Protein AF-0000000086642385 (afdb_homodimer)

Structure (mmCIF, N/CA/C/O backbone):
data_AF-0000000086642385-model_v1
#
loop_
_entity.id
_entity.type
_entity.pdbx_description
1 polymer 'RING-type domain-containing protein'
#
loop_
_atom_site.group_PDB
_atom_site.id
_atom_site.type_symbol
_atom_site.label_atom_id
_atom_site.label_alt_id
_atom_site.label_comp_id
_atom_site.label_asym_id
_atom_site.label_entity_id
_atom_site.label_seq_id
_atom_site.pdbx_PDB_ins_code
_atom_site.Cartn_x
_atom_site.Cartn_y
_atom_site.Cartn_z
_atom_site.occupancy
_atom_site.B_iso_or_equiv
_atom_site.auth_seq_id
_atom_site.auth_comp_id
_atom_site.auth_asym_id
_atom_site.auth_atom_id
_atom_site.pdbx_PDB_model_num
ATOM 1 N N . MET A 1 1 ? -45 -13.992 -19.594 1 72.69 1 MET A N 1
ATOM 2 C CA . MET A 1 1 ? -46.438 -14.023 -19.812 1 72.69 1 MET A CA 1
ATOM 3 C C . MET A 1 1 ? -47.156 -12.969 -18.969 1 72.69 1 MET A C 1
ATOM 5 O O . MET A 1 1 ? -47.938 -12.164 -19.484 1 72.69 1 MET A O 1
ATOM 9 N N . THR A 1 2 ? -46.75 -12.977 -17.688 1 74.38 2 THR A N 1
ATOM 10 C CA . THR A 1 2 ? -47.5 -12.102 -16.797 1 74.38 2 THR A CA 1
ATOM 11 C C . THR A 1 2 ? -47.188 -10.633 -17.094 1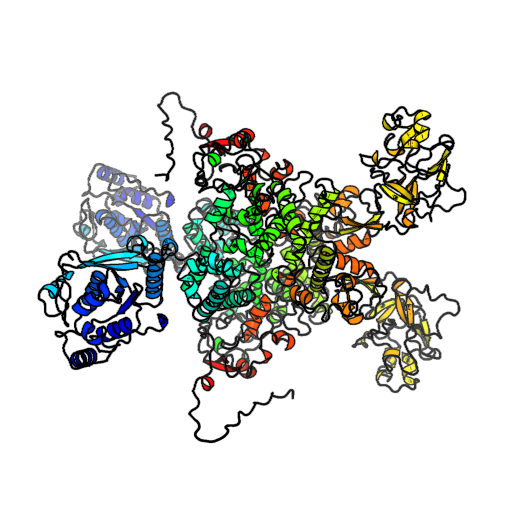 74.38 2 THR A C 1
ATOM 13 O O . THR A 1 2 ? -48.062 -9.766 -16.953 1 74.38 2 THR A O 1
ATOM 16 N N . ARG A 1 3 ? -46.031 -10.375 -17.438 1 70.5 3 ARG A N 1
ATOM 17 C CA . ARG A 1 3 ? -45.656 -9 -17.75 1 70.5 3 ARG A CA 1
ATOM 18 C C . ARG A 1 3 ? -46.438 -8.469 -18.953 1 70.5 3 ARG A C 1
ATOM 20 O O . ARG A 1 3 ? -46.656 -7.262 -19.062 1 70.5 3 ARG A O 1
ATOM 27 N N . ASN A 1 4 ? -46.844 -9.383 -19.672 1 64.81 4 ASN A N 1
ATOM 28 C CA . ASN A 1 4 ? -47.562 -8.992 -20.891 1 64.81 4 ASN A CA 1
ATOM 29 C C . ASN A 1 4 ? -49.062 -8.969 -20.672 1 64.81 4 ASN A C 1
ATOM 31 O O . ASN A 1 4 ? -49.844 -8.68 -21.609 1 64.81 4 ASN A O 1
ATOM 35 N N . ILE A 1 5 ? -49.406 -9.336 -19.516 1 66.12 5 ILE A N 1
ATOM 36 C CA . ILE A 1 5 ? -50.812 -9.273 -19.203 1 66.12 5 ILE A CA 1
ATOM 37 C C . ILE A 1 5 ? -51.219 -7.848 -18.828 1 66.12 5 ILE A C 1
ATOM 39 O O . ILE A 1 5 ? -50.656 -7.273 -17.891 1 66.12 5 ILE A O 1
ATOM 43 N N . ILE A 1 6 ? -51.75 -7.062 -19.719 1 56.5 6 ILE A N 1
ATOM 44 C CA . ILE A 1 6 ? -52.219 -5.703 -19.469 1 56.5 6 ILE A CA 1
ATOM 45 C C . ILE A 1 6 ? -53.688 -5.73 -19.047 1 56.5 6 ILE A C 1
ATOM 47 O O . ILE A 1 6 ? -54.5 -6.363 -19.703 1 56.5 6 ILE A O 1
ATOM 51 N N . ALA A 1 7 ? -53.906 -5.418 -17.719 1 53.38 7 ALA A N 1
ATOM 52 C CA . ALA A 1 7 ? -55.312 -5.223 -17.391 1 53.38 7 ALA A CA 1
ATOM 53 C C . ALA A 1 7 ? -55.938 -4.176 -18.312 1 53.38 7 ALA A C 1
ATOM 55 O O . ALA A 1 7 ? -55.469 -3.053 -18.422 1 53.38 7 ALA A O 1
ATOM 56 N N . GLY A 1 8 ? -56.219 -4.402 -19.422 1 47.94 8 GLY A N 1
ATOM 57 C CA . GLY A 1 8 ? -56.875 -3.414 -20.25 1 47.94 8 GLY A CA 1
ATOM 58 C C . GLY A 1 8 ? -58.125 -2.855 -19.609 1 47.94 8 GLY A C 1
ATOM 59 O O . GLY A 1 8 ? -59 -3.609 -19.141 1 47.94 8 GLY A O 1
ATOM 60 N N . HIS A 1 9 ? -57.969 -1.862 -18.688 1 48.84 9 HIS A N 1
ATOM 61 C CA . HIS A 1 9 ? -59.188 -1.207 -18.203 1 48.84 9 HIS A CA 1
ATOM 62 C C . HIS A 1 9 ? -60.25 -1.178 -19.281 1 48.84 9 HIS A C 1
ATOM 64 O O . HIS A 1 9 ? -60.094 -0.531 -20.312 1 48.84 9 HIS A O 1
ATOM 70 N N . GLY A 1 10 ? -60.5 -2.123 -20.125 1 47.62 10 GLY A N 1
ATOM 71 C CA . GLY A 1 10 ? -61.656 -1.821 -20.953 1 47.62 10 GLY A CA 1
ATOM 72 C C . GLY A 1 10 ? -62.938 -1.637 -20.172 1 47.62 10 GLY A C 1
ATOM 73 O O . GLY A 1 10 ? -63.031 -2.082 -19.016 1 47.62 10 GLY A O 1
ATOM 74 N N . GLY A 1 11 ? -63.688 -0.485 -20.078 1 51.91 11 GLY A N 1
ATOM 75 C CA . GLY A 1 11 ? -65 -0.191 -19.531 1 51.91 11 GLY A CA 1
ATOM 76 C C . GLY A 1 11 ? -65.938 -1.388 -19.562 1 51.91 11 GLY A C 1
ATOM 77 O O . GLY A 1 11 ? -67.125 -1.28 -19.172 1 51.91 11 GLY A O 1
ATOM 78 N N . ASP A 1 12 ? -65.562 -2.525 -20.109 1 59.72 12 ASP A N 1
ATOM 79 C CA . ASP A 1 12 ? -66.625 -3.498 -20.375 1 59.72 12 ASP A CA 1
ATOM 80 C C . ASP A 1 12 ? -66.688 -4.562 -19.281 1 59.72 12 ASP A C 1
ATOM 82 O O . ASP A 1 12 ? -65.688 -5.305 -19.094 1 59.72 12 ASP A O 1
ATOM 86 N N . TRP A 1 13 ? -67.188 -4.398 -18.141 1 73.38 13 TRP A N 1
ATOM 87 C CA . TRP A 1 13 ? -67.75 -5.262 -17.125 1 73.38 13 TRP A CA 1
ATOM 88 C C . TRP A 1 13 ? -69.188 -5.668 -17.531 1 73.38 13 TRP A C 1
ATOM 90 O O . TRP A 1 13 ? -70 -4.809 -17.797 1 73.38 13 TRP A O 1
ATOM 100 N N . PRO A 1 14 ? -69.312 -7.102 -17.562 1 83.56 14 PRO A N 1
ATOM 101 C CA . PRO A 1 14 ? -68.688 -8.406 -17.344 1 83.56 14 PRO A CA 1
ATOM 102 C C . PRO A 1 14 ? -67.875 -8.883 -18.547 1 83.56 14 PRO A C 1
ATOM 104 O O . PRO A 1 14 ? -67.812 -8.188 -19.562 1 83.56 14 PRO A O 1
ATOM 107 N N . GLU A 1 15 ? -67.25 -10.094 -18.422 1 84.88 15 GLU A N 1
ATOM 108 C CA . GLU A 1 15 ? -66.375 -10.617 -19.453 1 84.88 15 GLU A CA 1
ATOM 109 C C . GLU A 1 15 ? -66.875 -11.961 -19.984 1 84.88 15 GLU A C 1
ATOM 111 O O . GLU A 1 15 ? -67.688 -12.641 -19.312 1 84.88 15 GLU A O 1
ATOM 116 N N . ALA A 1 16 ? -66.438 -12.25 -21.156 1 88.81 16 ALA A N 1
ATOM 117 C CA . ALA A 1 16 ? -66.875 -13.477 -21.828 1 88.81 16 ALA A CA 1
ATOM 118 C C . ALA A 1 16 ? -66.062 -14.672 -21.344 1 88.81 16 ALA A C 1
ATOM 120 O O . ALA A 1 16 ? -65.438 -15.375 -22.141 1 88.81 16 ALA A O 1
ATOM 121 N N . THR A 1 17 ? -66.062 -14.969 -20.109 1 91.44 17 THR A N 1
ATOM 122 C CA . THR A 1 17 ? -65.312 -16.047 -19.5 1 91.44 17 THR A CA 1
ATOM 123 C C . THR A 1 17 ? -65.812 -17.406 -19.938 1 91.44 17 THR A C 1
ATOM 125 O O . THR A 1 17 ? -65.062 -18.359 -20.094 1 91.44 17 THR A O 1
ATOM 128 N N . LYS A 1 18 ? -67.188 -17.5 -20.172 1 94.62 18 LYS A N 1
ATOM 129 C CA . LYS A 1 18 ? -67.75 -18.766 -20.594 1 94.62 18 LYS A CA 1
ATOM 130 C C . LYS A 1 18 ? -67.188 -19.203 -21.938 1 94.62 18 LYS A C 1
ATOM 132 O O . LYS A 1 18 ? -66.875 -20.375 -22.141 1 94.62 18 LYS A O 1
ATOM 137 N N . THR A 1 19 ? -67.062 -18.234 -22.781 1 93.5 19 THR A N 1
ATOM 138 C CA . THR A 1 19 ? -66.5 -18.531 -24.078 1 93.5 19 THR A CA 1
ATOM 139 C C . THR A 1 19 ? -65.062 -19 -23.953 1 93.5 19 THR A C 1
ATOM 141 O O . THR A 1 19 ? -64.625 -19.922 -24.641 1 93.5 19 THR A O 1
ATOM 144 N N . GLY A 1 20 ? -64.375 -18.422 -23.094 1 93.44 20 GLY A N 1
ATOM 145 C CA . GLY A 1 20 ? -63 -18.844 -22.812 1 93.44 20 GLY A CA 1
ATOM 146 C C . GLY A 1 20 ? -62.906 -20.266 -22.281 1 93.44 20 GLY A C 1
ATOM 147 O O . GLY A 1 20 ? -62.031 -21.031 -22.703 1 93.44 20 GLY A O 1
ATOM 148 N N . LEU A 1 21 ? -63.719 -20.609 -21.375 1 95.19 21 LEU A N 1
ATOM 149 C CA . LEU A 1 21 ? -63.75 -21.953 -20.797 1 95.19 21 LEU A CA 1
ATOM 150 C C . LEU A 1 21 ? -64.125 -22.984 -21.844 1 95.19 21 LEU A C 1
ATOM 152 O O . LEU A 1 21 ? -63.562 -24.094 -21.875 1 95.19 21 LEU A O 1
ATOM 156 N N . ALA A 1 22 ? -65.062 -22.578 -22.703 1 95.12 22 ALA A N 1
ATOM 157 C CA . ALA A 1 22 ? -65.438 -23.469 -23.781 1 95.12 22 ALA A CA 1
ATOM 158 C C . ALA A 1 22 ? -64.312 -23.766 -24.719 1 95.12 22 ALA A C 1
ATOM 160 O O . ALA A 1 22 ? -64.062 -24.906 -25.109 1 95.12 22 ALA A O 1
ATOM 161 N N . LYS A 1 23 ? -63.531 -22.75 -25.031 1 94.56 23 LYS A N 1
ATOM 162 C CA . LYS A 1 23 ? -62.375 -22.906 -25.875 1 94.56 23 LYS A CA 1
ATOM 163 C C . LYS A 1 23 ? -61.312 -23.781 -25.188 1 94.56 23 LYS A C 1
ATOM 165 O O . LYS A 1 23 ? -60.719 -24.641 -25.812 1 94.56 23 LYS A O 1
ATOM 170 N N . ALA A 1 24 ? -61.156 -23.578 -23.906 1 94.38 24 ALA A N 1
ATOM 171 C CA . ALA A 1 24 ? -60.219 -24.406 -23.141 1 94.38 24 ALA A CA 1
ATOM 172 C C . ALA A 1 24 ? -60.625 -25.875 -23.156 1 94.38 24 ALA A C 1
ATOM 174 O O . ALA A 1 24 ? -59.781 -26.75 -23.375 1 94.38 24 ALA A O 1
ATOM 175 N N . TYR A 1 25 ? -61.844 -26.109 -22.953 1 94.88 25 TYR A N 1
ATOM 176 C CA . TYR A 1 25 ? -62.375 -27.469 -22.922 1 94.88 25 TYR A CA 1
ATOM 177 C C . TYR A 1 25 ? -62.156 -28.172 -24.266 1 94.88 25 TYR A C 1
ATOM 179 O O . TYR A 1 25 ? -61.844 -29.359 -24.312 1 94.88 25 TYR A O 1
ATOM 187 N N . GLN A 1 26 ? -62.344 -27.359 -25.297 1 93.25 26 GLN A N 1
ATOM 188 C CA . GLN A 1 26 ? -62.094 -27.875 -26.641 1 93.25 26 GLN A CA 1
ATOM 189 C C . GLN A 1 26 ? -60.656 -28.375 -26.797 1 93.25 26 GLN A C 1
ATOM 191 O O . GLN A 1 26 ? -60.406 -29.406 -27.422 1 93.25 26 GLN A O 1
ATOM 196 N N . GLU A 1 27 ? -59.719 -27.734 -26.156 1 92.75 27 GLU A N 1
ATOM 197 C CA . GLU A 1 27 ? -58.312 -28.031 -26.312 1 92.75 27 GLU A CA 1
ATOM 198 C C . GLU A 1 27 ? -57.844 -29.062 -25.297 1 92.75 27 GLU A C 1
ATOM 200 O O . GLU A 1 27 ? -56.781 -29.672 -25.469 1 92.75 27 GLU A O 1
ATOM 205 N N . MET A 1 28 ? -58.594 -29.312 -24.266 1 93.38 28 MET A N 1
ATOM 206 C CA . MET A 1 28 ? -58.219 -30.203 -23.172 1 93.38 28 MET A CA 1
ATOM 207 C C . MET A 1 28 ? -58.25 -31.656 -23.641 1 93.38 28 MET A C 1
ATOM 209 O O . MET A 1 28 ? -58.938 -32 -24.609 1 93.38 28 MET A O 1
ATOM 213 N N . ARG A 1 29 ? -57.5 -32.5 -22.875 1 90.12 29 ARG A N 1
ATOM 214 C CA . ARG A 1 29 ? -57.469 -33.938 -23.156 1 90.12 29 ARG A CA 1
ATOM 215 C C . ARG A 1 29 ? -58.406 -34.719 -22.25 1 90.12 29 ARG A C 1
ATOM 217 O O . ARG A 1 29 ? -58.656 -34.312 -21.109 1 90.12 29 ARG A O 1
ATOM 224 N N . GLU A 1 30 ? -58.875 -35.812 -22.703 1 88.94 30 GLU A N 1
ATOM 225 C CA . GLU A 1 30 ? -59.844 -36.625 -21.984 1 88.94 30 GLU A CA 1
ATOM 226 C C . GLU A 1 30 ? -59.188 -37.594 -21 1 88.94 30 GLU A C 1
ATOM 228 O O . GLU A 1 30 ? -59.75 -37.906 -19.953 1 88.94 30 GLU A O 1
ATOM 233 N N . ASP A 1 31 ? -58 -37.969 -21.359 1 86.75 31 ASP A N 1
ATOM 234 C CA . ASP A 1 31 ? -57.344 -39.062 -20.625 1 86.75 31 ASP A CA 1
ATOM 235 C C . ASP A 1 31 ? -56.656 -38.531 -19.359 1 86.75 31 ASP A C 1
ATOM 237 O O . ASP A 1 31 ? -56.156 -39.312 -18.547 1 86.75 31 ASP A O 1
ATOM 241 N N . GLU A 1 32 ? -56.656 -37.156 -19.172 1 87.25 32 GLU A N 1
ATOM 242 C CA . GLU A 1 32 ? -55.969 -36.562 -18.016 1 87.25 32 GLU A CA 1
ATOM 243 C C . GLU A 1 32 ? -56.812 -35.469 -17.391 1 87.25 32 GLU A C 1
ATOM 245 O O . GLU A 1 32 ? -57.656 -34.844 -18.078 1 87.25 32 GLU A O 1
ATOM 250 N N . THR A 1 33 ? -56.531 -35.25 -16.094 1 88.62 33 THR A N 1
ATOM 251 C CA . THR A 1 33 ? -57.156 -34.094 -15.445 1 88.62 33 THR A CA 1
ATOM 252 C C . THR A 1 33 ? -56.312 -32.844 -15.68 1 88.62 33 THR A C 1
ATOM 254 O O . THR A 1 33 ? -55.094 -32.844 -15.398 1 88.62 33 THR A O 1
ATOM 257 N N . THR A 1 34 ? -56.906 -31.906 -16.234 1 92.44 34 THR A N 1
ATOM 258 C CA . THR A 1 34 ? -56.188 -30.656 -16.562 1 92.44 34 THR A CA 1
ATOM 259 C C . THR A 1 34 ? -56.188 -29.719 -15.359 1 92.44 34 THR A C 1
ATOM 261 O O . THR A 1 34 ? -57.219 -29.516 -14.711 1 92.44 34 THR A O 1
ATOM 264 N N . VAL A 1 35 ? -54.938 -29.234 -14.992 1 91.5 35 VAL A N 1
ATOM 265 C CA . VAL A 1 35 ? -54.844 -28.141 -14.023 1 91.5 35 VAL A CA 1
ATOM 266 C C . VAL A 1 35 ? -54.969 -26.797 -14.742 1 91.5 35 VAL A C 1
ATOM 268 O O . VAL A 1 35 ? -54.156 -26.484 -15.625 1 91.5 35 VAL A O 1
ATOM 271 N N . MET A 1 36 ? -55.938 -26 -14.359 1 92.88 36 MET A N 1
ATOM 272 C CA . MET A 1 36 ? -56.25 -24.766 -15.086 1 92.88 36 MET A CA 1
ATOM 273 C C . MET A 1 36 ? -56.062 -23.547 -14.18 1 92.88 36 MET A C 1
ATOM 275 O O . MET A 1 36 ? -56.938 -23.281 -13.328 1 92.88 36 MET A O 1
ATOM 279 N N . PRO A 1 37 ? -54.969 -22.844 -14.312 1 92 37 PRO A N 1
ATOM 280 C CA . PRO A 1 37 ? -54.938 -21.516 -13.695 1 92 37 PRO A CA 1
ATOM 281 C C . PRO A 1 37 ? -55.75 -20.484 -14.453 1 92 37 PRO A C 1
ATOM 283 O O . PRO A 1 37 ? -55.562 -20.266 -15.648 1 92 37 PRO A O 1
ATOM 286 N N . LEU A 1 38 ? -56.75 -19.891 -13.82 1 92.06 38 LEU A N 1
ATOM 287 C CA . LEU A 1 38 ? -57.656 -18.891 -14.414 1 92.06 38 LEU A CA 1
ATOM 288 C C . LEU A 1 38 ? -57.406 -17.516 -13.812 1 92.06 38 LEU A C 1
ATOM 290 O O . LEU A 1 38 ? -57.531 -17.328 -12.602 1 92.06 38 LEU A O 1
ATOM 294 N N . TYR A 1 39 ? -57.062 -16.578 -14.656 1 89.06 39 TYR A N 1
ATOM 295 C CA . TYR A 1 39 ? -56.812 -15.203 -14.242 1 89.06 39 TYR A CA 1
ATOM 296 C C . TYR A 1 39 ? -57.969 -14.305 -14.672 1 89.06 39 TYR A C 1
ATOM 298 O O . TYR A 1 39 ? -58.344 -14.273 -15.844 1 89.06 39 TYR A O 1
ATOM 306 N N . ALA A 1 40 ? -58.562 -13.641 -13.688 1 84.62 40 ALA A N 1
ATOM 307 C CA . ALA A 1 40 ? -59.688 -12.797 -14.023 1 84.62 40 ALA A CA 1
ATOM 308 C C . ALA A 1 40 ? -59.719 -11.539 -13.156 1 84.62 40 ALA A C 1
ATOM 310 O O . ALA A 1 40 ? -59.25 -11.555 -12.016 1 84.62 40 ALA A O 1
ATOM 311 N N . ASP A 1 41 ? -60.281 -10.461 -13.734 1 80.44 41 ASP A N 1
ATOM 312 C CA . ASP A 1 41 ? -60.438 -9.219 -12.977 1 80.44 41 ASP A CA 1
ATOM 313 C C . ASP A 1 41 ? -61.906 -8.734 -13.008 1 80.44 41 ASP A C 1
ATOM 315 O O . ASP A 1 41 ? -62.219 -7.707 -12.414 1 80.44 41 ASP A O 1
ATOM 319 N N . ALA A 1 42 ? -62.75 -9.477 -13.805 1 84.44 42 ALA A N 1
ATOM 320 C CA . ALA A 1 42 ? -64.188 -9.164 -13.922 1 84.44 42 ALA A CA 1
ATOM 321 C C . ALA A 1 42 ? -65 -10.438 -13.945 1 84.44 42 ALA A C 1
ATOM 323 O O . ALA A 1 42 ? -64.5 -11.508 -14.305 1 84.44 42 ALA A O 1
ATOM 324 N N . PRO A 1 43 ? -66.312 -10.328 -13.578 1 87.12 43 PRO A N 1
ATOM 325 C CA . PRO A 1 43 ? -67.125 -11.516 -13.555 1 87.12 43 PRO A CA 1
ATOM 326 C C . PRO A 1 43 ? -67.562 -11.969 -14.953 1 87.12 43 PRO A C 1
ATOM 328 O O . PRO A 1 43 ? -67.5 -11.188 -15.906 1 87.12 43 PRO A O 1
ATOM 331 N N . PRO A 1 44 ? -68.062 -13.156 -15.031 1 89.88 44 PRO A N 1
ATOM 332 C CA . PRO A 1 44 ? -68.625 -13.602 -16.297 1 89.88 44 PRO A CA 1
ATOM 333 C C . PRO A 1 44 ? -70 -12.969 -16.578 1 89.88 44 PRO A C 1
ATOM 335 O O . PRO A 1 44 ? -70.625 -12.383 -15.688 1 89.88 44 PRO A O 1
ATOM 338 N N . HIS A 1 45 ? -70.5 -13.125 -17.781 1 89.25 45 HIS A N 1
ATOM 339 C CA . HIS A 1 45 ? -71.812 -12.625 -18.172 1 89.25 45 HIS A CA 1
ATOM 340 C C . HIS A 1 45 ? -72.938 -13.453 -17.531 1 89.25 45 HIS A C 1
ATOM 342 O O . HIS A 1 45 ? -72.938 -14.688 -17.594 1 89.25 45 HIS A O 1
ATOM 348 N N . PHE A 1 46 ? -73.875 -12.781 -16.906 1 89.69 46 PHE A N 1
ATOM 349 C CA . PHE A 1 46 ? -75.062 -13.406 -16.375 1 89.69 46 PHE A CA 1
ATOM 350 C C . PHE A 1 46 ? -76.312 -12.703 -16.906 1 89.69 46 PHE A C 1
ATOM 352 O O . PHE A 1 46 ? -76.25 -11.578 -17.406 1 89.69 46 PHE A O 1
ATOM 359 N N . ALA A 1 47 ? -77.438 -13.367 -16.719 1 86.12 47 ALA A N 1
ATOM 360 C CA . ALA A 1 47 ? -78.688 -12.758 -17.141 1 86.12 47 ALA A CA 1
ATOM 361 C C . ALA A 1 47 ? -78.938 -11.461 -16.391 1 86.12 47 ALA A C 1
ATOM 363 O O . ALA A 1 47 ? -79.5 -10.508 -16.938 1 86.12 47 ALA A O 1
ATOM 364 N N . GLU A 1 48 ? -78.438 -11.375 -15.188 1 83 48 GLU A N 1
ATOM 365 C CA . GLU A 1 48 ? -78.688 -10.227 -14.32 1 83 48 GLU A CA 1
ATOM 366 C C . GLU A 1 48 ? -77.875 -9.008 -14.805 1 83 48 GLU A C 1
ATOM 368 O O . GLU A 1 48 ? -78.312 -7.867 -14.57 1 83 48 GLU A O 1
ATOM 373 N N . THR A 1 49 ? -76.688 -9.203 -15.344 1 80.19 49 THR A N 1
ATOM 374 C CA . THR A 1 49 ? -75.938 -8.086 -15.891 1 80.19 49 THR A CA 1
ATOM 375 C C . THR A 1 49 ? -76.438 -7.703 -17.266 1 80.19 49 THR A C 1
ATOM 377 O O . THR A 1 49 ? -76.312 -6.559 -17.703 1 80.19 49 THR A O 1
ATOM 380 N N . GLY A 1 50 ? -77.125 -8.695 -17.922 1 77.31 50 GLY A N 1
ATOM 381 C CA . GLY A 1 50 ? -77.75 -8.469 -19.203 1 77.31 50 GLY A CA 1
ATOM 382 C C . GLY A 1 50 ? -76.875 -7.801 -20.219 1 77.31 50 GLY A C 1
ATOM 383 O O . GLY A 1 50 ? -75.625 -7.961 -20.172 1 77.31 50 GLY A O 1
ATOM 384 N N . GLY A 1 51 ? -77.438 -7.207 -21.469 1 77 51 GLY A N 1
ATOM 385 C CA . GLY A 1 51 ? -76.75 -6.426 -22.469 1 77 51 GLY A CA 1
ATOM 386 C C . GLY A 1 51 ? -76.5 -7.195 -23.75 1 77 51 GLY A C 1
ATOM 387 O O . GLY A 1 51 ? -76.75 -8.391 -23.828 1 77 51 GLY A O 1
ATOM 388 N N . SER A 1 52 ? -76.062 -6.5 -24.719 1 82.88 52 SER A N 1
ATOM 389 C CA . SER A 1 52 ? -75.812 -7.047 -26.047 1 82.88 52 SER A CA 1
ATOM 390 C C . SER A 1 52 ? -74.75 -8.109 -26.016 1 82.88 52 SER A C 1
ATOM 392 O O . SER A 1 52 ? -74.812 -9.133 -26.703 1 82.88 52 SER A O 1
ATOM 394 N N . ASN A 1 53 ? -73.875 -7.918 -25.109 1 85.19 53 ASN A N 1
ATOM 395 C CA . ASN A 1 53 ? -72.75 -8.852 -25.047 1 85.19 53 ASN A CA 1
ATOM 396 C C . ASN A 1 53 ? -73.125 -10.188 -24.438 1 85.19 53 ASN A C 1
ATOM 398 O O . ASN A 1 53 ? -72.688 -11.242 -24.859 1 85.19 53 ASN A O 1
ATOM 402 N N . TYR A 1 54 ? -73.938 -10.172 -23.438 1 88.31 54 TYR A N 1
ATOM 403 C CA . TYR A 1 54 ? -74.5 -11.391 -22.844 1 88.31 54 TYR A CA 1
ATOM 404 C C . TYR A 1 54 ? -75.25 -12.219 -23.891 1 88.31 54 TYR A C 1
ATOM 406 O O . TYR A 1 54 ? -75 -13.422 -24 1 88.31 54 TYR A O 1
ATOM 414 N N . ASN A 1 55 ? -76 -11.477 -24.641 1 87.69 55 ASN A N 1
ATOM 415 C CA . ASN A 1 55 ? -76.812 -12.164 -25.656 1 87.69 55 ASN A CA 1
ATOM 416 C C . ASN A 1 55 ? -75.875 -12.719 -26.766 1 87.69 55 ASN A C 1
ATOM 418 O O . ASN A 1 55 ? -76.125 -13.82 -27.25 1 87.69 55 ASN A O 1
ATOM 422 N N . LEU A 1 56 ? -74.938 -11.977 -27.141 1 89.81 56 LEU A N 1
ATOM 423 C CA . LEU A 1 56 ? -74 -12.414 -28.172 1 89.81 56 LEU A CA 1
ATOM 424 C C . LEU A 1 56 ? -73.188 -13.648 -27.719 1 89.81 56 LEU A C 1
ATOM 426 O O . LEU A 1 56 ? -73 -14.586 -28.5 1 89.81 56 LEU A O 1
ATOM 430 N N . GLU A 1 57 ? -72.75 -13.664 -26.5 1 92.75 57 GLU A N 1
ATOM 431 C CA . GLU A 1 57 ? -72.062 -14.82 -25.953 1 92.75 57 GLU A CA 1
ATOM 432 C C . GLU A 1 57 ? -72.938 -16.062 -25.922 1 92.75 57 GLU A C 1
ATOM 434 O O . GLU A 1 57 ? -72.562 -17.141 -26.328 1 92.75 57 GLU A O 1
ATOM 439 N N . LYS A 1 58 ? -74.125 -15.891 -25.469 1 90.44 58 LYS A N 1
ATOM 440 C CA . LYS A 1 58 ? -75.062 -17 -25.359 1 90.44 58 LYS A CA 1
ATOM 441 C C . LYS A 1 58 ? -75.375 -17.594 -26.734 1 90.44 58 LYS A C 1
ATOM 443 O O . LYS A 1 58 ? -75.375 -18.812 -26.906 1 90.44 58 LYS A O 1
ATOM 448 N N . LYS A 1 59 ? -75.5 -16.656 -27.625 1 90.94 59 LYS A N 1
ATOM 449 C CA . LYS A 1 59 ? -75.812 -17.094 -29 1 90.94 59 LYS A CA 1
ATOM 450 C C . LYS A 1 59 ? -74.625 -17.859 -29.562 1 90.94 59 LYS A C 1
ATOM 452 O O . LYS A 1 59 ? -74.75 -18.906 -30.203 1 90.94 59 LYS A O 1
ATOM 457 N N . SER A 1 60 ? -73.438 -17.328 -29.391 1 92.5 60 SER A N 1
ATOM 458 C CA . SER A 1 60 ? -72.25 -17.953 -29.891 1 92.5 60 SER A CA 1
ATOM 459 C C . SER A 1 60 ? -72.062 -19.344 -29.281 1 92.5 60 SER A C 1
ATOM 461 O O . SER A 1 60 ? -71.688 -20.281 -29.984 1 92.5 60 SER A O 1
ATOM 463 N N . LEU A 1 61 ? -72.312 -19.516 -28 1 94.5 61 LEU A N 1
ATOM 464 C CA . LEU A 1 61 ? -72.125 -20.766 -27.281 1 94.5 61 LEU A CA 1
ATOM 465 C C . LEU A 1 61 ? -73.188 -21.797 -27.672 1 94.5 61 LEU A C 1
ATOM 467 O O . LEU A 1 61 ? -72.938 -23 -27.688 1 94.5 61 LEU A O 1
ATOM 471 N N . ASN A 1 62 ? -74.375 -21.312 -28.078 1 92.31 62 ASN A N 1
ATOM 472 C CA . ASN A 1 62 ? -75.5 -22.219 -28.375 1 92.31 62 ASN A CA 1
ATOM 473 C C . ASN A 1 62 ? -75.562 -22.547 -29.859 1 92.31 62 ASN A C 1
ATOM 475 O O . ASN A 1 62 ? -76.438 -23.328 -30.297 1 92.31 62 ASN A O 1
ATOM 479 N N . LYS A 1 63 ? -74.688 -21.891 -30.594 1 88.06 63 LYS A N 1
ATOM 480 C CA . LYS A 1 63 ? -74.625 -22.203 -32 1 88.06 63 LYS A CA 1
ATOM 481 C C . LYS A 1 63 ? -74.062 -23.609 -32.25 1 88.06 63 LYS A C 1
ATOM 483 O O . LYS A 1 63 ? -73.062 -24.016 -31.609 1 88.06 63 LYS A O 1
ATOM 488 N N . THR A 1 64 ? -74.75 -24.359 -33.094 1 81.12 64 THR A N 1
ATOM 489 C CA . THR A 1 64 ? -74.375 -25.75 -33.375 1 81.12 64 THR A CA 1
ATOM 490 C C . THR A 1 64 ? -73 -25.844 -34.031 1 81.12 64 THR A C 1
ATOM 492 O O . THR A 1 64 ? -72.688 -25.078 -34.938 1 81.12 64 THR A O 1
ATOM 495 N N . GLY A 1 65 ? -72.062 -26.781 -33.562 1 83.44 65 GLY A N 1
ATOM 496 C CA . GLY A 1 65 ? -70.75 -27.062 -34.156 1 83.44 65 GLY A CA 1
ATOM 497 C C . GLY A 1 65 ? -69.625 -26.203 -33.625 1 83.44 65 GLY A C 1
ATOM 498 O O . GLY A 1 65 ? -68.5 -26.266 -34.094 1 83.44 65 GLY A O 1
ATOM 499 N N . THR A 1 66 ? -69.938 -25.344 -32.625 1 86 66 THR A N 1
ATOM 500 C CA . THR A 1 66 ? -68.875 -24.469 -32.125 1 86 66 THR A CA 1
ATOM 501 C C . THR A 1 66 ? -68.125 -25.141 -30.953 1 86 66 THR A C 1
ATOM 503 O O . THR A 1 66 ? -68.688 -26.031 -30.297 1 86 66 THR A O 1
ATOM 506 N N . TYR A 1 67 ? -66.875 -24.766 -30.734 1 92.06 67 TYR A N 1
ATOM 507 C CA . TYR A 1 67 ? -66 -25.203 -29.656 1 92.06 67 TYR A CA 1
ATOM 508 C C . TYR A 1 67 ? -66 -26.719 -29.547 1 92.06 67 TYR A C 1
ATOM 510 O O . TYR A 1 67 ? -66.125 -27.266 -28.453 1 92.06 67 TYR A O 1
ATOM 518 N N . GLY A 1 68 ? -65.938 -27.5 -30.781 1 86.81 68 GLY A N 1
ATOM 519 C CA . GLY A 1 68 ? -65.938 -28.953 -30.828 1 86.81 68 GLY A CA 1
ATOM 520 C C . GLY A 1 68 ? -67.25 -29.594 -30.516 1 86.81 68 GLY A C 1
ATOM 521 O O . GLY A 1 68 ? -67.312 -30.672 -29.906 1 86.81 68 GLY A O 1
ATOM 522 N N . ARG A 1 69 ? -68.438 -28.75 -30.688 1 86.88 69 ARG A N 1
ATOM 523 C CA . ARG A 1 69 ? -69.812 -29.156 -30.484 1 86.88 69 ARG A CA 1
ATOM 524 C C . ARG A 1 69 ? -70.125 -29.234 -28.984 1 86.88 69 ARG A C 1
ATOM 526 O O . ARG A 1 69 ? -71.062 -29.922 -28.594 1 86.88 69 ARG A O 1
ATOM 533 N N . THR A 1 70 ? -69.375 -28.578 -28.156 1 92 70 THR A N 1
ATOM 534 C CA . THR A 1 70 ? -69.625 -28.625 -26.719 1 92 70 THR A CA 1
ATOM 535 C C . THR A 1 70 ? -69.938 -27.234 -26.172 1 92 70 THR A C 1
ATOM 537 O O . THR A 1 70 ? -70.062 -27.047 -24.969 1 92 70 THR A O 1
ATOM 540 N N . GLY A 1 71 ? -70.062 -26.219 -27.016 1 93.31 71 GLY A N 1
ATOM 541 C CA . GLY A 1 71 ? -70.375 -24.844 -26.625 1 93.31 71 GLY A CA 1
ATOM 542 C C . GLY A 1 71 ? -71.562 -24.719 -25.719 1 93.31 71 GLY A C 1
ATOM 543 O O . GLY A 1 71 ? -71.562 -24 -24.719 1 93.31 71 GLY A O 1
ATOM 544 N N . ARG A 1 72 ? -72.625 -25.453 -25.969 1 91.75 72 ARG A N 1
ATOM 545 C CA . ARG A 1 72 ? -73.875 -25.391 -25.234 1 91.75 72 ARG A CA 1
ATOM 546 C C . ARG A 1 72 ? -73.688 -25.75 -23.766 1 91.75 72 ARG A C 1
ATOM 548 O O . ARG A 1 72 ? -74.375 -25.25 -22.906 1 91.75 72 ARG A O 1
ATOM 555 N N . LEU A 1 73 ? -72.688 -26.594 -23.516 1 93.56 73 LEU A N 1
ATOM 556 C CA . LEU A 1 73 ? -72.438 -27.031 -22.156 1 93.56 73 LEU A CA 1
ATOM 557 C C . LEU A 1 73 ? -71.938 -25.891 -21.297 1 93.56 73 LEU A C 1
ATOM 559 O O . LEU A 1 73 ? -71.938 -25.969 -20.078 1 93.56 73 LEU A O 1
ATOM 563 N N . PHE A 1 74 ? -71.5 -24.75 -21.938 1 95.19 74 PHE A N 1
ATOM 564 C CA . PHE A 1 74 ? -70.875 -23.641 -21.219 1 95.19 74 PHE A CA 1
ATOM 565 C C . PHE A 1 74 ? -71.75 -22.391 -21.312 1 95.19 74 PHE A C 1
ATOM 567 O O . PHE A 1 74 ? -71.312 -21.297 -20.953 1 95.19 74 PHE A O 1
ATOM 574 N N . SER A 1 75 ? -72.938 -22.531 -21.797 1 93.19 75 SER A N 1
ATOM 575 C CA . SER A 1 75 ? -73.875 -21.406 -21.891 1 93.19 75 SER A CA 1
ATOM 576 C C . SER A 1 75 ? -74.375 -21 -20.516 1 93.19 75 SER A C 1
ATOM 578 O O . SER A 1 75 ? -74.875 -19.891 -20.344 1 93.19 75 SER A O 1
ATOM 580 N N . ASP A 1 76 ? -74.312 -21.953 -19.578 1 93.19 76 ASP A N 1
ATOM 581 C CA . ASP A 1 76 ? -74.688 -21.766 -18.172 1 93.19 76 ASP A CA 1
ATOM 582 C C . ASP A 1 76 ? -73.5 -22.031 -17.266 1 93.19 76 ASP A C 1
ATOM 584 O O . ASP A 1 76 ? -72.812 -23.031 -17.422 1 93.19 76 ASP A O 1
ATOM 588 N N . TRP A 1 77 ? -73.25 -21.125 -16.344 1 94.81 77 TRP A N 1
ATOM 589 C CA . TRP A 1 77 ? -72.062 -21.188 -15.508 1 94.81 77 TRP A CA 1
ATOM 590 C C . TRP A 1 77 ? -72.062 -22.453 -14.664 1 94.81 77 TRP A C 1
ATOM 592 O O . TRP A 1 77 ? -71 -23.078 -14.477 1 94.81 77 TRP A O 1
ATOM 602 N N . THR A 1 78 ? -73.188 -22.875 -14.102 1 95.19 78 THR A N 1
ATOM 603 C CA . THR A 1 78 ? -73.25 -24.047 -13.25 1 95.19 78 THR A CA 1
ATOM 604 C C . THR A 1 78 ? -73.062 -25.328 -14.062 1 95.19 78 THR A C 1
ATOM 606 O O . THR A 1 78 ? -72.375 -26.25 -13.609 1 95.19 78 THR A O 1
ATOM 609 N N . THR A 1 79 ? -73.562 -25.312 -15.227 1 94.5 79 THR A N 1
ATOM 610 C CA . THR A 1 79 ? -73.312 -26.453 -16.109 1 94.5 79 THR A CA 1
ATOM 611 C C . THR A 1 79 ? -71.875 -26.531 -16.547 1 94.5 79 THR A C 1
ATOM 613 O O . THR A 1 79 ? -71.312 -27.609 -16.656 1 94.5 79 THR A O 1
ATOM 616 N N . ALA A 1 80 ? -71.312 -25.375 -16.797 1 95.56 80 ALA A N 1
ATOM 617 C CA . ALA A 1 80 ? -69.938 -25.328 -17.156 1 95.56 80 ALA A CA 1
ATOM 618 C C . ALA A 1 80 ? -69.062 -25.922 -16.047 1 95.56 80 ALA A C 1
ATOM 620 O O . ALA A 1 80 ? -68.188 -26.75 -16.312 1 95.56 80 ALA A O 1
ATOM 621 N N . ALA A 1 81 ? -69.25 -25.531 -14.836 1 96.31 81 ALA A N 1
ATOM 622 C CA . ALA A 1 81 ? -68.5 -26.031 -13.688 1 96.31 81 ALA A CA 1
ATOM 623 C C . ALA A 1 81 ? -68.688 -27.531 -13.539 1 96.31 81 ALA A C 1
ATOM 625 O O . ALA A 1 81 ? -67.688 -28.25 -13.32 1 96.31 81 ALA A O 1
ATOM 626 N N . GLN A 1 82 ? -69.875 -28 -13.719 1 95.06 82 GLN A N 1
ATOM 627 C CA . GLN A 1 82 ? -70.125 -29.438 -13.594 1 95.06 82 GLN A CA 1
ATOM 628 C C . GLN A 1 82 ? -69.5 -30.219 -14.734 1 95.06 82 GLN A C 1
ATOM 630 O O . GLN A 1 82 ? -69 -31.328 -14.523 1 95.06 82 GLN A O 1
ATOM 635 N N . THR A 1 83 ? -69.5 -29.641 -15.852 1 95.25 83 THR A N 1
ATOM 636 C CA . THR A 1 83 ? -68.875 -30.266 -17 1 95.25 83 THR A CA 1
ATOM 637 C C . THR A 1 83 ? -67.375 -30.453 -16.734 1 95.25 83 THR A C 1
ATOM 639 O O . THR A 1 83 ? -66.812 -31.516 -17 1 95.25 83 THR A O 1
ATOM 642 N N . LEU A 1 84 ? -66.75 -29.5 -16.156 1 95.88 84 LEU A N 1
ATOM 643 C CA . LEU A 1 84 ? -65.312 -29.562 -15.859 1 95.88 84 LEU A CA 1
ATOM 644 C C . LEU A 1 84 ? -65.062 -30.531 -14.711 1 95.88 84 LEU A C 1
ATOM 646 O O . LEU A 1 84 ? -64 -31.125 -14.641 1 95.88 84 LEU A O 1
ATOM 650 N N . ARG A 1 85 ? -66 -30.703 -13.891 1 94.75 85 ARG A N 1
ATOM 651 C CA . ARG A 1 85 ? -65.875 -31.578 -12.734 1 94.75 85 ARG A CA 1
ATOM 652 C C . ARG A 1 85 ? -66.062 -33.031 -13.125 1 94.75 85 ARG A C 1
ATOM 654 O O . ARG A 1 85 ? -65.25 -33.906 -12.758 1 94.75 85 ARG A O 1
ATOM 661 N N . THR A 1 86 ? -67.125 -33.312 -13.953 1 91.94 86 THR A N 1
ATOM 662 C CA . THR A 1 86 ? -67.562 -34.688 -14.125 1 91.94 86 THR A CA 1
ATOM 663 C C . THR A 1 86 ? -67.562 -35.062 -15.602 1 91.94 86 THR A C 1
ATOM 665 O O . THR A 1 86 ? -67.812 -36.219 -15.953 1 91.94 86 THR A O 1
ATOM 668 N N . GLY A 1 87 ? -67.438 -34.156 -16.5 1 90.62 87 GLY A N 1
ATOM 669 C CA . GLY A 1 87 ? -67.438 -34.438 -17.922 1 90.62 87 GLY A CA 1
ATOM 670 C C . GLY A 1 87 ? -66.312 -35.25 -18.406 1 90.62 87 GLY A C 1
ATOM 671 O O . GLY A 1 87 ? -65.438 -35.656 -17.609 1 90.62 87 GLY A O 1
ATOM 672 N N . PRO A 1 88 ? -66.188 -35.531 -19.578 1 92.19 88 PRO A N 1
ATOM 673 C CA . PRO A 1 88 ? -65.125 -36.344 -20.141 1 92.19 88 PRO A CA 1
ATOM 674 C C . PRO A 1 88 ? -63.75 -35.688 -20 1 92.19 88 PRO A C 1
ATOM 676 O O . PRO A 1 88 ? -62.75 -36.375 -19.797 1 92.19 88 PRO A O 1
ATOM 679 N N . LYS A 1 89 ? -63.781 -34.5 -20.125 1 94.5 89 LYS A N 1
ATOM 680 C CA . LYS A 1 89 ? -62.531 -33.75 -19.953 1 94.5 89 LYS A CA 1
ATOM 681 C C . LYS A 1 89 ? -62.562 -32.969 -18.625 1 94.5 89 LYS A C 1
ATOM 683 O O . LYS A 1 89 ? -63.062 -31.859 -18.547 1 94.5 89 LYS A O 1
ATOM 688 N N . LYS A 1 90 ? -61.969 -33.5 -17.656 1 93.94 90 LYS A N 1
ATOM 689 C CA . LYS A 1 90 ? -62 -32.969 -16.312 1 93.94 90 LYS A CA 1
ATOM 690 C C . LYS A 1 90 ? -60.906 -31.906 -16.094 1 93.94 90 LYS A C 1
ATOM 692 O O . LYS A 1 90 ? -59.844 -31.984 -16.688 1 93.94 90 LYS A O 1
ATOM 697 N N . ALA A 1 91 ? -61.25 -30.969 -15.258 1 94.94 91 ALA A N 1
ATOM 698 C CA . ALA A 1 91 ? -60.281 -29.938 -14.914 1 94.94 91 ALA A CA 1
ATOM 699 C C . ALA A 1 91 ? -60.406 -29.547 -13.445 1 94.94 91 ALA A C 1
ATOM 701 O O . ALA A 1 91 ? -61.469 -29.625 -12.852 1 94.94 91 ALA A O 1
ATOM 702 N N . VAL A 1 92 ? -59.312 -29.25 -12.836 1 93.88 92 VAL A N 1
ATOM 703 C CA . VAL A 1 92 ? -59.25 -28.562 -11.547 1 93.88 92 VAL A CA 1
ATOM 704 C C . VAL A 1 92 ? -58.875 -27.094 -11.758 1 93.88 92 VAL A C 1
ATOM 706 O O . VAL A 1 92 ? -57.781 -26.797 -12.25 1 93.88 92 VAL A O 1
ATOM 709 N N . VAL A 1 93 ? -59.781 -26.172 -11.398 1 95.06 93 VAL A N 1
ATOM 710 C CA . VAL A 1 93 ? -59.562 -24.766 -11.734 1 95.06 93 VAL A CA 1
ATOM 711 C C . VAL A 1 93 ? -59.062 -24 -10.516 1 95.06 93 VAL A C 1
ATOM 713 O O . VAL A 1 93 ? -59.656 -24.062 -9.438 1 95.06 93 VAL A O 1
ATOM 716 N N . PHE A 1 94 ? -57.938 -23.359 -10.672 1 94.38 94 PHE A N 1
ATOM 717 C CA . PHE A 1 94 ? -57.406 -22.438 -9.688 1 94.38 94 PHE A CA 1
ATOM 718 C C . PHE A 1 94 ? -57.531 -21 -10.18 1 94.38 94 PHE A C 1
ATOM 720 O O . PHE A 1 94 ? -56.844 -20.594 -11.117 1 94.38 94 PHE A O 1
ATOM 727 N N . SER A 1 95 ? -58.406 -20.281 -9.516 1 93.44 95 SER A N 1
ATOM 728 C CA . SER A 1 95 ? -58.656 -18.906 -9.953 1 93.44 95 SER A CA 1
ATOM 729 C C . SER A 1 95 ? -57.781 -17.922 -9.18 1 93.44 95 SER A C 1
ATOM 731 O O . SER A 1 95 ? -57.625 -18.047 -7.965 1 93.44 95 SER A O 1
ATOM 733 N N . ILE A 1 96 ? -57.188 -17.047 -9.875 1 90.19 96 ILE A N 1
ATOM 734 C CA . ILE A 1 96 ? -56.406 -15.953 -9.305 1 90.19 96 ILE A CA 1
ATOM 735 C C . ILE A 1 96 ? -57.031 -14.625 -9.688 1 90.19 96 ILE A C 1
ATOM 737 O O . ILE A 1 96 ? -57.125 -14.281 -10.875 1 90.19 96 ILE A O 1
ATOM 741 N N . VAL A 1 97 ? -57.531 -13.867 -8.664 1 86.19 97 VAL A N 1
ATOM 742 C CA . VAL A 1 97 ? -58.281 -12.656 -8.938 1 86.19 97 VAL A CA 1
ATOM 743 C C . VAL A 1 97 ? -57.75 -11.508 -8.086 1 86.19 97 VAL A C 1
ATOM 745 O O . VAL A 1 97 ? -57.062 -11.734 -7.09 1 86.19 97 VAL A O 1
ATOM 748 N N . GLU A 1 98 ? -57.938 -10.305 -8.602 1 78.75 98 GLU A N 1
ATOM 749 C CA . GLU A 1 98 ? -57.625 -9.133 -7.785 1 78.75 98 GLU A CA 1
ATOM 750 C C . GLU A 1 98 ? -58.719 -8.891 -6.738 1 78.75 98 GLU A C 1
ATOM 752 O O . GLU A 1 98 ? -59.875 -9.164 -6.973 1 78.75 98 GLU A O 1
ATOM 757 N N . GLN A 1 99 ? -58.281 -8.477 -5.57 1 69.5 99 GLN A N 1
ATOM 758 C CA . GLN A 1 99 ? -59.281 -8.195 -4.527 1 69.5 99 GLN A CA 1
ATOM 759 C C . GLN A 1 99 ? -60.25 -7.098 -4.969 1 69.5 99 GLN A C 1
ATOM 761 O O . GLN A 1 99 ? -59.812 -6.02 -5.391 1 69.5 99 GLN A O 1
ATOM 766 N N . GLY A 1 100 ? -61.469 -7.41 -5.348 1 70.19 100 GLY A N 1
ATOM 767 C CA . GLY A 1 100 ? -62.531 -6.5 -5.773 1 70.19 100 GLY A CA 1
ATOM 768 C C . GLY A 1 100 ? -63.812 -6.699 -5.012 1 70.19 100 GLY A C 1
ATOM 769 O O . GLY A 1 100 ? -63.812 -6.98 -3.812 1 70.19 100 GLY A O 1
ATOM 770 N N . THR A 1 101 ? -64.875 -6.488 -5.695 1 76.06 101 THR A N 1
ATOM 771 C CA . THR A 1 101 ? -66.25 -6.66 -5.105 1 76.06 101 THR A CA 1
ATOM 772 C C . THR A 1 101 ? -66.688 -8.117 -5.203 1 76.06 101 THR A C 1
ATOM 774 O O . THR A 1 101 ? -66.188 -8.875 -6.035 1 76.06 101 THR A O 1
ATOM 777 N N . THR A 1 102 ? -67.5 -8.547 -4.391 1 81.19 102 THR A N 1
ATOM 778 C CA . THR A 1 102 ? -68.062 -9.906 -4.371 1 81.19 102 THR A CA 1
ATOM 779 C C . THR A 1 102 ? -68.688 -10.266 -5.723 1 81.19 102 THR A C 1
ATOM 781 O O . THR A 1 102 ? -68.562 -11.422 -6.148 1 81.19 102 THR A O 1
ATOM 784 N N . SER A 1 103 ? -69.188 -9.273 -6.348 1 81.25 103 SER A N 1
ATOM 785 C CA . SER A 1 103 ? -69.812 -9.539 -7.645 1 81.25 103 SER A CA 1
ATOM 786 C C . SER A 1 103 ? -68.75 -9.867 -8.695 1 81.25 103 SER A C 1
ATOM 788 O O . SER A 1 103 ? -69.062 -10.492 -9.719 1 81.25 103 SER A O 1
ATOM 790 N N . SER A 1 104 ? -67.562 -9.539 -8.398 1 82.25 104 SER A N 1
ATOM 791 C CA . SER A 1 104 ? -66.562 -9.695 -9.414 1 82.25 104 SER A CA 1
ATOM 792 C C . SER A 1 104 ? -65.938 -11.078 -9.344 1 82.25 104 SER A C 1
ATOM 794 O O . SER A 1 104 ? -65.438 -11.594 -10.352 1 82.25 104 SER A O 1
ATOM 796 N N . TRP A 1 105 ? -66 -11.727 -8.164 1 88.5 105 TRP A N 1
ATOM 797 C CA . TRP A 1 105 ? -65.125 -12.898 -8.094 1 88.5 105 TRP A CA 1
ATOM 798 C C . TRP A 1 105 ? -65.875 -14.102 -7.535 1 88.5 105 TRP A C 1
ATOM 800 O O . TRP A 1 105 ? -65.375 -15.234 -7.594 1 88.5 105 TRP A O 1
ATOM 810 N N . THR A 1 106 ? -67.062 -14.062 -7.047 1 90.75 106 THR A N 1
ATOM 811 C CA . THR A 1 106 ? -67.812 -15.172 -6.418 1 90.75 106 THR A CA 1
ATOM 812 C C . THR A 1 106 ? -68.062 -16.266 -7.434 1 90.75 106 THR A C 1
ATOM 814 O O . THR A 1 106 ? -68.125 -17.453 -7.082 1 90.75 106 THR A O 1
ATOM 817 N N . SER A 1 107 ? -68.375 -15.859 -8.656 1 93.06 107 SER A N 1
ATOM 818 C CA . SER A 1 107 ? -68.562 -16.859 -9.695 1 93.06 107 SER A CA 1
ATOM 819 C C . SER A 1 107 ? -67.375 -17.781 -9.844 1 93.06 107 SER A C 1
ATOM 821 O O . SER A 1 107 ? -67.5 -18.984 -10.023 1 93.06 107 SER A O 1
ATOM 823 N N . TYR A 1 108 ? -66.25 -17.234 -9.68 1 94.44 108 TYR A N 1
ATOM 824 C CA . TYR A 1 108 ? -65 -18 -9.82 1 94.44 108 TYR A CA 1
ATOM 825 C C . TYR A 1 108 ? -64.75 -18.859 -8.586 1 94.44 108 TYR A C 1
ATOM 827 O O . TYR A 1 108 ? -64.188 -19.953 -8.68 1 94.44 108 TYR A O 1
ATOM 835 N N . LEU A 1 109 ? -65.125 -18.344 -7.492 1 94.5 109 LEU A N 1
ATOM 836 C CA . LEU A 1 109 ? -65.062 -19.172 -6.289 1 94.5 109 LEU A CA 1
ATOM 837 C C . LEU A 1 109 ? -65.938 -20.422 -6.449 1 94.5 109 LEU A C 1
ATOM 839 O O . LEU A 1 109 ? -65.5 -21.531 -6.094 1 94.5 109 LEU A O 1
ATOM 843 N N . TYR A 1 110 ? -67.062 -20.219 -7.004 1 95.06 110 TYR A N 1
ATOM 844 C CA . TYR A 1 110 ? -67.938 -21.344 -7.273 1 95.06 110 TYR A CA 1
ATOM 845 C C . TYR A 1 110 ? -67.312 -22.359 -8.211 1 95.06 110 TYR A C 1
ATOM 847 O O . TYR A 1 110 ? -67.25 -23.547 -7.91 1 95.06 110 TYR A O 1
ATOM 855 N N . LEU A 1 111 ? -66.812 -21.859 -9.266 1 95.69 111 LEU A N 1
ATOM 856 C CA . LEU A 1 111 ? -66.125 -22.703 -10.266 1 95.69 111 LEU A CA 1
ATOM 857 C C . LEU A 1 111 ? -65 -23.484 -9.648 1 95.69 111 LEU A C 1
ATOM 859 O O . LEU A 1 111 ? -64.875 -24.688 -9.836 1 95.69 111 LEU A O 1
ATOM 863 N N . SER A 1 112 ? -64.188 -22.844 -8.93 1 95.56 112 SER A N 1
ATOM 864 C CA . SER A 1 112 ? -62.969 -23.453 -8.328 1 95.56 112 SER A CA 1
ATOM 865 C C . SER A 1 112 ? -63.375 -24.5 -7.289 1 95.56 112 SER A C 1
ATOM 867 O O . SER A 1 112 ? -62.781 -25.578 -7.238 1 95.56 112 SER A O 1
ATOM 869 N N . THR A 1 113 ? -64.312 -24.188 -6.516 1 94.81 113 THR A N 1
ATOM 870 C CA . THR A 1 113 ? -64.75 -25.109 -5.465 1 94.81 113 THR A CA 1
ATOM 871 C C . THR A 1 113 ? -65.375 -26.359 -6.066 1 94.81 113 THR A C 1
ATOM 873 O O . THR A 1 113 ? -65 -27.484 -5.668 1 94.81 113 THR A O 1
ATOM 876 N N . VAL A 1 114 ? -66.188 -26.172 -7.035 1 95.56 114 VAL A N 1
ATOM 877 C CA . VAL A 1 114 ? -66.938 -27.281 -7.656 1 95.56 114 VAL A CA 1
ATOM 878 C C . VAL A 1 114 ? -65.938 -28.203 -8.352 1 95.56 114 VAL A C 1
ATOM 880 O O . VAL A 1 114 ? -66.062 -29.438 -8.297 1 95.56 114 VAL A O 1
ATOM 883 N N . THR A 1 115 ? -64.875 -27.719 -8.906 1 95.19 115 THR A N 1
ATOM 884 C CA . THR A 1 115 ? -63.938 -28.516 -9.672 1 95.19 115 THR A CA 1
ATOM 885 C C . THR A 1 115 ? -62.812 -29.016 -8.766 1 95.19 115 THR A C 1
ATOM 887 O O . THR A 1 115 ? -61.875 -29.688 -9.227 1 95.19 115 THR A O 1
ATOM 890 N N . GLY A 1 116 ? -62.844 -28.688 -7.516 1 91 116 GLY A N 1
ATOM 891 C CA . GLY A 1 116 ? -61.844 -29.188 -6.559 1 91 116 GLY A CA 1
ATOM 892 C C . GLY A 1 116 ? -60.625 -28.328 -6.477 1 91 116 GLY A C 1
ATOM 893 O O . GLY A 1 116 ? -59.594 -28.766 -5.957 1 91 116 GLY A O 1
ATOM 894 N N . GLY A 1 117 ? -60.656 -27.172 -6.988 1 93.62 117 GLY A N 1
ATOM 895 C CA . GLY A 1 117 ? -59.531 -26.234 -6.898 1 93.62 117 GLY A CA 1
ATOM 896 C C . GLY A 1 117 ? -59.719 -25.219 -5.777 1 93.62 117 GLY A C 1
ATOM 897 O O . GLY A 1 117 ? -60.25 -25.547 -4.719 1 93.62 117 GLY A O 1
ATOM 898 N N . ALA A 1 118 ? -59.094 -23.984 -6.035 1 93 118 ALA A N 1
ATOM 899 C CA . ALA A 1 118 ? -59.156 -22.906 -5.047 1 93 118 ALA A CA 1
ATOM 900 C C . ALA A 1 118 ? -59.094 -21.547 -5.719 1 93 118 ALA A C 1
ATOM 902 O O . ALA A 1 118 ? -58.594 -21.422 -6.84 1 93 118 ALA A O 1
ATOM 903 N N . LEU A 1 119 ? -59.656 -20.594 -5.043 1 93.56 119 LEU A N 1
ATOM 904 C CA . LEU A 1 119 ? -59.562 -19.203 -5.496 1 93.56 119 LEU A CA 1
ATOM 905 C C . LEU A 1 119 ? -58.625 -18.406 -4.609 1 93.56 119 LEU A C 1
ATOM 907 O O . LEU A 1 119 ? -58.75 -18.406 -3.387 1 93.56 119 LEU A O 1
ATOM 911 N N . PHE A 1 120 ? -57.656 -17.781 -5.281 1 92.12 120 PHE A N 1
ATOM 912 C CA . PHE A 1 120 ? -56.656 -16.969 -4.602 1 92.12 120 PHE A CA 1
ATOM 913 C C . PHE A 1 120 ? -56.844 -15.492 -4.98 1 92.12 120 PHE A C 1
ATOM 915 O O . PHE A 1 120 ? -57.125 -15.172 -6.129 1 92.12 120 PHE A O 1
ATOM 922 N N . THR A 1 121 ? -56.688 -14.648 -3.973 1 88 121 THR A N 1
ATOM 923 C CA . THR A 1 121 ? -56.688 -13.211 -4.203 1 88 121 THR A CA 1
ATOM 924 C C . THR A 1 121 ? -55.281 -12.625 -3.996 1 88 121 THR A C 1
ATOM 926 O O . THR A 1 121 ? -54.562 -13.047 -3.094 1 88 121 THR A O 1
ATOM 929 N N . ALA A 1 122 ? -54.812 -11.82 -4.926 1 82 122 ALA A N 1
ATOM 930 C CA . ALA A 1 122 ? -53.5 -11.188 -4.824 1 82 122 ALA A CA 1
ATOM 931 C C . ALA A 1 122 ? -53.5 -9.82 -5.496 1 82 122 ALA A C 1
ATOM 933 O O . ALA A 1 122 ? -54.375 -9.523 -6.309 1 82 122 ALA A O 1
ATOM 934 N N . LYS A 1 123 ? -52.531 -8.93 -5.012 1 79.06 123 LYS A N 1
ATOM 935 C CA . LYS A 1 123 ? -52.281 -7.715 -5.781 1 79.06 123 LYS A CA 1
ATOM 936 C C . LYS A 1 123 ? -51.75 -8.055 -7.172 1 79.06 123 LYS A C 1
ATOM 938 O O . LYS A 1 123 ? -50.75 -8.781 -7.309 1 79.06 123 LYS A O 1
ATOM 943 N N . VAL A 1 124 ? -52.438 -7.652 -8.109 1 75.25 124 VAL A N 1
ATOM 944 C CA . VAL A 1 124 ? -52.125 -8.07 -9.469 1 75.25 124 VAL A CA 1
ATOM 945 C C . VAL A 1 124 ? -50.906 -7.312 -9.984 1 75.25 124 VAL A C 1
ATOM 947 O O . VAL A 1 124 ? -51.031 -6.195 -10.492 1 75.25 124 VAL A O 1
ATOM 950 N N . THR A 1 125 ? -49.719 -7.758 -9.75 1 76.12 125 THR A N 1
ATOM 951 C CA . THR A 1 125 ? -48.469 -7.398 -10.391 1 76.12 125 THR A CA 1
ATOM 952 C C . THR A 1 125 ? -47.844 -8.609 -11.086 1 76.12 125 THR A C 1
ATOM 954 O O . THR A 1 125 ? -48.156 -9.75 -10.758 1 76.12 125 THR A O 1
ATOM 957 N N . ALA A 1 126 ? -47.062 -8.281 -11.984 1 76.31 126 ALA A N 1
ATOM 958 C CA . ALA A 1 126 ? -46.438 -9.375 -12.711 1 76.31 126 ALA A CA 1
ATOM 959 C C . ALA A 1 126 ? -45.688 -10.305 -11.766 1 76.31 126 ALA A C 1
ATOM 961 O O . ALA A 1 126 ? -45.719 -11.531 -11.914 1 76.31 126 ALA A O 1
ATOM 962 N N . ASP A 1 127 ? -45.094 -9.766 -10.734 1 73.12 127 ASP A N 1
ATOM 963 C CA . ASP A 1 127 ? -44.25 -10.539 -9.812 1 73.12 127 ASP A CA 1
ATOM 964 C C . ASP A 1 127 ? -45.125 -11.398 -8.898 1 73.12 127 ASP A C 1
ATOM 966 O O . ASP A 1 127 ? -44.906 -12.602 -8.75 1 73.12 127 ASP A O 1
ATOM 970 N N . THR A 1 128 ? -46.156 -10.781 -8.367 1 79.31 128 THR A N 1
ATOM 971 C CA . THR A 1 128 ? -47 -11.484 -7.406 1 79.31 128 THR A CA 1
ATOM 972 C C . THR A 1 128 ? -47.75 -12.617 -8.086 1 79.31 128 THR A C 1
ATOM 974 O O . THR A 1 128 ? -47.844 -13.727 -7.543 1 79.31 128 THR A O 1
ATOM 977 N N . VAL A 1 129 ? -48.219 -12.406 -9.258 1 83.19 129 VAL A N 1
ATOM 978 C CA . VAL A 1 129 ? -48.969 -13.414 -9.992 1 83.19 129 VAL A CA 1
ATOM 979 C C . VAL A 1 129 ? -48.031 -14.555 -10.406 1 83.19 129 VAL A C 1
ATOM 981 O O . VAL A 1 129 ? -48.406 -15.727 -10.32 1 83.19 129 VAL A O 1
ATOM 984 N N . SER A 1 130 ? -46.875 -14.156 -10.75 1 80.88 130 SER A N 1
ATOM 985 C CA . SER A 1 130 ? -45.906 -15.18 -11.133 1 80.88 130 SER A CA 1
ATOM 986 C C . SER A 1 130 ? -45.531 -16.062 -9.945 1 80.88 130 SER A C 1
ATOM 988 O O . SER A 1 130 ? -45.5 -17.281 -10.055 1 80.88 130 SER A O 1
ATOM 990 N N . GLN A 1 131 ? -45.25 -15.5 -8.852 1 79.31 131 GLN A N 1
ATOM 991 C CA . GLN A 1 131 ? -44.844 -16.219 -7.645 1 79.31 131 GLN A CA 1
ATOM 992 C C . GLN A 1 131 ? -46 -17.141 -7.168 1 79.31 131 GLN A C 1
ATOM 994 O O . GLN A 1 131 ? -45.75 -18.297 -6.82 1 79.31 131 GLN A O 1
ATOM 999 N N . LEU A 1 132 ? -47.094 -16.578 -7.234 1 86.06 132 LEU A N 1
ATOM 1000 C CA . LEU A 1 132 ? -48.281 -17.344 -6.805 1 86.06 132 LEU A CA 1
ATOM 1001 C C . LEU A 1 132 ? -48.531 -18.531 -7.738 1 86.06 132 LEU A C 1
ATOM 1003 O O . LEU A 1 132 ? -48.75 -19.641 -7.281 1 86.06 132 LEU A O 1
ATOM 1007 N N . THR A 1 133 ? -48.438 -18.312 -8.992 1 86.75 133 THR A N 1
ATOM 1008 C CA . THR A 1 133 ? -48.656 -19.375 -9.969 1 86.75 133 THR A CA 1
ATOM 1009 C C . THR A 1 133 ? -47.625 -20.469 -9.844 1 86.75 133 THR A C 1
ATOM 1011 O O . THR A 1 133 ? -47.938 -21.656 -9.844 1 86.75 133 THR A O 1
ATOM 1014 N N . LEU A 1 134 ? -46.406 -20.062 -9.727 1 81.25 134 LEU A N 1
ATOM 1015 C CA . LEU A 1 134 ? -45.344 -21.031 -9.578 1 81.25 134 LEU A CA 1
ATOM 1016 C C . LEU A 1 134 ? -45.469 -21.797 -8.258 1 81.25 134 LEU A C 1
ATOM 1018 O O . LEU A 1 134 ? -45.281 -23.016 -8.219 1 81.25 134 LEU A O 1
ATOM 1022 N N . GLY A 1 135 ? -45.719 -21.047 -7.195 1 81.75 135 GLY A N 1
ATOM 1023 C CA . GLY A 1 135 ? -45.969 -21.703 -5.91 1 81.75 135 GLY A CA 1
ATOM 1024 C C . GLY A 1 135 ? -47.062 -22.734 -5.949 1 81.75 135 GLY A C 1
ATOM 1025 O O . GLY A 1 135 ? -46.938 -23.812 -5.387 1 81.75 135 GLY A O 1
ATOM 1026 N N . LEU A 1 136 ? -48.062 -22.375 -6.68 1 87.62 136 LEU A N 1
ATOM 1027 C CA . LEU A 1 136 ? -49.219 -23.25 -6.852 1 87.62 136 LEU A CA 1
ATOM 1028 C C . LEU A 1 136 ? -48.812 -24.516 -7.617 1 87.62 136 LEU A C 1
ATOM 1030 O O . LEU A 1 136 ? -49.094 -25.625 -7.168 1 87.62 136 LEU A O 1
ATOM 1034 N N . LEU A 1 137 ? -48.156 -24.359 -8.68 1 85.25 137 LEU A N 1
ATOM 1035 C CA . LEU A 1 137 ? -47.844 -25.484 -9.547 1 85.25 137 LEU A CA 1
ATOM 1036 C C . LEU A 1 137 ? -46.781 -26.375 -8.891 1 85.25 137 LEU A C 1
ATOM 1038 O O . LEU A 1 137 ? -46.906 -27.609 -8.93 1 85.25 137 LEU A O 1
ATOM 1042 N N . LEU A 1 138 ? -45.875 -25.797 -8.266 1 80.38 138 LEU A N 1
ATOM 1043 C CA . LEU A 1 138 ? -44.844 -26.578 -7.613 1 80.38 138 LEU A CA 1
ATOM 1044 C C . LEU A 1 138 ? -45.406 -27.359 -6.43 1 80.38 138 LEU A C 1
ATOM 1046 O O . LEU A 1 138 ? -45.062 -28.531 -6.234 1 80.38 138 LEU A O 1
ATOM 1050 N N . THR A 1 139 ? -46.188 -26.672 -5.703 1 82.5 139 THR A N 1
ATOM 1051 C CA . THR A 1 139 ? -46.812 -27.375 -4.586 1 82.5 139 THR A CA 1
ATOM 1052 C C . THR A 1 139 ? -47.719 -28.5 -5.094 1 82.5 139 THR A C 1
ATOM 1054 O O . THR A 1 139 ? -47.688 -29.609 -4.559 1 82.5 139 THR A O 1
ATOM 1057 N N . TRP A 1 140 ? -48.406 -28.219 -6.195 1 85.75 140 TRP A N 1
ATOM 1058 C CA . TRP A 1 140 ? -49.281 -29.219 -6.816 1 85.75 140 TRP A CA 1
ATOM 1059 C C . TRP A 1 140 ? -48.469 -30.422 -7.273 1 85.75 140 TRP A C 1
ATOM 1061 O O . TRP A 1 140 ? -48.906 -31.562 -7.117 1 85.75 140 TRP A O 1
ATOM 1071 N N . MET A 1 141 ? -47.25 -30.156 -7.629 1 81 141 MET A N 1
ATOM 1072 C CA . MET A 1 141 ? -46.406 -31.203 -8.195 1 81 141 MET A CA 1
ATOM 1073 C C . MET A 1 141 ? -45.531 -31.828 -7.117 1 81 141 MET A C 1
ATOM 1075 O O . MET A 1 141 ? -44.625 -32.594 -7.426 1 81 141 MET A O 1
ATOM 1079 N N . GLY A 1 142 ? -45.594 -31.438 -5.941 1 76.75 142 GLY A N 1
ATOM 1080 C CA . GLY A 1 142 ? -44.906 -32.062 -4.828 1 76.75 142 GLY A CA 1
ATOM 1081 C C . GLY A 1 142 ? -43.562 -31.406 -4.535 1 76.75 142 GLY A C 1
ATOM 1082 O O . GLY A 1 142 ? -42.75 -31.969 -3.818 1 76.75 142 GLY A O 1
ATOM 1083 N N . ALA A 1 143 ? -43.344 -30.344 -5.098 1 74.62 143 ALA A N 1
ATOM 1084 C CA . ALA A 1 143 ? -42.094 -29.609 -4.871 1 74.62 143 ALA A CA 1
ATOM 1085 C C . ALA A 1 143 ? -42.344 -28.359 -4.047 1 74.62 143 ALA A C 1
ATOM 1087 O O . ALA A 1 143 ? -41.75 -27.312 -4.305 1 74.62 143 ALA A O 1
ATOM 1088 N N . GLY A 1 144 ? -43.188 -28.438 -3.143 1 71.31 144 GLY A N 1
ATOM 1089 C CA . GLY A 1 144 ? -43.594 -27.297 -2.346 1 71.31 144 GLY A CA 1
ATOM 1090 C C . GLY A 1 144 ? -42.5 -26.703 -1.515 1 71.31 144 GLY A C 1
ATOM 1091 O O . GLY A 1 144 ? -42.562 -25.547 -1.111 1 71.31 144 GLY A O 1
ATOM 1092 N N . ASN A 1 145 ? -41.469 -27.453 -1.345 1 66.88 145 ASN A N 1
ATOM 1093 C CA . ASN A 1 145 ? -40.344 -26.953 -0.56 1 66.88 145 ASN A CA 1
ATOM 1094 C C . ASN A 1 145 ? -39.625 -25.812 -1.266 1 66.88 145 ASN A C 1
ATOM 1096 O O . ASN A 1 145 ? -38.875 -25.047 -0.634 1 66.88 145 ASN A O 1
ATOM 1100 N N . ALA A 1 146 ? -39.969 -25.672 -2.451 1 64.75 146 ALA A N 1
ATOM 1101 C CA . ALA A 1 146 ? -39.312 -24.656 -3.254 1 64.75 146 ALA A CA 1
ATOM 1102 C C . ALA A 1 146 ? -39.812 -23.25 -2.879 1 64.75 146 ALA A C 1
ATOM 1104 O O . ALA A 1 146 ? -39.125 -22.25 -3.135 1 64.75 146 ALA A O 1
ATOM 1105 N N . VAL A 1 147 ? -41 -23.188 -2.252 1 69.38 147 VAL A N 1
ATOM 1106 C CA . VAL A 1 147 ? -41.562 -21.875 -1.929 1 69.38 147 VAL A CA 1
ATOM 1107 C C . VAL A 1 147 ? -41.281 -21.531 -0.47 1 69.38 147 VAL A C 1
ATOM 1109 O O . VAL A 1 147 ? -41.688 -20.484 0.023 1 69.38 147 VAL A O 1
ATOM 1112 N N . LYS A 1 148 ? -40.5 -22.328 0.026 1 66.81 148 LYS A N 1
ATOM 1113 C CA . LYS A 1 148 ? -40.188 -22.047 1.422 1 66.81 148 LYS A CA 1
ATOM 1114 C C . LYS A 1 148 ? -39.375 -20.766 1.554 1 66.81 148 LYS A C 1
ATOM 1116 O O . LYS A 1 148 ? -38.438 -20.531 0.787 1 66.81 148 LYS A O 1
ATOM 1121 N N . GLY A 1 149 ? -39.812 -19.797 2.387 1 65.62 149 GLY A N 1
ATOM 1122 C CA . GLY A 1 149 ? -39.156 -18.531 2.623 1 65.62 149 GLY A CA 1
ATOM 1123 C C . GLY A 1 149 ? -39.781 -17.375 1.9 1 65.62 149 GLY A C 1
ATOM 1124 O O . GLY A 1 149 ? -39.469 -16.219 2.146 1 65.62 149 GLY A O 1
ATOM 1125 N N . ASP A 1 150 ? -40.719 -17.641 0.991 1 69.56 150 ASP A N 1
ATOM 1126 C CA . ASP A 1 150 ? -41.438 -16.578 0.278 1 69.56 150 ASP A CA 1
ATOM 1127 C C . ASP A 1 150 ? -42.469 -15.898 1.18 1 69.56 150 ASP A C 1
ATOM 1129 O O . ASP A 1 150 ? -43.438 -16.516 1.569 1 69.56 150 ASP A O 1
ATOM 1133 N N . MET A 1 151 ? -42.25 -14.648 1.424 1 72.69 151 MET A N 1
ATOM 1134 C CA . MET A 1 151 ? -43.094 -13.938 2.379 1 72.69 151 MET A CA 1
ATOM 1135 C C . MET A 1 151 ? -44.156 -13.125 1.659 1 72.69 151 MET A C 1
ATOM 1137 O O . MET A 1 151 ? -44.844 -12.305 2.277 1 72.69 151 MET A O 1
ATOM 1141 N N . THR A 1 152 ? -44.375 -13.398 0.393 1 77.81 152 THR A N 1
ATOM 1142 C CA . THR A 1 152 ? -45.438 -12.711 -0.345 1 77.81 152 THR A CA 1
ATOM 1143 C C . THR A 1 152 ? -46.812 -13.055 0.219 1 77.81 152 THR A C 1
ATOM 1145 O O . THR A 1 152 ? -47.125 -14.234 0.378 1 77.81 152 THR A O 1
ATOM 1148 N N . ARG A 1 153 ? -47.625 -12.047 0.469 1 83.69 153 ARG A N 1
ATOM 1149 C CA . ARG A 1 153 ? -48.938 -12.242 1.081 1 83.69 153 ARG A CA 1
ATOM 1150 C C . ARG A 1 153 ? -50.031 -12.352 0.019 1 83.69 153 ARG A C 1
ATOM 1152 O O . ARG A 1 153 ? -50.125 -11.516 -0.882 1 83.69 153 ARG A O 1
ATOM 1159 N N . VAL A 1 154 ? -50.781 -13.445 0.081 1 87 154 VAL A N 1
ATOM 1160 C CA . VAL A 1 154 ? -51.938 -13.672 -0.8 1 87 154 VAL A CA 1
ATOM 1161 C C . VAL A 1 154 ? -53.125 -14.125 0.02 1 87 154 VAL A C 1
ATOM 1163 O O . VAL A 1 154 ? -53.031 -14.336 1.23 1 87 154 VAL A O 1
ATOM 1166 N N . GLY A 1 155 ? -54.375 -14.086 -0.598 1 87.06 155 GLY A N 1
ATOM 1167 C CA . GLY A 1 155 ? -55.562 -14.508 0.077 1 87.06 155 GLY A CA 1
ATOM 1168 C C . GLY A 1 155 ? -56.219 -15.742 -0.545 1 87.06 155 GLY A C 1
ATOM 1169 O O . GLY A 1 155 ? -56.062 -15.984 -1.742 1 87.06 155 GLY A O 1
ATOM 1170 N N . LYS A 1 156 ? -56.781 -16.562 0.232 1 92.25 156 LYS A N 1
ATOM 1171 C CA . LYS A 1 156 ? -57.594 -17.688 -0.215 1 92.25 156 LYS A CA 1
ATOM 1172 C C . LYS A 1 156 ? -59.062 -17.516 0.223 1 92.25 156 LYS A C 1
ATOM 1174 O O . LYS A 1 156 ? -59.344 -17.203 1.387 1 92.25 156 LYS A O 1
ATOM 1179 N N . MET A 1 157 ? -59.969 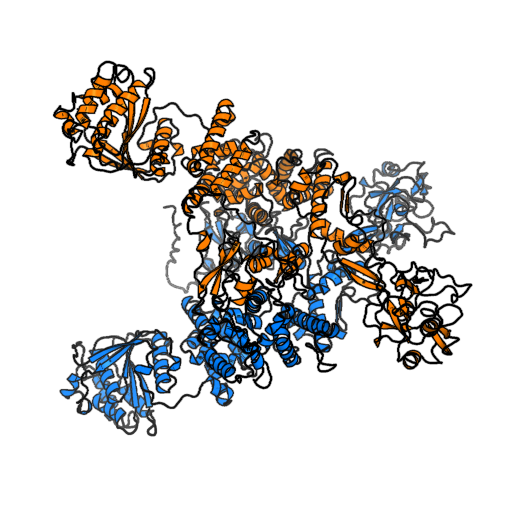-17.719 -0.762 1 91.06 157 MET A N 1
ATOM 1180 C CA . MET A 1 157 ? -61.406 -17.625 -0.478 1 91.06 157 MET A CA 1
ATOM 1181 C C . MET A 1 157 ? -62.031 -19 -0.4 1 91.06 157 MET A C 1
ATOM 1183 O O . MET A 1 157 ? -61.719 -19.875 -1.212 1 91.06 157 MET A O 1
ATOM 1187 N N . GLU A 1 158 ? -62.844 -19.156 0.623 1 91.38 158 GLU A N 1
ATOM 1188 C CA . GLU A 1 158 ? -63.531 -20.422 0.783 1 91.38 158 GLU A CA 1
ATOM 1189 C C . GLU A 1 158 ? -64.938 -20.219 1.297 1 91.38 158 GLU A C 1
ATOM 1191 O O . GLU A 1 158 ? -65.25 -19.203 1.935 1 91.38 158 GLU A O 1
ATOM 1196 N N . TYR A 1 159 ? -65.812 -21.156 0.941 1 91.5 159 TYR A N 1
ATOM 1197 C CA . TYR A 1 159 ? -67.188 -21.109 1.463 1 91.5 159 TYR A CA 1
ATOM 1198 C C . TYR A 1 159 ? -67.25 -21.641 2.891 1 91.5 159 TYR A C 1
ATOM 1200 O O . TYR A 1 159 ? -66.562 -22.609 3.223 1 91.5 159 TYR A O 1
ATOM 1208 N N . VAL A 1 160 ? -68.062 -21 3.676 1 90.44 160 VAL A N 1
ATOM 1209 C CA . VAL A 1 160 ? -68.312 -21.5 5.027 1 90.44 160 VAL A CA 1
ATOM 1210 C C . VAL A 1 160 ? -69.125 -22.766 4.965 1 90.44 160 VAL A C 1
ATOM 1212 O O . VAL A 1 160 ? -68.875 -23.734 5.672 1 90.44 160 VAL A O 1
ATOM 1215 N N . ASP A 1 161 ? -70.125 -22.781 4.102 1 86.31 161 ASP A N 1
ATOM 1216 C CA . ASP A 1 161 ? -71.062 -23.906 3.861 1 86.31 161 ASP A CA 1
ATOM 1217 C C . ASP A 1 161 ? -71.188 -24.203 2.369 1 86.31 161 ASP A C 1
ATOM 1219 O O . ASP A 1 161 ? -71.75 -23.391 1.615 1 86.31 161 ASP A O 1
ATOM 1223 N N . SER A 1 162 ? -70.625 -25.438 2.012 1 89.25 162 SER A N 1
ATOM 1224 C CA . SER A 1 162 ? -70.625 -25.828 0.604 1 89.25 162 SER A CA 1
ATOM 1225 C C . SER A 1 162 ? -71.438 -27.109 0.411 1 89.25 162 SER A C 1
ATOM 1227 O O . SER A 1 162 ? -71.312 -27.766 -0.621 1 89.25 162 SER A O 1
ATOM 1229 N N . ASP A 1 163 ? -72.25 -27.609 1.295 1 88.69 163 ASP A N 1
ATOM 1230 C CA . ASP A 1 163 ? -72.938 -28.922 1.303 1 88.69 163 ASP A CA 1
ATOM 1231 C C . ASP A 1 163 ? -73.812 -29.078 0.104 1 88.69 163 ASP A C 1
ATOM 1233 O O . ASP A 1 163 ? -73.938 -30.156 -0.5 1 88.69 163 ASP A O 1
ATOM 1237 N N . ASN A 1 164 ? -74.625 -28 -0.268 1 89.12 164 ASN A N 1
ATOM 1238 C CA . ASN A 1 164 ? -75.562 -28.109 -1.35 1 89.12 164 ASN A CA 1
ATOM 1239 C C . ASN A 1 164 ? -75.062 -27.5 -2.643 1 89.12 164 ASN A C 1
ATOM 1241 O O . ASN A 1 164 ? -75.812 -27.156 -3.533 1 89.12 164 ASN A O 1
ATOM 1245 N N . ILE A 1 165 ? -73.75 -27.469 -2.754 1 92.88 165 ILE A N 1
ATOM 1246 C CA . ILE A 1 165 ? -73.188 -26.703 -3.865 1 92.88 165 ILE A CA 1
ATOM 1247 C C . ILE A 1 165 ? -73.375 -27.484 -5.168 1 92.88 165 ILE A C 1
ATOM 1249 O O . ILE A 1 165 ? -73.562 -26.891 -6.23 1 92.88 165 ILE A O 1
ATOM 1253 N N . ASN A 1 166 ? -73.438 -28.828 -5.109 1 91.38 166 ASN A N 1
ATOM 1254 C CA . ASN A 1 166 ? -73.562 -29.656 -6.301 1 91.38 166 ASN A CA 1
ATOM 1255 C C . ASN A 1 166 ? -75.062 -29.844 -6.703 1 91.38 166 ASN A C 1
ATOM 1257 O O . ASN A 1 166 ? -75.312 -30.453 -7.727 1 91.38 166 ASN A O 1
ATOM 1261 N N . GLU A 1 167 ? -75.875 -29.266 -5.984 1 91.75 167 GLU A N 1
ATOM 1262 C CA . GLU A 1 167 ? -77.312 -29.391 -6.273 1 91.75 167 GLU A CA 1
ATOM 1263 C C . GLU A 1 167 ? -77.812 -28.219 -7.117 1 91.75 167 GLU A C 1
ATOM 1265 O O . GLU A 1 167 ? -79 -28.219 -7.559 1 91.75 167 GLU A O 1
ATOM 1270 N N . VAL A 1 168 ? -76.938 -27.297 -7.324 1 93.25 168 VAL A N 1
ATOM 1271 C CA . VAL A 1 168 ? -77.312 -26.156 -8.148 1 93.25 168 VAL A CA 1
ATOM 1272 C C . VAL A 1 168 ? -77.5 -26.609 -9.594 1 93.25 168 VAL A C 1
ATOM 1274 O O . VAL A 1 168 ? -76.625 -27.234 -10.18 1 93.25 168 VAL A O 1
ATOM 1277 N N . LYS A 1 169 ? -78.625 -26.281 -10.195 1 89.88 169 LYS A N 1
ATOM 1278 C CA . LYS A 1 169 ? -78.938 -26.812 -11.508 1 89.88 169 LYS A CA 1
ATOM 1279 C C . LYS A 1 169 ? -78.625 -25.812 -12.617 1 89.88 169 LYS A C 1
ATOM 1281 O O . LYS A 1 169 ? -78.25 -26.203 -13.719 1 89.88 169 LYS A O 1
ATOM 1286 N N . SER A 1 170 ? -78.938 -24.562 -12.328 1 91.19 170 SER A N 1
ATOM 1287 C CA . SER A 1 170 ? -78.688 -23.531 -13.336 1 91.19 170 SER A CA 1
ATOM 1288 C C . SER A 1 170 ? -78.375 -22.188 -12.688 1 91.19 170 SER A C 1
ATOM 1290 O O . SER A 1 170 ? -78.5 -22.047 -11.469 1 91.19 170 SER A O 1
ATOM 1292 N N . GLU A 1 171 ? -78.062 -21.219 -13.477 1 91.88 171 GLU A N 1
ATOM 1293 C CA . GLU A 1 171 ? -77.75 -19.859 -13.023 1 91.88 171 GLU A CA 1
ATOM 1294 C C . GLU A 1 171 ? -79 -19.188 -12.438 1 91.88 171 GLU A C 1
ATOM 1296 O O . GLU A 1 171 ? -78.875 -18.234 -11.664 1 91.88 171 GLU A O 1
ATOM 1301 N N . THR A 1 172 ? -80.125 -19.734 -12.828 1 87.19 172 THR A N 1
ATOM 1302 C CA . THR A 1 172 ? -81.375 -19.125 -12.375 1 87.19 172 THR A CA 1
ATOM 1303 C C . THR A 1 172 ? -81.938 -19.844 -11.148 1 87.19 172 THR A C 1
ATOM 1305 O O . THR A 1 172 ? -83 -19.469 -10.602 1 87.19 172 THR A O 1
ATOM 1308 N N . ASP A 1 173 ? -81.25 -20.875 -10.734 1 89.94 173 ASP A N 1
ATOM 1309 C CA . ASP A 1 173 ? -81.625 -21.625 -9.539 1 89.94 173 ASP A CA 1
ATOM 1310 C C . ASP A 1 173 ? -81.5 -20.766 -8.281 1 89.94 173 ASP A C 1
ATOM 1312 O O . ASP A 1 173 ? -80.438 -20.109 -8.109 1 89.94 173 ASP A O 1
ATOM 1316 N N . SER A 1 174 ? -82.438 -20.703 -7.445 1 86.44 174 SER A N 1
ATOM 1317 C CA . SER A 1 174 ? -82.375 -19.906 -6.223 1 86.44 174 SER A CA 1
ATOM 1318 C C . SER A 1 174 ? -81.25 -20.359 -5.316 1 86.44 174 SER A C 1
ATOM 1320 O O . SER A 1 174 ? -80.688 -19.547 -4.566 1 86.44 174 SER A O 1
ATOM 1322 N N . LEU A 1 175 ? -80.875 -21.609 -5.441 1 89.31 175 LEU A N 1
ATOM 1323 C CA . LEU A 1 175 ? -79.812 -22.125 -4.637 1 89.31 175 LEU A CA 1
ATOM 1324 C C . LEU A 1 175 ? -78.5 -21.5 -5.07 1 89.31 175 LEU A C 1
ATOM 1326 O O . LEU A 1 175 ? -77.562 -21.406 -4.27 1 89.31 175 LEU A O 1
ATOM 1330 N N . PHE A 1 176 ? -78.312 -21.094 -6.312 1 91.5 176 PHE A N 1
ATOM 1331 C CA . PHE A 1 176 ? -77.125 -20.5 -6.848 1 91.5 176 PHE A CA 1
ATOM 1332 C C . PHE A 1 176 ? -76.812 -19.156 -6.195 1 91.5 176 PHE A C 1
ATOM 1334 O O . PHE A 1 176 ? -75.625 -18.766 -6.055 1 91.5 176 PHE A O 1
ATOM 1341 N N . ASP A 1 177 ? -77.812 -18.453 -5.664 1 86.69 177 ASP A N 1
ATOM 1342 C CA . ASP A 1 177 ? -77.625 -17.141 -5.043 1 86.69 177 ASP A CA 1
ATOM 1343 C C . ASP A 1 177 ? -76.938 -17.25 -3.705 1 86.69 177 ASP A C 1
ATOM 1345 O O . ASP A 1 177 ? -76.312 -16.266 -3.23 1 86.69 177 ASP A O 1
ATOM 1349 N N . LYS A 1 178 ? -76.875 -18.484 -3.182 1 88.25 178 LYS A N 1
ATOM 1350 C CA . LYS A 1 178 ? -76.125 -18.719 -1.951 1 88.25 178 LYS A CA 1
ATOM 1351 C C . LYS A 1 178 ? -74.625 -18.688 -2.207 1 88.25 178 LYS A C 1
ATOM 1353 O O . LYS A 1 178 ? -73.875 -18.344 -1.314 1 88.25 178 LYS A O 1
ATOM 1358 N N . TYR A 1 179 ? -74.312 -18.922 -3.418 1 91.56 179 TYR A N 1
ATOM 1359 C CA . TYR A 1 179 ? -72.875 -19.141 -3.699 1 91.56 179 TYR A CA 1
ATOM 1360 C C . TYR A 1 179 ? -72.312 -18.047 -4.613 1 91.56 179 TYR A C 1
ATOM 1362 O O . TYR A 1 179 ? -71.125 -17.828 -4.66 1 91.56 179 TYR A O 1
ATOM 1370 N N . CYS A 1 180 ? -73.125 -17.438 -5.355 1 90.31 180 CYS A N 1
ATOM 1371 C CA . CYS A 1 180 ? -72.688 -16.484 -6.355 1 90.31 180 CYS A CA 1
ATOM 1372 C C . CYS A 1 180 ? -73.562 -15.227 -6.355 1 90.31 180 CYS A C 1
ATOM 1374 O O . CYS A 1 180 ? -74.75 -15.312 -6.324 1 90.31 180 CYS A O 1
ATOM 1376 N N . THR A 1 181 ? -72.875 -14.086 -6.289 1 86 181 THR A N 1
ATOM 1377 C CA . THR A 1 181 ? -73.5 -12.797 -6.484 1 86 181 THR A CA 1
ATOM 1378 C C . THR A 1 181 ? -73.438 -12.383 -7.953 1 86 181 THR A C 1
ATOM 1380 O O . THR A 1 181 ? -72.375 -12.195 -8.516 1 86 181 THR A O 1
ATOM 1383 N N . LYS A 1 182 ? -74.75 -12.305 -8.406 1 79.31 182 LYS A N 1
ATOM 1384 C CA . LYS A 1 182 ? -74.812 -11.969 -9.82 1 79.31 182 LYS A CA 1
ATOM 1385 C C . LYS A 1 182 ? -75.25 -10.508 -10 1 79.31 182 LYS A C 1
ATOM 1387 O O . LYS A 1 182 ? -75.812 -9.891 -9.102 1 79.31 182 LYS A O 1
ATOM 1392 N N . GLY A 1 183 ? -74.625 -9.812 -10.914 1 74.19 183 GLY A N 1
ATOM 1393 C CA . GLY A 1 183 ? -75.062 -8.445 -11.203 1 74.19 183 GLY A CA 1
ATOM 1394 C C . GLY A 1 183 ? -74 -7.41 -10.812 1 74.19 183 GLY A C 1
ATOM 1395 O O . GLY A 1 183 ? -72.875 -7.758 -10.5 1 74.19 183 GLY A O 1
ATOM 1396 N N . PHE A 1 184 ? -74.5 -6.086 -10.727 1 69.31 184 PHE A N 1
ATOM 1397 C CA . PHE A 1 184 ? -73.625 -4.957 -10.555 1 69.31 184 PHE A CA 1
ATOM 1398 C C . PHE A 1 184 ? -73.5 -4.547 -9.094 1 69.31 184 PHE A C 1
ATOM 1400 O O . PHE A 1 184 ? -72.625 -3.824 -8.703 1 69.31 184 PHE A O 1
ATOM 1407 N N . THR A 1 185 ? -74.438 -5.078 -8.195 1 63.62 185 THR A N 1
ATOM 1408 C CA . THR A 1 185 ? -74.5 -4.605 -6.82 1 63.62 185 THR A CA 1
ATOM 1409 C C . THR A 1 185 ? -73.812 -5.578 -5.891 1 63.62 185 THR A C 1
ATOM 1411 O O . THR A 1 185 ? -74.125 -6.766 -5.852 1 63.62 185 THR A O 1
ATOM 1414 N N . PRO A 1 186 ? -72.75 -5.078 -5.277 1 64.31 186 PRO A N 1
ATOM 1415 C CA . PRO A 1 186 ? -72.062 -5.93 -4.312 1 64.31 186 PRO A CA 1
ATOM 1416 C C . PRO A 1 186 ? -72.938 -6.367 -3.152 1 64.31 186 PRO A C 1
ATOM 1418 O O . PRO A 1 186 ? -73.75 -5.586 -2.672 1 64.31 186 PRO A O 1
ATOM 1421 N N . ALA A 1 187 ? -73.312 -7.652 -2.982 1 63.88 187 ALA A N 1
ATOM 1422 C CA . ALA A 1 187 ? -74.125 -8.117 -1.832 1 63.88 187 ALA A CA 1
ATOM 1423 C C . ALA A 1 187 ? -73.25 -8.906 -0.866 1 63.88 187 ALA A C 1
ATOM 1425 O O . ALA A 1 187 ? -72.312 -9.594 -1.287 1 63.88 187 ALA A O 1
ATOM 1426 N N . LEU A 1 188 ? -73.25 -8.508 0.382 1 61.19 188 LEU A N 1
ATOM 1427 C CA . LEU A 1 188 ? -72.562 -9.242 1.415 1 61.19 188 LEU A CA 1
ATOM 1428 C C . LEU A 1 188 ? -72.938 -10.719 1.398 1 61.19 188 LEU A C 1
ATOM 1430 O O . LEU A 1 188 ? -74.125 -11.055 1.383 1 61.19 188 LEU A O 1
ATOM 1434 N N . ASN A 1 189 ? -72.062 -11.562 0.979 1 70.62 189 ASN A N 1
ATOM 1435 C CA . ASN A 1 189 ? -72.25 -13 1.05 1 70.62 189 ASN A CA 1
ATOM 1436 C C . ASN A 1 189 ? -71.688 -13.602 2.328 1 70.62 189 ASN A C 1
ATOM 1438 O O . ASN A 1 189 ? -70.438 -13.664 2.484 1 70.62 189 ASN A O 1
ATOM 1442 N N . SER A 1 190 ? -72.438 -13.859 3.34 1 77.88 190 SER A N 1
ATOM 1443 C CA . SER A 1 190 ? -72.062 -14.375 4.645 1 77.88 190 SER A CA 1
ATOM 1444 C C . SER A 1 190 ? -71.5 -15.789 4.535 1 77.88 190 SER A C 1
ATOM 1446 O O . SER A 1 190 ? -70.875 -16.312 5.484 1 77.88 190 SER A O 1
ATOM 1448 N N . ASN A 1 191 ? -71.5 -16.359 3.383 1 87.62 191 ASN A N 1
ATOM 1449 C CA . ASN A 1 191 ? -71.062 -17.734 3.213 1 87.62 191 ASN A CA 1
ATOM 1450 C C . ASN A 1 191 ? -69.625 -17.781 2.723 1 87.62 191 ASN A C 1
ATOM 1452 O O . ASN A 1 191 ? -69.125 -18.797 2.182 1 87.62 191 ASN A O 1
ATOM 1456 N N . ILE A 1 192 ? -68.875 -16.703 2.785 1 88.31 192 ILE A N 1
ATOM 1457 C CA . ILE A 1 192 ? -67.5 -16.672 2.242 1 88.31 192 ILE A CA 1
ATOM 1458 C C . ILE A 1 192 ? -66.562 -16.219 3.318 1 88.31 192 ILE A C 1
ATOM 1460 O O . ILE A 1 192 ? -66.812 -15.258 4.043 1 88.31 192 ILE A O 1
ATOM 1464 N N . ASP A 1 193 ? -65.5 -16.938 3.479 1 88.5 193 ASP A N 1
ATOM 1465 C CA . ASP A 1 193 ? -64.438 -16.594 4.387 1 88.5 193 ASP A CA 1
ATOM 1466 C C . ASP A 1 193 ? -63.125 -16.375 3.623 1 88.5 193 ASP A C 1
ATOM 1468 O O . ASP A 1 193 ? -62.844 -17.062 2.637 1 88.5 193 ASP A O 1
ATOM 1472 N N . GLU A 1 194 ? -62.375 -15.406 3.951 1 87.19 194 GLU A N 1
ATOM 1473 C CA . GLU A 1 194 ? -61.062 -15.117 3.363 1 87.19 194 GLU A CA 1
ATOM 1474 C C . GLU A 1 194 ? -59.938 -15.383 4.359 1 87.19 194 GLU A C 1
ATOM 1476 O O . GLU A 1 194 ? -60 -14.922 5.5 1 87.19 194 GLU A O 1
ATOM 1481 N N . THR A 1 195 ? -58.969 -16.109 3.992 1 87.44 195 THR A N 1
ATOM 1482 C CA . THR A 1 195 ? -57.812 -16.406 4.816 1 87.44 195 THR A CA 1
ATOM 1483 C C . THR A 1 195 ? -56.531 -15.891 4.148 1 87.44 195 THR A C 1
ATOM 1485 O O . THR A 1 195 ? -56.125 -16.406 3.102 1 87.44 195 THR A O 1
ATOM 1488 N N . PRO A 1 196 ? -56 -14.867 4.727 1 87.31 196 PRO A N 1
ATOM 1489 C CA . PRO A 1 196 ? -54.719 -14.414 4.219 1 87.31 196 PRO A CA 1
ATOM 1490 C C . PRO A 1 196 ? -53.562 -15.344 4.609 1 87.31 196 PRO A C 1
ATOM 1492 O O . PRO A 1 196 ? -53.562 -15.898 5.711 1 87.31 196 PRO A O 1
ATOM 1495 N N . PHE A 1 197 ? -52.625 -15.656 3.658 1 86.56 197 PHE A N 1
ATOM 1496 C CA . PHE A 1 197 ? -51.438 -16.484 3.98 1 86.56 197 PHE A CA 1
ATOM 1497 C C . PHE A 1 197 ? -50.25 -16.062 3.146 1 86.56 197 PHE A C 1
ATOM 1499 O O . PHE A 1 197 ? -50.375 -15.344 2.158 1 86.56 197 PHE A O 1
ATOM 1506 N N . CYS A 1 198 ? -49.031 -16.438 3.59 1 84.06 198 CYS A N 1
ATOM 1507 C CA . CYS A 1 198 ? -47.781 -16.25 2.842 1 84.06 198 CYS A CA 1
ATOM 1508 C C . CYS A 1 198 ? -47.5 -17.438 1.929 1 84.06 198 CYS A C 1
ATOM 1510 O O . CYS A 1 198 ? -47.812 -18.578 2.277 1 84.06 198 CYS A O 1
ATOM 1512 N N . LEU A 1 199 ? -46.906 -17.203 0.887 1 82.44 199 LEU A N 1
ATOM 1513 C CA . LEU A 1 199 ? -46.656 -18.25 -0.091 1 82.44 199 LEU A CA 1
ATOM 1514 C C . LEU A 1 199 ? -45.781 -19.359 0.519 1 82.44 199 LEU A C 1
ATOM 1516 O O . LEU A 1 199 ? -45.844 -20.516 0.092 1 82.44 199 LEU A O 1
ATOM 1520 N N . ASN A 1 200 ? -45.031 -19.016 1.493 1 79.31 200 ASN A N 1
ATOM 1521 C CA . ASN A 1 200 ? -44.25 -20 2.25 1 79.31 200 ASN A CA 1
ATOM 1522 C C . ASN A 1 200 ? -45.156 -21.125 2.787 1 79.31 200 ASN A C 1
ATOM 1524 O O . ASN A 1 200 ? -44.688 -22.266 2.92 1 79.31 200 ASN A O 1
ATOM 1528 N N . ASP A 1 201 ? -46.375 -20.781 3.008 1 81.75 201 ASP A N 1
ATOM 1529 C CA . ASP A 1 201 ? -47.312 -21.734 3.629 1 81.75 201 ASP A CA 1
ATOM 1530 C C . ASP A 1 201 ? -48.219 -22.359 2.59 1 81.75 201 ASP A C 1
ATOM 1532 O O . ASP A 1 201 ? -49.25 -22.922 2.939 1 81.75 201 ASP A O 1
ATOM 1536 N N . MET A 1 202 ? -47.906 -22.312 1.395 1 85.81 202 MET A N 1
ATOM 1537 C CA . MET A 1 202 ? -48.75 -22.844 0.319 1 85.81 202 MET A CA 1
ATOM 1538 C C . MET A 1 202 ? -49 -24.328 0.483 1 85.81 202 MET A C 1
ATOM 1540 O O . MET A 1 202 ? -50.062 -24.844 0.154 1 85.81 202 MET A O 1
ATOM 1544 N N . THR A 1 203 ? -47.969 -24.984 1.032 1 83.5 203 THR A N 1
ATOM 1545 C CA . THR A 1 203 ? -48.062 -26.422 1.218 1 83.5 203 THR A CA 1
ATOM 1546 C C . THR A 1 203 ? -49.156 -26.766 2.236 1 83.5 203 THR A C 1
ATOM 1548 O O . THR A 1 203 ? -49.688 -27.875 2.244 1 83.5 203 THR A O 1
ATOM 1551 N N . LEU A 1 204 ? -49.469 -25.844 3.031 1 81.56 204 LEU A N 1
ATOM 1552 C CA . LEU A 1 204 ? -50.531 -26.047 4.027 1 81.56 204 LEU A CA 1
ATOM 1553 C C . LEU A 1 204 ? -51.906 -25.797 3.42 1 81.56 204 LEU A C 1
ATOM 1555 O O . LEU A 1 204 ? -52.906 -26.312 3.928 1 81.56 204 LEU A O 1
ATOM 1559 N N . VAL A 1 205 ? -52 -25.109 2.348 1 84.56 205 VAL A N 1
ATOM 1560 C CA . VAL A 1 205 ? -53.25 -24.656 1.767 1 84.56 205 VAL A CA 1
ATOM 1561 C C . VAL A 1 205 ? -53.656 -25.562 0.607 1 84.56 205 VAL A C 1
ATOM 1563 O O . VAL A 1 205 ? -54.812 -25.828 0.386 1 84.56 205 VAL A O 1
ATOM 1566 N N . LEU A 1 206 ? -52.594 -26.016 -0.103 1 84.81 206 LEU A N 1
ATOM 1567 C CA . LEU A 1 206 ? -52.844 -26.812 -1.293 1 84.81 206 LEU A CA 1
ATOM 1568 C C . LEU A 1 206 ? -52.281 -28.219 -1.128 1 84.81 206 LEU A C 1
ATOM 1570 O O . LEU A 1 206 ? -51.125 -28.391 -0.715 1 84.81 206 LEU A O 1
ATOM 1574 N N . LYS A 1 207 ? -53.094 -29.172 -1.416 1 79.75 207 LYS A N 1
ATOM 1575 C CA . LYS A 1 207 ? -52.656 -30.562 -1.349 1 79.75 207 LYS A CA 1
ATOM 1576 C C . LYS A 1 207 ? -51.938 -30.984 -2.629 1 79.75 207 LYS A C 1
ATOM 1578 O O . LYS A 1 207 ? -52.312 -30.531 -3.721 1 79.75 207 LYS A O 1
ATOM 1583 N N . VAL A 1 208 ? -50.938 -31.844 -2.479 1 78.69 208 VAL A N 1
ATOM 1584 C CA . VAL A 1 208 ? -50.156 -32.375 -3.588 1 78.69 208 VAL A CA 1
ATOM 1585 C C . VAL A 1 208 ? -51 -33.406 -4.371 1 78.69 208 VAL A C 1
ATOM 1587 O O . VAL A 1 208 ? -51.531 -34.375 -3.807 1 78.69 208 VAL A O 1
ATOM 1590 N N . ARG A 1 209 ? -51.281 -33.188 -5.66 1 77.88 209 ARG A N 1
ATOM 1591 C CA . ARG A 1 209 ? -52.094 -34.094 -6.449 1 77.88 209 ARG A CA 1
ATOM 1592 C C . ARG A 1 209 ? -51.438 -34.375 -7.793 1 77.88 209 ARG A C 1
ATOM 1594 O O . ARG A 1 209 ? -51.875 -35.281 -8.516 1 77.88 209 ARG A O 1
ATOM 1601 N N . GLY A 1 210 ? -50.344 -33.625 -8.141 1 74.94 210 GLY A N 1
ATOM 1602 C CA . GLY A 1 210 ? -49.75 -33.781 -9.453 1 74.94 210 GLY A CA 1
ATOM 1603 C C . GLY A 1 210 ? -48.562 -34.719 -9.461 1 74.94 210 GLY A C 1
ATOM 1604 O O . GLY A 1 210 ? -48.188 -35.281 -8.43 1 74.94 210 GLY A O 1
ATOM 1605 N N . PRO A 1 211 ? -48.094 -35.094 -10.664 1 74.88 211 PRO A N 1
ATOM 1606 C CA . PRO A 1 211 ? -46.875 -35.906 -10.766 1 74.88 211 PRO A CA 1
ATOM 1607 C C . PRO A 1 211 ? -45.656 -35.25 -10.109 1 74.88 211 PRO A C 1
ATOM 1609 O O . PRO A 1 211 ? -45.531 -34.031 -10.094 1 74.88 211 PRO A O 1
ATOM 1612 N N . SER A 1 212 ? -44.938 -36.125 -9.547 1 72.44 212 SER A N 1
ATOM 1613 C CA . SER A 1 212 ? -43.781 -35.656 -8.828 1 72.44 212 SER A CA 1
ATOM 1614 C C . SER A 1 212 ? -42.719 -35.094 -9.789 1 72.44 212 SER A C 1
ATOM 1616 O O . SER A 1 212 ? -42.406 -35.719 -10.812 1 72.44 212 SER A O 1
ATOM 1618 N N . VAL A 1 213 ? -42.5 -33.844 -9.586 1 68.62 213 VAL A N 1
ATOM 1619 C CA . VAL A 1 213 ? -41.469 -33.25 -10.43 1 68.62 213 VAL A CA 1
ATOM 1620 C C . VAL A 1 213 ? -40.094 -33.625 -9.891 1 68.62 213 VAL A C 1
ATOM 1622 O O . VAL A 1 213 ? -39.844 -33.562 -8.68 1 68.62 213 VAL A O 1
ATOM 1625 N N . ARG A 1 214 ? -39.406 -34.375 -10.742 1 62.59 214 ARG A N 1
ATOM 1626 C CA . ARG A 1 214 ? -38 -34.719 -10.422 1 62.59 214 ARG A CA 1
ATOM 1627 C C . ARG A 1 214 ? -37.188 -33.469 -10.195 1 62.59 214 ARG A C 1
ATOM 1629 O O . ARG A 1 214 ? -37.5 -32.406 -10.734 1 62.59 214 ARG A O 1
ATOM 1636 N N . ASN A 1 215 ? -36.281 -33.5 -9.367 1 68.19 215 ASN A N 1
ATOM 1637 C CA . ASN A 1 215 ? -35.312 -32.438 -9.148 1 68.19 215 ASN A CA 1
ATOM 1638 C C . ASN A 1 215 ? -34.688 -31.969 -10.461 1 68.19 215 ASN A C 1
ATOM 1640 O O . ASN A 1 215 ? -34.125 -32.781 -11.219 1 68.19 215 ASN A O 1
ATOM 1644 N N . PHE A 1 216 ? -35 -30.719 -10.75 1 74.5 216 PHE A N 1
ATOM 1645 C CA . PHE A 1 216 ? -34.562 -30.172 -12.023 1 74.5 216 PHE A CA 1
ATOM 1646 C C . PHE A 1 216 ? -33.062 -30.359 -12.195 1 74.5 216 PHE A C 1
ATOM 1648 O O . PHE A 1 216 ? -32.594 -30.672 -13.297 1 74.5 216 PHE A O 1
ATOM 1655 N N . ALA A 1 217 ? -32.344 -30.141 -11.094 1 72.62 217 ALA A N 1
ATOM 1656 C CA . ALA A 1 217 ? -30.891 -30.266 -11.148 1 72.62 217 ALA A CA 1
ATOM 1657 C C . ALA A 1 217 ? -30.469 -31.688 -11.484 1 72.62 217 ALA A C 1
ATOM 1659 O O . ALA A 1 217 ? -29.594 -31.906 -12.32 1 72.62 217 ALA A O 1
ATOM 1660 N N . LYS A 1 218 ? -31.109 -32.625 -10.836 1 74.12 218 LYS A N 1
ATOM 1661 C CA . LYS A 1 218 ? -30.828 -34.031 -11.094 1 74.12 218 LYS A CA 1
ATOM 1662 C C . LYS A 1 218 ? -31.219 -34.438 -12.516 1 74.12 218 LYS A C 1
ATOM 1664 O O . LYS A 1 218 ? -30.484 -35.156 -13.195 1 74.12 218 LYS A O 1
ATOM 1669 N N . ARG A 1 219 ? -32.312 -34 -12.938 1 80.12 219 ARG A N 1
ATOM 1670 C CA . ARG A 1 219 ? -32.781 -34.281 -14.289 1 80.12 219 ARG A CA 1
ATOM 1671 C C . ARG A 1 219 ? -31.844 -33.688 -15.336 1 80.12 219 ARG A C 1
ATOM 1673 O O . ARG A 1 219 ? -31.594 -34.312 -16.375 1 80.12 219 ARG A O 1
ATOM 1680 N N . TYR A 1 220 ? -31.344 -32.562 -14.992 1 83.38 220 TYR A N 1
ATOM 1681 C CA . TYR A 1 220 ? -30.375 -31.906 -15.867 1 83.38 220 TYR A CA 1
ATOM 1682 C C . TYR A 1 220 ? -29.141 -32.781 -16.062 1 83.38 220 TYR A C 1
ATOM 1684 O O . TYR A 1 220 ? -28.625 -32.906 -17.172 1 83.38 220 TYR A O 1
ATOM 1692 N N . ILE A 1 221 ? -28.734 -33.406 -15.047 1 77.75 221 ILE A N 1
ATOM 1693 C CA . ILE A 1 221 ? -27.531 -34.219 -15.078 1 77.75 221 ILE A CA 1
ATOM 1694 C C . ILE A 1 221 ? -27.828 -35.562 -15.789 1 77.75 221 ILE A C 1
ATOM 1696 O O . ILE A 1 221 ? -27.031 -36.031 -16.594 1 77.75 221 ILE A O 1
ATOM 1700 N N . ASP A 1 222 ? -29.016 -36.094 -15.648 1 79.38 222 ASP A N 1
ATOM 1701 C CA . ASP A 1 222 ? -29.344 -37.438 -16.062 1 79.38 222 ASP A CA 1
ATOM 1702 C C . ASP A 1 222 ? -29.922 -37.469 -17.469 1 79.38 222 ASP A C 1
ATOM 1704 O O . ASP A 1 222 ? -29.828 -38.5 -18.172 1 79.38 222 ASP A O 1
ATOM 1708 N N . ASP A 1 223 ? -30.516 -36.469 -17.906 1 83.62 223 ASP A N 1
ATOM 1709 C CA . ASP A 1 223 ? -31.281 -36.438 -19.156 1 83.62 223 ASP A CA 1
ATOM 1710 C C . ASP A 1 223 ? -30.734 -35.375 -20.109 1 83.62 223 ASP A C 1
ATOM 1712 O O . ASP A 1 223 ? -31.016 -34.188 -19.938 1 83.62 223 ASP A O 1
ATOM 1716 N N . ASP A 1 224 ? -30.172 -35.844 -21.094 1 82.44 224 ASP A N 1
ATOM 1717 C CA . ASP A 1 224 ? -29.531 -34.938 -22.031 1 82.44 224 ASP A CA 1
ATOM 1718 C C . ASP A 1 224 ? -30.562 -34.062 -22.75 1 82.44 224 ASP A C 1
ATOM 1720 O O . ASP A 1 224 ? -30.281 -32.906 -23.078 1 82.44 224 ASP A O 1
ATOM 1724 N N . ASN A 1 225 ? -31.625 -34.719 -23.016 1 82.12 225 ASN A N 1
ATOM 1725 C CA . ASN A 1 225 ? -32.656 -33.938 -23.672 1 82.12 225 ASN A CA 1
ATOM 1726 C C . ASN A 1 225 ? -33.188 -32.812 -22.766 1 82.12 225 ASN A C 1
ATOM 1728 O O . ASN A 1 225 ? -33.438 -31.688 -23.219 1 82.12 225 ASN A O 1
ATOM 1732 N N . TYR A 1 226 ? -33.312 -33.125 -21.531 1 85.88 226 TYR A N 1
ATOM 1733 C CA . TYR A 1 226 ? -33.719 -32.094 -20.578 1 85.88 226 TYR A CA 1
ATOM 1734 C C . TYR A 1 226 ? -32.656 -31.031 -20.391 1 85.88 226 TYR A C 1
ATOM 1736 O O . TYR A 1 226 ? -32.969 -29.844 -20.234 1 85.88 226 TYR A O 1
ATOM 1744 N N . LYS A 1 227 ? -31.531 -31.453 -20.438 1 86.31 227 LYS A N 1
ATOM 1745 C CA . LYS A 1 227 ? -30.406 -30.516 -20.344 1 86.31 227 LYS A CA 1
ATOM 1746 C C . LYS A 1 227 ? -30.5 -29.438 -21.422 1 86.31 227 LYS A C 1
ATOM 1748 O O . LYS A 1 227 ? -30.375 -28.25 -21.109 1 86.31 227 LYS A O 1
ATOM 1753 N N . LYS A 1 228 ? -30.719 -29.906 -22.594 1 85.06 228 LYS A N 1
ATOM 1754 C CA . LYS A 1 228 ? -30.844 -28.953 -23.688 1 85.06 228 LYS A CA 1
ATOM 1755 C C . LYS A 1 228 ? -32.031 -28.016 -23.484 1 85.06 228 LYS A C 1
ATOM 1757 O O . LYS A 1 228 ? -31.938 -26.812 -23.719 1 85.06 228 LYS A O 1
ATOM 1762 N N . LEU A 1 229 ? -33.125 -28.641 -23.062 1 86.19 229 LEU A N 1
ATOM 1763 C CA . LEU A 1 229 ? -34.312 -27.859 -22.812 1 86.19 229 LEU A CA 1
ATOM 1764 C C . LEU A 1 229 ? -34.094 -26.828 -21.719 1 86.19 229 LEU A C 1
ATOM 1766 O O . LEU A 1 229 ? -34.469 -25.656 -21.844 1 86.19 229 LEU A O 1
ATOM 1770 N N . ALA A 1 230 ? -33.469 -27.25 -20.656 1 85.56 230 ALA A N 1
ATOM 1771 C CA . ALA A 1 230 ? -33.188 -26.375 -19.516 1 85.56 230 ALA A CA 1
ATOM 1772 C C . ALA A 1 230 ? -32.312 -25.203 -19.906 1 85.56 230 ALA A C 1
ATOM 1774 O O . ALA A 1 230 ? -32.594 -24.062 -19.531 1 85.56 230 ALA A O 1
ATOM 1775 N N . VAL A 1 231 ? -31.328 -25.469 -20.625 1 85.25 231 VAL A N 1
ATOM 1776 C CA . VAL A 1 231 ? -30.391 -24.438 -21.047 1 85.25 231 VAL A CA 1
ATOM 1777 C C . VAL A 1 231 ? -31.125 -23.406 -21.922 1 85.25 231 VAL A C 1
ATOM 1779 O O . VAL A 1 231 ? -30.938 -22.203 -21.75 1 85.25 231 VAL A O 1
ATOM 1782 N N . ASP A 1 232 ? -31.906 -23.906 -22.828 1 84.81 232 ASP A N 1
ATOM 1783 C CA . ASP A 1 232 ? -32.656 -23.016 -23.719 1 84.81 232 ASP A CA 1
ATOM 1784 C C . ASP A 1 232 ? -33.656 -22.156 -22.938 1 84.81 232 ASP A C 1
ATOM 1786 O O . ASP A 1 232 ? -33.781 -20.953 -23.203 1 84.81 232 ASP A O 1
ATOM 1790 N N . GLN A 1 233 ? -34.281 -22.797 -22.031 1 83.56 233 GLN A N 1
ATOM 1791 C CA . GLN A 1 233 ? -35.281 -22.062 -21.25 1 83.56 233 GLN A CA 1
ATOM 1792 C C . GLN A 1 233 ? -34.594 -21.031 -20.344 1 83.56 233 GLN A C 1
ATOM 1794 O O . GLN A 1 233 ? -35.094 -19.906 -20.188 1 83.56 233 GLN A O 1
ATOM 1799 N N . LEU A 1 234 ? -33.5 -21.406 -19.75 1 82.31 234 LEU A N 1
ATOM 1800 C CA . LEU A 1 234 ? -32.781 -20.469 -18.906 1 82.31 234 LEU A CA 1
ATOM 1801 C C . LEU A 1 234 ? -32.281 -19.266 -19.719 1 82.31 234 LEU A C 1
ATOM 1803 O O . LEU A 1 234 ? -32.344 -18.125 -19.25 1 82.31 234 LEU A O 1
ATOM 1807 N N . ARG A 1 235 ? -31.797 -19.578 -20.828 1 82.31 235 ARG A N 1
ATOM 1808 C CA . ARG A 1 235 ? -31.375 -18.5 -21.719 1 82.31 235 ARG A CA 1
ATOM 1809 C C . ARG A 1 235 ? -32.5 -17.516 -21.969 1 82.31 235 ARG A C 1
ATOM 1811 O O . ARG A 1 235 ? -32.312 -16.297 -21.922 1 82.31 235 ARG A O 1
ATOM 1818 N N . ARG A 1 236 ? -33.688 -18.062 -22.234 1 81.38 236 ARG A N 1
ATOM 1819 C CA . ARG A 1 236 ? -34.844 -17.234 -22.516 1 81.38 236 ARG A CA 1
ATOM 1820 C C . ARG A 1 236 ? -35.25 -16.422 -21.297 1 81.38 236 ARG A C 1
ATOM 1822 O O . ARG A 1 236 ? -35.562 -15.242 -21.406 1 81.38 236 ARG A O 1
ATOM 1829 N N . ILE A 1 237 ? -35.156 -17.047 -20.188 1 80.25 237 ILE A N 1
ATOM 1830 C CA . ILE A 1 237 ? -35.531 -16.375 -18.953 1 80.25 237 ILE A CA 1
ATOM 1831 C C . ILE A 1 237 ? -34.562 -15.219 -18.688 1 80.25 237 ILE A C 1
ATOM 1833 O O . ILE A 1 237 ? -35 -14.109 -18.359 1 80.25 237 ILE A O 1
ATOM 1837 N N . ILE A 1 238 ? -33.344 -15.555 -18.828 1 79.62 238 ILE A N 1
ATOM 1838 C CA . ILE A 1 238 ? -32.312 -14.562 -18.547 1 79.62 238 ILE A CA 1
ATOM 1839 C C . ILE A 1 238 ? -32.406 -13.414 -19.531 1 79.62 238 ILE A C 1
ATOM 1841 O O . ILE A 1 238 ? -32.312 -12.242 -19.156 1 79.62 238 ILE A O 1
ATOM 1845 N N . ALA A 1 239 ? -32.625 -13.742 -20.766 1 77.19 239 ALA A N 1
ATOM 1846 C CA . ALA A 1 239 ? -32.719 -12.734 -21.812 1 77.19 239 ALA A CA 1
ATOM 1847 C C . ALA A 1 239 ? -33.969 -11.859 -21.625 1 77.19 239 ALA A C 1
ATOM 1849 O O . ALA A 1 239 ? -33.938 -10.656 -21.922 1 77.19 239 ALA A O 1
ATOM 1850 N N . SER A 1 240 ? -35.062 -12.477 -21.25 1 77.44 240 SER A N 1
ATOM 1851 C CA . SER A 1 240 ? -36.312 -11.719 -21.078 1 77.44 240 SER A CA 1
ATOM 1852 C C . SER A 1 240 ? -36.219 -10.828 -19.844 1 77.44 240 SER A C 1
ATOM 1854 O O . SER A 1 240 ? -36.406 -9.609 -19.938 1 77.44 240 SER A O 1
ATOM 1856 N N . LYS A 1 241 ? -36.062 -11.359 -18.656 1 77.5 241 LYS A N 1
ATOM 1857 C CA . LYS A 1 241 ? -35.875 -10.664 -17.375 1 77.5 241 LYS A CA 1
ATOM 1858 C C . LYS A 1 241 ? -35.156 -11.555 -16.375 1 77.5 241 LYS A C 1
ATOM 1860 O O . LYS A 1 241 ? -35.75 -12.469 -15.805 1 77.5 241 LYS A O 1
ATOM 1865 N N . VAL A 1 242 ? -34.031 -11.227 -16.125 1 78.12 242 VAL A N 1
ATOM 1866 C CA . VAL A 1 242 ? -33.125 -12.062 -15.336 1 78.12 242 VAL A CA 1
ATOM 1867 C C . VAL A 1 242 ? -33.656 -12.227 -13.922 1 78.12 242 VAL A C 1
ATOM 1869 O O . VAL A 1 242 ? -33.438 -13.25 -13.273 1 78.12 242 VAL A O 1
ATOM 1872 N N . THR A 1 243 ? -34.438 -11.273 -13.5 1 74.44 243 THR A N 1
ATOM 1873 C CA . THR A 1 243 ? -34.938 -11.328 -12.133 1 74.44 243 THR A CA 1
ATOM 1874 C C . THR A 1 243 ? -35.938 -12.477 -11.969 1 74.44 243 THR A C 1
ATOM 1876 O O . THR A 1 243 ? -36.219 -12.914 -10.852 1 74.44 243 THR A O 1
ATOM 1879 N N . ASN A 1 244 ? -36.375 -13.016 -13.141 1 73 244 ASN A N 1
ATOM 1880 C CA . ASN A 1 244 ? -37.344 -14.102 -13.102 1 73 244 ASN A CA 1
ATOM 1881 C C . ASN A 1 244 ? -36.719 -15.406 -12.648 1 73 244 ASN A C 1
ATOM 1883 O O . ASN A 1 244 ? -37.406 -16.312 -12.156 1 73 244 ASN A O 1
ATOM 1887 N N . ILE A 1 245 ? -35.438 -15.398 -12.781 1 71.94 245 ILE A N 1
ATOM 1888 C CA . ILE A 1 245 ? -34.75 -16.609 -12.359 1 71.94 245 ILE A CA 1
ATOM 1889 C C . ILE A 1 245 ? -34.781 -16.719 -10.836 1 71.94 245 ILE A C 1
ATOM 1891 O O . ILE A 1 245 ? -34.719 -17.812 -10.281 1 71.94 245 ILE A O 1
ATOM 1895 N N . SER A 1 246 ? -34.906 -15.578 -10.258 1 67.62 246 SER A N 1
ATOM 1896 C CA . SER A 1 246 ? -34.844 -15.516 -8.797 1 67.62 246 SER A CA 1
ATOM 1897 C C . SER A 1 246 ? -36.219 -15.727 -8.18 1 67.62 246 SER A C 1
ATOM 1899 O O . SER A 1 246 ? -36.375 -15.742 -6.957 1 67.62 246 SER A O 1
ATOM 1901 N N . VAL A 1 247 ? -37.219 -15.789 -8.969 1 60.72 247 VAL A N 1
ATOM 1902 C CA . VAL A 1 247 ? -38.594 -15.875 -8.461 1 60.72 247 VAL A CA 1
ATOM 1903 C C . VAL A 1 247 ? -38.812 -17.203 -7.738 1 60.72 247 VAL A C 1
ATOM 1905 O O . VAL A 1 247 ? -39.594 -17.281 -6.789 1 60.72 247 VAL A O 1
ATOM 1908 N N . ASN A 1 248 ? -38 -18.234 -8.148 1 56.09 248 ASN A N 1
ATOM 1909 C CA . ASN A 1 248 ? -38.188 -19.531 -7.504 1 56.09 248 ASN A CA 1
ATOM 1910 C C . ASN A 1 248 ? -36.844 -20.188 -7.188 1 56.09 248 ASN A C 1
ATOM 1912 O O . ASN A 1 248 ? -35.969 -20.266 -8.055 1 56.09 248 ASN A O 1
ATOM 1916 N N . PRO A 1 249 ? -36.719 -20.578 -5.977 1 57.66 249 PRO A N 1
ATOM 1917 C CA . PRO A 1 249 ? -35.438 -21.172 -5.539 1 57.66 249 PRO A CA 1
ATOM 1918 C C . PRO A 1 249 ? -35.062 -22.391 -6.352 1 57.66 249 PRO A C 1
ATOM 1920 O O . PRO A 1 249 ? -33.875 -22.719 -6.453 1 57.66 249 PRO A O 1
ATOM 1923 N N . ILE A 1 250 ? -36 -23.031 -7.035 1 61.47 250 ILE A N 1
ATOM 1924 C CA . ILE A 1 250 ? -35.719 -24.234 -7.809 1 61.47 250 ILE A CA 1
ATOM 1925 C C . ILE A 1 250 ? -34.781 -23.891 -8.977 1 61.47 250 ILE A C 1
ATOM 1927 O O . ILE A 1 250 ? -33.938 -24.703 -9.375 1 61.47 250 ILE A O 1
ATOM 1931 N N . PHE A 1 251 ? -35.031 -22.75 -9.375 1 68.56 251 PHE A N 1
ATOM 1932 C CA . PHE A 1 251 ? -34.188 -22.312 -10.477 1 68.56 251 PHE A CA 1
ATOM 1933 C C . PHE A 1 251 ? -32.75 -22.078 -10.008 1 68.56 251 PHE A C 1
ATOM 1935 O O . PHE A 1 251 ? -31.812 -22.172 -10.789 1 68.56 251 PHE A O 1
ATOM 1942 N N . GLY A 1 252 ? -32.75 -21.812 -8.727 1 67.56 252 GLY A N 1
ATOM 1943 C CA . GLY A 1 252 ? -31.406 -21.625 -8.18 1 67.56 252 GLY A CA 1
ATOM 1944 C C . GLY A 1 252 ? -30.547 -22.875 -8.273 1 67.56 252 GLY A C 1
ATOM 1945 O O . GLY A 1 252 ? -29.406 -22.812 -8.742 1 67.56 252 GLY A O 1
ATOM 1946 N N . ALA A 1 253 ? -31.156 -23.969 -7.875 1 66 253 ALA A N 1
ATOM 1947 C CA . ALA A 1 253 ? -30.453 -25.234 -7.945 1 66 253 ALA A CA 1
ATOM 1948 C C . ALA A 1 253 ? -30.109 -25.594 -9.383 1 66 253 ALA A C 1
ATOM 1950 O O . ALA A 1 253 ? -29 -26.078 -9.664 1 66 253 ALA A O 1
ATOM 1951 N N . LEU A 1 254 ? -31.094 -25.391 -10.211 1 73.62 254 LEU A N 1
ATOM 1952 C CA . LEU A 1 254 ? -30.859 -25.656 -11.625 1 73.62 254 LEU A CA 1
ATOM 1953 C C . LEU A 1 254 ? -29.75 -24.766 -12.18 1 73.62 254 LEU A C 1
ATOM 1955 O O . LEU A 1 254 ? -28.859 -25.25 -12.891 1 73.62 254 LEU A O 1
ATOM 1959 N N . TRP A 1 255 ? -29.828 -23.562 -11.797 1 74.38 255 TRP A N 1
ATOM 1960 C CA . TRP A 1 255 ? -28.828 -22.609 -12.273 1 74.38 255 TRP A CA 1
ATOM 1961 C C . TRP A 1 255 ? -27.438 -23 -11.797 1 74.38 255 TRP A C 1
ATOM 1963 O O . TRP A 1 255 ? -26.484 -22.984 -12.578 1 74.38 255 TRP A O 1
ATOM 1973 N N . ARG A 1 256 ? -27.422 -23.453 -10.648 1 69.56 256 ARG A N 1
ATOM 1974 C CA . ARG A 1 256 ? -26.141 -23.891 -10.094 1 69.56 256 ARG A CA 1
ATOM 1975 C C . ARG A 1 256 ? -25.609 -25.109 -10.852 1 69.56 256 ARG A C 1
ATOM 1977 O O . ARG A 1 256 ? -24.406 -25.188 -11.141 1 69.56 256 ARG A O 1
ATOM 1984 N N . THR A 1 257 ? -26.484 -25.922 -11.094 1 72.81 257 THR A N 1
ATOM 1985 C CA . THR A 1 257 ? -26.109 -27.125 -11.836 1 72.81 257 THR A CA 1
ATOM 1986 C C . THR A 1 257 ? -25.594 -26.766 -13.227 1 72.81 257 THR A C 1
ATOM 1988 O O . THR A 1 257 ? -24.609 -27.328 -13.695 1 72.81 257 THR A O 1
ATOM 1991 N N . VAL A 1 258 ? -26.219 -25.828 -13.734 1 76.25 258 VAL A N 1
ATOM 1992 C CA . VAL A 1 258 ? -25.812 -25.391 -15.062 1 76.25 258 VAL A CA 1
ATOM 1993 C C . VAL A 1 258 ? -24.453 -24.703 -14.984 1 76.25 258 VAL A C 1
ATOM 1995 O O . VAL A 1 258 ? -23.578 -24.953 -15.812 1 76.25 258 VAL A O 1
ATOM 1998 N N . CYS A 1 259 ? -24.312 -23.844 -13.969 1 69.25 259 CYS A N 1
ATOM 1999 C CA . CYS A 1 259 ? -23.062 -23.125 -13.805 1 69.25 259 CYS A CA 1
ATOM 2000 C C . CYS A 1 259 ? -21.891 -24.078 -13.555 1 69.25 259 CYS A C 1
ATOM 2002 O O . CYS A 1 259 ? -20.766 -23.797 -13.945 1 69.25 259 CYS A O 1
ATOM 2004 N N . ASN A 1 260 ? -22.312 -25.25 -13 1 62.78 260 ASN A N 1
ATOM 2005 C CA . ASN A 1 260 ? -21.297 -26.219 -12.641 1 62.78 260 ASN A CA 1
ATOM 2006 C C . ASN A 1 260 ? -21.031 -27.219 -13.773 1 62.78 260 ASN A C 1
ATOM 2008 O O . ASN A 1 260 ? -20.109 -28.031 -13.703 1 62.78 260 ASN A O 1
ATOM 2012 N N . ASP A 1 261 ? -21.938 -27.219 -14.789 1 69.56 261 ASP A N 1
ATOM 2013 C CA . ASP A 1 261 ? -21.812 -28.125 -15.93 1 69.56 261 ASP A CA 1
ATOM 2014 C C . ASP A 1 261 ? -20.828 -27.578 -16.953 1 69.56 261 ASP A C 1
ATOM 2016 O O . ASP A 1 261 ? -21.234 -27.016 -17.984 1 69.56 261 ASP A O 1
ATOM 2020 N N . ARG A 1 262 ? -19.578 -27.672 -16.641 1 55.69 262 ARG A N 1
ATOM 2021 C CA . ARG A 1 262 ? -18.5 -27.078 -17.453 1 55.69 262 ARG A CA 1
ATOM 2022 C C . ARG A 1 262 ? -18.406 -27.766 -18.812 1 55.69 262 ARG A C 1
ATOM 2024 O O . ARG A 1 262 ? -17.766 -27.266 -19.719 1 55.69 262 ARG A O 1
ATOM 2031 N N . THR A 1 263 ? -19.047 -28.922 -18.953 1 61.06 263 THR A N 1
ATOM 2032 C CA . THR A 1 263 ? -19.016 -29.656 -20.203 1 61.06 263 THR A CA 1
ATOM 2033 C C . THR A 1 263 ? -20.047 -29.109 -21.188 1 61.06 263 THR A C 1
ATOM 2035 O O . THR A 1 263 ? -20.047 -29.469 -22.359 1 61.06 263 THR A O 1
ATOM 2038 N N . ASN A 1 264 ? -20.922 -28.359 -20.703 1 72.69 264 ASN A N 1
ATOM 2039 C CA . ASN A 1 264 ? -21.953 -27.766 -21.547 1 72.69 264 ASN A CA 1
ATOM 2040 C C . ASN A 1 264 ? -21.453 -26.516 -22.25 1 72.69 264 ASN A C 1
ATOM 2042 O O . ASN A 1 264 ? -21.078 -25.531 -21.594 1 72.69 264 ASN A O 1
ATOM 2046 N N . GLU A 1 265 ? -21.391 -26.562 -23.453 1 69.94 265 GLU A N 1
ATOM 2047 C CA . GLU A 1 265 ? -20.859 -25.469 -24.25 1 69.94 265 GLU A CA 1
ATOM 2048 C C . GLU A 1 265 ? -21.656 -24.188 -24.047 1 69.94 265 GLU A C 1
ATOM 2050 O O . GLU A 1 265 ? -21.109 -23.078 -24.172 1 69.94 265 GLU A O 1
ATOM 2055 N N . ALA A 1 266 ? -22.906 -24.312 -23.719 1 76.5 266 ALA A N 1
ATOM 2056 C CA . ALA A 1 266 ? -23.781 -23.156 -23.578 1 76.5 266 ALA A CA 1
ATOM 2057 C C . ALA A 1 266 ? -23.578 -22.469 -22.219 1 76.5 266 ALA A C 1
ATOM 2059 O O . ALA A 1 266 ? -24.062 -21.359 -22 1 76.5 266 ALA A O 1
ATOM 2060 N N . ARG A 1 267 ? -22.922 -23.125 -21.359 1 76.38 267 ARG A N 1
ATOM 2061 C CA . ARG A 1 267 ? -22.781 -22.672 -19.969 1 76.38 267 ARG A CA 1
ATOM 2062 C C . ARG A 1 267 ? -22.172 -21.281 -19.906 1 76.38 267 ARG A C 1
ATOM 2064 O O . ARG A 1 267 ? -22.734 -20.375 -19.266 1 76.38 267 ARG A O 1
ATOM 2071 N N . ASP A 1 268 ? -21.078 -21.125 -20.578 1 65.5 268 ASP A N 1
ATOM 2072 C CA . ASP A 1 268 ? -20.359 -19.859 -20.484 1 65.5 268 ASP A CA 1
ATOM 2073 C C . ASP A 1 268 ? -21.188 -18.703 -21.031 1 65.5 268 ASP A C 1
ATOM 2075 O O . ASP A 1 268 ? -21.203 -17.609 -20.453 1 65.5 268 ASP A O 1
ATOM 2079 N N . GLY A 1 269 ? -21.812 -18.984 -22.125 1 71.06 269 GLY A N 1
ATOM 2080 C CA . GLY A 1 269 ? -22.703 -17.969 -22.672 1 71.06 269 GLY A CA 1
ATOM 2081 C C . GLY A 1 269 ? -23.812 -17.578 -21.719 1 71.06 269 GLY A C 1
ATOM 2082 O O . GLY A 1 269 ? -24.141 -16.391 -21.594 1 71.06 269 GLY A O 1
ATOM 2083 N N . LEU A 1 270 ? -24.297 -18.484 -20.984 1 78.5 270 LEU A N 1
ATOM 2084 C CA . LEU A 1 270 ? -25.406 -18.25 -20.047 1 78.5 270 LEU A CA 1
ATOM 2085 C C . LEU A 1 270 ? -24.938 -17.469 -18.828 1 78.5 270 LEU A C 1
ATOM 2087 O O . LEU A 1 270 ? -25.625 -16.547 -18.391 1 78.5 270 LEU A O 1
ATOM 2091 N N . ILE A 1 271 ? -23.844 -17.891 -18.406 1 71.5 271 ILE A N 1
ATOM 2092 C CA . ILE A 1 271 ? -23.297 -17.219 -17.234 1 71.5 271 ILE A CA 1
ATOM 2093 C C . ILE A 1 271 ? -22.969 -15.766 -17.562 1 71.5 271 ILE A C 1
ATOM 2095 O O . ILE A 1 271 ? -23.281 -14.859 -16.781 1 71.5 271 ILE A O 1
ATOM 2099 N N . THR A 1 272 ? -22.359 -15.602 -18.672 1 66.25 272 THR A N 1
ATOM 2100 C CA . THR A 1 272 ? -22.047 -14.25 -19.125 1 66.25 272 THR A CA 1
ATOM 2101 C C . THR A 1 272 ? -23.312 -13.422 -19.281 1 66.25 272 THR A C 1
ATOM 2103 O O . THR A 1 272 ? -23.375 -12.273 -18.844 1 66.25 272 THR A O 1
ATOM 2106 N N . MET A 1 273 ? -24.281 -13.992 -19.922 1 74.75 273 MET A N 1
ATOM 2107 C CA . MET A 1 273 ? -25.547 -13.312 -20.125 1 74.75 273 MET A CA 1
ATOM 2108 C C . MET A 1 273 ? -26.203 -12.961 -18.797 1 74.75 273 MET A C 1
ATOM 2110 O O . MET A 1 273 ? -26.766 -11.875 -18.641 1 74.75 273 MET A O 1
ATOM 2114 N N . PHE A 1 274 ? -26.094 -13.922 -17.953 1 77.56 274 PHE A N 1
ATOM 2115 C CA . PHE A 1 274 ? -26.672 -13.695 -16.625 1 77.56 274 PHE A CA 1
ATOM 2116 C C . PHE A 1 274 ? -26.016 -12.508 -15.938 1 77.56 274 PHE A C 1
ATOM 2118 O O . PHE A 1 274 ? -26.688 -11.617 -15.43 1 77.56 274 PHE A O 1
ATOM 2125 N N . GLY A 1 275 ? -24.766 -12.547 -15.914 1 69.44 275 GLY A N 1
ATOM 2126 C CA . GLY A 1 275 ? -24.031 -11.445 -15.312 1 69.44 275 GLY A CA 1
ATOM 2127 C C . GLY A 1 275 ? -24.375 -10.094 -15.922 1 69.44 275 GLY A C 1
ATOM 2128 O O . GLY A 1 275 ? -24.578 -9.117 -15.203 1 69.44 275 GLY A O 1
ATOM 2129 N N . PHE A 1 276 ? -24.422 -10.148 -17.156 1 65.5 276 PHE A N 1
ATOM 2130 C CA . PHE A 1 276 ? -24.75 -8.938 -17.906 1 65.5 276 PHE A CA 1
ATOM 2131 C C . PHE A 1 276 ? -26.125 -8.43 -17.531 1 65.5 276 PHE A C 1
ATOM 2133 O O . PHE A 1 276 ? -26.312 -7.23 -17.297 1 65.5 276 PHE A O 1
ATOM 2140 N N . GLU A 1 277 ? -27.078 -9.297 -17.5 1 73.75 277 GLU A N 1
ATOM 2141 C CA . GLU A 1 277 ? -28.469 -8.898 -17.25 1 73.75 277 GLU A CA 1
ATOM 2142 C C . GLU A 1 277 ? -28.656 -8.461 -15.797 1 73.75 277 GLU A C 1
ATOM 2144 O O . GLU A 1 277 ? -29.469 -7.57 -15.516 1 73.75 277 GLU A O 1
ATOM 2149 N N . VAL A 1 278 ? -27.859 -9.133 -14.969 1 71.75 278 VAL A N 1
ATOM 2150 C CA . VAL A 1 278 ? -27.953 -8.734 -13.57 1 71.75 278 VAL A CA 1
ATOM 2151 C C . VAL A 1 278 ? -27.406 -7.32 -13.391 1 71.75 278 VAL A C 1
ATOM 2153 O O . VAL A 1 278 ? -27.984 -6.516 -12.656 1 71.75 278 VAL A O 1
ATOM 2156 N N . ASP A 1 279 ? -26.406 -7.039 -14.016 1 64.19 279 ASP A N 1
ATOM 2157 C CA . ASP A 1 279 ? -25.781 -5.723 -13.938 1 64.19 279 ASP A CA 1
ATOM 2158 C C . ASP A 1 279 ? -26.703 -4.648 -14.531 1 64.19 279 ASP A C 1
ATOM 2160 O O . ASP A 1 279 ? -26.609 -3.477 -14.156 1 64.19 279 ASP A O 1
ATOM 2164 N N . ARG A 1 280 ? -27.547 -5.035 -15.352 1 61.28 280 ARG A N 1
ATOM 2165 C CA . ARG A 1 280 ? -28.438 -4.109 -16.047 1 61.28 280 ARG A CA 1
ATOM 2166 C C . ARG A 1 280 ? -29.688 -3.828 -15.211 1 61.28 280 ARG A C 1
ATOM 2168 O O . ARG A 1 280 ? -30.5 -2.967 -15.562 1 61.28 280 ARG A O 1
ATOM 2175 N N . ILE A 1 281 ? -29.734 -4.598 -14.172 1 70.94 281 ILE A N 1
ATOM 2176 C CA . ILE A 1 281 ? -30.891 -4.34 -13.32 1 70.94 281 ILE A CA 1
ATOM 2177 C C . ILE A 1 281 ? -30.781 -2.949 -12.703 1 70.94 281 ILE A C 1
ATOM 2179 O O . ILE A 1 281 ? -29.828 -2.66 -11.984 1 70.94 281 ILE A O 1
ATOM 2183 N N . SER A 1 282 ? -31.562 -2.053 -13.07 1 65.62 282 SER A N 1
ATOM 2184 C CA . SER A 1 282 ? -31.516 -0.66 -12.633 1 65.62 282 SER A CA 1
ATOM 2185 C C . SER A 1 282 ? -32.094 -0.505 -11.227 1 65.62 282 SER A C 1
ATOM 2187 O O . SER A 1 282 ? -31.594 0.299 -10.438 1 65.62 282 SER A O 1
ATOM 2189 N N . ASP A 1 283 ? -33.219 -1.331 -10.898 1 64.69 283 ASP A N 1
ATOM 2190 C CA . ASP A 1 283 ? -33.844 -1.231 -9.594 1 64.69 283 ASP A CA 1
ATOM 2191 C C . ASP A 1 283 ? -32.969 -1.825 -8.5 1 64.69 283 ASP A C 1
ATOM 2193 O O . ASP A 1 283 ? -32.594 -3 -8.562 1 64.69 283 ASP A O 1
ATOM 2197 N N . VAL A 1 284 ? -32.594 -1.095 -7.57 1 65.75 284 VAL A N 1
ATOM 2198 C CA . VAL A 1 284 ? -31.641 -1.441 -6.508 1 65.75 284 VAL A CA 1
ATOM 2199 C C . VAL A 1 284 ? -32.188 -2.602 -5.684 1 65.75 284 VAL A C 1
ATOM 2201 O O . VAL A 1 284 ? -31.453 -3.506 -5.293 1 65.75 284 VAL A O 1
ATOM 2204 N N . LYS A 1 285 ? -33.438 -2.553 -5.492 1 63.94 285 LYS A N 1
ATOM 2205 C CA . LYS A 1 285 ? -34.062 -3.605 -4.691 1 63.94 285 LYS A CA 1
ATOM 2206 C C . LYS A 1 285 ? -34.062 -4.934 -5.438 1 63.94 285 LYS A C 1
ATOM 2208 O O . LYS A 1 285 ? -33.781 -5.984 -4.852 1 63.94 285 LYS A O 1
ATOM 2213 N N . GLU A 1 286 ? -34.406 -4.77 -6.656 1 67.12 286 GLU A N 1
ATOM 2214 C CA . GLU A 1 286 ? -34.406 -5.977 -7.48 1 67.12 286 GLU A CA 1
ATOM 2215 C C . GLU A 1 286 ? -33 -6.547 -7.625 1 67.12 286 GLU A C 1
ATOM 2217 O O . GLU A 1 286 ? -32.812 -7.766 -7.605 1 67.12 286 GLU A O 1
ATOM 2222 N N . ARG A 1 287 ? -32.156 -5.746 -7.688 1 68.19 287 ARG A N 1
ATOM 2223 C CA . ARG A 1 287 ? -30.781 -6.18 -7.789 1 68.19 287 ARG A CA 1
ATOM 2224 C C . ARG A 1 287 ? -30.312 -6.848 -6.5 1 68.19 287 ARG A C 1
ATOM 2226 O O . ARG A 1 287 ? -29.625 -7.871 -6.535 1 68.19 287 ARG A O 1
ATOM 2233 N N . ALA A 1 288 ? -30.703 -6.277 -5.453 1 64.81 288 ALA A N 1
ATOM 2234 C CA . ALA A 1 288 ? -30.375 -6.855 -4.156 1 64.81 288 ALA A CA 1
ATOM 2235 C C . ALA A 1 288 ? -31.016 -8.227 -3.98 1 64.81 288 ALA A C 1
ATOM 2237 O O . ALA A 1 288 ? -30.406 -9.148 -3.449 1 64.81 288 ALA A O 1
ATOM 2238 N N . ARG A 1 289 ? -32.219 -8.336 -4.453 1 63.12 289 ARG A N 1
ATOM 2239 C CA . ARG A 1 289 ? -32.938 -9.609 -4.387 1 63.12 289 ARG A CA 1
ATOM 2240 C C . ARG A 1 289 ? -32.25 -10.672 -5.238 1 63.12 289 ARG A C 1
ATOM 2242 O O . ARG A 1 289 ? -32.125 -11.828 -4.832 1 63.12 289 ARG A O 1
ATOM 2249 N N . MET A 1 290 ? -31.797 -10.172 -6.352 1 67.94 290 MET A N 1
ATOM 2250 C CA . MET A 1 290 ? -31.109 -11.102 -7.242 1 67.94 290 MET A CA 1
ATOM 2251 C C . MET A 1 290 ? -29.781 -11.547 -6.648 1 67.94 290 MET A C 1
ATOM 2253 O O . MET A 1 290 ? -29.406 -12.719 -6.754 1 67.94 290 MET A O 1
ATOM 2257 N N .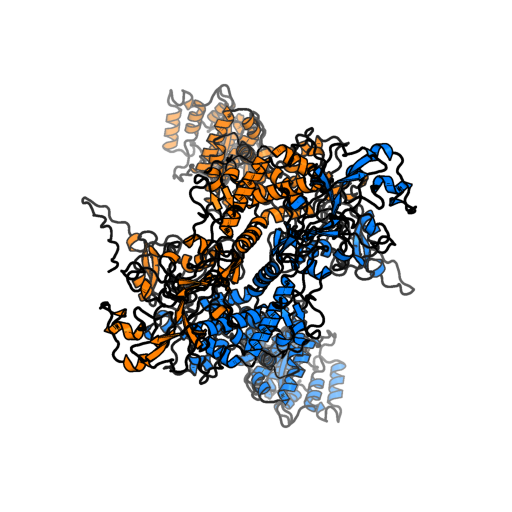 LYS A 1 291 ? -29.281 -10.703 -5.973 1 61.12 291 LYS A N 1
ATOM 2258 C CA . LYS A 1 291 ? -28.016 -11.047 -5.332 1 61.12 291 LYS A CA 1
ATOM 2259 C C . LYS A 1 291 ? -28.234 -12.016 -4.176 1 61.12 291 LYS A C 1
ATOM 2261 O O . LYS A 1 291 ? -27.469 -12.969 -4.012 1 61.12 291 LYS A O 1
ATOM 2266 N N . THR A 1 292 ? -29.266 -11.844 -3.506 1 61.34 292 THR A N 1
ATOM 2267 C CA . THR A 1 292 ? -29.625 -12.719 -2.398 1 61.34 292 THR A CA 1
ATOM 2268 C C . THR A 1 292 ? -29.984 -14.109 -2.91 1 61.34 292 THR A C 1
ATOM 2270 O O . THR A 1 292 ? -29.594 -15.117 -2.318 1 61.34 292 THR A O 1
ATOM 2273 N N . TRP A 1 293 ? -30.766 -14.047 -3.967 1 61.19 293 TRP A N 1
ATOM 2274 C CA . TRP A 1 293 ? -31.156 -15.32 -4.566 1 61.19 293 TRP A CA 1
ATOM 2275 C C . TRP A 1 293 ? -29.938 -16.109 -5.035 1 61.19 293 TRP A C 1
ATOM 2277 O O . TRP A 1 293 ? -29.859 -17.312 -4.832 1 61.19 293 TRP A O 1
ATOM 2287 N N . LEU A 1 294 ? -29.125 -15.453 -5.566 1 59.84 294 LEU A N 1
ATOM 2288 C CA . LEU A 1 294 ? -27.906 -16.094 -6.039 1 59.84 294 LEU A CA 1
ATOM 2289 C C . LEU A 1 294 ? -27.109 -16.672 -4.871 1 59.84 294 LEU A C 1
ATOM 2291 O O . LEU A 1 294 ? -26.562 -17.766 -4.973 1 59.84 294 LEU A O 1
ATOM 2295 N N . GLU A 1 295 ? -27.266 -16.047 -3.836 1 60.03 295 GLU A N 1
ATOM 2296 C CA . GLU A 1 295 ? -26.578 -16.5 -2.631 1 60.03 295 GLU A CA 1
ATOM 2297 C C . GLU A 1 295 ? -27.25 -17.734 -2.045 1 60.03 295 GLU A C 1
ATOM 2299 O O . GLU A 1 295 ? -26.578 -18.672 -1.598 1 60.03 295 GLU A O 1
ATOM 2304 N N . GLU A 1 296 ? -28.609 -17.719 -2.045 1 56.47 296 GLU A N 1
ATOM 2305 C CA . GLU A 1 296 ? -29.391 -18.812 -1.475 1 56.47 296 GLU A CA 1
ATOM 2306 C C . GLU A 1 296 ? -29.312 -20.062 -2.355 1 56.47 296 GLU A C 1
ATOM 2308 O O . GLU A 1 296 ? -29.422 -21.188 -1.862 1 56.47 296 GLU A O 1
ATOM 2313 N N . SER A 1 297 ? -29.25 -19.844 -3.596 1 56.34 297 SER A N 1
ATOM 2314 C CA . SER A 1 297 ? -29.156 -20.984 -4.512 1 56.34 297 SER A CA 1
ATOM 2315 C C . SER A 1 297 ? -27.875 -21.781 -4.277 1 56.34 297 SER A C 1
ATOM 2317 O O . SER A 1 297 ? -27.812 -22.969 -4.602 1 56.34 297 SER A O 1
ATOM 2319 N N . TYR A 1 298 ? -26.969 -21.25 -3.58 1 56.72 298 TYR A N 1
ATOM 2320 C CA . TYR A 1 298 ? -25.688 -21.922 -3.334 1 56.72 298 TYR A CA 1
ATOM 2321 C C . TYR A 1 298 ? -25.672 -22.578 -1.962 1 56.72 298 TYR A C 1
ATOM 2323 O O . TYR A 1 298 ? -24.609 -22.969 -1.463 1 56.72 298 TYR A O 1
ATOM 2331 N N . ASN A 1 299 ? -26.891 -22.828 -1.474 1 64.5 299 ASN A N 1
ATOM 2332 C CA . ASN A 1 299 ? -26.891 -23.422 -0.141 1 64.5 299 ASN A CA 1
ATOM 2333 C C . ASN A 1 299 ? -26.891 -24.953 -0.207 1 64.5 299 ASN A C 1
ATOM 2335 O O . ASN A 1 299 ? -27.922 -25.562 -0.542 1 64.5 299 ASN A O 1
ATOM 2339 N N . TYR A 1 300 ? -25.844 -25.703 -0.016 1 72.25 300 TYR A N 1
ATOM 2340 C CA . TYR A 1 300 ? -25.656 -27.141 -0.087 1 72.25 300 TYR A CA 1
ATOM 2341 C C . TYR A 1 300 ? -25.656 -27.766 1.306 1 72.25 300 TYR A C 1
ATOM 2343 O O . TYR A 1 300 ? -25.078 -28.828 1.521 1 72.25 300 TYR A O 1
ATOM 2351 N N . ALA A 1 301 ? -26.266 -27.156 2.26 1 78.69 301 ALA A N 1
ATOM 2352 C CA . ALA A 1 301 ? -26.172 -27.578 3.656 1 78.69 301 ALA A CA 1
ATOM 2353 C C . ALA A 1 301 ? -26.656 -29.016 3.838 1 78.69 301 ALA A C 1
ATOM 2355 O O . ALA A 1 301 ? -26.016 -29.812 4.516 1 78.69 301 ALA A O 1
ATOM 2356 N N . ALA A 1 302 ? -27.766 -29.328 3.221 1 68.56 302 ALA A N 1
ATOM 2357 C CA . ALA A 1 302 ? -28.328 -30.656 3.381 1 68.56 302 ALA A CA 1
ATOM 2358 C C . ALA A 1 302 ? -27.422 -31.719 2.76 1 68.56 302 ALA A C 1
ATOM 2360 O O . ALA A 1 302 ? -27.188 -32.781 3.355 1 68.56 302 ALA A O 1
ATOM 2361 N N . GLU A 1 303 ? -26.953 -31.469 1.602 1 74.56 303 GLU A N 1
ATOM 2362 C CA . GLU A 1 303 ? -26.047 -32.375 0.917 1 74.56 303 GLU A CA 1
ATOM 2363 C C . GLU A 1 303 ? -24.766 -32.594 1.71 1 74.56 303 GLU A C 1
ATOM 2365 O O . GLU A 1 303 ? -24.25 -33.688 1.789 1 74.56 303 GLU A O 1
ATOM 2370 N N . ILE A 1 304 ? -24.281 -31.578 2.266 1 86.88 304 ILE A N 1
ATOM 2371 C CA . ILE A 1 304 ? -23.031 -31.641 3.029 1 86.88 304 ILE A CA 1
ATOM 2372 C C . ILE A 1 304 ? -23.234 -32.469 4.293 1 86.88 304 ILE A C 1
ATOM 2374 O O . ILE A 1 304 ? -22.359 -33.25 4.684 1 86.88 304 ILE A O 1
ATOM 2378 N N . GLN A 1 305 ? -24.438 -32.281 4.832 1 82 305 GLN A N 1
ATOM 2379 C CA . GLN A 1 305 ? -24.719 -33.062 6.047 1 82 305 GLN A CA 1
ATOM 2380 C C . GLN A 1 305 ? -24.734 -34.531 5.762 1 82 305 GLN A C 1
ATOM 2382 O O . GLN A 1 305 ? -24.281 -35.344 6.586 1 82 305 GLN A O 1
ATOM 2387 N N . VAL A 1 306 ? -25.172 -34.844 4.605 1 80.19 306 VAL A N 1
ATOM 2388 C CA . VAL A 1 306 ? -25.188 -36.25 4.207 1 80.19 306 VAL A CA 1
ATOM 2389 C C . VAL A 1 306 ? -23.766 -36.75 4.027 1 80.19 306 VAL A C 1
ATOM 2391 O O . VAL A 1 306 ? -23.438 -37.875 4.445 1 80.19 306 VAL A O 1
ATOM 2394 N N . LEU A 1 307 ? -22.938 -36 3.463 1 86.19 307 LEU A N 1
ATOM 2395 C CA . LEU A 1 307 ? -21.531 -36.375 3.229 1 86.19 307 LEU A CA 1
ATOM 2396 C C . LEU A 1 307 ? -20.797 -36.562 4.547 1 86.19 307 LEU A C 1
ATOM 2398 O O . LEU A 1 307 ? -20.016 -37.5 4.688 1 86.19 307 LEU A O 1
ATOM 2402 N N . ILE A 1 308 ? -21.047 -35.75 5.508 1 90.44 308 ILE A N 1
ATOM 2403 C CA . ILE A 1 308 ? -20.359 -35.812 6.797 1 90.44 308 ILE A CA 1
ATOM 2404 C C . ILE A 1 308 ? -20.875 -37 7.59 1 90.44 308 ILE A C 1
ATOM 2406 O O . ILE A 1 308 ? -20.078 -37.719 8.219 1 90.44 308 ILE A O 1
ATOM 2410 N N . SER A 1 309 ? -22.188 -37.188 7.504 1 85.69 309 SER A N 1
ATOM 2411 C CA . SER A 1 309 ? -22.797 -38.281 8.266 1 85.69 309 SER A CA 1
ATOM 2412 C C . SER A 1 309 ? -22.375 -39.656 7.707 1 85.69 309 SER A C 1
ATOM 2414 O O . SER A 1 309 ? -22.438 -40.656 8.406 1 85.69 309 SER A O 1
ATOM 2416 N N . ALA A 1 310 ? -21.922 -39.656 6.5 1 88.06 310 ALA A N 1
ATOM 2417 C CA . ALA A 1 310 ? -21.5 -40.906 5.852 1 88.06 310 ALA A CA 1
ATOM 2418 C C . ALA A 1 310 ? -20.156 -41.375 6.395 1 88.06 310 ALA A C 1
ATOM 2420 O O . ALA A 1 310 ? -19.797 -42.562 6.238 1 88.06 310 ALA A O 1
ATOM 2421 N N . VAL A 1 311 ? -19.406 -40.594 7.059 1 92.69 311 VAL A N 1
ATOM 2422 C CA . VAL A 1 311 ? -18.109 -40.969 7.629 1 92.69 311 VAL A CA 1
ATOM 2423 C C . VAL A 1 311 ? -18.312 -41.781 8.891 1 92.69 311 VAL A C 1
ATOM 2425 O O . VAL A 1 311 ? -19.016 -41.375 9.812 1 92.69 311 VAL A O 1
ATOM 2428 N N . PRO A 1 312 ? -17.672 -42.938 8.906 1 91.5 312 PRO A N 1
ATOM 2429 C CA . PRO A 1 312 ? -17.844 -43.781 10.086 1 91.5 312 PRO A CA 1
ATOM 2430 C C . PRO A 1 312 ? -17.297 -43.125 11.359 1 91.5 312 PRO A C 1
ATOM 2432 O O . PRO A 1 312 ? -16.438 -42.25 11.297 1 91.5 312 PRO A O 1
ATOM 2435 N N . LYS A 1 313 ? -17.719 -43.562 12.531 1 88.94 313 LYS A N 1
ATOM 2436 C CA . LYS A 1 313 ? -17.391 -43 13.82 1 88.94 313 LYS A CA 1
ATOM 2437 C C . LYS A 1 313 ? -15.898 -43.094 14.117 1 88.94 313 LYS A C 1
ATOM 2439 O O . LYS A 1 313 ? -15.312 -42.219 14.766 1 88.94 313 LYS A O 1
ATOM 2444 N N . ASN A 1 314 ? -15.297 -44.125 13.57 1 89.56 314 ASN A N 1
ATOM 2445 C CA . ASN A 1 314 ? -13.891 -44.375 13.875 1 89.56 314 ASN A CA 1
ATOM 2446 C C . ASN A 1 314 ? -12.977 -43.469 13.055 1 89.56 314 ASN A C 1
ATOM 2448 O O . ASN A 1 314 ? -11.789 -43.312 13.375 1 89.56 314 ASN A O 1
ATOM 2452 N N . GLU A 1 315 ? -13.516 -42.812 12.102 1 93.06 315 GLU A N 1
ATOM 2453 C CA . GLU A 1 315 ? -12.703 -41.969 11.234 1 93.06 315 GLU A CA 1
ATOM 2454 C C . GLU A 1 315 ? -13.078 -40.5 11.398 1 93.06 315 GLU A C 1
ATOM 2456 O O . GLU A 1 315 ? -12.625 -39.656 10.625 1 93.06 315 GLU A O 1
ATOM 2461 N N . ARG A 1 316 ? -13.805 -40.219 12.312 1 92.31 316 ARG A N 1
ATOM 2462 C CA . ARG A 1 316 ? -14.32 -38.844 12.438 1 92.31 316 ARG A CA 1
ATOM 2463 C C . ARG A 1 316 ? -13.242 -37.906 12.945 1 92.31 316 ARG A C 1
ATOM 2465 O O . ARG A 1 316 ? -13.344 -36.688 12.766 1 92.31 316 ARG A O 1
ATOM 2472 N N . PHE A 1 317 ? -12.242 -38.469 13.562 1 93.38 317 PHE A N 1
ATOM 2473 C CA . PHE A 1 317 ? -11.125 -37.656 14.008 1 93.38 317 PHE A CA 1
ATOM 2474 C C . PHE A 1 317 ? -9.867 -37.969 13.211 1 93.38 317 PHE A C 1
ATOM 2476 O O . PHE A 1 317 ? -9.625 -39.125 12.859 1 93.38 317 PHE A O 1
ATOM 2483 N N . PRO A 1 318 ? -9.062 -36.969 12.852 1 95.44 318 PRO A N 1
ATOM 2484 C CA . PRO A 1 318 ? -9.102 -35.562 13.266 1 95.44 318 PRO A CA 1
ATOM 2485 C C . PRO A 1 318 ? -10.273 -34.812 12.656 1 95.44 318 PRO A C 1
ATOM 2487 O O . PRO A 1 318 ? -10.781 -35.188 11.594 1 95.44 318 PRO A O 1
ATOM 2490 N N . VAL A 1 319 ? -10.75 -33.688 13.352 1 95.56 319 VAL A N 1
ATOM 2491 C CA . VAL A 1 319 ? -11.93 -32.938 12.938 1 95.56 319 VAL A CA 1
ATOM 2492 C C . VAL A 1 319 ? -11.625 -31.453 12.969 1 95.56 319 VAL A C 1
ATOM 2494 O O . VAL A 1 319 ? -10.773 -31 13.727 1 95.56 319 VAL A O 1
ATOM 2497 N N . VAL A 1 320 ? -12.234 -30.734 12.039 1 95.94 320 VAL A N 1
ATOM 2498 C CA . VAL A 1 320 ? -12.078 -29.281 11.953 1 95.94 320 VAL A CA 1
ATOM 2499 C C . VAL A 1 320 ? -13.438 -28.609 12.164 1 95.94 320 VAL A C 1
ATOM 2501 O O . VAL A 1 320 ? -14.461 -29.094 11.68 1 95.94 320 VAL A O 1
ATOM 2504 N N . PHE A 1 321 ? -13.539 -27.547 12.906 1 93.94 321 PHE A N 1
ATOM 2505 C CA . PHE A 1 321 ? -14.766 -26.781 13.109 1 93.94 321 PHE A CA 1
ATOM 2506 C C . PHE A 1 321 ? -14.453 -25.344 13.5 1 93.94 321 PHE A C 1
ATOM 2508 O O . PHE A 1 321 ? -13.297 -25 13.781 1 93.94 321 PHE A O 1
ATOM 2515 N N . LEU A 1 322 ? -15.391 -24.5 13.406 1 92.56 322 LEU A N 1
ATOM 2516 C CA . LEU A 1 322 ? -15.297 -23.141 13.906 1 92.56 322 LEU A CA 1
ATOM 2517 C C . LEU A 1 322 ? -15.953 -23.016 15.273 1 92.56 322 LEU A C 1
ATOM 2519 O O . LEU A 1 322 ? -17.141 -23.281 15.422 1 92.56 322 LEU A O 1
ATOM 2523 N N . ASP A 1 323 ? -15.195 -22.719 16.266 1 87.12 323 ASP A N 1
ATOM 2524 C CA . ASP A 1 323 ? -15.727 -22.531 17.609 1 87.12 323 ASP A CA 1
ATOM 2525 C C . ASP A 1 323 ? -16.406 -21.172 17.734 1 87.12 323 ASP A C 1
ATOM 2527 O O . ASP A 1 323 ? -15.75 -20.125 17.703 1 87.12 323 ASP A O 1
ATOM 2531 N N . PRO A 1 324 ? -17.656 -21.141 17.844 1 81.75 324 PRO A N 1
ATOM 2532 C CA . PRO A 1 324 ? -18.375 -19.875 17.891 1 81.75 324 PRO A CA 1
ATOM 2533 C C . PRO A 1 324 ? -18.125 -19.094 19.172 1 81.75 324 PRO A C 1
ATOM 2535 O O . PRO A 1 324 ? -18.453 -17.906 19.25 1 81.75 324 PRO A O 1
ATOM 2538 N N . THR A 1 325 ? -17.609 -19.75 20.109 1 80.69 325 THR A N 1
ATOM 2539 C CA . THR A 1 325 ? -17.422 -19.078 21.391 1 80.69 325 THR A CA 1
ATOM 2540 C C . THR A 1 325 ? -16.141 -18.266 21.406 1 80.69 325 THR A C 1
ATOM 2542 O O . THR A 1 325 ? -15.906 -17.469 22.328 1 80.69 325 THR A O 1
ATOM 2545 N N . GLU A 1 326 ? -15.367 -18.547 20.484 1 81.81 326 GLU A N 1
ATOM 2546 C CA . GLU A 1 326 ? -14.117 -17.797 20.391 1 81.81 326 GLU A CA 1
ATOM 2547 C C . GLU A 1 326 ? -14.32 -16.453 19.688 1 81.81 326 GLU A C 1
ATOM 2549 O O . GLU A 1 326 ? -14.914 -16.406 18.609 1 81.81 326 GLU A O 1
ATOM 2554 N N . ASP A 1 327 ? -13.945 -15.391 20.359 1 78.62 327 ASP A N 1
ATOM 2555 C CA . ASP A 1 327 ? -14.094 -14.055 19.781 1 78.62 327 ASP A CA 1
ATOM 2556 C C . ASP A 1 327 ? -12.742 -13.484 19.375 1 78.62 327 ASP A C 1
ATOM 2558 O O . ASP A 1 327 ? -11.867 -13.273 20.219 1 78.62 327 ASP A O 1
ATOM 2562 N N . PHE A 1 328 ? -12.594 -13.25 18.172 1 81.06 328 PHE A N 1
ATOM 2563 C CA . PHE A 1 328 ? -11.344 -12.703 17.656 1 81.06 328 PHE A CA 1
ATOM 2564 C C . PHE A 1 328 ? -11.492 -11.227 17.328 1 81.06 328 PHE A C 1
ATOM 2566 O O . PHE A 1 328 ? -10.664 -10.648 16.625 1 81.06 328 PHE A O 1
ATOM 2573 N N . ALA A 1 329 ? -12.648 -10.633 17.766 1 69.44 329 ALA A N 1
ATOM 2574 C CA . ALA A 1 329 ? -12.898 -9.227 17.453 1 69.44 329 ALA A CA 1
ATOM 2575 C C . ALA A 1 329 ? -11.922 -8.32 18.203 1 69.44 329 ALA A C 1
ATOM 2577 O O . ALA A 1 329 ? -11.68 -8.5 19.391 1 69.44 329 ALA A O 1
ATOM 2578 N N . VAL A 1 330 ? -11.008 -7.746 17.484 1 58.06 330 VAL A N 1
ATOM 2579 C CA . VAL A 1 330 ? -10.117 -6.773 18.109 1 58.06 330 VAL A CA 1
ATOM 2580 C C . VAL A 1 330 ? -10.766 -5.395 18.094 1 58.06 330 VAL A C 1
ATOM 2582 O O . VAL A 1 330 ? -11.328 -4.977 17.078 1 58.06 330 VAL A O 1
ATOM 2585 N N . THR A 1 331 ? -11.219 -4.812 19.297 1 48.34 331 THR A N 1
ATOM 2586 C CA . THR A 1 331 ? -11.75 -3.459 19.438 1 48.34 331 THR A CA 1
ATOM 2587 C C . THR A 1 331 ? -10.883 -2.465 18.656 1 48.34 331 THR A C 1
ATOM 2589 O O . THR A 1 331 ? -11.008 -1.252 18.844 1 48.34 331 THR A O 1
ATOM 2592 N N . SER A 1 332 ? -9.984 -2.74 18.062 1 46.25 332 SER A N 1
ATOM 2593 C CA . SER A 1 332 ? -9.141 -1.603 17.719 1 46.25 332 SER A CA 1
ATOM 2594 C C . SER A 1 332 ? -9.867 -0.65 16.766 1 46.25 332 SER A C 1
ATOM 2596 O O . SER A 1 332 ? -10.758 -1.063 16.031 1 46.25 332 SER A O 1
ATOM 2598 N N . SER A 1 333 ? -9.633 0.683 16.938 1 44.06 333 SER A N 1
ATOM 2599 C CA . SER A 1 333 ? -10.102 1.947 16.375 1 44.06 333 SER A CA 1
ATOM 2600 C C . SER A 1 333 ? -10.297 1.844 14.867 1 44.06 333 SER A C 1
ATOM 2602 O O . SER A 1 333 ? -11.383 2.145 14.359 1 44.06 333 SER A O 1
ATOM 2604 N N . GLY A 1 334 ? -9.328 2.564 14.109 1 39.81 334 GLY A N 1
ATOM 2605 C CA . GLY A 1 334 ? -9.398 3.443 12.953 1 39.81 334 GLY A CA 1
ATOM 2606 C C . GLY A 1 334 ? -9.633 2.703 11.648 1 39.81 334 GLY A C 1
ATOM 2607 O O . GLY A 1 334 ? -9.898 3.322 10.617 1 39.81 334 GLY A O 1
ATOM 2608 N N . ASN A 1 335 ? -8.75 1.656 11.344 1 42.12 335 ASN A N 1
ATOM 2609 C CA . ASN A 1 335 ? -8.781 1.409 9.906 1 42.12 335 ASN A CA 1
ATOM 2610 C C . ASN A 1 335 ? -9.922 0.479 9.523 1 42.12 335 ASN A C 1
ATOM 2612 O O . ASN A 1 335 ? -10 -0.655 10 1 42.12 335 ASN A O 1
ATOM 2616 N N . ASP A 1 336 ? -10.984 0.937 9.234 1 45.22 336 ASP A N 1
ATOM 2617 C CA . ASP A 1 336 ? -12.18 0.383 8.602 1 45.22 336 ASP A CA 1
ATOM 2618 C C . ASP A 1 336 ? -11.812 -0.658 7.551 1 45.22 336 ASP A C 1
ATOM 2620 O O . ASP A 1 336 ? -12.039 -0.444 6.355 1 45.22 336 ASP A O 1
ATOM 2624 N N . ASP A 1 337 ? -10.859 -1.456 7.742 1 53.31 337 ASP A N 1
ATOM 2625 C CA . ASP A 1 337 ? -10.672 -2.447 6.688 1 53.31 337 ASP A CA 1
ATOM 2626 C C . ASP A 1 337 ? -11.812 -3.461 6.68 1 53.31 337 ASP A C 1
ATOM 2628 O O . ASP A 1 337 ? -12.172 -4.008 7.727 1 53.31 337 ASP A O 1
ATOM 2632 N N . GLU A 1 338 ? -12.68 -3.5 5.754 1 53.94 338 GLU A N 1
ATOM 2633 C CA . GLU A 1 338 ? -13.82 -4.359 5.457 1 53.94 338 GLU A CA 1
ATOM 2634 C C . GLU A 1 338 ? -13.562 -5.797 5.906 1 53.94 338 GLU A C 1
ATOM 2636 O O . GLU A 1 338 ? -14.5 -6.516 6.262 1 53.94 338 GLU A O 1
ATOM 2641 N N . ASP A 1 339 ? -12.305 -6.211 6.059 1 60.31 339 ASP A N 1
ATOM 2642 C CA . ASP A 1 339 ? -12.102 -7.633 6.324 1 60.31 339 ASP A CA 1
ATOM 2643 C C . ASP A 1 339 ? -11.773 -7.879 7.793 1 60.31 339 ASP A C 1
ATOM 2645 O O . ASP A 1 339 ? -11.492 -9.008 8.195 1 60.31 339 ASP A O 1
ATOM 2649 N N . ASN A 1 340 ? -11.875 -6.891 8.586 1 64.56 340 ASN A N 1
ATOM 2650 C CA . ASN A 1 340 ? -11.641 -7.105 10.008 1 64.56 340 ASN A CA 1
ATOM 2651 C C . ASN A 1 340 ? -12.945 -7.379 10.758 1 64.56 340 ASN A C 1
ATOM 2653 O O . ASN A 1 340 ? -13 -7.258 11.977 1 64.56 340 ASN A O 1
ATOM 2657 N N . ARG A 1 341 ? -13.93 -7.863 10.156 1 75.62 341 ARG A N 1
ATOM 2658 C CA . ARG A 1 341 ? -15.195 -8.266 10.758 1 75.62 341 ARG A CA 1
ATOM 2659 C C . ARG A 1 341 ? -15.156 -9.727 11.203 1 75.62 341 ARG A C 1
ATOM 2661 O O . ARG A 1 341 ? -14.305 -10.492 10.75 1 75.62 341 ARG A O 1
ATOM 2668 N N . PRO A 1 342 ? -16.031 -10.047 12.102 1 77.5 342 PRO A N 1
ATOM 2669 C CA . PRO A 1 342 ? -16.109 -11.453 12.508 1 77.5 342 PRO A CA 1
ATOM 2670 C C . PRO A 1 342 ? -16.438 -12.391 11.344 1 77.5 342 PRO A C 1
ATOM 2672 O O . PRO A 1 342 ? -17.109 -11.992 10.398 1 77.5 342 PRO A O 1
ATOM 2675 N N . LEU A 1 343 ? -15.961 -13.633 11.375 1 84.5 343 LEU A N 1
ATOM 2676 C CA . LEU A 1 343 ? -16.125 -14.617 10.305 1 84.5 343 LEU A CA 1
ATOM 2677 C C . LEU A 1 343 ? -17.594 -14.867 10.023 1 84.5 343 LEU A C 1
ATOM 2679 O O . LEU A 1 343 ? -17.969 -15.203 8.891 1 84.5 343 LEU A O 1
ATOM 2683 N N . SER A 1 344 ? -18.391 -14.68 11.078 1 75.88 344 SER A N 1
ATOM 2684 C CA . SER A 1 344 ? -19.812 -14.945 10.945 1 75.88 344 SER A CA 1
ATOM 2685 C C . SER A 1 344 ? -20.484 -13.945 10.008 1 75.88 344 SER A C 1
ATOM 2687 O O . SER A 1 344 ? -21.578 -14.203 9.5 1 75.88 344 SER A O 1
ATOM 2689 N N . GLU A 1 345 ? -19.734 -12.938 9.75 1 79.19 345 GLU A N 1
ATOM 2690 C CA . GLU A 1 345 ? -20.328 -11.891 8.914 1 79.19 345 GLU A CA 1
ATOM 2691 C C . GLU A 1 345 ? -19.938 -12.078 7.449 1 79.19 345 GLU A C 1
ATOM 2693 O O . GLU A 1 345 ? -20.453 -11.383 6.57 1 79.19 345 GLU A O 1
ATOM 2698 N N . PHE A 1 346 ? -19.141 -13.078 7.145 1 85.56 346 PHE A N 1
ATOM 2699 C CA . PHE A 1 346 ? -18.781 -13.344 5.758 1 85.56 346 PHE A CA 1
ATOM 2700 C C . PHE A 1 346 ? -19.969 -13.938 5 1 85.56 346 PHE A C 1
ATOM 2702 O O . PHE A 1 346 ? -20.812 -14.625 5.586 1 85.56 346 PHE A O 1
ATOM 2709 N N . THR A 1 347 ? -20.031 -13.625 3.764 1 79.81 347 THR A N 1
ATOM 2710 C CA . THR A 1 347 ? -21.062 -14.195 2.906 1 79.81 347 THR A CA 1
ATOM 2711 C C . THR A 1 347 ? -20.484 -15.312 2.041 1 79.81 347 THR A C 1
ATOM 2713 O O . THR A 1 347 ? -19.266 -15.414 1.867 1 79.81 347 THR A O 1
ATOM 2716 N N . CYS A 1 348 ? -21.344 -16.172 1.603 1 81.06 348 CYS A N 1
ATOM 2717 C CA . CYS A 1 348 ? -20.938 -17.25 0.711 1 81.06 348 CYS A CA 1
ATOM 2718 C C . CYS A 1 348 ? -20.266 -16.703 -0.541 1 81.06 348 CYS A C 1
ATOM 2720 O O . CYS A 1 348 ? -19.25 -17.25 -1.002 1 81.06 348 CYS A O 1
ATOM 2722 N N . ALA A 1 349 ? -20.75 -15.602 -0.993 1 74.62 349 ALA A N 1
ATOM 2723 C CA . ALA A 1 349 ? -20.219 -14.977 -2.201 1 74.62 349 ALA A CA 1
ATOM 2724 C C . ALA A 1 349 ? -18.766 -14.531 -1.988 1 74.62 349 ALA A C 1
ATOM 2726 O O . ALA A 1 349 ? -17.922 -14.688 -2.875 1 74.62 349 ALA A O 1
ATOM 2727 N N . GLU A 1 350 ? -18.5 -14.016 -0.865 1 83.81 350 GLU A N 1
ATOM 2728 C CA . GLU A 1 350 ? -17.156 -13.531 -0.548 1 83.81 350 GLU A CA 1
ATOM 2729 C C . GLU A 1 350 ? -16.156 -14.688 -0.466 1 83.81 350 GLU A C 1
ATOM 2731 O O . GLU A 1 350 ? -15.008 -14.547 -0.876 1 83.81 350 GLU A O 1
ATOM 2736 N N . LEU A 1 351 ? -16.656 -15.75 0.008 1 88.12 351 LEU A N 1
ATOM 2737 C CA . LEU A 1 351 ? -15.781 -16.906 0.165 1 88.12 351 LEU A CA 1
ATOM 2738 C C . LEU A 1 351 ? -15.516 -17.578 -1.18 1 88.12 351 LEU A C 1
ATOM 2740 O O . LEU A 1 351 ? -14.438 -18.125 -1.405 1 88.12 351 LEU A O 1
ATOM 2744 N N . LEU A 1 352 ? -16.438 -17.453 -2.061 1 83.88 352 LEU A N 1
ATOM 2745 C CA . LEU A 1 352 ? -16.328 -18.109 -3.361 1 83.88 352 LEU A CA 1
ATOM 2746 C C . LEU A 1 352 ? -15.461 -17.297 -4.312 1 83.88 352 LEU A C 1
ATOM 2748 O O . LEU A 1 352 ? -15.07 -17.781 -5.371 1 83.88 352 LEU A O 1
ATOM 2752 N N . GLU A 1 353 ? -15.055 -16.141 -3.93 1 84.19 353 GLU A N 1
ATOM 2753 C CA . GLU A 1 353 ? -14.297 -15.227 -4.785 1 84.19 353 GLU A CA 1
ATOM 2754 C C . GLU A 1 353 ? -12.938 -15.82 -5.141 1 84.19 353 GLU A C 1
ATOM 2756 O O . GLU A 1 353 ? -12.328 -15.438 -6.145 1 84.19 353 GLU A O 1
ATOM 2761 N N . ILE A 1 354 ? -12.43 -16.797 -4.406 1 88.94 354 ILE A N 1
ATOM 2762 C CA . ILE A 1 354 ? -11.125 -17.406 -4.645 1 88.94 354 ILE A CA 1
ATOM 2763 C C . ILE A 1 354 ? -11.148 -18.172 -5.969 1 88.94 354 ILE A C 1
ATOM 2765 O O . ILE A 1 354 ? -10.102 -18.406 -6.578 1 88.94 354 ILE A O 1
ATOM 2769 N N . GLY A 1 355 ? -12.32 -18.5 -6.379 1 83.62 355 GLY A N 1
ATOM 2770 C CA . GLY A 1 355 ? -12.469 -19.156 -7.668 1 83.62 355 GLY A CA 1
ATOM 2771 C C . GLY A 1 355 ? -12.25 -18.219 -8.844 1 83.62 355 GLY A C 1
ATOM 2772 O O . GLY A 1 355 ? -11.859 -18.656 -9.922 1 83.62 355 GLY A O 1
ATOM 2773 N N . ARG A 1 356 ? -12.383 -16.969 -8.57 1 76.06 356 ARG A N 1
ATOM 2774 C CA . ARG A 1 356 ? -12.297 -15.984 -9.648 1 76.06 356 ARG A CA 1
ATOM 2775 C C . ARG A 1 356 ? -10.938 -15.289 -9.648 1 76.06 356 ARG A C 1
ATOM 2777 O O . ARG A 1 356 ? -10.422 -14.914 -10.703 1 76.06 356 ARG A O 1
ATOM 2784 N N . SER A 1 357 ? -10.5 -15.062 -8.414 1 83.81 357 SER A N 1
ATOM 2785 C CA . SER A 1 357 ? -9.273 -14.281 -8.344 1 83.81 357 SER A CA 1
ATOM 2786 C C . SER A 1 357 ? -8.438 -14.672 -7.133 1 83.81 357 SER A C 1
ATOM 2788 O O . SER A 1 357 ? -8.977 -15.062 -6.098 1 83.81 357 SER A O 1
ATOM 2790 N N . CYS A 1 358 ? -7.191 -14.633 -7.395 1 88.19 358 CYS A N 1
ATOM 2791 C CA . CYS A 1 358 ? -6.254 -14.867 -6.301 1 88.19 358 CYS A CA 1
ATOM 2792 C C . CYS A 1 358 ? -5.594 -13.562 -5.863 1 88.19 358 CYS A C 1
ATOM 2794 O O . CYS A 1 358 ? -4.387 -13.531 -5.605 1 88.19 358 CYS A O 1
ATOM 2796 N N . ASP A 1 359 ? -6.41 -12.57 -5.801 1 86 359 ASP A N 1
ATOM 2797 C CA . ASP A 1 359 ? -5.969 -11.266 -5.301 1 86 359 ASP A CA 1
ATOM 2798 C C . ASP A 1 359 ? -5.641 -11.336 -3.812 1 86 359 ASP A C 1
ATOM 2800 O O . ASP A 1 359 ? -6.23 -12.125 -3.074 1 86 359 ASP A O 1
ATOM 2804 N N . TYR A 1 360 ? -4.746 -10.531 -3.346 1 85 360 TYR A N 1
ATOM 2805 C CA . TYR A 1 360 ? -4.266 -10.578 -1.968 1 85 360 TYR A CA 1
ATOM 2806 C C . TYR A 1 360 ? -5.41 -10.352 -0.985 1 85 360 TYR A C 1
ATOM 2808 O O . TYR A 1 360 ? -5.418 -10.93 0.106 1 85 360 TYR A O 1
ATOM 2816 N N . ARG A 1 361 ? -6.473 -9.531 -1.26 1 85.44 361 ARG A N 1
ATOM 2817 C CA . ARG A 1 361 ? -7.602 -9.258 -0.374 1 85.44 361 ARG A CA 1
ATOM 2818 C C . ARG A 1 361 ? -8.422 -10.523 -0.139 1 85.44 361 ARG A C 1
ATOM 2820 O O . ARG A 1 361 ? -8.891 -10.766 0.976 1 85.44 361 ARG A O 1
ATOM 2827 N N . ILE A 1 362 ? -8.531 -11.211 -1.193 1 86.62 362 ILE A N 1
ATOM 2828 C CA . ILE A 1 362 ? -9.297 -12.445 -1.116 1 86.62 362 ILE A CA 1
ATOM 2829 C C . ILE A 1 362 ? -8.516 -13.492 -0.319 1 86.62 362 ILE A C 1
ATOM 2831 O O . ILE A 1 362 ? -9.078 -14.164 0.545 1 86.62 362 ILE A O 1
ATOM 2835 N N . LEU A 1 363 ? -7.234 -13.648 -0.643 1 91.06 363 LEU A N 1
ATOM 2836 C CA . LEU A 1 363 ? -6.398 -14.602 0.076 1 91.06 363 LEU A CA 1
ATOM 2837 C C . LEU A 1 363 ? -6.336 -14.258 1.562 1 91.06 363 LEU A C 1
ATOM 2839 O O . LEU A 1 363 ? -6.305 -15.156 2.406 1 91.06 363 LEU A O 1
ATOM 2843 N N . ARG A 1 364 ? -6.336 -12.969 1.875 1 90.31 364 ARG A N 1
ATOM 2844 C CA . ARG A 1 364 ? -6.352 -12.516 3.262 1 90.31 364 ARG A CA 1
ATOM 2845 C C . ARG A 1 364 ? -7.613 -12.977 3.977 1 90.31 364 ARG A C 1
ATOM 2847 O O . ARG A 1 364 ? -7.551 -13.453 5.109 1 90.31 364 ARG A O 1
ATOM 2854 N N . ARG A 1 365 ? -8.688 -12.758 3.355 1 90.88 365 ARG A N 1
ATOM 2855 C CA . ARG A 1 365 ? -9.969 -13.164 3.924 1 90.88 365 ARG A CA 1
ATOM 2856 C C . ARG A 1 365 ? -9.992 -14.656 4.227 1 90.88 365 ARG A C 1
ATOM 2858 O O . ARG A 1 365 ? -10.336 -15.062 5.336 1 90.88 365 ARG A O 1
ATOM 2865 N N . LEU A 1 366 ? -9.602 -15.422 3.266 1 93.69 366 LEU A N 1
ATOM 2866 C CA . LEU A 1 366 ? -9.617 -16.859 3.439 1 93.69 366 LEU A CA 1
ATOM 2867 C C . LEU A 1 366 ? -8.516 -17.312 4.395 1 93.69 366 LEU A C 1
ATOM 2869 O O . LEU A 1 366 ? -8.656 -18.312 5.09 1 93.69 366 LEU A O 1
ATOM 2873 N N . GLY A 1 367 ? -7.402 -16.609 4.367 1 91.94 367 GLY A N 1
ATOM 2874 C CA . GLY A 1 367 ? -6.367 -16.875 5.355 1 91.94 367 GLY A CA 1
ATOM 2875 C C . GLY A 1 367 ? -6.844 -16.688 6.781 1 91.94 367 GLY A C 1
ATOM 2876 O O . GLY A 1 367 ? -6.504 -17.469 7.668 1 91.94 367 GLY A O 1
ATOM 2877 N N . LYS A 1 368 ? -7.633 -15.672 7.008 1 90.44 368 LYS A N 1
ATOM 2878 C CA . LYS A 1 368 ? -8.227 -15.445 8.32 1 90.44 368 LYS A CA 1
ATOM 2879 C C . LYS A 1 368 ? -9.117 -16.609 8.734 1 90.44 368 LYS A C 1
ATOM 2881 O O . LYS A 1 368 ? -9.117 -17.016 9.898 1 90.44 368 LYS A O 1
ATOM 2886 N N . VAL A 1 369 ? -9.781 -17.094 7.777 1 93.19 369 VAL A N 1
ATOM 2887 C CA . VAL A 1 369 ? -10.656 -18.234 8.039 1 93.19 369 VAL A CA 1
ATOM 2888 C C . VAL A 1 369 ? -9.828 -19.438 8.461 1 93.19 369 VAL A C 1
ATOM 2890 O O . VAL A 1 369 ? -10.102 -20.062 9.5 1 93.19 369 VAL A O 1
ATOM 2893 N N . LEU A 1 370 ? -8.844 -19.766 7.711 1 94.5 370 LEU A N 1
ATOM 2894 C CA . LEU A 1 370 ? -8.039 -20.969 7.945 1 94.5 370 LEU A CA 1
ATOM 2895 C C . LEU A 1 370 ? -7.316 -20.875 9.281 1 94.5 370 LEU A C 1
ATOM 2897 O O . LEU A 1 370 ? -7.109 -21.891 9.953 1 94.5 370 LEU A O 1
ATOM 2901 N N . THR A 1 371 ? -6.945 -19.719 9.672 1 93.31 371 THR A N 1
ATOM 2902 C CA . THR A 1 371 ? -6.18 -19.547 10.898 1 93.31 371 THR A CA 1
ATOM 2903 C C . THR A 1 371 ? -7.098 -19.562 12.117 1 93.31 371 THR A C 1
ATOM 2905 O O . THR A 1 371 ? -6.648 -19.812 13.234 1 93.31 371 THR A O 1
ATOM 2908 N N . ARG A 1 372 ? -8.375 -19.359 11.992 1 92.12 372 ARG A N 1
ATOM 2909 C CA . ARG A 1 372 ? -9.289 -19.234 13.125 1 92.12 372 ARG A CA 1
ATOM 2910 C C . ARG A 1 372 ? -10.102 -20.516 13.312 1 92.12 372 ARG A C 1
ATOM 2912 O O . ARG A 1 372 ? -10.875 -20.625 14.273 1 92.12 372 ARG A O 1
ATOM 2919 N N . LEU A 1 373 ? -9.906 -21.422 12.406 1 94.06 373 LEU A N 1
ATOM 2920 C CA . LEU A 1 373 ? -10.531 -22.734 12.578 1 94.06 373 LEU A CA 1
ATOM 2921 C C . LEU A 1 373 ? -9.844 -23.516 13.688 1 94.06 373 LEU A C 1
ATOM 2923 O O . LEU A 1 373 ? -8.664 -23.312 13.961 1 94.06 373 LEU A O 1
ATOM 2927 N N . SER A 1 374 ? -10.602 -24.391 14.305 1 92.94 374 SER A N 1
ATOM 2928 C CA . SER A 1 374 ? -10.07 -25.266 15.344 1 92.94 374 SER A CA 1
ATOM 2929 C C . SER A 1 374 ? -9.844 -26.672 14.805 1 92.94 374 SER A C 1
ATOM 2931 O O . SER A 1 374 ? -10.641 -27.172 14.008 1 92.94 374 SER A O 1
ATOM 2933 N N . TYR A 1 375 ? -8.75 -27.25 15.188 1 93.44 375 TYR A N 1
ATOM 2934 C CA . TYR A 1 375 ? -8.359 -28.578 14.727 1 93.44 375 TYR A CA 1
ATOM 2935 C C . TYR A 1 375 ? -8.133 -29.531 15.898 1 93.44 375 TYR A C 1
ATOM 2937 O O . TYR A 1 375 ? -7.273 -29.281 16.75 1 93.44 375 TYR A O 1
ATOM 2945 N N . ILE A 1 376 ? -8.93 -30.578 15.961 1 93.56 376 ILE A N 1
ATOM 2946 C CA . ILE A 1 376 ? -8.812 -31.531 17.047 1 93.56 376 ILE A CA 1
ATOM 2947 C C . ILE A 1 376 ? -8.391 -32.906 16.5 1 93.56 376 ILE A C 1
ATOM 2949 O O . ILE A 1 376 ? -9.031 -33.438 15.602 1 93.56 376 ILE A O 1
ATOM 2953 N N . GLU A 1 377 ? -7.406 -33.469 17.047 1 92.19 377 GLU A N 1
ATOM 2954 C CA . GLU A 1 377 ? -6.836 -34.719 16.531 1 92.19 377 GLU A CA 1
ATOM 2955 C C . GLU A 1 377 ? -7.57 -35.938 17.094 1 92.19 377 GLU A C 1
ATOM 2957 O O . GLU A 1 377 ? -7.781 -36.906 16.375 1 92.19 377 GLU A O 1
ATOM 2962 N N . LYS A 1 378 ? -7.914 -35.875 18.484 1 92.12 378 LYS A N 1
ATOM 2963 C CA . LYS A 1 378 ? -8.523 -37.031 19.156 1 92.12 378 LYS A CA 1
ATOM 2964 C C . LYS A 1 378 ? -9.836 -36.656 19.828 1 92.12 378 LYS A C 1
ATOM 2966 O O . LYS A 1 378 ? -10.031 -35.5 20.203 1 92.12 378 LYS A O 1
ATOM 2971 N N . GLU A 1 379 ? -10.641 -37.656 19.875 1 91 379 GLU A N 1
ATOM 2972 C CA . GLU A 1 379 ? -11.953 -37.438 20.484 1 91 379 GLU A CA 1
ATOM 2973 C C . GLU A 1 379 ? -11.828 -36.969 21.922 1 91 379 GLU A C 1
ATOM 2975 O O . GLU A 1 379 ? -12.625 -36.125 22.375 1 91 379 GLU A O 1
ATOM 2980 N N . GLU A 1 380 ? -10.773 -37.312 22.562 1 87.12 380 GLU A N 1
ATOM 2981 C CA . GLU A 1 380 ? -10.578 -37 23.969 1 87.12 380 GLU A CA 1
ATOM 2982 C C . GLU A 1 380 ? -10.266 -35.5 24.141 1 87.12 380 GLU A C 1
ATOM 2984 O O . GLU A 1 380 ? -10.539 -34.938 25.203 1 87.12 380 GLU A O 1
ATOM 2989 N N . ASP A 1 381 ? -9.812 -34.969 23.141 1 87.31 381 ASP A N 1
ATOM 2990 C CA . ASP A 1 381 ? -9.383 -33.562 23.234 1 87.31 381 ASP A CA 1
ATOM 2991 C C . ASP A 1 381 ? -10.516 -32.625 22.844 1 87.31 381 ASP A C 1
ATOM 2993 O O . ASP A 1 381 ? -10.344 -31.406 22.891 1 87.31 381 ASP A O 1
ATOM 2997 N N . MET A 1 382 ? -11.672 -33.125 22.531 1 89.12 382 MET A N 1
ATOM 2998 C CA . MET A 1 382 ? -12.805 -32.281 22.156 1 89.12 382 MET A CA 1
ATOM 2999 C C . MET A 1 382 ? -13.336 -31.5 23.344 1 89.12 382 MET A C 1
ATOM 3001 O O . MET A 1 382 ? -13.633 -32.094 24.391 1 89.12 382 MET A O 1
ATOM 3005 N N . PRO A 1 383 ? -13.375 -30.203 23.172 1 86.75 383 PRO A N 1
ATOM 3006 C CA . PRO A 1 383 ? -13.922 -29.422 24.281 1 86.75 383 PRO A CA 1
ATOM 3007 C C . PRO A 1 383 ? -15.359 -29.812 24.625 1 86.75 383 PRO A C 1
ATOM 3009 O O . PRO A 1 383 ? -16.156 -30.094 23.734 1 86.75 383 PRO A O 1
ATOM 3012 N N . ALA A 1 384 ? -15.727 -29.703 25.859 1 82.5 384 ALA A N 1
ATOM 3013 C CA . ALA A 1 384 ? -17 -30.188 26.375 1 82.5 384 ALA A CA 1
ATOM 3014 C C . ALA A 1 384 ? -18.172 -29.406 25.781 1 82.5 384 ALA A C 1
ATOM 3016 O O . ALA A 1 384 ? -19.219 -29.984 25.469 1 82.5 384 ALA A O 1
ATOM 3017 N N . HIS A 1 385 ? -17.953 -28.172 25.562 1 83.44 385 HIS A N 1
ATOM 3018 C CA . HIS A 1 385 ? -19.062 -27.359 25.078 1 83.44 385 HIS A CA 1
ATOM 3019 C C . HIS A 1 385 ? -19.359 -27.672 23.609 1 83.44 385 HIS A C 1
ATOM 3021 O O . HIS A 1 385 ? -20.5 -27.484 23.156 1 83.44 385 HIS A O 1
ATOM 3027 N N . ILE A 1 386 ? -18.391 -28.109 22.938 1 87.75 386 ILE A N 1
ATOM 3028 C CA . ILE A 1 386 ? -18.594 -28.469 21.531 1 87.75 386 ILE A CA 1
ATOM 3029 C C . ILE A 1 386 ? -19.25 -29.844 21.438 1 87.75 386 ILE A C 1
ATOM 3031 O O . ILE A 1 386 ? -20.094 -30.094 20.578 1 87.75 386 ILE A O 1
ATOM 3035 N N . LYS A 1 387 ? -18.812 -30.688 22.344 1 83.19 387 LYS A N 1
ATOM 3036 C CA . LYS A 1 387 ? -19.406 -32.031 22.391 1 83.19 387 LYS A CA 1
ATOM 3037 C C . LYS A 1 387 ? -20.906 -31.938 22.672 1 83.19 387 LYS A C 1
ATOM 3039 O O . LYS A 1 387 ? -21.688 -32.719 22.141 1 83.19 387 LYS A O 1
ATOM 3044 N N . ALA A 1 388 ? -21.203 -30.969 23.5 1 77.75 388 ALA A N 1
ATOM 3045 C CA . ALA A 1 388 ? -22.594 -30.812 23.938 1 77.75 388 ALA A CA 1
ATOM 3046 C C . ALA A 1 388 ? -23.391 -30 22.906 1 77.75 388 ALA A C 1
ATOM 3048 O O . ALA A 1 388 ? -24.625 -29.984 22.953 1 77.75 388 ALA A O 1
ATOM 3049 N N . ALA A 1 389 ? -22.766 -29.438 22.047 1 79.19 389 ALA A N 1
ATOM 3050 C CA . ALA A 1 389 ? -23.438 -28.547 21.094 1 79.19 389 ALA A CA 1
ATOM 3051 C C . ALA A 1 389 ? -24.188 -29.344 20.031 1 79.19 389 ALA A C 1
ATOM 3053 O O . ALA A 1 389 ? -23.812 -30.484 19.719 1 79.19 389 ALA A O 1
ATOM 3054 N N . ASP A 1 390 ? -25.25 -28.656 19.594 1 73.56 390 ASP A N 1
ATOM 3055 C CA . ASP A 1 390 ? -26.031 -29.234 18.5 1 73.56 390 ASP A CA 1
ATOM 3056 C C . ASP A 1 390 ? -25.219 -29.281 17.219 1 73.56 390 ASP A C 1
ATOM 3058 O O . ASP A 1 390 ? -24.531 -28.312 16.875 1 73.56 390 ASP A O 1
ATOM 3062 N N . ILE A 1 391 ? -25.281 -30.328 16.656 1 70.06 391 ILE A N 1
ATOM 3063 C CA . ILE A 1 391 ? -24.516 -30.578 15.43 1 70.06 391 ILE A CA 1
ATOM 3064 C C . ILE A 1 391 ? -24.891 -29.547 14.375 1 70.06 391 ILE A C 1
ATOM 3066 O O . ILE A 1 391 ? -24.062 -29.172 13.531 1 70.06 391 ILE A O 1
ATOM 3070 N N . GLU A 1 392 ? -26.109 -29.047 14.492 1 68.56 392 GLU A N 1
ATOM 3071 C CA . GLU A 1 392 ? -26.562 -28.094 13.492 1 68.56 392 GLU A CA 1
ATOM 3072 C C . GLU A 1 392 ? -25.922 -26.719 13.727 1 68.56 392 GLU A C 1
ATOM 3074 O O . GLU A 1 392 ? -25.766 -25.938 12.781 1 68.56 392 GLU A O 1
ATOM 3079 N N . LYS A 1 393 ? -25.547 -26.5 14.914 1 75.5 393 LYS A N 1
ATOM 3080 C CA . LYS A 1 393 ? -25.016 -25.188 15.234 1 75.5 393 LYS A CA 1
ATOM 3081 C C . LYS A 1 393 ? -23.516 -25.125 14.992 1 75.5 393 LYS A C 1
ATOM 3083 O O . LYS A 1 393 ? -22.984 -24.094 14.562 1 75.5 393 LYS A O 1
ATOM 3088 N N . VAL A 1 394 ? -22.844 -26.25 15.336 1 87.25 394 VAL A N 1
ATOM 3089 C CA . VAL A 1 394 ? -21.406 -26.328 15.102 1 87.25 394 VAL A CA 1
ATOM 3090 C C . VAL A 1 394 ? -21.094 -27.5 14.18 1 87.25 394 VAL A C 1
ATOM 3092 O O . VAL A 1 394 ? -21 -28.641 14.633 1 87.25 394 VAL A O 1
ATOM 3095 N N . THR A 1 395 ? -20.844 -27.094 12.984 1 89.44 395 THR A N 1
ATOM 3096 C CA . THR A 1 395 ? -20.531 -28.125 12 1 89.44 395 THR A CA 1
ATOM 3097 C C . THR A 1 395 ? -19.125 -28.672 12.188 1 89.44 395 THR A C 1
ATOM 3099 O O . THR A 1 395 ? -18.156 -27.906 12.211 1 89.44 395 THR A O 1
ATOM 3102 N N . GLN A 1 396 ? -19.016 -29.953 12.383 1 92.06 396 GLN A N 1
ATOM 3103 C CA . GLN A 1 396 ? -17.734 -30.625 12.516 1 92.06 396 GLN A CA 1
ATOM 3104 C C . GLN A 1 396 ? -17.391 -31.422 11.25 1 92.06 396 GLN A C 1
ATOM 3106 O O . GLN A 1 396 ? -18.125 -32.344 10.875 1 92.06 396 GLN A O 1
ATOM 3111 N N . ILE A 1 397 ? -16.297 -31.109 10.641 1 95.31 397 ILE A N 1
ATOM 3112 C CA . ILE A 1 397 ? -15.914 -31.766 9.383 1 95.31 397 ILE A CA 1
ATOM 3113 C C . ILE A 1 397 ? -14.703 -32.656 9.617 1 95.31 397 ILE A C 1
ATOM 3115 O O . ILE A 1 397 ? -13.602 -32.156 9.875 1 95.31 397 ILE A O 1
ATOM 3119 N N . PRO A 1 398 ? -14.844 -33.906 9.492 1 95.56 398 PRO A N 1
ATOM 3120 C CA . PRO A 1 398 ? -13.703 -34.844 9.641 1 95.56 398 PRO A CA 1
ATOM 3121 C C . PRO A 1 398 ? -12.695 -34.688 8.5 1 95.56 398 PRO A C 1
ATOM 3123 O O . PRO A 1 398 ? -13.086 -34.531 7.344 1 95.56 398 PRO A O 1
ATOM 3126 N N . LEU A 1 399 ? -11.406 -34.781 8.773 1 96.31 399 LEU A N 1
ATOM 3127 C CA . LEU A 1 399 ? -10.367 -34.719 7.742 1 96.31 399 LEU A CA 1
ATOM 3128 C C . LEU A 1 399 ? -10.453 -35.906 6.812 1 96.31 399 LEU A C 1
ATOM 3130 O O . LEU A 1 399 ? -9.984 -35.875 5.676 1 96.31 399 LEU A O 1
ATOM 3134 N N . ALA A 1 400 ? -11.086 -36.969 7.273 1 94.38 400 ALA A N 1
ATOM 3135 C CA . ALA A 1 400 ? -11.211 -38.219 6.512 1 94.38 400 ALA A CA 1
ATOM 3136 C C . ALA A 1 400 ? -12.016 -38 5.234 1 94.38 400 ALA A C 1
ATOM 3138 O O . ALA A 1 400 ? -11.914 -38.781 4.285 1 94.38 400 ALA A O 1
ATOM 3139 N N . VAL A 1 401 ? -12.812 -36.906 5.227 1 94.06 401 VAL A N 1
ATOM 3140 C CA . VAL A 1 401 ? -13.602 -36.594 4.047 1 94.06 401 VAL A CA 1
ATOM 3141 C C . VAL A 1 401 ? -12.68 -36.344 2.854 1 94.06 401 VAL A C 1
ATOM 3143 O O . VAL A 1 401 ? -13.109 -36.438 1.701 1 94.06 401 VAL A O 1
ATOM 3146 N N . ALA A 1 402 ? -11.391 -36.156 3.09 1 94.31 402 ALA A N 1
ATOM 3147 C CA . ALA A 1 402 ? -10.398 -35.906 2.047 1 94.31 402 ALA A CA 1
ATOM 3148 C C . ALA A 1 402 ? -9.938 -37.219 1.408 1 94.31 402 ALA A C 1
ATOM 3150 O O . ALA A 1 402 ? -9.344 -37.219 0.328 1 94.31 402 ALA A O 1
ATOM 3151 N N . ASN A 1 403 ? -10.25 -38.312 2.021 1 91.88 403 ASN A N 1
ATOM 3152 C CA . ASN A 1 403 ? -9.828 -39.594 1.524 1 91.88 403 ASN A CA 1
ATOM 3153 C C . ASN A 1 403 ? -10.633 -40.031 0.295 1 91.88 403 ASN A C 1
ATOM 3155 O O . ASN A 1 403 ? -11.82 -39.719 0.188 1 91.88 403 ASN A O 1
ATOM 3159 N N . PRO A 1 404 ? -9.977 -40.688 -0.582 1 88.19 404 PRO A N 1
ATOM 3160 C CA . PRO A 1 404 ? -10.664 -41.156 -1.789 1 88.19 404 PRO A CA 1
ATOM 3161 C C . PRO A 1 404 ? -11.883 -42.031 -1.479 1 88.19 404 PRO A C 1
ATOM 3163 O O . PRO A 1 404 ? -12.859 -42.031 -2.24 1 88.19 404 PRO A O 1
ATOM 3166 N N . LYS A 1 405 ? -11.898 -42.75 -0.348 1 86.81 405 LYS A N 1
ATOM 3167 C CA . LYS A 1 405 ? -13.023 -43.562 0.059 1 86.81 405 LYS A CA 1
ATOM 3168 C C . LYS A 1 405 ? -14.281 -42.75 0.272 1 86.81 405 LYS A C 1
ATOM 3170 O O . LYS A 1 405 ? -15.398 -43.25 0.132 1 86.81 405 LYS A O 1
ATOM 3175 N N . HIS A 1 406 ? -14.109 -41.469 0.653 1 88.62 406 HIS A N 1
ATOM 3176 C CA . HIS A 1 406 ? -15.227 -40.562 0.889 1 88.62 406 HIS A CA 1
ATOM 3177 C C . HIS A 1 406 ? -15.305 -39.5 -0.182 1 88.62 406 HIS A C 1
ATOM 3179 O O . HIS A 1 406 ? -15.609 -38.344 0.118 1 88.62 406 HIS A O 1
ATOM 3185 N N . ASP A 1 407 ? -14.812 -39.656 -1.376 1 81.75 407 ASP A N 1
ATOM 3186 C CA . ASP A 1 407 ? -14.961 -38.875 -2.596 1 81.75 407 ASP A CA 1
ATOM 3187 C C . ASP A 1 407 ? -14.086 -37.625 -2.549 1 81.75 407 ASP A C 1
ATOM 3189 O O . ASP A 1 407 ? -14.32 -36.688 -3.303 1 81.75 407 ASP A O 1
ATOM 3193 N N . CYS A 1 408 ? -13.141 -37.469 -1.592 1 90.69 408 CYS A N 1
ATOM 3194 C CA . CYS A 1 408 ? -12.156 -36.375 -1.521 1 90.69 408 CYS A CA 1
ATOM 3195 C C . CYS A 1 408 ? -12.836 -35.031 -1.56 1 90.69 408 CYS A C 1
ATOM 3197 O O . CYS A 1 408 ? -12.453 -34.156 -2.344 1 90.69 408 CYS A O 1
ATOM 3199 N N . LYS A 1 409 ? -13.844 -34.844 -0.716 1 91.62 409 LYS A N 1
ATOM 3200 C CA . LYS A 1 409 ? -14.656 -33.625 -0.793 1 91.62 409 LYS A CA 1
ATOM 3201 C C . LYS A 1 409 ? -14.359 -32.688 0.373 1 91.62 409 LYS A C 1
ATOM 3203 O O . LYS A 1 409 ? -15.117 -31.75 0.632 1 91.62 409 LYS A O 1
ATOM 3208 N N . PHE A 1 410 ? -13.297 -32.938 1.033 1 96.25 410 PHE A N 1
ATOM 3209 C CA . PHE A 1 410 ? -12.984 -32.188 2.232 1 96.25 410 PHE A CA 1
ATOM 3210 C C . PHE A 1 410 ? -12.891 -30.688 1.91 1 96.25 410 PHE A C 1
ATOM 3212 O O . PHE A 1 410 ? -13.555 -29.875 2.549 1 96.25 410 PHE A O 1
ATOM 3219 N N . TRP A 1 411 ? -12.078 -30.297 0.917 1 96.62 411 TRP A N 1
ATOM 3220 C CA . TRP A 1 411 ? -11.828 -28.906 0.587 1 96.62 411 TRP A CA 1
ATOM 3221 C C . TRP A 1 411 ? -13.055 -28.266 -0.067 1 96.62 411 TRP A C 1
ATOM 3223 O O . TRP A 1 411 ? -13.25 -27.047 0.007 1 96.62 411 TRP A O 1
ATOM 3233 N N . ASN A 1 412 ? -13.945 -29.062 -0.627 1 93.31 412 ASN A N 1
ATOM 3234 C CA . ASN A 1 412 ? -15.195 -28.562 -1.197 1 93.31 412 ASN A CA 1
ATOM 3235 C C . ASN A 1 412 ? -16.125 -28.016 -0.119 1 93.31 412 ASN A C 1
ATOM 3237 O O . ASN A 1 412 ? -16.828 -27.031 -0.342 1 93.31 412 ASN A O 1
ATOM 3241 N N . ILE A 1 413 ? -16.031 -28.672 1.052 1 94 413 ILE A N 1
ATOM 3242 C CA . ILE A 1 413 ? -17.078 -28.359 2.021 1 94 413 ILE A CA 1
ATOM 3243 C C . ILE A 1 413 ? -16.469 -27.672 3.236 1 94 413 ILE A C 1
ATOM 3245 O O . ILE A 1 413 ? -17.172 -27.312 4.184 1 94 413 ILE A O 1
ATOM 3249 N N . LEU A 1 414 ? -15.188 -27.453 3.244 1 95.5 414 LEU A N 1
ATOM 3250 C CA . LEU A 1 414 ? -14.508 -26.906 4.418 1 95.5 414 LEU A CA 1
ATOM 3251 C C . LEU A 1 414 ? -15.164 -25.625 4.887 1 95.5 414 LEU A C 1
ATOM 3253 O O . LEU A 1 414 ? -15.375 -25.422 6.086 1 95.5 414 LEU A O 1
ATOM 3257 N N . LEU A 1 415 ? -15.5 -24.75 3.961 1 94.12 415 LEU A N 1
ATOM 3258 C CA . LEU A 1 415 ? -15.977 -23.422 4.324 1 94.12 415 LEU A CA 1
ATOM 3259 C C . LEU A 1 415 ? -17.438 -23.453 4.762 1 94.12 415 LEU A C 1
ATOM 3261 O O . LEU A 1 415 ? -17.969 -22.469 5.242 1 94.12 415 LEU A O 1
ATOM 3265 N N . HIS A 1 416 ? -18.047 -24.672 4.684 1 91.31 416 HIS A N 1
ATOM 3266 C CA . HIS A 1 416 ? -19.344 -24.891 5.312 1 91.31 416 HIS A CA 1
ATOM 3267 C C . HIS A 1 416 ? -19.266 -24.688 6.82 1 91.31 416 HIS A C 1
ATOM 3269 O O . HIS A 1 416 ? -20.281 -24.344 7.453 1 91.31 416 HIS A O 1
ATOM 3275 N N . ALA A 1 417 ? -18.109 -24.891 7.344 1 92 417 ALA A N 1
ATOM 3276 C CA . ALA A 1 417 ? -17.906 -24.672 8.773 1 92 417 ALA A CA 1
ATOM 3277 C C . ALA A 1 417 ? -18.062 -23.203 9.141 1 92 417 ALA A C 1
ATOM 3279 O O . ALA A 1 417 ? -18.344 -22.875 10.297 1 92 417 ALA A O 1
ATOM 3280 N N . VAL A 1 418 ? -17.891 -22.344 8.25 1 90.88 418 VAL A N 1
ATOM 3281 C CA . VAL A 1 418 ? -17.938 -20.906 8.5 1 90.88 418 VAL A CA 1
ATOM 3282 C C . VAL A 1 418 ? -19.297 -20.344 8.078 1 90.88 418 VAL A C 1
ATOM 3284 O O . VAL A 1 418 ? -19.984 -19.703 8.875 1 90.88 418 VAL A O 1
ATOM 3287 N N . VAL A 1 419 ? -19.609 -20.609 6.82 1 88.31 419 VAL A N 1
ATOM 3288 C CA . VAL A 1 419 ? -20.922 -20.234 6.281 1 88.31 419 VAL A CA 1
ATOM 3289 C C . VAL A 1 419 ? -21.656 -21.484 5.812 1 88.31 419 VAL A C 1
ATOM 3291 O O . VAL A 1 419 ? -21.344 -22.047 4.758 1 88.31 419 VAL A O 1
ATOM 3294 N N . PRO A 1 420 ? -22.641 -21.859 6.605 1 85.19 420 PRO A N 1
ATOM 3295 C CA . PRO A 1 420 ? -23.344 -23.094 6.27 1 85.19 420 PRO A CA 1
ATOM 3296 C C . PRO A 1 420 ? -23.906 -23.094 4.852 1 85.19 420 PRO A C 1
ATOM 3298 O O . PRO A 1 420 ? -24.5 -22.094 4.422 1 85.19 420 PRO A O 1
ATOM 3301 N N . GLY A 1 421 ? -23.578 -24.109 4.125 1 82.44 421 GLY A N 1
ATOM 3302 C CA . GLY A 1 421 ? -24.078 -24.281 2.77 1 82.44 421 GLY A CA 1
ATOM 3303 C C . GLY A 1 421 ? -23.047 -23.969 1.705 1 82.44 421 GLY A C 1
ATOM 3304 O O . GLY A 1 421 ? -23.281 -24.188 0.516 1 82.44 421 GLY A O 1
ATOM 3305 N N . THR A 1 422 ? -21.922 -23.516 2.088 1 87.31 422 THR A N 1
ATOM 3306 C CA . THR A 1 422 ? -20.875 -23.141 1.143 1 87.31 422 THR A CA 1
ATOM 3307 C C . THR A 1 422 ? -20.156 -24.375 0.616 1 87.31 422 THR A C 1
ATOM 3309 O O . THR A 1 422 ? -19.656 -25.188 1.396 1 87.31 422 THR A O 1
ATOM 3312 N N . MET A 1 423 ? -20.141 -24.578 -0.632 1 86.44 423 MET A N 1
ATOM 3313 C CA . MET A 1 423 ? -19.438 -25.688 -1.266 1 86.44 423 MET A CA 1
ATOM 3314 C C . MET A 1 423 ? -18.656 -25.219 -2.48 1 86.44 423 MET A C 1
ATOM 3316 O O . MET A 1 423 ? -19.188 -24.5 -3.334 1 86.44 423 MET A O 1
ATOM 3320 N N . PHE A 1 424 ? -17.359 -25.609 -2.545 1 88.06 424 PHE A N 1
ATOM 3321 C CA . PHE A 1 424 ? -16.469 -25.234 -3.648 1 88.06 424 PHE A CA 1
ATOM 3322 C C . PHE A 1 424 ? -16.547 -26.266 -4.766 1 88.06 424 PHE A C 1
ATOM 3324 O O . PHE A 1 424 ? -16.828 -27.438 -4.516 1 88.06 424 PHE A O 1
ATOM 3331 N N . THR A 1 425 ? -16.312 -25.75 -5.961 1 81.12 425 THR A N 1
ATOM 3332 C CA . THR A 1 425 ? -16 -26.656 -7.055 1 81.12 425 THR A CA 1
ATOM 3333 C C . THR A 1 425 ? -14.562 -27.156 -6.961 1 81.12 425 THR A C 1
ATOM 3335 O O . THR A 1 425 ? -13.844 -26.797 -6.027 1 81.12 425 THR A O 1
ATOM 3338 N N . ALA A 1 426 ? -14.109 -27.984 -7.863 1 83.44 426 ALA A N 1
ATOM 3339 C CA . ALA A 1 426 ? -12.828 -28.688 -7.77 1 83.44 426 ALA A CA 1
ATOM 3340 C C . ALA A 1 426 ? -11.664 -27.688 -7.789 1 83.44 426 ALA A C 1
ATOM 3342 O O . ALA A 1 426 ? -10.758 -27.781 -6.953 1 83.44 426 ALA A O 1
ATOM 3343 N N . ARG A 1 427 ? -11.648 -26.734 -8.727 1 89.19 427 ARG A N 1
ATOM 3344 C CA . ARG A 1 427 ? -10.5 -25.859 -8.875 1 89.19 427 ARG A CA 1
ATOM 3345 C C . ARG A 1 427 ? -10.352 -24.922 -7.672 1 89.19 427 ARG A C 1
ATOM 3347 O O . ARG A 1 427 ? -9.281 -24.844 -7.074 1 89.19 427 ARG A O 1
ATOM 3354 N N . PRO A 1 428 ? -11.484 -24.188 -7.297 1 91.19 428 PRO A N 1
ATOM 3355 C CA . PRO A 1 428 ? -11.352 -23.359 -6.098 1 91.19 428 PRO A CA 1
ATOM 3356 C C . PRO A 1 428 ? -10.914 -24.156 -4.871 1 91.19 428 PRO A C 1
ATOM 3358 O O . PRO A 1 428 ? -10.203 -23.625 -4.012 1 91.19 428 PRO A O 1
ATOM 3361 N N . SER A 1 429 ? -11.336 -25.406 -4.746 1 94.5 429 SER A N 1
ATOM 3362 C CA . SER A 1 429 ? -10.898 -26.266 -3.652 1 94.5 429 SER A CA 1
ATOM 3363 C C . SER A 1 429 ? -9.391 -26.469 -3.674 1 94.5 429 SER A C 1
ATOM 3365 O O . SER A 1 429 ? -8.727 -26.359 -2.637 1 94.5 429 SER A O 1
ATOM 3367 N N . ALA A 1 430 ? -8.914 -26.703 -4.883 1 95.56 430 ALA A N 1
ATOM 3368 C CA . ALA A 1 430 ? -7.477 -26.906 -5.035 1 95.56 430 ALA A CA 1
ATOM 3369 C C . ALA A 1 430 ? -6.707 -25.625 -4.723 1 95.56 430 ALA A C 1
ATOM 3371 O O . ALA A 1 430 ? -5.629 -25.672 -4.125 1 95.56 430 ALA A O 1
ATOM 3372 N N . VAL A 1 431 ? -7.234 -24.484 -5.164 1 96.12 431 VAL A N 1
ATOM 3373 C CA . VAL A 1 431 ? -6.598 -23.203 -4.898 1 96.12 431 VAL A CA 1
ATOM 3374 C C . VAL A 1 431 ? -6.574 -22.938 -3.396 1 96.12 431 VAL A C 1
ATOM 3376 O O . VAL A 1 431 ? -5.582 -22.438 -2.861 1 96.12 431 VAL A O 1
ATOM 3379 N N . LEU A 1 432 ? -7.652 -23.266 -2.701 1 96.88 432 LEU A N 1
ATOM 3380 C CA . LEU A 1 432 ? -7.699 -23.094 -1.254 1 96.88 432 LEU A CA 1
ATOM 3381 C C . LEU A 1 432 ? -6.66 -23.984 -0.57 1 96.88 432 LEU A C 1
ATOM 3383 O O . LEU A 1 432 ? -6.023 -23.562 0.399 1 96.88 432 LEU A O 1
ATOM 3387 N N . ALA A 1 433 ? -6.555 -25.203 -1.065 1 97.81 433 ALA A N 1
ATOM 3388 C CA . ALA A 1 433 ? -5.531 -26.094 -0.537 1 97.81 433 ALA A CA 1
ATOM 3389 C C . ALA A 1 433 ? -4.133 -25.516 -0.734 1 97.81 433 ALA A C 1
ATOM 3391 O O . ALA A 1 433 ? -3.283 -25.625 0.151 1 97.81 433 ALA A O 1
ATOM 3392 N N . ALA A 1 434 ? -3.91 -24.969 -1.933 1 97.56 434 ALA A N 1
ATOM 3393 C CA . ALA A 1 434 ? -2.627 -24.328 -2.203 1 97.56 434 ALA A CA 1
ATOM 3394 C C . ALA A 1 434 ? -2.371 -23.188 -1.231 1 97.56 434 ALA A C 1
ATOM 3396 O O . ALA A 1 434 ? -1.238 -22.969 -0.791 1 97.56 434 ALA A O 1
ATOM 3397 N N . LEU A 1 435 ? -3.41 -22.391 -0.938 1 95.94 435 LEU A N 1
ATOM 3398 C CA . LEU A 1 435 ? -3.289 -21.297 0.017 1 95.94 435 LEU A CA 1
ATOM 3399 C C . LEU A 1 435 ? -2.883 -21.812 1.393 1 95.94 435 LEU A C 1
ATOM 3401 O O . LEU A 1 435 ? -2.047 -21.219 2.066 1 95.94 435 LEU A O 1
ATOM 3405 N N . ALA A 1 436 ? -3.473 -22.906 1.83 1 96.75 436 ALA A N 1
ATOM 3406 C CA . ALA A 1 436 ? -3.141 -23.5 3.125 1 96.75 436 ALA A CA 1
ATOM 3407 C C . ALA A 1 436 ? -1.664 -23.875 3.191 1 96.75 436 ALA A C 1
ATOM 3409 O O . ALA A 1 436 ? -1.014 -23.688 4.223 1 96.75 436 ALA A O 1
ATOM 3410 N N . LEU A 1 437 ? -1.153 -24.438 2.088 1 95.5 437 LEU A N 1
ATOM 3411 C CA . LEU A 1 437 ? 0.26 -24.797 2.045 1 95.5 437 LEU A CA 1
ATOM 3412 C C . LEU A 1 437 ? 1.14 -23.562 2.086 1 95.5 437 LEU A C 1
ATOM 3414 O O . LEU A 1 437 ? 2.143 -23.531 2.803 1 95.5 437 LEU A O 1
ATOM 3418 N N . ARG A 1 438 ? 0.735 -22.594 1.285 1 93.38 438 ARG A N 1
ATOM 3419 C CA . ARG A 1 438 ? 1.497 -21.344 1.244 1 93.38 438 ARG A CA 1
ATOM 3420 C C . ARG A 1 438 ? 1.568 -20.703 2.625 1 93.38 438 ARG A C 1
ATOM 3422 O O . ARG A 1 438 ? 2.596 -20.125 2.996 1 93.38 438 ARG A O 1
ATOM 3429 N N . MET A 1 439 ? 0.476 -20.844 3.395 1 92.69 439 MET A N 1
ATOM 3430 C CA . MET A 1 439 ? 0.396 -20.234 4.719 1 92.69 439 MET A CA 1
ATOM 3431 C C . MET A 1 439 ? 1.027 -21.125 5.773 1 92.69 439 MET A C 1
ATOM 3433 O O . MET A 1 439 ? 1.236 -20.703 6.91 1 92.69 439 MET A O 1
ATOM 3437 N N . GLY A 1 440 ? 1.323 -22.328 5.398 1 91.69 440 GLY A N 1
ATOM 3438 C CA . GLY A 1 440 ? 1.953 -23.234 6.344 1 91.69 440 GLY A CA 1
ATOM 3439 C C . GLY A 1 440 ? 1.014 -23.703 7.441 1 91.69 440 GLY A C 1
ATOM 3440 O O . GLY A 1 440 ? 1.402 -23.781 8.609 1 91.69 440 GLY A O 1
ATOM 3441 N N . ILE A 1 441 ? -0.252 -23.938 7.109 1 94.69 441 ILE A N 1
ATOM 3442 C CA . ILE A 1 441 ? -1.206 -24.484 8.07 1 94.69 441 ILE A CA 1
ATOM 3443 C C . ILE A 1 441 ? -0.923 -25.969 8.297 1 94.69 441 ILE A C 1
ATOM 3445 O O . ILE A 1 441 ? -1.446 -26.828 7.578 1 94.69 441 ILE A O 1
ATOM 3449 N N . VAL A 1 442 ? -0.285 -26.297 9.328 1 93.69 442 VAL A N 1
ATOM 3450 C CA . VAL A 1 442 ? 0.31 -27.625 9.539 1 93.69 442 VAL A CA 1
ATOM 3451 C C . VAL A 1 442 ? -0.792 -28.672 9.695 1 93.69 442 VAL A C 1
ATOM 3453 O O . VAL A 1 442 ? -0.707 -29.75 9.117 1 93.69 442 VAL A O 1
ATOM 3456 N N . PRO A 1 443 ? -1.9 -28.391 10.406 1 94.5 443 PRO A N 1
ATOM 3457 C CA . PRO A 1 443 ? -2.928 -29.422 10.555 1 94.5 443 PRO A CA 1
ATOM 3458 C C . PRO A 1 443 ? -3.576 -29.812 9.234 1 94.5 443 PRO A C 1
ATOM 3460 O O . PRO A 1 443 ? -4.145 -30.906 9.117 1 94.5 443 PRO A O 1
ATOM 3463 N N . LEU A 1 444 ? -3.498 -28.906 8.273 1 96.25 444 LEU A N 1
ATOM 3464 C CA . LEU A 1 444 ? -4.16 -29.172 7 1 96.25 444 LEU A CA 1
ATOM 3465 C C . LEU A 1 444 ? -3.146 -29.562 5.934 1 96.25 444 LEU A C 1
ATOM 3467 O O . LEU A 1 444 ? -3.506 -29.75 4.766 1 96.25 444 LEU A O 1
ATOM 3471 N N . GLN A 1 445 ? -1.888 -29.688 6.25 1 94.94 445 GLN A N 1
ATOM 3472 C CA . GLN A 1 445 ? -0.804 -29.922 5.305 1 94.94 445 GLN A CA 1
ATOM 3473 C C . GLN A 1 445 ? -1.005 -31.219 4.547 1 94.94 445 GLN A C 1
ATOM 3475 O O . GLN A 1 445 ? -0.905 -31.266 3.316 1 94.94 445 GLN A O 1
ATOM 3480 N N . GLY A 1 446 ? -1.329 -32.312 5.285 1 93.88 446 GLY A N 1
ATOM 3481 C CA . GLY A 1 446 ? -1.511 -33.594 4.664 1 93.88 446 GLY A CA 1
ATOM 3482 C C . GLY A 1 446 ? -2.656 -33.656 3.672 1 93.88 446 GLY A C 1
ATOM 3483 O O . GLY A 1 446 ? -2.506 -34.156 2.561 1 93.88 446 GLY A O 1
ATOM 3484 N N . VAL A 1 447 ? -3.797 -33.125 4.078 1 96.31 447 VAL A N 1
ATOM 3485 C CA . VAL A 1 447 ? -4.973 -33.156 3.215 1 96.31 447 VAL A CA 1
ATOM 3486 C C . VAL A 1 447 ? -4.773 -32.188 2.045 1 96.31 447 VAL A C 1
ATOM 3488 O O . VAL A 1 447 ? -5.371 -32.375 0.981 1 96.31 447 VAL A O 1
ATOM 3491 N N . ALA A 1 448 ? -4.074 -31.094 2.25 1 97.19 448 ALA A N 1
ATOM 3492 C CA . ALA A 1 448 ? -3.777 -30.172 1.164 1 97.19 448 ALA A CA 1
ATOM 3493 C C . ALA A 1 448 ? -2.895 -30.828 0.107 1 97.19 448 ALA A C 1
ATOM 3495 O O . ALA A 1 448 ? -3.135 -30.672 -1.093 1 97.19 448 ALA A O 1
ATOM 3496 N N . ASP A 1 449 ? -1.876 -31.562 0.556 1 95.75 449 ASP A N 1
ATOM 3497 C CA . ASP A 1 449 ? -1.028 -32.312 -0.37 1 95.75 449 ASP A CA 1
ATOM 3498 C C . ASP A 1 449 ? -1.859 -33.25 -1.238 1 95.75 449 ASP A C 1
ATOM 3500 O O . ASP A 1 449 ? -1.684 -33.312 -2.459 1 95.75 449 ASP A O 1
ATOM 3504 N N . GLN A 1 450 ? -2.74 -33.969 -0.586 1 93.81 450 GLN A N 1
ATOM 3505 C CA . GLN A 1 450 ? -3.566 -34.938 -1.284 1 93.81 450 GLN A CA 1
ATOM 3506 C C . GLN A 1 450 ? -4.43 -34.281 -2.352 1 93.81 450 GLN A C 1
ATOM 3508 O O . GLN A 1 450 ? -4.543 -34.781 -3.471 1 93.81 450 GLN A O 1
ATOM 3513 N N . GLU A 1 451 ? -5 -33.188 -2.008 1 95.75 451 GLU A N 1
ATOM 3514 C CA . GLU A 1 451 ? -5.863 -32.438 -2.936 1 95.75 451 GLU A CA 1
ATOM 3515 C C . GLU A 1 451 ? -5.082 -31.969 -4.152 1 95.75 451 GLU A C 1
ATOM 3517 O O . GLU A 1 451 ? -5.543 -32.125 -5.289 1 95.75 451 GLU A O 1
ATOM 3522 N N . LEU A 1 452 ? -3.934 -31.406 -3.932 1 96 452 LEU A N 1
ATOM 3523 C CA . LEU A 1 452 ? -3.148 -30.812 -5.004 1 96 452 LEU A CA 1
ATOM 3524 C C . LEU A 1 452 ? -2.514 -31.891 -5.879 1 96 452 LEU A C 1
ATOM 3526 O O . LEU A 1 452 ? -2.355 -31.703 -7.086 1 96 452 LEU A O 1
ATOM 3530 N N . LEU A 1 453 ? -2.148 -33.031 -5.305 1 93.69 453 LEU A N 1
ATOM 3531 C CA . LEU A 1 453 ? -1.618 -34.156 -6.082 1 93.69 453 LEU A CA 1
ATOM 3532 C C . LEU A 1 453 ? -2.693 -34.75 -6.988 1 93.69 453 LEU A C 1
ATOM 3534 O O . LEU A 1 453 ? -2.404 -35.156 -8.117 1 93.69 453 LEU A O 1
ATOM 3538 N N . ALA A 1 454 ? -3.924 -34.719 -6.477 1 90.94 454 ALA A N 1
ATOM 3539 C CA . ALA A 1 454 ? -5.039 -35.25 -7.266 1 90.94 454 ALA A CA 1
ATOM 3540 C C . ALA A 1 454 ? -5.391 -34.312 -8.406 1 90.94 454 ALA A C 1
ATOM 3542 O O . ALA A 1 454 ? -5.82 -34.75 -9.477 1 90.94 454 ALA A O 1
ATOM 3543 N N . PHE A 1 455 ? -5.125 -33 -8.25 1 92.88 455 PHE A N 1
ATOM 3544 C CA . PHE A 1 455 ? -5.516 -32 -9.242 1 92.88 455 PHE A CA 1
ATOM 3545 C C . PHE A 1 455 ? -4.352 -31.688 -10.172 1 92.88 455 PHE A C 1
ATOM 3547 O O . PHE A 1 455 ? -4.484 -30.859 -11.07 1 92.88 455 PHE A O 1
ATOM 3554 N N . ARG A 1 456 ? -3.264 -32.25 -10.047 1 92.31 456 ARG A N 1
ATOM 3555 C CA . ARG A 1 456 ? -1.971 -31.953 -10.656 1 92.31 456 ARG A CA 1
ATOM 3556 C C . ARG A 1 456 ? -2.08 -31.875 -12.172 1 92.31 456 ARG A C 1
ATOM 3558 O O . ARG A 1 456 ? -1.441 -31.047 -12.805 1 92.31 456 ARG A O 1
ATOM 3565 N N . ASP A 1 457 ? -2.979 -32.625 -12.797 1 89.62 457 ASP A N 1
ATOM 3566 C CA . ASP A 1 457 ? -3.025 -32.75 -14.25 1 89.62 457 ASP A CA 1
ATOM 3567 C C . ASP A 1 457 ? -4.059 -31.781 -14.844 1 89.62 457 ASP A C 1
ATOM 3569 O O . ASP A 1 457 ? -4.227 -31.734 -16.062 1 89.62 457 ASP A O 1
ATOM 3573 N N . LYS A 1 458 ? -4.641 -30.984 -14.094 1 87.94 458 LYS A N 1
ATOM 3574 C CA . LYS A 1 458 ? -5.789 -30.219 -14.578 1 87.94 458 LYS A CA 1
ATOM 3575 C C . LYS A 1 458 ? -5.465 -28.734 -14.656 1 87.94 458 LYS A C 1
ATOM 3577 O O . LYS A 1 458 ? -6.293 -27.938 -15.094 1 87.94 458 LYS A O 1
ATOM 3582 N N . TRP A 1 459 ? -4.297 -28.328 -14.281 1 91 459 TRP A N 1
ATOM 3583 C CA . TRP A 1 459 ? -3.986 -26.906 -14.203 1 91 459 TRP A CA 1
ATOM 3584 C C . TRP A 1 459 ? -3.746 -26.312 -15.594 1 91 459 TRP A C 1
ATOM 3586 O O . TRP A 1 459 ? -4.074 -25.156 -15.852 1 91 459 TRP A O 1
ATOM 3596 N N . ASN A 1 460 ? -3.115 -27.109 -16.5 1 85.69 460 ASN A N 1
ATOM 3597 C CA . ASN A 1 460 ? -2.607 -26.594 -17.766 1 85.69 460 ASN A CA 1
ATOM 3598 C C . ASN A 1 460 ? -3.686 -26.594 -18.844 1 85.69 460 ASN A C 1
ATOM 3600 O O . ASN A 1 460 ? -3.498 -27.156 -19.922 1 85.69 460 ASN A O 1
ATOM 3604 N N . THR A 1 461 ? -4.875 -26.125 -18.531 1 82.19 461 THR A N 1
ATOM 3605 C CA . THR A 1 461 ? -5.945 -25.984 -19.5 1 82.19 461 THR A CA 1
ATOM 3606 C C . THR A 1 461 ? -6.297 -24.516 -19.719 1 82.19 461 THR A C 1
ATOM 3608 O O . THR A 1 461 ? -6.488 -23.766 -18.75 1 82.19 461 THR A O 1
ATOM 3611 N N . ILE A 1 462 ? -6.371 -24.125 -20.969 1 84.12 462 ILE A N 1
ATOM 3612 C CA . ILE A 1 462 ? -6.613 -22.734 -21.312 1 84.12 462 ILE A CA 1
ATOM 3613 C C . ILE A 1 462 ? -8.102 -22.406 -21.141 1 84.12 462 ILE A C 1
ATOM 3615 O O . ILE A 1 462 ? -8.484 -21.25 -21.094 1 84.12 462 ILE A O 1
ATOM 3619 N N . ASP A 1 463 ? -8.812 -23.422 -20.906 1 75.69 463 ASP A N 1
ATOM 3620 C CA . ASP A 1 463 ? -10.266 -23.266 -20.812 1 75.69 463 ASP A CA 1
ATOM 3621 C C . ASP A 1 463 ? -10.664 -22.516 -19.547 1 75.69 463 ASP A C 1
ATOM 3623 O O . ASP A 1 463 ? -11.773 -22 -19.453 1 75.69 463 ASP A O 1
ATOM 3627 N N . ILE A 1 464 ? -9.766 -22.453 -18.641 1 80.06 464 ILE A N 1
ATOM 3628 C CA . ILE A 1 464 ? -10.047 -21.75 -17.391 1 80.06 464 ILE A CA 1
ATOM 3629 C C . ILE A 1 464 ? -9.172 -20.516 -17.297 1 80.06 464 ILE A C 1
ATOM 3631 O O . ILE A 1 464 ? -8.07 -20.547 -16.734 1 80.06 464 ILE A O 1
ATOM 3635 N N . PRO A 1 465 ? -9.633 -19.406 -17.719 1 82.75 465 PRO A N 1
ATOM 3636 C CA . PRO A 1 465 ? -8.836 -18.188 -17.781 1 82.75 465 PRO A CA 1
ATOM 3637 C C . PRO A 1 465 ? -8.359 -17.734 -16.391 1 82.75 465 PRO A C 1
ATOM 3639 O O . PRO A 1 465 ? -7.309 -17.094 -16.281 1 82.75 465 PRO A O 1
ATOM 3642 N N . GLU A 1 466 ? -9.094 -18.109 -15.273 1 84.25 466 GLU A N 1
ATOM 3643 C CA . GLU A 1 466 ? -8.805 -17.641 -13.914 1 84.25 466 GLU A CA 1
ATOM 3644 C C . GLU A 1 466 ? -7.48 -18.203 -13.414 1 84.25 466 GLU A C 1
ATOM 3646 O O . GLU A 1 466 ? -6.879 -17.656 -12.492 1 84.25 466 GLU A O 1
ATOM 3651 N N . THR A 1 467 ? -7.039 -19.219 -14.031 1 89.62 467 THR A N 1
ATOM 3652 C CA . THR A 1 467 ? -5.789 -19.859 -13.609 1 89.62 467 THR A CA 1
ATOM 3653 C C . THR A 1 467 ? -4.59 -19.062 -14.125 1 89.62 467 THR A C 1
ATOM 3655 O O . THR A 1 467 ? -3.549 -19.016 -13.461 1 89.62 467 THR A O 1
ATOM 3658 N N . TRP A 1 468 ? -4.832 -18.484 -15.312 1 91.25 468 TRP A N 1
ATOM 3659 C CA . TRP A 1 468 ? -3.701 -17.891 -16.016 1 91.25 468 TRP A CA 1
ATOM 3660 C C . TRP A 1 468 ? -3.529 -16.422 -15.625 1 91.25 468 TRP A C 1
ATOM 3662 O O . TRP A 1 468 ? -3.666 -15.531 -16.469 1 91.25 468 TRP A O 1
ATOM 3672 N N . ASN A 1 469 ? -3.232 -16.172 -14.445 1 90.81 469 ASN A N 1
ATOM 3673 C CA . ASN A 1 469 ? -2.879 -14.875 -13.898 1 90.81 469 ASN A CA 1
ATOM 3674 C C . ASN A 1 469 ? -1.696 -14.977 -12.938 1 90.81 469 ASN A C 1
ATOM 3676 O O . ASN A 1 469 ? -1.394 -16.062 -12.43 1 90.81 469 ASN A O 1
ATOM 3680 N N . THR A 1 470 ? -1.045 -13.898 -12.68 1 92.12 470 THR A N 1
ATOM 3681 C CA . THR A 1 470 ? 0.193 -13.906 -11.906 1 92.12 470 THR A CA 1
ATOM 3682 C C . THR A 1 470 ? -0.068 -14.359 -10.477 1 92.12 470 THR A C 1
ATOM 3684 O O . THR A 1 470 ? 0.745 -15.078 -9.891 1 92.12 470 THR A O 1
ATOM 3687 N N . GLY A 1 471 ? -1.216 -13.984 -9.93 1 91.56 471 GLY A N 1
ATOM 3688 C CA . GLY A 1 471 ? -1.536 -14.352 -8.562 1 91.56 471 GLY A CA 1
ATOM 3689 C C . GLY A 1 471 ? -1.731 -15.844 -8.375 1 91.56 471 GLY A C 1
ATOM 3690 O O . GLY A 1 471 ? -1.144 -16.438 -7.469 1 91.56 471 GLY A O 1
ATOM 3691 N N . CYS A 1 472 ? -2.533 -16.391 -9.172 1 94.19 472 CYS A N 1
ATOM 3692 C CA . CYS A 1 472 ? -2.84 -17.812 -9.062 1 94.19 472 CYS A CA 1
ATOM 3693 C C . CYS A 1 472 ? -1.606 -18.656 -9.359 1 94.19 472 CYS A C 1
ATOM 3695 O O . CYS A 1 472 ? -1.291 -19.578 -8.609 1 94.19 472 CYS A O 1
ATOM 3697 N N . LEU A 1 473 ? -0.875 -18.344 -10.461 1 96.25 473 LEU A N 1
ATOM 3698 C CA . LEU A 1 473 ? 0.312 -19.109 -10.828 1 96.25 473 LEU A CA 1
ATOM 3699 C C . LEU A 1 473 ? 1.375 -19.016 -9.742 1 96.25 473 LEU A C 1
ATOM 3701 O O . LEU A 1 473 ? 2.047 -20.016 -9.43 1 96.25 473 LEU A O 1
ATOM 3705 N N . SER A 1 474 ? 1.549 -17.828 -9.18 1 94.88 474 SER A N 1
ATOM 3706 C CA . SER A 1 474 ? 2.514 -17.656 -8.102 1 94.88 474 SER A CA 1
ATOM 3707 C C . SER A 1 474 ? 2.145 -18.5 -6.887 1 94.88 474 SER A C 1
ATOM 3709 O O . SER A 1 474 ? 3.018 -19.094 -6.242 1 94.88 474 SER A O 1
ATOM 3711 N N . LEU A 1 475 ? 0.864 -18.5 -6.551 1 94.62 475 LEU A N 1
ATOM 3712 C CA . LEU A 1 475 ? 0.387 -19.297 -5.426 1 94.62 475 LEU A CA 1
ATOM 3713 C C . LEU A 1 475 ? 0.693 -20.766 -5.637 1 94.62 475 LEU A C 1
ATOM 3715 O O . LEU A 1 475 ? 1.135 -21.453 -4.715 1 94.62 475 LEU A O 1
ATOM 3719 N N . LEU A 1 476 ? 0.448 -21.266 -6.84 1 96.31 476 LEU A N 1
ATOM 3720 C CA . LEU A 1 476 ? 0.7 -22.672 -7.164 1 96.31 476 LEU A CA 1
ATOM 3721 C C . LEU A 1 476 ? 2.193 -22.984 -7.113 1 96.31 476 LEU A C 1
ATOM 3723 O O . LEU A 1 476 ? 2.596 -24.031 -6.605 1 96.31 476 LEU A O 1
ATOM 3727 N N . LEU A 1 477 ? 2.992 -22.062 -7.641 1 96.12 477 LEU A N 1
ATOM 3728 C CA . LEU A 1 477 ? 4.441 -22.234 -7.605 1 96.12 477 LEU A CA 1
ATOM 3729 C C . LEU A 1 477 ? 4.949 -22.266 -6.168 1 96.12 477 LEU A C 1
ATOM 3731 O O . LEU A 1 477 ? 5.84 -23.062 -5.832 1 96.12 477 LEU A O 1
ATOM 3735 N N . ASP A 1 478 ? 4.418 -21.453 -5.344 1 93.56 478 ASP A N 1
ATOM 3736 C CA . ASP A 1 478 ? 4.816 -21.422 -3.941 1 93.56 478 ASP A CA 1
ATOM 3737 C C . ASP A 1 478 ? 4.441 -22.719 -3.236 1 93.56 478 ASP A C 1
ATOM 3739 O O . ASP A 1 478 ? 5.211 -23.234 -2.42 1 93.56 478 ASP A O 1
ATOM 3743 N N . ALA A 1 479 ? 3.207 -23.172 -3.506 1 95.5 479 ALA A N 1
ATOM 3744 C CA . ALA A 1 479 ? 2.768 -24.438 -2.92 1 95.5 479 ALA A CA 1
ATOM 3745 C C . ALA A 1 479 ? 3.68 -25.578 -3.348 1 95.5 479 ALA A C 1
ATOM 3747 O O . ALA A 1 479 ? 4.02 -26.453 -2.539 1 95.5 479 ALA A O 1
ATOM 3748 N N . ASP A 1 480 ? 4.02 -25.578 -4.637 1 95.81 480 ASP A N 1
ATOM 3749 C CA . ASP A 1 480 ? 4.922 -26.609 -5.16 1 95.81 480 ASP A CA 1
ATOM 3750 C C . ASP A 1 480 ? 6.297 -26.516 -4.496 1 95.81 480 ASP A C 1
ATOM 3752 O O . ASP A 1 480 ? 6.891 -27.531 -4.145 1 95.81 480 ASP A O 1
ATOM 3756 N N . ARG A 1 481 ? 6.793 -25.344 -4.375 1 93.38 481 ARG A N 1
ATOM 3757 C CA . ARG A 1 481 ? 8.086 -25.125 -3.734 1 93.38 481 ARG A CA 1
ATOM 3758 C C . ARG A 1 481 ? 8.062 -25.594 -2.285 1 93.38 481 ARG A C 1
ATOM 3760 O O . ARG A 1 481 ? 9.031 -26.172 -1.795 1 93.38 481 ARG A O 1
ATOM 3767 N N . ASP A 1 482 ? 7.008 -25.312 -1.604 1 92.5 482 ASP A N 1
ATOM 3768 C CA . ASP A 1 482 ? 6.855 -25.766 -0.225 1 92.5 482 ASP A CA 1
ATOM 3769 C C . ASP A 1 482 ? 6.922 -27.281 -0.133 1 92.5 482 ASP A C 1
ATOM 3771 O O . ASP A 1 482 ? 7.605 -27.828 0.736 1 92.5 482 ASP A O 1
ATOM 3775 N N . TYR A 1 483 ? 6.148 -27.969 -1.028 1 94.12 483 TYR A N 1
ATOM 3776 C CA . TYR A 1 483 ? 6.137 -29.438 -1.061 1 94.12 483 TYR A CA 1
ATOM 3777 C C . TYR A 1 483 ? 7.539 -29.984 -1.308 1 94.12 483 TYR A C 1
ATOM 3779 O O . TYR A 1 483 ? 7.988 -30.891 -0.604 1 94.12 483 TYR A O 1
ATOM 3787 N N . GLU A 1 484 ? 8.242 -29.375 -2.23 1 92.25 484 GLU A N 1
ATOM 3788 C CA . GLU A 1 484 ? 9.578 -29.844 -2.586 1 92.25 484 GLU A CA 1
ATOM 3789 C C . GLU A 1 484 ? 10.562 -29.609 -1.451 1 92.25 484 GLU A C 1
ATOM 3791 O O . GLU A 1 484 ? 11.453 -30.422 -1.207 1 92.25 484 GLU A O 1
ATOM 3796 N N . LYS A 1 485 ? 10.461 -28.5 -0.868 1 88.5 485 LYS A N 1
ATOM 3797 C CA . LYS A 1 485 ? 11.344 -28.203 0.26 1 88.5 485 LYS A CA 1
ATOM 3798 C C . LYS A 1 485 ? 11.117 -29.188 1.405 1 88.5 485 LYS A C 1
ATOM 3800 O O . LYS A 1 485 ? 12.078 -29.656 2.027 1 88.5 485 LYS A O 1
ATOM 3805 N N . ARG A 1 486 ? 9.922 -29.531 1.743 1 90.19 486 ARG A N 1
ATOM 3806 C CA . ARG A 1 486 ? 9.609 -30.484 2.811 1 90.19 486 ARG A CA 1
ATOM 3807 C C . ARG A 1 486 ? 10.117 -31.875 2.475 1 90.19 486 ARG A C 1
ATOM 3809 O O . ARG A 1 486 ? 10.555 -32.625 3.363 1 90.19 486 ARG A O 1
ATOM 3816 N N . VAL A 1 487 ? 10.031 -32.188 1.199 1 89.5 487 VAL A N 1
ATOM 3817 C CA . VAL A 1 487 ? 10.562 -33.469 0.756 1 89.5 487 VAL A CA 1
ATOM 3818 C C . VAL A 1 487 ? 12.078 -33.469 0.921 1 89.5 487 VAL A C 1
ATOM 3820 O O . VAL A 1 487 ? 12.648 -34.469 1.421 1 89.5 487 VAL A O 1
ATOM 3823 N N . ALA A 1 488 ? 12.68 -32.406 0.51 1 82.19 488 ALA A N 1
ATOM 3824 C CA . ALA A 1 488 ? 14.133 -32.312 0.625 1 82.19 488 ALA A CA 1
ATOM 3825 C C . ALA A 1 488 ? 14.57 -32.344 2.086 1 82.19 488 ALA A C 1
ATOM 3827 O O . ALA A 1 488 ? 15.625 -32.906 2.408 1 82.19 488 ALA A O 1
ATOM 3828 N N . ASP A 1 489 ? 13.734 -31.797 2.99 1 82.31 489 ASP A N 1
ATOM 3829 C CA . ASP A 1 489 ? 14.055 -31.734 4.414 1 82.31 489 ASP A CA 1
ATOM 3830 C C . ASP A 1 489 ? 13.641 -33.031 5.121 1 82.31 489 ASP A C 1
ATOM 3832 O O . ASP A 1 489 ? 13.875 -33.188 6.32 1 82.31 489 ASP A O 1
ATOM 3836 N N . GLY A 1 490 ? 13 -33.906 4.469 1 80.94 490 GLY A N 1
ATOM 3837 C CA . GLY A 1 490 ? 12.602 -35.188 5.02 1 80.94 490 GLY A CA 1
ATOM 3838 C C . GLY A 1 490 ? 11.336 -35.094 5.852 1 80.94 490 GLY A C 1
ATOM 3839 O O . GLY A 1 490 ? 11.023 -36.031 6.605 1 80.94 490 GLY A O 1
ATOM 3840 N N . ILE A 1 491 ? 10.648 -34.031 5.766 1 84.31 491 ILE A N 1
ATOM 3841 C CA . ILE A 1 491 ? 9.422 -33.844 6.531 1 84.31 491 ILE A CA 1
ATOM 3842 C C . ILE A 1 491 ? 8.273 -34.594 5.859 1 84.31 491 ILE A C 1
ATOM 3844 O O . ILE A 1 491 ? 7.445 -35.219 6.539 1 84.31 491 ILE A O 1
ATOM 3848 N N . THR A 1 492 ? 8.203 -34.469 4.477 1 88.75 492 THR A N 1
ATOM 3849 C CA . THR A 1 492 ? 7.188 -35.156 3.684 1 88.75 492 THR A CA 1
ATOM 3850 C C . THR A 1 492 ? 7.816 -36.25 2.822 1 88.75 492 THR A C 1
ATOM 3852 O O . THR A 1 492 ? 8.875 -36.031 2.227 1 88.75 492 THR A O 1
ATOM 3855 N N . GLU A 1 493 ? 7.281 -37.375 2.883 1 87.69 493 GLU A N 1
ATOM 3856 C CA . GLU A 1 493 ? 7.781 -38.5 2.078 1 87.69 493 GLU A CA 1
ATOM 3857 C C . GLU A 1 493 ? 7.113 -38.531 0.708 1 87.69 493 GLU A C 1
ATOM 3859 O O . GLU A 1 493 ? 5.887 -38.5 0.609 1 87.69 493 GLU A O 1
ATOM 3864 N N . ARG A 1 494 ? 7.93 -38.562 -0.268 1 87.81 494 ARG A N 1
ATOM 3865 C CA . ARG A 1 494 ? 7.426 -38.625 -1.635 1 87.81 494 ARG A CA 1
ATOM 3866 C C . ARG A 1 494 ? 6.93 -40.031 -1.96 1 87.81 494 ARG A C 1
ATOM 3868 O O . ARG A 1 494 ? 7.637 -41.031 -1.724 1 87.81 494 ARG A O 1
ATOM 3875 N N . VAL A 1 495 ? 5.684 -40.25 -2.334 1 78.56 495 VAL A N 1
ATOM 3876 C CA . VAL A 1 495 ? 5.086 -41.562 -2.621 1 78.56 495 VAL A CA 1
ATOM 3877 C C . VAL A 1 495 ? 5.816 -42.219 -3.789 1 78.56 495 VAL A C 1
ATOM 3879 O O . VAL A 1 495 ? 6.184 -43.375 -3.719 1 78.56 495 VAL A O 1
ATOM 3882 N N . ASN A 1 496 ? 5.957 -41.406 -4.887 1 81.31 496 ASN A N 1
ATOM 3883 C CA . ASN A 1 496 ? 6.688 -41.844 -6.074 1 81.31 496 ASN A CA 1
ATOM 3884 C C . ASN A 1 496 ? 7.668 -40.781 -6.551 1 81.31 496 ASN A C 1
ATOM 3886 O O . ASN A 1 496 ? 7.484 -39.594 -6.266 1 81.31 496 ASN A O 1
ATOM 3890 N N . ALA A 1 497 ? 8.719 -41.188 -7.09 1 78.19 497 ALA A N 1
ATOM 3891 C CA . ALA A 1 497 ? 9.797 -40.312 -7.531 1 78.19 497 ALA A CA 1
ATOM 3892 C C . ALA A 1 497 ? 9.25 -39.188 -8.422 1 78.19 497 ALA A C 1
ATOM 3894 O O . ALA A 1 497 ? 9.812 -38.094 -8.453 1 78.19 497 ALA A O 1
ATOM 3895 N N . ASN A 1 498 ? 8.148 -39.469 -9.031 1 80.81 498 ASN A N 1
ATOM 3896 C CA . ASN A 1 498 ? 7.648 -38.469 -9.984 1 80.81 498 ASN A CA 1
ATOM 3897 C C . ASN A 1 498 ? 6.461 -37.688 -9.422 1 80.81 498 ASN A C 1
ATOM 3899 O O . ASN A 1 498 ? 5.84 -36.906 -10.133 1 80.81 498 ASN A O 1
ATOM 3903 N N . THR A 1 499 ? 6.25 -37.906 -8.102 1 87.56 499 THR A N 1
ATOM 3904 C CA . THR A 1 499 ? 5.078 -37.25 -7.527 1 87.56 499 THR A CA 1
ATOM 3905 C C . THR A 1 499 ? 5.426 -35.844 -7.035 1 87.56 499 THR A C 1
ATOM 3907 O O . THR A 1 499 ? 6.344 -35.688 -6.23 1 87.56 499 THR A O 1
ATOM 3910 N N . SER A 1 500 ? 4.918 -34.875 -7.68 1 91.62 500 SER A N 1
ATOM 3911 C CA . SER A 1 500 ? 5.023 -33.469 -7.273 1 91.62 500 SER A CA 1
ATOM 3912 C C . SER A 1 500 ? 3.695 -32.75 -7.445 1 91.62 500 SER A C 1
ATOM 3914 O O . SER A 1 500 ? 2.781 -33.25 -8.094 1 91.62 500 SER A O 1
ATOM 3916 N N . ILE A 1 501 ? 3.549 -31.656 -6.781 1 94.12 501 ILE A N 1
ATOM 3917 C CA . ILE A 1 501 ? 2.303 -30.906 -6.836 1 94.12 501 ILE A CA 1
ATOM 3918 C C . ILE A 1 501 ? 2.059 -30.406 -8.266 1 94.12 501 ILE A C 1
ATOM 3920 O O . ILE A 1 501 ? 0.93 -30.469 -8.758 1 94.12 501 ILE A O 1
ATOM 3924 N N . LEU A 1 502 ? 3.168 -29.891 -8.898 1 95.5 502 LEU A N 1
ATOM 3925 C CA . LEU A 1 502 ? 3.121 -29.516 -10.305 1 95.5 502 LEU A CA 1
ATOM 3926 C C . LEU A 1 502 ? 4.004 -30.422 -11.148 1 95.5 502 LEU A C 1
ATOM 3928 O O . LEU A 1 502 ? 5.102 -30.797 -10.727 1 95.5 502 LEU A O 1
ATOM 3932 N N . LYS A 1 503 ? 3.473 -30.766 -12.297 1 93.12 503 LYS A N 1
ATOM 3933 C CA . LYS A 1 503 ? 4.336 -31.453 -13.25 1 93.12 503 LYS A CA 1
ATOM 3934 C C . LYS A 1 503 ? 5.535 -30.578 -13.633 1 93.12 503 LYS A C 1
ATOM 3936 O O . LYS A 1 503 ? 5.453 -29.344 -13.586 1 93.12 503 LYS A O 1
ATOM 3941 N N . GLU A 1 504 ? 6.598 -31.203 -13.945 1 91.31 504 GLU A N 1
ATOM 3942 C CA . GLU A 1 504 ? 7.816 -30.469 -14.289 1 91.31 504 GLU A CA 1
ATOM 3943 C C . GLU A 1 504 ? 7.57 -29.5 -15.438 1 91.31 504 GLU A C 1
ATOM 3945 O O . GLU A 1 504 ? 8.023 -28.344 -15.391 1 91.31 504 GLU A O 1
ATOM 3950 N N . GLU A 1 505 ? 6.852 -29.969 -16.438 1 91.62 505 GLU A N 1
ATOM 3951 C CA . GLU A 1 505 ? 6.566 -29.125 -17.594 1 91.62 505 GLU A CA 1
ATOM 3952 C C . GLU A 1 505 ? 5.703 -27.922 -17.188 1 91.62 505 GLU A C 1
ATOM 3954 O O . GLU A 1 505 ? 5.934 -26.812 -17.656 1 91.62 505 GLU A O 1
ATOM 3959 N N . ASP A 1 506 ? 4.676 -28.234 -16.375 1 94.19 506 ASP A N 1
ATOM 3960 C CA . ASP A 1 506 ? 3.797 -27.156 -15.93 1 94.19 506 ASP A CA 1
ATOM 3961 C C . ASP A 1 506 ? 4.559 -26.141 -15.086 1 94.19 506 ASP A C 1
ATOM 3963 O O . ASP A 1 506 ? 4.359 -24.922 -15.227 1 94.19 506 ASP A O 1
ATOM 3967 N N . ARG A 1 507 ? 5.387 -26.641 -14.188 1 95.12 507 ARG A N 1
ATOM 3968 C CA . ARG A 1 507 ? 6.207 -25.766 -13.352 1 95.12 507 ARG A CA 1
ATOM 3969 C C . ARG A 1 507 ? 7.031 -24.812 -14.203 1 95.12 507 ARG A C 1
ATOM 3971 O O . ARG A 1 507 ? 7.07 -23.609 -13.93 1 95.12 507 ARG A O 1
ATOM 3978 N N . ARG A 1 508 ? 7.68 -25.297 -15.242 1 94.94 508 ARG A N 1
ATOM 3979 C CA . ARG A 1 508 ? 8.539 -24.5 -16.109 1 94.94 508 ARG A CA 1
ATOM 3980 C C . ARG A 1 508 ? 7.723 -23.469 -16.891 1 94.94 508 ARG A C 1
ATOM 3982 O O . ARG A 1 508 ? 8.125 -22.312 -17 1 94.94 508 ARG A O 1
ATOM 3989 N N . VAL A 1 509 ? 6.625 -23.906 -17.406 1 96.06 509 VAL A N 1
ATOM 3990 C CA . VAL A 1 509 ? 5.773 -23 -18.156 1 96.06 509 VAL A CA 1
ATOM 3991 C C . VAL A 1 509 ? 5.254 -21.891 -17.25 1 96.06 509 VAL A C 1
ATOM 3993 O O . VAL A 1 509 ? 5.281 -20.719 -17.625 1 96.06 509 VAL A O 1
ATOM 3996 N N . PHE A 1 510 ? 4.695 -22.297 -16.016 1 96.69 510 PHE A N 1
ATOM 3997 C CA . PHE A 1 510 ? 4.168 -21.312 -15.07 1 96.69 510 PHE A CA 1
ATOM 3998 C C . PHE A 1 510 ? 5.254 -20.328 -14.656 1 96.69 510 PHE A C 1
ATOM 4000 O O . PHE A 1 510 ? 5.016 -19.125 -14.617 1 96.69 510 PHE A O 1
ATOM 4007 N N . GLN A 1 511 ? 6.418 -20.812 -14.414 1 96.38 511 GLN A N 1
ATOM 4008 C CA . GLN A 1 511 ? 7.535 -19.953 -14.023 1 96.38 511 GLN A CA 1
ATOM 4009 C C . GLN A 1 511 ? 7.914 -18.984 -15.148 1 96.38 511 GLN A C 1
ATOM 4011 O O . GLN A 1 511 ? 8.172 -17.812 -14.898 1 96.38 511 GLN A O 1
ATOM 4016 N N . THR A 1 512 ? 8.008 -19.484 -16.359 1 96.75 512 THR A N 1
ATOM 4017 C CA . THR A 1 512 ? 8.352 -18.656 -17.516 1 96.75 512 THR A CA 1
ATOM 4018 C C . THR A 1 512 ? 7.348 -17.516 -17.688 1 96.75 512 THR A C 1
ATOM 4020 O O . THR A 1 512 ? 7.738 -16.375 -17.922 1 96.75 512 THR A O 1
ATOM 4023 N N . LEU A 1 513 ? 6.098 -17.891 -17.562 1 96.56 513 LEU A N 1
ATOM 4024 C CA . LEU A 1 513 ? 5.047 -16.891 -17.734 1 96.56 513 LEU A CA 1
ATOM 4025 C C . LEU A 1 513 ? 5.105 -15.852 -16.625 1 96.56 513 LEU A C 1
ATOM 4027 O O . LEU A 1 513 ? 4.961 -14.648 -16.875 1 96.56 513 LEU A O 1
ATOM 4031 N N . VAL A 1 514 ? 5.258 -16.297 -15.359 1 96.5 514 VAL A N 1
ATOM 4032 C CA . VAL A 1 514 ? 5.336 -15.367 -14.234 1 96.5 514 VAL A CA 1
ATOM 4033 C C . VAL A 1 514 ? 6.574 -14.484 -14.375 1 96.5 514 VAL A C 1
ATOM 4035 O O . VAL A 1 514 ? 6.5 -13.273 -14.172 1 96.5 514 VAL A O 1
ATOM 4038 N N . ASP A 1 515 ? 7.703 -15.062 -14.773 1 96.94 515 ASP A N 1
ATOM 4039 C CA . ASP A 1 515 ? 8.93 -14.305 -14.969 1 96.94 515 ASP A CA 1
ATOM 4040 C C . ASP A 1 515 ? 8.758 -13.25 -16.062 1 96.94 515 ASP A C 1
ATOM 4042 O O . ASP A 1 515 ? 9.242 -12.125 -15.938 1 96.94 515 ASP A O 1
ATOM 4046 N N . TYR A 1 516 ? 8.156 -13.695 -17.094 1 96.75 516 TYR A N 1
ATOM 4047 C CA . TYR A 1 516 ? 7.91 -12.773 -18.203 1 96.75 516 TYR A CA 1
ATOM 4048 C C . TYR A 1 516 ? 7.082 -11.578 -17.734 1 96.75 516 TYR A C 1
ATOM 4050 O O . TYR A 1 516 ? 7.418 -10.43 -18.031 1 96.75 516 TYR A O 1
ATOM 4058 N N . LYS A 1 517 ? 6.012 -11.859 -17.094 1 95.88 517 LYS A N 1
ATOM 4059 C CA . LYS A 1 517 ? 5.141 -10.773 -16.641 1 95.88 517 LYS A CA 1
ATOM 4060 C C . LYS A 1 517 ? 5.844 -9.883 -15.633 1 95.88 517 LYS A C 1
ATOM 4062 O O . LYS A 1 517 ? 5.676 -8.664 -15.641 1 95.88 517 LYS A O 1
ATOM 4067 N N . MET A 1 518 ? 6.586 -10.477 -14.703 1 95.62 518 MET A N 1
ATOM 4068 C CA . MET A 1 518 ? 7.328 -9.711 -13.703 1 95.62 518 MET A CA 1
ATOM 4069 C C . MET A 1 518 ? 8.391 -8.836 -14.359 1 95.62 518 MET A C 1
ATOM 4071 O O . MET A 1 518 ? 8.664 -7.73 -13.898 1 95.62 518 MET A O 1
ATOM 4075 N N . LEU A 1 519 ? 9.016 -9.336 -15.391 1 96.31 519 LEU A N 1
ATOM 4076 C CA . LEU A 1 519 ? 9.969 -8.539 -16.156 1 96.31 519 LEU A CA 1
ATOM 4077 C C . LEU A 1 519 ? 9.289 -7.328 -16.781 1 96.31 519 LEU A C 1
ATOM 4079 O O . LEU A 1 519 ? 9.82 -6.215 -16.734 1 96.31 519 LEU A O 1
ATOM 4083 N N . GLU A 1 520 ? 8.148 -7.574 -17.375 1 94.94 520 GLU A N 1
ATOM 4084 C CA . GLU A 1 520 ? 7.379 -6.484 -17.953 1 94.94 520 GLU A CA 1
ATOM 4085 C C . GLU A 1 520 ? 7.082 -5.398 -16.922 1 94.94 520 GLU A C 1
ATOM 4087 O O . GLU A 1 520 ? 7.172 -4.207 -17.234 1 94.94 520 GLU A O 1
ATOM 4092 N N . MET A 1 521 ? 6.797 -5.844 -15.742 1 92.75 521 MET A N 1
ATOM 4093 C CA . MET A 1 521 ? 6.445 -4.91 -14.672 1 92.75 521 MET A CA 1
ATOM 4094 C C . MET A 1 521 ? 7.684 -4.191 -14.156 1 92.75 521 MET A C 1
ATOM 4096 O O . MET A 1 521 ? 7.574 -3.162 -13.484 1 92.75 521 MET A O 1
ATOM 4100 N N . ASN A 1 522 ? 8.898 -4.676 -14.438 1 93.62 522 ASN A N 1
ATOM 4101 C CA . ASN A 1 522 ? 10.133 -4.109 -13.906 1 93.62 522 ASN A CA 1
ATOM 4102 C C . ASN A 1 522 ? 10.969 -3.449 -15 1 93.62 522 ASN A C 1
ATOM 4104 O O . ASN A 1 522 ? 12.164 -3.221 -14.828 1 93.62 522 ASN A O 1
ATOM 4108 N N . LEU A 1 523 ? 10.383 -3.143 -16.109 1 93.88 523 LEU A N 1
ATOM 4109 C CA . LEU A 1 523 ? 11.117 -2.508 -17.203 1 93.88 523 LEU A CA 1
ATOM 4110 C C . LEU A 1 523 ? 11.57 -1.104 -16.812 1 93.88 523 LEU A C 1
ATOM 4112 O O . LEU A 1 523 ? 12.562 -0.599 -17.344 1 93.88 523 LEU A O 1
ATOM 4116 N N . LYS A 1 524 ? 10.883 -0.517 -15.852 1 91.44 524 LYS A N 1
ATOM 4117 C CA . LYS A 1 524 ? 11.211 0.849 -15.445 1 91.44 524 LYS A CA 1
ATOM 4118 C C . LYS A 1 524 ? 11.844 0.878 -14.062 1 91.44 524 LYS A C 1
ATOM 4120 O O . LYS A 1 524 ? 11.977 1.944 -13.453 1 91.44 524 LYS A O 1
ATOM 4125 N N . THR A 1 525 ? 12.18 -0.287 -13.57 1 90.38 525 THR A N 1
ATOM 4126 C CA . THR A 1 525 ? 12.891 -0.376 -12.305 1 90.38 525 THR A CA 1
ATOM 4127 C C . THR A 1 525 ? 14.25 0.307 -12.398 1 90.38 525 THR A C 1
ATOM 4129 O O . THR A 1 525 ? 14.93 0.21 -13.422 1 90.38 525 THR A O 1
ATOM 4132 N N . THR A 1 526 ? 14.641 1.015 -11.328 1 87.25 526 THR A N 1
ATOM 4133 C CA . THR A 1 526 ? 15.906 1.744 -11.305 1 87.25 526 THR A CA 1
ATOM 4134 C C . THR A 1 526 ? 17.078 0.778 -11.25 1 87.25 526 THR A C 1
ATOM 4136 O O . THR A 1 526 ? 17.141 -0.103 -10.391 1 87.25 526 THR A O 1
ATOM 4139 N N . LEU A 1 527 ? 17.891 0.879 -12.203 1 88.69 527 LEU A N 1
ATOM 4140 C CA . LEU A 1 527 ? 19.141 0.135 -12.273 1 88.69 527 LEU A CA 1
ATOM 4141 C C . LEU A 1 527 ? 20.344 1.083 -12.297 1 88.69 527 LEU A C 1
ATOM 4143 O O . LEU A 1 527 ? 20.188 2.279 -12.547 1 88.69 527 LEU A O 1
ATOM 4147 N N . HIS A 1 528 ? 21.516 0.641 -11.906 1 83.44 528 HIS A N 1
ATOM 4148 C CA . HIS A 1 528 ? 22.719 1.452 -11.852 1 83.44 528 HIS A CA 1
ATOM 4149 C C . HIS A 1 528 ? 23.797 0.916 -12.797 1 83.44 528 HIS A C 1
ATOM 4151 O O . HIS A 1 528 ? 24.328 -0.171 -12.578 1 83.44 528 HIS A O 1
ATOM 4157 N N . ALA A 1 529 ? 24.078 1.706 -13.82 1 90.12 529 ALA A N 1
ATOM 4158 C CA . ALA A 1 529 ? 25.078 1.32 -14.812 1 90.12 529 ALA A CA 1
ATOM 4159 C C . ALA A 1 529 ? 26.359 2.113 -14.641 1 90.12 529 ALA A C 1
ATOM 4161 O O . ALA A 1 529 ? 26.328 3.326 -14.422 1 90.12 529 ALA A O 1
ATOM 4162 N N . ASN A 1 530 ? 27.438 1.42 -14.641 1 88.5 530 ASN A N 1
ATOM 4163 C CA . ASN A 1 530 ? 28.75 2.062 -14.641 1 88.5 530 ASN A CA 1
ATOM 4164 C C . ASN A 1 530 ? 29.234 2.35 -16.062 1 88.5 530 ASN A C 1
ATOM 4166 O O . ASN A 1 530 ? 29.406 1.427 -16.859 1 88.5 530 ASN A O 1
ATOM 4170 N N . ILE A 1 531 ? 29.344 3.594 -16.359 1 92.75 531 ILE A N 1
ATOM 4171 C CA . ILE A 1 531 ? 29.812 4.016 -17.672 1 92.75 531 ILE A CA 1
ATOM 4172 C C . ILE A 1 531 ? 30.906 5.062 -17.531 1 92.75 531 ILE A C 1
ATOM 4174 O O . ILE A 1 531 ? 31.141 5.574 -16.438 1 92.75 531 ILE A O 1
ATOM 4178 N N . GLY A 1 532 ? 31.625 5.273 -18.656 1 93.19 532 GLY A N 1
ATOM 4179 C CA . GLY A 1 532 ? 32.625 6.332 -18.641 1 93.19 532 GLY A CA 1
ATOM 4180 C C . GLY A 1 532 ? 32.031 7.711 -18.422 1 93.19 532 GLY A C 1
ATOM 4181 O O . GLY A 1 532 ? 30.906 7.988 -18.891 1 93.19 532 GLY A O 1
ATOM 4182 N N . TRP A 1 533 ? 32.781 8.594 -17.828 1 92.25 533 TRP A N 1
ATOM 4183 C CA . TRP A 1 533 ? 32.312 9.945 -17.516 1 92.25 533 TRP A CA 1
ATOM 4184 C C . TRP A 1 533 ? 32.125 10.758 -18.797 1 92.25 533 TRP A C 1
ATOM 4186 O O . TRP A 1 533 ? 32.562 10.328 -19.875 1 92.25 533 TRP A O 1
ATOM 4196 N N . ARG A 1 534 ? 31.359 11.773 -18.719 1 92.69 534 ARG A N 1
ATOM 4197 C CA . ARG A 1 534 ? 31.125 12.711 -19.812 1 92.69 534 ARG A CA 1
ATOM 4198 C C . ARG A 1 534 ? 31.594 14.109 -19.438 1 92.69 534 ARG A C 1
ATOM 4200 O O . ARG A 1 534 ? 30.891 14.844 -18.75 1 92.69 534 ARG A O 1
ATOM 4207 N N . PRO A 1 535 ? 32.781 14.43 -19.984 1 94.25 535 PRO A N 1
ATOM 4208 C CA . PRO A 1 535 ? 33.219 15.797 -19.703 1 94.25 535 PRO A CA 1
ATOM 4209 C C . PRO A 1 535 ? 32.344 16.844 -20.391 1 94.25 535 PRO A C 1
ATOM 4211 O O . PRO A 1 535 ? 31.922 16.656 -21.531 1 94.25 535 PRO A O 1
ATOM 4214 N N . ASP A 1 536 ? 31.969 17.828 -19.703 1 91.75 536 ASP A N 1
ATOM 4215 C CA . ASP A 1 536 ? 31.25 19.016 -20.172 1 91.75 536 ASP A CA 1
ATOM 4216 C C . ASP A 1 536 ? 31.922 20.297 -19.688 1 91.75 536 ASP A C 1
ATOM 4218 O O . ASP A 1 536 ? 31.5 20.875 -18.688 1 91.75 536 ASP A O 1
ATOM 4222 N N . LYS A 1 537 ? 32.938 20.672 -20.516 1 93.5 537 LYS A N 1
ATOM 4223 C CA . LYS A 1 537 ? 33.781 21.812 -20.172 1 93.5 537 LYS A CA 1
ATOM 4224 C C . LYS A 1 537 ? 34.469 21.594 -18.828 1 93.5 537 LYS A C 1
ATOM 4226 O O . LYS A 1 537 ? 34.469 22.484 -17.969 1 93.5 537 LYS A O 1
ATOM 4231 N N . THR A 1 538 ? 34.938 20.359 -18.656 1 92.5 538 THR A N 1
ATOM 4232 C CA . THR A 1 538 ? 35.594 19.953 -17.422 1 92.5 538 THR A CA 1
ATOM 4233 C C . THR A 1 538 ? 37.094 20.188 -17.5 1 92.5 538 THR A C 1
ATOM 4235 O O . THR A 1 538 ? 37.719 19.891 -18.531 1 92.5 538 THR A O 1
ATOM 4238 N N . LYS A 1 539 ? 37.656 20.766 -16.5 1 92.44 539 LYS A N 1
ATOM 4239 C CA . LYS A 1 539 ? 39.094 21.047 -16.516 1 92.44 539 LYS A CA 1
ATOM 4240 C C . LYS A 1 539 ? 39.906 19.828 -16.109 1 92.44 539 LYS A C 1
ATOM 4242 O O . LYS A 1 539 ? 39.75 19.312 -14.992 1 92.44 539 LYS A O 1
ATOM 4247 N N . VAL A 1 540 ? 40.594 19.312 -17.016 1 94.69 540 VAL A N 1
ATOM 4248 C CA . VAL A 1 540 ? 41.5 18.188 -16.828 1 94.69 540 VAL A CA 1
ATOM 4249 C C . VAL A 1 540 ? 42.844 18.469 -17.516 1 94.69 540 VAL A C 1
ATOM 4251 O O . VAL A 1 540 ? 42.969 19.484 -18.234 1 94.69 540 VAL A O 1
ATOM 4254 N N . ALA A 1 541 ? 43.844 17.656 -17.234 1 95.25 541 ALA A N 1
ATOM 4255 C CA . ALA A 1 541 ? 45.156 17.828 -17.891 1 95.25 541 ALA A CA 1
ATOM 4256 C C . ALA A 1 541 ? 45 17.766 -19.406 1 95.25 541 ALA A C 1
ATOM 4258 O O . ALA A 1 541 ? 44.25 16.938 -19.938 1 95.25 541 ALA A O 1
ATOM 4259 N N . LEU A 1 542 ? 45.75 18.609 -20.172 1 95 542 LEU A N 1
ATOM 4260 C CA . LEU A 1 542 ? 45.656 18.766 -21.609 1 95 542 LEU A CA 1
ATOM 4261 C C . LEU A 1 542 ? 46.188 17.516 -22.328 1 95 542 LEU A C 1
ATOM 4263 O O . LEU A 1 542 ? 45.75 17.203 -23.438 1 95 542 LEU A O 1
ATOM 4267 N N . GLY A 1 543 ? 47.031 16.766 -21.625 1 93.12 543 GLY A N 1
ATOM 4268 C CA . GLY A 1 543 ? 47.75 15.703 -22.328 1 93.12 543 GLY A CA 1
ATOM 4269 C C . GLY A 1 543 ? 48.844 16.219 -23.234 1 93.12 543 GLY A C 1
ATOM 4270 O O . GLY A 1 543 ? 49.312 17.359 -23.078 1 93.12 543 GLY A O 1
ATOM 4271 N N . PRO A 1 544 ? 49.25 15.438 -24.281 1 93.94 544 PRO A N 1
ATOM 4272 C CA . PRO A 1 544 ? 50.344 15.859 -25.172 1 93.94 544 PRO A CA 1
ATOM 4273 C C . PRO A 1 544 ? 50 17.125 -25.953 1 93.94 544 PRO A C 1
ATOM 4275 O O . PRO A 1 544 ? 48.875 17.281 -26.422 1 93.94 544 PRO A O 1
ATOM 4278 N N . VAL A 1 545 ? 50.969 18.078 -26.016 1 96.25 545 VAL A N 1
ATOM 4279 C CA . VAL A 1 545 ? 50.781 19.344 -26.734 1 96.25 545 VAL A CA 1
ATOM 4280 C C . VAL A 1 545 ? 51.812 19.453 -27.859 1 96.25 545 VAL A C 1
ATOM 4282 O O . VAL A 1 545 ? 52.875 18.828 -27.797 1 96.25 545 VAL A O 1
ATOM 4285 N N . VAL A 1 546 ? 51.438 20.094 -28.922 1 95.88 546 VAL A N 1
ATOM 4286 C CA . VAL A 1 546 ? 52.312 20.391 -30.062 1 95.88 546 VAL A CA 1
ATOM 4287 C C . VAL A 1 546 ? 52.25 21.891 -30.375 1 95.88 546 VAL A C 1
ATOM 4289 O O . VAL A 1 546 ? 51.188 22.5 -30.328 1 95.88 546 VAL A O 1
ATOM 4292 N N . VAL A 1 547 ? 53.438 22.406 -30.609 1 96.38 547 VAL A N 1
ATOM 4293 C CA . VAL A 1 547 ? 53.469 23.828 -30.938 1 96.38 547 VAL A CA 1
ATOM 4294 C C . VAL A 1 547 ? 52.969 24.047 -32.375 1 96.38 547 VAL A C 1
ATOM 4296 O O . VAL A 1 547 ? 53.531 23.484 -33.312 1 96.38 547 VAL A O 1
ATOM 4299 N N . CYS A 1 548 ? 51.906 24.688 -32.438 1 95.25 548 CYS A N 1
ATOM 4300 C CA . CYS A 1 548 ? 51.344 24.984 -33.75 1 95.25 548 CYS A CA 1
ATOM 4301 C C . CYS A 1 548 ? 52.281 25.844 -34.562 1 95.25 548 CYS A C 1
ATOM 4303 O O . CYS A 1 548 ? 52.844 26.844 -34.062 1 95.25 548 CYS A O 1
ATOM 4305 N N . LYS A 1 549 ? 52.438 25.609 -35.812 1 93.81 549 LYS A N 1
ATOM 4306 C CA . LYS A 1 549 ? 53.375 26.328 -36.719 1 93.81 549 LYS A CA 1
ATOM 4307 C C . LYS A 1 549 ? 52.844 27.703 -37.062 1 93.81 549 LYS A C 1
ATOM 4309 O O . LYS A 1 549 ? 53.594 28.609 -37.375 1 93.81 549 LYS A O 1
ATOM 4314 N N . ALA A 1 550 ? 51.562 27.891 -36.906 1 92.38 550 ALA A N 1
ATOM 4315 C CA . ALA A 1 550 ? 50.938 29.141 -37.312 1 92.38 550 ALA A CA 1
ATOM 4316 C C . ALA A 1 550 ? 50.844 30.094 -36.125 1 92.38 550 ALA A C 1
ATOM 4318 O O . ALA A 1 550 ? 51.406 31.188 -36.156 1 92.38 550 ALA A O 1
ATOM 4319 N N . CYS A 1 551 ? 50.188 29.703 -35.031 1 91.75 551 CYS A N 1
ATOM 4320 C CA . CYS A 1 551 ? 49.969 30.594 -33.906 1 91.75 551 CYS A CA 1
ATOM 4321 C C . CYS A 1 551 ? 51.094 30.484 -32.875 1 91.75 551 CYS A C 1
ATOM 4323 O O . CYS A 1 551 ? 51.219 31.344 -31.984 1 91.75 551 CYS A O 1
ATOM 4325 N N . LYS A 1 552 ? 51.969 29.484 -32.938 1 94.12 552 LYS A N 1
ATOM 4326 C CA . LYS A 1 552 ? 53.188 29.281 -32.156 1 94.12 552 LYS A CA 1
ATOM 4327 C C . LYS A 1 552 ? 52.844 28.969 -30.688 1 94.12 552 LYS A C 1
ATOM 4329 O O . LYS A 1 552 ? 53.688 29.078 -29.812 1 94.12 552 LYS A O 1
ATOM 4334 N N . PHE A 1 553 ? 51.625 28.672 -30.391 1 96.31 553 PHE A N 1
ATOM 4335 C CA . PHE A 1 553 ? 51.219 28.234 -29.062 1 96.31 553 PHE A CA 1
ATOM 4336 C C . PHE A 1 553 ? 51.25 26.719 -28.969 1 96.31 553 PHE A C 1
ATOM 4338 O O . PHE A 1 553 ? 50.969 26.031 -29.953 1 96.31 553 PHE A O 1
ATOM 4345 N N . PRO A 1 554 ? 51.625 26.219 -27.797 1 96.88 554 PRO A N 1
ATOM 4346 C CA . PRO A 1 554 ? 51.406 24.797 -27.578 1 96.88 554 PRO A CA 1
ATOM 4347 C C . PRO A 1 554 ? 49.938 24.406 -27.484 1 96.88 554 PRO A C 1
ATOM 4349 O O . PRO A 1 554 ? 49.219 24.875 -26.594 1 96.88 554 PRO A O 1
ATOM 4352 N N . ARG A 1 555 ? 49.438 23.641 -28.422 1 96.38 555 ARG A N 1
ATOM 4353 C CA . ARG A 1 555 ? 48.062 23.203 -28.453 1 96.38 555 ARG A CA 1
ATOM 4354 C C . ARG A 1 555 ? 47.938 21.703 -28.219 1 96.38 555 ARG A C 1
ATOM 4356 O O . ARG A 1 555 ? 48.812 20.938 -28.594 1 96.38 555 ARG A O 1
ATOM 4363 N N . SER A 1 556 ? 46.844 21.312 -27.516 1 96.62 556 SER A N 1
ATOM 4364 C CA . SER A 1 556 ? 46.594 19.891 -27.312 1 96.62 556 SER A CA 1
ATOM 4365 C C . SER A 1 556 ? 46.562 19.156 -28.656 1 96.62 556 SER A C 1
ATOM 4367 O O . SER A 1 556 ? 46.031 19.672 -29.641 1 96.62 556 SER A O 1
ATOM 4369 N N . VAL A 1 557 ? 47 17.938 -28.688 1 96 557 VAL A N 1
ATOM 4370 C CA . VAL A 1 557 ? 47.062 17.141 -29.891 1 96 557 VAL A CA 1
ATOM 4371 C C . VAL A 1 557 ? 45.625 16.875 -30.391 1 96 557 VAL A C 1
ATOM 4373 O O . VAL A 1 557 ? 45.406 16.594 -31.562 1 96 557 VAL A O 1
ATOM 4376 N N . THR A 1 558 ? 44.531 16.953 -29.5 1 96.19 558 THR A N 1
ATOM 4377 C CA . THR A 1 558 ? 43.156 16.609 -29.828 1 96.19 558 THR A CA 1
ATOM 4378 C C . THR A 1 558 ? 42.594 17.609 -30.828 1 96.19 558 THR A C 1
ATOM 4380 O O . THR A 1 558 ? 41.562 17.328 -31.469 1 96.19 558 THR A O 1
ATOM 4383 N N . ILE A 1 559 ? 43.219 18.781 -31.016 1 94.38 559 ILE A N 1
ATOM 4384 C CA . ILE A 1 559 ? 42.688 19.766 -31.938 1 94.38 559 ILE A CA 1
ATOM 4385 C C . ILE A 1 559 ? 43.656 20.031 -33.062 1 94.38 559 ILE A C 1
ATOM 4387 O O . ILE A 1 559 ? 43.5 20.984 -33.844 1 94.38 559 ILE A O 1
ATOM 4391 N N . MET A 1 560 ? 44.688 19.203 -33.125 1 93.81 560 MET A N 1
ATOM 4392 C CA . MET A 1 560 ? 45.719 19.422 -34.156 1 93.81 560 MET A CA 1
ATOM 4393 C C . MET A 1 560 ? 45.281 18.828 -35.5 1 93.81 560 MET A C 1
ATOM 4395 O O . MET A 1 560 ? 44.719 17.75 -35.531 1 93.81 560 MET A O 1
ATOM 4399 N N . GLY A 1 561 ? 45.438 19.562 -36.531 1 88.62 561 GLY A N 1
ATOM 4400 C CA . GLY A 1 561 ? 45.219 19.078 -37.875 1 88.62 561 GLY A CA 1
ATOM 4401 C C . GLY A 1 561 ? 46.469 18.5 -38.531 1 88.62 561 GLY A C 1
ATOM 4402 O O . GLY A 1 561 ? 47.312 17.938 -37.844 1 88.62 561 GLY A O 1
ATOM 4403 N N . THR A 1 562 ? 46.406 18.625 -39.844 1 85.94 562 THR A N 1
ATOM 4404 C CA . THR A 1 562 ? 47.562 18.094 -40.594 1 85.94 562 THR A CA 1
ATOM 4405 C C . THR A 1 562 ? 48.688 19.109 -40.656 1 85.94 562 THR A C 1
ATOM 4407 O O . THR A 1 562 ? 48.469 20.312 -40.531 1 85.94 562 THR A O 1
ATOM 4410 N N . SER A 1 563 ? 49.906 18.766 -40.75 1 87.5 563 SER A N 1
ATOM 4411 C CA . SER A 1 563 ? 51.125 19.547 -41.031 1 87.5 563 SER A CA 1
ATOM 4412 C C . SER A 1 563 ? 51.469 20.453 -39.844 1 87.5 563 SER A C 1
ATOM 4414 O O . SER A 1 563 ? 51.906 21.578 -40.031 1 87.5 563 SER A O 1
ATOM 4416 N N . GLY A 1 564 ? 51.062 20.047 -38.656 1 91 564 GLY A N 1
ATOM 4417 C CA . GLY A 1 564 ? 51.5 20.734 -37.469 1 91 564 GLY A CA 1
ATOM 4418 C C . GLY A 1 564 ? 50.719 22 -37.188 1 91 564 GLY A C 1
ATOM 4419 O O . GLY A 1 564 ? 51.188 22.875 -36.469 1 91 564 GLY A O 1
ATOM 4420 N N . VAL A 1 565 ? 49.625 22.219 -37.844 1 92.62 565 VAL A N 1
ATOM 4421 C CA . VAL A 1 565 ? 48.781 23.391 -37.625 1 92.62 565 VAL A CA 1
ATOM 4422 C C . VAL A 1 565 ? 47.531 23 -36.844 1 92.62 565 VAL A C 1
ATOM 4424 O O . VAL A 1 565 ? 46.906 21.984 -37.125 1 92.62 565 VAL A O 1
ATOM 4427 N N . CYS A 1 566 ? 47.25 23.766 -35.781 1 92.44 566 CYS A N 1
ATOM 4428 C CA . CYS A 1 566 ? 46.094 23.422 -34.938 1 92.44 566 CYS A CA 1
ATOM 4429 C C . CYS A 1 566 ? 44.781 23.75 -35.625 1 92.44 566 CYS A C 1
ATOM 4431 O O . CYS A 1 566 ? 44.781 24.453 -36.656 1 92.44 566 CYS A O 1
ATOM 4433 N N . GLY A 1 567 ? 43.625 23.219 -35.125 1 90.12 567 GLY A N 1
ATOM 4434 C CA . GLY A 1 567 ? 42.312 23.359 -35.719 1 90.12 567 GLY A CA 1
ATOM 4435 C C . GLY A 1 567 ? 41.844 24.797 -35.781 1 90.12 567 GLY A C 1
ATOM 4436 O O . GLY A 1 567 ? 41.094 25.172 -36.688 1 90.12 567 GLY A O 1
ATOM 4437 N N . MET A 1 568 ? 42.281 25.609 -34.875 1 88.62 568 MET A N 1
ATOM 4438 C CA . MET A 1 568 ? 41.875 27.016 -34.844 1 88.62 568 MET A CA 1
ATOM 4439 C C . MET A 1 568 ? 42.562 27.797 -35.938 1 88.62 568 MET A C 1
ATOM 4441 O O . MET A 1 568 ? 41.969 28.734 -36.5 1 88.62 568 MET A O 1
ATOM 4445 N N . CYS A 1 569 ? 43.781 27.375 -36.281 1 88.44 569 CYS A N 1
ATOM 4446 C CA . CYS A 1 569 ? 44.531 28.078 -37.281 1 88.44 569 CYS A CA 1
ATOM 4447 C C . CYS A 1 569 ? 44.312 27.484 -38.688 1 88.44 569 CYS A C 1
ATOM 4449 O O . CYS A 1 569 ? 44.562 28.141 -39.688 1 88.44 569 CYS A O 1
ATOM 4451 N N . SER A 1 570 ? 43.875 26.281 -38.688 1 79.31 570 SER A N 1
ATOM 4452 C CA . SER A 1 570 ? 43.656 25.609 -39.969 1 79.31 570 SER A CA 1
ATOM 4453 C C . SER A 1 570 ? 42.469 26.172 -40.688 1 79.31 570 SER A C 1
ATOM 4455 O O . SER A 1 570 ? 42.281 25.938 -41.906 1 79.31 570 SER A O 1
ATOM 4457 N N . SER A 1 571 ? 41.375 26.688 -40 1 64.38 571 SER A N 1
ATOM 4458 C CA . SER A 1 571 ? 40.125 27.203 -40.594 1 64.38 571 SER A CA 1
ATOM 4459 C C . SER A 1 571 ? 40.438 28.125 -41.781 1 64.38 571 SER A C 1
ATOM 4461 O O . SER A 1 571 ? 39.719 28.125 -42.781 1 64.38 571 SER A O 1
ATOM 4463 N N . GLY A 1 572 ? 41.438 28.969 -41.812 1 54.38 572 GLY A N 1
ATOM 4464 C CA . GLY A 1 572 ? 41.781 29.875 -42.875 1 54.38 572 GLY A CA 1
ATOM 4465 C C . GLY A 1 572 ? 42.5 29.203 -44.031 1 54.38 572 GLY A C 1
ATOM 4466 O O . GLY A 1 572 ? 42.594 29.766 -45.125 1 54.38 572 GLY A O 1
ATOM 4467 N N . ARG A 1 573 ? 43.156 28.141 -43.844 1 53.06 573 ARG A N 1
ATOM 4468 C CA . ARG A 1 573 ? 43.969 27.469 -44.844 1 53.06 573 ARG A CA 1
ATOM 4469 C C . ARG A 1 573 ? 43.188 26.297 -45.469 1 53.06 573 ARG A C 1
ATOM 4471 O O . ARG A 1 573 ? 43.625 25.734 -46.469 1 53.06 573 ARG A O 1
ATOM 4478 N N . LEU A 1 574 ? 42.281 25.719 -44.5 1 54.34 574 LEU A N 1
ATOM 4479 C CA . LEU A 1 574 ? 41.562 24.531 -44.938 1 54.34 574 LEU A CA 1
ATOM 4480 C C . LEU A 1 574 ? 40.531 24.891 -46 1 54.34 574 LEU A C 1
ATOM 4482 O O . LEU A 1 574 ? 40 26 -46 1 54.34 574 LEU A O 1
ATOM 4486 N N . VAL A 1 575 ? 40.5 24.094 -46.969 1 55.91 575 VAL A N 1
ATOM 4487 C CA . VAL A 1 575 ? 39.656 24.047 -48.156 1 55.91 575 VAL A CA 1
ATOM 4488 C C . VAL A 1 575 ? 38.188 23.953 -47.719 1 55.91 575 VAL A C 1
ATOM 4490 O O . VAL A 1 575 ? 37.281 24 -48.562 1 55.91 575 VAL A O 1
ATOM 4493 N N . CYS A 1 576 ? 37.938 23.797 -46.406 1 65.06 576 CYS A N 1
ATOM 4494 C CA . CYS A 1 576 ? 36.531 23.609 -46.062 1 65.06 576 CYS A CA 1
ATOM 4495 C C . CYS A 1 576 ? 35.844 24.953 -45.875 1 65.06 576 CYS A C 1
ATOM 4497 O O . CYS A 1 576 ? 36.312 25.797 -45.094 1 65.06 576 CYS A O 1
ATOM 4499 N N . LEU A 1 577 ? 35.031 25.391 -46.688 1 65.81 577 LEU A N 1
ATOM 4500 C CA . LEU A 1 577 ? 34.344 26.656 -46.719 1 65.81 577 LEU A CA 1
ATOM 4501 C C . LEU A 1 577 ? 33 26.562 -45.969 1 65.81 577 LEU A C 1
ATOM 4503 O O . LEU A 1 577 ? 32.125 27.391 -46.156 1 65.81 577 LEU A O 1
ATOM 4507 N N . CYS A 1 578 ? 32.969 25.578 -45.062 1 73.31 578 CYS A N 1
ATOM 4508 C CA . CYS A 1 578 ? 31.688 25.438 -44.406 1 73.31 578 CYS A CA 1
ATOM 4509 C C . CYS A 1 578 ? 31.531 26.469 -43.281 1 73.31 578 CYS A C 1
ATOM 4511 O O . CYS A 1 578 ? 32.5 27.109 -42.875 1 73.31 578 CYS A O 1
ATOM 4513 N N . LYS A 1 579 ? 30.312 26.75 -42.812 1 72.94 579 LYS A N 1
ATOM 4514 C CA . LYS A 1 579 ? 29.969 27.781 -41.844 1 72.94 579 LYS A CA 1
ATOM 4515 C C . LYS A 1 579 ? 30.656 27.516 -40.5 1 72.94 579 LYS A C 1
ATOM 4517 O O . LYS A 1 579 ? 31.062 28.453 -39.812 1 72.94 579 LYS A O 1
ATOM 4522 N N . ALA A 1 580 ? 30.953 26.266 -40.219 1 71.62 580 ALA A N 1
ATOM 4523 C CA . ALA A 1 580 ? 31.547 25.906 -38.938 1 71.62 580 ALA A CA 1
ATOM 4524 C C . ALA A 1 580 ? 33.062 26.219 -38.906 1 71.62 580 ALA A C 1
ATOM 4526 O O . ALA A 1 580 ? 33.625 26.484 -37.875 1 71.62 580 ALA A O 1
ATOM 4527 N N . CYS A 1 581 ? 33.656 26.266 -40.094 1 77.69 581 CYS A N 1
ATOM 4528 C CA . CYS A 1 581 ? 35.094 26.5 -40.188 1 77.69 581 CYS A CA 1
ATOM 4529 C C . CYS A 1 581 ? 35.406 27.938 -40.531 1 77.69 581 CYS A C 1
ATOM 4531 O O . CYS A 1 581 ? 36.562 28.328 -40.625 1 77.69 581 CYS A O 1
ATOM 4533 N N . ALA A 1 582 ? 34.344 28.719 -40.688 1 79.25 582 ALA A N 1
ATOM 4534 C CA . ALA A 1 582 ? 34.531 30.141 -41 1 79.25 582 ALA A CA 1
ATOM 4535 C C . ALA A 1 582 ? 35.156 30.875 -39.844 1 79.25 582 ALA A C 1
ATOM 4537 O O . ALA A 1 582 ? 34.812 30.625 -38.688 1 79.25 582 ALA A O 1
ATOM 4538 N N . ARG A 1 583 ? 36.094 31.781 -40.188 1 81.44 583 ARG A N 1
ATOM 4539 C CA . ARG A 1 583 ? 36.781 32.531 -39.156 1 81.44 583 ARG A CA 1
ATOM 4540 C C . ARG A 1 583 ? 35.875 33.625 -38.594 1 81.44 583 ARG A C 1
ATOM 4542 O O . ARG A 1 583 ? 35.312 34.438 -39.344 1 81.44 583 ARG A O 1
ATOM 4549 N N . PRO A 1 584 ? 35.688 33.531 -37.312 1 82.44 584 PRO A N 1
ATOM 4550 C CA . PRO A 1 584 ? 34.875 34.594 -36.688 1 82.44 584 PRO A CA 1
ATOM 4551 C C . PRO A 1 584 ? 35.562 35.938 -36.656 1 82.44 584 PRO A C 1
ATOM 4553 O O . PRO A 1 584 ? 36.781 36 -36.875 1 82.44 584 PRO A O 1
ATOM 4556 N N . GLU A 1 585 ? 34.938 37.031 -36.469 1 82.31 585 GLU A N 1
ATOM 4557 C CA . GLU A 1 585 ? 35.469 38.375 -36.469 1 82.31 585 GLU A CA 1
ATOM 4558 C C . GLU A 1 585 ? 36.438 38.562 -35.312 1 82.31 585 GLU A C 1
ATOM 4560 O O . GLU A 1 585 ? 37.469 39.25 -35.469 1 82.31 585 GLU A O 1
ATOM 4565 N N . ASP A 1 586 ? 36.188 37.938 -34.25 1 87.56 586 ASP A N 1
ATOM 4566 C CA . ASP A 1 586 ? 37.062 38.062 -33.062 1 87.56 586 ASP A CA 1
ATOM 4567 C C . ASP A 1 586 ? 38.062 36.906 -33 1 87.56 586 ASP A C 1
ATOM 4569 O O . ASP A 1 586 ? 38.406 36.438 -31.922 1 87.56 586 ASP A O 1
ATOM 4573 N N . TYR A 1 587 ? 38.562 36.469 -34.125 1 88 587 TYR A N 1
ATOM 4574 C CA . TYR A 1 587 ? 39.438 35.312 -34.281 1 88 587 TYR A CA 1
ATOM 4575 C C . TYR A 1 587 ? 40.75 35.531 -33.531 1 88 587 TYR A C 1
ATOM 4577 O O . TYR A 1 587 ? 41.219 34.625 -32.812 1 88 587 TYR A O 1
ATOM 4585 N N . GLN A 1 588 ? 41.344 36.719 -33.625 1 87.94 588 GLN A N 1
ATOM 4586 C CA . GLN A 1 588 ? 42.656 36.969 -33 1 87.94 588 GLN A CA 1
ATOM 4587 C C . GLN A 1 588 ? 42.562 36.906 -31.484 1 87.94 588 GLN A C 1
ATOM 4589 O O . GLN A 1 588 ? 43.5 36.438 -30.828 1 87.94 588 GLN A O 1
ATOM 4594 N N . GLU A 1 589 ? 41.438 37.344 -31.031 1 90.69 589 GLU A N 1
ATOM 4595 C CA . GLU A 1 589 ? 41.219 37.281 -29.578 1 90.69 589 GLU A CA 1
ATOM 4596 C C . GLU A 1 589 ? 41 35.844 -29.125 1 90.69 589 GLU A C 1
ATOM 4598 O O . GLU A 1 589 ? 41.531 35.438 -28.078 1 90.69 589 GLU A O 1
ATOM 4603 N N . ARG A 1 590 ? 40.312 35.031 -29.859 1 91.25 590 ARG A N 1
ATOM 4604 C CA . ARG A 1 590 ? 40 33.656 -29.516 1 91.25 590 ARG A CA 1
ATOM 4605 C C . ARG A 1 590 ? 41.25 32.781 -29.531 1 91.25 590 ARG A C 1
ATOM 4607 O O . ARG A 1 590 ? 41.375 31.844 -28.766 1 91.25 590 ARG A O 1
ATOM 4614 N N . LEU A 1 591 ? 42.188 33.156 -30.391 1 91.5 591 LEU A N 1
ATOM 4615 C CA . LEU A 1 591 ? 43.438 32.406 -30.562 1 91.5 591 LEU A CA 1
ATOM 4616 C C . LEU A 1 591 ? 44.281 32.438 -29.312 1 91.5 591 LEU A C 1
ATOM 4618 O O . LEU A 1 591 ? 45.031 31.516 -29.031 1 91.5 591 LEU A O 1
ATOM 4622 N N . LYS A 1 592 ? 44.062 33.469 -28.484 1 92.5 592 LYS A N 1
ATOM 4623 C CA . LYS A 1 592 ? 44.938 33.688 -27.328 1 92.5 592 LYS A CA 1
ATOM 4624 C C . LYS A 1 592 ? 44.219 33.344 -26.031 1 92.5 592 LYS A C 1
ATOM 4626 O O . LYS A 1 592 ? 44.781 33.469 -24.953 1 92.5 592 LYS A O 1
ATOM 4631 N N . GLN A 1 593 ? 43 32.875 -26.141 1 92.56 593 GLN A N 1
ATOM 4632 C CA . GLN A 1 593 ? 42.219 32.562 -24.938 1 92.56 593 GLN A CA 1
ATOM 4633 C C . GLN A 1 593 ? 42.594 31.203 -24.375 1 92.56 593 GLN A C 1
ATOM 4635 O O . GLN A 1 593 ? 42.781 30.25 -25.125 1 92.56 593 GLN A O 1
ATOM 4640 N N . ASN A 1 594 ? 42.812 31.062 -23.031 1 93.69 594 ASN A N 1
ATOM 4641 C CA . ASN A 1 594 ? 43 29.844 -22.266 1 93.69 594 ASN A CA 1
ATOM 4642 C C . ASN A 1 594 ? 44.25 29.062 -22.734 1 93.69 594 ASN A C 1
ATOM 4644 O O . ASN A 1 594 ? 44.219 27.828 -22.828 1 93.69 594 ASN A O 1
ATOM 4648 N N . VAL A 1 595 ? 45.188 29.766 -23.312 1 94.44 595 VAL A N 1
ATOM 4649 C CA . VAL A 1 595 ? 46.438 29.141 -23.766 1 94.44 595 VAL A CA 1
ATOM 4650 C C . VAL A 1 595 ? 47.625 30 -23.344 1 94.44 595 VAL A C 1
ATOM 4652 O O . VAL A 1 595 ? 47.469 31.219 -23.172 1 94.44 595 VAL A O 1
ATOM 4655 N N . SER A 1 596 ? 48.719 29.406 -23 1 94.25 596 SER A N 1
ATOM 4656 C CA . SER A 1 596 ? 49.969 30.062 -22.672 1 94.25 596 SER A CA 1
ATOM 4657 C C . SER A 1 596 ? 51.156 29.344 -23.312 1 94.25 596 SER A C 1
ATOM 4659 O O . SER A 1 596 ? 51.094 28.156 -23.594 1 94.25 596 SER A O 1
ATOM 4661 N N . VAL A 1 597 ? 52.281 30.062 -23.562 1 93.12 597 VAL A N 1
ATOM 4662 C CA . VAL A 1 597 ? 53.469 29.5 -24.188 1 93.12 597 VAL A CA 1
ATOM 4663 C C . VAL A 1 597 ? 54.094 28.469 -23.266 1 93.12 597 VAL A C 1
ATOM 4665 O O . VAL A 1 597 ? 54.844 27.594 -23.703 1 93.12 597 VAL A O 1
ATOM 4668 N N . TYR A 1 598 ? 53.656 28.422 -21.953 1 92.75 598 TYR A N 1
ATOM 4669 C CA . TYR A 1 598 ? 54.25 27.531 -20.953 1 92.75 598 TYR A CA 1
ATOM 4670 C C . TYR A 1 598 ? 53.375 26.297 -20.766 1 92.75 598 TYR A C 1
ATOM 4672 O O . TYR A 1 598 ? 53.688 25.438 -19.938 1 92.75 598 TYR A O 1
ATOM 4680 N N . HIS A 1 599 ? 52.25 26.25 -21.516 1 94.69 599 HIS A N 1
ATOM 4681 C CA . HIS A 1 599 ? 51.375 25.094 -21.344 1 94.69 599 HIS A CA 1
ATOM 4682 C C . HIS A 1 599 ? 52.094 23.797 -21.719 1 94.69 599 HIS A C 1
ATOM 4684 O O . HIS A 1 599 ? 52.906 23.781 -22.656 1 94.69 599 HIS A O 1
ATOM 4690 N N . ASN A 1 600 ? 51.969 22.828 -20.891 1 93.5 600 ASN A N 1
ATOM 4691 C CA . ASN A 1 600 ? 52.5 21.484 -21.125 1 93.5 600 ASN A CA 1
ATOM 4692 C C . ASN A 1 600 ? 51.438 20.406 -20.891 1 93.5 600 ASN A C 1
ATOM 4694 O O . ASN A 1 600 ? 50.25 20.703 -20.812 1 93.5 600 ASN A O 1
ATOM 4698 N N . GLU A 1 601 ? 51.844 19.188 -20.844 1 92.81 601 GLU A N 1
ATOM 4699 C CA . GLU A 1 601 ? 50.969 18.031 -20.75 1 92.81 601 GLU A CA 1
ATOM 4700 C C . GLU A 1 601 ? 50.156 18.062 -19.453 1 92.81 601 GLU A C 1
ATOM 4702 O O . GLU A 1 601 ? 49.062 17.531 -19.391 1 92.81 601 GLU A O 1
ATOM 4707 N N . LYS A 1 602 ? 50.625 18.688 -18.438 1 92.81 602 LYS A N 1
ATOM 4708 C CA . LYS A 1 602 ? 50 18.672 -17.125 1 92.81 602 LYS A CA 1
ATOM 4709 C C . LYS A 1 602 ? 49.094 19.891 -16.906 1 92.81 602 LYS A C 1
ATOM 4711 O O . LYS A 1 602 ? 48.312 19.953 -15.953 1 92.81 602 LYS A O 1
ATOM 4716 N N . SER A 1 603 ? 49.25 20.891 -17.891 1 94.88 603 SER A N 1
ATOM 4717 C CA . SER A 1 603 ? 48.406 22.078 -17.766 1 94.88 603 SER A CA 1
ATOM 4718 C C . SER A 1 603 ? 46.938 21.719 -17.938 1 94.88 603 SER A C 1
ATOM 4720 O O . SER A 1 603 ? 46.594 20.766 -18.625 1 94.88 603 SER A O 1
ATOM 4722 N N . LEU A 1 604 ? 46.125 22.422 -17.203 1 94.5 604 LEU A N 1
ATOM 4723 C CA . LEU A 1 604 ? 44.688 22.125 -17.219 1 94.5 604 LEU A CA 1
ATOM 4724 C C . LEU A 1 604 ? 44 22.797 -18.391 1 94.5 604 LEU A C 1
ATOM 4726 O O . LEU A 1 604 ? 44.344 23.922 -18.75 1 94.5 604 LEU A O 1
ATOM 4730 N N . GLY A 1 605 ? 43.156 22.109 -19.109 1 94.94 605 GLY A N 1
ATOM 4731 C CA . GLY A 1 605 ? 42.312 22.609 -20.172 1 94.94 605 GLY A CA 1
ATOM 4732 C C . GLY A 1 605 ? 40.875 22.094 -20.078 1 94.94 605 GLY A C 1
ATOM 4733 O O . GLY A 1 605 ? 40.562 21.234 -19.25 1 94.94 605 GLY A O 1
ATOM 4734 N N . TYR A 1 606 ? 39.969 22.672 -20.906 1 96.5 606 TYR A N 1
ATOM 4735 C CA . TYR A 1 606 ? 38.562 22.297 -20.906 1 96.5 606 TYR A CA 1
ATOM 4736 C C . TYR A 1 606 ? 38.312 21.141 -21.875 1 96.5 606 TYR A C 1
ATOM 4738 O O . TYR A 1 606 ? 38.625 21.234 -23.047 1 96.5 606 TYR A O 1
ATOM 4746 N N . TRP A 1 607 ? 37.781 20.109 -21.328 1 96.62 607 TRP A N 1
ATOM 4747 C CA . TRP A 1 607 ? 37.469 18.938 -22.141 1 96.62 607 TRP A CA 1
ATOM 4748 C C . TRP A 1 607 ? 35.969 18.828 -22.375 1 96.62 607 TRP A C 1
ATOM 4750 O O . TRP A 1 607 ? 35.156 19.188 -21.5 1 96.62 607 TRP A O 1
ATOM 4760 N N . VAL A 1 608 ? 35.594 18.359 -23.562 1 97.06 608 VAL A N 1
ATOM 4761 C CA . VAL A 1 608 ? 34.188 18.078 -23.922 1 97.06 608 VAL A CA 1
ATOM 4762 C C . VAL A 1 608 ? 34.094 16.734 -24.641 1 97.06 608 VAL A C 1
ATOM 4764 O O . VAL A 1 608 ? 35.125 16.109 -24.922 1 97.06 608 VAL A O 1
ATOM 4767 N N . GLU A 1 609 ? 32.938 16.234 -24.734 1 96.62 609 GLU A N 1
ATOM 4768 C CA . GLU A 1 609 ? 32.656 15 -25.438 1 96.62 609 GLU A CA 1
ATOM 4769 C C . GLU A 1 609 ? 31.703 15.227 -26.609 1 96.62 609 GLU A C 1
ATOM 4771 O O . GLU A 1 609 ? 30.734 15.969 -26.469 1 96.62 609 GLU A O 1
ATOM 4776 N N . CYS A 1 610 ? 32.062 14.68 -27.734 1 96.06 610 CYS A N 1
ATOM 4777 C CA . CYS A 1 610 ? 31.188 14.758 -28.906 1 96.06 610 CYS A CA 1
ATOM 4778 C C . CYS A 1 610 ? 29.812 14.188 -28.609 1 96.06 610 CYS A C 1
ATOM 4780 O O . CYS A 1 610 ? 29.688 13.102 -28.047 1 96.06 610 CYS A O 1
ATOM 4782 N N . SER A 1 611 ? 28.734 14.828 -29 1 93.25 611 SER A N 1
ATOM 4783 C CA . SER A 1 611 ? 27.359 14.484 -28.641 1 93.25 611 SER A CA 1
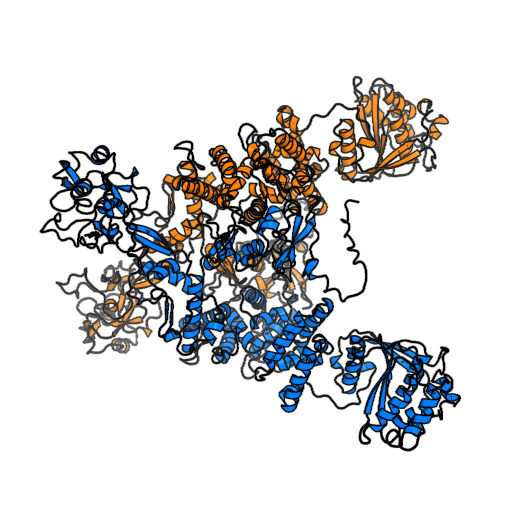ATOM 4784 C C . SER A 1 611 ? 26.828 13.352 -29.516 1 93.25 611 SER A C 1
ATOM 4786 O O . SER A 1 611 ? 25.781 12.773 -29.219 1 93.25 611 SER A O 1
ATOM 4788 N N . ARG A 1 612 ? 27.594 13.031 -30.5 1 91.31 612 ARG A N 1
ATOM 4789 C CA . ARG A 1 612 ? 27.141 11.961 -31.375 1 91.31 612 ARG A CA 1
ATOM 4790 C C . ARG A 1 612 ? 27.375 10.594 -30.734 1 91.31 612 ARG A C 1
ATOM 4792 O O . ARG A 1 612 ? 28.5 10.25 -30.375 1 91.31 612 ARG A O 1
ATOM 4799 N N . ALA A 1 613 ? 26.328 9.781 -30.688 1 87.88 613 ALA A N 1
ATOM 4800 C CA . ALA A 1 613 ? 26.312 8.523 -29.953 1 87.88 613 ALA A CA 1
ATOM 4801 C C . ALA A 1 613 ? 27.344 7.551 -30.516 1 87.88 613 ALA A C 1
ATOM 4803 O O . ALA A 1 613 ? 27.969 6.781 -29.781 1 87.88 613 ALA A O 1
ATOM 4804 N N . LYS A 1 614 ? 27.594 7.559 -31.75 1 87.94 614 LYS A N 1
ATOM 4805 C CA . LYS A 1 614 ? 28.531 6.625 -32.375 1 87.94 614 LYS A CA 1
ATOM 4806 C C . LYS A 1 614 ? 29.969 7.09 -32.219 1 87.94 614 LYS A C 1
ATOM 4808 O O . LYS A 1 614 ? 30.891 6.277 -32.25 1 87.94 614 LYS A O 1
ATOM 4813 N N . CYS A 1 615 ? 30.25 8.375 -32 1 93.69 615 CYS A N 1
ATOM 4814 C CA . CYS A 1 615 ? 31.578 8.945 -31.875 1 93.69 615 CYS A CA 1
ATOM 4815 C C . CYS A 1 615 ? 32 9.07 -30.422 1 93.69 615 CYS A C 1
ATOM 4817 O O . CYS A 1 615 ? 32.75 8.242 -29.922 1 93.69 615 CYS A O 1
ATOM 4819 N N . ARG A 1 616 ? 31.406 9.828 -29.609 1 95.06 616 ARG A N 1
ATOM 4820 C CA . ARG A 1 616 ? 31.625 10.094 -28.188 1 95.06 616 ARG A CA 1
ATOM 4821 C C . ARG A 1 616 ? 33.094 10.383 -27.906 1 95.06 616 ARG A C 1
ATOM 4823 O O . ARG A 1 616 ? 33.594 10.062 -26.844 1 95.06 616 ARG A O 1
ATOM 4830 N N . ALA A 1 617 ? 33.812 10.984 -28.938 1 96.56 617 ALA A N 1
ATOM 4831 C CA . ALA A 1 617 ? 35.219 11.344 -28.781 1 96.56 617 ALA A CA 1
ATOM 4832 C C . ALA A 1 617 ? 35.375 12.555 -27.875 1 96.56 617 ALA A C 1
ATOM 4834 O O . ALA A 1 617 ? 34.594 13.5 -27.938 1 96.56 617 ALA A O 1
ATOM 4835 N N . GLN A 1 618 ? 36.375 12.43 -27.031 1 97.25 618 GLN A N 1
ATOM 4836 C CA . GLN A 1 618 ? 36.656 13.547 -26.141 1 97.25 618 GLN A CA 1
ATOM 4837 C C . GLN A 1 618 ? 37.812 14.398 -26.672 1 97.25 618 GLN A C 1
ATOM 4839 O O . GLN A 1 618 ? 38.75 13.867 -27.25 1 97.25 618 GLN A O 1
ATOM 4844 N N . TYR A 1 619 ? 37.719 15.742 -26.547 1 97.12 619 TYR A N 1
ATOM 4845 C CA . TYR A 1 619 ? 38.719 16.672 -27.047 1 97.12 619 TYR A CA 1
ATOM 4846 C C . TYR A 1 619 ? 38.688 17.969 -26.266 1 97.12 619 TYR A C 1
ATOM 4848 O O . TYR A 1 619 ? 37.75 18.219 -25.5 1 97.12 619 TYR A O 1
ATOM 4856 N N . VAL A 1 620 ? 39.75 18.75 -26.469 1 96.88 620 VAL A N 1
ATOM 4857 C CA . VAL A 1 620 ? 39.938 20 -25.734 1 96.88 620 VAL A CA 1
ATOM 4858 C C . VAL A 1 620 ? 39.281 21.156 -26.5 1 96.88 620 VAL A C 1
ATOM 4860 O O . VAL A 1 620 ? 39.344 21.188 -27.734 1 96.88 620 VAL A O 1
ATOM 4863 N N . VAL A 1 621 ? 38.656 22.016 -25.781 1 95.88 621 VAL A N 1
ATOM 4864 C CA . VAL A 1 621 ? 38.094 23.25 -26.328 1 95.88 621 VAL A CA 1
ATOM 4865 C C . VAL A 1 621 ? 38.75 24.453 -25.625 1 95.88 621 VAL A C 1
ATOM 4867 O O . VAL A 1 621 ? 38.688 24.562 -24.406 1 95.88 621 VAL A O 1
ATOM 4870 N N . TYR A 1 622 ? 39.312 25.312 -26.375 1 94.81 622 TYR A N 1
ATOM 4871 C CA . TYR A 1 622 ? 40.031 26.438 -25.797 1 94.81 622 TYR A CA 1
ATOM 4872 C C . TYR A 1 622 ? 39.094 27.609 -25.547 1 94.81 622 TYR A C 1
ATOM 4874 O O . TYR A 1 622 ? 39.406 28.516 -24.766 1 94.81 622 TYR A O 1
ATOM 4882 N N . ASN A 1 623 ? 37.938 27.672 -26.219 1 93.56 623 ASN A N 1
ATOM 4883 C CA . ASN A 1 623 ? 36.969 28.703 -26.016 1 93.56 623 ASN A CA 1
ATOM 4884 C C . ASN A 1 623 ? 35.625 28.125 -25.578 1 93.56 623 ASN A C 1
ATOM 4886 O O . ASN A 1 623 ? 34.625 28.172 -26.328 1 93.56 623 ASN A O 1
ATOM 4890 N N . PRO A 1 624 ? 35.531 27.609 -24.344 1 94.06 624 PRO A N 1
ATOM 4891 C CA . PRO A 1 624 ? 34.312 26.938 -23.875 1 94.06 624 PRO A CA 1
ATOM 4892 C C . PRO A 1 624 ? 33.094 27.859 -23.859 1 94.06 624 PRO A C 1
ATOM 4894 O O . PRO A 1 624 ? 31.953 27.406 -24.078 1 94.06 624 PRO A O 1
ATOM 4897 N N . ASP A 1 625 ? 33.25 29.141 -23.656 1 89.12 625 ASP A N 1
ATOM 4898 C CA . ASP A 1 625 ? 32.125 30.094 -23.547 1 89.12 625 ASP A CA 1
ATOM 4899 C C . ASP A 1 625 ? 31.438 30.266 -24.891 1 89.12 625 ASP A C 1
ATOM 4901 O O . ASP A 1 625 ? 30.266 30.672 -24.938 1 89.12 625 ASP A O 1
ATOM 4905 N N . TYR A 1 626 ? 32.125 30.016 -25.938 1 88.5 626 TYR A N 1
ATOM 4906 C CA . TYR A 1 626 ? 31.562 30.188 -27.266 1 88.5 626 TYR A CA 1
ATOM 4907 C C . TYR A 1 626 ? 30.891 28.891 -27.719 1 88.5 626 TYR A C 1
ATOM 4909 O O . TYR A 1 626 ? 30.203 28.875 -28.75 1 88.5 626 TYR A O 1
ATOM 4917 N N . LEU A 1 627 ? 31.031 27.781 -27.016 1 90.5 627 LEU A N 1
ATOM 4918 C CA . LEU A 1 627 ? 30.328 26.531 -27.297 1 90.5 627 LEU A CA 1
ATOM 4919 C C . LEU A 1 627 ? 28.938 26.547 -26.656 1 90.5 627 LEU A C 1
ATOM 4921 O O . LEU A 1 627 ? 28.781 26.094 -25.516 1 90.5 627 LEU A O 1
ATOM 4925 N N . ARG A 1 628 ? 27.906 26.906 -27.297 1 85.75 628 ARG A N 1
ATOM 4926 C CA . ARG A 1 628 ? 26.578 27.109 -26.734 1 85.75 628 ARG A CA 1
ATOM 4927 C C . ARG A 1 628 ? 25.641 25.969 -27.125 1 85.75 628 ARG A C 1
ATOM 4929 O O . ARG A 1 628 ? 24.484 25.938 -26.688 1 85.75 628 ARG A O 1
ATOM 4936 N N . VAL A 1 629 ? 26.062 25.094 -28 1 85.06 629 VAL A N 1
ATOM 4937 C CA . VAL A 1 629 ? 25.297 23.922 -28.438 1 85.06 629 VAL A CA 1
ATOM 4938 C C . VAL A 1 629 ? 26.016 22.641 -27.984 1 85.06 629 VAL A C 1
ATOM 4940 O O . VAL A 1 629 ? 27.156 22.703 -27.516 1 85.06 629 VAL A O 1
ATOM 4943 N N . PRO A 1 630 ? 25.375 21.578 -28.078 1 89.38 630 PRO A N 1
ATOM 4944 C CA . PRO A 1 630 ? 26.078 20.344 -27.719 1 89.38 630 PRO A CA 1
ATOM 4945 C C . PRO A 1 630 ? 27.359 20.156 -28.516 1 89.38 630 PRO A C 1
ATOM 4947 O O . PRO A 1 630 ? 27.406 20.438 -29.719 1 89.38 630 PRO A O 1
ATOM 4950 N N . ALA A 1 631 ? 28.344 19.688 -27.844 1 94.06 631 ALA A N 1
ATOM 4951 C CA . ALA A 1 631 ? 29.672 19.578 -28.438 1 94.06 631 ALA A CA 1
ATOM 4952 C C . ALA A 1 631 ? 29.672 18.562 -29.578 1 94.06 631 ALA A C 1
ATOM 4954 O O . ALA A 1 631 ? 29.141 17.453 -29.438 1 94.06 631 ALA A O 1
ATOM 4955 N N . LYS A 1 632 ? 30.156 18.969 -30.688 1 93.88 632 LYS A N 1
ATOM 4956 C CA . LYS A 1 632 ? 30.359 18.125 -31.844 1 93.88 632 LYS A CA 1
ATOM 4957 C C . LYS A 1 632 ? 31.781 18.266 -32.406 1 93.88 632 LYS A C 1
ATOM 4959 O O . LYS A 1 632 ? 32.219 19.391 -32.656 1 93.88 632 LYS A O 1
ATOM 4964 N N . CYS A 1 633 ? 32.469 17.203 -32.5 1 93.62 633 CYS A N 1
ATOM 4965 C CA . CYS A 1 633 ? 33.844 17.266 -32.906 1 93.62 633 CYS A CA 1
ATOM 4966 C C . CYS A 1 633 ? 33.969 17.609 -34.375 1 93.62 633 CYS A C 1
ATOM 4968 O O . CYS A 1 633 ? 32.969 17.578 -35.125 1 93.62 633 CYS A O 1
ATOM 4970 N N . PHE A 1 634 ? 35.219 17.938 -34.844 1 90.44 634 PHE A N 1
ATOM 4971 C CA . PHE A 1 634 ? 35.531 18.359 -36.188 1 90.44 634 PHE A CA 1
ATOM 4972 C C . PHE A 1 634 ? 35.094 17.312 -37.219 1 90.44 634 PHE A C 1
ATOM 4974 O O . PHE A 1 634 ? 34.469 17.625 -38.219 1 90.44 634 PHE A O 1
ATOM 4981 N N . TYR A 1 635 ? 35.281 16.125 -36.906 1 92.06 635 TYR A N 1
ATOM 4982 C CA . TYR A 1 635 ? 35 15.016 -37.812 1 92.06 635 TYR A CA 1
ATOM 4983 C C . TYR A 1 635 ? 33.531 14.766 -37.969 1 92.06 635 TYR A C 1
ATOM 4985 O O . TYR A 1 635 ? 33.031 14.562 -39.094 1 92.06 635 TYR A O 1
ATOM 4993 N N . CYS A 1 636 ? 32.781 14.82 -36.812 1 92.06 636 CYS A N 1
ATOM 4994 C CA . CYS A 1 636 ? 31.344 14.586 -36.844 1 92.06 636 CYS A CA 1
ATOM 4995 C C . CYS A 1 636 ? 30.625 15.773 -37.469 1 92.06 636 CYS A C 1
ATOM 4997 O O . CYS A 1 636 ? 29.547 15.609 -38.062 1 92.06 636 CYS A O 1
ATOM 4999 N N . ARG A 1 637 ? 31.203 16.969 -37.406 1 89.38 637 ARG A N 1
ATOM 5000 C CA . ARG A 1 637 ? 30.609 18.141 -38 1 89.38 637 ARG A CA 1
ATOM 5001 C C . ARG A 1 637 ? 30.688 18.062 -39.531 1 89.38 637 ARG A C 1
ATOM 5003 O O . ARG A 1 637 ? 29.922 18.734 -40.25 1 89.38 637 ARG A O 1
ATOM 5010 N N . HIS A 1 638 ? 31.672 17.391 -39.906 1 88.44 638 HIS A N 1
ATOM 5011 C CA . HIS A 1 638 ? 31.844 17.203 -41.344 1 88.44 638 HIS A CA 1
ATOM 5012 C C . HIS A 1 638 ? 31.281 15.859 -41.781 1 88.44 638 HIS A C 1
ATOM 5014 O O . HIS A 1 638 ? 32 14.875 -41.875 1 88.44 638 HIS A O 1
ATOM 5020 N N . GLU A 1 639 ? 30.016 15.789 -42.062 1 81.81 639 GLU A N 1
ATOM 5021 C CA . GLU A 1 639 ? 29.234 14.664 -42.594 1 81.81 639 GLU A CA 1
ATOM 5022 C C . GLU A 1 639 ? 29.234 13.492 -41.594 1 81.81 639 GLU A C 1
ATOM 5024 O O . GLU A 1 639 ? 29.438 12.344 -42 1 81.81 639 GLU A O 1
ATOM 5029 N N . GLU A 1 640 ? 29.281 13.75 -40.438 1 84.25 640 GLU A N 1
ATOM 5030 C CA . GLU A 1 640 ? 29.172 12.742 -39.375 1 84.25 640 GLU A CA 1
ATOM 5031 C C . GLU A 1 640 ? 30.297 11.711 -39.5 1 84.25 640 GLU A C 1
ATOM 5033 O O . GLU A 1 640 ? 30.062 10.516 -39.344 1 84.25 640 GLU A O 1
ATOM 5038 N N . GLY A 1 641 ? 31.484 12.242 -39.906 1 77.44 641 GLY A N 1
ATOM 5039 C CA . GLY A 1 641 ? 32.656 11.383 -39.969 1 77.44 641 GLY A CA 1
ATOM 5040 C C . GLY A 1 641 ? 32.812 10.695 -41.312 1 77.44 641 GLY A C 1
ATOM 5041 O O . GLY A 1 641 ? 33.719 9.844 -41.469 1 77.44 641 GLY A O 1
ATOM 5042 N N . ASN A 1 642 ? 32 10.938 -42.281 1 82.44 642 ASN A N 1
ATOM 5043 C CA . ASN A 1 642 ? 32.094 10.281 -43.594 1 82.44 642 ASN A CA 1
ATOM 5044 C C . ASN A 1 642 ? 32.75 11.188 -44.625 1 82.44 642 ASN A C 1
ATOM 5046 O O . ASN A 1 642 ? 32.75 10.859 -45.812 1 82.44 642 ASN A O 1
ATOM 5050 N N . ALA A 1 643 ? 33.25 12.32 -44.219 1 80.25 643 ALA A N 1
ATOM 5051 C CA . ALA A 1 643 ? 33.969 13.195 -45.125 1 80.25 643 ALA A CA 1
ATOM 5052 C C . ALA A 1 643 ? 35.344 12.633 -45.469 1 80.25 643 ALA A C 1
ATOM 5054 O O . ALA A 1 643 ? 35.656 11.516 -45.094 1 80.25 643 ALA A O 1
ATOM 5055 N N . LYS A 1 644 ? 36.094 13.297 -46.281 1 79.44 644 LYS A N 1
ATOM 5056 C CA . LYS A 1 644 ? 37.375 12.852 -46.75 1 79.44 644 LYS A CA 1
ATOM 5057 C C . LYS A 1 644 ? 38.344 12.578 -45.594 1 79.44 644 LYS A C 1
ATOM 5059 O O . LYS A 1 644 ? 39.188 11.695 -45.656 1 79.44 644 LYS A O 1
ATOM 5064 N N . GLU A 1 645 ? 38.062 13.273 -44.469 1 80.75 645 GLU A N 1
ATOM 5065 C CA . GLU A 1 645 ? 38.906 13.156 -43.312 1 80.75 645 GLU A CA 1
ATOM 5066 C C . GLU A 1 645 ? 38.594 11.883 -42.531 1 80.75 645 GLU A C 1
ATOM 5068 O O . GLU A 1 645 ? 39.438 11.406 -41.75 1 80.75 645 GLU A O 1
ATOM 5073 N N . GLY A 1 646 ? 37.438 11.227 -42.812 1 85.25 646 GLY A N 1
ATOM 5074 C CA . GLY A 1 646 ? 37.062 9.984 -42.156 1 85.25 646 GLY A CA 1
ATOM 5075 C C . GLY A 1 646 ? 36.562 10.203 -40.719 1 85.25 646 GLY A C 1
ATOM 5076 O O . GLY A 1 646 ? 36.312 11.336 -40.312 1 85.25 646 GLY A O 1
ATOM 5077 N N . PRO A 1 647 ? 36.375 9.086 -39.938 1 91.44 647 PRO A N 1
ATOM 5078 C CA . PRO A 1 647 ? 35.938 9.18 -38.562 1 91.44 647 PRO A CA 1
ATOM 5079 C C . PRO A 1 647 ? 37 9.719 -37.625 1 91.44 647 PRO A C 1
ATOM 5081 O O . PRO A 1 647 ? 38.188 9.719 -37.969 1 91.44 647 PRO A O 1
ATOM 5084 N N . ALA A 1 648 ? 36.625 10.219 -36.531 1 94 648 ALA A N 1
ATOM 5085 C CA . ALA A 1 648 ? 37.562 10.781 -35.562 1 94 648 ALA A CA 1
ATOM 5086 C C . ALA A 1 648 ? 38.625 9.758 -35.156 1 94 648 ALA A C 1
ATOM 5088 O O . ALA A 1 648 ? 38.312 8.617 -34.812 1 94 648 ALA A O 1
ATOM 5089 N N . PRO A 1 649 ? 39.906 10.117 -35.312 1 94.62 649 PRO A N 1
ATOM 5090 C CA . PRO A 1 649 ? 40.938 9.211 -34.844 1 94.62 649 PRO A CA 1
ATOM 5091 C C . PRO A 1 649 ? 41.031 9.133 -33.312 1 94.62 649 PRO A C 1
ATOM 5093 O O . PRO A 1 649 ? 41.594 10.016 -32.688 1 94.62 649 PRO A O 1
ATOM 5096 N N . VAL A 1 650 ? 40.438 8.055 -32.781 1 95.12 650 VAL A N 1
ATOM 5097 C CA . VAL A 1 650 ? 40.312 7.992 -31.344 1 95.12 650 VAL A CA 1
ATOM 5098 C C . VAL A 1 650 ? 41.156 6.848 -30.797 1 95.12 650 VAL A C 1
ATOM 5100 O O . VAL A 1 650 ? 41.5 5.914 -31.531 1 95.12 650 VAL A O 1
ATOM 5103 N N . ILE A 1 651 ? 41.656 6.98 -29.578 1 94.62 651 ILE A N 1
ATOM 5104 C CA . ILE A 1 651 ? 42.25 5.93 -28.766 1 94.62 651 ILE A CA 1
ATOM 5105 C C . ILE A 1 651 ? 41.406 5.672 -27.531 1 94.62 651 ILE A C 1
ATOM 5107 O O . ILE A 1 651 ? 40.875 6.613 -26.922 1 94.62 651 ILE A O 1
ATOM 5111 N N . LYS A 1 652 ? 41.219 4.426 -27.234 1 94.38 652 LYS A N 1
ATOM 5112 C CA . LYS A 1 652 ? 40.375 4.039 -26.109 1 94.38 652 LYS A CA 1
ATOM 5113 C C . LYS A 1 652 ? 41.188 3.902 -24.828 1 94.38 652 LYS A C 1
ATOM 5115 O O . LYS A 1 652 ? 42.281 3.32 -24.828 1 94.38 652 LYS A O 1
ATOM 5120 N N . CYS A 1 653 ? 40.656 4.555 -23.781 1 94.75 653 CYS A N 1
ATOM 5121 C CA . CYS A 1 653 ? 41.281 4.445 -22.469 1 94.75 653 CYS A CA 1
ATOM 5122 C C . CYS A 1 653 ? 41.125 3.047 -21.891 1 94.75 653 CYS A C 1
ATOM 5124 O O . CYS A 1 653 ? 40.031 2.475 -21.953 1 94.75 653 CYS A O 1
ATOM 5126 N N . SER A 1 654 ? 42.094 2.434 -21.359 1 92.19 654 SER A N 1
ATOM 5127 C CA . SER A 1 654 ? 42.062 1.079 -20.812 1 92.19 654 SER A CA 1
ATOM 5128 C C . SER A 1 654 ? 41.344 1.044 -19.469 1 92.19 654 SER A C 1
ATOM 5130 O O . SER A 1 654 ? 40.844 -0.003 -19.047 1 92.19 654 SER A O 1
ATOM 5132 N N . LYS A 1 655 ? 41.25 2.217 -18.859 1 90.19 655 LYS A N 1
ATOM 5133 C CA . LYS A 1 655 ? 40.656 2.273 -17.531 1 90.19 655 LYS A CA 1
ATOM 5134 C C . LYS A 1 655 ? 39.188 2.633 -17.609 1 90.19 655 LYS A C 1
ATOM 5136 O O . LYS A 1 655 ? 38.312 1.818 -17.281 1 90.19 655 LYS A O 1
ATOM 5141 N N . CYS A 1 656 ? 38.844 3.744 -18.172 1 92.69 656 CYS A N 1
ATOM 5142 C CA . CYS A 1 656 ? 37.438 4.199 -18.188 1 92.69 656 CYS A CA 1
ATOM 5143 C C . CYS A 1 656 ? 36.781 3.854 -19.516 1 92.69 656 CYS A C 1
ATOM 5145 O O . CYS A 1 656 ? 35.562 3.941 -19.625 1 92.69 656 CYS A O 1
ATOM 5147 N N . LEU A 1 657 ? 37.562 3.473 -20.5 1 92.75 657 LEU A N 1
ATOM 5148 C CA . LEU A 1 657 ? 37.094 2.998 -21.812 1 92.75 657 LEU A CA 1
ATOM 5149 C C . LEU A 1 657 ? 36.531 4.148 -22.641 1 92.75 657 LEU A C 1
ATOM 5151 O O . LEU A 1 657 ? 35.875 3.92 -23.656 1 92.75 657 LEU A O 1
ATOM 5155 N N . ASN A 1 658 ? 36.719 5.398 -22.219 1 94.88 658 ASN A N 1
ATOM 5156 C CA . ASN A 1 658 ? 36.375 6.543 -23.047 1 94.88 658 ASN A CA 1
ATOM 5157 C C . ASN A 1 658 ? 37.312 6.703 -24.219 1 94.88 658 ASN A C 1
ATOM 5159 O O . ASN A 1 658 ? 38.406 6.152 -24.219 1 94.88 658 ASN A O 1
ATOM 5163 N N . ARG A 1 659 ? 36.844 7.438 -25.234 1 95.44 659 ARG A N 1
ATOM 5164 C CA . ARG A 1 659 ? 37.625 7.652 -26.453 1 95.44 659 ARG A CA 1
ATOM 5165 C C . ARG A 1 659 ? 38.188 9.07 -26.5 1 95.44 659 ARG A C 1
ATOM 5167 O O . ARG A 1 659 ? 37.469 10.039 -26.266 1 95.44 659 ARG A O 1
ATOM 5174 N N . VAL A 1 660 ? 39.438 9.148 -26.734 1 96.44 660 VAL A N 1
ATOM 5175 C CA . VAL A 1 660 ? 40.125 10.445 -26.828 1 96.44 660 VAL A CA 1
ATOM 5176 C C . VAL A 1 660 ? 40.656 10.641 -28.234 1 96.44 660 VAL A C 1
ATOM 5178 O O . VAL A 1 660 ? 41.25 9.727 -28.812 1 96.44 660 VAL A O 1
ATOM 5181 N N . ILE A 1 661 ? 40.438 11.836 -28.797 1 96.5 661 ILE A N 1
ATOM 5182 C CA . ILE A 1 661 ? 40.938 12.125 -30.141 1 96.5 661 ILE A CA 1
ATOM 5183 C C . ILE A 1 661 ? 42.469 12.266 -30.078 1 96.5 661 ILE A C 1
ATOM 5185 O O . ILE A 1 661 ? 43 13.062 -29.312 1 96.5 661 ILE A O 1
ATOM 5189 N N . TRP A 1 662 ? 43.156 11.469 -30.844 1 95.38 662 TRP A N 1
ATOM 5190 C CA . TRP A 1 662 ? 44.625 11.508 -31.016 1 95.38 662 TRP A CA 1
ATOM 5191 C C . TRP A 1 662 ? 45 11.18 -32.438 1 95.38 662 TRP A C 1
ATOM 5193 O O . TRP A 1 662 ? 45.219 10.008 -32.781 1 95.38 662 TRP A O 1
ATOM 5203 N N . PRO A 1 663 ? 45.156 12.289 -33.219 1 93.56 663 PRO A N 1
ATOM 5204 C CA . PRO A 1 663 ? 45.469 12.055 -34.625 1 93.56 663 PRO A CA 1
ATOM 5205 C C . PRO A 1 663 ? 46.719 11.219 -34.812 1 93.56 663 PRO A C 1
ATOM 5207 O O . PRO A 1 663 ? 47.688 11.359 -34.031 1 93.56 663 PRO A O 1
ATOM 5210 N N . LEU A 1 664 ? 46.812 10.398 -35.875 1 90.69 664 LEU A N 1
ATOM 5211 C CA . LEU A 1 664 ? 47.844 9.406 -36.125 1 90.69 664 LEU A CA 1
ATOM 5212 C C . LEU A 1 664 ? 49.219 10.078 -36.219 1 90.69 664 LEU A C 1
ATOM 5214 O O . LEU A 1 664 ? 50.219 9.531 -35.75 1 90.69 664 LEU A O 1
ATOM 5218 N N . GLU A 1 665 ? 49.281 11.312 -36.781 1 90.38 665 GLU A N 1
ATOM 5219 C CA . GLU A 1 665 ? 50.531 12.039 -37.062 1 90.38 665 GLU A CA 1
ATOM 5220 C C . GLU A 1 665 ? 51.25 12.391 -35.75 1 90.38 665 GLU A C 1
ATOM 5222 O O . GLU A 1 665 ? 52.469 12.547 -35.719 1 90.38 665 GLU A O 1
ATOM 5227 N N . TYR A 1 666 ? 50.469 12.445 -34.719 1 93.56 666 TYR A N 1
ATOM 5228 C CA . TYR A 1 666 ? 51.062 12.977 -33.5 1 93.56 666 TYR A CA 1
ATOM 5229 C C . TYR A 1 666 ? 51.188 11.883 -32.438 1 93.56 666 TYR A C 1
ATOM 5231 O O . TYR A 1 666 ? 51.531 12.156 -31.281 1 93.56 666 TYR A O 1
ATOM 5239 N N . ARG A 1 667 ? 50.906 10.602 -32.781 1 92.94 667 ARG A N 1
ATOM 5240 C CA . ARG A 1 667 ? 51.062 9.469 -31.859 1 92.94 667 ARG A CA 1
ATOM 5241 C C . ARG A 1 667 ? 52.5 9.023 -31.734 1 92.94 667 ARG A C 1
ATOM 5243 O O . ARG A 1 667 ? 53.25 9.023 -32.719 1 92.94 667 ARG A O 1
ATOM 5250 N N . PRO A 1 668 ? 52.875 8.711 -30.516 1 87.38 668 PRO A N 1
ATOM 5251 C CA . PRO A 1 668 ? 54.25 8.219 -30.375 1 87.38 668 PRO A CA 1
ATOM 5252 C C . PRO A 1 668 ? 54.469 6.883 -31.078 1 87.38 668 PRO A C 1
ATOM 5254 O O . PRO A 1 668 ? 53.594 6.031 -31.078 1 87.38 668 PRO A O 1
ATOM 5257 N N . ALA A 1 669 ? 55.469 6.562 -31.891 1 79.88 669 ALA A N 1
ATOM 5258 C CA . ALA A 1 669 ? 55.781 5.391 -32.719 1 79.88 669 ALA A CA 1
ATOM 5259 C C . ALA A 1 669 ? 55.812 4.125 -31.859 1 79.88 669 ALA A C 1
ATOM 5261 O O . ALA A 1 669 ? 55.375 3.062 -32.281 1 79.88 669 ALA A O 1
ATOM 5262 N N . ASN A 1 670 ? 56.344 4.004 -30.609 1 75 670 ASN A N 1
ATOM 5263 C CA . ASN A 1 670 ? 56.625 2.76 -29.891 1 75 670 ASN A CA 1
ATOM 5264 C C . ASN A 1 670 ? 55.781 2.639 -28.625 1 75 670 ASN A C 1
ATOM 5266 O O . ASN A 1 670 ? 56.188 1.963 -27.672 1 75 670 ASN A O 1
ATOM 5270 N N . THR A 1 671 ? 54.562 3.17 -28.672 1 77.31 671 THR A N 1
ATOM 5271 C CA . THR A 1 671 ? 53.781 3.092 -27.438 1 77.31 671 THR A CA 1
ATOM 5272 C C . THR A 1 671 ? 52.594 2.139 -27.594 1 77.31 671 THR A C 1
ATOM 5274 O O . THR A 1 671 ? 51.938 2.129 -28.641 1 77.31 671 THR A O 1
ATOM 5277 N N . ASP A 1 672 ? 52.594 1.097 -26.703 1 82.62 672 ASP A N 1
ATOM 5278 C CA . ASP A 1 672 ? 51.438 0.196 -26.656 1 82.62 672 ASP A CA 1
ATOM 5279 C C . ASP A 1 672 ? 50.156 0.954 -26.281 1 82.62 672 ASP A C 1
ATOM 5281 O O . ASP A 1 672 ? 49.938 1.257 -25.125 1 82.62 672 ASP A O 1
ATOM 5285 N N . LEU A 1 673 ? 49.344 1.201 -27.312 1 85.06 673 LEU A N 1
ATOM 5286 C CA . LEU A 1 673 ? 48.156 2.029 -27.156 1 85.06 673 LEU A CA 1
ATOM 5287 C C . LEU A 1 673 ? 47.062 1.253 -26.469 1 85.06 673 LEU A C 1
ATOM 5289 O O . LEU A 1 673 ? 46.062 1.842 -26.031 1 85.06 673 LEU A O 1
ATOM 5293 N N . THR A 1 674 ? 47.219 -0.065 -26.25 1 86.31 674 THR A N 1
ATOM 5294 C CA . THR A 1 674 ? 46.219 -0.869 -25.562 1 86.31 674 THR A CA 1
ATOM 5295 C C . THR A 1 674 ? 46.219 -0.585 -24.062 1 86.31 674 THR A C 1
ATOM 5297 O O . THR A 1 674 ? 45.219 -0.81 -23.375 1 86.31 674 THR A O 1
ATOM 5300 N N . LYS A 1 675 ? 47.281 -0.026 -23.594 1 89.81 675 LYS A N 1
ATOM 5301 C CA . LYS A 1 675 ? 47.438 0.269 -22.172 1 89.81 675 LYS A CA 1
ATOM 5302 C C . LYS A 1 675 ? 47.25 1.76 -21.906 1 89.81 675 LYS A C 1
ATOM 5304 O O . LYS A 1 675 ? 47.562 2.238 -20.812 1 89.81 675 LYS A O 1
ATOM 5309 N N . PHE A 1 676 ? 46.781 2.492 -22.953 1 92.56 676 PHE A N 1
ATOM 5310 C CA . PHE A 1 676 ? 46.594 3.936 -22.844 1 92.56 676 PHE A CA 1
ATOM 5311 C C . PHE A 1 676 ? 45.594 4.277 -21.75 1 92.56 676 PHE A C 1
ATOM 5313 O O . PHE A 1 676 ? 44.531 3.672 -21.656 1 92.56 676 PHE A O 1
ATOM 5320 N N . GLU A 1 677 ? 46 5.145 -20.828 1 93.12 677 GLU A N 1
ATOM 5321 C CA . GLU A 1 677 ? 45.125 5.754 -19.844 1 93.12 677 GLU A CA 1
ATOM 5322 C C . GLU A 1 677 ? 44.906 7.238 -20.125 1 93.12 677 GLU A C 1
ATOM 5324 O O . GLU A 1 677 ? 45.875 7.984 -20.281 1 93.12 677 GLU A O 1
ATOM 5329 N N . CYS A 1 678 ? 43.719 7.574 -20.234 1 93.56 678 CYS A N 1
ATOM 5330 C CA . CYS A 1 678 ? 43.438 8.961 -20.578 1 93.56 678 CYS A CA 1
ATOM 5331 C C . CYS A 1 678 ? 43.875 9.906 -19.469 1 93.56 678 CYS A C 1
ATOM 5333 O O . CYS A 1 678 ? 44.156 9.461 -18.344 1 93.56 678 CYS A O 1
ATOM 5335 N N . TYR A 1 679 ? 43.844 11.133 -19.781 1 92.5 679 TYR A N 1
ATOM 5336 C CA . TYR A 1 679 ? 44.469 12.141 -18.922 1 92.5 679 TYR A CA 1
ATOM 5337 C C . TYR A 1 679 ? 43.594 12.461 -17.719 1 92.5 679 TYR A C 1
ATOM 5339 O O . TYR A 1 679 ? 44.062 12.961 -16.703 1 92.5 679 TYR A O 1
ATOM 5347 N N . ALA A 1 680 ? 42.344 12.164 -17.875 1 93.19 680 ALA A N 1
ATOM 5348 C CA . ALA A 1 680 ? 41.438 12.273 -16.719 1 93.19 680 ALA A CA 1
ATOM 5349 C C . ALA A 1 680 ? 41.719 11.148 -15.734 1 93.19 680 ALA A C 1
ATOM 5351 O O . ALA A 1 680 ? 41.688 11.359 -14.516 1 93.19 680 ALA A O 1
ATOM 5352 N N . CYS A 1 681 ? 41.906 9.969 -16.219 1 92.56 681 CYS A N 1
ATOM 5353 C CA . CYS A 1 681 ? 42.156 8.797 -15.383 1 92.56 681 CYS A CA 1
ATOM 5354 C C . CYS A 1 681 ? 43.469 8.914 -14.625 1 92.56 681 CYS A C 1
ATOM 5356 O O . CYS A 1 681 ? 43.594 8.414 -13.508 1 92.56 681 CYS A O 1
ATOM 5358 N N . THR A 1 682 ? 44.375 9.445 -15.219 1 89.69 682 THR A N 1
ATOM 5359 C CA . THR A 1 682 ? 45.688 9.594 -14.57 1 89.69 682 THR A CA 1
ATOM 5360 C C . THR A 1 682 ? 45.625 10.711 -13.531 1 89.69 682 THR A C 1
ATOM 5362 O O . THR A 1 682 ? 46.531 10.812 -12.688 1 89.69 682 THR A O 1
ATOM 5365 N N . SER A 1 683 ? 44.625 11.461 -13.734 1 85.38 683 SER A N 1
ATOM 5366 C CA . SER A 1 683 ? 44.406 12.508 -12.742 1 85.38 683 SER A CA 1
ATOM 5367 C C . SER A 1 683 ? 43.438 12.055 -11.664 1 85.38 683 SER A C 1
ATOM 5369 O O . SER A 1 683 ? 42.969 10.914 -11.688 1 85.38 683 SER A O 1
ATOM 5371 N N . ASP A 1 684 ? 43.188 12.742 -10.578 1 77.62 684 ASP A N 1
ATOM 5372 C CA . ASP A 1 684 ? 42.312 12.391 -9.461 1 77.62 684 ASP A CA 1
ATOM 5373 C C . ASP A 1 684 ? 40.844 12.641 -9.812 1 77.62 684 ASP A C 1
ATOM 5375 O O . ASP A 1 684 ? 40.031 12.898 -8.922 1 77.62 684 ASP A O 1
ATOM 5379 N N . THR A 1 685 ? 40.594 12.438 -11.234 1 85.12 685 THR A N 1
ATOM 5380 C CA . THR A 1 685 ? 39.219 12.648 -11.648 1 85.12 685 THR A CA 1
ATOM 5381 C C . THR A 1 685 ? 38.438 11.328 -11.703 1 85.12 685 THR A C 1
ATOM 5383 O O . THR A 1 685 ? 39 10.305 -12.117 1 85.12 685 THR A O 1
ATOM 5386 N N . VAL A 1 686 ? 37.219 11.273 -11.164 1 84.94 686 VAL A N 1
ATOM 5387 C CA . VAL A 1 686 ? 36.375 10.094 -11.273 1 84.94 686 VAL A CA 1
ATOM 5388 C C . VAL A 1 686 ? 35.938 9.898 -12.727 1 84.94 686 VAL A C 1
ATOM 5390 O O . VAL A 1 686 ? 35.219 10.75 -13.281 1 84.94 686 VAL A O 1
ATOM 5393 N N . THR A 1 687 ? 36.438 8.898 -13.328 1 92.12 687 THR A N 1
ATOM 5394 C CA . THR A 1 687 ? 36.219 8.727 -14.758 1 92.12 687 THR A CA 1
ATOM 5395 C C . THR A 1 687 ? 35.188 7.617 -15.008 1 92.12 687 THR A C 1
ATOM 5397 O O . THR A 1 687 ? 34.719 7.441 -16.141 1 92.12 687 THR A O 1
ATOM 5400 N N . ILE A 1 688 ? 34.875 6.809 -14.055 1 90.12 688 ILE A N 1
ATOM 5401 C CA . ILE A 1 688 ? 33.781 5.836 -14.117 1 90.12 688 ILE A CA 1
ATOM 5402 C C . ILE A 1 688 ? 32.656 6.281 -13.211 1 90.12 688 ILE A C 1
ATOM 5404 O O . ILE A 1 688 ? 32.812 6.395 -11.992 1 90.12 688 ILE A O 1
ATOM 5408 N N . ILE A 1 689 ? 31.547 6.594 -13.828 1 87.12 689 ILE A N 1
ATOM 5409 C CA . ILE A 1 689 ? 30.422 7.129 -13.062 1 87.12 689 ILE A CA 1
ATOM 5410 C C . ILE A 1 689 ? 29.297 6.109 -13.031 1 87.12 689 ILE A C 1
ATOM 5412 O O . ILE A 1 689 ? 29.156 5.285 -13.945 1 87.12 689 ILE A O 1
ATOM 5416 N N . CYS A 1 690 ? 28.547 6.062 -11.961 1 81.25 690 CYS A N 1
ATOM 5417 C CA . CYS A 1 690 ? 27.344 5.246 -11.836 1 81.25 690 CYS A CA 1
ATOM 5418 C C . CYS A 1 690 ? 26.109 6.023 -12.273 1 81.25 690 CYS A C 1
ATOM 5420 O O . CYS A 1 690 ? 25.719 7 -11.633 1 81.25 690 CYS A O 1
ATOM 5422 N N . GLN A 1 691 ? 25.625 5.656 -13.367 1 85.75 691 GLN A N 1
ATOM 5423 C CA . GLN A 1 691 ? 24.453 6.34 -13.906 1 85.75 691 GLN A CA 1
ATOM 5424 C C . GLN A 1 691 ? 23.172 5.535 -13.648 1 85.75 691 GLN A C 1
ATOM 5426 O O . GLN A 1 691 ? 23.156 4.316 -13.828 1 85.75 691 GLN A O 1
ATOM 5431 N N . GLU A 1 692 ? 22.156 6.254 -13.211 1 83.69 692 GLU A N 1
ATOM 5432 C CA . GLU A 1 692 ? 20.844 5.613 -13.055 1 83.69 692 GLU A CA 1
ATOM 5433 C C . GLU A 1 692 ? 20.188 5.352 -14.406 1 83.69 692 GLU A C 1
ATOM 5435 O O . GLU A 1 692 ? 20.25 6.195 -15.305 1 83.69 692 GLU A O 1
ATOM 5440 N N . THR A 1 693 ? 19.703 4.168 -14.547 1 91 693 THR A N 1
ATOM 5441 C CA . THR A 1 693 ? 19.031 3.77 -15.781 1 91 693 THR A CA 1
ATOM 5442 C C . THR A 1 693 ? 17.906 2.775 -15.492 1 91 693 THR A C 1
ATOM 5444 O O . THR A 1 693 ? 17.531 2.574 -14.336 1 91 693 THR A O 1
ATOM 5447 N N . THR A 1 694 ? 17.234 2.314 -16.547 1 92.62 694 THR A N 1
ATOM 5448 C CA . THR A 1 694 ? 16.203 1.28 -16.469 1 92.62 694 THR A CA 1
ATOM 5449 C C . THR A 1 694 ? 16.469 0.175 -17.484 1 92.62 694 THR A C 1
ATOM 5451 O O . THR A 1 694 ? 17.438 0.246 -18.25 1 92.62 694 THR A O 1
ATOM 5454 N N . ALA A 1 695 ? 15.688 -0.863 -17.453 1 93.56 695 ALA A N 1
ATOM 5455 C CA . ALA A 1 695 ? 15.828 -1.909 -18.469 1 93.56 695 ALA A CA 1
ATOM 5456 C C . ALA A 1 695 ? 15.312 -1.438 -19.828 1 93.56 695 ALA A C 1
ATOM 5458 O O . ALA A 1 695 ? 15.797 -1.877 -20.875 1 93.56 695 ALA A O 1
ATOM 5459 N N . GLN A 1 696 ? 14.461 -0.519 -19.844 1 91.94 696 GLN A N 1
ATOM 5460 C CA . GLN A 1 696 ? 13.844 -0.012 -21.062 1 91.94 696 GLN A CA 1
ATOM 5461 C C . GLN A 1 696 ? 14.812 0.893 -21.828 1 91.94 696 GLN A C 1
ATOM 5463 O O . GLN A 1 696 ? 14.883 0.836 -23.062 1 91.94 696 GLN A O 1
ATOM 5468 N N . ASP A 1 697 ? 15.555 1.697 -21.156 1 90.56 697 ASP A N 1
ATOM 5469 C CA . ASP A 1 697 ? 16.406 2.703 -21.781 1 90.56 697 ASP A CA 1
ATOM 5470 C C . ASP A 1 697 ? 17.5 2.047 -22.625 1 90.56 697 ASP A C 1
ATOM 5472 O O . ASP A 1 697 ? 17.625 2.32 -23.828 1 90.56 697 ASP A O 1
ATOM 5476 N N . PRO A 1 698 ? 18.297 1.207 -22.062 1 91.69 698 PRO A N 1
ATOM 5477 C CA . PRO A 1 698 ? 19.297 0.541 -22.891 1 91.69 698 PRO A CA 1
ATOM 5478 C C . PRO A 1 698 ? 18.672 -0.33 -23.984 1 91.69 698 PRO A C 1
ATOM 5480 O O . PRO A 1 698 ? 19.312 -0.574 -25.016 1 91.69 698 PRO A O 1
ATOM 5483 N N . SER A 1 699 ? 17.484 -0.828 -23.766 1 92.62 699 SER A N 1
ATOM 5484 C CA . SER A 1 699 ? 16.828 -1.687 -24.75 1 92.62 699 SER A CA 1
ATOM 5485 C C . SER A 1 699 ? 16.453 -0.902 -26 1 92.62 699 SER A C 1
ATOM 5487 O O . SER A 1 699 ? 16.344 -1.471 -27.094 1 92.62 699 SER A O 1
ATOM 5489 N N . ARG A 1 700 ? 16.25 0.363 -25.875 1 91.12 700 ARG A N 1
ATOM 5490 C CA . ARG A 1 700 ? 15.945 1.202 -27.031 1 91.12 700 ARG A CA 1
ATOM 5491 C C . ARG A 1 700 ? 17.141 1.278 -27.969 1 91.12 700 ARG A C 1
ATOM 5493 O O . ARG A 1 700 ? 16.969 1.309 -29.188 1 91.12 700 ARG A O 1
ATOM 5500 N N . GLU A 1 701 ? 18.312 1.282 -27.359 1 90.56 701 GLU A N 1
ATOM 5501 C CA . GLU A 1 701 ? 19.547 1.378 -28.125 1 90.56 701 GLU A CA 1
ATOM 5502 C C . GLU A 1 701 ? 20.078 -0.004 -28.5 1 90.56 701 GLU A C 1
ATOM 5504 O O . GLU A 1 701 ? 20.609 -0.192 -29.594 1 90.56 701 GLU A O 1
ATOM 5509 N N . ASN A 1 702 ? 19.906 -1.024 -27.703 1 92.88 702 ASN A N 1
ATOM 5510 C CA . ASN A 1 702 ? 20.562 -2.318 -27.859 1 92.88 702 ASN A CA 1
ATOM 5511 C C . ASN A 1 702 ? 19.562 -3.412 -28.234 1 92.88 702 ASN A C 1
ATOM 5513 O O . ASN A 1 702 ? 19.953 -4.527 -28.578 1 92.88 702 ASN A O 1
ATOM 5517 N N . GLY A 1 703 ? 18.312 -3.068 -28.234 1 90.94 703 GLY A N 1
ATOM 5518 C CA . GLY A 1 703 ? 17.297 -4.109 -28.375 1 90.94 703 GLY A CA 1
ATOM 5519 C C . GLY A 1 703 ? 16.953 -4.785 -27.062 1 90.94 703 GLY A C 1
ATOM 5520 O O . GLY A 1 703 ? 17.5 -4.445 -26.016 1 90.94 703 GLY A O 1
ATOM 5521 N N . ILE A 1 704 ? 16.109 -5.832 -27.078 1 93.12 704 ILE A N 1
ATOM 5522 C CA . ILE A 1 704 ? 15.594 -6.41 -25.844 1 93.12 704 ILE A CA 1
ATOM 5523 C C . ILE A 1 704 ? 16.203 -7.789 -25.609 1 93.12 704 ILE A C 1
ATOM 5525 O O . ILE A 1 704 ? 15.914 -8.453 -24.625 1 93.12 704 ILE A O 1
ATOM 5529 N N . ASP A 1 705 ? 17.125 -8.281 -26.359 1 91.62 705 ASP A N 1
ATOM 5530 C CA . ASP A 1 705 ? 17.672 -9.633 -26.297 1 91.62 705 ASP A CA 1
ATOM 5531 C C . ASP A 1 705 ? 18.438 -9.859 -25 1 91.62 705 ASP A C 1
ATOM 5533 O O . ASP A 1 705 ? 18.547 -10.992 -24.516 1 91.62 705 ASP A O 1
ATOM 5537 N N . TRP A 1 706 ? 18.969 -8.742 -24.484 1 92.44 706 TRP A N 1
ATOM 5538 C CA . TRP A 1 706 ? 19.75 -8.906 -23.266 1 92.44 706 TRP A CA 1
ATOM 5539 C C . TRP A 1 706 ? 18.859 -9.148 -22.062 1 92.44 706 TRP A C 1
ATOM 5541 O O . TRP A 1 706 ? 19.312 -9.656 -21.031 1 92.44 706 TRP A O 1
ATOM 5551 N N . ILE A 1 707 ? 17.562 -8.82 -22.172 1 94.75 707 ILE A N 1
ATOM 5552 C CA . ILE A 1 707 ? 16.672 -9.016 -21.016 1 94.75 707 ILE A CA 1
ATOM 5553 C C . ILE A 1 707 ? 15.664 -10.117 -21.328 1 94.75 707 ILE A C 1
ATOM 5555 O O . ILE A 1 707 ? 15.047 -10.672 -20.422 1 94.75 707 ILE A O 1
ATOM 5559 N N . LEU A 1 708 ? 15.406 -10.445 -22.641 1 95.81 708 LEU A N 1
ATOM 5560 C CA . LEU A 1 708 ? 14.414 -11.453 -22.984 1 95.81 708 LEU A CA 1
ATOM 5561 C C . LEU A 1 708 ? 14.852 -12.258 -24.203 1 95.81 708 LEU A C 1
ATOM 5563 O O . LEU A 1 708 ? 15.016 -11.695 -25.297 1 95.81 708 LEU A O 1
ATOM 5567 N N . ARG A 1 709 ? 15.133 -13.469 -23.984 1 95.19 709 ARG A N 1
ATOM 5568 C CA . ARG A 1 709 ? 15.289 -14.391 -25.109 1 95.19 709 ARG A CA 1
ATOM 5569 C C . ARG A 1 709 ? 13.93 -14.875 -25.609 1 95.19 709 ARG A C 1
ATOM 5571 O O . ARG A 1 709 ? 13.125 -15.406 -24.844 1 95.19 709 ARG A O 1
ATOM 5578 N N . ASN A 1 710 ? 13.508 -14.625 -26.781 1 95.5 710 ASN A N 1
ATOM 5579 C CA . ASN A 1 710 ? 12.234 -14.969 -27.406 1 95.5 710 ASN A CA 1
ATOM 5580 C C . ASN A 1 710 ? 12.438 -15.594 -28.781 1 95.5 710 ASN A C 1
ATOM 5582 O O . ASN A 1 710 ? 12.148 -14.961 -29.812 1 95.5 710 ASN A O 1
ATOM 5586 N N . ASP A 1 711 ? 12.805 -16.859 -28.719 1 94 711 ASP A N 1
ATOM 5587 C CA . ASP A 1 711 ? 13.125 -17.578 -29.953 1 94 711 ASP A CA 1
ATOM 5588 C C . ASP A 1 711 ? 11.891 -17.734 -30.828 1 94 711 ASP A C 1
ATOM 5590 O O . ASP A 1 711 ? 10.797 -18.031 -30.328 1 94 711 ASP A O 1
ATOM 5594 N N . ASP A 1 712 ? 11.984 -17.484 -32.188 1 92.81 712 ASP A N 1
ATOM 5595 C CA . ASP A 1 712 ? 10.945 -17.672 -33.188 1 92.81 712 ASP A CA 1
ATOM 5596 C C . ASP A 1 712 ? 9.711 -16.828 -32.844 1 92.81 712 ASP A C 1
ATOM 5598 O O . ASP A 1 712 ? 8.578 -17.25 -33.125 1 92.81 712 ASP A O 1
ATOM 5602 N N . LYS A 1 713 ? 9.914 -15.766 -32.125 1 93.38 713 LYS A N 1
ATOM 5603 C CA . LYS A 1 713 ? 8.797 -14.898 -31.734 1 93.38 713 LYS A CA 1
ATOM 5604 C C . LYS A 1 713 ? 7.68 -15.703 -31.078 1 93.38 713 LYS A C 1
ATOM 5606 O O . LYS A 1 713 ? 6.52 -15.602 -31.484 1 93.38 713 LYS A O 1
ATOM 5611 N N . ALA A 1 714 ? 8.219 -16.562 -30.172 1 95.56 714 ALA A N 1
ATOM 5612 C CA . ALA A 1 714 ? 7.246 -17.344 -29.406 1 95.56 714 ALA A CA 1
ATOM 5613 C C . ALA A 1 714 ? 6.152 -16.453 -28.828 1 95.56 714 ALA A C 1
ATOM 5615 O O . ALA A 1 714 ? 4.984 -16.844 -28.766 1 95.56 714 ALA A O 1
ATOM 5616 N N . ILE A 1 715 ? 6.535 -15.336 -28.25 1 95.25 715 ILE A N 1
ATOM 5617 C CA . ILE A 1 715 ? 5.598 -14.273 -27.906 1 95.25 715 ILE A CA 1
ATOM 5618 C C . ILE A 1 715 ? 5.621 -13.195 -28.984 1 95.25 715 ILE A C 1
ATOM 5620 O O . ILE A 1 715 ? 6.625 -12.5 -29.156 1 95.25 715 ILE A O 1
ATOM 5624 N N . HIS A 1 716 ? 4.648 -13.008 -29.703 1 91.94 716 HIS A N 1
ATOM 5625 C CA . HIS A 1 716 ? 4.617 -12.156 -30.875 1 91.94 716 HIS A CA 1
ATOM 5626 C C . HIS A 1 716 ? 4.812 -10.688 -30.5 1 91.94 716 HIS A C 1
ATOM 5628 O O . HIS A 1 716 ? 5.668 -10.008 -31.078 1 91.94 716 HIS A O 1
ATOM 5634 N N . ASP A 1 717 ? 3.979 -10.18 -29.641 1 91.5 717 ASP A N 1
ATOM 5635 C CA . ASP A 1 717 ? 4.105 -8.805 -29.156 1 91.5 717 ASP A CA 1
ATOM 5636 C C . ASP A 1 717 ? 4.547 -8.781 -27.688 1 91.5 717 ASP A C 1
ATOM 5638 O O . ASP A 1 717 ? 3.717 -8.891 -26.781 1 91.5 717 ASP A O 1
ATOM 5642 N N . THR A 1 718 ? 5.852 -8.547 -27.609 1 94.25 718 THR A N 1
ATOM 5643 C CA . THR A 1 718 ? 6.398 -8.617 -26.266 1 94.25 718 THR A CA 1
ATOM 5644 C C . THR A 1 718 ? 6.074 -7.348 -25.484 1 94.25 718 THR A C 1
ATOM 5646 O O . THR A 1 718 ? 5.988 -6.262 -26.062 1 94.25 718 THR A O 1
ATOM 5649 N N . PHE A 1 719 ? 5.918 -7.441 -24.297 1 93.94 719 PHE A N 1
ATOM 5650 C CA . PHE A 1 719 ? 5.742 -6.367 -23.328 1 93.94 719 PHE A CA 1
ATOM 5651 C C . PHE A 1 719 ? 4.617 -5.43 -23.75 1 93.94 719 PHE A C 1
ATOM 5653 O O . PHE A 1 719 ? 4.789 -4.211 -23.766 1 93.94 719 PHE A O 1
ATOM 5660 N N . ASN A 1 720 ? 3.502 -5.961 -24.172 1 89.94 720 ASN A N 1
ATOM 5661 C CA . ASN A 1 720 ? 2.385 -5.168 -24.672 1 89.94 720 ASN A CA 1
ATOM 5662 C C . ASN A 1 720 ? 1.385 -4.844 -23.562 1 89.94 720 ASN A C 1
ATOM 5664 O O . ASN A 1 720 ? 0.333 -4.258 -23.828 1 89.94 720 ASN A O 1
ATOM 5668 N N . GLY A 1 721 ? 1.663 -5.242 -22.375 1 87.44 721 GLY A N 1
ATOM 5669 C CA . GLY A 1 721 ? 0.828 -4.895 -21.25 1 87.44 721 GLY A CA 1
ATOM 5670 C C . GLY A 1 721 ? -0.412 -5.762 -21.125 1 87.44 721 GLY A C 1
ATOM 5671 O O . GLY A 1 721 ? -1.211 -5.586 -20.203 1 87.44 721 GLY A O 1
ATOM 5672 N N . ARG A 1 722 ? -0.57 -6.738 -21.922 1 87 722 ARG A N 1
ATOM 5673 C CA . ARG A 1 722 ? -1.754 -7.59 -21.906 1 87 722 ARG A CA 1
ATOM 5674 C C . ARG A 1 722 ? -1.673 -8.609 -20.781 1 87 722 ARG A C 1
ATOM 5676 O O . ARG A 1 722 ? -0.635 -8.742 -20.125 1 87 722 ARG A O 1
ATOM 5683 N N . SER A 1 723 ? -2.859 -9.297 -20.562 1 89 723 SER A N 1
ATOM 5684 C CA . SER A 1 723 ? -2.947 -10.258 -19.469 1 89 723 SER A CA 1
ATOM 5685 C C . SER A 1 723 ? -2.156 -11.523 -19.766 1 89 723 SER A C 1
ATOM 5687 O O . SER A 1 723 ? -1.844 -11.805 -20.922 1 89 723 SER A O 1
ATOM 5689 N N . LEU A 1 724 ? -1.787 -12.227 -18.719 1 92.5 724 LEU A N 1
ATOM 5690 C CA . LEU A 1 724 ? -1.096 -13.5 -18.891 1 92.5 724 LEU A CA 1
ATOM 5691 C C . LEU A 1 724 ? -1.972 -14.5 -19.641 1 92.5 724 LEU A C 1
ATOM 5693 O O . LEU A 1 724 ? -1.464 -15.344 -20.375 1 92.5 724 LEU A O 1
ATOM 5697 N N . PHE A 1 725 ? -3.324 -14.453 -19.453 1 90.69 725 PHE A N 1
ATOM 5698 C CA . PHE A 1 725 ? -4.242 -15.336 -20.172 1 90.69 725 PHE A CA 1
ATOM 5699 C C . PHE A 1 725 ? -4.145 -15.109 -21.672 1 90.69 725 PHE A C 1
ATOM 5701 O O . PHE A 1 725 ? -4.137 -16.078 -22.453 1 90.69 725 PHE A O 1
ATOM 5708 N N . TYR A 1 726 ? -4.074 -13.828 -22.031 1 89.75 726 TYR A N 1
ATOM 5709 C CA . TYR A 1 726 ? -3.91 -13.5 -23.438 1 89.75 726 TYR A CA 1
ATOM 5710 C C . TYR A 1 726 ? -2.629 -14.109 -24 1 89.75 726 TYR A C 1
ATOM 5712 O O . TYR A 1 726 ? -2.641 -14.734 -25.062 1 89.75 726 TYR A O 1
ATOM 5720 N N . THR A 1 727 ? -1.503 -13.961 -23.281 1 93.69 727 THR A N 1
ATOM 5721 C CA . THR A 1 727 ? -0.215 -14.484 -23.734 1 93.69 727 THR A CA 1
ATOM 5722 C C . THR A 1 727 ? -0.248 -16 -23.812 1 93.69 727 THR A C 1
ATOM 5724 O O . THR A 1 727 ? 0.209 -16.594 -24.797 1 93.69 727 THR A O 1
ATOM 5727 N N . ALA A 1 728 ? -0.84 -16.625 -22.766 1 92.44 728 ALA A N 1
ATOM 5728 C CA . ALA A 1 728 ? -0.911 -18.078 -22.719 1 92.44 728 ALA A CA 1
ATOM 5729 C C . ALA A 1 728 ? -1.789 -18.625 -23.844 1 92.44 728 ALA A C 1
ATOM 5731 O O . ALA A 1 728 ? -1.508 -19.688 -24.406 1 92.44 728 ALA A O 1
ATOM 5732 N N . SER A 1 729 ? -2.859 -17.875 -24.234 1 88.75 729 SER A N 1
ATOM 5733 C CA . SER A 1 729 ? -3.809 -18.328 -25.25 1 88.75 729 SER A CA 1
ATOM 5734 C C . SER A 1 729 ? -3.248 -18.141 -26.656 1 88.75 729 SER A C 1
ATOM 5736 O O . SER A 1 729 ? -3.715 -18.781 -27.594 1 88.75 729 SER A O 1
ATOM 5738 N N . HIS A 1 730 ? -2.197 -17.344 -26.812 1 90.25 730 HIS A N 1
ATOM 5739 C CA . HIS A 1 730 ? -1.732 -17 -28.141 1 90.25 730 HIS A CA 1
ATOM 5740 C C . HIS A 1 730 ? -0.313 -17.5 -28.391 1 90.25 730 HIS A C 1
ATOM 5742 O O . HIS A 1 730 ? 0.365 -17.047 -29.312 1 90.25 730 HIS A O 1
ATOM 5748 N N . CYS A 1 731 ? 0.164 -18.328 -27.562 1 92.19 731 CYS A N 1
ATOM 5749 C CA . CYS A 1 731 ? 1.485 -18.922 -27.734 1 92.19 731 CYS A CA 1
ATOM 5750 C C . CYS A 1 731 ? 1.416 -20.438 -27.656 1 92.19 731 CYS A C 1
ATOM 5752 O O . CYS A 1 731 ? 0.391 -21 -27.266 1 92.19 731 CYS A O 1
ATOM 5754 N N . ASP A 1 732 ? 2.451 -21.016 -28.156 1 90.5 732 ASP A N 1
ATOM 5755 C CA . ASP A 1 732 ? 2.621 -22.453 -27.969 1 90.5 732 ASP A CA 1
ATOM 5756 C C . ASP A 1 732 ? 3.057 -22.781 -26.547 1 90.5 732 ASP A C 1
ATOM 5758 O O . ASP A 1 732 ? 4.25 -22.781 -26.234 1 90.5 732 ASP A O 1
ATOM 5762 N N . LEU A 1 733 ? 2.113 -23.109 -25.781 1 90.25 733 LEU A N 1
ATOM 5763 C CA . LEU A 1 733 ? 2.309 -23.219 -24.344 1 90.25 733 LEU A CA 1
ATOM 5764 C C . LEU A 1 733 ? 3.242 -24.391 -24.016 1 90.25 733 LEU A C 1
ATOM 5766 O O . LEU A 1 733 ? 4.055 -24.281 -23.094 1 90.25 733 LEU A O 1
ATOM 5770 N N . VAL A 1 734 ? 3.162 -25.438 -24.641 1 88.06 734 VAL A N 1
ATOM 5771 C CA . VAL A 1 734 ? 3.889 -26.656 -24.344 1 88.06 734 VAL A CA 1
ATOM 5772 C C . VAL A 1 734 ? 5.391 -26.422 -24.484 1 88.06 734 VAL A C 1
ATOM 5774 O O . VAL A 1 734 ? 6.184 -26.922 -23.688 1 88.06 734 VAL A O 1
ATOM 5777 N N . HIS A 1 735 ? 5.766 -25.562 -25.422 1 91.75 735 HIS A N 1
ATOM 5778 C CA . HIS A 1 735 ? 7.188 -25.359 -25.688 1 91.75 735 HIS A CA 1
ATOM 5779 C C . HIS A 1 735 ? 7.617 -23.938 -25.312 1 91.75 735 HIS A C 1
ATOM 5781 O O . HIS A 1 735 ? 8.688 -23.484 -25.719 1 91.75 735 HIS A O 1
ATOM 5787 N N . LEU A 1 736 ? 6.852 -23.25 -24.656 1 94.5 736 LEU A N 1
ATOM 5788 C CA . LEU A 1 736 ? 7.141 -21.844 -24.328 1 94.5 736 LEU A CA 1
ATOM 5789 C C . LEU A 1 736 ? 8.406 -21.734 -23.484 1 94.5 736 LEU A C 1
ATOM 5791 O O . LEU A 1 736 ? 9.227 -20.844 -23.719 1 94.5 736 LEU A O 1
ATOM 5795 N N . HIS A 1 737 ? 8.609 -22.641 -22.516 1 93.75 737 HIS A N 1
ATOM 5796 C CA . HIS A 1 737 ? 9.719 -22.547 -21.578 1 93.75 737 HIS A CA 1
ATOM 5797 C C . HIS A 1 737 ? 11.055 -22.812 -22.281 1 93.75 737 HIS A C 1
ATOM 5799 O O . HIS A 1 737 ? 12.102 -22.391 -21.797 1 93.75 737 HIS A O 1
ATOM 5805 N N . ASP A 1 738 ? 11.016 -23.438 -23.406 1 93.69 738 ASP A N 1
ATOM 5806 C CA . ASP A 1 738 ? 12.234 -23.688 -24.172 1 93.69 738 ASP A CA 1
ATOM 5807 C C . ASP A 1 738 ? 12.594 -22.484 -25.047 1 93.69 738 ASP A C 1
ATOM 5809 O O . ASP A 1 738 ? 13.766 -22.266 -25.359 1 93.69 738 ASP A O 1
ATOM 5813 N N . LYS A 1 739 ? 11.656 -21.75 -25.391 1 95.31 739 LYS A N 1
ATOM 5814 C CA . LYS A 1 739 ? 11.852 -20.688 -26.375 1 95.31 739 LYS A CA 1
ATOM 5815 C C . LYS A 1 739 ? 11.953 -19.328 -25.703 1 95.31 739 LYS A C 1
ATOM 5817 O O . LYS A 1 739 ? 12.484 -18.375 -26.297 1 95.31 739 LYS A O 1
ATOM 5822 N N . VAL A 1 740 ? 11.398 -19.172 -24.547 1 96.38 740 VAL A N 1
ATOM 5823 C CA . VAL A 1 740 ? 11.352 -17.875 -23.891 1 96.38 740 VAL A CA 1
ATOM 5824 C C . VAL A 1 740 ? 12.086 -17.922 -22.547 1 96.38 740 VAL A C 1
ATOM 5826 O O . VAL A 1 740 ? 11.875 -18.859 -21.766 1 96.38 740 VAL A O 1
ATOM 5829 N N . GLU A 1 741 ? 12.992 -17.016 -22.328 1 94.94 741 GLU A N 1
ATOM 5830 C CA . GLU A 1 741 ? 13.711 -16.906 -21.062 1 94.94 741 GLU A CA 1
ATOM 5831 C C . GLU A 1 741 ? 13.922 -15.445 -20.672 1 94.94 741 GLU A C 1
ATOM 5833 O O . GLU A 1 741 ? 14.484 -14.664 -21.438 1 94.94 741 GLU A O 1
ATOM 5838 N N . ALA A 1 742 ? 13.375 -15.164 -19.5 1 94.88 742 ALA A N 1
ATOM 5839 C CA . ALA A 1 742 ? 13.586 -13.812 -18.984 1 94.88 742 ALA A CA 1
ATOM 5840 C C . ALA A 1 742 ? 15.016 -13.641 -18.469 1 94.88 742 ALA A C 1
ATOM 5842 O O . ALA A 1 742 ? 15.516 -14.477 -17.719 1 94.88 742 ALA A O 1
ATOM 5843 N N . ILE A 1 743 ? 15.711 -12.648 -18.891 1 93.19 743 ILE A N 1
ATOM 5844 C CA . ILE A 1 743 ? 17.062 -12.25 -18.484 1 93.19 743 ILE A CA 1
ATOM 5845 C C . ILE A 1 743 ? 18.016 -13.422 -18.703 1 93.19 743 ILE A C 1
ATOM 5847 O O . ILE A 1 743 ? 18.547 -13.977 -17.734 1 93.19 743 ILE A O 1
ATOM 5851 N N . PRO A 1 744 ? 18.203 -13.727 -19.922 1 90.44 744 PRO A N 1
ATOM 5852 C CA . PRO A 1 744 ? 19.062 -14.875 -20.234 1 90.44 744 PRO A CA 1
ATOM 5853 C C . PRO A 1 744 ? 20.5 -14.688 -19.75 1 90.44 744 PRO A C 1
ATOM 5855 O O . PRO A 1 744 ? 21.062 -13.594 -19.859 1 90.44 744 PRO A O 1
ATOM 5858 N N . ILE A 1 745 ? 21.078 -15.641 -19.172 1 75.81 745 ILE A N 1
ATOM 5859 C CA . ILE A 1 745 ? 22.422 -15.617 -18.594 1 75.81 745 ILE A CA 1
ATOM 5860 C C . ILE A 1 745 ? 23.453 -15.641 -19.719 1 75.81 745 ILE A C 1
ATOM 5862 O O . ILE A 1 745 ? 24.484 -14.969 -19.641 1 75.81 745 ILE A O 1
ATOM 5866 N N . MET A 1 746 ? 23.203 -16.344 -20.781 1 69.12 746 MET A N 1
ATOM 5867 C CA . MET A 1 746 ? 24.219 -16.641 -21.797 1 69.12 746 MET A CA 1
ATOM 5868 C C . MET A 1 746 ? 24.266 -15.531 -22.844 1 69.12 746 MET A C 1
ATOM 5870 O O . MET A 1 746 ? 25.062 -15.602 -23.797 1 69.12 746 MET A O 1
ATOM 5874 N N . ASP A 1 747 ? 23.578 -14.43 -22.594 1 68.12 747 ASP A N 1
ATOM 5875 C CA . ASP A 1 747 ? 23.641 -13.375 -23.609 1 68.12 747 ASP A CA 1
ATOM 5876 C C . ASP A 1 747 ? 25 -12.656 -23.547 1 68.12 747 ASP A C 1
ATOM 5878 O O . ASP A 1 747 ? 25.422 -12.195 -22.484 1 68.12 747 ASP A O 1
ATOM 5882 N N . SER A 1 748 ? 25.797 -12.789 -24.641 1 67.06 748 SER A N 1
ATOM 5883 C CA . SER A 1 748 ? 27.156 -12.281 -24.719 1 67.06 748 SER A CA 1
ATOM 5884 C C . SER A 1 748 ? 27.188 -10.875 -25.328 1 67.06 748 SER A C 1
ATOM 5886 O O . SER A 1 748 ? 28.25 -10.297 -25.516 1 67.06 748 SER A O 1
ATOM 5888 N N . SER A 1 749 ? 26.016 -10.297 -25.516 1 80.38 749 SER A N 1
ATOM 5889 C CA . SER A 1 749 ? 26.078 -8.984 -26.156 1 80.38 749 SER A CA 1
ATOM 5890 C C . SER A 1 749 ? 26.422 -7.895 -25.141 1 80.38 749 SER A C 1
ATOM 5892 O O . SER A 1 749 ? 26.109 -8.016 -23.953 1 80.38 749 SER A O 1
ATOM 5894 N N . PHE A 1 750 ? 27.266 -6.906 -25.688 1 87.81 750 PHE A N 1
ATOM 5895 C CA . PHE A 1 750 ? 27.656 -5.785 -24.844 1 87.81 750 PHE A CA 1
ATOM 5896 C C . PHE A 1 750 ? 26.594 -4.695 -24.859 1 87.81 750 PHE A C 1
ATOM 5898 O O . PHE A 1 750 ? 26.031 -4.383 -25.922 1 87.81 750 PHE A O 1
ATOM 5905 N N . LEU A 1 751 ? 26.266 -4.242 -23.719 1 91.56 751 LEU A N 1
ATOM 5906 C CA . LEU A 1 751 ? 25.266 -3.201 -23.562 1 91.56 751 LEU A CA 1
ATOM 5907 C C . LEU A 1 751 ? 25.891 -1.816 -23.594 1 91.56 751 LEU A C 1
ATOM 5909 O O . LEU A 1 751 ? 26.969 -1.604 -23.031 1 91.56 751 LEU A O 1
ATOM 5913 N N . THR A 1 752 ? 25.328 -0.872 -24.328 1 93.5 752 THR A N 1
ATOM 5914 C CA . THR A 1 752 ? 25.766 0.519 -24.359 1 93.5 752 THR A CA 1
ATOM 5915 C C . THR A 1 752 ? 24.641 1.452 -23.922 1 93.5 752 THR A C 1
ATOM 5917 O O . THR A 1 752 ? 23.469 1.123 -24.062 1 93.5 752 THR A O 1
ATOM 5920 N N . ILE A 1 753 ? 24.969 2.51 -23.297 1 92.94 753 ILE A N 1
ATOM 5921 C CA . ILE A 1 753 ? 24.062 3.598 -22.953 1 92.94 753 ILE A CA 1
ATOM 5922 C C . ILE A 1 753 ? 24.578 4.902 -23.562 1 92.94 753 ILE A C 1
ATOM 5924 O O . ILE A 1 753 ? 25.672 5.355 -23.234 1 92.94 753 ILE A O 1
ATOM 5928 N N . ASP A 1 754 ? 23.812 5.453 -24.422 1 90.12 754 ASP A N 1
ATOM 5929 C CA . ASP A 1 754 ? 24.219 6.66 -25.141 1 90.12 754 ASP A CA 1
ATOM 5930 C C . ASP A 1 754 ? 25.562 6.465 -25.844 1 90.12 754 ASP A C 1
ATOM 5932 O O . ASP A 1 754 ? 26.422 7.336 -25.781 1 90.12 754 ASP A O 1
ATOM 5936 N N . GLY A 1 755 ? 25.75 5.316 -26.328 1 90.69 755 GLY A N 1
ATOM 5937 C CA . GLY A 1 755 ? 26.938 4.996 -27.094 1 90.69 755 GLY A CA 1
ATOM 5938 C C . GLY A 1 755 ? 28.109 4.574 -26.234 1 90.69 755 GLY A C 1
ATOM 5939 O O . GLY A 1 755 ? 29.172 4.227 -26.75 1 90.69 755 GLY A O 1
ATOM 5940 N N . LYS A 1 756 ? 27.984 4.574 -24.938 1 93.12 756 LYS A N 1
ATOM 5941 C CA . LYS A 1 756 ? 29.062 4.195 -24.031 1 93.12 756 LYS A CA 1
ATOM 5942 C C . LYS A 1 756 ? 28.859 2.783 -23.484 1 93.12 756 LYS A C 1
ATOM 5944 O O . LYS A 1 756 ? 27.75 2.387 -23.172 1 93.12 756 LYS A O 1
ATOM 5949 N N . LEU A 1 757 ? 29.938 2.068 -23.391 1 92.5 757 LEU A N 1
ATOM 5950 C CA . LEU A 1 757 ? 29.875 0.675 -22.953 1 92.5 757 LEU A CA 1
ATOM 5951 C C . LEU A 1 757 ? 29.547 0.58 -21.469 1 92.5 757 LEU A C 1
ATOM 5953 O O . LEU A 1 757 ? 30.125 1.308 -20.656 1 92.5 757 LEU A O 1
ATOM 5957 N N . VAL A 1 758 ? 28.641 -0.317 -21.141 1 93.06 758 VAL A N 1
ATOM 5958 C CA . VAL A 1 758 ? 28.312 -0.589 -19.75 1 93.06 758 VAL A CA 1
ATOM 5959 C C . VAL A 1 758 ? 29.297 -1.595 -19.156 1 93.06 758 VAL A C 1
ATOM 5961 O O . VAL A 1 758 ? 29.453 -2.695 -19.688 1 93.06 758 VAL A O 1
ATOM 5964 N N . ARG A 1 759 ? 29.859 -1.283 -18.078 1 88.38 759 ARG A N 1
ATOM 5965 C CA . ARG A 1 759 ? 30.938 -2.088 -17.516 1 88.38 759 ARG A CA 1
ATOM 5966 C C . ARG A 1 759 ? 30.391 -3.148 -16.562 1 88.38 759 ARG A C 1
ATOM 5968 O O . ARG A 1 759 ? 31.047 -4.164 -16.312 1 88.38 759 ARG A O 1
ATOM 5975 N N . ASN A 1 760 ? 29.312 -2.881 -15.961 1 85 760 ASN A N 1
ATOM 5976 C CA . ASN A 1 760 ? 28.766 -3.809 -14.977 1 85 760 ASN A CA 1
ATOM 5977 C C . ASN A 1 760 ? 27.484 -4.461 -15.469 1 85 760 ASN A C 1
ATOM 5979 O O . ASN A 1 760 ? 26.484 -4.504 -14.742 1 85 760 ASN A O 1
ATOM 5983 N N . GLN A 1 761 ? 27.531 -4.953 -16.656 1 87.69 761 GLN A N 1
ATOM 5984 C CA . GLN A 1 761 ? 26.359 -5.543 -17.281 1 87.69 761 GLN A CA 1
ATOM 5985 C C . GLN A 1 761 ? 25.812 -6.707 -16.453 1 87.69 761 GLN A C 1
ATOM 5987 O O . GLN A 1 761 ? 24.594 -6.852 -16.297 1 87.69 761 GLN A O 1
ATOM 5992 N N . LEU A 1 762 ? 26.656 -7.594 -16 1 82.94 762 LEU A N 1
ATOM 5993 C CA . LEU A 1 762 ? 26.234 -8.75 -15.219 1 82.94 762 LEU A CA 1
ATOM 5994 C C . LEU A 1 762 ? 25.516 -8.312 -13.938 1 82.94 762 LEU A C 1
ATOM 5996 O O . LEU A 1 762 ? 24.547 -8.93 -13.531 1 82.94 762 LEU A O 1
ATOM 6000 N N . GLU A 1 763 ? 26.062 -7.199 -13.383 1 79.69 763 GLU A N 1
ATOM 6001 C CA . GLU A 1 763 ? 25.438 -6.684 -12.164 1 79.69 763 GLU A CA 1
ATOM 6002 C C . GLU A 1 763 ? 24.047 -6.141 -12.43 1 79.69 763 GLU A C 1
ATOM 6004 O O . GLU A 1 763 ? 23.141 -6.305 -11.609 1 79.69 763 GLU A O 1
ATOM 6009 N N . ILE A 1 764 ? 23.906 -5.516 -13.477 1 87.62 764 ILE A N 1
ATOM 6010 C CA . ILE A 1 764 ? 22.609 -4.961 -13.859 1 87.62 764 ILE A CA 1
ATOM 6011 C C . ILE A 1 764 ? 21.609 -6.09 -14.062 1 87.62 764 ILE A C 1
ATOM 6013 O O . ILE A 1 764 ? 20.469 -6.012 -13.586 1 87.62 764 ILE A O 1
ATOM 6017 N N . LYS A 1 765 ? 22.016 -7.121 -14.672 1 87.94 765 LYS A N 1
ATOM 6018 C CA . LYS A 1 765 ? 21.156 -8.266 -14.93 1 87.94 765 LYS A CA 1
ATOM 6019 C C . LYS A 1 765 ? 20.781 -8.977 -13.625 1 87.94 765 LYS A C 1
ATOM 6021 O O . LYS A 1 765 ? 19.625 -9.359 -13.445 1 87.94 765 LYS A O 1
ATOM 6026 N N . THR A 1 766 ? 21.719 -9.117 -12.773 1 82.56 766 THR A N 1
ATOM 6027 C CA . THR A 1 766 ? 21.469 -9.773 -11.492 1 82.56 766 THR A CA 1
ATOM 6028 C C . THR A 1 766 ? 20.484 -8.969 -10.656 1 82.56 766 THR A C 1
ATOM 6030 O O . THR A 1 766 ? 19.609 -9.539 -10 1 82.56 766 THR A O 1
ATOM 6033 N N . SER A 1 767 ? 20.719 -7.652 -10.68 1 83.5 767 SER A N 1
ATOM 6034 C CA . SER A 1 767 ? 19.797 -6.789 -9.945 1 83.5 767 SER A CA 1
ATOM 6035 C C . SER A 1 767 ? 18.375 -6.922 -10.484 1 83.5 767 SER A C 1
ATOM 6037 O O . SER A 1 767 ? 17.438 -7.047 -9.711 1 83.5 767 SER A O 1
ATOM 6039 N N . LEU A 1 768 ? 18.266 -6.871 -11.766 1 89.81 768 LEU A N 1
ATOM 6040 C CA . LEU A 1 768 ? 16.953 -7.008 -12.391 1 89.81 768 LEU A CA 1
ATOM 6041 C C . LEU A 1 768 ? 16.359 -8.383 -12.102 1 89.81 768 LEU A C 1
ATOM 6043 O O . LEU A 1 768 ? 15.164 -8.5 -11.844 1 89.81 768 LEU A O 1
ATOM 6047 N N . GLN A 1 769 ? 17.172 -9.414 -12.164 1 88.75 769 GLN A N 1
ATOM 6048 C CA . GLN A 1 769 ? 16.734 -10.773 -11.867 1 88.75 769 GLN A CA 1
ATOM 6049 C C . GLN A 1 769 ? 16.234 -10.891 -10.438 1 88.75 769 GLN A C 1
ATOM 6051 O O . GLN A 1 769 ? 15.289 -11.648 -10.164 1 88.75 769 GLN A O 1
ATOM 6056 N N . GLY A 1 770 ? 16.938 -10.188 -9.578 1 83.19 770 GLY A N 1
ATOM 6057 C CA . GLY A 1 770 ? 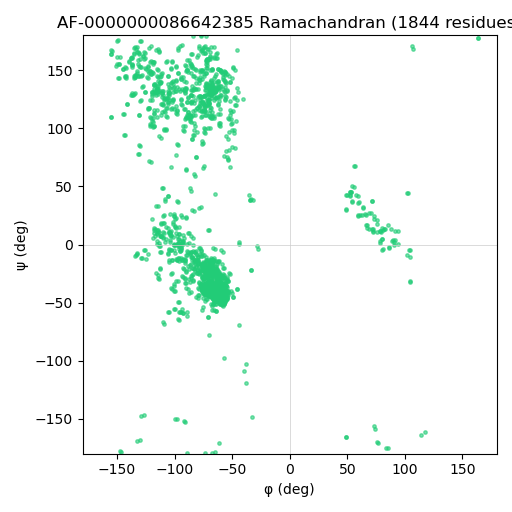16.484 -10.188 -8.203 1 83.19 770 GLY A CA 1
ATOM 6058 C C . GLY A 1 770 ? 15.055 -9.719 -8.047 1 83.19 770 GLY A C 1
ATOM 6059 O O . GLY A 1 770 ? 14.266 -10.336 -7.332 1 83.19 770 GLY A O 1
ATOM 6060 N N . TRP A 1 771 ? 14.68 -8.641 -8.742 1 86.5 771 TRP A N 1
ATOM 6061 C CA . TRP A 1 771 ? 13.32 -8.117 -8.695 1 86.5 771 TRP A CA 1
ATOM 6062 C C . TRP A 1 771 ? 12.328 -9.125 -9.281 1 86.5 771 TRP A C 1
ATOM 6064 O O . TRP A 1 771 ? 11.234 -9.312 -8.742 1 86.5 771 TRP A O 1
ATOM 6074 N N . VAL A 1 772 ? 12.711 -9.797 -10.344 1 92 772 VAL A N 1
ATOM 6075 C CA . VAL A 1 772 ? 11.836 -10.727 -11.055 1 92 772 VAL A CA 1
ATOM 6076 C C . VAL A 1 772 ? 11.625 -11.984 -10.211 1 92 772 VAL A C 1
ATOM 6078 O O . VAL A 1 772 ? 10.492 -12.461 -10.078 1 92 772 VAL A O 1
ATOM 6081 N N . THR A 1 773 ? 12.656 -12.469 -9.617 1 87.06 773 THR A N 1
ATOM 6082 C CA . THR A 1 773 ? 12.586 -13.703 -8.836 1 87.06 773 THR A CA 1
ATOM 6083 C C . THR A 1 773 ? 11.773 -13.492 -7.559 1 87.06 773 THR A C 1
ATOM 6085 O O . THR A 1 773 ? 11.055 -14.391 -7.117 1 87.06 773 THR A O 1
ATOM 6088 N N . LEU A 1 774 ? 11.914 -12.32 -6.977 1 82.19 774 LEU A N 1
ATOM 6089 C CA . LEU A 1 774 ? 11.164 -12.008 -5.766 1 82.19 774 LEU A CA 1
ATOM 6090 C C . LEU A 1 774 ? 9.719 -11.664 -6.09 1 82.19 774 LEU A C 1
ATOM 6092 O O . LEU A 1 774 ? 8.875 -11.609 -5.191 1 82.19 774 LEU A O 1
ATOM 6096 N N . ARG A 1 775 ? 9.422 -11.602 -7.445 1 88.12 775 ARG A N 1
ATOM 6097 C CA . ARG A 1 775 ? 8.094 -11.25 -7.934 1 88.12 775 ARG A CA 1
ATOM 6098 C C . ARG A 1 775 ? 7.602 -9.953 -7.309 1 88.12 775 ARG A C 1
ATOM 6100 O O . ARG A 1 775 ? 6.477 -9.891 -6.805 1 88.12 775 ARG A O 1
ATOM 6107 N N . GLN A 1 776 ? 8.562 -8.984 -7.234 1 84.19 776 GLN A N 1
ATOM 6108 C CA . GLN A 1 776 ? 8.273 -7.641 -6.746 1 84.19 776 GLN A CA 1
ATOM 6109 C C . GLN A 1 776 ? 8.641 -6.59 -7.789 1 84.19 776 GLN A C 1
ATOM 6111 O O . GLN A 1 776 ? 9.422 -6.863 -8.703 1 84.19 776 GLN A O 1
ATOM 6116 N N . ALA A 1 777 ? 8.008 -5.543 -7.75 1 87.25 777 ALA A N 1
ATOM 6117 C CA . ALA A 1 777 ? 8.312 -4.418 -8.633 1 87.25 777 ALA A CA 1
ATOM 6118 C C . ALA A 1 777 ? 8.617 -3.158 -7.832 1 87.25 777 ALA A C 1
ATOM 6120 O O . ALA A 1 777 ? 8.047 -2.939 -6.762 1 87.25 777 ALA A O 1
ATOM 6121 N N . GLU A 1 778 ? 9.578 -2.355 -8.344 1 85.25 778 GLU A N 1
ATOM 6122 C CA . GLU A 1 778 ? 9.93 -1.111 -7.66 1 85.25 778 GLU A CA 1
ATOM 6123 C C . GLU A 1 778 ? 8.758 -0.129 -7.672 1 85.25 778 GLU A C 1
ATOM 6125 O O . GLU A 1 778 ? 8.055 -0.001 -8.672 1 85.25 778 GLU A O 1
ATOM 6130 N N . ALA A 1 779 ? 8.523 0.383 -6.504 1 85.06 779 ALA A N 1
ATOM 6131 C CA . ALA A 1 779 ? 7.441 1.356 -6.402 1 85.06 779 ALA A CA 1
ATOM 6132 C C . ALA A 1 779 ? 7.973 2.781 -6.539 1 85.06 779 ALA A C 1
ATOM 6134 O O . ALA A 1 779 ? 9.133 3.051 -6.23 1 85.06 779 ALA A O 1
ATOM 6135 N N . GLY A 1 780 ? 7.242 3.686 -7.195 1 85.56 780 GLY A N 1
ATOM 6136 C CA . GLY A 1 780 ? 7.445 5.125 -7.215 1 85.56 780 GLY A CA 1
ATOM 6137 C C . GLY A 1 780 ? 6.324 5.895 -6.543 1 85.56 780 GLY A C 1
ATOM 6138 O O . GLY A 1 780 ? 5.297 5.32 -6.18 1 85.56 780 GLY A O 1
ATOM 6139 N N . VAL A 1 781 ? 6.617 7.18 -6.285 1 87 781 VAL A N 1
ATOM 6140 C CA . VAL A 1 781 ? 5.629 7.984 -5.578 1 87 781 VAL A CA 1
ATOM 6141 C C . VAL A 1 781 ? 4.883 8.875 -6.57 1 87 781 VAL A C 1
ATOM 6143 O O . VAL A 1 781 ? 5.504 9.547 -7.402 1 87 781 VAL A O 1
ATOM 6146 N N . CYS A 1 782 ? 3.578 8.758 -6.559 1 91.38 782 CYS A N 1
ATOM 6147 C CA . CYS A 1 782 ? 2.758 9.672 -7.344 1 91.38 782 CYS A CA 1
ATOM 6148 C C . CYS A 1 782 ? 2.836 11.094 -6.793 1 91.38 782 CYS A C 1
ATOM 6150 O O . CYS A 1 782 ? 2.697 11.297 -5.586 1 91.38 782 CYS A O 1
ATOM 6152 N N . SER A 1 783 ? 2.986 12.07 -7.656 1 91.19 783 SER A N 1
ATOM 6153 C CA . SER A 1 783 ? 3.16 13.453 -7.219 1 91.19 783 SER A CA 1
ATOM 6154 C C . SER A 1 783 ? 1.834 14.062 -6.77 1 91.19 783 SER A C 1
ATOM 6156 O O . SER A 1 783 ? 1.814 15.094 -6.098 1 91.19 783 SER A O 1
ATOM 6158 N N . LEU A 1 784 ? 0.721 13.523 -7.117 1 88.19 784 LEU A N 1
ATOM 6159 C CA . LEU A 1 784 ? -0.583 14.086 -6.785 1 88.19 784 LEU A CA 1
ATOM 6160 C C . LEU A 1 784 ? -1.154 13.43 -5.531 1 88.19 784 LEU A C 1
ATOM 6162 O O . LEU A 1 784 ? -1.543 14.117 -4.586 1 88.19 784 LEU A O 1
ATOM 6166 N N . CYS A 1 785 ? -1.161 12.102 -5.469 1 86.88 785 CYS A N 1
ATOM 6167 C CA . CYS A 1 785 ? -1.8 11.43 -4.34 1 86.88 785 CYS A CA 1
ATOM 6168 C C . CYS A 1 785 ? -0.761 10.938 -3.34 1 86.88 785 CYS A C 1
ATOM 6170 O O . CYS A 1 785 ? -1.109 10.508 -2.238 1 86.88 785 CYS A O 1
ATOM 6172 N N . PHE A 1 786 ? 0.564 10.898 -3.678 1 86.19 786 PHE A N 1
ATOM 6173 C CA . PHE A 1 786 ? 1.682 10.547 -2.807 1 86.19 786 PHE A CA 1
ATOM 6174 C C . PHE A 1 786 ? 1.609 9.086 -2.395 1 86.19 786 PHE A C 1
ATOM 6176 O O . PHE A 1 786 ? 2.236 8.68 -1.414 1 86.19 786 PHE A O 1
ATOM 6183 N N . SER A 1 787 ? 0.806 8.32 -3.139 1 82.5 787 SER A N 1
ATOM 6184 C CA . SER A 1 787 ? 0.774 6.879 -2.906 1 82.5 787 SER A CA 1
ATOM 6185 C C . SER A 1 787 ? 1.929 6.18 -3.615 1 82.5 787 SER A C 1
ATOM 6187 O O . SER A 1 787 ? 2.449 6.684 -4.613 1 82.5 787 SER A O 1
ATOM 6189 N N . ASN A 1 788 ? 2.355 5.086 -3.045 1 83.06 788 ASN A N 1
ATOM 6190 C CA . ASN A 1 788 ? 3.344 4.242 -3.707 1 83.06 788 ASN A CA 1
ATOM 6191 C C . ASN A 1 788 ? 2.715 3.404 -4.816 1 83.06 788 ASN A C 1
ATOM 6193 O O . ASN A 1 788 ? 1.796 2.625 -4.566 1 83.06 788 ASN A O 1
ATOM 6197 N N . ILE A 1 789 ? 3.141 3.695 -6.031 1 86.31 789 ILE A N 1
ATOM 6198 C CA . ILE A 1 789 ? 2.656 3.012 -7.227 1 86.31 789 ILE A CA 1
ATOM 6199 C C . ILE A 1 789 ? 3.826 2.363 -7.961 1 86.31 789 ILE A C 1
ATOM 6201 O O . ILE A 1 789 ? 4.961 2.842 -7.875 1 86.31 789 ILE A O 1
ATOM 6205 N N . ARG A 1 790 ? 3.537 1.274 -8.617 1 86.31 790 ARG A N 1
ATOM 6206 C CA . ARG A 1 790 ? 4.578 0.688 -9.453 1 86.31 790 ARG A CA 1
ATOM 6207 C C . ARG A 1 790 ? 5.121 1.71 -10.445 1 86.31 790 ARG A C 1
ATOM 6209 O O . ARG A 1 790 ? 4.352 2.422 -11.094 1 86.31 790 ARG A O 1
ATOM 6216 N N . LYS A 1 791 ? 6.391 1.784 -10.531 1 87.56 791 LYS A N 1
ATOM 6217 C CA . LYS A 1 791 ? 7.035 2.777 -11.383 1 87.56 791 LYS A CA 1
ATOM 6218 C C . LYS A 1 791 ? 6.543 2.672 -12.82 1 87.56 791 LYS A C 1
ATOM 6220 O O . LYS A 1 791 ? 6.426 3.682 -13.523 1 87.56 791 LYS A O 1
ATOM 6225 N N . ALA A 1 792 ? 6.285 1.43 -13.227 1 84.88 792 ALA A N 1
ATOM 6226 C CA . ALA A 1 792 ? 5.816 1.209 -14.594 1 84.88 792 ALA A CA 1
ATOM 6227 C C . ALA A 1 792 ? 4.449 1.848 -14.812 1 84.88 792 ALA A C 1
ATOM 6229 O O . ALA A 1 792 ? 4.078 2.158 -15.945 1 84.88 792 ALA A O 1
ATOM 6230 N N . ASP A 1 793 ? 3.734 2.078 -13.789 1 87.62 793 ASP A N 1
ATOM 6231 C CA . ASP A 1 793 ? 2.381 2.615 -13.891 1 87.62 793 ASP A CA 1
ATOM 6232 C C . ASP A 1 793 ? 2.373 4.129 -13.68 1 87.62 793 ASP A C 1
ATOM 6234 O O . ASP A 1 793 ? 1.31 4.754 -13.672 1 87.62 793 ASP A O 1
ATOM 6238 N N . LEU A 1 794 ? 3.52 4.711 -13.484 1 90.81 794 LEU A N 1
ATOM 6239 C CA . LEU A 1 794 ? 3.643 6.16 -13.352 1 90.81 794 LEU A CA 1
ATOM 6240 C C . LEU A 1 794 ? 3.928 6.805 -14.703 1 90.81 794 LEU A C 1
ATOM 6242 O O . LEU A 1 794 ? 4.711 6.273 -15.492 1 90.81 794 LEU A O 1
ATOM 6246 N N . LYS A 1 795 ? 3.205 7.848 -15.008 1 90.25 795 LYS A N 1
ATOM 6247 C CA . LYS A 1 795 ? 3.375 8.602 -16.25 1 90.25 795 LYS A CA 1
ATOM 6248 C C . LYS A 1 795 ? 3.598 10.078 -15.961 1 90.25 795 LYS A C 1
ATOM 6250 O O . LYS A 1 795 ? 3.27 10.57 -14.883 1 90.25 795 LYS A O 1
ATOM 6255 N N . ARG A 1 796 ? 4.152 10.703 -16.969 1 91.19 796 ARG A N 1
ATOM 6256 C CA . ARG A 1 796 ? 4.312 12.148 -16.844 1 91.19 796 ARG A CA 1
ATOM 6257 C C . ARG A 1 796 ? 2.961 12.859 -16.844 1 91.19 796 ARG A C 1
ATOM 6259 O O . ARG A 1 796 ? 2.057 12.477 -17.594 1 91.19 796 ARG A O 1
ATOM 6266 N N . ALA A 1 797 ? 2.803 13.836 -15.977 1 93.12 797 ALA A N 1
ATOM 6267 C CA . ALA A 1 797 ? 1.521 14.508 -15.789 1 93.12 797 ALA A CA 1
ATOM 6268 C C . ALA A 1 797 ? 1.069 15.195 -17.078 1 93.12 797 ALA A C 1
ATOM 6270 O O . ALA A 1 797 ? -0.116 15.172 -17.406 1 93.12 797 ALA A O 1
ATOM 6271 N N . CYS A 1 798 ? 1.937 15.898 -17.844 1 93.44 798 CYS A N 1
ATOM 6272 C CA . CYS A 1 798 ? 1.477 16.625 -19.016 1 93.44 798 CYS A CA 1
ATOM 6273 C C . CYS A 1 798 ? 2.32 16.266 -20.234 1 93.44 798 CYS A C 1
ATOM 6275 O O . CYS A 1 798 ? 1.949 16.578 -21.375 1 93.44 798 CYS A O 1
ATOM 6277 N N . GLY A 1 799 ? 3.445 15.594 -20.109 1 88.19 799 GLY A N 1
ATOM 6278 C CA . GLY A 1 799 ? 4.25 15.125 -21.219 1 88.19 799 GLY A CA 1
ATOM 6279 C C . GLY A 1 799 ? 5.129 16.203 -21.828 1 88.19 799 GLY A C 1
ATOM 6280 O O . GLY A 1 799 ? 5.891 15.945 -22.766 1 88.19 799 GLY A O 1
ATOM 6281 N N . ARG A 1 800 ? 5.008 17.406 -21.375 1 89.44 800 ARG A N 1
ATOM 6282 C CA . ARG A 1 800 ? 5.82 18.516 -21.875 1 89.44 800 ARG A CA 1
ATOM 6283 C C . ARG A 1 800 ? 7.238 18.453 -21.328 1 89.44 800 ARG A C 1
ATOM 6285 O O . ARG A 1 800 ? 7.449 17.969 -20.203 1 89.44 800 ARG A O 1
ATOM 6292 N N . THR A 1 801 ? 8.141 18.938 -22.141 1 83.19 801 THR A N 1
ATOM 6293 C CA . THR A 1 801 ? 9.531 18.969 -21.688 1 83.19 801 THR A CA 1
ATOM 6294 C C . THR A 1 801 ? 9.703 19.922 -20.516 1 83.19 801 THR A C 1
ATOM 6296 O O . THR A 1 801 ? 9.102 21 -20.484 1 83.19 801 THR A O 1
ATOM 6299 N N . GLY A 1 802 ? 10.312 19.562 -19.547 1 80.06 802 GLY A N 1
ATOM 6300 C CA . GLY A 1 802 ? 10.539 20.391 -18.375 1 80.06 802 GLY A CA 1
ATOM 6301 C C . GLY A 1 802 ? 9.664 20 -17.188 1 80.06 802 GLY A C 1
ATOM 6302 O O . GLY A 1 802 ? 9.969 20.328 -16.047 1 80.06 802 GLY A O 1
ATOM 6303 N N . CYS A 1 803 ? 8.477 19.5 -17.516 1 87.12 803 CYS A N 1
ATOM 6304 C CA . CYS A 1 803 ? 7.621 19.031 -16.438 1 87.12 803 CYS A CA 1
ATOM 6305 C C . CYS A 1 803 ? 7.93 17.578 -16.078 1 87.12 803 CYS A C 1
ATOM 6307 O O . CYS A 1 803 ? 7.656 16.672 -16.875 1 87.12 803 CYS A O 1
ATOM 6309 N N . HIS A 1 804 ? 8.5 17.328 -14.883 1 85.81 804 HIS A N 1
ATOM 6310 C CA . HIS A 1 804 ? 9 16.016 -14.539 1 85.81 804 HIS A CA 1
ATOM 6311 C C . HIS A 1 804 ? 8.141 15.344 -13.477 1 85.81 804 HIS A C 1
ATOM 6313 O O . HIS A 1 804 ? 8.555 14.375 -12.844 1 85.81 804 HIS A O 1
ATOM 6319 N N . GLN A 1 805 ? 6.914 15.891 -13.359 1 91.06 805 GLN A N 1
ATOM 6320 C CA . GLN A 1 805 ? 6.055 15.312 -12.328 1 91.06 805 GLN A CA 1
ATOM 6321 C C . GLN A 1 805 ? 5.414 14.016 -12.812 1 91.06 805 GLN A C 1
ATOM 6323 O O . GLN A 1 805 ? 4.891 13.953 -13.922 1 91.06 805 GLN A O 1
ATOM 6328 N N . LEU A 1 806 ? 5.566 12.961 -12.039 1 92.19 806 LEU A N 1
ATOM 6329 C CA . LEU A 1 806 ? 4.988 11.656 -12.352 1 92.19 806 LEU A CA 1
ATOM 6330 C C . LEU A 1 806 ? 3.697 11.438 -11.57 1 92.19 806 LEU A C 1
ATOM 6332 O O . LEU A 1 806 ? 3.625 11.734 -10.375 1 92.19 806 LEU A O 1
ATOM 6336 N N . VAL A 1 807 ? 2.648 10.992 -12.297 1 94 807 VAL A N 1
ATOM 6337 C CA . VAL A 1 807 ? 1.338 10.797 -11.688 1 94 807 VAL A CA 1
ATOM 6338 C C . VAL A 1 807 ? 0.787 9.43 -12.062 1 94 807 VAL A C 1
ATOM 6340 O O . VAL A 1 807 ? 1.093 8.898 -13.133 1 94 807 VAL A O 1
ATOM 6343 N N . CYS A 1 808 ? 0.046 8.75 -11.141 1 92.06 808 CYS A N 1
ATOM 6344 C CA . CYS A 1 808 ? -0.509 7.422 -11.391 1 92.06 808 CYS A CA 1
ATOM 6345 C C . CYS A 1 808 ? -1.729 7.5 -12.297 1 92.06 808 CYS A C 1
ATOM 6347 O O . CYS A 1 808 ? -2.281 8.578 -12.516 1 92.06 808 CYS A O 1
ATOM 6349 N N . ASN A 1 809 ? -2.174 6.398 -12.812 1 86.75 809 ASN A N 1
ATOM 6350 C CA . ASN A 1 809 ? -3.283 6.332 -13.758 1 86.75 809 ASN A CA 1
ATOM 6351 C C . ASN A 1 809 ? -4.59 6.797 -13.117 1 86.75 809 ASN A C 1
ATOM 6353 O O . ASN A 1 809 ? -5.391 7.477 -13.758 1 86.75 809 ASN A O 1
ATOM 6357 N N . SER A 1 810 ? -4.824 6.41 -11.906 1 84.81 810 SER A N 1
ATOM 6358 C CA . SER A 1 810 ? -6.047 6.812 -11.219 1 84.81 810 SER A CA 1
ATOM 6359 C C . SER A 1 810 ? -6.125 8.328 -11.07 1 84.81 810 SER A C 1
ATOM 6361 O O . SER A 1 810 ? -7.195 8.914 -11.25 1 84.81 810 SER A O 1
ATOM 6363 N N . CYS A 1 811 ? -5.004 8.922 -10.727 1 89.38 811 CYS A N 1
ATOM 6364 C CA . CYS A 1 811 ? -4.961 10.367 -10.586 1 89.38 811 CYS A CA 1
ATOM 6365 C C . CYS A 1 811 ? -5.137 11.062 -11.93 1 89.38 811 CYS A C 1
ATOM 6367 O O . CYS A 1 811 ? -5.793 12.094 -12.023 1 89.38 811 CYS A O 1
ATOM 6369 N N . LEU A 1 812 ? -4.535 10.555 -12.992 1 91 812 LEU A N 1
ATOM 6370 C CA . LEU A 1 812 ? -4.715 11.125 -14.328 1 91 812 LEU A CA 1
ATOM 6371 C C . LEU A 1 812 ? -6.172 11.031 -14.766 1 91 812 LEU A C 1
ATOM 6373 O O . LEU A 1 812 ? -6.707 11.969 -15.359 1 91 812 LEU A O 1
ATOM 6377 N N . GLN A 1 813 ? -6.734 9.875 -14.484 1 87.44 813 GLN A N 1
ATOM 6378 C CA . GLN A 1 813 ? -8.141 9.688 -14.805 1 87.44 813 GLN A CA 1
ATOM 6379 C C . GLN A 1 813 ? -9.023 10.656 -14.023 1 87.44 813 GLN A C 1
ATOM 6381 O O . GLN A 1 813 ? -10 11.188 -14.555 1 87.44 813 GLN A O 1
ATOM 6386 N N . SER A 1 814 ? -8.68 10.859 -12.812 1 86.56 814 SER A N 1
ATOM 6387 C CA . SER A 1 814 ? -9.461 11.75 -11.961 1 86.56 814 SER A CA 1
ATOM 6388 C C . SER A 1 814 ? -9.25 13.211 -12.359 1 86.56 814 SER A C 1
ATOM 6390 O O . SER A 1 814 ? -10.086 14.062 -12.047 1 86.56 814 SER A O 1
ATOM 6392 N N . TRP A 1 815 ? -8.164 13.547 -12.961 1 91.38 815 TRP A N 1
ATOM 6393 C CA . TRP A 1 815 ? -7.867 14.93 -13.328 1 91.38 815 TRP A CA 1
ATOM 6394 C C . TRP A 1 815 ? -8.336 15.227 -14.75 1 91.38 815 TRP A C 1
ATOM 6396 O O . TRP A 1 815 ? -9.25 16.016 -14.953 1 91.38 815 TRP A O 1
ATOM 6406 N N . TYR A 1 816 ? -7.859 14.531 -15.719 1 90.62 816 TYR A N 1
ATOM 6407 C CA . TYR A 1 816 ? -8.219 14.789 -17.109 1 90.62 816 TYR A CA 1
ATOM 6408 C C . TYR A 1 816 ? -9.531 14.102 -17.469 1 90.62 816 TYR A C 1
ATOM 6410 O O . TYR A 1 816 ? -10.289 14.602 -18.312 1 90.62 816 TYR A O 1
ATOM 6418 N N . GLY A 1 817 ? -9.805 13.039 -16.875 1 88 817 GLY A N 1
ATOM 6419 C CA . GLY A 1 817 ? -10.992 12.25 -17.188 1 88 817 GLY A CA 1
ATOM 6420 C C . GLY A 1 817 ? -12.266 12.875 -16.656 1 88 817 GLY A C 1
ATOM 6421 O O . GLY A 1 817 ? -13.367 12.438 -17 1 88 817 GLY A O 1
ATOM 6422 N N . ILE A 1 818 ? -12.109 13.914 -15.844 1 87.06 818 ILE A N 1
ATOM 6423 C CA . ILE A 1 818 ? -13.289 14.617 -15.344 1 87.06 818 ILE A CA 1
ATOM 6424 C C . ILE A 1 818 ? -14.094 15.18 -16.516 1 87.06 818 ILE A C 1
ATOM 6426 O O . ILE A 1 818 ? -15.32 15.289 -16.438 1 87.06 818 ILE A O 1
ATOM 6430 N N . ASN A 1 819 ? -13.383 15.547 -17.516 1 89.44 819 ASN A N 1
ATOM 6431 C CA . ASN A 1 819 ? -14.031 16.047 -18.719 1 89.44 819 ASN A CA 1
ATOM 6432 C C . ASN A 1 819 ? -14.484 14.898 -19.625 1 89.44 819 ASN A C 1
ATOM 6434 O O . ASN A 1 819 ? -13.656 14.211 -20.234 1 89.44 819 ASN A O 1
ATOM 6438 N N . GLU A 1 820 ? -15.734 14.641 -19.625 1 87.81 820 GLU A N 1
ATOM 6439 C CA . GLU A 1 820 ? -16.328 13.57 -20.422 1 87.81 820 GLU A CA 1
ATOM 6440 C C . GLU A 1 820 ? -17.547 14.07 -21.188 1 87.81 820 GLU A C 1
ATOM 6442 O O . GLU A 1 820 ? -18.141 15.078 -20.828 1 87.81 820 GLU A O 1
ATOM 6447 N N . ARG A 1 821 ? -17.844 13.312 -22.219 1 86.19 821 ARG A N 1
ATOM 6448 C CA . ARG A 1 821 ? -19.016 13.664 -23.016 1 86.19 821 ARG A CA 1
ATOM 6449 C C . ARG A 1 821 ? -20.281 13.648 -22.172 1 86.19 821 ARG A C 1
ATOM 6451 O O . ARG A 1 821 ? -20.469 12.75 -21.344 1 86.19 821 ARG A O 1
ATOM 6458 N N . GLY A 1 822 ? -21.109 14.641 -22.344 1 86.19 822 GLY A N 1
ATOM 6459 C CA . GLY A 1 822 ? -22.375 14.734 -21.609 1 86.19 822 GLY A CA 1
ATOM 6460 C C . GLY A 1 822 ? -22.25 15.5 -20.312 1 86.19 822 GLY A C 1
ATOM 6461 O O . GLY A 1 822 ? -23.25 15.672 -19.594 1 86.19 822 GLY A O 1
ATOM 6462 N N . ARG A 1 823 ? -21.094 15.953 -20 1 88.25 823 ARG A N 1
ATOM 6463 C CA . ARG A 1 823 ? -20.875 16.641 -18.734 1 88.25 823 ARG A CA 1
ATOM 6464 C C . ARG A 1 823 ? -20.375 18.062 -18.969 1 88.25 823 ARG A C 1
ATOM 6466 O O . ARG A 1 823 ? -20.062 18.438 -20.094 1 88.25 823 ARG A O 1
ATOM 6473 N N . ILE A 1 824 ? -20.375 18.766 -17.797 1 89.19 824 ILE A N 1
ATOM 6474 C CA . ILE A 1 824 ? -19.859 20.125 -17.828 1 89.19 824 ILE A CA 1
ATOM 6475 C C . ILE A 1 824 ? -18.328 20.094 -17.984 1 89.19 824 ILE A C 1
ATOM 6477 O O . ILE A 1 824 ? -17.656 19.266 -17.375 1 89.19 824 ILE A O 1
ATOM 6481 N N . ILE A 1 825 ? -17.859 20.922 -18.828 1 89.25 825 ILE A N 1
ATOM 6482 C CA . ILE A 1 825 ? -16.422 20.953 -19.078 1 89.25 825 ILE A CA 1
ATOM 6483 C C . ILE A 1 825 ? -15.727 21.719 -17.953 1 89.25 825 ILE A C 1
ATOM 6485 O O . ILE A 1 825 ? -16.047 22.891 -17.688 1 89.25 825 ILE A O 1
ATOM 6489 N N . ASN A 1 826 ? -14.859 21.047 -17.266 1 89.56 826 ASN A N 1
ATOM 6490 C CA . ASN A 1 826 ? -13.992 21.688 -16.281 1 89.56 826 ASN A CA 1
ATOM 6491 C C . ASN A 1 826 ? -12.727 22.25 -16.922 1 89.56 826 ASN A C 1
ATOM 6493 O O . ASN A 1 826 ? -11.773 21.516 -17.188 1 89.56 826 ASN A O 1
ATOM 6497 N N . VAL A 1 827 ? -12.625 23.484 -17.078 1 88.31 827 VAL A N 1
ATOM 6498 C CA . VAL A 1 827 ? -11.562 24.125 -17.828 1 88.31 827 VAL A CA 1
ATOM 6499 C C . VAL A 1 827 ? -10.234 24 -17.078 1 88.31 827 VAL A C 1
ATOM 6501 O O . VAL A 1 827 ? -9.18 23.859 -17.703 1 88.31 827 VAL A O 1
ATOM 6504 N N . ALA A 1 828 ? -10.297 24.031 -15.789 1 88.69 828 ALA A N 1
ATOM 6505 C CA . ALA A 1 828 ? -9.078 23.938 -14.992 1 88.69 828 ALA A CA 1
ATOM 6506 C C . ALA A 1 828 ? -8.398 22.578 -15.188 1 88.69 828 ALA A C 1
ATOM 6508 O O . ALA A 1 828 ? -7.164 22.5 -15.219 1 88.69 828 ALA A O 1
ATOM 6509 N N . ALA A 1 829 ? -9.148 21.547 -15.367 1 91.5 829 ALA A N 1
ATOM 6510 C CA . ALA A 1 829 ? -8.625 20.188 -15.461 1 91.5 829 ALA A CA 1
ATOM 6511 C C . ALA A 1 829 ? -8.164 19.875 -16.891 1 91.5 829 ALA A C 1
ATOM 6513 O O . ALA A 1 829 ? -7.809 18.734 -17.188 1 91.5 829 ALA A O 1
ATOM 6514 N N . LEU A 1 830 ? -8.195 20.891 -17.766 1 91.75 830 LEU A N 1
ATOM 6515 C CA . LEU A 1 830 ? -7.664 20.719 -19.109 1 91.75 830 LEU A CA 1
ATOM 6516 C C . LEU A 1 830 ? -6.168 20.984 -19.141 1 91.75 830 LEU A C 1
ATOM 6518 O O . LEU A 1 830 ? -5.48 20.609 -20.094 1 91.75 830 LEU A O 1
ATOM 6522 N N . SER A 1 831 ? -5.711 21.641 -18.078 1 92.62 831 SER A N 1
ATOM 6523 C CA . SER A 1 831 ? -4.297 21.984 -17.969 1 92.62 831 SER A CA 1
ATOM 6524 C C . SER A 1 831 ? -3.6 21.125 -16.922 1 92.62 831 SER A C 1
ATOM 6526 O O . SER A 1 831 ? -4.254 20.531 -16.062 1 92.62 831 SER A O 1
ATOM 6528 N N . CYS A 1 832 ? -2.262 21 -17.047 1 94.94 832 CYS A N 1
ATOM 6529 C CA . CYS A 1 832 ? -1.465 20.25 -16.094 1 94.94 832 CYS A CA 1
ATOM 6530 C C . CYS A 1 832 ? -1.663 20.781 -14.68 1 94.94 832 CYS A C 1
ATOM 6532 O O . CYS A 1 832 ? -1.651 22 -14.461 1 94.94 832 CYS A O 1
ATOM 6534 N N . PRO A 1 833 ? -1.902 19.953 -13.75 1 93.56 833 PRO A N 1
ATOM 6535 C CA . PRO A 1 833 ? -2.131 20.406 -12.375 1 93.56 833 PRO A CA 1
ATOM 6536 C C . PRO A 1 833 ? -0.884 21.016 -11.742 1 93.56 833 PRO A C 1
ATOM 6538 O O . PRO A 1 833 ? -0.981 21.719 -10.734 1 93.56 833 PRO A O 1
ATOM 6541 N N . PHE A 1 834 ? 0.254 20.781 -12.297 1 94.19 834 PHE A N 1
ATOM 6542 C CA . PHE A 1 834 ? 1.497 21.219 -11.672 1 94.19 834 PHE A CA 1
ATOM 6543 C C . PHE A 1 834 ? 2.072 22.438 -12.391 1 94.19 834 PHE A C 1
ATOM 6545 O O . PHE A 1 834 ? 2.109 23.531 -11.828 1 94.19 834 PHE A O 1
ATOM 6552 N N . CYS A 1 835 ? 2.35 22.328 -13.719 1 93.31 835 CYS A N 1
ATOM 6553 C CA . CYS A 1 835 ? 2.953 23.438 -14.453 1 93.31 835 CYS A CA 1
ATOM 6554 C C . CYS A 1 835 ? 1.885 24.297 -15.117 1 93.31 835 CYS A C 1
ATOM 6556 O O . CYS A 1 835 ? 2.178 25.391 -15.609 1 93.31 835 CYS A O 1
ATOM 6558 N N . ARG A 1 836 ? 0.612 23.891 -15.234 1 92.44 836 ARG A N 1
ATOM 6559 C CA . ARG A 1 836 ? -0.571 24.594 -15.711 1 92.44 836 ARG A CA 1
ATOM 6560 C C . ARG A 1 836 ? -0.514 24.797 -17.219 1 92.44 836 ARG A C 1
ATOM 6562 O O . ARG A 1 836 ? -1.305 25.562 -17.781 1 92.44 836 ARG A O 1
ATOM 6569 N N . ARG A 1 837 ? 0.362 24.125 -17.891 1 91.44 837 ARG A N 1
ATOM 6570 C CA . ARG A 1 837 ? 0.412 24.141 -19.359 1 91.44 837 ARG A CA 1
ATOM 6571 C C . ARG A 1 837 ? -0.54 23.109 -19.953 1 91.44 837 ARG A C 1
ATOM 6573 O O . ARG A 1 837 ? -1.006 22.203 -19.25 1 91.44 837 ARG A O 1
ATOM 6580 N N . LEU A 1 838 ? -0.783 23.281 -21.172 1 91.25 838 LEU A N 1
ATOM 6581 C CA . LEU A 1 838 ? -1.599 22.297 -21.859 1 91.25 838 LEU A CA 1
ATOM 6582 C C . LEU A 1 838 ? -0.807 21.016 -22.109 1 91.25 838 LEU A C 1
ATOM 6584 O O . LEU A 1 838 ? 0.299 21.047 -22.656 1 91.25 838 LEU A O 1
ATOM 6588 N N . PRO A 1 839 ? -1.343 19.938 -21.719 1 92.88 839 PRO A N 1
ATOM 6589 C CA . PRO A 1 839 ? -0.633 18.672 -21.906 1 92.88 839 PRO A CA 1
ATOM 6590 C C . PRO A 1 839 ? -0.456 18.312 -23.391 1 92.88 839 PRO A C 1
ATOM 6592 O O . PRO A 1 839 ? -1.126 18.891 -24.25 1 92.88 839 PRO A O 1
ATOM 6595 N N . THR A 1 840 ? 0.489 17.438 -23.656 1 92.81 840 THR A N 1
ATOM 6596 C CA . THR A 1 840 ? 0.683 16.953 -25.016 1 92.81 840 THR A CA 1
ATOM 6597 C C . THR A 1 840 ? -0.5 16.094 -25.469 1 92.81 840 THR A C 1
ATOM 6599 O O . THR A 1 840 ? -1.172 15.484 -24.641 1 92.81 840 THR A O 1
ATOM 6602 N N . PRO A 1 841 ? -0.837 16.047 -26.719 1 89.12 841 PRO A N 1
ATOM 6603 C CA . PRO A 1 841 ? -1.963 15.25 -27.203 1 89.12 841 PRO A CA 1
ATOM 6604 C C . PRO A 1 841 ? -1.825 13.766 -26.859 1 89.12 841 PRO A C 1
ATOM 6606 O O . PRO A 1 841 ? -2.824 13.102 -26.578 1 89.12 841 PRO A O 1
ATOM 6609 N N . LYS A 1 842 ? -0.647 13.312 -26.828 1 86.56 842 LYS A N 1
ATOM 6610 C CA . LYS A 1 842 ? -0.423 11.906 -26.5 1 86.56 842 LYS A CA 1
ATOM 6611 C C . LYS A 1 842 ? -0.869 11.594 -25.078 1 86.56 842 LYS A C 1
ATOM 6613 O O . LYS A 1 842 ? -1.4 10.516 -24.812 1 86.56 842 LYS A O 1
ATOM 6618 N N . THR A 1 843 ? -0.663 12.508 -24.219 1 88.81 843 THR A N 1
ATOM 6619 C CA . THR A 1 843 ? -0.979 12.305 -22.812 1 88.81 843 THR A CA 1
ATOM 6620 C C . THR A 1 843 ? -2.49 12.305 -22.594 1 88.81 843 THR A C 1
ATOM 6622 O O . THR A 1 843 ? -3 11.539 -21.781 1 88.81 843 THR A O 1
ATOM 6625 N N . ILE A 1 844 ? -3.25 13.117 -23.344 1 90.56 844 ILE A N 1
ATOM 6626 C CA . ILE A 1 844 ? -4.656 13.312 -23.016 1 90.56 844 ILE A CA 1
ATOM 6627 C C . ILE A 1 844 ? -5.531 12.508 -23.984 1 90.56 844 ILE A C 1
ATOM 6629 O O . ILE A 1 844 ? -6.746 12.43 -23.797 1 90.56 844 ILE A O 1
ATOM 6633 N N . SER A 1 845 ? -4.969 11.852 -25 1 87.56 845 SER A N 1
ATOM 6634 C CA . SER A 1 845 ? -5.73 11.094 -25.984 1 87.56 845 SER A CA 1
ATOM 6635 C C . SER A 1 845 ? -6.539 9.984 -25.328 1 87.56 845 SER A C 1
ATOM 6637 O O . SER A 1 845 ? -7.656 9.68 -25.75 1 87.56 845 SER A O 1
ATOM 6639 N N . ALA A 1 846 ? -5.988 9.453 -24.375 1 83.94 846 ALA A N 1
ATOM 6640 C CA . ALA A 1 846 ? -6.633 8.336 -23.688 1 83.94 846 ALA A CA 1
ATOM 6641 C C . ALA A 1 846 ? -7.934 8.766 -23.016 1 83.94 846 ALA A C 1
ATOM 6643 O O . ALA A 1 846 ? -8.805 7.938 -22.734 1 83.94 846 ALA A O 1
ATOM 6644 N N . TYR A 1 847 ? -8.156 10.07 -22.891 1 86.12 847 TYR A N 1
ATOM 6645 C CA . TYR A 1 847 ? -9.328 10.57 -22.172 1 86.12 847 TYR A CA 1
ATOM 6646 C C . TYR A 1 847 ? -10.305 11.242 -23.125 1 86.12 847 TYR A C 1
ATOM 6648 O O . TYR A 1 847 ? -11.242 11.922 -22.703 1 86.12 847 TYR A O 1
ATOM 6656 N N . GLY A 1 848 ? -10.016 11.133 -24.484 1 84.69 848 GLY A N 1
ATOM 6657 C CA . GLY A 1 848 ? -10.922 11.594 -25.516 1 84.69 848 GLY A CA 1
ATOM 6658 C C . GLY A 1 848 ? -10.875 13.102 -25.719 1 84.69 848 GLY A C 1
ATOM 6659 O O . GLY A 1 848 ? -11.625 13.641 -26.531 1 84.69 848 GLY A O 1
ATOM 6660 N N . LEU A 1 849 ? -10.023 13.797 -25.016 1 88.56 849 LEU A N 1
ATOM 6661 C CA . LEU A 1 849 ? -10 15.258 -25.016 1 88.56 849 LEU A CA 1
ATOM 6662 C C . LEU A 1 849 ? -9.523 15.789 -26.375 1 88.56 849 LEU A C 1
ATOM 6664 O O . LEU A 1 849 ? -9.789 16.938 -26.719 1 88.56 849 LEU A O 1
ATOM 6668 N N . THR A 1 850 ? -8.844 14.898 -27.094 1 86.5 850 THR A N 1
ATOM 6669 C CA . THR A 1 850 ? -8.375 15.32 -28.406 1 86.5 850 THR A CA 1
ATOM 6670 C C . THR A 1 850 ? -9.547 15.414 -29.391 1 86.5 850 THR A C 1
ATOM 6672 O O . THR A 1 850 ? -9.438 16.047 -30.438 1 86.5 850 THR A O 1
ATOM 6675 N N . ARG A 1 851 ? -10.688 14.867 -29.062 1 84.75 851 ARG A N 1
ATOM 6676 C CA . ARG A 1 851 ? -11.859 14.836 -29.938 1 84.75 851 ARG A CA 1
ATOM 6677 C C . ARG A 1 851 ? -12.852 15.93 -29.578 1 84.75 851 ARG A C 1
ATOM 6679 O O . ARG A 1 851 ? -13.875 16.109 -30.234 1 84.75 851 ARG A O 1
ATOM 6686 N N . LEU A 1 852 ? -12.594 16.578 -28.531 1 89.69 852 LEU A N 1
ATOM 6687 C CA . LEU A 1 852 ? -13.469 17.656 -28.094 1 89.69 852 LEU A CA 1
ATOM 6688 C C . LEU A 1 852 ? -13.32 18.875 -29 1 89.69 852 LEU A C 1
ATOM 6690 O O . LEU A 1 852 ? -12.258 19.5 -29.031 1 89.69 852 LEU A O 1
ATOM 6694 N N . GLY A 1 853 ? -14.43 19.094 -29.75 1 87.19 853 GLY A N 1
ATOM 6695 C CA . GLY A 1 853 ? -14.414 20.219 -30.672 1 87.19 853 GLY A CA 1
ATOM 6696 C C . GLY A 1 853 ? -14.82 21.531 -30.016 1 87.19 853 GLY A C 1
ATOM 6697 O O . GLY A 1 853 ? -15.508 21.531 -29 1 87.19 853 GLY A O 1
ATOM 6698 N N . ASN A 1 854 ? -14.391 22.719 -30.547 1 87 854 ASN A N 1
ATOM 6699 C CA . ASN A 1 854 ? -14.742 24.078 -30.125 1 87 854 ASN A CA 1
ATOM 6700 C C . ASN A 1 854 ? -14.219 24.391 -28.734 1 87 854 ASN A C 1
ATOM 6702 O O . ASN A 1 854 ? -14.867 25.094 -27.953 1 87 854 ASN A O 1
ATOM 6706 N N . LEU A 1 855 ? -13.156 23.672 -28.375 1 88.38 855 LEU A N 1
ATOM 6707 C CA . LEU A 1 855 ? -12.602 23.828 -27.047 1 88.38 855 LEU A CA 1
ATOM 6708 C C . LEU A 1 855 ? -11.992 25.219 -26.859 1 88.38 855 LEU A C 1
ATOM 6710 O O . LEU A 1 855 ? -12.07 25.812 -25.781 1 88.38 855 LEU A O 1
ATOM 6714 N N . ARG A 1 856 ? -11.414 25.719 -27.859 1 86.38 856 ARG A N 1
ATOM 6715 C CA . ARG A 1 856 ? -10.797 27.047 -27.781 1 86.38 856 ARG A CA 1
ATOM 6716 C C . ARG A 1 856 ? -11.812 28.094 -27.359 1 86.38 856 ARG A C 1
ATOM 6718 O O . ARG A 1 856 ? -11.539 28.906 -26.484 1 86.38 856 ARG A O 1
ATOM 6725 N N . ASN A 1 857 ? -12.93 28.062 -27.938 1 86.12 857 ASN A N 1
ATOM 6726 C CA . ASN A 1 857 ? -13.984 29.016 -27.578 1 86.12 857 ASN A CA 1
ATOM 6727 C C . ASN A 1 857 ? -14.461 28.797 -26.141 1 86.12 857 ASN A C 1
ATOM 6729 O O . ASN A 1 857 ? -14.734 29.766 -25.438 1 86.12 857 ASN A O 1
ATOM 6733 N N . ALA A 1 858 ? -14.609 27.625 -25.828 1 88.25 858 ALA A N 1
ATOM 6734 C CA . ALA A 1 858 ? -15.062 27.297 -24.469 1 88.25 858 ALA A CA 1
ATOM 6735 C C . ALA A 1 858 ? -14.094 27.859 -23.422 1 88.25 858 ALA A C 1
ATOM 6737 O O . ALA A 1 858 ? -14.523 28.344 -22.375 1 88.25 858 ALA A O 1
ATOM 6738 N N . VAL A 1 859 ? -12.828 27.734 -23.703 1 86.56 859 VAL A N 1
ATOM 6739 C CA . VAL A 1 859 ? -11.812 28.203 -22.766 1 86.56 859 VAL A CA 1
ATOM 6740 C C . VAL A 1 859 ? -11.789 29.734 -22.75 1 86.56 859 VAL A C 1
ATOM 6742 O O . VAL A 1 859 ? -11.672 30.359 -21.688 1 86.56 859 VAL A O 1
ATOM 6745 N N . GLU A 1 860 ? -11.93 30.297 -23.891 1 83.81 860 GLU A N 1
ATOM 6746 C CA . GLU A 1 860 ? -11.906 31.75 -24 1 83.81 860 GLU A CA 1
ATOM 6747 C C . GLU A 1 860 ? -13.117 32.375 -23.312 1 83.81 860 GLU A C 1
ATOM 6749 O O . GLU A 1 860 ? -13.008 33.438 -22.688 1 83.81 860 GLU A O 1
ATOM 6754 N N . GLU A 1 861 ? -14.234 31.734 -23.422 1 85.5 861 GLU A N 1
ATOM 6755 C CA . GLU A 1 861 ? -15.469 32.281 -22.859 1 85.5 861 GLU A CA 1
ATOM 6756 C C . GLU A 1 861 ? -15.758 31.703 -21.484 1 85.5 861 GLU A C 1
ATOM 6758 O O . GLU A 1 861 ? -16.859 31.875 -20.953 1 85.5 861 GLU A O 1
ATOM 6763 N N . ALA A 1 862 ? -14.906 31.047 -20.984 1 81.62 862 ALA A N 1
ATOM 6764 C CA . ALA A 1 862 ? -15.133 30.312 -19.734 1 81.62 862 ALA A CA 1
ATOM 6765 C C . ALA A 1 862 ? -15.453 31.266 -18.594 1 81.62 862 ALA A C 1
ATOM 6767 O O . ALA A 1 862 ? -16.062 30.875 -17.594 1 81.62 862 ALA A O 1
ATOM 6768 N N . GLY A 1 863 ? -15.086 32.438 -18.672 1 80.75 863 GLY A N 1
ATOM 6769 C CA . GLY A 1 863 ? -15.375 33.406 -17.641 1 80.75 863 GLY A CA 1
ATOM 6770 C C . GLY A 1 863 ? -16.828 33.844 -17.609 1 80.75 863 GLY A C 1
ATOM 6771 O O . GLY A 1 863 ? -17.344 34.25 -16.562 1 80.75 863 GLY A O 1
ATOM 6772 N N . ALA A 1 864 ? -17.547 33.688 -18.719 1 81.5 864 ALA A N 1
ATOM 6773 C CA . ALA A 1 864 ? -18.906 34.188 -18.844 1 81.5 864 ALA A CA 1
ATOM 6774 C C . ALA A 1 864 ? -19.906 33.031 -18.969 1 81.5 864 ALA A C 1
ATOM 6776 O O . ALA A 1 864 ? -21.062 33.156 -18.547 1 81.5 864 ALA A O 1
ATOM 6777 N N . TRP A 1 865 ? -19.375 31.984 -19.547 1 86.06 865 TRP A N 1
ATOM 6778 C CA . TRP A 1 865 ? -20.281 30.875 -19.828 1 86.06 865 TRP A CA 1
ATOM 6779 C C . TRP A 1 865 ? -19.734 29.562 -19.281 1 86.06 865 TRP A C 1
ATOM 6781 O O . TRP A 1 865 ? -18.516 29.359 -19.25 1 86.06 865 TRP A O 1
ATOM 6791 N N . ILE A 1 866 ? -20.688 28.75 -18.859 1 88.19 866 ILE A N 1
ATOM 6792 C CA . ILE A 1 866 ? -20.359 27.359 -18.562 1 88.19 866 ILE A CA 1
ATOM 6793 C C . ILE A 1 866 ? -20.656 26.5 -19.797 1 88.19 866 ILE A C 1
ATOM 6795 O O . ILE A 1 866 ? -21.766 26.531 -20.344 1 88.19 866 ILE A O 1
ATOM 6799 N N . TYR A 1 867 ? -19.672 25.859 -20.266 1 89.56 867 TYR A N 1
ATOM 6800 C CA . TYR A 1 867 ? -19.812 25 -21.438 1 89.56 867 TYR A CA 1
ATOM 6801 C C . TYR A 1 867 ? -20 23.547 -21.016 1 89.56 867 TYR A C 1
ATOM 6803 O O . TYR A 1 867 ? -19.5 23.125 -19.953 1 89.56 867 TYR A O 1
ATOM 6811 N N . ALA A 1 868 ? -20.734 22.797 -21.75 1 91.81 868 ALA A N 1
ATOM 6812 C CA . ALA A 1 868 ? -20.875 21.359 -21.578 1 91.81 868 ALA A CA 1
ATOM 6813 C C . ALA A 1 868 ? -20.5 20.609 -22.859 1 91.81 868 ALA A C 1
ATOM 6815 O O . ALA A 1 868 ? -20.531 21.188 -23.953 1 91.81 868 ALA A O 1
ATOM 6816 N N . TRP A 1 869 ? -20 19.422 -22.734 1 92.31 869 TRP A N 1
ATOM 6817 C CA . TRP A 1 869 ? -19.609 18.578 -23.844 1 92.31 869 TRP A CA 1
ATOM 6818 C C . TRP A 1 869 ? -20.797 17.766 -24.359 1 92.31 869 TRP A C 1
ATOM 6820 O O . TRP A 1 869 ? -21.25 16.828 -23.688 1 92.31 869 TRP A O 1
ATOM 6830 N N . CYS A 1 870 ? -21.188 18.109 -25.484 1 91.12 870 CYS A N 1
ATOM 6831 C CA . CYS A 1 870 ? -22.391 17.5 -26.047 1 91.12 870 CYS A CA 1
ATOM 6832 C C . CYS A 1 870 ? -22.141 16.047 -26.422 1 91.12 870 CYS A C 1
ATOM 6834 O O . CYS A 1 870 ? -21.141 15.734 -27.078 1 91.12 870 CYS A O 1
ATOM 6836 N N . THR A 1 871 ? -23.047 15.156 -26.125 1 88.19 871 THR A N 1
ATOM 6837 C CA . THR A 1 871 ? -22.875 13.727 -26.359 1 88.19 871 THR A CA 1
ATOM 6838 C C . THR A 1 871 ? -23.047 13.391 -27.844 1 88.19 871 THR A C 1
ATOM 6840 O O . THR A 1 871 ? -22.422 12.461 -28.344 1 88.19 871 THR A O 1
ATOM 6843 N N . ASP A 1 872 ? -23.812 14.133 -28.531 1 85.44 872 ASP A N 1
ATOM 6844 C CA . ASP A 1 872 ? -24.156 13.812 -29.906 1 85.44 872 ASP A CA 1
ATOM 6845 C C . ASP A 1 872 ? -23.141 14.422 -30.875 1 85.44 872 ASP A C 1
ATOM 6847 O O . ASP A 1 872 ? -22.438 13.703 -31.594 1 85.44 872 ASP A O 1
ATOM 6851 N N . CYS A 1 873 ? -23.047 15.734 -30.875 1 85.94 873 CYS A N 1
ATOM 6852 C CA . CYS A 1 873 ? -22.203 16.391 -31.859 1 85.94 873 CYS A CA 1
ATOM 6853 C C . CYS A 1 873 ? -20.734 16.375 -31.422 1 85.94 873 CYS A C 1
ATOM 6855 O O . CYS A 1 873 ? -19.844 16.547 -32.25 1 85.94 873 CYS A O 1
ATOM 6857 N N . GLY A 1 874 ? -20.453 16.172 -30.125 1 89.19 874 GLY A N 1
ATOM 6858 C CA . GLY A 1 874 ? -19.094 16.078 -29.641 1 89.19 874 GLY A CA 1
ATOM 6859 C C . GLY A 1 874 ? -18.422 17.422 -29.484 1 89.19 874 GLY A C 1
ATOM 6860 O O . GLY A 1 874 ? -17.219 17.516 -29.266 1 89.19 874 GLY A O 1
ATOM 6861 N N . PHE A 1 875 ? -19.188 18.531 -29.578 1 92.06 875 PHE A N 1
ATOM 6862 C CA . PHE A 1 875 ? -18.641 19.875 -29.453 1 92.06 875 PHE A CA 1
ATOM 6863 C C . PHE A 1 875 ? -18.969 20.453 -28.078 1 92.06 875 PHE A C 1
ATOM 6865 O O . PHE A 1 875 ? -19.953 20.062 -27.453 1 92.06 875 PHE A O 1
ATOM 6872 N N . ALA A 1 876 ? -18.094 21.312 -27.641 1 93.56 876 ALA A N 1
ATOM 6873 C CA . ALA A 1 876 ? -18.391 22.125 -26.469 1 93.56 876 ALA A CA 1
ATOM 6874 C C . ALA A 1 876 ? -19.469 23.156 -26.781 1 93.56 876 ALA A C 1
ATOM 6876 O O . ALA A 1 876 ? -19.328 23.922 -27.734 1 93.56 876 ALA A O 1
ATOM 6877 N N . ARG A 1 877 ? -20.484 23.156 -26.031 1 92 877 ARG A N 1
ATOM 6878 C CA . ARG A 1 877 ? -21.594 24.078 -26.25 1 92 877 ARG A CA 1
ATOM 6879 C C . ARG A 1 877 ? -21.969 24.812 -24.969 1 92 877 ARG A C 1
ATOM 6881 O O . ARG A 1 877 ? -21.797 24.266 -23.859 1 92 877 ARG A O 1
ATOM 6888 N N . GLN A 1 878 ? -22.516 26 -25.156 1 90.06 878 GLN A N 1
ATOM 6889 C CA . GLN A 1 878 ? -22.922 26.797 -24 1 90.06 878 GLN A CA 1
ATOM 6890 C C . GLN A 1 878 ? -24.078 26.141 -23.25 1 90.06 878 GLN A C 1
ATOM 6892 O O . GLN A 1 878 ? -25.047 25.688 -23.859 1 90.06 878 GLN A O 1
ATOM 6897 N N . TYR A 1 879 ? -23.906 26.078 -22 1 88 879 TYR A N 1
ATOM 6898 C CA . TYR A 1 879 ? -24.922 25.453 -21.156 1 88 879 TYR A CA 1
ATOM 6899 C C . TYR A 1 879 ? -25.656 26.484 -20.312 1 88 879 TYR A C 1
ATOM 6901 O O . TYR A 1 879 ? -26.844 26.703 -20.484 1 88 879 TYR A O 1
ATOM 6909 N N . VAL A 1 880 ? -24.891 27.062 -19.359 1 83.06 880 VAL A N 1
ATOM 6910 C CA . VAL A 1 880 ? -25.484 28.062 -18.484 1 83.06 880 VAL A CA 1
ATOM 6911 C C . VAL A 1 880 ? -24.547 29.266 -18.359 1 83.06 880 VAL A C 1
ATOM 6913 O O . VAL A 1 880 ? -23.328 29.109 -18.438 1 83.06 880 VAL A O 1
ATOM 6916 N N . GLU A 1 881 ? -25.172 30.391 -18.281 1 80.06 881 GLU A N 1
ATOM 6917 C CA . GLU A 1 881 ? -24.375 31.594 -18.031 1 80.06 881 GLU A CA 1
ATOM 6918 C C . GLU A 1 881 ? -23.828 31.594 -16.609 1 80.06 881 GLU A C 1
ATOM 6920 O O . GLU A 1 881 ? -24.516 31.188 -15.664 1 80.06 881 GLU A O 1
ATOM 6925 N N . ARG A 1 882 ? -22.578 31.859 -16.547 1 75.44 882 ARG A N 1
ATOM 6926 C CA . ARG A 1 882 ? -21.922 31.922 -15.234 1 75.44 882 ARG A CA 1
ATOM 6927 C C . ARG A 1 882 ? -22.281 33.219 -14.5 1 75.44 882 ARG A C 1
ATOM 6929 O O . ARG A 1 882 ? -21.578 34.219 -14.648 1 75.44 882 ARG A O 1
ATOM 6936 N N . ALA A 1 883 ? -23.438 33.531 -14.078 1 62.31 883 ALA A N 1
ATOM 6937 C CA . ALA A 1 883 ? -23.875 34.812 -13.5 1 62.31 883 ALA A CA 1
ATOM 6938 C C . ALA A 1 883 ? -23.344 34.969 -12.078 1 62.31 883 ALA A C 1
ATOM 6940 O O . ALA A 1 883 ? -23.188 36.094 -11.594 1 62.31 883 ALA A O 1
ATOM 6941 N N . CYS A 1 884 ? -23.062 33.812 -11.281 1 66.19 884 CYS A N 1
ATOM 6942 C CA . CYS A 1 884 ? -22.688 34 -9.883 1 66.19 884 CYS A CA 1
ATOM 6943 C C . CYS A 1 884 ? -21.609 33 -9.477 1 66.19 884 CYS A C 1
ATOM 6945 O O . CYS A 1 884 ? -21.359 32.031 -10.188 1 66.19 884 CYS A O 1
ATOM 6947 N N . ALA A 1 885 ? -20.703 33.406 -8.625 1 68 885 ALA A N 1
ATOM 6948 C CA . ALA A 1 885 ? -19.656 32.531 -8.07 1 68 885 ALA A CA 1
ATOM 6949 C C . ALA A 1 885 ? -20.172 31.766 -6.852 1 68 885 ALA A C 1
ATOM 6951 O O . ALA A 1 885 ? -19.422 31.547 -5.898 1 68 885 ALA A O 1
ATOM 6952 N N . ALA A 1 886 ? -21.422 31.5 -6.84 1 59.28 886 ALA A N 1
ATOM 6953 C CA . ALA A 1 886 ? -22.016 30.953 -5.617 1 59.28 886 ALA A CA 1
ATOM 6954 C C . ALA A 1 886 ? -21.734 29.453 -5.496 1 59.28 886 ALA A C 1
ATOM 6956 O O . ALA A 1 886 ? -21.75 28.906 -4.391 1 59.28 886 ALA A O 1
ATOM 6957 N N . GLY A 1 887 ? -21.359 28.828 -6.555 1 67.38 887 GLY A N 1
ATOM 6958 C CA . GLY A 1 887 ? -21.125 27.406 -6.438 1 67.38 887 GLY A CA 1
ATOM 6959 C C . GLY A 1 887 ? -21.078 26.703 -7.781 1 67.38 887 GLY A C 1
ATOM 6960 O O . GLY A 1 887 ? -21.203 27.328 -8.828 1 67.38 887 GLY A O 1
ATOM 6961 N N . ALA A 1 888 ? -20.812 25.391 -7.613 1 73.06 888 ALA A N 1
ATOM 6962 C CA . ALA A 1 888 ? -20.766 24.578 -8.828 1 73.06 888 ALA A CA 1
ATOM 6963 C C . ALA A 1 888 ? -22.141 24.438 -9.445 1 73.06 888 ALA A C 1
ATOM 6965 O O . ALA A 1 888 ? -23.141 24.328 -8.734 1 73.06 888 ALA A O 1
ATOM 6966 N N . PRO A 1 889 ? -22.25 24.625 -10.727 1 72.56 889 PRO A N 1
ATOM 6967 C CA . PRO A 1 889 ? -23.531 24.438 -11.398 1 72.56 889 PRO A CA 1
ATOM 6968 C C . PRO A 1 889 ? -24.125 23.047 -11.18 1 72.56 889 PRO A C 1
ATOM 6970 O O . PRO A 1 889 ? -23.406 22.125 -10.82 1 72.56 889 PRO A O 1
ATOM 6973 N N . PRO A 1 890 ? -25.406 22.984 -11.156 1 67.69 890 PRO A N 1
ATOM 6974 C CA . PRO A 1 890 ? -26.047 21.672 -10.961 1 67.69 890 PRO A CA 1
ATOM 6975 C C . PRO A 1 890 ? -25.531 20.609 -11.938 1 67.69 890 PRO A C 1
ATOM 6977 O O . PRO A 1 890 ? -25.203 20.938 -13.086 1 67.69 890 PRO A O 1
ATOM 6980 N N . GLU A 1 891 ? -25.375 19.547 -11.461 1 70.5 891 GLU A N 1
ATOM 6981 C CA . GLU A 1 891 ? -24.828 18.438 -12.242 1 70.5 891 GLU A CA 1
ATOM 6982 C C . GLU A 1 891 ? -25.766 18.062 -13.391 1 70.5 891 GLU A C 1
ATOM 6984 O O . GLU A 1 891 ? -27 18.094 -13.234 1 70.5 891 GLU A O 1
ATOM 6989 N N . LEU A 1 892 ? -25.156 18.062 -14.586 1 73.56 892 LEU A N 1
ATOM 6990 C CA . LEU A 1 892 ? -25.938 17.625 -15.742 1 73.56 892 LEU A CA 1
ATOM 6991 C C . LEU A 1 892 ? -26.266 16.141 -15.648 1 73.56 892 LEU A C 1
ATOM 6993 O O . LEU A 1 892 ? -25.516 15.367 -15.047 1 73.56 892 LEU A O 1
ATOM 6997 N N . THR A 1 893 ? -27.609 15.859 -15.867 1 60.09 893 THR A N 1
ATOM 6998 C CA . THR A 1 893 ? -27.953 14.445 -16.016 1 60.09 893 THR A CA 1
ATOM 6999 C C . THR A 1 893 ? -27.031 13.766 -17.016 1 60.09 893 THR A C 1
ATOM 7001 O O . THR A 1 893 ? -26.484 14.414 -17.906 1 60.09 893 THR A O 1
ATOM 7004 N N . ASP A 1 894 ? -26.828 12.508 -16.891 1 61.25 894 ASP A N 1
ATOM 7005 C CA . ASP A 1 894 ? -26.047 11.648 -17.766 1 61.25 894 ASP A CA 1
ATOM 7006 C C . ASP A 1 894 ? -26.5 11.766 -19.219 1 61.25 894 ASP A C 1
ATOM 7008 O O . ASP A 1 894 ? -27.703 11.781 -19.5 1 61.25 894 ASP A O 1
ATOM 7012 N N . ASP A 1 895 ? -25.781 12.383 -20.266 1 75.75 895 ASP A N 1
ATOM 7013 C CA . ASP A 1 895 ? -25.969 12.406 -21.719 1 75.75 895 ASP A CA 1
ATOM 7014 C C . ASP A 1 895 ? -26.578 13.727 -22.188 1 75.75 895 ASP A C 1
ATOM 7016 O O . ASP A 1 895 ? -27.562 13.742 -22.906 1 75.75 895 ASP A O 1
ATOM 7020 N N . TRP A 1 896 ? -26.094 14.812 -21.672 1 85.94 896 TRP A N 1
ATOM 7021 C CA . TRP A 1 896 ? -26.547 16.141 -22.062 1 85.94 896 TRP A CA 1
ATOM 7022 C C . TRP A 1 896 ? -26.328 16.391 -23.547 1 85.94 896 TRP A C 1
ATOM 7024 O O . TRP A 1 896 ? -25.281 16.047 -24.094 1 85.94 896 TRP A O 1
ATOM 7034 N N . GLN A 1 897 ? -27.484 16.859 -24.219 1 87.88 897 GLN A N 1
ATOM 7035 C CA . GLN A 1 897 ? -27.438 17.234 -25.625 1 87.88 897 GLN A CA 1
ATOM 7036 C C . GLN A 1 897 ? -27.719 18.734 -25.797 1 87.88 897 GLN A C 1
ATOM 7038 O O . GLN A 1 897 ? -28.562 19.297 -25.094 1 87.88 897 GLN A O 1
ATOM 7043 N N . CYS A 1 898 ? -26.922 19.344 -26.578 1 87.75 898 CYS A N 1
ATOM 7044 C CA . CYS A 1 898 ? -27.125 20.781 -26.812 1 87.75 898 CYS A CA 1
ATOM 7045 C C . CYS A 1 898 ? -28.453 21.031 -27.516 1 87.75 898 CYS A C 1
ATOM 7047 O O . CYS A 1 898 ? -29.062 20.109 -28.062 1 87.75 898 CYS A O 1
ATOM 7049 N N . GLU A 1 899 ? -28.875 22.266 -27.484 1 81.12 899 GLU A N 1
ATOM 7050 C CA . GLU A 1 899 ? -30.172 22.656 -28.031 1 81.12 899 GLU A CA 1
ATOM 7051 C C . GLU A 1 899 ? -30.297 22.266 -29.5 1 81.12 899 GLU A C 1
ATOM 7053 O O . GLU A 1 899 ? -31.359 21.812 -29.953 1 81.12 899 GLU A O 1
ATOM 7058 N N . GLU A 1 900 ? -29.234 22.422 -30.25 1 79.88 900 GLU A N 1
ATOM 7059 C CA . GLU A 1 900 ? -29.25 22.109 -31.688 1 79.88 900 GLU A CA 1
ATOM 7060 C C . GLU A 1 900 ? -29.422 20.609 -31.922 1 79.88 900 GLU A C 1
ATOM 7062 O O . GLU A 1 900 ? -30.078 20.203 -32.875 1 79.88 900 GLU A O 1
ATOM 7067 N N . CYS A 1 901 ? -28.859 19.875 -30.984 1 85.19 901 CYS A N 1
ATOM 7068 C CA . CYS A 1 901 ? -28.906 18.422 -31.156 1 85.19 901 CYS A CA 1
ATOM 7069 C C . CYS A 1 901 ? -30.188 17.859 -30.562 1 85.19 901 CYS A C 1
ATOM 7071 O O . CYS A 1 901 ? -30.672 16.828 -31.016 1 85.19 901 CYS A O 1
ATOM 7073 N N . ALA A 1 902 ? -30.75 18.453 -29.547 1 74.81 902 ALA A N 1
ATOM 7074 C CA . ALA A 1 902 ? -31.969 17.969 -28.906 1 74.81 902 ALA A CA 1
ATOM 7075 C C . ALA A 1 902 ? -33.188 18.266 -29.766 1 74.81 902 ALA A C 1
ATOM 7077 O O . ALA A 1 902 ? -34.188 17.547 -29.703 1 74.81 902 ALA A O 1
ATOM 7078 N N . THR A 1 903 ? -33.406 19.5 -30.469 1 62.84 903 THR A N 1
ATOM 7079 C CA . THR A 1 903 ? -34.594 19.859 -31.266 1 62.84 903 THR A CA 1
ATOM 7080 C C . THR A 1 903 ? -34.719 18.969 -32.5 1 62.84 903 THR A C 1
ATOM 7082 O O . THR A 1 903 ? -33.812 18.906 -33.312 1 62.84 903 THR A O 1
ATOM 7085 N N . PRO A 1 904 ? -35.656 18.078 -32.562 1 53.34 904 PRO A N 1
ATOM 7086 C CA . PRO A 1 904 ? -35.969 17.328 -33.781 1 53.34 904 PRO A CA 1
ATOM 7087 C C . PRO A 1 904 ? -36.156 18.219 -35 1 53.34 904 PRO A C 1
ATOM 7089 O O . PRO A 1 904 ? -36.531 19.391 -34.875 1 53.34 904 PRO A O 1
ATOM 7092 N N . ALA A 1 905 ? -35.781 17.922 -36.25 1 45.81 905 ALA A N 1
ATOM 7093 C CA . ALA A 1 905 ? -36.094 18.688 -37.438 1 45.81 905 ALA A CA 1
ATOM 7094 C C . ALA A 1 905 ? -37.594 19.047 -37.469 1 45.81 905 ALA A C 1
ATOM 7096 O O . ALA A 1 905 ? -38.438 18.219 -37.156 1 45.81 905 ALA A O 1
ATOM 7097 N N . PRO A 1 906 ? -38 20.328 -37.625 1 35.06 906 PRO A N 1
ATOM 7098 C CA . PRO A 1 906 ? -39.438 20.547 -37.844 1 35.06 906 PRO A CA 1
ATOM 7099 C C . PRO A 1 906 ? -40 19.625 -38.906 1 35.06 906 PRO A C 1
ATOM 7101 O O . PRO A 1 906 ? -39.375 19.438 -39.969 1 35.06 906 PRO A O 1
ATOM 7104 N N . ALA A 1 907 ? -40.938 18.75 -38.781 1 34.72 907 ALA A N 1
ATOM 7105 C CA . ALA A 1 907 ? -41.906 18.688 -39.875 1 34.72 907 ALA A CA 1
ATOM 7106 C C . ALA A 1 907 ? -42.375 20.078 -40.281 1 34.72 907 ALA A C 1
ATOM 7108 O O . ALA A 1 907 ? -42.312 21.031 -39.5 1 34.72 907 ALA A O 1
ATOM 7109 N N . PRO A 1 908 ? -43.219 20.5 -41.625 1 32.19 908 PRO A N 1
ATOM 7110 C CA . PRO A 1 908 ? -43.719 21.797 -42.094 1 32.19 908 PRO A CA 1
ATOM 7111 C C . PRO A 1 908 ? -44.375 22.609 -40.969 1 32.19 908 PRO A C 1
ATOM 7113 O O . PRO A 1 908 ? -44.375 23.844 -41.031 1 32.19 908 PRO A O 1
ATOM 7116 N N . GLY A 1 909 ? -45.562 22.203 -40.438 1 28.59 909 GLY A N 1
ATOM 7117 C CA . GLY A 1 909 ? -46.531 23.172 -39.938 1 28.59 909 GLY A CA 1
ATOM 7118 C C . GLY A 1 909 ? -46.094 23.859 -38.656 1 28.59 909 GLY A C 1
ATOM 7119 O O . GLY A 1 909 ? -46.406 25.031 -38.469 1 28.59 909 GLY A O 1
ATOM 7120 N N . GLY A 1 910 ? -46.25 23.109 -37.594 1 25.8 910 GLY A N 1
ATOM 7121 C CA . GLY A 1 910 ? -46.719 23.656 -36.312 1 25.8 910 GLY A CA 1
ATOM 7122 C C . GLY A 1 910 ? -45.688 24.562 -35.656 1 25.8 910 GLY A C 1
ATOM 7123 O O . GLY A 1 910 ? -44.531 24.578 -36.031 1 25.8 910 GLY A O 1
ATOM 7124 N N . ASP A 1 911 ? -46.219 25.359 -34.594 1 25.95 911 ASP A N 1
ATOM 7125 C CA . ASP A 1 911 ? -46 26.562 -33.812 1 25.95 911 ASP A CA 1
ATOM 7126 C C . ASP A 1 911 ? -44.688 26.5 -33.031 1 25.95 911 ASP A C 1
ATOM 7128 O O . ASP A 1 911 ? -44.125 25.406 -32.875 1 25.95 911 ASP A O 1
ATOM 7132 N N . GLU A 1 912 ? -44.562 27.547 -32.125 1 27.77 912 GLU A N 1
ATOM 7133 C CA . GLU A 1 912 ? -43.625 28.391 -31.406 1 27.77 912 GLU A CA 1
ATOM 7134 C C . GLU A 1 912 ? -42.969 27.656 -30.25 1 27.77 912 GLU A C 1
ATOM 7136 O O . GLU A 1 912 ? -43.656 27.156 -29.344 1 27.77 912 GLU A O 1
ATOM 7141 N N . THR A 1 913 ? -41.969 27.016 -30.469 1 28.61 913 THR A N 1
ATOM 7142 C CA . THR A 1 913 ? -41.094 26.297 -29.531 1 28.61 913 THR A CA 1
ATOM 7143 C C . THR A 1 913 ? -40.625 27.219 -28.422 1 28.61 913 THR A C 1
ATOM 7145 O O . THR A 1 913 ? -39.812 28.125 -28.656 1 28.61 913 THR A O 1
ATOM 7148 N N . THR A 1 914 ? -41.625 27.578 -27.422 1 26.61 914 THR A N 1
ATOM 7149 C CA . THR A 1 914 ? -41.281 28.406 -26.266 1 26.61 914 THR A CA 1
ATOM 7150 C C . THR A 1 914 ? -40.125 27.797 -25.484 1 26.61 914 THR A C 1
ATOM 7152 O O . THR A 1 914 ? -40.219 26.656 -25.031 1 26.61 914 THR A O 1
ATOM 7155 N N . ILE A 1 915 ? -39.062 28.141 -25.734 1 28.02 915 ILE A N 1
ATOM 7156 C CA . ILE A 1 915 ? -37.812 27.812 -25.031 1 28.02 915 ILE A CA 1
ATOM 7157 C C . ILE A 1 915 ? -37.938 28.234 -23.562 1 28.02 915 ILE A C 1
ATOM 7159 O O . ILE A 1 915 ? -38.062 29.422 -23.25 1 28.02 915 ILE A O 1
ATOM 7163 N N . LYS A 1 916 ? -38.688 27.484 -22.672 1 26.86 916 LYS A N 1
ATOM 7164 C CA . LYS A 1 916 ? -38.781 27.734 -21.234 1 26.86 916 LYS A CA 1
ATOM 7165 C C . LYS A 1 916 ? -37.406 27.859 -20.609 1 26.86 916 LYS A C 1
ATOM 7167 O O . LYS A 1 916 ? -36.594 26.953 -20.734 1 26.86 916 LYS A O 1
ATOM 7172 N N . GLY A 1 917 ? -36.969 29.125 -20.297 1 26.19 917 GLY A N 1
ATOM 7173 C CA . GLY A 1 917 ? -35.812 29.609 -19.531 1 26.19 917 GLY A CA 1
ATOM 7174 C C . GLY A 1 917 ? -35.719 29 -18.156 1 26.19 917 GLY A C 1
ATOM 7175 O O . GLY A 1 917 ? -36.719 28.969 -17.406 1 26.19 917 GLY A O 1
ATOM 7176 N N . LEU A 1 918 ? -35.094 28.016 -18.016 1 27.25 918 LEU A N 1
ATOM 7177 C CA . LEU A 1 918 ? -34.875 27.406 -16.703 1 27.25 918 LEU A CA 1
ATOM 7178 C C . LEU A 1 918 ? -34.312 28.438 -15.727 1 27.25 918 LEU A C 1
ATOM 7180 O O . LEU A 1 918 ? -33.312 29.094 -16 1 27.25 918 LEU A O 1
ATOM 7184 N N . GLU A 1 919 ? -35.156 29.062 -14.898 1 25.11 919 GLU A N 1
ATOM 7185 C CA . GLU A 1 919 ? -34.938 29.953 -13.766 1 25.11 919 GLU A CA 1
ATOM 7186 C C . GLU A 1 919 ? -33.844 29.406 -12.844 1 25.11 919 GLU A C 1
ATOM 7188 O O . GLU A 1 919 ? -33.719 28.188 -12.703 1 25.11 919 GLU A O 1
ATOM 7193 N N . CYS A 1 920 ? -32.875 30.203 -12.633 1 28 920 CYS A N 1
ATOM 7194 C CA . CYS A 1 920 ? -31.797 30.031 -11.656 1 28 920 CYS A CA 1
ATOM 7195 C C . CYS A 1 920 ? -32.375 29.656 -10.297 1 28 920 CYS A C 1
ATOM 7197 O O . CYS A 1 920 ? -33.25 30.328 -9.773 1 28 920 CYS A O 1
ATOM 7199 N N . PRO A 1 921 ? -32.469 28.5 -9.914 1 24.88 921 PRO A N 1
ATOM 7200 C CA . PRO A 1 921 ? -33.125 28.234 -8.641 1 24.88 921 PRO A CA 1
ATOM 7201 C C . PRO A 1 921 ? -32.812 29.266 -7.57 1 24.88 921 PRO A C 1
ATOM 7203 O O . PRO A 1 921 ? -33.688 29.938 -7.051 1 24.88 921 PRO A O 1
ATOM 7206 N N . GLY A 1 922 ? -32.188 29 -6.352 1 22.27 922 GLY A N 1
ATOM 7207 C CA . GLY A 1 922 ? -32.281 29.594 -5.027 1 22.27 922 GLY A CA 1
ATOM 7208 C C . GLY A 1 922 ? -31.688 30.984 -4.949 1 22.27 922 GLY A C 1
ATOM 7209 O O . GLY A 1 922 ? -31.5 31.531 -3.857 1 22.27 922 GLY A O 1
ATOM 7210 N N . CYS A 1 923 ? -31.281 31.891 -5.715 1 19.94 923 CYS A N 1
ATOM 7211 C CA . CYS A 1 923 ? -31.094 33.156 -5.02 1 19.94 923 CYS A CA 1
ATOM 7212 C C . CYS A 1 923 ? -32.438 33.781 -4.629 1 19.94 923 CYS A C 1
ATOM 7214 O O . CYS A 1 923 ? -32.5 34.938 -4.219 1 19.94 923 CYS A O 1
ATOM 7216 N N . GLY A 1 924 ? -33.656 33 -4.711 1 19.09 924 GLY A N 1
ATOM 7217 C CA . GLY A 1 924 ? -34.562 33.812 -3.922 1 19.09 924 GLY A CA 1
ATOM 7218 C C . GLY A 1 924 ? -34.281 33.75 -2.434 1 19.09 924 GLY A C 1
ATOM 7219 O O . GLY A 1 924 ? -33.625 32.812 -1.949 1 19.09 924 GLY A O 1
ATOM 7220 N N . MET B 1 1 ? -16.422 26.797 39.906 1 72.19 1 MET B N 1
ATOM 7221 C CA . MET B 1 1 ? -17.344 27.312 40.906 1 72.19 1 MET B CA 1
ATOM 7222 C C . MET B 1 1 ? -18.734 26.672 40.75 1 72.19 1 MET B C 1
ATOM 7224 O O . MET B 1 1 ? -19.281 26.141 41.688 1 72.19 1 MET B O 1
ATOM 7228 N N . THR B 1 2 ? -19.156 26.703 39.469 1 74 2 THR B N 1
ATOM 7229 C CA . THR B 1 2 ? -20.531 26.234 39.281 1 74 2 THR B CA 1
ATOM 7230 C C . THR B 1 2 ? -20.641 24.734 39.5 1 74 2 THR B C 1
ATOM 7232 O O . THR B 1 2 ? -21.656 24.25 40 1 74 2 THR B O 1
ATOM 7235 N N . ARG B 1 3 ? -19.672 24.062 39.188 1 70.12 3 ARG B N 1
ATOM 7236 C CA . ARG B 1 3 ? -19.688 22.625 39.375 1 70.12 3 ARG B CA 1
ATOM 7237 C C . ARG B 1 3 ? -19.781 22.266 40.875 1 70.12 3 ARG B C 1
ATOM 7239 O O . ARG B 1 3 ? -20.297 21.219 41.219 1 70.12 3 ARG B O 1
ATOM 7246 N N . ASN B 1 4 ? -19.344 23.188 41.562 1 64.25 4 ASN B N 1
ATOM 7247 C CA . ASN B 1 4 ? -19.328 22.938 43 1 64.25 4 ASN B CA 1
ATOM 7248 C C . ASN B 1 4 ? -20.578 23.469 43.688 1 64.25 4 ASN B C 1
ATOM 7250 O O . ASN B 1 4 ? -20.719 23.359 44.906 1 64.25 4 ASN B O 1
ATOM 7254 N N . ILE B 1 5 ? -21.359 24.047 42.875 1 65.25 5 ILE B N 1
ATOM 7255 C CA . ILE B 1 5 ? -22.609 24.531 43.438 1 65.25 5 ILE B CA 1
ATOM 7256 C C . ILE B 1 5 ? -23.625 23.391 43.5 1 65.25 5 ILE B C 1
ATOM 7258 O O . ILE B 1 5 ? -23.938 22.766 42.5 1 65.25 5 ILE B O 1
ATOM 7262 N N . ILE B 1 6 ? -23.797 22.766 44.594 1 54.47 6 ILE B N 1
ATOM 7263 C CA . ILE B 1 6 ? -24.766 21.703 44.812 1 54.47 6 ILE B CA 1
ATOM 7264 C C . ILE B 1 6 ? -26.094 22.297 45.25 1 54.47 6 ILE B C 1
ATOM 7266 O O . ILE B 1 6 ? -26.156 23.125 46.156 1 54.47 6 ILE B O 1
ATOM 7270 N N . ALA B 1 7 ? -27.094 22.203 44.281 1 52.56 7 ALA B N 1
ATOM 7271 C CA . ALA B 1 7 ? -28.422 22.547 44.781 1 52.56 7 ALA B CA 1
ATOM 7272 C C . ALA B 1 7 ? -28.766 21.719 46.031 1 52.56 7 ALA B C 1
ATOM 7274 O O . ALA B 1 7 ? -28.719 20.484 45.969 1 52.56 7 ALA B O 1
ATOM 7275 N N . GLY B 1 8 ? -28.312 21.906 47.031 1 47.19 8 GLY B N 1
ATOM 7276 C CA . GLY B 1 8 ? -28.719 21.141 48.188 1 47.19 8 GLY B CA 1
ATOM 7277 C C . GLY B 1 8 ? -30.219 21.188 48.438 1 47.19 8 GLY B C 1
ATOM 7278 O O . GLY B 1 8 ? -30.797 22.266 48.594 1 47.19 8 GLY B O 1
ATOM 7279 N N . HIS B 1 9 ? -30.953 20.359 47.688 1 47.78 9 HIS B N 1
ATOM 7280 C CA . HIS B 1 9 ? -32.344 20.25 48.062 1 47.78 9 HIS B CA 1
ATOM 7281 C C . HIS B 1 9 ? -32.531 20.375 49.562 1 47.78 9 HIS B C 1
ATOM 7283 O O . HIS B 1 9 ? -32.094 19.5 50.312 1 47.78 9 HIS B O 1
ATOM 7289 N N . GLY B 1 10 ? -31.906 21.156 50.312 1 46.78 10 GLY B N 1
ATOM 7290 C CA . GLY B 1 10 ? -32.375 21.094 51.688 1 46.78 10 GLY B CA 1
ATOM 7291 C C . GLY B 1 10 ? -33.844 21.484 51.844 1 46.78 10 GLY B C 1
ATOM 7292 O O . GLY B 1 10 ? -34.406 22.141 50.969 1 46.78 10 GLY B O 1
ATOM 7293 N N . GLY B 1 11 ? -34.812 20.766 52.375 1 51.5 11 GLY B N 1
ATOM 7294 C CA . GLY B 1 11 ? -36.188 21.031 52.781 1 51.5 11 GLY B CA 1
ATOM 7295 C C . GLY B 1 11 ? -36.406 22.469 53.188 1 51.5 11 GLY B C 1
ATOM 7296 O O . GLY B 1 11 ? -37.5 22.812 53.656 1 51.5 11 GLY B O 1
ATOM 7297 N N . ASP B 1 12 ? -35.438 23.328 53.188 1 59.66 12 ASP B N 1
ATOM 7298 C CA . ASP B 1 12 ? -35.656 24.562 53.938 1 59.66 12 ASP B CA 1
ATOM 7299 C C . ASP B 1 12 ? -35.969 25.719 53 1 59.66 12 ASP B C 1
ATOM 7301 O O . ASP B 1 12 ? -35.094 26.25 52.312 1 59.66 12 ASP B O 1
ATOM 7305 N N . TRP B 1 13 ? -37.031 25.766 52.312 1 72.69 13 TRP B N 1
ATOM 7306 C CA . TRP B 1 13 ? -37.75 26.906 51.781 1 72.69 13 TRP B CA 1
ATOM 7307 C C . TRP B 1 13 ? -38.438 27.688 52.906 1 72.69 13 TRP B C 1
ATOM 7309 O O . TRP B 1 13 ? -39.188 27.125 53.688 1 72.69 13 TRP B O 1
ATOM 7319 N N . PRO B 1 14 ? -38.031 29.062 52.906 1 83.44 14 PRO B N 1
ATOM 7320 C CA . PRO B 1 14 ? -37.25 30.078 52.188 1 83.44 14 PRO B CA 1
ATOM 7321 C C . PRO B 1 14 ? -35.812 30.125 52.656 1 83.44 14 PRO B C 1
ATOM 7323 O O . PRO B 1 14 ? -35.406 29.328 53.531 1 83.44 14 PRO B O 1
ATOM 7326 N N . GLU B 1 15 ? -35.031 31.047 52.062 1 84.69 15 GLU B N 1
ATOM 7327 C CA . GLU B 1 15 ? -33.594 31.109 52.312 1 84.69 15 GLU B CA 1
ATOM 7328 C C . GLU B 1 15 ? -33.188 32.469 52.875 1 84.69 15 GLU B C 1
ATOM 7330 O O . GLU B 1 15 ? -33.906 33.469 52.688 1 84.69 15 GLU B O 1
ATOM 7335 N N . ALA B 1 16 ? -32.094 32.469 53.531 1 88.56 16 ALA B N 1
ATOM 7336 C CA . ALA B 1 16 ? -31.609 33.688 54.188 1 88.56 16 ALA B CA 1
ATOM 7337 C C . ALA B 1 16 ? -30.859 34.562 53.188 1 88.56 16 ALA B C 1
ATOM 7339 O O . ALA B 1 16 ? -29.703 34.906 53.406 1 88.56 16 ALA B O 1
ATOM 7340 N N . THR B 1 17 ? -31.484 35 52.156 1 91.38 17 THR B N 1
ATOM 7341 C CA . THR B 1 17 ? -30.875 35.781 51.125 1 91.38 17 THR B CA 1
ATOM 7342 C C . THR B 1 17 ? -30.547 37.188 51.625 1 91.38 17 THR B C 1
ATOM 7344 O O . THR B 1 17 ? -29.562 37.781 51.188 1 91.38 17 THR B O 1
ATOM 7347 N N . LYS B 1 18 ? -31.359 37.719 52.531 1 94.69 18 LYS B N 1
ATOM 7348 C CA . LYS B 1 18 ? -31.125 39.062 53.062 1 94.69 18 LYS B CA 1
ATOM 7349 C C . LYS B 1 18 ? -29.797 39.125 53.812 1 94.69 18 LYS B C 1
ATOM 7351 O O . LYS B 1 18 ? -29.047 40.094 53.656 1 94.69 18 LYS B O 1
ATOM 7356 N N . THR B 1 19 ? -29.547 38.062 54.531 1 93.5 19 THR B N 1
ATOM 7357 C CA . THR B 1 19 ? -28.281 38 55.219 1 93.5 19 THR B CA 1
ATOM 7358 C C . THR B 1 19 ? -27.109 37.969 54.25 1 93.5 19 THR B C 1
ATOM 7360 O O . THR B 1 19 ? -26.078 38.594 54.469 1 93.5 19 THR B O 1
ATOM 7363 N N . GLY B 1 20 ? -27.297 37.281 53.219 1 93.5 20 GLY B N 1
ATOM 7364 C CA . GLY B 1 20 ? -26.281 37.219 52.188 1 93.5 20 GLY B CA 1
ATOM 7365 C C . GLY B 1 20 ? -26.031 38.562 51.531 1 93.5 20 GLY B C 1
ATOM 7366 O O . GLY B 1 20 ? -24.875 38.938 51.281 1 93.5 20 GLY B O 1
ATOM 7367 N N . LEU B 1 21 ? -27.031 39.281 51.219 1 95.25 21 LEU B N 1
ATOM 7368 C CA . LEU B 1 21 ? -26.922 40.594 50.594 1 95.25 21 LEU B CA 1
ATOM 7369 C C . LEU B 1 21 ? -26.25 41.594 51.562 1 95.25 21 LEU B C 1
ATOM 7371 O O . LEU B 1 21 ? -25.438 42.406 51.125 1 95.25 21 LEU B O 1
ATOM 7375 N N . ALA B 1 22 ? -26.594 41.406 52.844 1 95.12 22 ALA B N 1
ATOM 7376 C CA . ALA B 1 22 ? -25.969 42.281 53.844 1 95.12 22 ALA B CA 1
ATOM 7377 C C . ALA B 1 22 ? -24.453 42.031 53.906 1 95.12 22 ALA B C 1
ATOM 7379 O O . ALA B 1 22 ? -23.672 42.969 53.969 1 95.12 22 ALA B O 1
ATOM 7380 N N . LYS B 1 23 ? -24.078 40.812 53.844 1 94.62 23 LYS B N 1
ATOM 7381 C CA . LYS B 1 23 ? -22.672 40.438 53.844 1 94.62 23 LYS B CA 1
ATOM 7382 C C . LYS B 1 23 ? -21.969 40.969 52.594 1 94.62 23 LYS B C 1
ATOM 7384 O O . LYS B 1 23 ? -20.859 41.5 52.656 1 94.62 23 LYS B O 1
ATOM 7389 N N . ALA B 1 24 ? -22.641 40.844 51.469 1 94.44 24 ALA B N 1
ATOM 7390 C CA . ALA B 1 24 ? -22.094 41.375 50.219 1 94.44 24 ALA B CA 1
ATOM 7391 C C . ALA B 1 24 ? -21.875 42.875 50.312 1 94.44 24 ALA B C 1
ATOM 7393 O O . ALA B 1 24 ? -20.812 43.375 49.906 1 94.44 24 ALA B O 1
ATOM 7394 N N . TYR B 1 25 ? -22.828 43.562 50.812 1 95.06 25 TYR B N 1
ATOM 7395 C CA . TYR B 1 25 ? -22.75 45 50.906 1 95.06 25 TYR B CA 1
ATOM 7396 C C . TYR B 1 25 ? -21.594 45.438 51.812 1 95.06 25 TYR B C 1
ATOM 7398 O O . TYR B 1 25 ? -20.922 46.438 51.531 1 95.06 25 TYR B O 1
ATOM 7406 N N . GLN B 1 26 ? -21.422 44.625 52.844 1 93.38 26 GLN B N 1
ATOM 7407 C CA . GLN B 1 26 ? -20.297 44.875 53.719 1 93.38 26 GLN B CA 1
ATOM 7408 C C . GLN B 1 26 ? -18.969 44.844 52.969 1 93.38 26 GLN B C 1
ATOM 7410 O O . GLN B 1 26 ? -18.078 45.625 53.25 1 93.38 26 GLN B O 1
ATOM 7415 N N . GLU B 1 27 ? -18.859 43.969 52 1 92.81 27 GLU B N 1
ATOM 7416 C CA . GLU B 1 27 ? -17.609 43.719 51.312 1 92.81 27 GLU B CA 1
ATOM 7417 C C . GLU B 1 27 ? -17.484 44.625 50.094 1 92.81 27 GLU B C 1
ATOM 7419 O O . GLU B 1 27 ? -16.375 44.812 49.562 1 92.81 27 GLU B O 1
ATOM 7424 N N . MET B 1 28 ? -18.531 45.25 49.656 1 93.5 28 MET B N 1
ATOM 7425 C CA . MET B 1 28 ? -18.578 46.062 48.438 1 93.5 28 MET B CA 1
ATOM 7426 C C . MET B 1 28 ? -17.812 47.375 48.656 1 93.5 28 MET B C 1
ATOM 7428 O O . MET B 1 28 ? -17.656 47.844 49.781 1 93.5 28 MET B O 1
ATOM 7432 N N . ARG B 1 29 ? -17.406 48 47.531 1 90.19 29 ARG B N 1
ATOM 7433 C CA . ARG B 1 29 ? -16.703 49.281 47.562 1 90.19 29 ARG B CA 1
ATOM 7434 C C . ARG B 1 29 ? -17.656 50.406 47.281 1 90.19 29 ARG B C 1
ATOM 7436 O O . ARG B 1 29 ? -18.625 50.281 46.531 1 90.19 29 ARG B O 1
ATOM 7443 N N . GLU B 1 30 ? -17.344 51.562 47.781 1 89.12 30 GLU B N 1
ATOM 7444 C CA . GLU B 1 30 ? -18.219 52.75 47.656 1 89.12 30 GLU B CA 1
ATOM 7445 C C . GLU B 1 30 ? -17.938 53.5 46.344 1 89.12 30 GLU B C 1
ATOM 7447 O O . GLU B 1 30 ? -18.844 54.125 45.781 1 89.12 30 GLU B O 1
ATOM 7452 N N . ASP B 1 31 ? -16.719 53.438 45.938 1 86.75 31 ASP B N 1
ATOM 7453 C CA . ASP B 1 31 ? -16.281 54.281 44.844 1 86.75 31 ASP B CA 1
ATOM 7454 C C . ASP B 1 31 ? -16.672 53.688 43.469 1 86.75 31 ASP B C 1
ATOM 7456 O O . ASP B 1 31 ? -16.484 54.344 42.438 1 86.75 31 ASP B O 1
ATOM 7460 N N . GLU B 1 32 ? -17.25 52.438 43.5 1 87.19 32 GLU B N 1
ATOM 7461 C CA . GLU B 1 32 ? -17.625 51.781 42.25 1 87.19 32 GLU B CA 1
ATOM 7462 C C . GLU B 1 32 ? -18.984 51.125 42.344 1 87.19 32 GLU B C 1
ATOM 7464 O O . GLU B 1 32 ? -19.422 50.75 43.438 1 87.19 32 GLU B O 1
ATOM 7469 N N . THR B 1 33 ? -19.578 51 41.156 1 88.5 33 THR B N 1
ATOM 7470 C CA . THR B 1 33 ? -20.797 50.219 41.094 1 88.5 33 THR B CA 1
ATOM 7471 C C . THR B 1 33 ? -20.484 48.719 40.969 1 88.5 33 THR B C 1
ATOM 7473 O O . THR B 1 33 ? -19.734 48.344 40.062 1 88.5 33 THR B O 1
ATOM 7476 N N . THR B 1 34 ? -20.953 48 41.875 1 92.31 34 THR B N 1
ATOM 7477 C CA . THR B 1 34 ? -20.672 46.562 41.875 1 92.31 34 THR B CA 1
ATOM 7478 C C . THR B 1 34 ? -21.672 45.812 41 1 92.31 34 THR B C 1
ATOM 7480 O O . THR B 1 34 ? -22.891 46.031 41.094 1 92.31 34 THR B O 1
ATOM 7483 N N . VAL B 1 35 ? -21.141 44.969 40.062 1 91.31 35 VAL B N 1
ATOM 7484 C CA . VAL B 1 35 ? -21.984 44.031 39.344 1 91.31 35 VAL B CA 1
ATOM 7485 C C . VAL B 1 35 ? -22.141 42.75 40.156 1 91.31 35 VAL B C 1
ATOM 7487 O O . VAL B 1 35 ? -21.141 42.062 40.469 1 91.31 35 VAL B O 1
ATOM 7490 N N . MET B 1 36 ? -23.359 42.375 40.469 1 92.88 36 MET B N 1
ATOM 7491 C CA . MET B 1 36 ? -23.594 41.25 41.375 1 92.88 36 MET B CA 1
ATOM 7492 C C . MET B 1 36 ? -24.422 40.156 40.688 1 92.88 36 MET B C 1
ATOM 7494 O O . MET B 1 36 ? -25.625 40.312 40.5 1 92.88 36 MET B O 1
ATOM 7498 N N . PRO B 1 37 ? -23.75 39.094 40.25 1 92.06 37 PRO B N 1
ATOM 7499 C CA . PRO B 1 37 ? -24.531 37.906 39.875 1 92.06 37 PRO B CA 1
ATOM 7500 C C . PRO B 1 37 ? -25.094 37.156 41.062 1 92.06 37 PRO B C 1
ATOM 7502 O O . PRO B 1 37 ? -24.328 36.75 41.969 1 92.06 37 PRO B O 1
ATOM 7505 N N . LEU B 1 38 ? -26.391 37.031 41.188 1 91.94 38 LEU B N 1
ATOM 7506 C CA . LEU B 1 38 ? -27.062 36.344 42.281 1 91.94 38 LEU B CA 1
ATOM 7507 C C . LEU B 1 38 ? -27.703 35.062 41.812 1 91.94 38 LEU B C 1
ATOM 7509 O O . LEU B 1 38 ? -28.562 35.062 40.938 1 91.94 38 LEU B O 1
ATOM 7513 N N . TYR B 1 39 ? -27.281 33.938 42.406 1 89.06 39 TYR B N 1
ATOM 7514 C CA . TYR B 1 39 ? -27.828 32.625 42.094 1 89.06 39 TYR B CA 1
ATOM 7515 C C . TYR B 1 39 ? -28.75 32.156 43.219 1 89.06 39 TYR B C 1
ATOM 7517 O O . TYR B 1 39 ? -28.359 32.125 44.375 1 89.06 39 TYR B O 1
ATOM 7525 N N . ALA B 1 40 ? -29.984 31.844 42.812 1 84.38 40 ALA B N 1
ATOM 7526 C CA . ALA B 1 40 ? -30.938 31.422 43.844 1 84.38 40 ALA B CA 1
ATOM 7527 C C . ALA B 1 40 ? -31.891 30.359 43.312 1 84.38 40 ALA B C 1
ATOM 7529 O O . ALA B 1 40 ? -32.188 30.328 42.125 1 84.38 40 ALA B O 1
ATOM 7530 N N . ASP B 1 41 ? -32.375 29.484 44.219 1 80.56 41 ASP B N 1
ATOM 7531 C CA . ASP B 1 41 ? -33.344 28.469 43.844 1 80.56 41 ASP B CA 1
ATOM 7532 C C . ASP B 1 41 ? -34.562 28.531 44.75 1 80.56 41 ASP B C 1
ATOM 7534 O O . ASP B 1 41 ? -35.531 27.766 44.562 1 80.56 41 ASP B O 1
ATOM 7538 N N . ALA B 1 42 ? -34.5 29.406 45.781 1 84.25 42 ALA B N 1
ATOM 7539 C CA . ALA B 1 42 ? -35.594 29.594 46.719 1 84.25 42 ALA B CA 1
ATOM 7540 C C . ALA B 1 42 ? -35.781 31.078 47.062 1 84.25 42 ALA B C 1
ATOM 7542 O O . ALA B 1 42 ? -34.812 31.859 46.969 1 84.25 42 ALA B O 1
ATOM 7543 N N . PRO B 1 43 ? -36.969 31.469 47.5 1 87 43 PRO B N 1
ATOM 7544 C CA . PRO B 1 43 ? -37.188 32.875 47.844 1 87 43 PRO B CA 1
ATOM 7545 C C . PRO B 1 43 ? -36.562 33.281 49.156 1 87 43 PRO B C 1
ATOM 7547 O O . PRO B 1 43 ? -36.25 32.438 49.969 1 87 43 PRO B O 1
ATOM 7550 N N . PRO B 1 44 ? -36.469 34.562 49.344 1 89.81 44 PRO B N 1
ATOM 7551 C CA . PRO B 1 44 ? -36 35.031 50.656 1 89.81 44 PRO B CA 1
ATOM 7552 C C . PRO B 1 44 ? -37.094 34.875 51.75 1 89.81 44 PRO B C 1
ATOM 7554 O O . PRO B 1 44 ? -38.25 34.656 51.438 1 89.81 44 PRO B O 1
ATOM 7557 N N . HIS B 1 45 ? -36.75 35.062 53 1 89.12 45 HIS B N 1
ATOM 7558 C CA . HIS B 1 45 ? -37.688 35.031 54.125 1 89.12 45 HIS B CA 1
ATOM 7559 C C . HIS B 1 45 ? -38.594 36.25 54.125 1 89.12 45 HIS B C 1
ATOM 7561 O O . HIS B 1 45 ? -38.094 37.375 54.031 1 89.12 45 HIS B O 1
ATOM 7567 N N . PHE B 1 46 ? -39.844 36 54.219 1 89.44 46 PHE B N 1
ATOM 7568 C CA . PHE B 1 46 ? -40.844 37.062 54.406 1 89.44 46 PHE B CA 1
ATOM 7569 C C . PHE B 1 46 ? -41.719 36.812 55.594 1 89.44 46 PHE B C 1
ATOM 7571 O O . PHE B 1 46 ? -41.75 35.656 56.094 1 89.44 46 PHE B O 1
ATOM 7578 N N . ALA B 1 47 ? -42.406 37.812 56 1 85.81 47 ALA B N 1
ATOM 7579 C CA . ALA B 1 47 ? -43.312 37.625 57.125 1 85.81 47 ALA B CA 1
ATOM 7580 C C . ALA B 1 47 ? -44.406 36.594 56.812 1 85.81 47 ALA B C 1
ATOM 7582 O O . ALA B 1 47 ? -44.812 35.844 57.688 1 85.81 47 ALA B O 1
ATOM 7583 N N . GLU B 1 48 ? -44.75 36.5 55.594 1 82.25 48 GLU B N 1
ATOM 7584 C CA . GLU B 1 48 ? -45.812 35.594 55.125 1 82.25 48 GLU B CA 1
ATOM 7585 C C . GLU B 1 48 ? -45.344 34.125 55.219 1 82.25 48 GLU B C 1
ATOM 7587 O O . GLU B 1 48 ? -46.188 33.219 55.406 1 82.25 48 GLU B O 1
ATOM 7592 N N . THR B 1 49 ? -44.094 33.875 54.969 1 79.5 49 THR B N 1
ATOM 7593 C CA . THR B 1 49 ? -43.625 32.5 55.094 1 79.5 49 THR B CA 1
ATOM 7594 C C . THR B 1 49 ? -43.344 32.156 56.562 1 79.5 49 THR B C 1
ATOM 7596 O O . THR B 1 49 ? -43.375 31 56.969 1 79.5 49 THR B O 1
ATOM 7599 N N . GLY B 1 50 ? -43.125 33.219 57.344 1 76.94 50 GLY B N 1
ATOM 7600 C CA . GLY B 1 50 ? -42.938 33.094 58.781 1 76.94 50 GLY B CA 1
ATOM 7601 C C . GLY B 1 50 ? -41.938 32.031 59.188 1 76.94 50 GLY B C 1
ATOM 7602 O O . GLY B 1 50 ? -40.969 31.781 58.438 1 76.94 50 GLY B O 1
ATOM 7603 N N . GLY B 1 51 ? -41.875 31.578 60.594 1 76.62 51 GLY B N 1
ATOM 7604 C CA . GLY B 1 51 ? -41.031 30.484 61.094 1 76.62 51 GLY B CA 1
ATOM 7605 C C . GLY B 1 51 ? -39.844 30.969 61.906 1 76.62 51 GLY B C 1
ATOM 7606 O O . GLY B 1 51 ? -39.594 32.156 62 1 76.62 51 GLY B O 1
ATOM 7607 N N . SER B 1 52 ? -39.25 30.062 62.531 1 82.5 52 SER B N 1
ATOM 7608 C CA . SER B 1 52 ? -38.125 30.344 63.406 1 82.5 52 SER B CA 1
ATOM 7609 C C . SER B 1 52 ? -36.969 30.953 62.656 1 82.5 52 SER B C 1
ATOM 7611 O O . SER B 1 52 ? -36.281 31.859 63.156 1 82.5 52 SER B O 1
ATOM 7613 N N . ASN B 1 53 ? -36.875 30.594 61.438 1 84.81 53 ASN B N 1
ATOM 7614 C CA . ASN B 1 53 ? -35.75 31.078 60.656 1 84.81 53 ASN B CA 1
ATOM 7615 C C . ASN B 1 53 ? -35.938 32.531 60.25 1 84.81 53 ASN B C 1
ATOM 7617 O O . ASN B 1 53 ? -34.969 33.281 60.188 1 84.81 53 ASN B O 1
ATOM 7621 N N . TYR B 1 54 ? -37.156 32.906 59.906 1 88.25 54 TYR B N 1
ATOM 7622 C CA . TYR B 1 54 ? -37.469 34.281 59.594 1 88.25 54 TYR B CA 1
ATOM 7623 C C . TYR B 1 54 ? -37.125 35.219 60.75 1 88.25 54 TYR B C 1
ATOM 7625 O O . TYR B 1 54 ? -36.469 36.25 60.562 1 88.25 54 TYR B O 1
ATOM 7633 N N . ASN B 1 55 ? -37.469 34.688 61.875 1 87.56 55 ASN B N 1
ATOM 7634 C CA . ASN B 1 55 ? -37.219 35.5 63.062 1 87.56 55 ASN B CA 1
ATOM 7635 C C . ASN B 1 55 ? -35.75 35.562 63.406 1 87.56 55 ASN B C 1
ATOM 7637 O O . ASN B 1 55 ? -35.25 36.625 63.812 1 87.56 55 ASN B O 1
ATOM 7641 N N . LEU B 1 56 ? -35.094 34.5 63.219 1 89.81 56 LEU B N 1
ATOM 7642 C CA . LEU B 1 56 ? -33.656 34.469 63.469 1 89.81 56 LEU B CA 1
ATOM 7643 C C . LEU B 1 56 ? -32.906 35.406 62.531 1 89.81 56 LEU B C 1
ATOM 7645 O O . LEU B 1 56 ? -32 36.125 62.938 1 89.81 56 LEU B O 1
ATOM 7649 N N . GLU B 1 57 ? -33.25 35.406 61.312 1 92.69 57 GLU B N 1
ATOM 7650 C CA . GLU B 1 57 ? -32.625 36.281 60.312 1 92.69 57 GLU B CA 1
ATOM 7651 C C . GLU B 1 57 ? -32.875 37.75 60.656 1 92.69 57 GLU B C 1
ATOM 7653 O O . GLU B 1 57 ? -31.969 38.594 60.625 1 92.69 57 GLU B O 1
ATOM 7658 N N . LYS B 1 58 ? -34.094 38.062 60.969 1 90.62 58 LYS B N 1
ATOM 7659 C CA . LYS B 1 58 ? -34.469 39.438 61.312 1 90.62 58 LYS B CA 1
ATOM 7660 C C . LYS B 1 58 ? -33.719 39.938 62.531 1 90.62 58 LYS B C 1
ATOM 7662 O O . LYS B 1 58 ? -33.219 41.062 62.531 1 90.62 58 LYS B O 1
ATOM 7667 N N . LYS B 1 59 ? -33.625 39 63.469 1 90.94 59 LYS B N 1
ATOM 7668 C CA . LYS B 1 59 ? -32.906 39.375 64.688 1 90.94 59 LYS B CA 1
ATOM 7669 C C . LYS B 1 59 ? -31.422 39.594 64.375 1 90.94 59 LYS B C 1
ATOM 7671 O O . LYS B 1 59 ? -30.82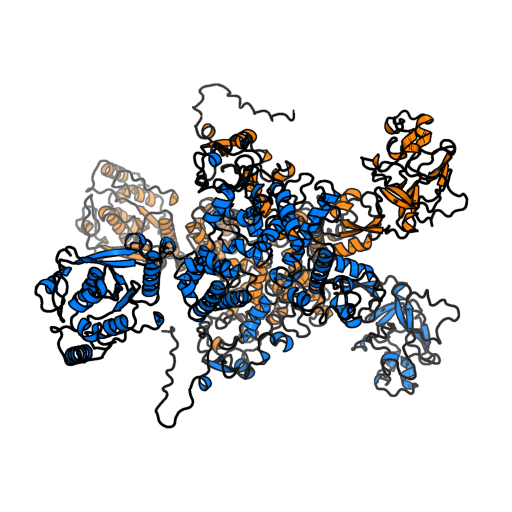8 40.562 64.875 1 90.94 59 LYS B O 1
ATOM 7676 N N . SER B 1 60 ? -30.859 38.75 63.625 1 92.38 60 SER B N 1
ATOM 7677 C CA . SER B 1 60 ? -29.453 38.844 63.25 1 92.38 60 SER B CA 1
ATOM 7678 C C . SER B 1 60 ? -29.172 40.125 62.5 1 92.38 60 SER B C 1
ATOM 7680 O O . SER B 1 60 ? -28.156 40.812 62.75 1 92.38 60 SER B O 1
ATOM 7682 N N . LEU B 1 61 ? -30.062 40.531 61.594 1 94.44 61 LEU B N 1
ATOM 7683 C CA . LEU B 1 61 ? -29.891 41.719 60.75 1 94.44 61 LEU B CA 1
ATOM 7684 C C . LEU B 1 61 ? -30.109 43 61.562 1 94.44 61 LEU B C 1
ATOM 7686 O O . LEU B 1 61 ? -29.469 44 61.281 1 94.44 61 LEU B O 1
ATOM 7690 N N . ASN B 1 62 ? -30.922 42.938 62.625 1 92.31 62 ASN B N 1
ATOM 7691 C CA . ASN B 1 62 ? -31.281 44.125 63.375 1 92.31 62 ASN B CA 1
ATOM 7692 C C . ASN B 1 62 ? -30.359 44.281 64.562 1 92.31 62 ASN B C 1
ATOM 7694 O O . ASN B 1 62 ? -30.469 45.281 65.312 1 92.31 62 ASN B O 1
ATOM 7698 N N . LYS B 1 63 ? -29.516 43.281 64.75 1 87.69 63 LYS B N 1
ATOM 7699 C CA . LYS B 1 63 ? -28.531 43.406 65.812 1 87.69 63 LYS B CA 1
ATOM 7700 C C . LYS B 1 63 ? -27.516 44.5 65.562 1 87.69 63 LYS B C 1
ATOM 7702 O O . LYS B 1 63 ? -27 44.594 64.438 1 87.69 63 LYS B O 1
ATOM 7707 N N . THR B 1 64 ? -27.281 45.312 66.562 1 80.88 64 THR B N 1
ATOM 7708 C CA . THR B 1 64 ? -26.391 46.469 66.375 1 80.88 64 THR B CA 1
ATOM 7709 C C . THR B 1 64 ? -24.953 46.031 66.188 1 80.88 64 THR B C 1
ATOM 7711 O O . THR B 1 64 ? -24.453 45.094 66.812 1 80.88 64 THR B O 1
ATOM 7714 N N . GLY B 1 65 ? -24.172 46.594 65.125 1 83.44 65 GLY B N 1
ATOM 7715 C CA . GLY B 1 65 ? -22.766 46.312 64.875 1 83.44 65 GLY B CA 1
ATOM 7716 C C . GLY B 1 65 ? -22.531 45.188 63.875 1 83.44 65 GLY B C 1
ATOM 7717 O O . GLY B 1 65 ? -21.391 44.812 63.594 1 83.44 65 GLY B O 1
ATOM 7718 N N . THR B 1 66 ? -23.609 44.594 63.344 1 85.62 66 THR B N 1
ATOM 7719 C CA . THR B 1 66 ? -23.422 43.469 62.438 1 85.62 66 THR B CA 1
ATOM 7720 C C . THR B 1 66 ? -23.312 43.969 60.969 1 85.62 66 THR B C 1
ATOM 7722 O O . THR B 1 66 ? -23.781 45.062 60.656 1 85.62 66 THR B O 1
ATOM 7725 N N . TYR B 1 67 ? -22.625 43.188 60.125 1 92.06 67 TYR B N 1
ATOM 7726 C CA . TYR B 1 67 ? -22.422 43.406 58.688 1 92.06 67 TYR B CA 1
ATOM 7727 C C . TYR B 1 67 ? -21.953 44.844 58.438 1 92.06 67 TYR B C 1
ATOM 7729 O O . TYR B 1 67 ? -22.5 45.531 57.562 1 92.06 67 TYR B O 1
ATOM 7737 N N . GLY B 1 68 ? -20.969 45.406 59.312 1 86.81 68 GLY B N 1
ATOM 7738 C CA . GLY B 1 68 ? -20.391 46.719 59.188 1 86.81 68 GLY B CA 1
ATOM 7739 C C . GLY B 1 68 ? -21.359 47.844 59.594 1 86.81 68 GLY B C 1
ATOM 7740 O O . GLY B 1 68 ? -21.359 48.906 59 1 86.81 68 GLY B O 1
ATOM 7741 N N . ARG B 1 69 ? -22.391 47.438 60.5 1 86.81 69 ARG B N 1
ATOM 7742 C CA . ARG B 1 69 ? -23.391 48.344 61.062 1 86.81 69 ARG B CA 1
ATOM 7743 C C . ARG B 1 69 ? -24.469 48.688 60.031 1 86.81 69 ARG B C 1
ATOM 7745 O O . ARG B 1 69 ? -25.141 49.719 60.156 1 86.81 69 ARG B O 1
ATOM 7752 N N . THR B 1 70 ? -24.594 47.906 58.969 1 91.88 70 THR B N 1
ATOM 7753 C CA . THR B 1 70 ? -25.578 48.188 57.938 1 91.88 70 THR B CA 1
ATOM 7754 C C . THR B 1 70 ? -26.625 47.094 57.875 1 91.88 70 THR B C 1
ATOM 7756 O O . THR B 1 70 ? -27.469 47.062 56.969 1 91.88 70 THR B O 1
ATOM 7759 N N . GLY B 1 71 ? -26.594 46.062 58.75 1 93.25 71 GLY B N 1
ATOM 7760 C CA . GLY B 1 71 ? -27.516 44.938 58.75 1 93.25 71 GLY B CA 1
ATOM 7761 C C . GLY B 1 71 ? -28.969 45.344 58.719 1 93.25 71 GLY B C 1
ATOM 7762 O O . GLY B 1 71 ? -29.766 44.781 57.969 1 93.25 71 GLY B O 1
ATOM 7763 N N . ARG B 1 72 ? -29.359 46.375 59.438 1 91.81 72 ARG B N 1
ATOM 7764 C CA . ARG B 1 72 ? -30.734 46.844 59.562 1 91.81 72 ARG B CA 1
ATOM 7765 C C . ARG B 1 72 ? -31.297 47.281 58.219 1 91.81 72 ARG B C 1
ATOM 7767 O O . ARG B 1 72 ? -32.5 47.156 57.969 1 91.81 72 ARG B O 1
ATOM 7774 N N . LEU B 1 73 ? -30.422 47.75 57.344 1 93.56 73 LEU B N 1
ATOM 7775 C CA . LEU B 1 73 ? -30.844 48.219 56.031 1 93.56 73 LEU B CA 1
ATOM 7776 C C . LEU B 1 73 ? -31.344 47.062 55.188 1 93.56 73 LEU B C 1
ATOM 7778 O O . LEU B 1 73 ? -32.031 47.281 54.188 1 93.56 73 LEU B O 1
ATOM 7782 N N . PHE B 1 74 ? -31.078 45.781 55.594 1 95.44 74 PHE B N 1
ATOM 7783 C CA . PHE B 1 74 ? -31.422 44.625 54.812 1 95.44 74 PHE B CA 1
ATOM 7784 C C . PHE B 1 74 ? -32.469 43.75 55.5 1 95.44 74 PHE B C 1
ATOM 7786 O O . PHE B 1 74 ? -32.719 42.625 55.125 1 95.44 74 PHE B O 1
ATOM 7793 N N . SER B 1 75 ? -33 44.25 56.531 1 93.12 75 SER B N 1
ATOM 7794 C CA . SER B 1 75 ? -34.031 43.5 57.281 1 93.12 75 SER B CA 1
ATOM 7795 C C . SER B 1 75 ? -35.344 43.469 56.5 1 93.12 75 SER B C 1
ATOM 7797 O O . SER B 1 75 ? -36.219 42.625 56.781 1 93.12 75 SER B O 1
ATOM 7799 N N . ASP B 1 76 ? -35.5 44.438 55.594 1 93.19 76 ASP B N 1
ATOM 7800 C CA . ASP B 1 76 ? -36.625 44.562 54.688 1 93.19 76 ASP B CA 1
ATOM 7801 C C . ASP B 1 76 ? -36.156 44.5 53.25 1 93.19 76 ASP B C 1
ATOM 7803 O O . ASP B 1 76 ? -35.188 45.156 52.844 1 93.19 76 ASP B O 1
ATOM 7807 N N . TRP B 1 77 ? -36.844 43.656 52.469 1 94.88 77 TRP B N 1
ATOM 7808 C CA . TRP B 1 77 ? -36.406 43.375 51.094 1 94.88 77 TRP B CA 1
ATOM 7809 C C . TRP B 1 77 ? -36.406 44.656 50.25 1 94.88 77 TRP B C 1
ATOM 7811 O O . TRP B 1 77 ? -35.531 44.906 49.438 1 94.88 77 TRP B O 1
ATOM 7821 N N . THR B 1 78 ? -37.438 45.5 50.375 1 95.25 78 THR B N 1
ATOM 7822 C CA . THR B 1 78 ? -37.562 46.719 49.594 1 95.25 78 THR B CA 1
ATOM 7823 C C . THR B 1 78 ? -36.5 47.719 49.969 1 95.25 78 THR B C 1
ATOM 7825 O O . THR B 1 78 ? -35.938 48.406 49.125 1 95.25 78 THR B O 1
ATOM 7828 N N . THR B 1 79 ? -36.219 47.781 51.25 1 94.56 79 THR B N 1
ATOM 7829 C CA . THR B 1 79 ? -35.156 48.688 51.688 1 94.56 79 THR B CA 1
ATOM 7830 C C . THR B 1 79 ? -33.812 48.188 51.219 1 94.56 79 THR B C 1
ATOM 7832 O O . THR B 1 79 ? -32.938 48.969 50.875 1 94.56 79 THR B O 1
ATOM 7835 N N . ALA B 1 80 ? -33.656 46.906 51.25 1 95.56 80 ALA B N 1
ATOM 7836 C CA . ALA B 1 80 ? -32.406 46.312 50.719 1 95.56 80 ALA B CA 1
ATOM 7837 C C . ALA B 1 80 ? -32.188 46.688 49.281 1 95.56 80 ALA B C 1
ATOM 7839 O O . ALA B 1 80 ? -31.094 47.125 48.906 1 95.56 80 ALA B O 1
ATOM 7840 N N . ALA B 1 81 ? -33.188 46.531 48.469 1 96.38 81 ALA B N 1
ATOM 7841 C CA . ALA B 1 81 ? -33.094 46.875 47.062 1 96.38 81 ALA B CA 1
ATOM 7842 C C . ALA B 1 81 ? -32.781 48.344 46.844 1 96.38 81 ALA B C 1
ATOM 7844 O O . ALA B 1 81 ? -31.922 48.688 46.031 1 96.38 81 ALA B O 1
ATOM 7845 N N . GLN B 1 82 ? -33.406 49.156 47.594 1 95 82 GLN B N 1
ATOM 7846 C CA . GLN B 1 82 ? -33.188 50.594 47.469 1 95 82 GLN B CA 1
ATOM 7847 C C . GLN B 1 82 ? -31.766 50.969 47.938 1 95 82 GLN B C 1
ATOM 7849 O O . GLN B 1 82 ? -31.141 51.875 47.375 1 95 82 GLN B O 1
ATOM 7854 N N . THR B 1 83 ? -31.359 50.312 48.938 1 95.25 83 THR B N 1
ATOM 7855 C CA . THR B 1 83 ? -30 50.562 49.438 1 95.25 83 THR B CA 1
ATOM 7856 C C . THR B 1 83 ? -28.984 50.219 48.375 1 95.25 83 THR B C 1
ATOM 7858 O O . THR B 1 83 ? -28.047 51 48.156 1 95.25 83 THR B O 1
ATOM 7861 N N . LEU B 1 84 ? -29.188 49.188 47.688 1 95.88 84 LEU B N 1
ATOM 7862 C CA . LEU B 1 84 ? -28.281 48.781 46.625 1 95.88 84 LEU B CA 1
ATOM 7863 C C . LEU B 1 84 ? -28.375 49.719 45.406 1 95.88 84 LEU B C 1
ATOM 7865 O O . LEU B 1 84 ? -27.406 49.906 44.688 1 95.88 84 LEU B O 1
ATOM 7869 N N . ARG B 1 85 ? -29.5 50.312 45.25 1 94.75 85 ARG B N 1
ATOM 7870 C CA . ARG B 1 85 ? -29.719 51.188 44.094 1 94.75 85 ARG B CA 1
ATOM 7871 C C . ARG B 1 85 ? -29.125 52.562 44.344 1 94.75 85 ARG B C 1
ATOM 7873 O O . ARG B 1 85 ? -28.438 53.125 43.5 1 94.75 85 ARG B O 1
ATOM 7880 N N . THR B 1 86 ? -29.406 53.094 45.625 1 91.88 86 THR B N 1
ATOM 7881 C CA . THR B 1 86 ? -29.109 54.531 45.844 1 91.88 86 THR B CA 1
ATOM 7882 C C . THR B 1 86 ? -28.172 54.719 47 1 91.88 86 THR B C 1
ATOM 7884 O O . THR B 1 86 ? -27.75 55.844 47.312 1 91.88 86 THR B O 1
ATOM 7887 N N . GLY B 1 87 ? -27.859 53.719 47.75 1 90.5 87 GLY B N 1
ATOM 7888 C CA . GLY B 1 87 ? -26.984 53.812 48.906 1 90.5 87 GLY B CA 1
ATOM 7889 C C . GLY B 1 87 ? -25.547 54.125 48.531 1 90.5 87 GLY B C 1
ATOM 7890 O O . GLY B 1 87 ? -25.234 54.312 47.375 1 90.5 87 GLY B O 1
ATOM 7891 N N . PRO B 1 88 ? -24.719 54.219 49.438 1 92.19 88 PRO B N 1
ATOM 7892 C CA . PRO B 1 88 ? -23.312 54.562 49.188 1 92.19 88 PRO B CA 1
ATOM 7893 C C . PRO B 1 88 ? -22.594 53.469 48.375 1 92.19 88 PRO B C 1
ATOM 7895 O O . PRO B 1 88 ? -21.734 53.781 47.531 1 92.19 88 PRO B O 1
ATOM 7898 N N . LYS B 1 89 ? -22.969 52.344 48.625 1 94.56 89 LYS B N 1
ATOM 7899 C CA . LYS B 1 89 ? -22.406 51.25 47.875 1 94.56 89 LYS B CA 1
ATOM 7900 C C . LYS B 1 89 ? -23.422 50.688 46.906 1 94.56 89 LYS B C 1
ATOM 7902 O O . LYS B 1 89 ? -24.234 49.812 47.25 1 94.56 89 LYS B O 1
ATOM 7907 N N . LYS B 1 90 ? -23.328 51.062 45.719 1 93.88 90 LYS B N 1
ATOM 7908 C CA . LYS B 1 90 ? -24.344 50.719 44.719 1 93.88 90 LYS B CA 1
ATOM 7909 C C . LYS B 1 90 ? -24.016 49.406 44.031 1 93.88 90 LYS B C 1
ATOM 7911 O O . LYS B 1 90 ? -22.844 49.031 43.906 1 93.88 90 LYS B O 1
ATOM 7916 N N . ALA B 1 91 ? -25.078 48.75 43.656 1 94.94 91 ALA B N 1
ATOM 7917 C CA . ALA B 1 91 ? -24.891 47.469 42.938 1 94.94 91 ALA B CA 1
ATOM 7918 C C . ALA B 1 91 ? -25.953 47.312 41.844 1 94.94 91 ALA B C 1
ATOM 7920 O O . ALA B 1 91 ? -27.062 47.844 41.969 1 94.94 91 ALA B O 1
ATOM 7921 N N . VAL B 1 92 ? -25.609 46.75 40.781 1 93.81 92 VAL B N 1
ATOM 7922 C CA . VAL B 1 92 ? -26.531 46.219 39.781 1 93.81 92 VAL B CA 1
ATOM 7923 C C . VAL B 1 92 ? -26.641 44.719 39.875 1 93.81 92 VAL B C 1
ATOM 7925 O O . VAL B 1 92 ? -25.641 44 39.688 1 93.81 92 VAL B O 1
ATOM 7928 N N . VAL B 1 93 ? -27.844 44.188 40.188 1 95.19 93 VAL B N 1
ATOM 7929 C CA . VAL B 1 93 ? -28 42.781 40.531 1 95.19 93 VAL B CA 1
ATOM 7930 C C . VAL B 1 93 ? -28.578 42.031 39.344 1 95.19 93 VAL B C 1
ATOM 7932 O O . VAL B 1 93 ? -29.609 42.406 38.781 1 95.19 93 VAL B O 1
ATOM 7935 N N . PHE B 1 94 ? -27.875 41.031 38.906 1 94.44 94 PHE B N 1
ATOM 7936 C CA . PHE B 1 94 ? -28.344 40.062 37.906 1 94.44 94 PHE B CA 1
ATOM 7937 C C . PHE B 1 94 ? -28.656 38.719 38.531 1 94.44 94 PHE B C 1
ATOM 7939 O O . PHE B 1 94 ? -27.75 38 38.969 1 94.44 94 PHE B O 1
ATOM 7946 N N . SER B 1 95 ? -29.938 38.438 38.562 1 93.44 95 SER B N 1
ATOM 7947 C CA . SER B 1 95 ? -30.344 37.219 39.219 1 93.44 95 SER B CA 1
ATOM 7948 C C . SER B 1 95 ? -30.5 36.062 38.219 1 93.44 95 SER B C 1
ATOM 7950 O O . SER B 1 95 ? -31 36.281 37.094 1 93.44 95 SER B O 1
ATOM 7952 N N . ILE B 1 96 ? -29.953 34.969 38.531 1 90.19 96 ILE B N 1
ATOM 7953 C CA . ILE B 1 96 ? -30.078 33.75 37.781 1 90.19 96 ILE B CA 1
ATOM 7954 C C . ILE B 1 96 ? -30.797 32.688 38.594 1 90.19 96 ILE B C 1
ATOM 7956 O O . ILE B 1 96 ? -30.312 32.281 39.656 1 90.19 96 ILE B O 1
ATOM 7960 N N . VAL B 1 97 ? -32 32.25 38.125 1 86.06 97 VAL B N 1
ATOM 7961 C CA . VAL B 1 97 ? -32.844 31.359 38.906 1 86.06 97 VAL B CA 1
ATOM 7962 C C . VAL B 1 97 ? -33.312 30.203 38.031 1 86.06 97 VAL B C 1
ATOM 7964 O O . VAL B 1 97 ? -33.281 30.281 36.812 1 86.06 97 VAL B O 1
ATOM 7967 N N . GLU B 1 98 ? -33.625 29.109 38.719 1 78.44 98 GLU B N 1
ATOM 7968 C CA . GLU B 1 98 ? -34.25 28 38.031 1 78.44 98 GLU B CA 1
ATOM 7969 C C . GLU B 1 98 ? -35.75 28.266 37.781 1 78.44 98 GLU B C 1
ATOM 7971 O O . GLU B 1 98 ? -36.375 28.938 38.594 1 78.44 98 GLU B O 1
ATOM 7976 N N . GLN B 1 99 ? -36.219 27.828 36.688 1 69.44 99 GLN B N 1
ATOM 7977 C CA . GLN B 1 99 ? -37.656 28.031 36.406 1 69.44 99 GLN B CA 1
ATOM 7978 C C . GLN B 1 99 ? -38.5 27.312 37.469 1 69.44 99 GLN B C 1
ATOM 7980 O O . GLN B 1 99 ? -38.312 26.109 37.688 1 69.44 99 GLN B O 1
ATOM 7985 N N . GLY B 1 100 ? -39.094 28 38.406 1 69.31 100 GLY B N 1
ATOM 7986 C CA . GLY B 1 100 ? -39.938 27.469 39.469 1 69.31 100 GLY B CA 1
ATOM 7987 C C . GLY B 1 100 ? -41.281 28.203 39.562 1 69.31 100 GLY B C 1
ATOM 7988 O O . GLY B 1 100 ? -41.844 28.594 38.531 1 69.31 100 GLY B O 1
ATOM 7989 N N . THR B 1 101 ? -41.75 28.281 40.75 1 75.19 101 THR B N 1
ATOM 7990 C CA . THR B 1 101 ? -43 28.969 41 1 75.19 101 THR B CA 1
ATOM 7991 C C . THR B 1 101 ? -42.781 30.469 41.188 1 75.19 101 THR B C 1
ATOM 7993 O O . THR B 1 101 ? -41.656 30.906 41.469 1 75.19 101 THR B O 1
ATOM 7996 N N . THR B 1 102 ? -43.719 31.25 40.938 1 81.06 102 THR B N 1
ATOM 7997 C CA . THR B 1 102 ? -43.656 32.719 41.062 1 81.06 102 THR B CA 1
ATOM 7998 C C . THR B 1 102 ? -43.219 33.125 42.469 1 81.06 102 THR B C 1
ATOM 8000 O O . THR B 1 102 ? -42.531 34.125 42.625 1 81.06 102 THR B O 1
ATOM 8003 N N . SER B 1 103 ? -43.594 32.281 43.375 1 81 103 SER B N 1
ATOM 8004 C CA . SER B 1 103 ? -43.219 32.625 44.75 1 81 103 SER B CA 1
ATOM 8005 C C . SER B 1 103 ? -41.719 32.438 44.969 1 81 103 SER B C 1
ATOM 8007 O O . SER B 1 103 ? -41.156 33.031 45.906 1 81 103 SER B O 1
ATOM 8009 N N . SER B 1 104 ? -41.125 31.766 44.125 1 82.12 104 SER B N 1
ATOM 8010 C CA . SER B 1 104 ? -39.75 31.422 44.344 1 82.12 104 SER B CA 1
ATOM 8011 C C . SER B 1 104 ? -38.812 32.5 43.75 1 82.12 104 SER B C 1
ATOM 8013 O O . SER B 1 104 ? -37.688 32.688 44.25 1 82.12 104 SER B O 1
ATOM 8015 N N . TRP B 1 105 ? -39.312 33.25 42.781 1 88.81 105 TRP B N 1
ATOM 8016 C CA . TRP B 1 105 ? -38.312 34.062 42.094 1 88.81 105 TRP B CA 1
ATOM 8017 C C . TRP B 1 105 ? -38.781 35.5 41.938 1 88.81 105 TRP B C 1
ATOM 8019 O O . TRP B 1 105 ? -38 36.375 41.562 1 88.81 105 TRP B O 1
ATOM 8029 N N . THR B 1 106 ? -39.969 35.938 42.219 1 90.62 106 THR B N 1
ATOM 8030 C CA . THR B 1 106 ? -40.5 37.281 41.969 1 90.62 106 THR B CA 1
ATOM 8031 C C . THR B 1 106 ? -39.75 38.312 42.844 1 90.62 106 THR B C 1
ATOM 8033 O O . THR B 1 106 ? -39.562 39.469 42.438 1 90.62 106 THR B O 1
ATOM 8036 N N . SER B 1 107 ? -39.375 37.875 44.031 1 92.94 107 SER B N 1
ATOM 8037 C CA . SER B 1 107 ? -38.594 38.75 44.875 1 92.94 107 SER B CA 1
ATOM 8038 C C . SER B 1 107 ? -37.281 39.188 44.219 1 92.94 107 SER B C 1
ATOM 8040 O O . SER B 1 107 ? -36.875 40.344 44.312 1 92.94 107 SER B O 1
ATOM 8042 N N . TYR B 1 108 ? -36.75 38.312 43.531 1 94.44 108 TYR B N 1
ATOM 8043 C CA . TYR B 1 108 ? -35.5 38.594 42.844 1 94.44 108 TYR B CA 1
ATOM 8044 C C . TYR B 1 108 ? -35.719 39.438 41.594 1 94.44 108 TYR B C 1
ATOM 8046 O O . TYR B 1 108 ? -34.844 40.219 41.219 1 94.44 108 TYR B O 1
ATOM 8054 N N . LEU B 1 109 ? -36.781 39.219 40.969 1 94.5 109 LEU B N 1
ATOM 8055 C CA . LEU B 1 109 ? -37.125 40.094 39.844 1 94.5 109 LEU B CA 1
ATOM 8056 C C . LEU B 1 109 ? -37.219 41.531 40.312 1 94.5 109 LEU B C 1
ATOM 8058 O O . LEU B 1 109 ? -36.719 42.438 39.656 1 94.5 109 LEU B O 1
ATOM 8062 N N . TYR B 1 110 ? -37.844 41.688 41.469 1 95.12 110 TYR B N 1
ATOM 8063 C CA . TYR B 1 110 ? -37.969 43 42.062 1 95.12 110 TYR B CA 1
ATOM 8064 C C . TYR B 1 110 ? -36.594 43.594 42.312 1 95.12 110 TYR B C 1
ATOM 8066 O O . TYR B 1 110 ? -36.312 44.75 41.906 1 95.12 110 TYR B O 1
ATOM 8074 N N . LEU B 1 111 ? -35.781 42.844 42.938 1 95.69 111 LEU B N 1
ATOM 8075 C CA . LEU B 1 111 ? -34.438 43.312 43.281 1 95.69 111 LEU B CA 1
ATOM 8076 C C . LEU B 1 111 ? -33.656 43.688 42.031 1 95.69 111 LEU B C 1
ATOM 8078 O O . LEU B 1 111 ? -33.062 44.781 41.969 1 95.69 111 LEU B O 1
ATOM 8082 N N . SER B 1 112 ? -33.688 42.875 41.062 1 95.62 112 SER B N 1
ATOM 8083 C CA . SER B 1 112 ? -32.938 43.125 39.844 1 95.62 112 SER B CA 1
ATOM 8084 C C . SER B 1 112 ? -33.438 44.344 39.094 1 95.62 112 SER B C 1
ATOM 8086 O O . SER B 1 112 ? -32.656 45.125 38.594 1 95.62 112 SER B O 1
ATOM 8088 N N . THR B 1 113 ? -34.688 44.469 39.031 1 94.81 113 THR B N 1
ATOM 8089 C CA . THR B 1 113 ? -35.281 45.594 38.312 1 94.81 113 THR B CA 1
ATOM 8090 C C . THR B 1 113 ? -34.969 46.906 39 1 94.81 113 THR B C 1
ATOM 8092 O O . THR B 1 113 ? -34.562 47.875 38.344 1 94.81 113 THR B O 1
ATOM 8095 N N . VAL B 1 114 ? -35.125 46.906 40.312 1 95.62 114 VAL B N 1
ATOM 8096 C CA . VAL B 1 114 ? -34.938 48.125 41.094 1 95.62 114 VAL B CA 1
ATOM 8097 C C . VAL B 1 114 ? -33.469 48.562 40.969 1 95.62 114 VAL B C 1
ATOM 8099 O O . VAL B 1 114 ? -33.188 49.781 40.875 1 95.62 114 VAL B O 1
ATOM 8102 N N . THR B 1 115 ? -32.531 47.688 40.906 1 95.19 115 THR B N 1
ATOM 8103 C CA . THR B 1 115 ? -31.125 48 40.875 1 95.19 115 THR B CA 1
ATOM 8104 C C . THR B 1 115 ? -30.625 48.188 39.438 1 95.19 115 THR B C 1
ATOM 8106 O O . THR B 1 115 ? -29.438 48.438 39.219 1 95.19 115 THR B O 1
ATOM 8109 N N . GLY B 1 116 ? -31.453 48.062 38.5 1 90.81 116 GLY B N 1
ATOM 8110 C CA . GLY B 1 116 ? -31.109 48.281 37.094 1 90.81 116 GLY B CA 1
ATOM 8111 C C . GLY B 1 116 ? -30.516 47.031 36.438 1 90.81 116 GLY B C 1
ATOM 8112 O O . GLY B 1 116 ? -29.891 47.156 35.375 1 90.81 116 GLY B O 1
ATOM 8113 N N . GLY B 1 117 ? -30.672 45.906 37 1 93.69 117 GLY B N 1
ATOM 8114 C CA . GLY B 1 117 ? -30.219 44.688 36.406 1 93.69 117 GLY B CA 1
ATOM 8115 C C . GLY B 1 117 ? -31.328 43.906 35.719 1 93.69 117 GLY B C 1
ATOM 8116 O O . GLY B 1 117 ? -32.219 44.5 35.125 1 93.69 117 GLY B O 1
ATOM 8117 N N . ALA B 1 118 ? -31.141 42.531 35.719 1 93.06 118 ALA B N 1
ATOM 8118 C CA . ALA B 1 118 ? -32.125 41.656 35.062 1 93.06 118 ALA B CA 1
ATOM 8119 C C . ALA B 1 118 ? -32.188 40.281 35.75 1 93.06 118 ALA B C 1
ATOM 8121 O O . ALA B 1 118 ? -31.219 39.875 36.375 1 93.06 118 ALA B O 1
ATOM 8122 N N . LEU B 1 119 ? -33.312 39.656 35.594 1 93.56 119 LEU B N 1
ATOM 8123 C CA . LEU B 1 119 ? -33.469 38.312 36.062 1 93.56 119 LEU B CA 1
ATOM 8124 C C . LEU B 1 119 ? -33.531 37.312 34.906 1 93.56 119 LEU B C 1
ATOM 8126 O O . LEU B 1 119 ? -34.344 37.5 34 1 93.56 119 LEU B O 1
ATOM 8130 N N . PHE B 1 120 ? -32.656 36.344 35 1 92.12 120 PHE B N 1
ATOM 8131 C CA . PHE B 1 120 ? -32.594 35.312 33.969 1 92.12 120 PHE B CA 1
ATOM 8132 C C . PHE B 1 120 ? -33 33.938 34.562 1 92.12 120 PHE B C 1
ATOM 8134 O O . PHE B 1 120 ? -32.688 33.625 35.688 1 92.12 120 PHE B O 1
ATOM 8141 N N . THR B 1 121 ? -33.75 33.219 33.719 1 88 121 THR B N 1
ATOM 8142 C CA . THR B 1 121 ? -34.125 31.844 34.094 1 88 121 THR B CA 1
ATOM 8143 C C . THR B 1 121 ? -33.406 30.844 33.188 1 88 121 THR B C 1
ATOM 8145 O O . THR B 1 121 ? -33.219 31.094 32 1 88 121 THR B O 1
ATOM 8148 N N . ALA B 1 122 ? -32.812 29.828 33.812 1 82.06 122 ALA B N 1
ATOM 8149 C CA . ALA B 1 122 ? -32.125 28.797 33.031 1 82.06 122 ALA B CA 1
ATOM 8150 C C . ALA B 1 122 ? -32.219 27.438 33.75 1 82.06 122 ALA B C 1
ATOM 8152 O O . ALA B 1 122 ? -32.5 27.375 34.938 1 82.06 122 ALA B O 1
ATOM 8153 N N . LYS B 1 123 ? -32.094 26.328 32.875 1 78.88 123 LYS B N 1
ATOM 8154 C CA . LYS B 1 123 ? -31.875 25.016 33.5 1 78.88 123 LYS B CA 1
ATOM 8155 C C . LYS B 1 123 ? -30.578 24.984 34.281 1 78.88 123 LYS B C 1
ATOM 8157 O O . LYS B 1 123 ? -29.516 25.312 33.781 1 78.88 123 LYS B O 1
ATOM 8162 N N . VAL B 1 124 ? -30.719 24.719 35.5 1 74.88 124 VAL B N 1
ATOM 8163 C CA . VAL B 1 124 ? -29.562 24.844 36.375 1 74.88 124 VAL B CA 1
ATOM 8164 C C . VAL B 1 124 ? -28.625 23.656 36.156 1 74.88 124 VAL B C 1
ATOM 8166 O O . VAL B 1 124 ? -28.797 22.594 36.781 1 74.88 124 VAL B O 1
ATOM 8169 N N . THR B 1 125 ? -27.703 23.719 35.25 1 75.69 125 THR B N 1
ATOM 8170 C CA . THR B 1 125 ? -26.516 22.875 35.094 1 75.69 125 THR B CA 1
ATOM 8171 C C . THR B 1 125 ? -25.234 23.703 35.188 1 75.69 125 THR B C 1
ATOM 8173 O O . THR B 1 125 ? -25.266 24.922 34.969 1 75.69 125 THR B O 1
ATOM 8176 N N . ALA B 1 126 ? -24.281 23.062 35.531 1 75.94 126 ALA B N 1
ATOM 8177 C CA . ALA B 1 126 ? -23.016 23.781 35.625 1 75.94 126 ALA B CA 1
ATOM 8178 C C . ALA B 1 126 ? -22.656 24.484 34.344 1 75.94 126 ALA B C 1
ATOM 8180 O O . ALA B 1 126 ? -22.188 25.625 34.344 1 75.94 126 ALA B O 1
ATOM 8181 N N . ASP B 1 127 ? -22.984 23.906 33.219 1 72.81 127 ASP B N 1
ATOM 8182 C CA . ASP B 1 127 ? -22.641 24.453 31.906 1 72.81 127 ASP B CA 1
ATOM 8183 C C . ASP B 1 127 ? -23.5 25.656 31.578 1 72.81 127 ASP B C 1
ATOM 8185 O O . ASP B 1 127 ? -22.984 26.719 31.188 1 72.81 127 ASP B O 1
ATOM 8189 N N . THR B 1 128 ? -24.766 25.469 31.781 1 79.06 128 THR B N 1
ATOM 8190 C CA . THR B 1 128 ? -25.703 26.531 31.406 1 79.06 128 THR B CA 1
ATOM 8191 C C . THR B 1 128 ? -25.484 27.781 32.25 1 79.06 128 THR B C 1
ATOM 8193 O O . THR B 1 128 ? -25.484 28.891 31.75 1 79.06 128 THR B O 1
ATOM 8196 N N . VAL B 1 129 ? -25.234 27.594 33.5 1 82.69 129 VAL B N 1
ATOM 8197 C CA . VAL B 1 129 ? -25.031 28.719 34.406 1 82.69 129 VAL B CA 1
ATOM 8198 C C . VAL B 1 129 ? -23.703 29.422 34.094 1 82.69 129 VAL B C 1
ATOM 8200 O O . VAL B 1 129 ? -23.625 30.641 34.094 1 82.69 129 VAL B O 1
ATOM 8203 N N . SER B 1 130 ? -22.766 28.609 33.75 1 80.75 130 SER B N 1
ATOM 8204 C CA . SER B 1 130 ? -21.484 29.172 33.406 1 80.75 130 SER B CA 1
ATOM 8205 C C . SER B 1 130 ? -21.562 30 32.094 1 80.75 130 SER B C 1
ATOM 8207 O O . SER B 1 130 ? -21.047 31.109 32.031 1 80.75 130 SER B O 1
ATOM 8209 N N . GLN B 1 131 ? -22.172 29.5 31.125 1 79.06 131 GLN B N 1
ATOM 8210 C CA . GLN B 1 131 ? -22.328 30.188 29.844 1 79.06 131 GLN B CA 1
ATOM 8211 C C . GLN B 1 131 ? -23.125 31.469 30 1 79.06 131 GLN B C 1
ATOM 8213 O O . GLN B 1 131 ? -22.75 32.5 29.438 1 79.06 131 GLN B O 1
ATOM 8218 N N . LEU B 1 132 ? -24.125 31.312 30.734 1 86.06 132 LEU B N 1
ATOM 8219 C CA . LEU B 1 132 ? -24.969 32.5 30.953 1 86.06 132 LEU B CA 1
ATOM 8220 C C . LEU B 1 132 ? -24.203 33.562 31.719 1 86.06 132 LEU B C 1
ATOM 8222 O O . LEU B 1 132 ? -24.25 34.75 31.359 1 86.06 132 LEU B O 1
ATOM 8226 N N . THR B 1 133 ? -23.484 33.219 32.719 1 86.69 133 THR B N 1
ATOM 8227 C CA . THR B 1 133 ? -22.734 34.156 33.531 1 86.69 133 THR B CA 1
ATOM 8228 C C . THR B 1 133 ? -21.641 34.844 32.719 1 86.69 133 THR B C 1
ATOM 8230 O O . THR B 1 133 ? -21.484 36.062 32.75 1 86.69 133 THR B O 1
ATOM 8233 N N . LEU B 1 134 ? -20.984 34.062 31.984 1 81.25 134 LEU B N 1
ATOM 8234 C CA . LEU B 1 134 ? -19.922 34.594 31.141 1 81.25 134 LEU B CA 1
ATOM 8235 C C . LEU B 1 134 ? -20.516 35.5 30.047 1 81.25 134 LEU B C 1
ATOM 8237 O O . LEU B 1 134 ? -19.969 36.562 29.766 1 81.25 134 LEU B O 1
ATOM 8241 N N . GLY B 1 135 ? -21.547 35.031 29.406 1 81.69 135 GLY B N 1
ATOM 8242 C CA . GLY B 1 135 ? -22.234 35.844 28.422 1 81.69 135 GLY B CA 1
ATOM 8243 C C . GLY B 1 135 ? -22.672 37.188 28.969 1 81.69 135 GLY B C 1
ATOM 8244 O O . GLY B 1 135 ? -22.516 38.219 28.312 1 81.69 135 GLY B O 1
ATOM 8245 N N . LEU B 1 136 ? -23.125 37.125 30.156 1 87.5 136 LEU B N 1
ATOM 8246 C CA . LEU B 1 136 ? -23.562 38.312 30.844 1 87.5 136 LEU B CA 1
ATOM 8247 C C . LEU B 1 136 ? -22.406 39.25 31.109 1 87.5 136 LEU B C 1
ATOM 8249 O O . LEU B 1 136 ? -22.469 40.438 30.766 1 87.5 136 LEU B O 1
ATOM 8253 N N . LEU B 1 137 ? -21.359 38.781 31.609 1 85.06 137 LEU B N 1
ATOM 8254 C CA . LEU B 1 137 ? -20.234 39.594 32 1 85.06 137 LEU B CA 1
ATOM 8255 C C . LEU B 1 137 ? -19.516 40.156 30.766 1 85.06 137 LEU B C 1
ATOM 8257 O O . LEU B 1 137 ? -19.156 41.344 30.734 1 85.06 137 LEU B O 1
ATOM 8261 N N . LEU B 1 138 ? -19.391 39.375 29.812 1 80.31 138 LEU B N 1
ATOM 8262 C CA . LEU B 1 138 ? -18.703 39.781 28.609 1 80.31 138 LEU B CA 1
ATOM 8263 C C . LEU B 1 138 ? -19.531 40.844 27.875 1 80.31 138 LEU B C 1
ATOM 8265 O O . LEU B 1 138 ? -18.984 41.844 27.375 1 80.31 138 LEU B O 1
ATOM 8269 N N . THR B 1 139 ? -20.766 40.562 27.797 1 82.44 139 THR B N 1
ATOM 8270 C CA . THR B 1 139 ? -21.625 41.562 27.156 1 82.44 139 THR B CA 1
ATOM 8271 C C . THR B 1 139 ? -21.609 42.875 27.953 1 82.44 139 THR B C 1
ATOM 8273 O O . THR B 1 139 ? -21.516 43.969 27.375 1 82.44 139 THR B O 1
ATOM 8276 N N . TRP B 1 140 ? -21.609 42.719 29.281 1 85.56 140 TRP B N 1
ATOM 8277 C CA . TRP B 1 140 ? -21.547 43.875 30.156 1 85.56 140 TRP B CA 1
ATOM 8278 C C . TRP B 1 140 ? -20.266 44.688 29.922 1 85.56 140 TRP B C 1
ATOM 8280 O O . TRP B 1 140 ? -20.281 45.906 29.922 1 85.56 140 TRP B O 1
ATOM 8290 N N . MET B 1 141 ? -19.25 43.969 29.578 1 80.56 141 MET B N 1
ATOM 8291 C CA . MET B 1 141 ? -17.938 44.594 29.422 1 80.56 141 MET B CA 1
ATOM 8292 C C . MET B 1 141 ? -17.672 44.969 27.984 1 80.56 141 MET B C 1
ATOM 8294 O O . MET B 1 141 ? -16.562 45.344 27.625 1 80.56 141 MET B O 1
ATOM 8298 N N . GLY B 1 142 ? -18.547 44.781 27.125 1 76.19 142 GLY B N 1
ATOM 8299 C CA . GLY B 1 142 ? -18.438 45.219 25.734 1 76.19 142 GLY B CA 1
ATOM 8300 C C . GLY B 1 142 ? -17.844 44.188 24.812 1 76.19 142 GLY B C 1
ATOM 8301 O O . GLY B 1 142 ? -17.438 44.5 23.703 1 76.19 142 GLY B O 1
ATOM 8302 N N . ALA B 1 143 ? -17.734 43.062 25.266 1 74.12 143 ALA B N 1
ATOM 8303 C CA . ALA B 1 143 ? -17.203 41.969 24.453 1 74.12 143 ALA B CA 1
ATOM 8304 C C . ALA B 1 143 ? -18.297 41 24.078 1 74.12 143 ALA B C 1
ATOM 8306 O O . ALA B 1 143 ? -18.062 39.781 24.078 1 74.12 143 ALA B O 1
ATOM 8307 N N . GLY B 1 144 ? -19.391 41.469 23.797 1 70.38 144 GLY B N 1
ATOM 8308 C CA . GLY B 1 144 ? -20.562 40.656 23.516 1 70.38 144 GLY B CA 1
ATOM 8309 C C . GLY B 1 144 ? -20.406 39.781 22.266 1 70.38 144 GLY B C 1
ATOM 8310 O O . GLY B 1 144 ? -21.094 38.781 22.109 1 70.38 144 GLY B O 1
ATOM 8311 N N . ASN B 1 145 ? -19.469 40.156 21.469 1 66 145 ASN B N 1
ATOM 8312 C CA . ASN B 1 145 ? -19.25 39.375 20.25 1 66 145 ASN B CA 1
ATOM 8313 C C . ASN B 1 145 ? -18.719 37.969 20.562 1 66 145 ASN B C 1
ATOM 8315 O O . ASN B 1 145 ? -18.781 37.094 19.719 1 66 145 ASN B O 1
ATOM 8319 N N . ALA B 1 146 ? -18.344 37.844 21.734 1 64.12 146 ALA B N 1
ATOM 8320 C CA . ALA B 1 146 ? -17.75 36.562 22.125 1 64.12 146 ALA B CA 1
ATOM 8321 C C . ALA B 1 146 ? -18.828 35.5 22.281 1 64.12 146 ALA B C 1
ATOM 8323 O O . ALA B 1 146 ? -18.516 34.312 22.219 1 64.12 146 ALA B O 1
ATOM 8324 N N . VAL B 1 147 ? -20.078 35.906 22.453 1 68 147 VAL B N 1
ATOM 8325 C CA . VAL B 1 147 ? -21.141 34.938 22.672 1 68 147 VAL B CA 1
ATOM 8326 C C . VAL B 1 147 ? -21.875 34.656 21.359 1 68 147 VAL B C 1
ATOM 8328 O O . VAL B 1 147 ? -22.828 33.875 21.328 1 68 147 VAL B O 1
ATOM 8331 N N . LYS B 1 148 ? -21.328 35.188 20.422 1 65.62 148 LYS B N 1
ATOM 8332 C CA . LYS B 1 148 ? -21.969 34.969 19.141 1 65.62 148 LYS B CA 1
ATOM 8333 C C . LYS B 1 148 ? -21.906 33.5 18.719 1 65.62 148 LYS B C 1
ATOM 8335 O O . LYS B 1 148 ? -20.859 32.875 18.844 1 65.62 148 LYS B O 1
ATOM 8340 N N . GLY B 1 149 ? -23.031 32.844 18.422 1 64.75 149 GLY B N 1
ATOM 8341 C CA . GLY B 1 149 ? -23.109 31.469 17.984 1 64.75 149 GLY B CA 1
ATOM 8342 C C . GLY B 1 149 ? -23.594 30.531 19.078 1 64.75 149 GLY B C 1
ATOM 8343 O O . GLY B 1 149 ? -23.875 29.359 18.828 1 64.75 149 GLY B O 1
ATOM 8344 N N . ASP B 1 150 ? -23.672 31 20.312 1 68.44 150 ASP B N 1
ATOM 8345 C CA . ASP B 1 150 ? -24.156 30.172 21.422 1 68.44 150 ASP B CA 1
ATOM 8346 C C . ASP B 1 150 ? -25.672 30 21.344 1 68.44 150 ASP B C 1
ATOM 8348 O O . ASP B 1 150 ? -26.422 30.969 21.531 1 68.44 150 ASP B O 1
ATOM 8352 N N . MET B 1 151 ? -26.078 28.797 21.172 1 71.19 151 MET B N 1
ATOM 8353 C CA . MET B 1 151 ? -27.5 28.547 20.953 1 71.19 151 MET B CA 1
ATOM 8354 C C . MET B 1 151 ? -28.188 28.078 22.25 1 71.19 151 MET B C 1
ATOM 8356 O O . MET B 1 151 ? -29.328 27.609 22.219 1 71.19 151 MET B O 1
ATOM 8360 N N . THR B 1 152 ? -27.516 28.281 23.344 1 77.5 152 THR B N 1
ATOM 8361 C CA . THR B 1 152 ? -28.125 27.922 24.625 1 77.5 152 THR B CA 1
ATOM 8362 C C . THR B 1 152 ? -29.344 28.781 24.906 1 77.5 152 THR B C 1
ATOM 8364 O O . THR B 1 152 ? -29.281 30.016 24.828 1 77.5 152 THR B O 1
ATOM 8367 N N . ARG B 1 153 ? -30.453 28.141 25.297 1 83.25 153 ARG B N 1
ATOM 8368 C CA . ARG B 1 153 ? -31.719 28.844 25.516 1 83.25 153 ARG B CA 1
ATOM 8369 C C . ARG B 1 153 ? -31.891 29.219 26.984 1 83.25 153 ARG B C 1
ATOM 8371 O O . ARG B 1 153 ? -31.734 28.359 27.859 1 83.25 153 ARG B O 1
ATOM 8378 N N . VAL B 1 154 ? -32.094 30.484 27.219 1 86.88 154 VAL B N 1
ATOM 8379 C CA . VAL B 1 154 ? -32.375 31 28.562 1 86.88 154 VAL B CA 1
ATOM 8380 C C . VAL B 1 154 ? -33.594 31.938 28.531 1 86.88 154 VAL B C 1
ATOM 8382 O O . VAL B 1 154 ? -34.125 32.219 27.469 1 86.88 154 VAL B O 1
ATOM 8385 N N . GLY B 1 155 ? -34.156 32.25 29.734 1 86.94 155 GLY B N 1
ATOM 8386 C CA . GLY B 1 155 ? -35.312 33.156 29.828 1 86.94 155 GLY B CA 1
ATOM 8387 C C . GLY B 1 155 ? -35 34.438 30.547 1 86.94 155 GLY B C 1
ATOM 8388 O O . GLY B 1 155 ? -34.094 34.5 31.406 1 86.94 155 GLY B O 1
ATOM 8389 N N . LYS B 1 156 ? -35.562 35.5 30.141 1 92.19 156 LYS B N 1
ATOM 8390 C CA . LYS B 1 156 ? -35.531 36.781 30.844 1 92.19 156 LYS B CA 1
ATOM 8391 C C . LYS B 1 156 ? -36.938 37.156 31.328 1 92.19 156 LYS B C 1
ATOM 8393 O O . LYS B 1 156 ? -37.906 37.094 30.578 1 92.19 156 LYS B O 1
ATOM 8398 N N . MET B 1 157 ? -36.969 37.562 32.625 1 90.94 157 MET B N 1
ATOM 8399 C CA . MET B 1 157 ? -38.25 38 33.219 1 90.94 157 MET B CA 1
ATOM 8400 C C . MET B 1 157 ? -38.281 39.531 33.344 1 90.94 157 MET B C 1
ATOM 8402 O O . MET B 1 157 ? -37.281 40.156 33.75 1 90.94 157 MET B O 1
ATOM 8406 N N . GLU B 1 158 ? -39.406 40.031 32.969 1 91.31 158 GLU B N 1
ATOM 8407 C CA . GLU B 1 158 ? -39.594 41.5 33.094 1 91.31 158 GLU B CA 1
ATOM 8408 C C . GLU B 1 158 ? -41 41.844 33.5 1 91.31 158 GLU B C 1
ATOM 8410 O O . GLU B 1 158 ? -41.938 41.094 33.25 1 91.31 158 GLU B O 1
ATOM 8415 N N . TYR B 1 159 ? -41.125 42.969 34.156 1 91.75 159 TYR B N 1
ATOM 8416 C CA . TYR B 1 159 ? -42.438 43.469 34.5 1 91.75 159 TYR B CA 1
ATOM 8417 C C . TYR B 1 159 ? -43.125 44.125 33.312 1 91.75 159 TYR B C 1
ATOM 8419 O O . TYR B 1 159 ? -42.469 44.844 32.562 1 91.75 159 TYR B O 1
ATOM 8427 N N . VAL B 1 160 ? -44.375 43.906 33.219 1 90.19 160 VAL B N 1
ATOM 8428 C CA . VAL B 1 160 ? -45.156 44.625 32.188 1 90.19 160 VAL B CA 1
ATOM 8429 C C . VAL B 1 160 ? -45.312 46.094 32.594 1 90.19 160 VAL B C 1
ATOM 8431 O O . VAL B 1 160 ? -45.188 46.969 31.734 1 90.19 160 VAL B O 1
ATOM 8434 N N . ASP B 1 161 ? -45.562 46.344 33.844 1 86.31 161 ASP B N 1
ATOM 8435 C CA . ASP B 1 161 ? -45.719 47.688 34.438 1 86.31 161 ASP B CA 1
ATOM 8436 C C . ASP B 1 161 ? -44.875 47.844 35.688 1 86.31 161 ASP B C 1
ATOM 8438 O O . ASP B 1 161 ? -45.125 47.219 36.688 1 86.31 161 ASP B O 1
ATOM 8442 N N . SER B 1 162 ? -43.812 48.75 35.5 1 89.19 162 SER B N 1
ATOM 8443 C CA . SER B 1 162 ? -42.938 48.969 36.625 1 89.19 162 SER B CA 1
ATOM 8444 C C . SER B 1 162 ? -42.938 50.438 37.062 1 89.19 162 SER B C 1
ATOM 8446 O O . SER B 1 162 ? -42 50.875 37.719 1 89.19 162 SER B O 1
ATOM 8448 N N . ASP B 1 163 ? -43.906 51.25 36.781 1 88.19 163 ASP B N 1
ATOM 8449 C CA . ASP B 1 163 ? -43.906 52.688 36.969 1 88.19 163 ASP B CA 1
ATOM 8450 C C . ASP B 1 163 ? -43.875 53.062 38.438 1 88.19 163 ASP B C 1
ATOM 8452 O O . ASP B 1 163 ? -43.219 54.031 38.844 1 88.19 163 ASP B O 1
ATOM 8456 N N . ASN B 1 164 ? -44.594 52.25 39.281 1 89.81 164 ASN B N 1
ATOM 8457 C CA . ASN B 1 164 ? -44.656 52.594 40.688 1 89.81 164 ASN B CA 1
ATOM 8458 C C . ASN B 1 164 ? -43.75 51.688 41.531 1 89.81 164 ASN B C 1
ATOM 8460 O O . ASN B 1 164 ? -43.969 51.562 42.719 1 89.81 164 ASN B O 1
ATOM 8464 N N . ILE B 1 165 ? -42.75 51.188 40.906 1 92.88 165 ILE B N 1
ATOM 8465 C CA . ILE B 1 165 ? -41.969 50.188 41.594 1 92.88 165 ILE B CA 1
ATOM 8466 C C . ILE B 1 165 ? -41.094 50.844 42.656 1 92.88 165 ILE B C 1
ATOM 8468 O O . ILE B 1 165 ? -40.844 50.219 43.688 1 92.88 165 ILE B O 1
ATOM 8472 N N . ASN B 1 166 ? -40.688 52.094 42.469 1 91.38 166 ASN B N 1
ATOM 8473 C CA . ASN B 1 166 ? -39.812 52.781 43.406 1 91.38 166 ASN B CA 1
ATOM 8474 C C . ASN B 1 166 ? -40.625 53.406 44.562 1 91.38 166 ASN B C 1
ATOM 8476 O O . ASN B 1 166 ? -40.031 54 45.469 1 91.38 166 ASN B O 1
ATOM 8480 N N . GLU B 1 167 ? -41.875 53.25 44.531 1 91.56 167 GLU B N 1
ATOM 8481 C CA . GLU B 1 167 ? -42.719 53.844 45.562 1 91.56 167 GLU B CA 1
ATOM 8482 C C . GLU B 1 167 ? -43.031 52.844 46.656 1 91.56 167 GLU B C 1
ATOM 8484 O O . GLU B 1 167 ? -43.656 53.188 47.688 1 91.56 167 GLU B O 1
ATOM 8489 N N . VAL B 1 168 ? -42.562 51.656 46.438 1 93.12 168 VAL B N 1
ATOM 8490 C CA . VAL B 1 168 ? -42.781 50.656 47.469 1 93.12 168 VAL B CA 1
ATOM 8491 C C . VAL B 1 168 ? -41.938 50.969 48.719 1 93.12 168 VAL B C 1
ATOM 8493 O O . VAL B 1 168 ? -40.75 51.188 48.594 1 93.12 168 VAL B O 1
ATOM 8496 N N . LYS B 1 169 ? -42.562 50.969 49.844 1 89.62 169 LYS B N 1
ATOM 8497 C CA . LYS B 1 169 ? -41.875 51.469 51.031 1 89.62 169 LYS B CA 1
ATOM 8498 C C . LYS B 1 169 ? -41.344 50.312 51.875 1 89.62 169 LYS B C 1
ATOM 8500 O O . LYS B 1 169 ? -40.312 50.406 52.531 1 89.62 169 LYS B O 1
ATOM 8505 N N . SER B 1 170 ? -42.156 49.281 51.969 1 91.12 170 SER B N 1
ATOM 8506 C CA . SER B 1 170 ? -41.781 48.125 52.781 1 91.12 170 SER B CA 1
ATOM 8507 C C . SER B 1 170 ? -42.375 46.844 52.25 1 91.12 170 SER B C 1
ATOM 8509 O O . SER B 1 170 ? -43.219 46.875 51.344 1 91.12 170 SER B O 1
ATOM 8511 N N . GLU B 1 171 ? -42.031 45.75 52.844 1 91.88 171 GLU B N 1
ATOM 8512 C CA . GLU B 1 171 ? -42.531 44.438 52.469 1 91.88 171 GLU B CA 1
ATOM 8513 C C . GLU B 1 171 ? -44 44.312 52.781 1 91.88 171 GLU B C 1
ATOM 8515 O O . GLU B 1 171 ? -44.719 43.469 52.188 1 91.88 171 GLU B O 1
ATOM 8520 N N . THR B 1 172 ? -44.438 45.156 53.688 1 87 172 THR B N 1
ATOM 8521 C CA . THR B 1 172 ? -45.844 45.062 54.094 1 87 172 THR B CA 1
ATOM 8522 C C . THR B 1 172 ? -46.688 46.062 53.312 1 87 172 THR B C 1
ATOM 8524 O O . THR B 1 172 ? -47.906 46.125 53.5 1 87 172 THR B O 1
ATOM 8527 N N . ASP B 1 173 ? -46.094 46.812 52.469 1 89.56 173 ASP B N 1
ATOM 8528 C CA . ASP B 1 173 ? -46.781 47.781 51.625 1 89.56 173 ASP B CA 1
ATOM 8529 C C . ASP B 1 173 ? -47.656 47.062 50.594 1 89.56 173 ASP B C 1
ATOM 8531 O O . ASP B 1 173 ? -47.219 46.094 49.938 1 89.56 173 ASP B O 1
ATOM 8535 N N . SER B 1 174 ? -48.906 47.406 50.469 1 86.12 174 SER B N 1
ATOM 8536 C CA . SER B 1 174 ? -49.844 46.781 49.562 1 86.12 174 SER B CA 1
ATOM 8537 C C . SER B 1 174 ? -49.344 46.906 48.125 1 86.12 174 SER B C 1
ATOM 8539 O O . SER B 1 174 ? -49.625 46.031 47.281 1 86.12 174 SER B O 1
ATOM 8541 N N . LEU B 1 175 ? -48.562 47.938 47.875 1 89.44 175 LEU B N 1
ATOM 8542 C CA . LEU B 1 175 ? -48.031 48.125 46.531 1 89.44 175 LEU B CA 1
ATOM 8543 C C . LEU B 1 175 ? -47 47.031 46.188 1 89.44 175 LEU B C 1
ATOM 8545 O O . LEU B 1 175 ? -46.812 46.719 45.031 1 89.44 175 LEU B O 1
ATOM 8549 N N . PHE B 1 176 ? -46.344 46.469 47.156 1 91.75 176 PHE B N 1
ATOM 8550 C CA . PHE B 1 176 ? -45.312 45.438 46.969 1 91.75 176 PHE B CA 1
ATOM 8551 C C . PHE B 1 176 ? -45.938 44.156 46.438 1 91.75 176 PHE B C 1
ATOM 8553 O O . PHE B 1 176 ? -45.312 43.406 45.719 1 91.75 176 PHE B O 1
ATOM 8560 N N . ASP B 1 177 ? -47.219 43.906 46.656 1 86.56 177 ASP B N 1
ATOM 8561 C CA . ASP B 1 177 ? -47.938 42.719 46.219 1 86.56 177 ASP B CA 1
ATOM 8562 C C . ASP B 1 177 ? -48.125 42.688 44.688 1 86.56 177 ASP B C 1
ATOM 8564 O O . ASP B 1 177 ? -48.281 41.625 44.094 1 86.56 177 ASP B O 1
ATOM 8568 N N . LYS B 1 178 ? -47.969 43.875 44.125 1 88.12 178 LYS B N 1
ATOM 8569 C CA . LYS B 1 178 ? -48 43.969 42.656 1 88.12 178 LYS B CA 1
ATOM 8570 C C . LYS B 1 178 ? -46.75 43.375 42.031 1 88.12 178 LYS B C 1
ATOM 8572 O O . LYS B 1 178 ? -46.812 42.906 40.875 1 88.12 178 LYS B O 1
ATOM 8577 N N . TYR B 1 179 ? -45.75 43.375 42.781 1 91.62 179 TYR B N 1
ATOM 8578 C CA . TYR B 1 179 ? -44.438 43.062 42.188 1 91.62 179 TYR B CA 1
ATOM 8579 C C . TYR B 1 179 ? -43.906 41.75 42.75 1 91.62 179 TYR B C 1
ATOM 8581 O O . TYR B 1 179 ? -43.031 41.125 42.125 1 91.62 179 TYR B O 1
ATOM 8589 N N . CYS B 1 180 ? -44.281 41.375 43.875 1 90.5 180 CYS B N 1
ATOM 8590 C CA . CYS B 1 180 ? -43.719 40.219 44.531 1 90.5 180 CYS B CA 1
ATOM 8591 C C . CYS B 1 180 ? -44.781 39.375 45.188 1 90.5 180 CYS B C 1
ATOM 8593 O O . CYS B 1 180 ? -45.688 39.875 45.844 1 90.5 180 CYS B O 1
ATOM 8595 N N . THR B 1 181 ? -44.688 38.062 44.875 1 85.62 181 THR B N 1
ATOM 8596 C CA . THR B 1 181 ? -45.531 37.094 45.562 1 85.62 181 THR B CA 1
ATOM 8597 C C . THR B 1 181 ? -44.812 36.531 46.781 1 85.62 181 THR B C 1
ATOM 8599 O O . THR B 1 181 ? -43.75 35.906 46.656 1 85.62 181 THR B O 1
ATOM 8602 N N . LYS B 1 182 ? -45.5 36.875 47.875 1 79.25 182 LYS B N 1
ATOM 8603 C CA . LYS B 1 182 ? -44.906 36.469 49.125 1 79.25 182 LYS B CA 1
ATOM 8604 C C . LYS B 1 182 ? -45.594 35.219 49.688 1 79.25 182 LYS B C 1
ATOM 8606 O O . LYS B 1 182 ? -46.75 34.938 49.344 1 79.25 182 LYS B O 1
ATOM 8611 N N . GLY B 1 183 ? -44.906 34.219 50.094 1 73 183 GLY B N 1
ATOM 8612 C CA . GLY B 1 183 ? -45.5 33.062 50.75 1 73 183 GLY B CA 1
ATOM 8613 C C . GLY B 1 183 ? -45.312 31.766 49.969 1 73 183 GLY B C 1
ATOM 8614 O O . GLY B 1 183 ? -44.531 31.719 49.031 1 73 183 GLY B O 1
ATOM 8615 N N . PHE B 1 184 ? -46.188 30.703 50.312 1 67.31 184 PHE B N 1
ATOM 8616 C CA . PHE B 1 184 ? -46 29.359 49.812 1 67.31 184 PHE B CA 1
ATOM 8617 C C . PHE B 1 184 ? -46.906 29.094 48.594 1 67.31 184 PHE B C 1
ATOM 8619 O O . PHE B 1 184 ? -46.688 28.156 47.844 1 67.31 184 PHE B O 1
ATOM 8626 N N . THR B 1 185 ? -47.938 30.016 48.344 1 62 185 THR B N 1
ATOM 8627 C CA . THR B 1 185 ? -48.906 29.75 47.312 1 62 185 THR B CA 1
ATOM 8628 C C . THR B 1 185 ? -48.562 30.5 46.031 1 62 185 THR B C 1
ATOM 8630 O O . THR B 1 185 ? -48.406 31.719 46.062 1 62 185 THR B O 1
ATOM 8633 N N . PRO B 1 186 ? -48.344 29.75 45 1 62.94 186 PRO B N 1
ATOM 8634 C CA . PRO B 1 186 ? -48.062 30.406 43.719 1 62.94 186 PRO B CA 1
ATOM 8635 C C . PRO B 1 186 ? -49.25 31.266 43.219 1 62.94 186 PRO B C 1
ATOM 8637 O O . PRO B 1 186 ? -50.406 30.906 43.406 1 62.94 186 PRO B O 1
ATOM 8640 N N . ALA B 1 187 ? -49.156 32.594 43.156 1 62.34 187 ALA B N 1
ATOM 8641 C CA . ALA B 1 187 ? -50.219 33.438 42.625 1 62.34 187 ALA B CA 1
ATOM 8642 C C . ALA B 1 187 ? -49.875 33.969 41.25 1 62.34 187 ALA B C 1
ATOM 8644 O O . ALA B 1 187 ? -48.688 34.25 40.969 1 62.34 187 ALA B O 1
ATOM 8645 N N . LEU B 1 188 ? -50.75 33.75 40.281 1 60 188 LEU B N 1
ATOM 8646 C CA . LEU B 1 188 ? -50.562 34.281 38.969 1 60 188 LEU B CA 1
ATOM 8647 C C . LEU B 1 188 ? -50.312 35.781 39 1 60 188 LEU B C 1
ATOM 8649 O O . LEU B 1 188 ? -51.062 36.531 39.656 1 60 188 LEU B O 1
ATOM 8653 N N . ASN B 1 189 ? -49.125 36.188 38.75 1 69.44 189 ASN B N 1
ATOM 8654 C CA . ASN B 1 189 ? -48.812 37.625 38.656 1 69.44 189 ASN B CA 1
ATOM 8655 C C . ASN B 1 189 ? -48.906 38.125 37.219 1 69.44 189 ASN B C 1
ATOM 8657 O O . ASN B 1 189 ? -48.062 37.75 36.375 1 69.44 189 ASN B O 1
ATOM 8661 N N . SER B 1 190 ? -49.969 38.75 36.781 1 77.44 190 SER B N 1
ATOM 8662 C CA . SER B 1 190 ? -50.219 39.219 35.438 1 77.44 190 SER B CA 1
ATOM 8663 C C . SER B 1 190 ? -49.281 40.344 35.031 1 77.44 190 SER B C 1
ATOM 8665 O O . SER B 1 190 ? -49.188 40.719 33.875 1 77.44 190 SER B O 1
ATOM 8667 N N . ASN B 1 191 ? -48.438 40.781 35.938 1 87.25 191 ASN B N 1
ATOM 8668 C CA . ASN B 1 191 ? -47.5 41.875 35.656 1 87.25 191 ASN B CA 1
ATOM 8669 C C . ASN B 1 191 ? -46.125 41.344 35.25 1 87.25 191 ASN B C 1
ATOM 8671 O O . ASN B 1 191 ? -45.156 42.094 35.312 1 87.25 191 ASN B O 1
ATOM 8675 N N . ILE B 1 192 ? -46 40.094 34.906 1 88.19 192 ILE B N 1
ATOM 8676 C CA . ILE B 1 192 ? -44.688 39.562 34.594 1 88.19 192 ILE B CA 1
ATOM 8677 C C . ILE B 1 192 ? -44.75 38.906 33.188 1 88.19 192 ILE B C 1
ATOM 8679 O O . ILE B 1 192 ? -45.688 38.188 32.875 1 88.19 192 ILE B O 1
ATOM 8683 N N . ASP B 1 193 ? -43.812 39.25 32.406 1 88.38 193 ASP B N 1
ATOM 8684 C CA . ASP B 1 193 ? -43.625 38.625 31.094 1 88.38 193 ASP B CA 1
ATOM 8685 C C . ASP B 1 193 ? -42.312 37.906 31 1 88.38 193 ASP B C 1
ATOM 8687 O O . ASP B 1 193 ? -41.312 38.344 31.562 1 88.38 193 ASP B O 1
ATOM 8691 N N . GLU B 1 194 ? -42.281 36.781 30.438 1 86.94 194 GLU B N 1
ATOM 8692 C CA . GLU B 1 194 ? -41.062 35.969 30.203 1 86.94 194 GLU B CA 1
ATOM 8693 C C . GLU B 1 194 ? -40.688 35.938 28.719 1 86.94 194 GLU B C 1
ATOM 8695 O O . GLU B 1 194 ? -41.562 35.656 27.875 1 86.94 194 GLU B O 1
ATOM 8700 N N . THR B 1 195 ? -39.5 36.281 28.391 1 87.31 195 THR B N 1
ATOM 8701 C CA . THR B 1 195 ? -39 36.219 27.031 1 87.31 195 THR B CA 1
ATOM 8702 C C . THR B 1 195 ? -37.875 35.219 26.906 1 87.31 195 THR B C 1
ATOM 8704 O O . THR B 1 195 ? -36.781 35.438 27.453 1 87.31 195 THR B O 1
ATOM 8707 N N . PRO B 1 196 ? -38.156 34.156 26.25 1 87.44 196 PRO B N 1
ATOM 8708 C CA . PRO B 1 196 ? -37.062 33.219 25.984 1 87.44 196 PRO B CA 1
ATOM 8709 C C . PRO B 1 196 ? -36.094 33.75 24.906 1 87.44 196 PRO B C 1
ATOM 8711 O O . PRO B 1 196 ? -36.531 34.375 23.938 1 87.44 196 PRO B O 1
ATOM 8714 N N . PHE B 1 197 ? -34.75 33.562 25.109 1 86.25 197 PHE B N 1
ATOM 8715 C CA . PHE B 1 197 ? -33.781 33.969 24.094 1 86.25 197 PHE B CA 1
ATOM 8716 C C . PHE B 1 197 ? -32.531 33.062 24.141 1 86.25 197 PHE B C 1
ATOM 8718 O O . PHE B 1 197 ? -32.344 32.344 25.109 1 86.25 197 PHE B O 1
ATOM 8725 N N . CYS B 1 198 ? -31.75 33.062 23.031 1 83.88 198 CYS B N 1
ATOM 8726 C CA . CYS B 1 198 ? -30.469 32.375 22.969 1 83.88 198 CYS B CA 1
ATOM 8727 C C . CYS B 1 198 ? -29.328 33.281 23.422 1 83.88 198 CYS B C 1
ATOM 8729 O O . CYS B 1 198 ? -29.359 34.469 23.172 1 83.88 198 CYS B O 1
ATOM 8731 N N . LEU B 1 199 ? -28.359 32.75 23.938 1 82.06 199 LEU B N 1
ATOM 8732 C CA . LEU B 1 199 ? -27.25 33.531 24.453 1 82.06 199 LEU B CA 1
ATOM 8733 C C . LEU B 1 199 ? -26.562 34.344 23.344 1 82.06 199 LEU B C 1
ATOM 8735 O O . LEU B 1 199 ? -25.984 35.375 23.594 1 82.06 199 LEU B O 1
ATOM 8739 N N . ASN B 1 200 ? -26.688 33.875 22.188 1 78.56 200 ASN B N 1
ATOM 8740 C CA . ASN B 1 200 ? -26.203 34.594 21.016 1 78.56 200 ASN B CA 1
ATOM 8741 C C . ASN B 1 200 ? -26.766 36 20.953 1 78.56 200 ASN B C 1
ATOM 8743 O O . ASN B 1 200 ? -26.125 36.906 20.438 1 78.56 200 ASN B O 1
ATOM 8747 N N . ASP B 1 201 ? -27.938 36.125 21.5 1 81.56 201 ASP B N 1
ATOM 8748 C CA . ASP B 1 201 ? -28.641 37.406 21.406 1 81.56 201 ASP B CA 1
ATOM 8749 C C . ASP B 1 201 ? -28.516 38.188 22.719 1 81.56 201 ASP B C 1
ATOM 8751 O O . ASP B 1 201 ? -29.297 39.125 22.953 1 81.56 201 ASP B O 1
ATOM 8755 N N . MET B 1 202 ? -27.625 37.906 23.5 1 85.69 202 MET B N 1
ATOM 8756 C CA . MET B 1 202 ? -27.453 38.562 24.797 1 85.69 202 MET B CA 1
ATOM 8757 C C . MET B 1 202 ? -27.203 40.062 24.625 1 85.69 202 MET B C 1
ATOM 8759 O O . MET B 1 202 ? -27.641 40.875 25.453 1 85.69 202 MET B O 1
ATOM 8763 N N . THR B 1 203 ? -26.531 40.375 23.531 1 82.69 203 THR B N 1
ATOM 8764 C CA . THR B 1 203 ? -26.219 41.781 23.266 1 82.69 203 THR B CA 1
ATOM 8765 C C . THR B 1 203 ? -27.5 42.562 23.016 1 82.69 203 THR B C 1
ATOM 8767 O O . THR B 1 203 ? -27.5 43.812 23.188 1 82.69 203 THR B O 1
ATOM 8770 N N . LEU B 1 204 ? -28.5 41.938 22.656 1 81.06 204 LEU B N 1
ATOM 8771 C CA . LEU B 1 204 ? -29.781 42.594 22.422 1 81.06 204 LEU B CA 1
ATOM 8772 C C . LEU B 1 204 ? -30.547 42.781 23.719 1 81.06 204 LEU B C 1
ATOM 8774 O O . LEU B 1 204 ? -31.406 43.656 23.828 1 81.06 204 LEU B O 1
ATOM 8778 N N . VAL B 1 205 ? -30.234 42.031 24.719 1 84.12 205 VAL B N 1
ATOM 8779 C CA . VAL B 1 205 ? -31 42 25.953 1 84.12 205 VAL B CA 1
ATOM 8780 C C . VAL B 1 205 ? -30.312 42.844 27.016 1 84.12 205 VAL B C 1
ATOM 8782 O O . VAL B 1 205 ? -30.984 43.469 27.844 1 84.12 205 VAL B O 1
ATOM 8785 N N . LEU B 1 206 ? -29 42.812 26.938 1 84.5 206 LEU B N 1
ATOM 8786 C CA . LEU B 1 206 ? -28.219 43.531 27.953 1 84.5 206 LEU B CA 1
ATOM 8787 C C . LEU B 1 206 ? -27.406 44.656 27.344 1 84.5 206 LEU B C 1
ATOM 8789 O O . LEU B 1 206 ? -26.734 44.469 26.328 1 84.5 206 LEU B O 1
ATOM 8793 N N . LYS B 1 207 ? -27.5 45.812 27.938 1 79.12 207 LYS B N 1
ATOM 8794 C CA . LYS B 1 207 ? -26.734 46.969 27.469 1 79.12 207 LYS B CA 1
ATOM 8795 C C . LYS B 1 207 ? -25.328 46.938 28.062 1 79.12 207 LYS B C 1
ATOM 8797 O O . LYS B 1 207 ? -25.125 46.531 29.203 1 79.12 207 LYS B O 1
ATOM 8802 N N . VAL B 1 208 ? -24.359 47.406 27.266 1 78.25 208 VAL B N 1
ATOM 8803 C CA . VAL B 1 208 ? -22.969 47.5 27.672 1 78.25 208 VAL B CA 1
ATOM 8804 C C . VAL B 1 208 ? -22.797 48.656 28.672 1 78.25 208 VAL B C 1
ATOM 8806 O O . VAL B 1 208 ? -23.172 49.781 28.391 1 78.25 208 VAL B O 1
ATOM 8809 N N . ARG B 1 209 ? -22.312 48.406 29.891 1 77.5 209 ARG B N 1
ATOM 8810 C CA . ARG B 1 209 ? -22.156 49.438 30.891 1 77.5 209 ARG B CA 1
ATOM 8811 C C . ARG B 1 209 ? -20.797 49.344 31.578 1 77.5 209 ARG B C 1
ATOM 8813 O O . ARG B 1 209 ? -20.391 50.281 32.281 1 77.5 209 ARG B O 1
ATOM 8820 N N . GLY B 1 210 ? -20.062 48.25 31.328 1 74.12 210 GLY B N 1
ATOM 8821 C CA . GLY B 1 210 ? -18.812 48.031 32.031 1 74.12 210 GLY B CA 1
ATOM 8822 C C . GLY B 1 210 ? -17.594 48.469 31.25 1 74.12 210 GLY B C 1
ATOM 8823 O O . GLY B 1 210 ? -17.719 48.969 30.125 1 74.12 210 GLY B O 1
ATOM 8824 N N . PRO B 1 211 ? -16.438 48.531 31.938 1 73.88 211 PRO B N 1
ATOM 8825 C CA . PRO B 1 211 ? -15.188 48.875 31.219 1 73.88 211 PRO B CA 1
ATOM 8826 C C . PRO B 1 211 ? -14.898 47.906 30.078 1 73.88 211 PRO B C 1
ATOM 8828 O O . PRO B 1 211 ? -15.25 46.719 30.156 1 73.88 211 PRO B O 1
ATOM 8831 N N . SER B 1 212 ? -14.375 48.5 29.109 1 72.25 212 SER B N 1
ATOM 8832 C CA . SER B 1 212 ? -14.102 47.719 27.922 1 72.25 212 SER B CA 1
ATOM 8833 C C . SER B 1 212 ? -12.961 46.719 28.172 1 72.25 212 SER B C 1
ATOM 8835 O O . SER B 1 212 ? -11.938 47.094 28.766 1 72.25 212 SER B O 1
ATOM 8837 N N . VAL B 1 213 ? -13.344 45.531 28.031 1 68.75 213 VAL B N 1
ATOM 8838 C CA . VAL B 1 213 ? -12.297 44.531 28.188 1 68.75 213 VAL B CA 1
ATOM 8839 C C . VAL B 1 213 ? -11.453 44.469 26.906 1 68.75 213 VAL B C 1
ATOM 8841 O O . VAL B 1 213 ? -12 44.438 25.797 1 68.75 213 VAL B O 1
ATOM 8844 N N . ARG B 1 214 ? -10.203 44.781 27.141 1 62.66 214 ARG B N 1
ATOM 8845 C CA . ARG B 1 214 ? -9.25 44.656 26.031 1 62.66 214 ARG B CA 1
ATOM 8846 C C . ARG B 1 214 ? -9.195 43.219 25.516 1 62.66 214 ARG B C 1
ATOM 8848 O O . ARG B 1 214 ? -9.492 42.281 26.25 1 62.66 214 ARG B O 1
ATOM 8855 N N . ASN B 1 215 ? -8.961 43.094 24.344 1 68.31 215 ASN B N 1
ATOM 8856 C CA . ASN B 1 215 ? -8.742 41.781 23.734 1 68.31 215 ASN B CA 1
ATOM 8857 C C . ASN B 1 215 ? -7.684 40.969 24.484 1 68.31 215 ASN B C 1
ATOM 8859 O O . ASN B 1 215 ? -6.562 41.438 24.688 1 68.31 215 ASN B O 1
ATOM 8863 N N . PHE B 1 216 ? -8.164 39.906 25.016 1 74.69 216 PHE B N 1
ATOM 8864 C CA . PHE B 1 216 ? -7.297 39.094 25.859 1 74.69 216 PHE B CA 1
ATOM 8865 C C . PHE B 1 216 ? -6.016 38.719 25.125 1 74.69 216 PHE B C 1
ATOM 8867 O O . PHE B 1 216 ? -4.93 38.719 25.719 1 74.69 216 PHE B O 1
ATOM 8874 N N . ALA B 1 217 ? -6.203 38.375 23.875 1 72.88 217 ALA B N 1
ATOM 8875 C CA . ALA B 1 217 ? -5.047 38 23.078 1 72.88 217 ALA B CA 1
ATOM 8876 C C . ALA B 1 217 ? -4.051 39.156 22.938 1 72.88 217 ALA B C 1
ATOM 8878 O O . ALA B 1 217 ? -2.844 38.938 23.094 1 72.88 217 ALA B O 1
ATOM 8879 N N . LYS B 1 218 ? -4.555 40.312 22.656 1 74.12 218 LYS B N 1
ATOM 8880 C CA . LYS B 1 218 ? -3.703 41.469 22.531 1 74.12 218 LYS B CA 1
ATOM 8881 C C . LYS B 1 218 ? -3.043 41.812 23.859 1 74.12 218 LYS B C 1
ATOM 8883 O O . LYS B 1 218 ? -1.859 42.156 23.906 1 74.12 218 LYS B O 1
ATOM 8888 N N . ARG B 1 219 ? -3.779 41.75 24.875 1 80.25 219 ARG B N 1
ATOM 8889 C CA . ARG B 1 219 ? -3.244 42.031 26.203 1 80.25 219 ARG B CA 1
ATOM 8890 C C . ARG B 1 219 ? -2.156 41.031 26.594 1 80.25 219 ARG B C 1
ATOM 8892 O O . ARG B 1 219 ? -1.16 41.406 27.219 1 80.25 219 ARG B O 1
ATOM 8899 N N . TYR B 1 220 ? -2.379 39.844 26.172 1 83.81 220 TYR B N 1
ATOM 8900 C CA . TYR B 1 220 ? -1.387 38.812 26.391 1 83.81 220 TYR B CA 1
ATOM 8901 C C . TYR B 1 220 ? -0.056 39.156 25.75 1 83.81 220 TYR B C 1
ATOM 8903 O O . TYR B 1 220 ? 1.006 38.969 26.344 1 83.81 220 TYR B O 1
ATOM 8911 N N . ILE B 1 221 ? -0.114 39.719 24.625 1 77.38 221 ILE B N 1
ATOM 8912 C CA . ILE B 1 221 ? 1.083 40.062 23.875 1 77.38 221 ILE B CA 1
ATOM 8913 C C . ILE B 1 221 ? 1.732 41.312 24.453 1 77.38 221 ILE B C 1
ATOM 8915 O O . ILE B 1 221 ? 2.957 41.375 24.594 1 77.38 221 ILE B O 1
ATOM 8919 N N . ASP B 1 222 ? 0.946 42.25 24.953 1 78.94 222 ASP B N 1
ATOM 8920 C CA . ASP B 1 222 ? 1.413 43.562 25.312 1 78.94 222 ASP B CA 1
ATOM 8921 C C . ASP B 1 222 ? 1.811 43.625 26.781 1 78.94 222 ASP B C 1
ATOM 8923 O O . ASP B 1 222 ? 2.623 44.469 27.172 1 78.94 222 ASP B O 1
ATOM 8927 N N . ASP B 1 223 ? 1.266 42.875 27.594 1 83.62 223 ASP B N 1
ATOM 8928 C CA . ASP B 1 223 ? 1.405 42.969 29.047 1 83.62 223 ASP B CA 1
ATOM 8929 C C . ASP B 1 223 ? 1.986 41.688 29.641 1 83.62 223 ASP B C 1
ATOM 8931 O O . ASP B 1 223 ? 1.275 40.719 29.797 1 83.62 223 ASP B O 1
ATOM 8935 N N . ASP B 1 224 ? 3.141 41.812 30.047 1 82.5 224 ASP B N 1
ATOM 8936 C CA . ASP B 1 224 ? 3.84 40.625 30.562 1 82.5 224 ASP B CA 1
ATOM 8937 C C . ASP B 1 224 ? 3.191 40.125 31.828 1 82.5 224 ASP B C 1
ATOM 8939 O O . ASP B 1 224 ? 3.178 38.906 32.094 1 82.5 224 ASP B O 1
ATOM 8943 N N . ASN B 1 225 ? 2.783 41.062 32.594 1 82.19 225 ASN B N 1
ATOM 8944 C CA . ASN B 1 225 ? 2.109 40.625 33.812 1 82.19 225 ASN B CA 1
ATOM 8945 C C . ASN B 1 225 ? 0.823 39.875 33.5 1 82.19 225 ASN B C 1
ATOM 8947 O O . ASN B 1 225 ? 0.521 38.844 34.156 1 82.19 225 ASN B O 1
ATOM 8951 N N . TYR B 1 226 ? 0.133 40.312 32.531 1 86 226 TYR B N 1
ATOM 8952 C CA . TYR B 1 226 ? -1.084 39.625 32.125 1 86 226 TYR B CA 1
ATOM 8953 C C . TYR B 1 226 ? -0.758 38.281 31.5 1 86 226 TYR B C 1
ATOM 8955 O O . TYR B 1 226 ? -1.493 37.312 31.688 1 86 226 TYR B O 1
ATOM 8963 N N . LYS B 1 227 ? 0.253 38.281 30.844 1 86.62 227 LYS B N 1
ATOM 8964 C CA . LYS B 1 227 ? 0.707 37.031 30.234 1 86.62 227 LYS B CA 1
ATOM 8965 C C . LYS B 1 227 ? 0.863 35.938 31.281 1 86.62 227 LYS B C 1
ATOM 8967 O O . LYS B 1 227 ? 0.374 34.812 31.109 1 86.62 227 LYS B O 1
ATOM 8972 N N . LYS B 1 228 ? 1.526 36.344 32.312 1 85.25 228 LYS B N 1
ATOM 8973 C CA . LYS B 1 228 ? 1.736 35.375 33.406 1 85.25 228 LYS B CA 1
ATOM 8974 C C . LYS B 1 228 ? 0.41 34.938 34 1 85.25 228 LYS B C 1
ATOM 8976 O O . LYS B 1 228 ? 0.2 33.75 34.281 1 85.25 228 LYS B O 1
ATOM 8981 N N . LEU B 1 229 ? -0.405 35.906 34.219 1 86.44 229 LEU B N 1
ATOM 8982 C CA . LEU B 1 229 ? -1.716 35.625 34.781 1 86.44 229 LEU B CA 1
ATOM 8983 C C . LEU B 1 229 ? -2.527 34.719 33.875 1 86.44 229 LEU B C 1
ATOM 8985 O O . LEU B 1 229 ? -3.143 33.75 34.344 1 86.44 229 LEU B O 1
ATOM 8989 N N . ALA B 1 230 ? -2.521 35 32.625 1 85.81 230 ALA B N 1
ATOM 8990 C CA . ALA B 1 230 ? -3.289 34.25 31.641 1 85.81 230 ALA B CA 1
ATOM 8991 C C . ALA B 1 230 ? -2.824 32.781 31.594 1 85.81 230 ALA B C 1
ATOM 8993 O O . ALA B 1 230 ? -3.645 31.875 31.578 1 85.81 230 ALA B O 1
ATOM 8994 N N . VAL B 1 231 ? -1.606 32.625 31.578 1 85.75 231 VAL B N 1
ATOM 8995 C CA . VAL B 1 231 ? -1.036 31.297 31.516 1 85.75 231 VAL B CA 1
ATOM 8996 C C . VAL B 1 231 ? -1.43 30.5 32.75 1 85.75 231 VAL B C 1
ATOM 8998 O O . VAL B 1 231 ? -1.813 29.328 32.656 1 85.75 231 VAL B O 1
ATOM 9001 N N . ASP B 1 232 ? -1.314 31.109 33.906 1 85.06 232 ASP B N 1
ATOM 9002 C CA . ASP B 1 232 ? -1.667 30.453 35.156 1 85.06 232 ASP B CA 1
ATOM 9003 C C . ASP B 1 232 ? -3.146 30.078 35.188 1 85.06 232 ASP B C 1
ATOM 9005 O O . ASP B 1 232 ? -3.508 28.984 35.594 1 85.06 232 ASP B O 1
ATOM 9009 N N . GLN B 1 233 ? -3.906 31.016 34.75 1 83.88 233 GLN B N 1
ATOM 9010 C CA . GLN B 1 233 ? -5.344 30.766 34.75 1 83.88 233 GLN B CA 1
ATOM 9011 C C . GLN B 1 233 ? -5.719 29.672 33.75 1 83.88 233 GLN B C 1
ATOM 9013 O O . GLN B 1 233 ? -6.562 28.828 34.031 1 83.88 233 GLN B O 1
ATOM 9018 N N . LEU B 1 234 ? -5.141 29.703 32.594 1 82.44 234 LEU B N 1
ATOM 9019 C CA . LEU B 1 234 ? -5.402 28.672 31.594 1 82.44 234 LEU B CA 1
ATOM 9020 C C . LEU B 1 234 ? -5 27.297 32.125 1 82.44 234 LEU B C 1
ATOM 9022 O O . LEU B 1 234 ? -5.711 26.312 31.922 1 82.44 234 LEU B O 1
ATOM 9026 N N . ARG B 1 235 ? -3.9 27.297 32.719 1 82.5 235 ARG B N 1
ATOM 9027 C CA . ARG B 1 235 ? -3.453 26.047 33.344 1 82.5 235 ARG B CA 1
ATOM 9028 C C . ARG B 1 235 ? -4.492 25.5 34.312 1 82.5 235 ARG B C 1
ATOM 9030 O O . ARG B 1 235 ? -4.797 24.312 34.312 1 82.5 235 ARG B O 1
ATOM 9037 N N . ARG B 1 236 ? -4.992 26.375 35.125 1 81.38 236 ARG B N 1
ATOM 9038 C CA . ARG B 1 236 ? -5.992 26 36.125 1 81.38 236 ARG B CA 1
ATOM 9039 C C . ARG B 1 236 ? -7.27 25.5 35.438 1 81.38 236 ARG B C 1
ATOM 9041 O O . ARG B 1 236 ? -7.855 24.5 35.875 1 81.38 236 ARG B O 1
ATOM 9048 N N . ILE B 1 237 ? -7.633 26.172 34.438 1 80.25 237 ILE B N 1
ATOM 9049 C CA . ILE B 1 237 ? -8.859 25.828 33.719 1 80.25 237 ILE B CA 1
ATOM 9050 C C . ILE B 1 237 ? -8.711 24.453 33.094 1 80.25 237 ILE B C 1
ATOM 9052 O O . ILE B 1 237 ? -9.594 23.594 33.219 1 80.25 237 ILE B O 1
ATOM 9056 N N . ILE B 1 238 ? -7.59 24.312 32.438 1 79.81 238 ILE B N 1
ATOM 9057 C CA . ILE B 1 238 ? -7.332 23.062 31.75 1 79.81 238 ILE B CA 1
ATOM 9058 C C . ILE B 1 238 ? -7.234 21.906 32.75 1 79.81 238 ILE B C 1
ATOM 9060 O O . ILE B 1 238 ? -7.785 20.828 32.5 1 79.81 238 ILE B O 1
ATOM 9064 N N . ALA B 1 239 ? -6.594 22.156 33.844 1 76.81 239 ALA B N 1
ATOM 9065 C CA . ALA B 1 239 ? -6.398 21.125 34.844 1 76.81 239 ALA B CA 1
ATOM 9066 C C . ALA B 1 239 ? -7.723 20.781 35.531 1 76.81 239 ALA B C 1
ATOM 9068 O O . ALA B 1 239 ? -7.949 19.625 35.875 1 76.81 239 ALA B O 1
ATOM 9069 N N . SER B 1 240 ? -8.531 21.766 35.781 1 77.25 240 SER B N 1
ATOM 9070 C CA . SER B 1 240 ? -9.805 21.516 36.438 1 77.25 240 SER B CA 1
ATOM 9071 C C . SER B 1 240 ? -10.781 20.797 35.5 1 77.25 240 SER B C 1
ATOM 9073 O O . SER B 1 240 ? -11.281 19.719 35.844 1 77.25 240 SER B O 1
ATOM 9075 N N . LYS B 1 241 ? -11.172 21.391 34.375 1 77.25 241 LYS B N 1
ATOM 9076 C CA . LYS B 1 241 ? -12 20.812 33.344 1 77.25 241 LYS B CA 1
ATOM 9077 C C . LYS B 1 241 ? -11.742 21.5 32 1 77.25 241 LYS B C 1
ATOM 9079 O O . LYS B 1 241 ? -12.203 22.625 31.766 1 77.25 241 LYS B O 1
ATOM 9084 N N . VAL B 1 242 ? -11.156 20.828 31.172 1 77.75 242 VAL B N 1
ATOM 9085 C CA . VAL B 1 242 ? -10.648 21.391 29.922 1 77.75 242 VAL B CA 1
ATOM 9086 C C . VAL B 1 242 ? -11.812 21.891 29.078 1 77.75 242 VAL B C 1
ATOM 9088 O O . VAL B 1 242 ? -11.664 22.844 28.312 1 77.75 242 VAL B O 1
ATOM 9091 N N . THR B 1 243 ? -12.961 21.312 29.281 1 74.12 243 THR B N 1
ATOM 9092 C CA . THR B 1 243 ? -14.102 21.703 28.453 1 74.12 243 THR B CA 1
ATOM 9093 C C . THR B 1 243 ? -14.531 23.125 28.75 1 74.12 243 THR B C 1
ATOM 9095 O O . THR B 1 243 ? -15.234 23.75 27.953 1 74.12 243 THR B O 1
ATOM 9098 N N . ASN B 1 244 ? -14 23.656 29.891 1 72.88 244 ASN B N 1
ATOM 9099 C CA . ASN B 1 244 ? -14.367 25.016 30.281 1 72.88 244 ASN B CA 1
ATOM 9100 C C . ASN B 1 244 ? -13.703 26.047 29.391 1 72.88 244 ASN B C 1
ATOM 9102 O O . ASN B 1 244 ? -14.18 27.188 29.297 1 72.88 244 ASN B O 1
ATOM 9106 N N . ILE B 1 245 ? -12.688 25.594 28.781 1 71.75 245 ILE B N 1
ATOM 9107 C CA . ILE B 1 245 ? -12.008 26.531 27.906 1 71.75 245 ILE B CA 1
ATOM 9108 C C . ILE B 1 245 ? -12.859 26.797 26.672 1 71.75 245 ILE B C 1
ATOM 9110 O O . ILE B 1 245 ? -12.75 27.859 26.047 1 71.75 245 ILE B O 1
ATOM 9114 N N . SER B 1 246 ? -13.688 25.859 26.422 1 67.12 246 SER B N 1
ATOM 9115 C CA . SER B 1 246 ? -14.492 25.938 25.219 1 67.12 246 SER B CA 1
ATOM 9116 C C . SER B 1 246 ? -15.805 26.688 25.469 1 67.12 246 SER B C 1
ATOM 9118 O O . SER B 1 246 ? -16.609 26.859 24.562 1 67.12 246 SER B O 1
ATOM 9120 N N . VAL B 1 247 ? -16.047 27.016 26.656 1 60.34 247 VAL B N 1
ATOM 9121 C CA . VAL B 1 247 ? -17.312 27.625 27.016 1 60.34 247 VAL B CA 1
ATOM 9122 C C . VAL B 1 247 ? -17.438 29 26.375 1 60.34 247 VAL B C 1
ATOM 9124 O O . VAL B 1 247 ? -18.531 29.453 26.047 1 60.34 247 VAL B O 1
ATOM 9127 N N . ASN B 1 248 ? -16.234 29.641 26.141 1 56.25 248 ASN B N 1
ATOM 9128 C CA . ASN B 1 248 ? -16.297 30.984 25.562 1 56.25 248 ASN B CA 1
ATOM 9129 C C . ASN B 1 248 ? -15.258 31.172 24.469 1 56.25 248 ASN B C 1
ATOM 9131 O O . ASN B 1 248 ? -14.078 30.844 24.656 1 56.25 248 ASN B O 1
ATOM 9135 N N . PRO B 1 249 ? -15.711 31.625 23.344 1 57.66 249 PRO B N 1
ATOM 9136 C CA . PRO B 1 249 ? -14.82 31.781 22.203 1 57.66 249 PRO B CA 1
ATOM 9137 C C . PRO B 1 249 ? -13.625 32.688 22.484 1 57.66 249 PRO B C 1
ATOM 9139 O O . PRO B 1 249 ? -12.578 32.562 21.859 1 57.66 249 PRO B O 1
ATOM 9142 N N . ILE B 1 250 ? -13.734 33.531 23.5 1 61.38 250 ILE B N 1
ATOM 9143 C CA . ILE B 1 250 ? -12.656 34.469 23.828 1 61.38 250 ILE B CA 1
ATOM 9144 C C . ILE B 1 250 ? -11.43 33.719 24.297 1 61.38 250 ILE B C 1
ATOM 9146 O O . ILE B 1 250 ? -10.297 34.125 24.047 1 61.38 250 ILE B O 1
ATOM 9150 N N . PHE B 1 251 ? -11.766 32.688 24.891 1 68.38 251 PHE B N 1
ATOM 9151 C CA . PHE B 1 251 ? -10.656 31.859 25.359 1 68.38 251 PHE B CA 1
ATOM 9152 C C . PHE B 1 251 ? -9.953 31.188 24.172 1 68.38 251 PHE B C 1
ATOM 9154 O O . PHE B 1 251 ? -8.766 30.875 24.266 1 68.38 251 PHE B O 1
ATOM 9161 N N . GLY B 1 252 ? -10.758 31.078 23.141 1 67.5 252 GLY B N 1
ATOM 9162 C CA . GLY B 1 252 ? -10.141 30.5 21.969 1 67.5 252 GLY B CA 1
ATOM 9163 C C . GLY B 1 252 ? -9.016 31.344 21.406 1 67.5 252 GLY B C 1
ATOM 9164 O O . GLY B 1 252 ? -7.918 30.844 21.156 1 67.5 252 GLY B O 1
ATOM 9165 N N . ALA B 1 253 ? -9.312 32.625 21.312 1 65.69 253 ALA B N 1
ATOM 9166 C CA . ALA B 1 253 ? -8.297 33.562 20.797 1 65.69 253 ALA B CA 1
ATOM 9167 C C . ALA B 1 253 ? -7.09 33.625 21.734 1 65.69 253 ALA B C 1
ATOM 9169 O O . ALA B 1 253 ? -5.945 33.656 21.281 1 65.69 253 ALA B O 1
ATOM 9170 N N . LEU B 1 254 ? -7.426 33.656 22.984 1 73.44 254 LEU B N 1
ATOM 9171 C CA . LEU B 1 254 ? -6.344 33.656 23.969 1 73.44 254 LEU B CA 1
ATOM 9172 C C . LEU B 1 254 ? -5.52 32.375 23.891 1 73.44 254 LEU B C 1
ATOM 9174 O O . LEU B 1 254 ? -4.285 32.438 23.891 1 73.44 254 LEU B O 1
ATOM 9178 N N . TRP B 1 255 ? -6.219 31.344 23.781 1 74.25 255 TRP B N 1
ATOM 9179 C CA . TRP B 1 255 ? -5.539 30.047 23.703 1 74.25 255 TRP B CA 1
ATOM 9180 C C . TRP B 1 255 ? -4.641 29.984 22.469 1 74.25 255 TRP B C 1
ATOM 9182 O O . TRP B 1 255 ? -3.49 29.547 22.562 1 74.25 255 TRP B O 1
ATOM 9192 N N . ARG B 1 256 ? -5.117 30.531 21.484 1 69.12 256 ARG B N 1
ATOM 9193 C CA . ARG B 1 256 ? -4.34 30.547 20.25 1 69.12 256 ARG B CA 1
ATOM 9194 C C . ARG B 1 256 ? -3.082 31.406 20.406 1 69.12 256 ARG B C 1
ATOM 9196 O O . ARG B 1 256 ? -2.006 31.016 19.953 1 69.12 256 ARG B O 1
ATOM 9203 N N . THR B 1 257 ? -3.316 32.438 21 1 72.5 257 THR B N 1
ATOM 9204 C CA . THR B 1 257 ? -2.195 33.344 21.25 1 72.5 257 THR B CA 1
ATOM 9205 C C . THR B 1 257 ? -1.143 32.688 22.125 1 72.5 257 THR B C 1
ATOM 9207 O O . THR B 1 257 ? 0.057 32.812 21.875 1 72.5 257 THR B O 1
ATOM 9210 N N . VAL B 1 258 ? -1.633 31.953 23 1 76.19 258 VAL B N 1
ATOM 9211 C CA . VAL B 1 258 ? -0.723 31.25 23.891 1 76.19 258 VAL B CA 1
ATOM 9212 C C . VAL B 1 258 ? 0.001 30.141 23.141 1 76.19 258 VAL B C 1
ATOM 9214 O O . VAL B 1 258 ? 1.213 29.969 23.281 1 76.19 258 VAL B O 1
ATOM 9217 N N . CYS B 1 259 ? -0.762 29.422 22.328 1 68.88 259 CYS B N 1
ATOM 9218 C CA . CYS B 1 259 ? -0.177 28.312 21.562 1 68.88 259 CYS B CA 1
ATOM 9219 C C . CYS B 1 259 ? 0.876 28.828 20.594 1 68.88 259 CYS B C 1
ATOM 9221 O O . CYS B 1 259 ? 1.838 28.125 20.281 1 68.88 259 CYS B O 1
ATOM 9223 N N . ASN B 1 260 ? 0.648 30.125 20.234 1 62.28 260 ASN B N 1
ATOM 9224 C CA . ASN B 1 260 ? 1.544 30.719 19.234 1 62.28 260 ASN B CA 1
ATOM 9225 C C . ASN B 1 260 ? 2.732 31.406 19.906 1 62.28 260 ASN B C 1
ATOM 9227 O O . ASN B 1 260 ? 3.666 31.844 19.219 1 62.28 260 ASN B O 1
ATOM 9231 N N . ASP B 1 261 ? 2.625 31.609 21.25 1 68.62 261 ASP B N 1
ATOM 9232 C CA . ASP B 1 261 ? 3.693 32.281 22 1 68.62 261 ASP B CA 1
ATOM 9233 C C . ASP B 1 261 ? 4.816 31.297 22.328 1 68.62 261 ASP B C 1
ATOM 9235 O O . ASP B 1 261 ? 4.914 30.812 23.469 1 68.62 261 ASP B O 1
ATOM 9239 N N . ARG B 1 262 ? 5.613 30.969 21.328 1 55.62 262 ARG B N 1
ATOM 9240 C CA . ARG B 1 262 ? 6.656 29.969 21.453 1 55.62 262 ARG B CA 1
ATOM 9241 C C . ARG B 1 262 ? 7.746 30.406 22.422 1 55.62 262 ARG B C 1
ATOM 9243 O O . ARG B 1 262 ? 8.57 29.594 22.844 1 55.62 262 ARG B O 1
ATOM 9250 N N . THR B 1 263 ? 7.75 31.703 22.766 1 60.5 263 THR B N 1
ATOM 9251 C CA . THR B 1 263 ? 8.766 32.219 23.688 1 60.5 263 THR B CA 1
ATOM 9252 C C . THR B 1 263 ? 8.359 31.969 25.141 1 60.5 263 THR B C 1
ATOM 9254 O O . THR B 1 263 ? 9.164 32.188 26.047 1 60.5 263 THR B O 1
ATOM 9257 N N . ASN B 1 264 ? 7.188 31.625 25.328 1 72.69 264 ASN B N 1
ATOM 9258 C CA . ASN B 1 264 ? 6.695 31.359 26.688 1 72.69 264 ASN B CA 1
ATOM 9259 C C . ASN B 1 264 ? 7.031 29.938 27.125 1 72.69 264 ASN B C 1
ATOM 9261 O O . ASN B 1 264 ? 6.609 28.969 26.5 1 72.69 264 ASN B O 1
ATOM 9265 N N . GLU B 1 265 ? 7.805 29.844 28.062 1 69.75 265 GLU B N 1
ATOM 9266 C CA . GLU B 1 265 ? 8.281 28.562 28.547 1 69.75 265 GLU B CA 1
ATOM 9267 C C . GLU B 1 265 ? 7.129 27.672 28.984 1 69.75 265 GLU B C 1
ATOM 9269 O O . GLU B 1 265 ? 7.223 26.438 28.922 1 69.75 265 GLU B O 1
ATOM 9274 N N . ALA B 1 266 ? 6.047 28.25 29.406 1 76.5 266 ALA B N 1
ATOM 9275 C CA . ALA B 1 266 ? 4.914 27.484 29.938 1 76.5 266 ALA B CA 1
ATOM 9276 C C . ALA B 1 266 ? 4.051 26.938 28.812 1 76.5 266 ALA B C 1
ATOM 9278 O O . ALA B 1 266 ? 3.176 26.094 29.047 1 76.5 266 ALA B O 1
ATOM 9279 N N . ARG B 1 267 ? 4.25 27.406 27.641 1 75.81 267 ARG B N 1
ATOM 9280 C CA . ARG B 1 267 ? 3.402 27.094 26.5 1 75.81 267 ARG B CA 1
ATOM 9281 C C . ARG B 1 267 ? 3.326 25.578 26.266 1 75.81 267 ARG B C 1
ATOM 9283 O O . ARG B 1 267 ? 2.234 25.016 26.188 1 75.81 267 ARG B O 1
ATOM 9290 N N . ASP B 1 268 ? 4.469 24.984 26.203 1 65.31 268 ASP B N 1
ATOM 9291 C CA . ASP B 1 268 ? 4.516 23.562 25.859 1 65.31 268 ASP B CA 1
ATOM 9292 C C . ASP B 1 268 ? 3.805 22.719 26.922 1 65.31 268 ASP B C 1
ATOM 9294 O O . ASP B 1 268 ? 3.084 21.781 26.594 1 65.31 268 ASP B O 1
ATOM 9298 N N . GLY B 1 269 ? 4.059 23.078 28.125 1 70.56 269 GLY B N 1
ATOM 9299 C CA . GLY B 1 269 ? 3.361 22.391 29.203 1 70.56 269 GLY B CA 1
ATOM 9300 C C . GLY B 1 269 ? 1.853 22.516 29.109 1 70.56 269 GLY B C 1
ATOM 9301 O O . GLY B 1 269 ? 1.125 21.547 29.328 1 70.56 269 GLY B O 1
ATOM 9302 N N . LEU B 1 270 ? 1.392 23.625 28.688 1 78.56 270 LEU B N 1
ATOM 9303 C CA . LEU B 1 270 ? -0.039 23.906 28.609 1 78.56 270 LEU B CA 1
ATOM 9304 C C . LEU B 1 270 ? -0.669 23.141 27.438 1 78.56 270 LEU B C 1
ATOM 9306 O O . LEU B 1 270 ? -1.756 22.578 27.578 1 78.56 270 LEU B O 1
ATOM 9310 N N . ILE B 1 271 ? 0.051 23.188 26.406 1 71.19 271 ILE B N 1
ATOM 9311 C CA . ILE B 1 271 ? -0.459 22.516 25.219 1 71.19 271 ILE B CA 1
ATOM 9312 C C . ILE B 1 271 ? -0.535 21.016 25.469 1 71.19 271 ILE B C 1
ATOM 9314 O O . ILE B 1 271 ? -1.528 20.375 25.125 1 71.19 271 ILE B O 1
ATOM 9318 N N . THR B 1 272 ? 0.478 20.516 26.047 1 65.81 272 THR B N 1
ATOM 9319 C CA . THR B 1 272 ? 0.494 19.094 26.391 1 65.81 272 THR B CA 1
ATOM 9320 C C . THR B 1 272 ? -0.645 18.75 27.344 1 65.81 272 THR B C 1
ATOM 9322 O O . THR B 1 272 ? -1.343 17.75 27.156 1 65.81 272 THR B O 1
ATOM 9325 N N . MET B 1 273 ? -0.78 19.547 28.344 1 74.56 273 MET B N 1
ATOM 9326 C CA . MET B 1 273 ? -1.845 19.344 29.312 1 74.56 273 MET B CA 1
ATOM 9327 C C . MET B 1 273 ? -3.215 19.406 28.641 1 74.56 273 MET B C 1
ATOM 9329 O O . MET B 1 273 ? -4.102 18.609 28.969 1 74.56 273 MET B O 1
ATOM 9333 N N . PHE B 1 274 ? -3.305 20.359 27.781 1 77.44 274 PHE B N 1
ATOM 9334 C CA . PHE B 1 274 ? -4.57 20.5 27.062 1 77.44 274 PHE B CA 1
ATOM 9335 C C . PHE B 1 274 ? -4.883 19.25 26.25 1 77.44 274 PHE B C 1
ATOM 9337 O O . PHE B 1 274 ? -5.988 18.719 26.328 1 77.44 274 PHE B O 1
ATOM 9344 N N . GLY B 1 275 ? -3.961 18.844 25.516 1 69.12 275 GLY B N 1
ATOM 9345 C CA . GLY B 1 275 ? -4.148 17.625 24.734 1 69.12 275 GLY B CA 1
ATOM 9346 C C . GLY B 1 275 ? -4.523 16.422 25.578 1 69.12 275 GLY B C 1
ATOM 9347 O O . GLY B 1 275 ? -5.434 15.672 25.219 1 69.12 275 GLY B O 1
ATOM 9348 N N . PHE B 1 276 ? -3.816 16.359 26.594 1 64.88 276 PHE B N 1
ATOM 9349 C CA . PHE B 1 276 ? -4.055 15.25 27.531 1 64.88 276 PHE B CA 1
ATOM 9350 C C . PHE B 1 276 ? -5.473 15.305 28.078 1 64.88 276 PHE B C 1
ATOM 9352 O O . PHE B 1 276 ? -6.168 14.289 28.125 1 64.88 276 PHE B O 1
ATOM 9359 N N . GLU B 1 277 ? -5.895 16.438 28.5 1 73.31 277 GLU B N 1
ATOM 9360 C CA . GLU B 1 277 ? -7.199 16.578 29.141 1 73.31 277 GLU B CA 1
ATOM 9361 C C . GLU B 1 277 ? -8.328 16.422 28.125 1 73.31 277 GLU B C 1
ATOM 9363 O O . GLU B 1 277 ? -9.398 15.906 28.469 1 73.31 277 GLU B O 1
ATOM 9368 N N . VAL B 1 278 ? -7.973 16.859 26.922 1 71.31 278 VAL B N 1
ATOM 9369 C CA . VAL B 1 278 ? -8.984 16.688 25.875 1 71.31 278 VAL B CA 1
ATOM 9370 C C . VAL B 1 278 ? -9.188 15.203 25.594 1 71.31 278 VAL B C 1
ATOM 9372 O O . VAL B 1 278 ? -10.32 14.75 25.406 1 71.31 278 VAL B O 1
ATOM 9375 N N . ASP B 1 279 ? -8.195 14.5 25.547 1 63.88 279 ASP B N 1
ATOM 9376 C CA . ASP B 1 279 ? -8.242 13.062 25.281 1 63.88 279 ASP B CA 1
ATOM 9377 C C . ASP B 1 279 ? -8.953 12.312 26.406 1 63.88 279 ASP B C 1
ATOM 9379 O O . ASP B 1 279 ? -9.508 11.234 26.172 1 63.88 279 ASP B O 1
ATOM 9383 N N . ARG B 1 280 ? -8.977 12.898 27.531 1 61.19 280 ARG B N 1
ATOM 9384 C CA . ARG B 1 280 ? -9.562 12.273 28.703 1 61.19 280 ARG B CA 1
ATOM 9385 C C . ARG B 1 280 ? -11.062 12.547 28.781 1 61.19 280 ARG B C 1
ATOM 9387 O O . ARG B 1 280 ? -11.758 11.992 29.641 1 61.19 280 ARG B O 1
ATOM 9394 N N . ILE B 1 281 ? -11.438 13.398 27.875 1 70.62 281 ILE B N 1
ATOM 9395 C CA . ILE B 1 281 ? -12.875 13.664 27.891 1 70.62 281 ILE B CA 1
ATOM 9396 C C . ILE B 1 281 ? -13.633 12.406 27.469 1 70.62 281 ILE B C 1
ATOM 9398 O O . ILE B 1 281 ? -13.445 11.891 26.375 1 70.62 281 ILE B O 1
ATOM 9402 N N . SER B 1 282 ? -14.297 11.805 28.328 1 64.88 282 SER B N 1
ATOM 9403 C CA . SER B 1 282 ? -15.008 10.547 28.109 1 64.88 282 SER B CA 1
ATOM 9404 C C . SER B 1 282 ? -16.297 10.773 27.312 1 64.88 282 SER B C 1
ATOM 9406 O O . SER B 1 282 ? -16.672 9.945 26.484 1 64.88 282 SER B O 1
ATOM 9408 N N . ASP B 1 283 ? -17.016 11.977 27.625 1 64.12 283 ASP B N 1
ATOM 9409 C CA . ASP B 1 283 ? -18.281 12.266 26.953 1 64.12 283 ASP B CA 1
ATOM 9410 C C . ASP B 1 283 ? -18.047 12.641 25.484 1 64.12 283 ASP B C 1
ATOM 9412 O O . ASP B 1 283 ? -17.328 13.594 25.188 1 64.12 283 ASP B O 1
ATOM 9416 N N . VAL B 1 284 ? -18.578 11.938 24.594 1 65.44 284 VAL B N 1
ATOM 9417 C CA . VAL B 1 284 ? -18.375 12.062 23.156 1 65.44 284 VAL B CA 1
ATOM 9418 C C . VAL B 1 284 ? -18.844 13.438 22.672 1 65.44 284 VAL B C 1
ATOM 9420 O O . VAL B 1 284 ? -18.203 14.062 21.828 1 65.44 284 VAL B O 1
ATOM 9423 N N . LYS B 1 285 ? -19.906 13.844 23.234 1 63.56 285 LYS B N 1
ATOM 9424 C CA . LYS B 1 285 ? -20.453 15.133 22.828 1 63.56 285 LYS B CA 1
ATOM 9425 C C . LYS B 1 285 ? -19.562 16.281 23.281 1 63.56 285 LYS B C 1
ATOM 9427 O O . LYS B 1 285 ? -19.328 17.234 22.531 1 63.56 285 LYS B O 1
ATOM 9432 N N . GLU B 1 286 ? -19.156 16.094 24.484 1 66.19 286 GLU B N 1
ATOM 9433 C CA . GLU B 1 286 ? -18.266 17.125 25.016 1 66.19 286 GLU B CA 1
ATOM 9434 C C . GLU B 1 286 ? -16.953 17.141 24.25 1 66.19 286 GLU B C 1
ATOM 9436 O O . GLU B 1 286 ? -16.391 18.219 23.984 1 66.19 286 GLU B O 1
ATOM 9441 N N . ARG B 1 287 ? -16.578 16.109 23.906 1 67.62 287 ARG B N 1
ATOM 9442 C CA . ARG B 1 287 ? -15.344 16.016 23.141 1 67.62 287 ARG B CA 1
ATOM 9443 C C . ARG B 1 287 ? -15.508 16.625 21.75 1 67.62 287 ARG B C 1
ATOM 9445 O O . ARG B 1 287 ? -14.625 17.328 21.266 1 67.62 287 ARG B O 1
ATOM 9452 N N . ALA B 1 288 ? -16.609 16.375 21.219 1 64.81 288 ALA B N 1
ATOM 9453 C CA . ALA B 1 288 ? -16.906 16.938 19.906 1 64.81 288 ALA B CA 1
ATOM 9454 C C . ALA B 1 288 ? -17 18.469 19.984 1 64.81 288 ALA B C 1
ATOM 9456 O O . ALA B 1 288 ? -16.516 19.172 19.094 1 64.81 288 ALA B O 1
ATOM 9457 N N . ARG B 1 289 ? -17.562 18.938 21.031 1 62.94 289 ARG B N 1
ATOM 9458 C CA . ARG B 1 289 ? -17.672 20.375 21.25 1 62.94 289 ARG B CA 1
ATOM 9459 C C . ARG B 1 289 ? -16.297 21.016 21.422 1 62.94 289 ARG B C 1
ATOM 9461 O O . ARG B 1 289 ? -16.047 22.109 20.891 1 62.94 289 ARG B O 1
ATOM 9468 N N . MET B 1 290 ? -15.516 20.281 22.125 1 67.56 290 MET B N 1
ATOM 9469 C CA . MET B 1 290 ? -14.172 20.797 22.344 1 67.56 290 MET B CA 1
ATOM 9470 C C . MET B 1 290 ? -13.375 20.812 21.047 1 67.56 290 MET B C 1
ATOM 9472 O O . MET B 1 290 ? -12.617 21.75 20.781 1 67.56 290 MET B O 1
ATOM 9476 N N . LYS B 1 291 ? -13.695 19.922 20.297 1 60.66 291 LYS B N 1
ATOM 9477 C CA . LYS B 1 291 ? -13.008 19.875 19.016 1 60.66 291 LYS B CA 1
ATOM 9478 C C . LYS B 1 291 ? -13.484 20.984 18.078 1 60.66 291 LYS B C 1
ATOM 9480 O O . LYS B 1 291 ? -12.68 21.625 17.406 1 60.66 291 LYS B O 1
ATOM 9485 N N . THR B 1 292 ? -14.703 21.281 18.172 1 61.34 292 THR B N 1
ATOM 9486 C CA . THR B 1 292 ? -15.289 22.359 17.391 1 61.34 292 THR B CA 1
ATOM 9487 C C . THR B 1 292 ? -14.773 23.719 17.859 1 61.34 292 THR B C 1
ATOM 9489 O O . THR B 1 292 ? -14.469 24.594 17.031 1 61.34 292 THR B O 1
ATOM 9492 N N . TRP B 1 293 ? -14.758 23.812 19.156 1 61.19 293 TRP B N 1
ATOM 9493 C CA . TRP B 1 293 ? -14.25 25.062 19.719 1 61.19 293 TRP B CA 1
ATOM 9494 C C . TRP B 1 293 ? -12.805 25.297 19.297 1 61.19 293 TRP B C 1
ATOM 9496 O O . TRP B 1 293 ? -12.43 26.422 18.953 1 61.19 293 TRP B O 1
ATOM 9506 N N . LEU B 1 294 ? -12.141 24.344 19.344 1 59.62 294 LEU B N 1
ATOM 9507 C CA . LEU B 1 294 ? -10.742 24.438 18.938 1 59.62 294 LEU B CA 1
ATOM 9508 C C . LEU B 1 294 ? -10.617 24.828 17.469 1 59.62 294 LEU B C 1
ATOM 9510 O O . LEU B 1 294 ? -9.758 25.641 17.109 1 59.62 294 LEU B O 1
ATOM 9514 N N . GLU B 1 295 ? -11.555 24.438 16.797 1 59.91 295 GLU B N 1
ATOM 9515 C CA . GLU B 1 295 ? -11.57 24.766 15.375 1 59.91 295 GLU B CA 1
ATOM 9516 C C . GLU B 1 295 ? -11.961 26.219 15.141 1 59.91 295 GLU B C 1
ATOM 9518 O O . GLU B 1 295 ? -11.391 26.891 14.281 1 59.91 295 GLU B O 1
ATOM 9523 N N . GLU B 1 296 ? -12.961 26.703 15.93 1 56.25 296 GLU B N 1
ATOM 9524 C CA . GLU B 1 296 ? -13.469 28.078 15.781 1 56.25 296 GLU B CA 1
ATOM 9525 C C . GLU B 1 296 ? -12.469 29.094 16.312 1 56.25 296 GLU B C 1
ATOM 9527 O O . GLU B 1 296 ? -12.43 30.234 15.844 1 56.25 296 GLU B O 1
ATOM 9532 N N . SER B 1 297 ? -11.797 28.734 17.297 1 55.94 297 SER B N 1
ATOM 9533 C CA . SER B 1 297 ? -10.797 29.641 17.859 1 55.94 297 SER B CA 1
ATOM 9534 C C . SER B 1 297 ? -9.703 29.953 16.844 1 55.94 297 SER B C 1
ATOM 9536 O O . SER B 1 297 ? -9.039 30.984 16.938 1 55.94 297 SER B O 1
ATOM 9538 N N . TYR B 1 298 ? -9.617 29.219 15.828 1 56.16 298 TYR B N 1
ATOM 9539 C CA . TYR B 1 298 ? -8.57 29.391 14.82 1 56.16 298 TYR B CA 1
ATOM 9540 C C . TYR B 1 298 ? -9.109 30.172 13.617 1 56.16 298 TYR B C 1
ATOM 9542 O O . TYR B 1 298 ? -8.469 30.203 12.562 1 56.16 298 TYR B O 1
ATOM 9550 N N . ASN B 1 299 ? -10.18 30.938 13.875 1 64.25 299 ASN B N 1
ATOM 9551 C CA . ASN B 1 299 ? -10.719 31.641 12.719 1 64.25 299 ASN B CA 1
ATOM 9552 C C . ASN B 1 299 ? -10.117 33.031 12.586 1 64.25 299 ASN B C 1
ATOM 9554 O O . ASN B 1 299 ? -10.445 33.938 13.359 1 64.25 299 ASN B O 1
ATOM 9558 N N . TYR B 1 300 ? -9.172 33.375 11.734 1 71.75 300 TYR B N 1
ATOM 9559 C CA . TYR B 1 300 ? -8.445 34.625 11.508 1 71.75 300 TYR B CA 1
ATOM 9560 C C . TYR B 1 300 ? -9.016 35.375 10.305 1 71.75 300 TYR B C 1
ATOM 9562 O O . TYR B 1 300 ? -8.32 36.156 9.672 1 71.75 300 TYR B O 1
ATOM 9570 N N . ALA B 1 301 ? -10.234 35.156 9.953 1 78.5 301 ALA B N 1
ATOM 9571 C CA . ALA B 1 301 ? -10.805 35.688 8.711 1 78.5 301 ALA B CA 1
ATOM 9572 C C . ALA B 1 301 ? -10.727 37.188 8.672 1 78.5 301 ALA B C 1
ATOM 9574 O O . ALA B 1 301 ? -10.352 37.781 7.648 1 78.5 301 ALA B O 1
ATOM 9575 N N . ALA B 1 302 ? -11.07 37.812 9.766 1 67.56 302 ALA B N 1
ATOM 9576 C CA . ALA B 1 302 ? -11.07 39.281 9.789 1 67.56 302 ALA B CA 1
ATOM 9577 C C . ALA B 1 302 ? -9.656 39.844 9.641 1 67.56 302 ALA B C 1
ATOM 9579 O O . ALA B 1 302 ? -9.438 40.812 8.906 1 67.56 302 ALA B O 1
ATOM 9580 N N . GLU B 1 303 ? -8.75 39.281 10.352 1 74 303 GLU B N 1
ATOM 9581 C CA . GLU B 1 303 ? -7.355 39.719 10.281 1 74 303 GLU B CA 1
ATOM 9582 C C . GLU B 1 303 ? -6.789 39.531 8.875 1 74 303 GLU B C 1
ATOM 9584 O O . GLU B 1 303 ? -6.035 40.375 8.383 1 74 303 GLU B O 1
ATOM 9589 N N . ILE B 1 304 ? -7.133 38.469 8.273 1 86.62 304 ILE B N 1
ATOM 9590 C CA . ILE B 1 304 ? -6.637 38.156 6.941 1 86.62 304 ILE B CA 1
ATOM 9591 C C . ILE B 1 304 ? -7.199 39.156 5.93 1 86.62 304 ILE B C 1
ATOM 9593 O O . ILE B 1 304 ? -6.492 39.594 5.016 1 86.62 304 ILE B O 1
ATOM 9597 N N . GLN B 1 305 ? -8.445 39.531 6.188 1 81.75 305 GLN B N 1
ATOM 9598 C CA . GLN B 1 305 ? -9.055 40.469 5.27 1 81.75 305 GLN B CA 1
ATOM 9599 C C . GLN B 1 305 ? -8.344 41.812 5.324 1 81.75 305 GLN B C 1
ATOM 9601 O O . GLN B 1 305 ? -8.188 42.5 4.301 1 81.75 305 GLN B O 1
ATOM 9606 N N . VAL B 1 306 ? -7.906 42.125 6.488 1 79.25 306 VAL B N 1
ATOM 9607 C CA . VAL B 1 306 ? -7.164 43.375 6.645 1 79.25 306 VAL B CA 1
ATOM 9608 C C . VAL B 1 306 ? -5.828 43.281 5.914 1 79.25 306 VAL B C 1
ATOM 9610 O O . VAL B 1 306 ? -5.406 44.219 5.258 1 79.25 306 VAL B O 1
ATOM 9613 N N . LEU B 1 307 ? -5.172 42.219 5.984 1 85.75 307 LEU B N 1
ATOM 9614 C CA . LEU B 1 307 ? -3.887 41.969 5.336 1 85.75 307 LEU B CA 1
ATOM 9615 C C . LEU B 1 307 ? -4.023 42.062 3.818 1 85.75 307 LEU B C 1
ATOM 9617 O O . LEU B 1 307 ? -3.176 42.656 3.143 1 85.75 307 LEU B O 1
ATOM 9621 N N . ILE B 1 308 ? -5.062 41.5 3.283 1 90.19 308 ILE B N 1
ATOM 9622 C CA . ILE B 1 308 ? -5.273 41.469 1.84 1 90.19 308 ILE B CA 1
ATOM 9623 C C . ILE B 1 308 ? -5.648 42.844 1.335 1 90.19 308 ILE B C 1
ATOM 9625 O O . ILE B 1 308 ? -5.172 43.281 0.284 1 90.19 308 ILE B O 1
ATOM 9629 N N . SER B 1 309 ? -6.484 43.531 2.146 1 85.38 309 SER B N 1
ATOM 9630 C CA . SER B 1 309 ? -6.953 44.844 1.739 1 85.38 309 SER B CA 1
ATOM 9631 C C . SER B 1 309 ? -5.824 45.875 1.788 1 85.38 309 SER B C 1
ATOM 9633 O O . SER B 1 309 ? -5.895 46.906 1.126 1 85.38 309 SER B O 1
ATOM 9635 N N . ALA B 1 310 ? -4.801 45.562 2.502 1 87.44 310 ALA B N 1
ATOM 9636 C CA . ALA B 1 310 ? -3.66 46.469 2.637 1 87.44 310 ALA B CA 1
ATOM 9637 C C . ALA B 1 310 ? -2.809 46.469 1.369 1 87.44 310 ALA B C 1
ATOM 9639 O O . ALA B 1 310 ? -2.021 47.406 1.144 1 87.44 310 ALA B O 1
ATOM 9640 N N . VAL B 1 311 ? -2.939 45.562 0.5 1 92.69 311 VAL B N 1
ATOM 9641 C CA . VAL B 1 311 ? -2.178 45.469 -0.743 1 92.69 311 VAL B CA 1
ATOM 9642 C C . VAL B 1 311 ? -2.74 46.469 -1.756 1 92.69 311 VAL B C 1
ATOM 9644 O O . VAL B 1 311 ? -3.939 46.469 -2.047 1 92.69 311 VAL B O 1
ATOM 9647 N N . PRO B 1 312 ? -1.851 47.281 -2.293 1 91.44 312 PRO B N 1
ATOM 9648 C CA . PRO B 1 312 ? -2.32 48.281 -3.266 1 91.44 312 PRO B CA 1
ATOM 9649 C C . PRO B 1 312 ? -2.902 47.625 -4.523 1 91.44 312 PRO B C 1
ATOM 9651 O O . PRO B 1 312 ? -2.561 46.5 -4.859 1 91.44 312 PRO B O 1
ATOM 9654 N N . LYS B 1 313 ? -3.699 48.344 -5.285 1 88.81 313 LYS B N 1
ATOM 9655 C CA . LYS B 1 313 ? -4.418 47.844 -6.453 1 88.81 313 LYS B CA 1
ATOM 9656 C C . LYS B 1 313 ? -3.453 47.438 -7.559 1 88.81 313 LYS B C 1
ATOM 9658 O O . LYS B 1 313 ? -3.717 46.5 -8.305 1 88.81 313 LYS B O 1
ATOM 9663 N N . ASN B 1 314 ? -2.322 48.094 -7.566 1 89.38 314 ASN B N 1
ATOM 9664 C CA . ASN B 1 314 ? -1.376 47.812 -8.648 1 89.38 314 ASN B CA 1
ATOM 9665 C C . ASN B 1 314 ? -0.581 46.531 -8.391 1 89.38 314 ASN B C 1
ATOM 9667 O O . ASN B 1 314 ? 0.053 46 -9.305 1 89.38 314 ASN B O 1
ATOM 9671 N N . GLU B 1 315 ? -0.677 46.031 -7.23 1 93.06 315 GLU B N 1
ATOM 9672 C CA . GLU B 1 315 ? 0.089 44.844 -6.891 1 93.06 315 GLU B CA 1
ATOM 9673 C C . GLU B 1 315 ? -0.832 43.625 -6.629 1 93.06 315 GLU B C 1
ATOM 9675 O O . GLU B 1 315 ? -0.384 42.594 -6.156 1 93.06 315 GLU B O 1
ATOM 9680 N N . ARG B 1 316 ? -1.991 43.781 -6.93 1 92.25 316 ARG B N 1
ATOM 9681 C CA . ARG B 1 316 ? -2.955 42.719 -6.578 1 92.25 316 ARG B CA 1
ATOM 9682 C C . ARG B 1 316 ? -2.814 41.531 -7.492 1 92.25 316 ARG B C 1
ATOM 9684 O O . ARG B 1 316 ? -3.24 40.406 -7.141 1 92.25 316 ARG B O 1
ATOM 9691 N N . PHE B 1 317 ? -2.207 41.719 -8.617 1 93.5 317 PHE B N 1
ATOM 9692 C CA . PHE B 1 317 ? -1.951 40.625 -9.523 1 93.5 317 PHE B CA 1
ATOM 9693 C C . PHE B 1 317 ? -0.456 40.344 -9.641 1 93.5 317 PHE B C 1
ATOM 9695 O O . PHE B 1 317 ? 0.35 41.281 -9.641 1 93.5 317 PHE B O 1
ATOM 9702 N N . PRO B 1 318 ? -0.036 39.094 -9.68 1 95.5 318 PRO B N 1
ATOM 9703 C CA . PRO B 1 318 ? -0.828 37.875 -9.82 1 95.5 318 PRO B CA 1
ATOM 9704 C C . PRO B 1 318 ? -1.614 37.531 -8.555 1 95.5 318 PRO B C 1
ATOM 9706 O O . PRO B 1 318 ? -1.229 37.938 -7.453 1 95.5 318 PRO B O 1
ATOM 9709 N N . VAL B 1 319 ? -2.777 36.75 -8.711 1 95.62 319 VAL B N 1
ATOM 9710 C CA . VAL B 1 319 ? -3.682 36.469 -7.605 1 95.62 319 VAL B CA 1
ATOM 9711 C C . VAL B 1 319 ? -4.043 34.969 -7.621 1 95.62 319 VAL B C 1
ATOM 9713 O O . VAL B 1 319 ? -4.023 34.344 -8.68 1 95.62 319 VAL B O 1
ATOM 9716 N N . VAL B 1 320 ? -4.219 34.438 -6.438 1 95.94 320 VAL B N 1
ATOM 9717 C CA . VAL B 1 320 ? -4.605 33.031 -6.281 1 95.94 320 VAL B CA 1
ATOM 9718 C C . VAL B 1 320 ? -5.965 32.938 -5.59 1 95.94 320 VAL B C 1
ATOM 9720 O O . VAL B 1 320 ? -6.254 33.719 -4.672 1 95.94 320 VAL B O 1
ATOM 9723 N N . PHE B 1 321 ? -6.867 32.094 -6.004 1 94 321 PHE B N 1
ATOM 9724 C CA . PHE B 1 321 ? -8.164 31.875 -5.371 1 94 321 PHE B CA 1
ATOM 9725 C C . PHE B 1 321 ? -8.695 30.484 -5.695 1 94 321 PHE B C 1
ATOM 9727 O O . PHE B 1 321 ? -8.141 29.781 -6.539 1 94 321 PHE B O 1
ATOM 9734 N N . LEU B 1 322 ? -9.633 30.047 -4.984 1 92.62 322 LEU B N 1
ATOM 9735 C CA . LEU B 1 322 ? -10.359 28.828 -5.273 1 92.62 322 LEU B CA 1
ATOM 9736 C C . LEU B 1 322 ? -11.672 29.125 -5.992 1 92.62 322 LEU B C 1
ATOM 9738 O O . LEU B 1 322 ? -12.523 29.844 -5.461 1 92.62 322 LEU B O 1
ATOM 9742 N N . ASP B 1 323 ? -11.789 28.703 -7.195 1 87.25 323 ASP B N 1
ATOM 9743 C CA . ASP B 1 323 ? -13.031 28.891 -7.949 1 87.25 323 ASP B CA 1
ATOM 9744 C C . ASP B 1 323 ? -14.102 27.906 -7.488 1 87.25 323 ASP B C 1
ATOM 9746 O O . ASP B 1 323 ? -13.992 26.703 -7.715 1 87.25 323 ASP B O 1
ATOM 9750 N N . PRO B 1 324 ? -15.086 28.375 -6.871 1 81.94 324 PRO B N 1
ATOM 9751 C CA . PRO B 1 324 ? -16.094 27.469 -6.332 1 81.94 324 PRO B CA 1
ATOM 9752 C C . PRO B 1 324 ? -16.953 26.828 -7.422 1 81.94 324 PRO B C 1
ATOM 9754 O O . PRO B 1 324 ? -17.672 25.859 -7.152 1 81.94 324 PRO B O 1
ATOM 9757 N N . THR B 1 325 ? -16.859 27.344 -8.562 1 80.75 325 THR B N 1
ATOM 9758 C CA . THR B 1 325 ? -17.719 26.828 -9.633 1 80.75 325 THR B CA 1
ATOM 9759 C C . THR B 1 325 ? -17.078 25.609 -10.273 1 80.75 325 THR B C 1
ATOM 9761 O O . THR B 1 325 ? -17.734 24.906 -11.055 1 80.75 325 THR B O 1
ATOM 9764 N N . GLU B 1 326 ? -15.891 25.438 -9.984 1 81.94 326 GLU B N 1
ATOM 9765 C CA . GLU B 1 326 ? -15.211 24.281 -10.539 1 81.94 326 GLU B CA 1
ATOM 9766 C C . GLU B 1 326 ? -15.453 23.031 -9.68 1 81.94 326 GLU B C 1
ATOM 9768 O O . GLU B 1 326 ? -15.281 23.078 -8.461 1 81.94 326 GLU B O 1
ATOM 9773 N N . ASP B 1 327 ? -15.969 22 -10.297 1 78.75 327 ASP B N 1
ATOM 9774 C CA . ASP B 1 327 ? -16.25 20.766 -9.586 1 78.75 327 ASP B CA 1
ATOM 9775 C C . ASP B 1 327 ? -15.234 19.672 -9.961 1 78.75 327 ASP B C 1
ATOM 9777 O O . ASP B 1 327 ? -15.156 19.281 -11.125 1 78.75 327 ASP B O 1
ATOM 9781 N N . PHE B 1 328 ? -14.531 19.25 -9.031 1 81 328 PHE B N 1
ATOM 9782 C CA . PHE B 1 328 ? -13.531 18.203 -9.266 1 81 328 PHE B CA 1
ATOM 9783 C C . PHE B 1 328 ? -14.016 16.859 -8.734 1 81 328 PHE B C 1
ATOM 9785 O O . PHE B 1 328 ? -13.219 15.938 -8.555 1 81 328 PHE B O 1
ATOM 9792 N N . ALA B 1 329 ? -15.336 16.812 -8.359 1 69.31 329 ALA B N 1
ATOM 9793 C CA . ALA B 1 329 ? -15.875 15.57 -7.789 1 69.31 329 ALA B CA 1
ATOM 9794 C C . ALA B 1 329 ? -15.922 14.461 -8.836 1 69.31 329 ALA B C 1
ATOM 9796 O O . ALA B 1 329 ? -16.344 14.688 -9.969 1 69.31 329 ALA B O 1
ATOM 9797 N N . VAL B 1 330 ? -15.062 13.484 -8.688 1 58.12 330 VAL B N 1
ATOM 9798 C CA . VAL B 1 330 ? -15.133 12.336 -9.586 1 58.12 330 VAL B CA 1
ATOM 9799 C C . VAL B 1 330 ? -16.109 11.305 -9.039 1 58.12 330 VAL B C 1
ATOM 9801 O O . VAL B 1 330 ? -16.094 11 -7.84 1 58.12 330 VAL B O 1
ATOM 9804 N N . THR B 1 331 ? -17.359 11.094 -9.672 1 48.41 331 THR B N 1
ATOM 9805 C CA . THR B 1 331 ? -18.328 10.062 -9.312 1 48.41 331 THR B CA 1
ATOM 9806 C C . THR B 1 331 ? -17.625 8.727 -9.078 1 48.41 331 THR B C 1
ATOM 9808 O O . THR B 1 331 ? -18.281 7.68 -9 1 48.41 331 THR B O 1
ATOM 9811 N N . SER B 1 332 ? -16.516 8.57 -9.133 1 46.56 332 SER B N 1
ATOM 9812 C CA . SER B 1 332 ? -16.125 7.168 -9.203 1 46.56 332 SER B CA 1
ATOM 9813 C C . SER B 1 332 ? -16.469 6.43 -7.914 1 46.56 332 SER B C 1
ATOM 9815 O O . SER B 1 332 ? -16.516 7.039 -6.84 1 46.56 332 SER B O 1
ATOM 9817 N N . SER B 1 333 ? -16.969 5.168 -8.031 1 43.72 333 SER B N 1
ATOM 9818 C CA . SER B 1 333 ? -17.484 4.117 -7.148 1 43.72 333 SER B CA 1
ATOM 9819 C C . SER B 1 333 ? -16.688 4.059 -5.848 1 43.72 333 SER B C 1
ATOM 9821 O O . SER B 1 333 ? -17.266 4.094 -4.762 1 43.72 333 SER B O 1
ATOM 9823 N N . GLY B 1 334 ? -15.734 2.988 -5.777 1 39.59 334 GLY B N 1
ATOM 9824 C CA . GLY B 1 334 ? -15.414 2.039 -4.723 1 39.59 334 GLY B CA 1
ATOM 9825 C C . GLY B 1 334 ? -14.594 2.648 -3.6 1 39.59 334 GLY B C 1
ATOM 9826 O O . GLY B 1 334 ? -14.445 2.047 -2.533 1 39.59 334 GLY B O 1
ATOM 9827 N N . ASN B 1 335 ? -13.375 3.248 -3.955 1 42.38 335 ASN B N 1
ATOM 9828 C CA . ASN B 1 335 ? -12.492 3.297 -2.793 1 42.38 335 ASN B CA 1
ATOM 9829 C C . ASN B 1 335 ? -12.773 4.523 -1.929 1 42.38 335 ASN B C 1
ATOM 9831 O O . ASN B 1 335 ? -12.664 5.656 -2.4 1 42.38 335 ASN B O 1
ATOM 9835 N N . ASP B 1 336 ? -13.562 4.457 -1.039 1 45.16 336 ASP B N 1
ATOM 9836 C CA . ASP B 1 336 ? -13.883 5.324 0.093 1 45.16 336 ASP B CA 1
ATOM 9837 C C . ASP B 1 336 ? -12.633 6.012 0.63 1 45.16 336 ASP B C 1
ATOM 9839 O O . ASP B 1 336 ? -12.211 5.75 1.759 1 45.16 336 ASP B O 1
ATOM 9843 N N . ASP B 1 337 ? -11.742 6.426 -0.155 1 53.47 337 ASP B N 1
ATOM 9844 C CA . ASP B 1 337 ? -10.641 7.133 0.491 1 53.47 337 ASP B CA 1
ATOM 9845 C C . ASP B 1 337 ? -11.102 8.492 1.023 1 53.47 337 ASP B C 1
ATOM 9847 O O . ASP B 1 337 ? -11.75 9.258 0.31 1 53.47 337 ASP B O 1
ATOM 9851 N N . GLU B 1 338 ? -11.195 8.734 2.275 1 53.66 338 GLU B N 1
ATOM 9852 C CA . GLU B 1 338 ? -11.547 9.914 3.059 1 53.66 338 GLU B CA 1
ATOM 9853 C C . GLU B 1 338 ? -11.07 11.195 2.377 1 53.66 338 GLU B C 1
ATOM 9855 O O . GLU B 1 338 ? -11.68 12.25 2.525 1 53.66 338 GLU B O 1
ATOM 9860 N N . ASP B 1 339 ? -10.07 11.125 1.488 1 59.97 339 ASP B N 1
ATOM 9861 C CA . ASP B 1 339 ? -9.531 12.391 0.994 1 59.97 339 ASP B CA 1
ATOM 9862 C C . ASP B 1 339 ? -10.031 12.688 -0.417 1 59.97 339 ASP B C 1
ATOM 9864 O O . ASP B 1 339 ? -9.617 13.672 -1.037 1 59.97 339 ASP B O 1
ATOM 9868 N N . ASN B 1 340 ? -10.93 11.938 -0.9 1 65 340 ASN B N 1
ATOM 9869 C CA . ASN B 1 340 ? -11.484 12.234 -2.217 1 65 340 ASN B CA 1
ATOM 9870 C C . ASN B 1 340 ? -12.75 13.078 -2.111 1 65 340 ASN B C 1
ATOM 9872 O O . ASN B 1 340 ? -13.516 13.188 -3.074 1 65 340 ASN B O 1
ATOM 9876 N N . ARG B 1 341 ? -12.953 13.805 -1.085 1 75 341 ARG B N 1
ATOM 9877 C CA . ARG B 1 341 ? -14.07 14.727 -0.89 1 75 341 ARG B CA 1
ATOM 9878 C C . ARG B 1 341 ? -13.742 16.094 -1.467 1 75 341 ARG B C 1
ATOM 9880 O O . ARG B 1 341 ? -12.578 16.438 -1.68 1 75 341 ARG B O 1
ATOM 9887 N N . PRO B 1 342 ? -14.773 16.828 -1.73 1 77.5 342 PRO B N 1
ATOM 9888 C CA . PRO B 1 342 ? -14.531 18.188 -2.201 1 77.5 342 PRO B CA 1
ATOM 9889 C C . PRO B 1 342 ? -13.75 19.031 -1.193 1 77.5 342 PRO B C 1
ATOM 9891 O O . PRO B 1 342 ? -13.859 18.812 0.015 1 77.5 342 PRO B O 1
ATOM 9894 N N . LEU B 1 343 ? -12.969 20 -1.646 1 84.75 343 LEU B N 1
ATOM 9895 C CA . LEU B 1 343 ? -12.102 20.844 -0.812 1 84.75 343 LEU B CA 1
ATOM 9896 C C . LEU B 1 343 ? -12.922 21.594 0.236 1 84.75 343 LEU B C 1
ATOM 9898 O O . LEU B 1 343 ? -12.414 21.906 1.315 1 84.75 343 LEU B O 1
ATOM 9902 N N . SER B 1 344 ? -14.172 21.844 -0.141 1 75.81 344 SER B N 1
ATOM 9903 C CA . SER B 1 344 ? -15.039 22.625 0.747 1 75.81 344 SER B CA 1
ATOM 9904 C C . SER B 1 344 ? -15.367 21.844 2.016 1 75.81 344 SER B C 1
ATOM 9906 O O . SER B 1 344 ? -15.781 22.422 3.02 1 75.81 344 SER B O 1
ATOM 9908 N N . GLU B 1 345 ? -15.062 20.594 1.918 1 79.38 345 GLU B N 1
ATOM 9909 C CA . GLU B 1 345 ? -15.406 19.75 3.061 1 79.38 345 GLU B CA 1
ATOM 9910 C C . GLU B 1 345 ? -14.219 19.609 4.008 1 79.38 345 GLU B C 1
ATOM 9912 O O . GLU B 1 345 ? -14.352 19.047 5.098 1 79.38 345 GLU B O 1
ATOM 9917 N N . PHE B 1 346 ? -13.078 20.188 3.668 1 85.62 346 PHE B N 1
ATOM 9918 C CA . PHE B 1 346 ? -11.922 20.109 4.559 1 85.62 346 PHE B CA 1
ATOM 9919 C C . PHE B 1 346 ? -12.133 21.016 5.777 1 85.62 346 PHE B C 1
ATOM 9921 O O . PHE B 1 346 ? -12.82 22.031 5.699 1 85.62 346 PHE B O 1
ATOM 9928 N N . THR B 1 347 ? -11.594 20.594 6.855 1 79.75 347 THR B N 1
ATOM 9929 C CA . THR B 1 347 ? -11.641 21.406 8.07 1 79.75 347 THR B CA 1
ATOM 9930 C C . THR B 1 347 ? -10.305 22.109 8.305 1 79.75 347 THR B C 1
ATOM 9932 O O . THR B 1 347 ? -9.281 21.719 7.738 1 79.75 347 THR B O 1
ATOM 9935 N N . CYS B 1 348 ? -10.359 23.141 9.031 1 81.12 348 CYS B N 1
ATOM 9936 C CA . CYS B 1 348 ? -9.141 23.875 9.383 1 81.12 348 CYS B CA 1
ATOM 9937 C C . CYS B 1 348 ? -8.148 22.953 10.086 1 81.12 348 CYS B C 1
ATOM 9939 O O . CYS B 1 348 ? -6.945 23.031 9.82 1 81.12 348 CYS B O 1
ATOM 9941 N N . ALA B 1 349 ? -8.656 22.078 10.859 1 74.62 349 ALA B N 1
ATOM 9942 C CA . ALA B 1 349 ? -7.805 21.156 11.609 1 74.62 349 ALA B CA 1
ATOM 9943 C C . ALA B 1 349 ? -7.043 20.234 10.672 1 74.62 349 ALA B C 1
ATOM 9945 O O . ALA B 1 349 ? -5.863 19.953 10.891 1 74.62 349 ALA B O 1
ATOM 9946 N N . GLU B 1 350 ? -7.676 19.797 9.672 1 83.75 350 GLU B N 1
ATOM 9947 C CA . GLU B 1 350 ? -7.059 18.891 8.711 1 83.75 350 GLU B CA 1
ATOM 9948 C C . GLU B 1 350 ? -5.945 19.578 7.934 1 83.75 350 GLU B C 1
ATOM 9950 O O . GLU B 1 350 ? -4.918 18.969 7.625 1 83.75 350 GLU B O 1
ATOM 9955 N N . LEU B 1 351 ? -6.168 20.797 7.695 1 88.19 351 LEU B N 1
ATOM 9956 C CA . LEU B 1 351 ? -5.188 21.547 6.922 1 88.19 351 LEU B CA 1
ATOM 9957 C C . LEU B 1 351 ? -3.979 21.906 7.781 1 88.19 351 LEU B C 1
ATOM 9959 O O . LEU B 1 351 ? -2.855 21.984 7.277 1 88.19 351 LEU B O 1
ATOM 9963 N N . LEU B 1 352 ? -4.195 22.016 9.039 1 83.75 352 LEU B N 1
ATOM 9964 C CA . LEU B 1 352 ? -3.127 22.422 9.945 1 83.75 352 LEU B CA 1
ATOM 9965 C C . LEU B 1 352 ? -2.256 21.219 10.32 1 83.75 352 LEU B C 1
ATOM 9967 O O . LEU B 1 352 ? -1.177 21.391 10.898 1 83.75 352 LEU B O 1
ATOM 9971 N N . GLU B 1 353 ? -2.619 20.047 9.922 1 84.44 353 GLU B N 1
ATOM 9972 C CA . GLU B 1 353 ? -1.912 18.828 10.289 1 84.44 353 GLU B CA 1
ATOM 9973 C C . GLU B 1 353 ? -0.494 18.828 9.727 1 84.44 353 GLU B C 1
ATOM 9975 O O . GLU B 1 353 ? 0.381 18.125 10.242 1 84.44 353 GLU B O 1
ATOM 9980 N N . ILE B 1 354 ? -0.179 19.609 8.719 1 89.12 354 ILE B N 1
ATOM 9981 C CA . ILE B 1 354 ? 1.139 19.656 8.102 1 89.12 354 ILE B CA 1
ATOM 9982 C C . ILE B 1 354 ? 2.16 20.203 9.094 1 89.12 354 ILE B C 1
ATOM 9984 O O . ILE B 1 354 ? 3.361 19.953 8.961 1 89.12 354 ILE B O 1
ATOM 9988 N N . GLY B 1 355 ? 1.656 20.891 10.055 1 83.62 355 GLY B N 1
ATOM 9989 C CA . GLY B 1 355 ? 2.531 21.406 11.102 1 83.62 355 GLY B CA 1
ATOM 9990 C C . GLY B 1 355 ? 3.018 20.312 12.047 1 83.62 355 GLY B C 1
ATOM 9991 O O . GLY B 1 355 ? 4.086 20.438 12.648 1 83.62 355 GLY B O 1
ATOM 9992 N N . ARG B 1 356 ? 2.303 19.25 12.055 1 76.19 356 ARG B N 1
ATOM 9993 C CA . ARG B 1 356 ? 2.617 18.188 13 1 76.19 356 ARG B CA 1
ATOM 9994 C C . ARG B 1 356 ? 3.342 17.031 12.312 1 76.19 356 ARG B C 1
ATOM 9996 O O . ARG B 1 356 ? 4.191 16.375 12.914 1 76.19 356 ARG B O 1
ATOM 10003 N N . SER B 1 357 ? 2.867 16.812 11.102 1 83.94 357 SER B N 1
ATOM 10004 C CA . SER B 1 357 ? 3.432 15.641 10.438 1 83.94 357 SER B CA 1
ATOM 10005 C C . SER B 1 357 ? 3.498 15.844 8.93 1 83.94 357 SER B C 1
ATOM 10007 O O . SER B 1 357 ? 2.652 16.531 8.352 1 83.94 357 SER B O 1
ATOM 10009 N N . CYS B 1 358 ? 4.531 15.32 8.43 1 88.5 358 CYS B N 1
ATOM 10010 C CA . CYS B 1 358 ? 4.676 15.32 6.977 1 88.5 358 CYS B CA 1
ATOM 10011 C C . CYS B 1 358 ? 4.426 13.93 6.398 1 88.5 358 CYS B C 1
ATOM 10013 O O . CYS B 1 358 ? 5.148 13.484 5.508 1 88.5 358 CYS B O 1
ATOM 10015 N N . ASP B 1 359 ? 3.42 13.328 6.938 1 86.06 359 ASP B N 1
ATOM 10016 C CA . ASP B 1 359 ? 2.977 12.031 6.438 1 86.06 359 ASP B CA 1
ATOM 10017 C C . ASP B 1 359 ? 2.391 12.156 5.031 1 86.06 359 ASP B C 1
ATOM 10019 O O . ASP B 1 359 ? 1.844 13.203 4.672 1 86.06 359 ASP B O 1
ATOM 10023 N N . TYR B 1 360 ? 2.471 11.133 4.23 1 85.06 360 TYR B N 1
ATOM 10024 C CA . TYR B 1 360 ? 2.045 11.172 2.836 1 85.06 360 TYR B CA 1
ATOM 10025 C C . TYR B 1 360 ? 0.564 11.516 2.725 1 85.06 360 TYR B C 1
ATOM 10027 O O . TYR B 1 360 ? 0.144 12.18 1.774 1 85.06 360 TYR B O 1
ATOM 10035 N N . ARG B 1 361 ? -0.378 11.125 3.676 1 85.06 361 ARG B N 1
ATOM 10036 C CA . ARG B 1 361 ? -1.809 11.414 3.641 1 85.06 361 ARG B CA 1
ATOM 10037 C C . ARG B 1 361 ? -2.072 12.906 3.768 1 85.06 361 ARG B C 1
ATOM 10039 O O . ARG B 1 361 ? -2.971 13.445 3.115 1 85.06 361 ARG B O 1
ATOM 10046 N N . ILE B 1 362 ? -1.277 13.445 4.586 1 86.88 362 ILE B N 1
ATOM 10047 C CA . ILE B 1 362 ? -1.418 14.883 4.809 1 86.88 362 ILE B CA 1
ATOM 10048 C C . ILE B 1 362 ? -0.913 15.648 3.59 1 86.88 362 ILE B C 1
ATOM 10050 O O . ILE B 1 362 ? -1.559 16.594 3.131 1 86.88 362 ILE B O 1
ATOM 10054 N N . LEU B 1 363 ? 0.269 15.266 3.096 1 91.12 363 LEU B N 1
ATOM 10055 C CA . LEU B 1 363 ? 0.827 15.922 1.916 1 91.12 363 LEU B CA 1
ATOM 10056 C C . LEU B 1 363 ? -0.107 15.766 0.719 1 91.12 363 LEU B C 1
ATOM 10058 O O . LEU B 1 363 ? -0.235 16.688 -0.093 1 91.12 363 LEU B O 1
ATOM 10062 N N . ARG B 1 364 ? -0.756 14.617 0.618 1 90.44 364 ARG B N 1
ATOM 10063 C CA . ARG B 1 364 ? -1.729 14.383 -0.443 1 90.44 364 ARG B CA 1
ATOM 10064 C C . ARG B 1 364 ? -2.887 15.367 -0.356 1 90.44 364 ARG B C 1
ATOM 10066 O O . ARG B 1 364 ? -3.316 15.922 -1.372 1 90.44 364 ARG B O 1
ATOM 10073 N N . ARG B 1 365 ? -3.406 15.5 0.794 1 90.88 365 ARG B N 1
ATOM 10074 C CA . ARG B 1 365 ? -4.516 16.422 1.021 1 90.88 365 ARG B CA 1
ATOM 10075 C C . ARG B 1 365 ? -4.145 17.844 0.6 1 90.88 365 ARG B C 1
ATOM 10077 O O . ARG B 1 365 ? -4.883 18.484 -0.146 1 90.88 365 ARG B O 1
ATOM 10084 N N . LEU B 1 366 ? -3.02 18.281 1.062 1 93.75 366 LEU B N 1
ATOM 10085 C CA . LEU B 1 366 ? -2.586 19.641 0.75 1 93.75 366 LEU B CA 1
ATOM 10086 C C . LEU B 1 366 ? -2.162 19.75 -0.711 1 93.75 366 LEU B C 1
ATOM 10088 O O . LEU B 1 366 ? -2.291 20.812 -1.319 1 93.75 366 LEU B O 1
ATOM 10092 N N . GLY B 1 367 ? -1.598 18.672 -1.235 1 92 367 GLY B N 1
ATOM 10093 C CA . GLY B 1 367 ? -1.307 18.656 -2.66 1 92 367 GLY B CA 1
ATOM 10094 C C . GLY B 1 367 ? -2.541 18.844 -3.523 1 92 367 GLY B C 1
ATOM 10095 O O . GLY B 1 367 ? -2.5 19.547 -4.535 1 92 367 GLY B O 1
ATOM 10096 N N . LYS B 1 368 ? -3.637 18.25 -3.131 1 90.62 368 LYS B N 1
ATOM 10097 C CA . LYS B 1 368 ? -4.906 18.422 -3.826 1 90.62 368 LYS B CA 1
ATOM 10098 C C . LYS B 1 368 ? -5.355 19.875 -3.797 1 90.62 368 LYS B C 1
ATOM 10100 O O . LYS B 1 368 ? -5.871 20.391 -4.789 1 90.62 368 LYS B O 1
ATOM 10105 N N . VAL B 1 369 ? -5.109 20.453 -2.709 1 93.25 369 VAL B N 1
ATOM 10106 C CA . VAL B 1 369 ? -5.473 21.859 -2.561 1 93.25 369 VAL B CA 1
ATOM 10107 C C . VAL B 1 369 ? -4.652 22.703 -3.527 1 93.25 369 VAL B C 1
ATOM 10109 O O . VAL B 1 369 ? -5.211 23.5 -4.289 1 93.25 369 VAL B O 1
ATOM 10112 N N . LEU B 1 370 ? -3.367 22.547 -3.52 1 94.5 370 LEU B N 1
ATOM 10113 C CA . LEU B 1 370 ? -2.465 23.359 -4.32 1 94.5 370 LEU B CA 1
ATOM 10114 C C . LEU B 1 370 ? -2.736 23.172 -5.809 1 94.5 370 LEU B C 1
ATOM 10116 O O . LEU B 1 370 ? -2.584 24.109 -6.594 1 94.5 370 LEU B O 1
ATOM 10120 N N . THR B 1 371 ? -3.129 22.016 -6.188 1 93.44 371 THR B N 1
ATOM 10121 C CA . THR B 1 371 ? -3.334 21.734 -7.602 1 93.44 371 THR B CA 1
ATOM 10122 C C . THR B 1 371 ? -4.699 22.234 -8.062 1 93.44 371 THR B C 1
ATOM 10124 O O . THR B 1 371 ? -4.922 22.422 -9.258 1 93.44 371 THR B O 1
ATOM 10127 N N . ARG B 1 372 ? -5.637 22.531 -7.211 1 92.25 372 ARG B N 1
ATOM 10128 C CA . ARG B 1 372 ? -6.996 22.891 -7.594 1 92.25 372 ARG B CA 1
ATOM 10129 C C . ARG B 1 372 ? -7.223 24.391 -7.438 1 92.25 372 ARG B C 1
ATOM 10131 O O . ARG B 1 372 ? -8.289 24.906 -7.793 1 92.25 372 ARG B O 1
ATOM 10138 N N . LEU B 1 373 ? -6.215 25.047 -6.926 1 94.12 373 LEU B N 1
ATOM 10139 C CA . LEU B 1 373 ? -6.281 26.5 -6.867 1 94.12 373 LEU B CA 1
ATOM 10140 C C . LEU B 1 373 ? -6.117 27.109 -8.258 1 94.12 373 LEU B C 1
ATOM 10142 O O . LEU B 1 373 ? -5.488 26.516 -9.133 1 94.12 373 LEU B O 1
ATOM 10146 N N . SER B 1 374 ? -6.703 28.266 -8.438 1 93 374 SER B N 1
ATOM 10147 C CA . SER B 1 374 ? -6.574 29.016 -9.695 1 93 374 SER B CA 1
ATOM 10148 C C . SER B 1 374 ? -5.57 30.156 -9.562 1 93 374 SER B C 1
ATOM 10150 O O . SER B 1 374 ? -5.508 30.812 -8.523 1 93 374 SER B O 1
ATOM 10152 N N . TYR B 1 375 ? -4.77 30.328 -10.57 1 93.44 375 TYR B N 1
ATOM 10153 C CA . TYR B 1 375 ? -3.721 31.344 -10.586 1 93.44 375 TYR B CA 1
ATOM 10154 C C . TYR B 1 375 ? -3.879 32.281 -11.781 1 93.44 375 TYR B C 1
ATOM 10156 O O . TYR B 1 375 ? -3.84 31.828 -12.93 1 93.44 375 TYR B O 1
ATOM 10164 N N . ILE B 1 376 ? -4.109 33.531 -11.508 1 93.62 376 ILE B N 1
ATOM 10165 C CA . ILE B 1 376 ? -4.289 34.531 -12.578 1 93.62 376 ILE B CA 1
ATOM 10166 C C . ILE B 1 376 ? -3.156 35.531 -12.539 1 93.62 376 ILE B C 1
ATOM 10168 O O . ILE B 1 376 ? -2.898 36.156 -11.5 1 93.62 376 ILE B O 1
ATOM 10172 N N . GLU B 1 377 ? -2.529 35.781 -13.625 1 92.25 377 GLU B N 1
ATOM 10173 C CA . GLU B 1 377 ? -1.353 36.625 -13.688 1 92.25 377 GLU B CA 1
ATOM 10174 C C . GLU B 1 377 ? -1.748 38.094 -13.859 1 92.25 377 GLU B C 1
ATOM 10176 O O . GLU B 1 377 ? -1.119 38.969 -13.289 1 92.25 377 GLU B O 1
ATOM 10181 N N . LYS B 1 378 ? -2.822 38.344 -14.773 1 92.38 378 LYS B N 1
ATOM 10182 C CA . LYS B 1 378 ? -3.209 39.719 -15.102 1 92.38 378 LYS B CA 1
ATOM 10183 C C . LYS B 1 378 ? -4.695 39.938 -14.844 1 92.38 378 LYS B C 1
ATOM 10185 O O . LYS B 1 378 ? -5.492 39 -14.898 1 92.38 378 LYS B O 1
ATOM 10190 N N . GLU B 1 379 ? -4.957 41.156 -14.555 1 91.06 379 GLU B N 1
ATOM 10191 C CA . GLU B 1 379 ? -6.336 41.531 -14.266 1 91.06 379 GLU B CA 1
ATOM 10192 C C . GLU B 1 379 ? -7.25 41.219 -15.445 1 91.06 379 GLU B C 1
ATOM 10194 O O . GLU B 1 379 ? -8.406 40.844 -15.266 1 91.06 379 GLU B O 1
ATOM 10199 N N . GLU B 1 380 ? -6.703 41.25 -16.641 1 87.12 380 GLU B N 1
ATOM 10200 C CA . GLU B 1 380 ? -7.492 41.031 -17.844 1 87.12 380 GLU B CA 1
ATOM 10201 C C . GLU B 1 380 ? -7.922 39.594 -17.984 1 87.12 380 GLU B C 1
ATOM 10203 O O . GLU B 1 380 ? -8.945 39.281 -18.609 1 87.12 380 GLU B O 1
ATOM 10208 N N . ASP B 1 381 ? -7.223 38.812 -17.344 1 87.38 381 ASP B N 1
ATOM 10209 C CA . ASP B 1 381 ? -7.48 37.375 -17.5 1 87.38 381 ASP B CA 1
ATOM 10210 C C . ASP B 1 381 ? -8.445 36.875 -16.422 1 87.38 381 ASP B C 1
ATOM 10212 O O . ASP B 1 381 ? -8.82 35.688 -16.422 1 87.38 381 ASP B O 1
ATOM 10216 N N . MET B 1 382 ? -8.93 37.719 -15.555 1 89.31 382 MET B N 1
ATOM 10217 C CA . MET B 1 382 ? -9.844 37.312 -14.492 1 89.31 382 MET B CA 1
ATOM 10218 C C . MET B 1 382 ? -11.211 36.969 -15.07 1 89.31 382 MET B C 1
ATOM 10220 O O . MET B 1 382 ? -11.805 37.75 -15.812 1 89.31 382 MET B O 1
ATOM 10224 N N . PRO B 1 383 ? -11.602 35.781 -14.75 1 87.44 383 PRO B N 1
ATOM 10225 C CA . PRO B 1 383 ? -12.93 35.375 -15.242 1 87.44 383 PRO B CA 1
ATOM 10226 C C . PRO B 1 383 ? -14.031 36.312 -14.766 1 87.44 383 PRO B C 1
ATOM 10228 O O . PRO B 1 383 ? -14.008 36.781 -13.617 1 87.44 383 PRO B O 1
ATOM 10231 N N . ALA B 1 384 ? -15.039 36.531 -15.547 1 83.56 384 ALA B N 1
ATOM 10232 C CA . ALA B 1 384 ? -16.094 37.5 -15.305 1 83.56 384 ALA B CA 1
ATOM 10233 C C . ALA B 1 384 ? -16.891 37.156 -14.055 1 83.56 384 ALA B C 1
ATOM 10235 O O . ALA B 1 384 ? -17.266 38.031 -13.289 1 83.56 384 ALA B O 1
ATOM 10236 N N . HIS B 1 385 ? -17.094 35.906 -13.844 1 84.06 385 HIS B N 1
ATOM 10237 C CA . HIS B 1 385 ? -17.922 35.531 -12.711 1 84.06 385 HIS B CA 1
ATOM 10238 C C . HIS B 1 385 ? -17.188 35.75 -11.391 1 84.06 385 HIS B C 1
ATOM 10240 O O . HIS B 1 385 ? -17.812 35.938 -10.352 1 84.06 385 HIS B O 1
ATOM 10246 N N . ILE B 1 386 ? -15.914 35.688 -11.445 1 87.94 386 ILE B N 1
ATOM 10247 C CA . ILE B 1 386 ? -15.133 35.906 -10.242 1 87.94 386 ILE B CA 1
ATOM 10248 C C . ILE B 1 386 ? -15.047 37.406 -9.961 1 87.94 386 ILE B C 1
ATOM 10250 O O . ILE B 1 386 ? -15.07 37.844 -8.805 1 87.94 386 ILE B O 1
ATOM 10254 N N . LYS B 1 387 ? -14.922 38.156 -11.031 1 83.38 387 LYS B N 1
ATOM 10255 C CA . LYS B 1 387 ? -14.891 39.594 -10.883 1 83.38 387 LYS B CA 1
ATOM 10256 C C . LYS B 1 387 ? -16.188 40.125 -10.258 1 83.38 387 LYS B C 1
ATOM 10258 O O . LYS B 1 387 ? -16.172 41.062 -9.469 1 83.38 387 LYS B O 1
ATOM 10263 N N . ALA B 1 388 ? -17.234 39.438 -10.641 1 78 388 ALA B N 1
ATOM 10264 C CA . ALA B 1 388 ? -18.547 39.875 -10.18 1 78 388 ALA B CA 1
ATOM 10265 C C . ALA B 1 388 ? -18.859 39.281 -8.797 1 78 388 ALA B C 1
ATOM 10267 O O . ALA B 1 388 ? -19.797 39.75 -8.125 1 78 388 ALA B O 1
ATOM 10268 N N . ALA B 1 389 ? -18.109 38.406 -8.383 1 79.56 389 ALA B N 1
ATOM 10269 C CA . ALA B 1 389 ? -18.391 37.75 -7.129 1 79.56 389 ALA B CA 1
ATOM 10270 C C . ALA B 1 389 ? -18.047 38.625 -5.934 1 79.56 389 ALA B C 1
ATOM 10272 O O . ALA B 1 389 ? -17.188 39.5 -6.023 1 79.56 389 ALA B O 1
ATOM 10273 N N . ASP B 1 390 ? -18.844 38.344 -4.887 1 73.38 390 ASP B N 1
ATOM 10274 C CA . ASP B 1 390 ? -18.578 39.031 -3.629 1 73.38 390 ASP B CA 1
ATOM 10275 C C . ASP B 1 390 ? -17.234 38.594 -3.045 1 73.38 390 ASP B C 1
ATOM 10277 O O . ASP B 1 390 ? -16.891 37.406 -3.059 1 73.38 390 ASP B O 1
ATOM 10281 N N . ILE B 1 391 ? -16.578 39.5 -2.678 1 69.25 391 ILE B N 1
ATOM 10282 C CA . ILE B 1 391 ? -15.234 39.312 -2.148 1 69.25 391 ILE B CA 1
ATOM 10283 C C . ILE B 1 391 ? -15.289 38.344 -0.952 1 69.25 391 ILE B C 1
ATOM 10285 O O . ILE B 1 391 ? -14.336 37.625 -0.699 1 69.25 391 ILE B O 1
ATOM 10289 N N . GLU B 1 392 ? -16.422 38.375 -0.31 1 67.88 392 GLU B N 1
ATOM 10290 C CA . GLU B 1 392 ? -16.547 37.531 0.877 1 67.88 392 GLU B CA 1
ATOM 10291 C C . GLU B 1 392 ? -16.719 36.062 0.5 1 67.88 392 GLU B C 1
ATOM 10293 O O . GLU B 1 392 ? -16.344 35.188 1.265 1 67.88 392 GLU B O 1
ATOM 10298 N N . LYS B 1 393 ? -17.172 35.875 -0.653 1 75.44 393 LYS B N 1
ATOM 10299 C CA . LYS B 1 393 ? -17.469 34.5 -1.051 1 75.44 393 LYS B CA 1
ATOM 10300 C C . LYS B 1 393 ? -16.25 33.844 -1.705 1 75.44 393 LYS B C 1
ATOM 10302 O O . LYS B 1 393 ? -16.016 32.656 -1.547 1 75.44 393 LYS B O 1
ATOM 10307 N N . VAL B 1 394 ? -15.523 34.688 -2.502 1 87.38 394 VAL B N 1
ATOM 10308 C CA . VAL B 1 394 ? -14.312 34.188 -3.141 1 87.38 394 VAL B CA 1
ATOM 10309 C C . VAL B 1 394 ? -13.117 35.031 -2.717 1 87.38 394 VAL B C 1
ATOM 10311 O O . VAL B 1 394 ? -12.883 36.125 -3.266 1 87.38 394 VAL B O 1
ATOM 10314 N N . THR B 1 395 ? -12.391 34.406 -1.839 1 89.38 395 THR B N 1
ATOM 10315 C CA . THR B 1 395 ? -11.227 35.125 -1.337 1 89.38 395 THR B CA 1
ATOM 10316 C C . THR B 1 395 ? -10.102 35.125 -2.369 1 89.38 395 THR B C 1
ATOM 10318 O O . THR B 1 395 ? -9.695 34.062 -2.848 1 89.38 395 THR B O 1
ATOM 10321 N N . GLN B 1 396 ? -9.664 36.281 -2.734 1 92.06 396 GLN B N 1
ATOM 10322 C CA . GLN B 1 396 ? -8.547 36.438 -3.662 1 92.06 396 GLN B CA 1
ATOM 10323 C C . GLN B 1 396 ? -7.285 36.875 -2.93 1 92.06 396 GLN B C 1
ATOM 10325 O O . GLN B 1 396 ? -7.266 37.938 -2.305 1 92.06 396 GLN B O 1
ATOM 10330 N N . ILE B 1 397 ? -6.234 36.125 -3.033 1 95.31 397 ILE B N 1
ATOM 10331 C CA . ILE B 1 397 ? -5 36.406 -2.312 1 95.31 397 ILE B CA 1
ATOM 10332 C C . ILE B 1 397 ? -3.908 36.812 -3.301 1 95.31 397 ILE B C 1
ATOM 10334 O O . ILE B 1 397 ? -3.438 35.969 -4.082 1 95.31 397 ILE B O 1
ATOM 10338 N N . PRO B 1 398 ? -3.482 38.031 -3.285 1 95.56 398 PRO B N 1
ATOM 10339 C CA . PRO B 1 398 ? -2.395 38.438 -4.168 1 95.56 398 PRO B CA 1
ATOM 10340 C C . PRO B 1 398 ? -1.056 37.812 -3.805 1 95.56 398 PRO B C 1
ATOM 10342 O O . PRO B 1 398 ? -0.741 37.656 -2.623 1 95.56 398 PRO B O 1
ATOM 10345 N N . LEU B 1 399 ? -0.23 37.406 -4.77 1 96.31 399 LEU B N 1
ATOM 10346 C CA . LEU B 1 399 ? 1.089 36.844 -4.52 1 96.31 399 LEU B CA 1
ATOM 10347 C C . LEU B 1 399 ? 2.008 37.875 -3.863 1 96.31 399 LEU B C 1
ATOM 10349 O O . LEU B 1 399 ? 2.98 37.5 -3.201 1 96.31 399 LEU B O 1
ATOM 10353 N N . ALA B 1 400 ? 1.678 39.156 -4.008 1 94.38 400 ALA B N 1
ATOM 10354 C CA . ALA B 1 400 ? 2.484 40.219 -3.469 1 94.38 400 ALA B CA 1
ATOM 10355 C C . ALA B 1 400 ? 2.547 40.156 -1.945 1 94.38 400 ALA B C 1
ATOM 10357 O O . ALA B 1 400 ? 3.457 40.719 -1.33 1 94.38 400 ALA B O 1
ATOM 10358 N N . VAL B 1 401 ? 1.565 39.5 -1.352 1 94 401 VAL B N 1
ATOM 10359 C CA . VAL B 1 401 ? 1.541 39.344 0.099 1 94 401 VAL B CA 1
ATOM 10360 C C . VAL B 1 401 ? 2.811 38.625 0.564 1 94 401 VAL B C 1
ATOM 10362 O O . VAL B 1 401 ? 3.184 38.719 1.736 1 94 401 VAL B O 1
ATOM 10365 N N . ALA B 1 402 ? 3.529 37.969 -0.336 1 94.25 402 ALA B N 1
ATOM 10366 C CA . ALA B 1 402 ? 4.758 37.25 -0.03 1 94.25 402 ALA B CA 1
ATOM 10367 C C . ALA B 1 402 ? 5.949 38.188 0.063 1 94.25 402 ALA B C 1
ATOM 10369 O O . ALA B 1 402 ? 7 37.812 0.601 1 94.25 402 ALA B O 1
ATOM 10370 N N . ASN B 1 403 ? 5.777 39.375 -0.388 1 91.81 403 ASN B N 1
ATOM 10371 C CA . ASN B 1 403 ? 6.863 40.344 -0.385 1 91.81 403 ASN B CA 1
ATOM 10372 C C . ASN B 1 403 ? 7.137 40.875 1.02 1 91.81 403 ASN B C 1
ATOM 10374 O O . ASN B 1 403 ? 6.215 41.031 1.824 1 91.81 403 ASN B O 1
ATOM 10378 N N . PRO B 1 404 ? 8.375 41.156 1.271 1 88.12 404 PRO B N 1
ATOM 10379 C CA . PRO B 1 404 ? 8.734 41.688 2.59 1 88.12 404 PRO B CA 1
ATOM 10380 C C . PRO B 1 404 ? 7.996 42.969 2.932 1 88.12 404 PRO B C 1
ATOM 10382 O O . PRO B 1 404 ? 7.727 43.25 4.105 1 88.12 404 PRO B O 1
ATOM 10385 N N . LYS B 1 405 ? 7.605 43.75 1.937 1 86.5 405 LYS B N 1
ATOM 10386 C CA . LYS B 1 405 ? 6.863 45 2.15 1 86.5 405 LYS B CA 1
ATOM 10387 C C . LYS B 1 405 ? 5.512 44.719 2.801 1 86.5 405 LYS B C 1
ATOM 10389 O O . LYS B 1 405 ? 4.965 45.594 3.494 1 86.5 405 LYS B O 1
ATOM 10394 N N . HIS B 1 406 ? 4.934 43.562 2.547 1 88.62 406 HIS B N 1
ATOM 10395 C CA . HIS B 1 406 ? 3.643 43.188 3.113 1 88.62 406 HIS B CA 1
ATOM 10396 C C . HIS B 1 406 ? 3.801 42.094 4.152 1 88.62 406 HIS B C 1
ATOM 10398 O O . HIS B 1 406 ? 2.967 41.188 4.234 1 88.62 406 HIS B O 1
ATOM 10404 N N . ASP B 1 407 ? 4.926 41.938 4.812 1 81.62 407 ASP B N 1
ATOM 10405 C CA . ASP B 1 407 ? 5.219 41.094 5.984 1 81.62 407 ASP B CA 1
ATOM 10406 C C . ASP B 1 407 ? 5.355 39.625 5.602 1 81.62 407 ASP B C 1
ATOM 10408 O O . ASP B 1 407 ? 5.273 38.75 6.461 1 81.62 407 ASP B O 1
ATOM 10412 N N . CYS B 1 408 ? 5.422 39.219 4.312 1 90.56 408 CYS B N 1
ATOM 10413 C CA . CYS B 1 408 ? 5.691 37.875 3.824 1 90.56 408 CYS B CA 1
ATOM 10414 C C . CYS B 1 408 ? 4.703 36.875 4.41 1 90.56 408 CYS B C 1
ATOM 10416 O O . CYS B 1 408 ? 5.109 35.844 4.934 1 90.56 408 CYS B O 1
ATOM 10418 N N . LYS B 1 409 ? 3.426 37.219 4.328 1 91.44 409 LYS B N 1
ATOM 10419 C CA . LYS B 1 409 ? 2.42 36.406 5.004 1 91.44 409 LYS B CA 1
ATOM 10420 C C . LYS B 1 409 ? 1.62 35.562 4 1 91.44 409 LYS B C 1
ATOM 10422 O O . LYS B 1 409 ? 0.568 35.031 4.34 1 91.44 409 LYS B O 1
ATOM 10427 N N . PHE B 1 410 ? 2.111 35.469 2.818 1 96.06 410 PHE B N 1
ATOM 10428 C CA . PHE B 1 410 ? 1.362 34.812 1.766 1 96.06 410 PHE B CA 1
ATOM 10429 C C . PHE B 1 410 ? 1.056 33.375 2.158 1 96.06 410 PHE B C 1
ATOM 10431 O O . PHE B 1 410 ? -0.101 32.938 2.121 1 96.06 410 PHE B O 1
ATOM 10438 N N . TRP B 1 411 ? 2.072 32.594 2.551 1 96.56 411 TRP B N 1
ATOM 10439 C CA . TRP B 1 411 ? 1.919 31.156 2.846 1 96.56 411 TRP B CA 1
ATOM 10440 C C . TRP B 1 411 ? 1.163 30.953 4.156 1 96.56 411 TRP B C 1
ATOM 10442 O O . TRP B 1 411 ? 0.527 29.922 4.355 1 96.56 411 TRP B O 1
ATOM 10452 N N . ASN B 1 412 ? 1.135 31.953 5.027 1 93.25 412 ASN B N 1
ATOM 10453 C CA . ASN B 1 412 ? 0.363 31.891 6.262 1 93.25 412 ASN B CA 1
ATOM 10454 C C . ASN B 1 412 ? -1.138 31.859 5.984 1 93.25 412 ASN B C 1
ATOM 10456 O O . ASN B 1 412 ? -1.892 31.188 6.688 1 93.25 412 ASN B O 1
ATOM 10460 N N . ILE B 1 413 ? -1.503 32.594 4.91 1 93.94 413 ILE B N 1
ATOM 10461 C CA . ILE B 1 413 ? -2.936 32.812 4.758 1 93.94 413 ILE B CA 1
ATOM 10462 C C . ILE B 1 413 ? -3.441 32.094 3.506 1 93.94 413 ILE B C 1
ATOM 10464 O O . ILE B 1 413 ? -4.629 32.156 3.182 1 93.94 413 ILE B O 1
ATOM 10468 N N . LEU B 1 414 ? -2.592 31.406 2.793 1 95.56 414 LEU B N 1
ATOM 10469 C CA . LEU B 1 414 ? -2.967 30.812 1.516 1 95.56 414 LEU B CA 1
ATOM 10470 C C . LEU B 1 414 ? -4.199 29.922 1.672 1 95.56 414 LEU B C 1
ATOM 10472 O O . LEU B 1 414 ? -5.109 29.969 0.842 1 95.56 414 LEU B O 1
ATOM 10476 N N . LEU B 1 415 ? -4.238 29.125 2.721 1 94.06 415 LEU B N 1
ATOM 10477 C CA . LEU B 1 415 ? -5.293 28.125 2.863 1 94.06 415 LEU B CA 1
ATOM 10478 C C . LEU B 1 415 ? -6.59 28.766 3.338 1 94.06 415 LEU B C 1
ATOM 10480 O O . LEU B 1 415 ? -7.633 28.109 3.379 1 94.06 415 LEU B O 1
ATOM 10484 N N . HIS B 1 416 ? -6.527 30.094 3.598 1 91.19 416 HIS B N 1
ATOM 10485 C CA . HIS B 1 416 ? -7.754 30.859 3.807 1 91.19 416 HIS B CA 1
ATOM 10486 C C . HIS B 1 416 ? -8.641 30.828 2.566 1 91.19 416 HIS B C 1
ATOM 10488 O O . HIS B 1 416 ? -9.859 30.984 2.668 1 91.19 416 HIS B O 1
ATOM 10494 N N . ALA B 1 417 ? -8.031 30.656 1.45 1 92 417 ALA B N 1
ATOM 10495 C CA . ALA B 1 417 ? -8.781 30.562 0.198 1 92 417 ALA B CA 1
ATOM 10496 C C . ALA B 1 417 ? -9.656 29.312 0.169 1 92 417 ALA B C 1
ATOM 10498 O O . ALA B 1 417 ? -10.648 29.266 -0.561 1 92 417 ALA B O 1
ATOM 10499 N N . VAL B 1 418 ? -9.328 28.344 0.907 1 90.81 418 VAL B N 1
ATOM 10500 C CA . VAL B 1 418 ? -10.055 27.062 0.902 1 90.81 418 VAL B CA 1
ATOM 10501 C C . VAL B 1 418 ? -11.008 27.016 2.094 1 90.81 418 VAL B C 1
ATOM 10503 O O . VAL B 1 418 ? -12.203 26.781 1.926 1 90.81 418 VAL B O 1
ATOM 10506 N N . VAL B 1 419 ? -10.422 27.219 3.268 1 88.31 419 VAL B N 1
ATOM 10507 C CA . VAL B 1 419 ? -11.195 27.297 4.5 1 88.31 419 VAL B CA 1
ATOM 10508 C C . VAL B 1 419 ? -11 28.672 5.148 1 88.31 419 VAL B C 1
ATOM 10510 O O . VAL B 1 419 ? -9.961 28.938 5.754 1 88.31 419 VAL B O 1
ATOM 10513 N N . PRO B 1 420 ? -12.039 29.469 5.023 1 84.81 420 PRO B N 1
ATOM 10514 C CA . PRO B 1 420 ? -11.898 30.828 5.543 1 84.81 420 PRO B CA 1
ATOM 10515 C C . PRO B 1 420 ? -11.5 30.859 7.016 1 84.81 420 PRO B C 1
ATOM 10517 O O . PRO B 1 420 ? -12.062 30.109 7.828 1 84.81 420 PRO B O 1
ATOM 10520 N N . GLY B 1 421 ? -10.469 31.594 7.293 1 82.38 421 GLY B N 1
ATOM 10521 C CA . GLY B 1 421 ? -10 31.766 8.656 1 82.38 421 GLY B CA 1
ATOM 10522 C C . GLY B 1 421 ? -8.75 30.953 8.969 1 82.38 421 GLY B C 1
ATOM 10523 O O . GLY B 1 421 ? -8.164 31.094 10.047 1 82.38 421 GLY B O 1
ATOM 10524 N N . THR B 1 422 ? -8.32 30.156 8.062 1 87.25 422 THR B N 1
ATOM 10525 C CA . THR B 1 422 ? -7.152 29.312 8.273 1 87.25 422 THR B CA 1
ATOM 10526 C C . THR B 1 422 ? -5.867 30.125 8.141 1 87.25 422 THR B C 1
ATOM 10528 O O . THR B 1 422 ? -5.645 30.781 7.121 1 87.25 422 THR B O 1
ATOM 10531 N N . MET B 1 423 ? -5.07 30.141 9.125 1 86.38 423 MET B N 1
ATOM 10532 C CA . MET B 1 423 ? -3.783 30.828 9.094 1 86.38 423 MET B CA 1
ATOM 10533 C C . MET B 1 423 ? -2.688 29.953 9.688 1 86.38 423 MET B C 1
ATOM 10535 O O . MET B 1 423 ? -2.857 29.391 10.773 1 86.38 423 MET B O 1
ATOM 10539 N N . PHE B 1 424 ? -1.553 29.812 8.938 1 87.88 424 PHE B N 1
ATOM 10540 C CA . PHE B 1 424 ? -0.42 29 9.375 1 87.88 424 PHE B CA 1
ATOM 10541 C C . PHE B 1 424 ? 0.559 29.844 10.188 1 87.88 424 PHE B C 1
ATOM 10543 O O . PHE B 1 424 ? 0.643 31.047 10.008 1 87.88 424 PHE B O 1
ATOM 10550 N N . THR B 1 425 ? 1.217 29.125 11.102 1 81.25 425 THR B N 1
ATOM 10551 C CA . THR B 1 425 ? 2.41 29.719 11.703 1 81.25 425 THR B CA 1
ATOM 10552 C C . THR B 1 425 ? 3.594 29.641 10.742 1 81.25 425 THR B C 1
ATOM 10554 O O . THR B 1 425 ? 3.457 29.141 9.617 1 81.25 425 THR B O 1
ATOM 10557 N N . ALA B 1 426 ? 4.746 30.125 11.109 1 83.19 426 ALA B N 1
ATOM 10558 C CA . ALA B 1 426 ? 5.887 30.297 10.211 1 83.19 426 ALA B CA 1
ATOM 10559 C C . ALA B 1 426 ? 6.375 28.953 9.688 1 83.19 426 ALA B C 1
ATOM 10561 O O . ALA B 1 426 ? 6.594 28.781 8.484 1 83.19 426 ALA B O 1
ATOM 10562 N N . ARG B 1 427 ? 6.559 27.953 10.562 1 89 427 ARG B N 1
ATOM 10563 C CA . ARG B 1 427 ? 7.16 26.688 10.133 1 89 427 ARG B CA 1
ATOM 10564 C C . ARG B 1 427 ? 6.23 25.938 9.188 1 89 427 ARG B C 1
ATOM 10566 O O . ARG B 1 427 ? 6.641 25.516 8.102 1 89 427 ARG B O 1
ATOM 10573 N N . PRO B 1 428 ? 4.922 25.719 9.617 1 91.31 428 PRO B N 1
ATOM 10574 C CA . PRO B 1 428 ? 4.027 25.047 8.672 1 91.31 428 PRO B CA 1
ATOM 10575 C C . PRO B 1 428 ? 3.939 25.766 7.332 1 91.31 428 PRO B C 1
ATOM 10577 O O . PRO B 1 428 ? 3.77 25.125 6.293 1 91.31 428 PRO B O 1
ATOM 10580 N N . SER B 1 429 ? 4.031 27.109 7.312 1 94.44 429 SER B N 1
ATOM 10581 C CA . SER B 1 429 ? 4.051 27.875 6.066 1 94.44 429 SER B CA 1
ATOM 10582 C C . SER B 1 429 ? 5.242 27.484 5.195 1 94.44 429 SER B C 1
ATOM 10584 O O . SER B 1 429 ? 5.094 27.266 3.99 1 94.44 429 SER B O 1
ATOM 10586 N N . ALA B 1 430 ? 6.363 27.375 5.879 1 95.56 430 ALA B N 1
ATOM 10587 C CA . ALA B 1 430 ? 7.578 27 5.156 1 95.56 430 ALA B CA 1
ATOM 10588 C C . ALA B 1 430 ? 7.48 25.562 4.621 1 95.56 430 ALA B C 1
ATOM 10590 O O . ALA B 1 430 ? 7.945 25.281 3.518 1 95.56 430 ALA B O 1
ATOM 10591 N N . VAL B 1 431 ? 6.918 24.672 5.426 1 96.12 431 VAL B N 1
ATOM 10592 C CA . VAL B 1 431 ? 6.754 23.281 5.004 1 96.12 431 VAL B CA 1
ATOM 10593 C C . VAL B 1 431 ? 5.812 23.219 3.807 1 96.12 431 VAL B C 1
ATOM 10595 O O . VAL B 1 431 ? 6.047 22.453 2.865 1 96.12 431 VAL B O 1
ATOM 10598 N N . LEU B 1 432 ? 4.746 24 3.816 1 96.94 432 LEU B N 1
ATOM 10599 C CA . LEU B 1 432 ? 3.822 24.047 2.689 1 96.94 432 LEU B CA 1
ATOM 10600 C C . LEU B 1 432 ? 4.52 24.562 1.435 1 96.94 432 LEU B C 1
ATOM 10602 O O . LEU B 1 432 ? 4.277 24.047 0.335 1 96.94 432 LEU B O 1
ATOM 10606 N N . ALA B 1 433 ? 5.34 25.578 1.621 1 97.81 433 ALA B N 1
ATOM 10607 C CA . ALA B 1 433 ? 6.121 26.094 0.498 1 97.81 433 ALA B CA 1
ATOM 10608 C C . ALA B 1 433 ? 7.039 25 -0.069 1 97.81 433 ALA B C 1
ATOM 10610 O O . ALA B 1 433 ? 7.195 24.891 -1.286 1 97.81 433 ALA B O 1
ATOM 10611 N N . ALA B 1 434 ? 7.68 24.266 0.852 1 97.62 434 ALA B N 1
ATOM 10612 C CA . ALA B 1 434 ? 8.531 23.156 0.416 1 97.62 434 ALA B CA 1
ATOM 10613 C C . ALA B 1 434 ? 7.734 22.125 -0.379 1 97.62 434 ALA B C 1
ATOM 10615 O O . ALA B 1 434 ? 8.234 21.562 -1.357 1 97.62 434 ALA B O 1
ATOM 10616 N N . LEU B 1 435 ? 6.516 21.828 0.07 1 96 435 LEU B N 1
ATOM 10617 C CA . LEU B 1 435 ? 5.648 20.906 -0.64 1 96 435 LEU B CA 1
ATOM 10618 C C . LEU B 1 435 ? 5.352 21.391 -2.051 1 96 435 LEU B C 1
ATOM 10620 O O . LEU B 1 435 ? 5.348 20.609 -3.002 1 96 435 LEU B O 1
ATOM 10624 N N . ALA B 1 436 ? 5.078 22.688 -2.205 1 96.81 436 ALA B N 1
ATOM 10625 C CA . ALA B 1 436 ? 4.801 23.266 -3.518 1 96.81 436 ALA B CA 1
ATOM 10626 C C . ALA B 1 436 ? 5.984 23.062 -4.465 1 96.81 436 ALA B C 1
ATOM 10628 O O . ALA B 1 436 ? 5.797 22.781 -5.648 1 96.81 436 ALA B O 1
ATOM 10629 N N . LEU B 1 437 ? 7.199 23.25 -3.93 1 95.5 437 LEU B N 1
ATOM 10630 C CA . LEU B 1 437 ? 8.391 23.047 -4.75 1 95.5 437 LEU B CA 1
ATOM 10631 C C . LEU B 1 437 ? 8.539 21.578 -5.129 1 95.5 437 LEU B C 1
ATOM 10633 O O . LEU B 1 437 ? 8.844 21.266 -6.281 1 95.5 437 LEU B O 1
ATOM 10637 N N . ARG B 1 438 ? 8.344 20.75 -4.133 1 93.25 438 ARG B N 1
ATOM 10638 C CA . ARG B 1 438 ? 8.453 19.312 -4.383 1 93.25 438 ARG B CA 1
ATOM 10639 C C . ARG B 1 438 ? 7.477 18.859 -5.465 1 93.25 438 ARG B C 1
ATOM 10641 O O . ARG B 1 438 ? 7.793 18 -6.277 1 93.25 438 ARG B O 1
ATOM 10648 N N . MET B 1 439 ? 6.285 19.5 -5.48 1 92.69 439 MET B N 1
ATOM 10649 C CA . MET B 1 439 ? 5.238 19.141 -6.434 1 92.69 439 MET B CA 1
ATOM 10650 C C . MET B 1 439 ? 5.434 19.859 -7.762 1 92.69 439 MET B C 1
ATOM 10652 O O . MET B 1 439 ? 4.777 19.531 -8.75 1 92.69 439 MET B O 1
ATOM 10656 N N . GLY B 1 440 ? 6.312 20.797 -7.77 1 91.88 440 GLY B N 1
ATOM 10657 C CA . GLY B 1 440 ? 6.57 21.516 -9.008 1 91.88 440 GLY B CA 1
ATOM 10658 C C . GLY B 1 440 ? 5.434 22.438 -9.414 1 91.88 440 GLY B C 1
ATOM 10659 O O . GLY B 1 440 ? 5.078 22.516 -10.594 1 91.88 440 GLY B O 1
ATOM 10660 N N . ILE B 1 441 ? 4.789 23.078 -8.461 1 94.69 441 ILE B N 1
ATOM 10661 C CA . ILE B 1 441 ? 3.748 24.062 -8.758 1 94.69 441 ILE B CA 1
ATOM 10662 C C . ILE B 1 441 ? 4.383 25.344 -9.289 1 94.69 441 ILE B C 1
ATOM 10664 O O . ILE B 1 441 ? 4.73 26.234 -8.516 1 94.69 441 ILE B O 1
ATOM 10668 N N . VAL B 1 442 ? 4.383 25.531 -10.531 1 93.75 442 VAL B N 1
ATOM 10669 C CA . VAL B 1 442 ? 5.188 26.547 -11.211 1 93.75 442 VAL B CA 1
ATOM 10670 C C . VAL B 1 442 ? 4.688 27.938 -10.836 1 93.75 442 VAL B C 1
ATOM 10672 O O . VAL B 1 442 ? 5.488 28.828 -10.555 1 93.75 442 VAL B O 1
ATOM 10675 N N . PRO B 1 443 ? 3.369 28.203 -10.742 1 94.5 443 PRO B N 1
ATOM 10676 C CA . PRO B 1 443 ? 2.918 29.562 -10.406 1 94.5 443 PRO B CA 1
ATOM 10677 C C . PRO B 1 443 ? 3.35 29.984 -9.008 1 94.5 443 PRO B C 1
ATOM 10679 O O . PRO B 1 443 ? 3.41 31.188 -8.719 1 94.5 443 PRO B O 1
ATOM 10682 N N . LEU B 1 444 ? 3.621 29 -8.156 1 96.31 444 LEU B N 1
ATOM 10683 C CA . LEU B 1 444 ? 3.965 29.328 -6.781 1 96.31 444 LEU B CA 1
ATOM 10684 C C . LEU B 1 444 ? 5.465 29.188 -6.543 1 96.31 444 LEU B C 1
ATOM 10686 O O . LEU B 1 444 ? 5.938 29.344 -5.414 1 96.31 444 LEU B O 1
ATOM 10690 N N . GLN B 1 445 ? 6.246 28.859 -7.539 1 95 445 GLN B N 1
ATOM 10691 C CA . GLN B 1 445 ? 7.664 28.547 -7.418 1 95 445 GLN B CA 1
ATOM 10692 C C . GLN B 1 445 ? 8.445 29.719 -6.852 1 95 445 GLN B C 1
ATOM 10694 O O . GLN B 1 445 ? 9.234 29.562 -5.918 1 95 445 GLN B O 1
ATOM 10699 N N . GLY B 1 446 ? 8.188 30.938 -7.391 1 93.94 446 GLY B N 1
ATOM 10700 C CA . GLY B 1 446 ? 8.898 32.125 -6.945 1 93.94 446 GLY B CA 1
ATOM 10701 C C . GLY B 1 446 ? 8.648 32.469 -5.488 1 93.94 446 GLY B C 1
ATOM 10702 O O . GLY B 1 446 ? 9.586 32.75 -4.738 1 93.94 446 GLY B O 1
ATOM 10703 N N . VAL B 1 447 ? 7.387 32.469 -5.098 1 96.31 447 VAL B N 1
ATOM 10704 C CA . VAL B 1 447 ? 7.031 32.844 -3.729 1 96.31 447 VAL B CA 1
ATOM 10705 C C . VAL B 1 447 ? 7.484 31.734 -2.777 1 96.31 447 VAL B C 1
ATOM 10707 O O . VAL B 1 447 ? 7.723 31.984 -1.594 1 96.31 447 VAL B O 1
ATOM 10710 N N . ALA B 1 448 ? 7.469 30.484 -3.213 1 97.25 448 ALA B N 1
ATOM 10711 C CA . ALA B 1 448 ? 7.953 29.375 -2.387 1 97.25 448 ALA B CA 1
ATOM 10712 C C . ALA B 1 448 ? 9.453 29.516 -2.113 1 97.25 448 ALA B C 1
ATOM 10714 O O . ALA B 1 448 ? 9.906 29.312 -0.987 1 97.25 448 ALA B O 1
ATOM 10715 N N . ASP B 1 449 ? 10.211 29.875 -3.154 1 95.81 449 ASP B N 1
ATOM 10716 C CA . ASP B 1 449 ? 11.641 30.125 -2.979 1 95.81 449 ASP B CA 1
ATOM 10717 C C . ASP B 1 449 ? 11.883 31.188 -1.918 1 95.81 449 ASP B C 1
ATOM 10719 O O . ASP B 1 449 ? 12.727 31.016 -1.035 1 95.81 449 ASP B O 1
ATOM 10723 N N . GLN B 1 450 ? 11.133 32.25 -2.023 1 93.94 450 GLN B N 1
ATOM 10724 C CA . GLN B 1 450 ? 11.297 33.375 -1.107 1 93.94 450 GLN B CA 1
ATOM 10725 C C . GLN B 1 450 ? 11.023 32.969 0.334 1 93.94 450 GLN B C 1
ATOM 10727 O O . GLN B 1 450 ? 11.766 33.312 1.245 1 93.94 450 GLN B O 1
ATOM 10732 N N . GLU B 1 451 ? 9.992 32.219 0.519 1 95.81 451 GLU B N 1
ATOM 10733 C CA . GLU B 1 451 ? 9.617 31.75 1.854 1 95.81 451 GLU B CA 1
ATOM 10734 C C . GLU B 1 451 ? 10.703 30.859 2.457 1 95.81 451 GLU B C 1
ATOM 10736 O O . GLU B 1 451 ? 11.078 31.031 3.621 1 95.81 451 GLU B O 1
ATOM 10741 N N . LEU B 1 452 ? 11.195 29.953 1.686 1 96 452 LEU B N 1
ATOM 10742 C CA . LEU B 1 452 ? 12.164 28.969 2.184 1 96 452 LEU B CA 1
ATOM 10743 C C . LEU B 1 452 ? 13.531 29.625 2.395 1 96 452 LEU B C 1
ATOM 10745 O O . LEU B 1 452 ? 14.266 29.234 3.309 1 96 452 LEU B O 1
ATOM 10749 N N . LEU B 1 453 ? 13.906 30.594 1.575 1 93.69 453 LEU B N 1
ATOM 10750 C CA . LEU B 1 453 ? 15.156 31.328 1.764 1 93.69 453 LEU B CA 1
ATOM 10751 C C . LEU B 1 453 ? 15.117 32.156 3.043 1 93.69 453 LEU B C 1
ATOM 10753 O O . LEU B 1 453 ? 16.125 32.281 3.74 1 93.69 453 LEU B O 1
ATOM 10757 N N . ALA B 1 454 ? 13.922 32.688 3.336 1 90.88 454 ALA B N 1
ATOM 10758 C CA . ALA B 1 454 ? 13.75 33.469 4.547 1 90.88 454 ALA B CA 1
ATOM 10759 C C . ALA B 1 454 ? 13.789 32.594 5.793 1 90.88 454 ALA B C 1
ATOM 10761 O O . ALA B 1 454 ? 14.258 33.031 6.852 1 90.88 454 ALA B O 1
ATOM 10762 N N . PHE B 1 455 ? 13.414 31.328 5.68 1 92.62 455 PHE B N 1
ATOM 10763 C CA . PHE B 1 455 ? 13.32 30.438 6.828 1 92.62 455 PHE B CA 1
ATOM 10764 C C . PHE B 1 455 ? 14.578 29.594 6.965 1 92.62 455 PHE B C 1
ATOM 10766 O O . PHE B 1 455 ? 14.68 28.766 7.871 1 92.62 455 PHE B O 1
ATOM 10773 N N . ARG B 1 456 ? 15.508 29.719 6.168 1 92.25 456 ARG B N 1
ATOM 10774 C CA . ARG B 1 456 ? 16.688 28.875 5.961 1 92.25 456 ARG B CA 1
ATOM 10775 C C . ARG B 1 456 ? 17.438 28.656 7.266 1 92.25 456 ARG B C 1
ATOM 10777 O O . ARG B 1 456 ? 17.953 27.562 7.523 1 92.25 456 ARG B O 1
ATOM 10784 N N . ASP B 1 457 ? 17.438 29.594 8.188 1 89.44 457 ASP B N 1
ATOM 10785 C CA . ASP B 1 457 ? 18.266 29.547 9.383 1 89.44 457 ASP B CA 1
ATOM 10786 C C . ASP B 1 457 ? 17.5 28.984 10.57 1 89.44 457 ASP B C 1
ATOM 10788 O O . ASP B 1 457 ? 18.047 28.844 11.664 1 89.44 457 ASP B O 1
ATOM 10792 N N . LYS B 1 458 ? 16.344 28.562 10.391 1 88 458 LYS B N 1
ATOM 10793 C CA . LYS B 1 458 ? 15.5 28.234 11.531 1 88 458 LYS B CA 1
ATOM 10794 C C . LYS B 1 458 ? 15.219 26.734 11.594 1 88 458 LYS B C 1
ATOM 10796 O O . LYS B 1 458 ? 14.578 26.25 12.523 1 88 458 LYS B O 1
ATOM 10801 N N . TRP B 1 459 ? 15.703 25.969 10.68 1 91.06 459 TRP B N 1
ATOM 10802 C CA . TRP B 1 459 ? 15.344 24.547 10.609 1 91.06 459 TRP B CA 1
ATOM 10803 C C . TRP B 1 459 ? 16.094 23.75 11.672 1 91.06 459 TRP B C 1
ATOM 10805 O O . TRP B 1 459 ? 15.57 22.781 12.211 1 91.06 459 TRP B O 1
ATOM 10815 N N . ASN B 1 460 ? 17.375 24.125 11.938 1 85.94 460 ASN B N 1
ATOM 10816 C CA . ASN B 1 460 ? 18.266 23.297 12.734 1 85.94 460 ASN B CA 1
ATOM 10817 C C . ASN B 1 460 ? 18.109 23.578 14.227 1 85.94 460 ASN B C 1
ATOM 10819 O O . ASN B 1 460 ? 19.062 23.953 14.906 1 85.94 460 ASN B O 1
ATOM 10823 N N . THR B 1 461 ? 16.891 23.594 14.719 1 82.38 461 THR B N 1
ATOM 10824 C CA . THR B 1 461 ? 16.625 23.75 16.141 1 82.38 461 THR B CA 1
ATOM 10825 C C . THR B 1 461 ? 15.93 22.516 16.703 1 82.38 461 THR B C 1
ATOM 10827 O O . THR B 1 461 ? 14.953 22.031 16.141 1 82.38 461 THR B O 1
ATOM 10830 N N . ILE B 1 462 ? 16.453 22.031 17.797 1 84.69 462 ILE B N 1
ATOM 10831 C CA . ILE B 1 462 ? 15.953 20.797 18.406 1 84.69 462 ILE B CA 1
ATOM 10832 C C . ILE B 1 462 ? 14.648 21.078 19.141 1 84.69 462 ILE B C 1
ATOM 10834 O O . ILE B 1 462 ? 13.898 20.156 19.469 1 84.69 462 ILE B O 1
ATOM 10838 N N . ASP B 1 463 ? 14.383 22.312 19.25 1 76.19 463 ASP B N 1
ATOM 10839 C CA . ASP B 1 463 ? 13.219 22.703 20.031 1 76.19 463 ASP B CA 1
ATOM 10840 C C . ASP B 1 463 ? 11.922 22.328 19.312 1 76.19 463 ASP B C 1
ATOM 10842 O O . ASP B 1 463 ? 10.859 22.297 19.938 1 76.19 463 ASP B O 1
ATOM 10846 N N . ILE B 1 464 ? 12.016 22.062 18.062 1 80.38 464 ILE B N 1
ATOM 10847 C CA . ILE B 1 464 ? 10.836 21.688 17.297 1 80.38 464 ILE B CA 1
ATOM 10848 C C . ILE B 1 464 ? 10.945 20.219 16.875 1 80.38 464 ILE B C 1
ATOM 10850 O O . ILE B 1 464 ? 11.43 19.922 15.781 1 80.38 464 ILE B O 1
ATOM 10854 N N . PRO B 1 465 ? 10.453 19.328 17.625 1 83.12 465 PRO B N 1
ATOM 10855 C CA . PRO B 1 465 ? 10.602 17.891 17.359 1 83.12 465 PRO B CA 1
ATOM 10856 C C . PRO B 1 465 ? 9.992 17.469 16.031 1 83.12 465 PRO B C 1
ATOM 10858 O O . PRO B 1 465 ? 10.453 16.516 15.406 1 83.12 465 PRO B O 1
ATOM 10861 N N . GLU B 1 466 ? 8.953 18.234 15.484 1 84.38 466 GLU B N 1
ATOM 10862 C CA . GLU B 1 466 ? 8.219 17.875 14.281 1 84.38 466 GLU B CA 1
ATOM 10863 C C . GLU B 1 466 ? 9.109 17.953 13.039 1 84.38 466 GLU B C 1
ATOM 10865 O O . GLU B 1 466 ? 8.812 17.344 12.016 1 84.38 466 GLU B O 1
ATOM 10870 N N . THR B 1 467 ? 10.164 18.656 13.172 1 89.81 467 THR B N 1
ATOM 10871 C CA . THR B 1 467 ? 11.07 18.828 12.039 1 89.81 467 THR B CA 1
ATOM 10872 C C . THR B 1 467 ? 11.945 17.594 11.859 1 89.81 467 THR B C 1
ATOM 10874 O O . THR B 1 467 ? 12.312 17.234 10.742 1 89.81 467 THR B O 1
ATOM 10877 N N . TRP B 1 468 ? 12.227 17 13.039 1 91.25 468 TRP B N 1
ATOM 10878 C CA . TRP B 1 468 ? 13.234 15.938 13.039 1 91.25 468 TRP B CA 1
ATOM 10879 C C . TRP B 1 468 ? 12.586 14.578 12.797 1 91.25 468 TRP B C 1
ATOM 10881 O O . TRP B 1 468 ? 12.625 13.703 13.664 1 91.25 468 TRP B O 1
ATOM 10891 N N . ASN B 1 469 ? 12.039 14.398 11.695 1 90.94 469 ASN B N 1
ATOM 10892 C CA . ASN B 1 469 ? 11.492 13.133 11.211 1 90.94 469 ASN B CA 1
ATOM 10893 C C . ASN B 1 469 ? 11.844 12.906 9.742 1 90.94 469 ASN B C 1
ATOM 10895 O O . ASN B 1 469 ? 12.188 13.844 9.023 1 90.94 469 ASN B O 1
ATOM 10899 N N . THR B 1 470 ? 11.766 11.695 9.289 1 92.19 470 THR B N 1
ATOM 10900 C CA . THR B 1 470 ? 12.227 11.336 7.953 1 92.19 470 THR B CA 1
ATOM 10901 C C . THR B 1 470 ? 11.391 12.039 6.887 1 92.19 470 THR B C 1
ATOM 10903 O O . THR B 1 470 ? 11.914 12.469 5.859 1 92.19 470 THR B O 1
ATOM 10906 N N . GLY B 1 471 ? 10.102 12.195 7.152 1 91.56 471 GLY B N 1
ATOM 10907 C CA . GLY B 1 471 ? 9.219 12.82 6.18 1 91.56 471 GLY B CA 1
ATOM 10908 C C . GLY B 1 471 ? 9.531 14.289 5.957 1 91.56 471 GLY B C 1
ATOM 10909 O O . GLY B 1 471 ? 9.664 14.734 4.816 1 91.56 471 GLY B O 1
ATOM 10910 N N . CYS B 1 472 ? 9.609 14.992 7 1 94.25 472 CYS B N 1
ATOM 10911 C CA . CYS B 1 472 ? 9.859 16.422 6.914 1 94.25 472 CYS B CA 1
ATOM 10912 C C . CYS B 1 472 ? 11.242 16.703 6.344 1 94.25 472 CYS B C 1
ATOM 10914 O O . CYS B 1 472 ? 11.398 17.531 5.441 1 94.25 472 CYS B O 1
ATOM 10916 N N . LEU B 1 473 ? 12.297 16 6.855 1 96.25 473 LEU B N 1
ATOM 10917 C CA . LEU B 1 473 ? 13.656 16.219 6.379 1 96.25 473 LEU B CA 1
ATOM 10918 C C . LEU B 1 473 ? 13.773 15.867 4.898 1 96.25 473 LEU B C 1
ATOM 10920 O O . LEU B 1 473 ? 14.461 16.562 4.145 1 96.25 473 LEU B O 1
ATOM 10924 N N . SER B 1 474 ? 13.133 14.773 4.496 1 94.88 474 SER B N 1
ATOM 10925 C CA . SER B 1 474 ? 13.156 14.391 3.088 1 94.88 474 SER B CA 1
ATOM 10926 C C . SER B 1 474 ? 12.508 15.461 2.211 1 94.88 474 SER B C 1
ATOM 10928 O O . SER B 1 474 ? 13 15.75 1.117 1 94.88 474 SER B O 1
ATOM 10930 N N . LEU B 1 475 ? 11.383 15.977 2.672 1 94.62 475 LEU B N 1
ATOM 10931 C CA . LEU B 1 475 ? 10.695 17.031 1.936 1 94.62 475 LEU B CA 1
ATOM 10932 C C . LEU B 1 475 ? 11.594 18.25 1.749 1 94.62 475 LEU B C 1
ATOM 10934 O O . LEU B 1 475 ? 11.641 18.828 0.661 1 94.62 475 LEU B O 1
ATOM 10938 N N . LEU B 1 476 ? 12.289 18.641 2.801 1 96.31 476 LEU B N 1
ATOM 10939 C CA . LEU B 1 476 ? 13.18 19.797 2.748 1 96.31 476 LEU B CA 1
ATOM 10940 C C . LEU B 1 476 ? 14.359 19.516 1.815 1 96.31 476 LEU B C 1
ATOM 10942 O O . LEU B 1 476 ? 14.758 20.391 1.044 1 96.31 476 LEU B O 1
ATOM 10946 N N . LEU B 1 477 ? 14.891 18.312 1.892 1 96.06 477 LEU B N 1
ATOM 10947 C CA . LEU B 1 477 ? 15.992 17.938 1.016 1 96.06 477 LEU B CA 1
ATOM 10948 C C . LEU B 1 477 ? 15.555 17.938 -0.445 1 96.06 477 LEU B C 1
ATOM 10950 O O . LEU B 1 477 ? 16.312 18.375 -1.32 1 96.06 477 LEU B O 1
ATOM 10954 N N . ASP B 1 478 ? 14.391 17.5 -0.701 1 93.62 478 ASP B N 1
ATOM 10955 C CA . ASP B 1 478 ? 13.867 17.484 -2.064 1 93.62 478 ASP B CA 1
ATOM 10956 C C . ASP B 1 478 ? 13.68 18.922 -2.584 1 93.62 478 ASP B C 1
ATOM 10958 O O . ASP B 1 478 ? 13.969 19.203 -3.75 1 93.62 478 ASP B O 1
ATOM 10962 N N . ALA B 1 479 ? 13.102 19.766 -1.718 1 95.5 479 ALA B N 1
ATOM 10963 C CA . ALA B 1 479 ? 12.922 21.172 -2.1 1 95.5 479 ALA B CA 1
ATOM 10964 C C . ALA B 1 479 ? 14.266 21.828 -2.416 1 95.5 479 ALA B C 1
ATOM 10966 O O . ALA B 1 479 ? 14.375 22.594 -3.373 1 95.5 479 ALA B O 1
ATOM 10967 N N . ASP B 1 480 ? 15.242 21.531 -1.567 1 95.81 480 ASP B N 1
ATOM 10968 C CA . ASP B 1 480 ? 16.594 22.062 -1.785 1 95.81 480 ASP B CA 1
ATOM 10969 C C . ASP B 1 480 ? 17.172 21.547 -3.096 1 95.81 480 ASP B C 1
ATOM 10971 O O . ASP B 1 480 ? 17.797 22.312 -3.846 1 95.81 480 ASP B O 1
ATOM 10975 N N . ARG B 1 481 ? 17.031 20.297 -3.33 1 93.38 481 ARG B N 1
ATOM 10976 C CA . ARG B 1 481 ? 17.531 19.703 -4.562 1 93.38 481 ARG B CA 1
ATOM 10977 C C . ARG B 1 481 ? 16.859 20.312 -5.785 1 93.38 481 ARG B C 1
ATOM 10979 O O . ARG B 1 481 ? 17.516 20.547 -6.809 1 93.38 481 ARG B O 1
ATOM 10986 N N . ASP B 1 482 ? 15.594 20.547 -5.699 1 92.56 482 ASP B N 1
ATOM 10987 C CA . ASP B 1 482 ? 14.867 21.188 -6.789 1 92.56 482 ASP B CA 1
ATOM 10988 C C . ASP B 1 482 ? 15.43 22.578 -7.09 1 92.56 482 ASP B C 1
ATOM 10990 O O . ASP B 1 482 ? 15.633 22.922 -8.258 1 92.56 482 ASP B O 1
ATOM 10994 N N . TYR B 1 483 ? 15.633 23.391 -6.008 1 94.12 483 TYR B N 1
ATOM 10995 C CA . TYR B 1 483 ? 16.188 24.734 -6.156 1 94.12 483 TYR B CA 1
ATOM 10996 C C . TYR B 1 483 ? 17.562 24.672 -6.824 1 94.12 483 TYR B C 1
ATOM 10998 O O . TYR B 1 483 ? 17.828 25.422 -7.766 1 94.12 483 TYR B O 1
ATOM 11006 N N . GLU B 1 484 ? 18.375 23.734 -6.41 1 92.38 484 GLU B N 1
ATOM 11007 C CA . GLU B 1 484 ? 19.719 23.625 -6.945 1 92.38 484 GLU B CA 1
ATOM 11008 C C . GLU B 1 484 ? 19.703 23.172 -8.398 1 92.38 484 GLU B C 1
ATOM 11010 O O . GLU B 1 484 ? 20.516 23.625 -9.203 1 92.38 484 GLU B O 1
ATOM 11015 N N . LYS B 1 485 ? 18.891 22.266 -8.672 1 88.56 485 LYS B N 1
ATOM 11016 C CA . LYS B 1 485 ? 18.781 21.797 -10.047 1 88.56 485 LYS B CA 1
ATOM 11017 C C . LYS B 1 485 ? 18.328 22.922 -10.977 1 88.56 485 LYS B C 1
ATOM 11019 O O . LYS B 1 485 ? 18.844 23.062 -12.086 1 88.56 485 LYS B O 1
ATOM 11024 N N . ARG B 1 486 ? 17.391 23.734 -10.609 1 90.19 486 ARG B N 1
ATOM 11025 C CA . ARG B 1 486 ? 16.906 24.844 -11.414 1 90.19 486 ARG B CA 1
ATOM 11026 C C . ARG B 1 486 ? 17.984 25.891 -11.609 1 90.19 486 ARG B C 1
ATOM 11028 O O . ARG B 1 486 ? 18.078 26.516 -12.672 1 90.19 486 ARG B O 1
ATOM 11035 N N . VAL B 1 487 ? 18.766 26.062 -10.562 1 89.56 487 VAL B N 1
ATOM 11036 C CA . VAL B 1 487 ? 19.875 26.984 -10.672 1 89.56 487 VAL B CA 1
ATOM 11037 C C . VAL B 1 487 ? 20.906 26.453 -11.672 1 89.56 487 VAL B C 1
ATOM 11039 O O . VAL B 1 487 ? 21.391 27.203 -12.523 1 89.56 487 VAL B O 1
ATOM 11042 N N . ALA B 1 488 ? 21.172 25.203 -11.547 1 82.19 488 ALA B N 1
ATOM 11043 C CA . ALA B 1 488 ? 22.125 24.562 -12.461 1 82.19 488 ALA B CA 1
ATOM 11044 C C . ALA B 1 488 ? 21.625 24.609 -13.898 1 82.19 488 ALA B C 1
ATOM 11046 O O . ALA B 1 488 ? 22.422 24.766 -14.836 1 82.19 488 ALA B O 1
ATOM 11047 N N . ASP B 1 489 ? 20.297 24.531 -14.086 1 82.25 489 ASP B N 1
ATOM 11048 C CA . ASP B 1 489 ? 19.703 24.531 -15.414 1 82.25 489 ASP B CA 1
ATOM 11049 C C . ASP B 1 489 ? 19.484 25.953 -15.922 1 82.25 489 ASP B C 1
ATOM 11051 O O . ASP B 1 489 ? 19.047 26.156 -17.047 1 82.25 489 ASP B O 1
ATOM 11055 N N . GLY B 1 490 ? 19.703 26.906 -15.133 1 80.94 490 GLY B N 1
ATOM 11056 C CA . GLY B 1 490 ? 19.578 28.297 -15.516 1 80.94 490 GLY B CA 1
ATOM 11057 C C . GLY B 1 490 ? 18.156 28.812 -15.453 1 80.94 490 GLY B C 1
ATOM 11058 O O . GLY B 1 490 ? 17.844 29.875 -15.992 1 80.94 490 GLY B O 1
ATOM 11059 N N . ILE B 1 491 ? 17.297 28.094 -14.852 1 84.25 491 ILE B N 1
ATOM 11060 C CA . ILE B 1 491 ? 15.891 28.484 -14.75 1 84.25 491 ILE B CA 1
ATOM 11061 C C . ILE B 1 491 ? 15.719 29.516 -13.648 1 84.25 491 ILE B C 1
ATOM 11063 O O . ILE B 1 491 ? 14.969 30.484 -13.805 1 84.25 491 ILE B O 1
ATOM 11067 N N . THR B 1 492 ? 16.422 29.234 -12.469 1 88.81 492 THR B N 1
ATOM 11068 C CA . THR B 1 492 ? 16.391 30.156 -11.328 1 88.81 492 THR B CA 1
ATOM 11069 C C . THR B 1 492 ? 17.75 30.812 -11.125 1 88.81 492 THR B C 1
ATOM 11071 O O . THR B 1 492 ? 18.781 30.156 -11.227 1 88.81 492 THR B O 1
ATOM 11074 N N . GLU B 1 493 ? 17.734 32.062 -11.008 1 87.62 493 GLU B N 1
ATOM 11075 C CA . GLU B 1 493 ? 18.969 32.812 -10.781 1 87.62 493 GLU B CA 1
ATOM 11076 C C . GLU B 1 493 ? 19.281 32.938 -9.289 1 87.62 493 GLU B C 1
ATOM 11078 O O . GLU B 1 493 ? 18.438 33.344 -8.508 1 87.62 493 GLU B O 1
ATOM 11083 N N . ARG B 1 494 ? 20.453 32.531 -8.969 1 87.94 494 ARG B N 1
ATOM 11084 C CA . ARG B 1 494 ? 20.891 32.625 -7.578 1 87.94 494 ARG B CA 1
ATOM 11085 C C . ARG B 1 494 ? 21.25 34.062 -7.211 1 87.94 494 ARG B C 1
ATOM 11087 O O . ARG B 1 494 ? 22 34.719 -7.934 1 87.94 494 ARG B O 1
ATOM 11094 N N . VAL B 1 495 ? 20.625 34.688 -6.215 1 78.75 495 VAL B N 1
ATOM 11095 C CA . VAL B 1 495 ? 20.844 36.062 -5.805 1 78.75 495 VAL B CA 1
ATOM 11096 C C . VAL B 1 495 ? 22.297 36.25 -5.359 1 78.75 495 VAL B C 1
ATOM 11098 O O . VAL B 1 495 ? 22.953 37.219 -5.762 1 78.75 495 VAL B O 1
ATOM 11101 N N . ASN B 1 496 ? 22.734 35.344 -4.453 1 81.69 496 ASN B N 1
ATOM 11102 C CA . ASN B 1 496 ? 24.109 35.312 -3.959 1 81.69 496 ASN B CA 1
ATOM 11103 C C . ASN B 1 496 ? 24.688 33.906 -3.992 1 81.69 496 ASN B C 1
ATOM 11105 O O . ASN B 1 496 ? 23.938 32.906 -3.973 1 81.69 496 ASN B O 1
ATOM 11109 N N . ALA B 1 497 ? 25.906 33.812 -4.18 1 78.31 497 ALA B N 1
ATOM 11110 C CA . ALA B 1 497 ? 26.609 32.531 -4.316 1 78.31 497 ALA B CA 1
ATOM 11111 C C . ALA B 1 497 ? 26.297 31.609 -3.143 1 78.31 497 ALA B C 1
ATOM 11113 O O . ALA B 1 497 ? 26.297 30.391 -3.293 1 78.31 497 ALA B O 1
ATOM 11114 N N . ASN B 1 498 ? 25.938 32.219 -2.064 1 81.19 498 ASN B N 1
ATOM 11115 C CA . ASN B 1 498 ? 25.75 31.391 -0.876 1 81.19 498 ASN B CA 1
ATOM 11116 C C . ASN B 1 498 ? 24.266 31.188 -0.562 1 81.19 498 ASN B C 1
ATOM 11118 O O . ASN B 1 498 ? 23.922 30.609 0.47 1 81.19 498 ASN B O 1
ATOM 11122 N N . THR B 1 499 ? 23.453 31.609 -1.547 1 87.69 499 THR B N 1
ATOM 11123 C CA . THR B 1 499 ? 22.016 31.516 -1.27 1 87.69 499 THR B CA 1
ATOM 11124 C C . THR B 1 499 ? 21.469 30.156 -1.691 1 87.69 499 THR B C 1
ATOM 11126 O O . THR B 1 499 ? 21.625 29.75 -2.844 1 87.69 499 THR B O 1
ATOM 11129 N N . SER B 1 500 ? 21.094 29.375 -0.748 1 91.56 500 SER B N 1
ATOM 11130 C CA . SER B 1 500 ? 20.422 28.094 -0.966 1 91.56 500 SER B CA 1
ATOM 11131 C C . SER B 1 500 ? 19.266 27.906 0.016 1 91.56 500 SER B C 1
ATOM 11133 O O . SER B 1 500 ? 19.156 28.625 1.002 1 91.56 500 SER B O 1
ATOM 11135 N N . ILE B 1 501 ? 18.391 27.031 -0.306 1 94.19 501 ILE B N 1
ATOM 11136 C CA . ILE B 1 501 ? 17.234 26.781 0.54 1 94.19 501 ILE B CA 1
ATOM 11137 C C . ILE B 1 501 ? 17.688 26.25 1.896 1 94.19 501 ILE B C 1
ATOM 11139 O O . ILE B 1 501 ? 17.156 26.656 2.938 1 94.19 501 ILE B O 1
ATOM 11143 N N . LEU B 1 502 ? 18.656 25.297 1.841 1 95.5 502 LEU B N 1
ATOM 11144 C CA . LEU B 1 502 ? 19.281 24.781 3.059 1 95.5 502 LEU B CA 1
ATOM 11145 C C . LEU B 1 502 ? 20.75 25.188 3.131 1 95.5 502 LEU B C 1
ATOM 11147 O O . LEU B 1 502 ? 21.453 25.188 2.115 1 95.5 502 LEU B O 1
ATOM 11151 N N . LYS B 1 503 ? 21.156 25.547 4.336 1 93.19 503 LYS B N 1
ATOM 11152 C CA . LYS B 1 503 ? 22.594 25.734 4.539 1 93.19 503 LYS B CA 1
ATOM 11153 C C . LYS B 1 503 ? 23.344 24.438 4.266 1 93.19 503 LYS B C 1
ATOM 11155 O O . LYS B 1 503 ? 22.812 23.344 4.426 1 93.19 503 LYS B O 1
ATOM 11160 N N . GLU B 1 504 ? 24.531 24.578 3.84 1 91.38 504 GLU B N 1
ATOM 11161 C CA . GLU B 1 504 ? 25.344 23.406 3.51 1 91.38 504 GLU B CA 1
ATOM 11162 C C . GLU B 1 504 ? 25.469 22.453 4.699 1 91.38 504 GLU B C 1
ATOM 11164 O O . GLU B 1 504 ? 25.328 21.234 4.547 1 91.38 504 GLU B O 1
ATOM 11169 N N . GLU B 1 505 ? 25.703 23.047 5.867 1 91.75 505 GLU B N 1
ATOM 11170 C CA . GLU B 1 505 ? 25.828 22.219 7.066 1 91.75 505 GLU B CA 1
ATOM 11171 C C . GLU B 1 505 ? 24.516 21.5 7.383 1 91.75 505 GLU B C 1
ATOM 11173 O O . GLU B 1 505 ? 24.531 20.328 7.762 1 91.75 505 GLU B O 1
ATOM 11178 N N . ASP B 1 506 ? 23.422 22.25 7.273 1 94.19 506 ASP B N 1
ATOM 11179 C CA . ASP B 1 506 ? 22.125 21.641 7.543 1 94.19 506 ASP B CA 1
ATOM 11180 C C . ASP B 1 506 ? 21.812 20.531 6.543 1 94.19 506 ASP B C 1
ATOM 11182 O O . ASP B 1 506 ? 21.297 19.484 6.922 1 94.19 506 ASP B O 1
ATOM 11186 N N . ARG B 1 507 ? 22.094 20.812 5.289 1 95.12 507 ARG B N 1
ATOM 11187 C CA . ARG 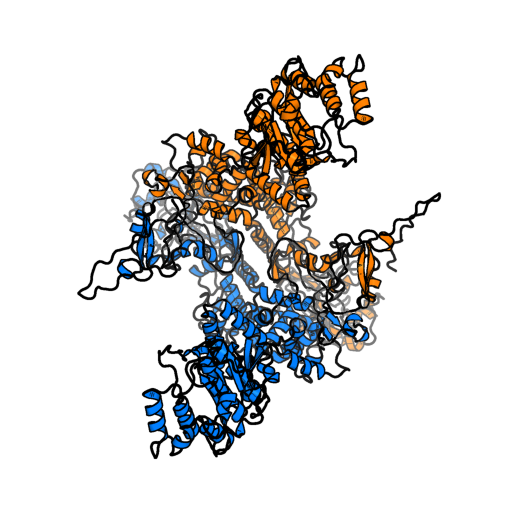B 1 507 ? 21.891 19.812 4.246 1 95.12 507 ARG B CA 1
ATOM 11188 C C . ARG B 1 507 ? 22.625 18.516 4.582 1 95.12 507 ARG B C 1
ATOM 11190 O O . ARG B 1 507 ? 22.047 17.422 4.488 1 95.12 507 ARG B O 1
ATOM 11197 N N . ARG B 1 508 ? 23.859 18.578 4.996 1 95 508 ARG B N 1
ATOM 11198 C CA . ARG B 1 508 ? 24.688 17.422 5.309 1 95 508 ARG B CA 1
ATOM 11199 C C . ARG B 1 508 ? 24.156 16.688 6.531 1 95 508 ARG B C 1
ATOM 11201 O O . ARG B 1 508 ? 24.078 15.453 6.539 1 95 508 ARG B O 1
ATOM 11208 N N . VAL B 1 509 ? 23.812 17.422 7.516 1 96.12 509 VAL B N 1
ATOM 11209 C CA . VAL B 1 509 ? 23.281 16.812 8.734 1 96.12 509 VAL B CA 1
ATOM 11210 C C . VAL B 1 509 ? 21.969 16.109 8.43 1 96.12 509 VAL B C 1
ATOM 11212 O O . VAL B 1 509 ? 21.75 14.969 8.859 1 96.12 509 VAL B O 1
ATOM 11215 N N . PHE B 1 510 ? 21 16.844 7.691 1 96.69 510 PHE B N 1
ATOM 11216 C CA . PHE B 1 510 ? 19.719 16.266 7.348 1 96.69 510 PHE B CA 1
ATOM 11217 C C . PHE B 1 510 ? 19.891 15 6.512 1 96.69 510 PHE B C 1
ATOM 11219 O O . PHE B 1 510 ? 19.25 13.984 6.762 1 96.69 510 PHE B O 1
ATOM 11226 N N . GLN B 1 511 ? 20.781 15.023 5.598 1 96.38 511 GLN B N 1
ATOM 11227 C CA . GLN B 1 511 ? 21.062 13.875 4.746 1 96.38 511 GLN B CA 1
ATOM 11228 C C . GLN B 1 511 ? 21.609 12.703 5.555 1 96.38 511 GLN B C 1
ATOM 11230 O O . GLN B 1 511 ? 21.219 11.555 5.352 1 96.38 511 GLN B O 1
ATOM 11235 N N . THR B 1 512 ? 22.562 12.977 6.426 1 96.81 512 THR B N 1
ATOM 11236 C CA . THR B 1 512 ? 23.172 11.953 7.266 1 96.81 512 THR B CA 1
ATOM 11237 C C . THR B 1 512 ? 22.109 11.258 8.117 1 96.81 512 THR B C 1
ATOM 11239 O O . THR B 1 512 ? 22.094 10.031 8.219 1 96.81 512 THR B O 1
ATOM 11242 N N . LEU B 1 513 ? 21.266 12.078 8.68 1 96.62 513 LEU B N 1
ATOM 11243 C CA . LEU B 1 513 ? 20.219 11.531 9.539 1 96.62 513 LEU B CA 1
ATOM 11244 C C . LEU B 1 513 ? 19.234 10.695 8.734 1 96.62 513 LEU B C 1
ATOM 11246 O O . LEU B 1 513 ? 18.844 9.609 9.164 1 96.62 513 LEU B O 1
ATOM 11250 N N . VAL B 1 514 ? 18.797 11.195 7.582 1 96.5 514 VAL B N 1
ATOM 11251 C CA . VAL B 1 514 ? 17.859 10.461 6.73 1 96.5 514 VAL B CA 1
ATOM 11252 C C . VAL B 1 514 ? 18.516 9.172 6.246 1 96.5 514 VAL B C 1
ATOM 11254 O O . VAL B 1 514 ? 17.891 8.109 6.27 1 96.5 514 VAL B O 1
ATOM 11257 N N . ASP B 1 515 ? 19.781 9.234 5.852 1 96.94 515 ASP B N 1
ATOM 11258 C CA . ASP B 1 515 ? 20.516 8.047 5.398 1 96.94 515 ASP B CA 1
ATOM 11259 C C . ASP B 1 515 ? 20.609 7.008 6.512 1 96.94 515 ASP B C 1
ATOM 11261 O O . ASP B 1 515 ? 20.469 5.809 6.27 1 96.94 515 ASP B O 1
ATOM 11265 N N . TYR B 1 516 ? 20.938 7.512 7.633 1 96.75 516 TYR B N 1
ATOM 11266 C CA . TYR B 1 516 ? 21.031 6.617 8.781 1 96.75 516 TYR B CA 1
ATOM 11267 C C . TYR B 1 516 ? 19.719 5.887 9.023 1 96.75 516 TYR B C 1
ATOM 11269 O O . TYR B 1 516 ? 19.703 4.668 9.203 1 96.75 516 TYR B O 1
ATOM 11277 N N . LYS B 1 517 ? 18.672 6.617 9.078 1 95.88 517 LYS B N 1
ATOM 11278 C CA . LYS B 1 517 ? 17.375 6.004 9.344 1 95.88 517 LYS B CA 1
ATOM 11279 C C . LYS B 1 517 ? 16.969 5.051 8.227 1 95.88 517 LYS B C 1
ATOM 11281 O O . LYS B 1 517 ? 16.406 3.988 8.484 1 95.88 517 LYS B O 1
ATOM 11286 N N . MET B 1 518 ? 17.203 5.434 6.984 1 95.62 518 MET B N 1
ATOM 11287 C CA . MET B 1 518 ? 16.891 4.578 5.844 1 95.62 518 MET B CA 1
ATOM 11288 C C . MET B 1 518 ? 17.719 3.301 5.875 1 95.62 518 MET B C 1
ATOM 11290 O O . MET B 1 518 ? 17.25 2.238 5.469 1 95.62 518 MET B O 1
ATOM 11294 N N . LEU B 1 519 ? 18.953 3.408 6.293 1 96.31 519 LEU B N 1
ATOM 11295 C CA . LEU B 1 519 ? 19.781 2.221 6.457 1 96.31 519 LEU B CA 1
ATOM 11296 C C . LEU B 1 519 ? 19.188 1.285 7.504 1 96.31 519 LEU B C 1
ATOM 11298 O O . LEU B 1 519 ? 19.141 0.071 7.297 1 96.31 519 LEU B O 1
ATOM 11302 N N . GLU B 1 520 ? 18.797 1.86 8.602 1 94.88 520 GLU B N 1
ATOM 11303 C CA . GLU B 1 520 ? 18.156 1.071 9.648 1 94.88 520 GLU B CA 1
ATOM 11304 C C . GLU B 1 520 ? 16.953 0.311 9.117 1 94.88 520 GLU B C 1
ATOM 11306 O O . GLU B 1 520 ? 16.734 -0.856 9.453 1 94.88 520 GLU B O 1
ATOM 11311 N N . MET B 1 521 ? 16.219 0.975 8.266 1 92.75 521 MET B N 1
ATOM 11312 C CA . MET B 1 521 ? 15.008 0.379 7.715 1 92.75 521 MET B CA 1
ATOM 11313 C C . MET B 1 521 ? 15.352 -0.681 6.672 1 92.75 521 MET B C 1
ATOM 11315 O O . MET B 1 521 ? 14.5 -1.505 6.32 1 92.75 521 MET B O 1
ATOM 11319 N N . ASN B 1 522 ? 16.578 -0.72 6.152 1 93.56 522 ASN B N 1
ATOM 11320 C CA . ASN B 1 522 ? 16.969 -1.635 5.082 1 93.56 522 ASN B CA 1
ATOM 11321 C C . ASN B 1 522 ? 17.953 -2.688 5.578 1 93.56 522 ASN B C 1
ATOM 11323 O O . ASN B 1 522 ? 18.656 -3.318 4.777 1 93.56 522 ASN B O 1
ATOM 11327 N N . LEU B 1 523 ? 18.062 -2.896 6.844 1 93.81 523 LEU B N 1
ATOM 11328 C CA . LEU B 1 523 ? 18.984 -3.891 7.391 1 93.81 523 LEU B CA 1
ATOM 11329 C C . LEU B 1 523 ? 18.562 -5.297 6.984 1 93.81 523 LEU B C 1
ATOM 11331 O O . LEU B 1 523 ? 19.391 -6.199 6.902 1 93.81 523 LEU B O 1
ATOM 11335 N N . LYS B 1 524 ? 17.266 -5.453 6.664 1 91.44 524 LYS B N 1
ATOM 11336 C CA . LYS B 1 524 ? 16.766 -6.781 6.316 1 91.44 524 LYS B CA 1
ATOM 11337 C C . LYS B 1 524 ? 16.422 -6.871 4.832 1 91.44 524 LYS B C 1
ATOM 11339 O O . LYS B 1 524 ? 15.773 -7.82 4.398 1 91.44 524 LYS B O 1
ATOM 11344 N N . THR B 1 525 ? 16.828 -5.863 4.109 1 90.5 525 THR B N 1
ATOM 11345 C CA . THR B 1 525 ? 16.656 -5.887 2.66 1 90.5 525 THR B CA 1
ATOM 11346 C C . THR B 1 525 ? 17.453 -7.039 2.043 1 90.5 525 THR B C 1
ATOM 11348 O O . THR B 1 525 ? 18.562 -7.332 2.471 1 90.5 525 THR B O 1
ATOM 11351 N N . THR B 1 526 ? 16.859 -7.691 1.037 1 87.44 526 THR B N 1
ATOM 11352 C CA . THR B 1 526 ? 17.5 -8.828 0.382 1 87.44 526 THR B CA 1
ATOM 11353 C C . THR B 1 526 ? 18.688 -8.375 -0.453 1 87.44 526 THR B C 1
ATOM 11355 O O . THR B 1 526 ? 18.562 -7.48 -1.288 1 87.44 526 THR B O 1
ATOM 11358 N N . LEU B 1 527 ? 19.781 -8.898 -0.139 1 88.69 527 LEU B N 1
ATOM 11359 C CA . LEU B 1 527 ? 21.016 -8.695 -0.885 1 88.69 527 LEU B CA 1
ATOM 11360 C C . LEU B 1 527 ? 21.547 -10.016 -1.438 1 88.69 527 LEU B C 1
ATOM 11362 O O . LEU B 1 527 ? 21.125 -11.086 -0.999 1 88.69 527 LEU B O 1
ATOM 11366 N N . HIS B 1 528 ? 22.344 -10 -2.477 1 83.56 528 HIS B N 1
ATOM 11367 C CA . HIS B 1 528 ? 22.891 -11.188 -3.117 1 83.56 528 HIS B CA 1
ATOM 11368 C C . HIS B 1 528 ? 24.422 -11.211 -3.025 1 83.56 528 HIS B C 1
ATOM 11370 O O . HIS B 1 528 ? 25.094 -10.391 -3.65 1 83.56 528 HIS B O 1
ATOM 11376 N N . ALA B 1 529 ? 24.906 -12.164 -2.25 1 90.19 529 ALA B N 1
ATOM 11377 C CA . ALA B 1 529 ? 26.344 -12.305 -2.059 1 90.19 529 ALA B CA 1
ATOM 11378 C C . ALA B 1 529 ? 26.891 -13.492 -2.846 1 90.19 529 ALA B C 1
ATOM 11380 O O . ALA B 1 529 ? 26.297 -14.57 -2.852 1 90.19 529 ALA B O 1
ATOM 11381 N N . ASN B 1 530 ? 27.938 -13.258 -3.551 1 88.56 530 ASN B N 1
ATOM 11382 C CA . ASN B 1 530 ? 28.656 -14.336 -4.223 1 88.56 530 ASN B CA 1
ATOM 11383 C C . ASN B 1 530 ? 29.719 -14.961 -3.314 1 88.56 530 ASN B C 1
ATOM 11385 O O . ASN B 1 530 ? 30.656 -14.281 -2.889 1 88.56 530 ASN B O 1
ATOM 11389 N N . ILE B 1 531 ? 29.5 -16.172 -2.992 1 92.88 531 ILE B N 1
ATOM 11390 C CA . ILE B 1 531 ? 30.438 -16.906 -2.133 1 92.88 531 ILE B CA 1
ATOM 11391 C C . ILE B 1 531 ? 30.766 -18.25 -2.754 1 92.88 531 ILE B C 1
ATOM 11393 O O . ILE B 1 531 ? 30.125 -18.672 -3.715 1 92.88 531 ILE B O 1
ATOM 11397 N N . GLY B 1 532 ? 31.875 -18.859 -2.221 1 93.25 532 GLY B N 1
ATOM 11398 C CA . GLY B 1 532 ? 32.188 -20.203 -2.674 1 93.25 532 GLY B CA 1
ATOM 11399 C C . GLY B 1 532 ? 31.109 -21.219 -2.332 1 93.25 532 GLY B C 1
ATOM 11400 O O . GLY B 1 532 ? 30.453 -21.109 -1.293 1 93.25 532 GLY B O 1
ATOM 11401 N N . TRP B 1 533 ? 30.984 -22.25 -3.133 1 92.44 533 TRP B N 1
ATOM 11402 C CA . TRP B 1 533 ? 29.969 -23.266 -2.938 1 92.44 533 TRP B CA 1
ATOM 11403 C C . TRP B 1 533 ? 30.266 -24.109 -1.698 1 92.44 533 TRP B C 1
ATOM 11405 O O . TRP B 1 533 ? 31.359 -24 -1.122 1 92.44 533 TRP B O 1
ATOM 11415 N N . ARG B 1 534 ? 29.297 -24.734 -1.206 1 92.88 534 ARG B N 1
ATOM 11416 C CA . ARG B 1 534 ? 29.406 -25.641 -0.073 1 92.88 534 ARG B CA 1
ATOM 11417 C C . ARG B 1 534 ? 29 -27.062 -0.472 1 92.88 534 ARG B C 1
ATOM 11419 O O . ARG B 1 534 ? 27.812 -27.391 -0.531 1 92.88 534 ARG B O 1
ATOM 11426 N N . PRO B 1 535 ? 30.062 -27.859 -0.67 1 94.31 535 PRO B N 1
ATOM 11427 C CA . PRO B 1 535 ? 29.719 -29.25 -0.979 1 94.31 535 PRO B CA 1
ATOM 11428 C C . PRO B 1 535 ? 29.078 -29.984 0.204 1 94.31 535 PRO B C 1
ATOM 11430 O O . PRO B 1 535 ? 29.5 -29.781 1.349 1 94.31 535 PRO B O 1
ATOM 11433 N N . ASP B 1 536 ? 28.062 -30.656 -0.016 1 92 536 ASP B N 1
ATOM 11434 C CA . ASP B 1 536 ? 27.375 -31.531 0.925 1 92 536 ASP B CA 1
ATOM 11435 C C . ASP B 1 536 ? 27.109 -32.906 0.306 1 92 536 ASP B C 1
ATOM 11437 O O . ASP B 1 536 ? 26 -33.156 -0.186 1 92 536 ASP B O 1
ATOM 11441 N N . LYS B 1 537 ? 28.172 -33.75 0.444 1 93.62 537 LYS B N 1
ATOM 11442 C CA . LYS B 1 537 ? 28.172 -35.062 -0.178 1 93.62 537 LYS B CA 1
ATOM 11443 C C . LYS B 1 537 ? 27.969 -34.938 -1.688 1 93.62 537 LYS B C 1
ATOM 11445 O O . LYS B 1 537 ? 27.156 -35.688 -2.266 1 93.62 537 LYS B O 1
ATOM 11450 N N . THR B 1 538 ? 28.656 -33.969 -2.236 1 92.5 538 THR B N 1
ATOM 11451 C CA . THR B 1 538 ? 28.578 -33.688 -3.668 1 92.5 538 THR B CA 1
ATOM 11452 C C . THR B 1 538 ? 29.641 -34.5 -4.426 1 92.5 538 THR B C 1
ATOM 11454 O O . THR B 1 538 ? 30.797 -34.562 -3.992 1 92.5 538 THR B O 1
ATOM 11457 N N . LYS B 1 539 ? 29.266 -35.094 -5.48 1 92.5 539 LYS B N 1
ATOM 11458 C CA . LYS B 1 539 ? 30.219 -35.906 -6.254 1 92.5 539 LYS B CA 1
ATOM 11459 C C . LYS B 1 539 ? 31.016 -35.031 -7.211 1 92.5 539 LYS B C 1
ATOM 11461 O O . LYS B 1 539 ? 30.453 -34.344 -8.078 1 92.5 539 LYS B O 1
ATOM 11466 N N . VAL B 1 540 ? 32.25 -34.906 -6.945 1 94.69 540 VAL B N 1
ATOM 11467 C CA . VAL B 1 540 ? 33.219 -34.219 -7.762 1 94.69 540 VAL B CA 1
ATOM 11468 C C . VAL B 1 540 ? 34.469 -35.062 -7.926 1 94.69 540 VAL B C 1
ATOM 11470 O O . VAL B 1 540 ? 34.625 -36.094 -7.305 1 94.69 540 VAL B O 1
ATOM 11473 N N . ALA B 1 541 ? 35.344 -34.625 -8.836 1 95.31 541 ALA B N 1
ATOM 11474 C CA . ALA B 1 541 ? 36.625 -35.344 -9.039 1 95.31 541 ALA B CA 1
ATOM 11475 C C . ALA B 1 541 ? 37.406 -35.438 -7.738 1 95.31 541 ALA B C 1
ATOM 11477 O O . ALA B 1 541 ? 37.469 -34.469 -6.977 1 95.31 541 ALA B O 1
ATOM 11478 N N . LEU B 1 542 ? 38.062 -36.562 -7.426 1 95.06 542 LEU B N 1
ATOM 11479 C CA . LEU B 1 542 ? 38.781 -36.844 -6.184 1 95.06 542 LEU B CA 1
ATOM 11480 C C . LEU B 1 542 ? 40.031 -36 -6.062 1 95.06 542 LEU B C 1
ATOM 11482 O O . LEU B 1 542 ? 40.438 -35.656 -4.953 1 95.06 542 LEU B O 1
ATOM 11486 N N . GLY B 1 543 ? 40.531 -35.531 -7.223 1 93.25 543 GLY B N 1
ATOM 11487 C CA . GLY B 1 543 ? 41.844 -34.906 -7.172 1 93.25 543 GLY B CA 1
ATOM 11488 C C . GLY B 1 543 ? 42.969 -35.906 -7.008 1 93.25 543 GLY B C 1
ATOM 11489 O O . GLY B 1 543 ? 42.812 -37.094 -7.266 1 93.25 543 GLY B O 1
ATOM 11490 N N . PRO B 1 544 ? 44.156 -35.469 -6.512 1 94.06 544 PRO B N 1
ATOM 11491 C CA . PRO B 1 544 ? 45.312 -36.375 -6.352 1 94.06 544 PRO B CA 1
ATOM 11492 C C . PRO B 1 544 ? 45.031 -37.5 -5.367 1 94.06 544 PRO B C 1
ATOM 11494 O O . PRO B 1 544 ? 44.438 -37.281 -4.32 1 94.06 544 PRO B O 1
ATOM 11497 N N . VAL B 1 545 ? 45.438 -38.75 -5.738 1 96.31 545 VAL B N 1
ATOM 11498 C CA . VAL B 1 545 ? 45.25 -39.938 -4.898 1 96.31 545 VAL B CA 1
ATOM 11499 C C . VAL B 1 545 ? 46.594 -40.562 -4.566 1 96.31 545 VAL B C 1
ATOM 11501 O O . VAL B 1 545 ? 47.562 -40.375 -5.301 1 96.31 545 VAL B O 1
ATOM 11504 N N . VAL B 1 546 ? 46.688 -41.156 -3.424 1 95.94 546 VAL B N 1
ATOM 11505 C CA . VAL B 1 546 ? 47.875 -41.906 -2.961 1 95.94 546 VAL B CA 1
ATOM 11506 C C . VAL B 1 546 ? 47.469 -43.281 -2.484 1 95.94 546 VAL B C 1
ATOM 11508 O O . VAL B 1 546 ? 46.438 -43.438 -1.83 1 95.94 546 VAL B O 1
ATOM 11511 N N . VAL B 1 547 ? 48.25 -44.219 -2.914 1 96.38 547 VAL B N 1
ATOM 11512 C CA . VAL B 1 547 ? 47.938 -45.594 -2.49 1 96.38 547 VAL B CA 1
ATOM 11513 C C . VAL B 1 547 ? 48.312 -45.781 -1.023 1 96.38 547 VAL B C 1
ATOM 11515 O O . VAL B 1 547 ? 49.469 -45.594 -0.65 1 96.38 547 VAL B O 1
ATOM 11518 N N . CYS B 1 548 ? 47.375 -46 -0.268 1 95.25 548 CYS B N 1
ATOM 11519 C CA . CYS B 1 548 ? 47.594 -46.219 1.155 1 95.25 548 CYS B CA 1
ATOM 11520 C C . CYS B 1 548 ? 48.438 -47.469 1.385 1 95.25 548 CYS B C 1
ATOM 11522 O O . CYS B 1 548 ? 48.188 -48.5 0.797 1 95.25 548 CYS B O 1
ATOM 11524 N N . LYS B 1 549 ? 49.344 -47.469 2.283 1 93.88 549 LYS B N 1
ATOM 11525 C CA . LYS B 1 549 ? 50.25 -48.562 2.559 1 93.88 549 LYS B CA 1
ATOM 11526 C C . LYS B 1 549 ? 49.562 -49.688 3.328 1 93.88 549 LYS B C 1
ATOM 11528 O O . LYS B 1 549 ? 49.969 -50.844 3.268 1 93.88 549 LYS B O 1
ATOM 11533 N N . ALA B 1 550 ? 48.5 -49.344 3.953 1 92.5 550 ALA B N 1
ATOM 11534 C CA . ALA B 1 550 ? 47.781 -50.312 4.789 1 92.5 550 ALA B CA 1
ATOM 11535 C C . ALA B 1 550 ? 46.656 -51 4.012 1 92.5 550 ALA B C 1
ATOM 11537 O O . ALA B 1 550 ? 46.688 -52.219 3.83 1 92.5 550 ALA B O 1
ATOM 11538 N N . CYS B 1 551 ? 45.75 -50.281 3.432 1 91.81 551 CYS B N 1
ATOM 11539 C CA . CYS B 1 551 ? 44.594 -50.875 2.764 1 91.81 551 CYS B CA 1
ATOM 11540 C C . CYS B 1 551 ? 44.844 -51.062 1.274 1 91.81 551 CYS B C 1
ATOM 11542 O O . CYS B 1 551 ? 44.125 -51.812 0.596 1 91.81 551 CYS B O 1
ATOM 11544 N N . LYS B 1 552 ? 45.906 -50.5 0.701 1 94.12 552 LYS B N 1
ATOM 11545 C CA . LYS B 1 552 ? 46.406 -50.656 -0.659 1 94.12 552 LYS B CA 1
ATOM 11546 C C . LYS B 1 552 ? 45.438 -50.062 -1.68 1 94.12 552 LYS B C 1
ATOM 11548 O O . LYS B 1 552 ? 45.531 -50.375 -2.869 1 94.12 552 LYS B O 1
ATOM 11553 N N . PHE B 1 553 ? 44.5 -49.281 -1.267 1 96.31 553 PHE B N 1
ATOM 11554 C CA . PHE B 1 553 ? 43.594 -48.562 -2.166 1 96.31 553 PHE B CA 1
ATOM 11555 C C . PHE B 1 553 ? 44.125 -47.156 -2.434 1 96.31 553 PHE B C 1
ATOM 11557 O O . PHE B 1 553 ? 44.75 -46.562 -1.57 1 96.31 553 PHE B O 1
ATOM 11564 N N . PRO B 1 554 ? 43.906 -46.719 -3.662 1 96.88 554 PRO B N 1
ATOM 11565 C CA . PRO B 1 554 ? 44.188 -45.281 -3.895 1 96.88 554 PRO B CA 1
ATOM 11566 C C . PRO B 1 554 ? 43.188 -44.375 -3.172 1 96.88 554 PRO B C 1
ATOM 11568 O O . PRO B 1 554 ? 41.969 -44.438 -3.439 1 96.88 554 PRO B O 1
ATOM 11571 N N . ARG B 1 555 ? 43.656 -43.594 -2.234 1 96.44 555 ARG B N 1
ATOM 11572 C CA . ARG B 1 555 ? 42.812 -42.688 -1.455 1 96.44 555 ARG B CA 1
ATOM 11573 C C . ARG B 1 555 ? 43.125 -41.219 -1.77 1 96.44 555 ARG B C 1
ATOM 11575 O O . ARG B 1 555 ? 44.281 -40.906 -2.059 1 96.44 555 ARG B O 1
ATOM 11582 N N . SER B 1 556 ? 42.094 -40.375 -1.766 1 96.75 556 SER B N 1
ATOM 11583 C CA . SER B 1 556 ? 42.312 -38.938 -1.946 1 96.75 556 SER B CA 1
ATOM 11584 C C . SER B 1 556 ? 43.344 -38.406 -0.947 1 96.75 556 SER B C 1
ATOM 11586 O O . SER B 1 556 ? 43.344 -38.812 0.219 1 96.75 556 SER B O 1
ATOM 11588 N N . VAL B 1 557 ? 44.125 -37.469 -1.333 1 96.06 557 VAL B N 1
ATOM 11589 C CA . VAL B 1 557 ? 45.156 -36.906 -0.47 1 96.06 557 VAL B CA 1
ATOM 11590 C C . VAL B 1 557 ? 44.5 -36.188 0.708 1 96.06 557 VAL B C 1
ATOM 11592 O O . VAL B 1 557 ? 45.125 -36 1.75 1 96.06 557 VAL B O 1
ATOM 11595 N N . THR B 1 558 ? 43.188 -35.75 0.611 1 96.19 558 THR B N 1
ATOM 11596 C CA . THR B 1 558 ? 42.5 -34.969 1.626 1 96.19 558 THR B CA 1
ATOM 11597 C C . THR B 1 558 ? 42.281 -35.781 2.893 1 96.19 558 THR B C 1
ATOM 11599 O O . THR B 1 558 ? 42 -35.25 3.959 1 96.19 558 THR B O 1
ATOM 11602 N N . ILE B 1 559 ? 42.406 -37.125 2.822 1 94.38 559 ILE B N 1
ATOM 11603 C CA . ILE B 1 559 ? 42.156 -37.969 4.008 1 94.38 559 ILE B CA 1
ATOM 11604 C C . ILE B 1 559 ? 43.438 -38.688 4.395 1 94.38 559 ILE B C 1
ATOM 11606 O O . ILE B 1 559 ? 43.406 -39.625 5.219 1 94.38 559 ILE B O 1
ATOM 11610 N N . MET B 1 560 ? 44.5 -38.344 3.76 1 93.88 560 MET B N 1
ATOM 11611 C CA . MET B 1 560 ? 45.781 -39.031 4.02 1 93.88 560 MET B CA 1
ATOM 11612 C C . MET B 1 560 ? 46.438 -38.5 5.277 1 93.88 560 MET B C 1
ATOM 11614 O O . MET B 1 560 ? 46.469 -37.281 5.508 1 93.88 560 MET B O 1
ATOM 11618 N N . GLY B 1 561 ? 46.906 -39.344 6.109 1 88.75 561 GLY B N 1
ATOM 11619 C CA . GLY B 1 561 ? 47.688 -39 7.273 1 88.75 561 GLY B CA 1
ATOM 11620 C C . GLY B 1 561 ? 49.188 -39 7.012 1 88.75 561 GLY B C 1
ATOM 11621 O O . GLY B 1 561 ? 49.625 -38.719 5.898 1 88.75 561 GLY B O 1
ATOM 11622 N N . THR B 1 562 ? 49.875 -39.281 8.125 1 86.06 562 THR B N 1
ATOM 11623 C CA . THR B 1 562 ? 51.312 -39.281 8.008 1 86.06 562 THR B CA 1
ATOM 11624 C C . THR B 1 562 ? 51.812 -40.656 7.516 1 86.06 562 THR B C 1
ATOM 11626 O O . THR B 1 562 ? 51.125 -41.656 7.691 1 86.06 562 THR B O 1
ATOM 11629 N N . SER B 1 563 ? 52.875 -40.812 6.871 1 87.81 563 SER B N 1
ATOM 11630 C CA . SER B 1 563 ? 53.594 -42 6.484 1 87.81 563 SER B CA 1
ATOM 11631 C C . SER B 1 563 ? 52.844 -42.812 5.441 1 87.81 563 SER B C 1
ATOM 11633 O O . SER B 1 563 ? 52.875 -44.031 5.461 1 87.81 563 SER B O 1
ATOM 11635 N N . GLY B 1 564 ? 52.031 -42.156 4.676 1 91.25 564 GLY B N 1
ATOM 11636 C CA . GLY B 1 564 ? 51.406 -42.781 3.531 1 91.25 564 GLY B CA 1
ATOM 11637 C C . GLY B 1 564 ? 50.188 -43.656 3.912 1 91.25 564 GLY B C 1
ATOM 11638 O O . GLY B 1 564 ? 49.812 -44.562 3.172 1 91.25 564 GLY B O 1
ATOM 11639 N N . VAL B 1 565 ? 49.719 -43.5 5.094 1 92.75 565 VAL B N 1
ATOM 11640 C CA . VAL B 1 565 ? 48.531 -44.25 5.559 1 92.75 565 VAL B CA 1
ATOM 11641 C C . VAL B 1 565 ? 47.312 -43.344 5.602 1 92.75 565 VAL B C 1
ATOM 11643 O O . VAL B 1 565 ? 47.406 -42.219 6.062 1 92.75 565 VAL B O 1
ATOM 11646 N N . CYS B 1 566 ? 46.219 -43.812 5 1 92.56 566 CYS B N 1
ATOM 11647 C CA . CYS B 1 566 ? 45.031 -42.969 4.926 1 92.56 566 CYS B CA 1
ATOM 11648 C C . CYS B 1 566 ? 44.344 -42.875 6.285 1 92.56 566 CYS B C 1
ATOM 11650 O O . CYS B 1 566 ? 44.656 -43.625 7.203 1 92.56 566 CYS B O 1
ATOM 11652 N N . GLY B 1 567 ? 43.406 -41.875 6.488 1 90.25 567 GLY B N 1
ATOM 11653 C CA . GLY B 1 567 ? 42.719 -41.594 7.746 1 90.25 567 GLY B CA 1
ATOM 11654 C C . GLY B 1 567 ? 41.875 -42.75 8.25 1 90.25 567 GLY B C 1
ATOM 11655 O O . GLY B 1 567 ? 41.719 -42.906 9.461 1 90.25 567 GLY B O 1
ATOM 11656 N N . MET B 1 568 ? 41.406 -43.562 7.344 1 88.88 568 MET B N 1
ATOM 11657 C CA . MET B 1 568 ? 40.562 -44.688 7.719 1 88.88 568 MET B CA 1
ATOM 11658 C C . MET B 1 568 ? 41.406 -45.812 8.344 1 88.88 568 MET B C 1
ATOM 11660 O O . MET B 1 568 ? 40.938 -46.5 9.258 1 88.88 568 MET B O 1
ATOM 11664 N N . CYS B 1 569 ? 42.625 -45.906 7.867 1 88.62 569 CYS B N 1
ATOM 11665 C CA . CYS B 1 569 ? 43.5 -46.969 8.328 1 88.62 569 CYS B CA 1
ATOM 11666 C C . CYS B 1 569 ? 44.344 -46.5 9.516 1 88.62 569 CYS B C 1
ATOM 11668 O O . CYS B 1 569 ? 44.875 -47.312 10.258 1 88.62 569 CYS B O 1
ATOM 11670 N N . SER B 1 570 ? 44.469 -45.219 9.633 1 79.5 570 SER B N 1
ATOM 11671 C CA . SER B 1 570 ? 45.312 -44.688 10.695 1 79.5 570 SER B CA 1
ATOM 11672 C C . SER B 1 570 ? 44.625 -44.844 12.055 1 79.5 570 SER B C 1
ATOM 11674 O O . SER B 1 570 ? 45.281 -44.719 13.094 1 79.5 570 SER B O 1
ATOM 11676 N N . SER B 1 571 ? 43.25 -44.844 12.195 1 64.81 571 SER B N 1
ATOM 11677 C CA . SER B 1 571 ? 42.5 -44.938 13.453 1 64.81 571 SER B CA 1
ATOM 11678 C C . SER B 1 571 ? 43.062 -46.031 14.359 1 64.81 571 SER B C 1
ATOM 11680 O O . SER B 1 571 ? 43.094 -45.875 15.578 1 64.81 571 SER B O 1
ATOM 11682 N N . GLY B 1 572 ? 43.5 -47.188 13.922 1 54.56 572 GLY B N 1
ATOM 11683 C CA . GLY B 1 572 ? 44.062 -48.25 14.727 1 54.56 572 GLY B CA 1
ATOM 11684 C C . GLY B 1 572 ? 45.5 -48.031 15.125 1 54.56 572 GLY B C 1
ATOM 11685 O O . GLY B 1 572 ? 46.031 -48.688 16.031 1 54.56 572 GLY B O 1
ATOM 11686 N N . ARG B 1 573 ? 46.25 -47.281 14.43 1 53.44 573 ARG B N 1
ATOM 11687 C CA . ARG B 1 573 ? 47.656 -47.062 14.688 1 53.44 573 ARG B CA 1
ATOM 11688 C C . ARG B 1 573 ? 47.875 -45.781 15.477 1 53.44 573 ARG B C 1
ATOM 11690 O O . ARG B 1 573 ? 48.969 -45.531 16.016 1 53.44 573 ARG B O 1
ATOM 11697 N N . LEU B 1 574 ? 46.875 -44.812 15.156 1 54.66 574 LEU B N 1
ATOM 11698 C CA . LEU B 1 574 ? 47 -43.5 15.805 1 54.66 574 LEU B CA 1
ATOM 11699 C C . LEU B 1 574 ? 46.75 -43.594 17.297 1 54.66 574 LEU B C 1
ATOM 11701 O O . LEU B 1 574 ? 45.938 -44.406 17.734 1 54.66 574 LEU B O 1
ATOM 11705 N N . VAL B 1 575 ? 47.594 -42.969 18 1 56.53 575 VAL B N 1
ATOM 11706 C CA . VAL B 1 575 ? 47.656 -42.812 19.453 1 56.53 575 VAL B CA 1
ATOM 11707 C C . VAL B 1 575 ? 46.375 -42.125 19.938 1 56.53 575 VAL B C 1
ATOM 11709 O O . VAL B 1 575 ? 46.188 -41.938 21.141 1 56.53 575 VAL B O 1
ATOM 11712 N N . CYS B 1 576 ? 45.531 -41.719 19 1 65.94 576 CYS B N 1
ATOM 11713 C CA . CYS B 1 576 ? 44.375 -40.969 19.516 1 65.94 576 CYS B CA 1
ATOM 11714 C C . CYS B 1 576 ? 43.25 -41.938 19.906 1 65.94 576 CYS B C 1
ATOM 11716 O O . CYS B 1 576 ? 42.812 -42.781 19.125 1 65.94 576 CYS B O 1
ATOM 11718 N N . LEU B 1 577 ? 42.969 -42.094 21.078 1 66.44 577 LEU B N 1
ATOM 11719 C CA . LEU B 1 577 ? 41.969 -43 21.672 1 66.44 577 LEU B CA 1
ATOM 11720 C C . LEU B 1 577 ? 40.625 -42.312 21.781 1 66.44 577 LEU B C 1
ATOM 11722 O O . LEU B 1 577 ? 39.781 -42.75 22.547 1 66.44 577 LEU B O 1
ATOM 11726 N N . CYS B 1 578 ? 40.438 -41.281 20.953 1 73.56 578 CYS B N 1
ATOM 11727 C CA . CYS B 1 578 ? 39.156 -40.594 21.125 1 73.56 578 CYS B CA 1
ATOM 11728 C C . CYS B 1 578 ? 38.031 -41.375 20.438 1 73.56 578 CYS B C 1
ATOM 11730 O O . CYS B 1 578 ? 38.281 -42.25 19.625 1 73.56 578 CYS B O 1
ATOM 11732 N N . LYS B 1 579 ? 36.75 -41.094 20.781 1 73.06 579 LYS B N 1
ATOM 11733 C CA . LYS B 1 579 ? 35.562 -41.781 20.297 1 73.06 579 LYS B CA 1
ATOM 11734 C C . LYS B 1 579 ? 35.406 -41.656 18.781 1 73.06 579 LYS B C 1
ATOM 11736 O O . LYS B 1 579 ? 34.969 -42.562 18.109 1 73.06 579 LYS B O 1
ATOM 11741 N N . ALA B 1 580 ? 35.969 -40.594 18.234 1 71.56 580 ALA B N 1
ATOM 11742 C CA . ALA B 1 580 ? 35.812 -40.312 16.812 1 71.56 580 ALA B CA 1
ATOM 11743 C C . ALA B 1 580 ? 36.781 -41.156 15.984 1 71.56 580 ALA B C 1
ATOM 11745 O O . ALA B 1 580 ? 36.5 -41.5 14.828 1 71.56 580 ALA B O 1
ATOM 11746 N N . CYS B 1 581 ? 37.875 -41.562 16.609 1 77.75 581 CYS B N 1
ATOM 11747 C CA . CYS B 1 581 ? 38.906 -42.312 15.891 1 77.75 581 CYS B CA 1
ATOM 11748 C C . CYS B 1 581 ? 38.781 -43.812 16.172 1 77.75 581 CYS B C 1
ATOM 11750 O O . CYS B 1 581 ? 39.531 -44.625 15.648 1 77.75 581 CYS B O 1
ATOM 11752 N N . ALA B 1 582 ? 37.781 -44.156 17 1 79.38 582 ALA B N 1
ATOM 11753 C CA . ALA B 1 582 ? 37.594 -45.562 17.328 1 79.38 582 ALA B CA 1
ATOM 11754 C C . ALA B 1 582 ? 37.094 -46.344 16.109 1 79.38 582 ALA B C 1
ATOM 11756 O O . ALA B 1 582 ? 36.281 -45.844 15.328 1 79.38 582 ALA B O 1
ATOM 11757 N N . ARG B 1 583 ? 37.656 -47.562 15.984 1 81.81 583 ARG B N 1
ATOM 11758 C CA . ARG B 1 583 ? 37.281 -48.406 14.852 1 81.81 583 ARG B CA 1
ATOM 11759 C C . ARG B 1 583 ? 35.875 -49 15.047 1 81.81 583 ARG B C 1
ATOM 11761 O O . ARG B 1 583 ? 35.594 -49.625 16.062 1 81.81 583 ARG B O 1
ATOM 11768 N N . PRO B 1 584 ? 35.031 -48.656 14.086 1 82.5 584 PRO B N 1
ATOM 11769 C CA . PRO B 1 584 ? 33.688 -49.25 14.188 1 82.5 584 PRO B CA 1
ATOM 11770 C C . PRO B 1 584 ? 33.656 -50.75 13.922 1 82.5 584 PRO B C 1
ATOM 11772 O O . PRO B 1 584 ? 34.656 -51.281 13.398 1 82.5 584 PRO B O 1
ATOM 11775 N N . GLU B 1 585 ? 32.688 -51.469 14.305 1 82.38 585 GLU B N 1
ATOM 11776 C CA . GLU B 1 585 ? 32.562 -52.938 14.156 1 82.38 585 GLU B CA 1
ATOM 11777 C C . GLU B 1 585 ? 32.562 -53.344 12.688 1 82.38 585 GLU B C 1
ATOM 11779 O O . GLU B 1 585 ? 33.125 -54.375 12.32 1 82.38 585 GLU B O 1
ATOM 11784 N N . ASP B 1 586 ? 32 -52.5 11.867 1 87.62 586 ASP B N 1
ATOM 11785 C CA . ASP B 1 586 ? 31.922 -52.812 10.445 1 87.62 586 ASP B CA 1
ATOM 11786 C C . ASP B 1 586 ? 33.062 -52.125 9.672 1 87.62 586 ASP B C 1
ATOM 11788 O O . ASP B 1 586 ? 32.844 -51.688 8.539 1 87.62 586 ASP B O 1
ATOM 11792 N N . TYR B 1 587 ? 34.219 -52.062 10.258 1 88.12 587 TYR B N 1
ATOM 11793 C CA . TYR B 1 587 ? 35.375 -51.344 9.734 1 88.12 587 TYR B CA 1
ATOM 11794 C C . TYR B 1 587 ? 35.812 -51.938 8.398 1 88.12 587 TYR B C 1
ATOM 11796 O O . TYR B 1 587 ? 36.094 -51.188 7.449 1 88.12 587 TYR B O 1
ATOM 11804 N N . GLN B 1 588 ? 35.875 -53.25 8.25 1 87.88 588 GLN B N 1
ATOM 11805 C CA . GLN B 1 588 ? 36.375 -53.906 7.051 1 87.88 588 GLN B CA 1
ATOM 11806 C C . GLN B 1 588 ? 35.469 -53.656 5.855 1 87.88 588 GLN B C 1
ATOM 11808 O O . GLN B 1 588 ? 35.938 -53.469 4.734 1 87.88 588 GLN B O 1
ATOM 11813 N N . GLU B 1 589 ? 34.188 -53.531 6.191 1 90.56 589 GLU B N 1
ATOM 11814 C CA . GLU B 1 589 ? 33.25 -53.25 5.129 1 90.56 589 GLU B CA 1
ATOM 11815 C C . GLU B 1 589 ? 33.344 -51.781 4.699 1 90.56 589 GLU B C 1
ATOM 11817 O O . GLU B 1 589 ? 33.281 -51.469 3.508 1 90.56 589 GLU B O 1
ATOM 11822 N N . ARG B 1 590 ? 33.562 -50.875 5.598 1 91.25 590 ARG B N 1
ATOM 11823 C CA . ARG B 1 590 ? 33.656 -49.438 5.328 1 91.25 590 ARG B CA 1
ATOM 11824 C C . ARG B 1 590 ? 34.906 -49.125 4.52 1 91.25 590 ARG B C 1
ATOM 11826 O O . ARG B 1 590 ? 34.906 -48.188 3.715 1 91.25 590 ARG B O 1
ATOM 11833 N N . LEU B 1 591 ? 35.938 -49.906 4.715 1 91.5 591 LEU B N 1
ATOM 11834 C CA . LEU B 1 591 ? 37.219 -49.688 4.055 1 91.5 591 LEU B CA 1
ATOM 11835 C C . LEU B 1 591 ? 37.094 -49.875 2.551 1 91.5 591 LEU B C 1
ATOM 11837 O O . LEU B 1 591 ? 37.844 -49.281 1.774 1 91.5 591 LEU B O 1
ATOM 11841 N N . LYS B 1 592 ? 36.094 -50.656 2.137 1 92.56 592 LYS B N 1
ATOM 11842 C CA . LYS B 1 592 ? 36 -51.031 0.732 1 92.56 592 LYS B CA 1
ATOM 11843 C C . LYS B 1 592 ? 34.844 -50.281 0.048 1 92.56 592 LYS B C 1
ATOM 11845 O O . LYS B 1 592 ? 34.594 -50.469 -1.145 1 92.56 592 LYS B O 1
ATOM 11850 N N . GLN B 1 593 ? 34.219 -49.406 0.76 1 92.56 593 GLN B N 1
ATOM 11851 C CA . GLN B 1 593 ? 33.062 -48.719 0.203 1 92.56 593 GLN B CA 1
ATOM 11852 C C . GLN B 1 593 ? 33.5 -47.5 -0.634 1 92.56 593 GLN B C 1
ATOM 11854 O O . GLN B 1 593 ? 34.438 -46.781 -0.258 1 92.56 593 GLN B O 1
ATOM 11859 N N . ASN B 1 594 ? 32.969 -47.312 -1.863 1 93.75 594 ASN B N 1
ATOM 11860 C CA . ASN B 1 594 ? 33.125 -46.156 -2.754 1 93.75 594 ASN B CA 1
ATOM 11861 C C . ASN B 1 594 ? 34.562 -45.969 -3.174 1 93.75 594 ASN B C 1
ATOM 11863 O O . ASN B 1 594 ? 35.062 -44.844 -3.238 1 93.75 594 ASN B O 1
ATOM 11867 N N . VAL B 1 595 ? 35.344 -47.031 -3.174 1 94.44 595 VAL B N 1
ATOM 11868 C CA . VAL B 1 595 ? 36.719 -46.969 -3.598 1 94.44 595 VAL B CA 1
ATOM 11869 C C . VAL B 1 595 ? 37.031 -48.156 -4.504 1 94.44 595 VAL B C 1
ATOM 11871 O O . VAL B 1 595 ? 36.375 -49.219 -4.426 1 94.44 595 VAL B O 1
ATOM 11874 N N . SER B 1 596 ? 37.875 -47.969 -5.496 1 94.25 596 SER B N 1
ATOM 11875 C CA . SER B 1 596 ? 38.344 -49 -6.398 1 94.25 596 SER B CA 1
ATOM 11876 C C . SER B 1 596 ? 39.844 -48.875 -6.652 1 94.25 596 SER B C 1
ATOM 11878 O O . SER B 1 596 ? 40.406 -47.781 -6.527 1 94.25 596 SER B O 1
ATOM 11880 N N . VAL B 1 597 ? 40.531 -49.969 -6.977 1 93.06 597 VAL B N 1
ATOM 11881 C CA . VAL B 1 597 ? 41.969 -49.969 -7.234 1 93.06 597 VAL B CA 1
ATOM 11882 C C . VAL B 1 597 ? 42.281 -49.156 -8.477 1 93.06 597 VAL B C 1
ATOM 11884 O O . VAL B 1 597 ? 43.406 -48.688 -8.648 1 93.06 597 VAL B O 1
ATOM 11887 N N . TYR B 1 598 ? 41.219 -48.781 -9.273 1 92.88 598 TYR B N 1
ATOM 11888 C CA . TYR B 1 598 ? 41.406 -48.062 -10.531 1 92.88 598 TYR B CA 1
ATOM 11889 C C . TYR B 1 598 ? 41.125 -46.562 -10.352 1 92.88 598 TYR B C 1
ATOM 11891 O O . TYR B 1 598 ? 41.219 -45.781 -11.305 1 92.88 598 TYR B O 1
ATOM 11899 N N . HIS B 1 599 ? 40.781 -46.219 -9.109 1 94.81 599 HIS B N 1
ATOM 11900 C CA . HIS B 1 599 ? 40.469 -44.812 -8.883 1 94.81 599 HIS B CA 1
ATOM 11901 C C . HIS B 1 599 ? 41.688 -43.938 -9.156 1 94.81 599 HIS B C 1
ATOM 11903 O O . HIS B 1 599 ? 42.812 -44.312 -8.859 1 94.81 599 HIS B O 1
ATOM 11909 N N . ASN B 1 600 ? 41.469 -42.844 -9.875 1 93.5 600 ASN B N 1
ATOM 11910 C CA . ASN B 1 600 ? 42.5 -41.875 -10.172 1 93.5 600 ASN B CA 1
ATOM 11911 C C . ASN B 1 600 ? 42 -40.438 -9.891 1 93.5 600 ASN B C 1
ATOM 11913 O O . ASN B 1 600 ? 40.969 -40.25 -9.227 1 93.5 600 ASN B O 1
ATOM 11917 N N . GLU B 1 601 ? 42.719 -39.469 -10.312 1 92.94 601 GLU B N 1
ATOM 11918 C CA . GLU B 1 601 ? 42.438 -38.062 -10.023 1 92.94 601 GLU B CA 1
ATOM 11919 C C . GLU B 1 601 ? 41.094 -37.625 -10.609 1 92.94 601 GLU B C 1
ATOM 11921 O O . GLU B 1 601 ? 40.438 -36.719 -10.086 1 92.94 601 GLU B O 1
ATOM 11926 N N . LYS B 1 602 ? 40.594 -38.25 -11.609 1 92.88 602 LYS B N 1
ATOM 11927 C CA . LYS B 1 602 ? 39.406 -37.844 -12.32 1 92.88 602 LYS B CA 1
ATOM 11928 C C . LYS B 1 602 ? 38.188 -38.594 -11.828 1 92.88 602 LYS B C 1
ATOM 11930 O O . LYS B 1 602 ? 37.031 -38.25 -12.148 1 92.88 602 LYS B O 1
ATOM 11935 N N . SER B 1 603 ? 38.469 -39.688 -11 1 95 603 SER B N 1
ATOM 11936 C CA . SER B 1 603 ? 37.344 -40.469 -10.461 1 95 603 SER B CA 1
ATOM 11937 C C . SER B 1 603 ? 36.5 -39.594 -9.531 1 95 603 SER B C 1
ATOM 11939 O O . SER B 1 603 ? 37 -38.688 -8.898 1 95 603 SER B O 1
ATOM 11941 N N . LEU B 1 604 ? 35.219 -39.875 -9.547 1 94.56 604 LEU B N 1
ATOM 11942 C CA . LEU B 1 604 ? 34.312 -39.062 -8.758 1 94.56 604 LEU B CA 1
ATOM 11943 C C . LEU B 1 604 ? 34.25 -39.562 -7.32 1 94.56 604 LEU B C 1
ATOM 11945 O O . LEU B 1 604 ? 34.281 -40.75 -7.082 1 94.56 604 LEU B O 1
ATOM 11949 N N . GLY B 1 605 ? 34.281 -38.719 -6.359 1 94.94 605 GLY B N 1
ATOM 11950 C CA . GLY B 1 605 ? 34.094 -38.969 -4.945 1 94.94 605 GLY B CA 1
ATOM 11951 C C . GLY B 1 605 ? 33.188 -37.969 -4.266 1 94.94 605 GLY B C 1
ATOM 11952 O O . GLY B 1 605 ? 32.812 -36.969 -4.871 1 94.94 605 GLY B O 1
ATOM 11953 N N . TYR B 1 606 ? 32.781 -38.25 -3.016 1 96.5 606 TYR B N 1
ATOM 11954 C CA . TYR B 1 606 ? 31.891 -37.375 -2.254 1 96.5 606 TYR B CA 1
ATOM 11955 C C . TYR B 1 606 ? 32.688 -36.344 -1.473 1 96.5 606 TYR B C 1
ATOM 11957 O O . TYR B 1 606 ? 33.562 -36.688 -0.685 1 96.5 606 TYR B O 1
ATOM 11965 N N . TRP B 1 607 ? 32.375 -35.125 -1.746 1 96.75 607 TRP B N 1
ATOM 11966 C CA . TRP B 1 607 ? 33.062 -34.031 -1.052 1 96.75 607 TRP B CA 1
ATOM 11967 C C . TRP B 1 607 ? 32.125 -33.406 -0.009 1 96.75 607 TRP B C 1
ATOM 11969 O O . TRP B 1 607 ? 30.922 -33.312 -0.216 1 96.75 607 TRP B O 1
ATOM 11979 N N . VAL B 1 608 ? 32.688 -32.969 1.114 1 97.12 608 VAL B N 1
ATOM 11980 C CA . VAL B 1 608 ? 32 -32.25 2.172 1 97.12 608 VAL B CA 1
ATOM 11981 C C . VAL B 1 608 ? 32.844 -31.047 2.629 1 97.12 608 VAL B C 1
ATOM 11983 O O . VAL B 1 608 ? 34 -30.891 2.205 1 97.12 608 VAL B O 1
ATOM 11986 N N . GLU B 1 609 ? 32.25 -30.172 3.311 1 96.69 609 GLU B N 1
ATOM 11987 C CA . GLU B 1 609 ? 32.906 -29.016 3.891 1 96.69 609 GLU B CA 1
ATOM 11988 C C . GLU B 1 609 ? 32.812 -29.016 5.414 1 96.69 609 GLU B C 1
ATOM 11990 O O . GLU B 1 609 ? 31.734 -29.312 5.957 1 96.69 609 GLU B O 1
ATOM 11995 N N . CYS B 1 610 ? 33.875 -28.766 6.055 1 96.12 610 CYS B N 1
ATOM 11996 C CA . CYS B 1 610 ? 33.906 -28.672 7.512 1 96.12 610 CYS B CA 1
ATOM 11997 C C . CYS B 1 610 ? 32.938 -27.594 8 1 96.12 610 CYS B C 1
ATOM 11999 O O . CYS B 1 610 ? 32.906 -26.484 7.473 1 96.12 610 CYS B O 1
ATOM 12001 N N . SER B 1 611 ? 32.125 -27.844 9.008 1 93.38 611 SER B N 1
ATOM 12002 C CA . SER B 1 611 ? 31.047 -26.969 9.461 1 93.38 611 SER B CA 1
ATOM 12003 C C . SER B 1 611 ? 31.594 -25.844 10.336 1 93.38 611 SER B C 1
ATOM 12005 O O . SER B 1 611 ? 30.875 -24.891 10.625 1 93.38 611 SER B O 1
ATOM 12007 N N . ARG B 1 612 ? 32.844 -25.953 10.664 1 91.38 612 ARG B N 1
ATOM 12008 C CA . ARG B 1 612 ? 33.406 -24.906 11.5 1 91.38 612 ARG B CA 1
ATOM 12009 C C . ARG B 1 612 ? 33.719 -23.656 10.688 1 91.38 612 ARG B C 1
ATOM 12011 O O . ARG B 1 612 ? 34.438 -23.703 9.695 1 91.38 612 ARG B O 1
ATOM 12018 N N . ALA B 1 613 ? 33.219 -22.516 11.141 1 87.88 613 ALA B N 1
ATOM 12019 C CA . ALA B 1 613 ? 33.25 -21.266 10.398 1 87.88 613 ALA B CA 1
ATOM 12020 C C . ALA B 1 613 ? 34.688 -20.828 10.141 1 87.88 613 ALA B C 1
ATOM 12022 O O . ALA B 1 613 ? 35 -20.25 9.094 1 87.88 613 ALA B O 1
ATOM 12023 N N . LYS B 1 614 ? 35.594 -21.078 11 1 88.12 614 LYS B N 1
ATOM 12024 C CA . LYS B 1 614 ? 37 -20.641 10.852 1 88.12 614 LYS B CA 1
ATOM 12025 C C . LYS B 1 614 ? 37.75 -21.578 9.93 1 88.12 614 LYS B C 1
ATOM 12027 O O . LYS B 1 614 ? 38.75 -21.188 9.328 1 88.12 614 LYS B O 1
ATOM 12032 N N . CYS B 1 615 ? 37.344 -22.844 9.758 1 93.75 615 CYS B N 1
ATOM 12033 C CA . CYS B 1 615 ? 38.062 -23.859 8.969 1 93.75 615 CYS B CA 1
ATOM 12034 C C . CYS B 1 615 ? 37.469 -23.938 7.562 1 93.75 615 CYS B C 1
ATOM 12036 O O . CYS B 1 615 ? 38.062 -23.422 6.613 1 93.75 615 CYS B O 1
ATOM 12038 N N . ARG B 1 616 ? 36.281 -24.312 7.344 1 95.06 616 ARG B N 1
ATOM 12039 C CA . ARG B 1 616 ? 35.531 -24.453 6.102 1 95.06 616 ARG B CA 1
ATOM 12040 C C . ARG B 1 616 ? 36.344 -25.234 5.066 1 95.06 616 ARG B C 1
ATOM 12042 O O . ARG B 1 616 ? 36.219 -25.016 3.863 1 95.06 616 ARG B O 1
ATOM 12049 N N . ALA B 1 617 ? 37.25 -26.172 5.566 1 96.56 617 ALA B N 1
ATOM 12050 C CA . ALA B 1 617 ? 38.031 -27.016 4.668 1 96.56 617 ALA B CA 1
ATOM 12051 C C . ALA B 1 617 ? 37.188 -28.078 3.996 1 96.56 617 ALA B C 1
ATOM 12053 O O . ALA B 1 617 ? 36.281 -28.656 4.629 1 96.56 617 ALA B O 1
ATOM 12054 N N . GLN B 1 618 ? 37.469 -28.234 2.738 1 97.25 618 GLN B N 1
ATOM 12055 C CA . GLN B 1 618 ? 36.75 -29.266 1.991 1 97.25 618 GLN B CA 1
ATOM 12056 C C . GLN B 1 618 ? 37.594 -30.531 1.869 1 97.25 618 GLN B C 1
ATOM 12058 O O . GLN B 1 618 ? 38.812 -30.469 1.731 1 97.25 618 GLN B O 1
ATOM 12063 N N . TYR B 1 619 ? 36.938 -31.719 1.977 1 97.19 619 TYR B N 1
ATOM 12064 C CA . TYR B 1 619 ? 37.625 -33 1.913 1 97.19 619 TYR B CA 1
ATOM 12065 C C . TYR B 1 619 ? 36.656 -34.094 1.46 1 97.19 619 TYR B C 1
ATOM 12067 O O . TYR B 1 619 ? 35.469 -33.906 1.396 1 97.19 619 TYR B O 1
ATOM 12075 N N . VAL B 1 620 ? 37.281 -35.25 1.12 1 96.94 620 VAL B N 1
ATOM 12076 C CA . VAL B 1 620 ? 36.5 -36.375 0.579 1 96.94 620 VAL B CA 1
ATOM 12077 C C . VAL B 1 620 ? 36.062 -37.281 1.716 1 96.94 620 VAL B C 1
ATOM 12079 O O . VAL B 1 620 ? 36.781 -37.5 2.684 1 96.94 620 VAL B O 1
ATOM 12082 N N . VAL B 1 621 ? 34.875 -37.75 1.598 1 95.94 621 VAL B N 1
ATOM 12083 C CA . VAL B 1 621 ? 34.344 -38.75 2.506 1 95.94 621 VAL B CA 1
ATOM 12084 C C . VAL B 1 621 ? 33.938 -40 1.724 1 95.94 621 VAL B C 1
ATOM 12086 O O . VAL B 1 621 ? 33.188 -39.938 0.764 1 95.94 621 VAL B O 1
ATOM 12089 N N . TYR B 1 622 ? 34.469 -41.094 2.115 1 94.88 622 TYR B N 1
ATOM 12090 C CA . TYR B 1 622 ? 34.25 -42.312 1.372 1 94.88 622 TYR B CA 1
ATOM 12091 C C . TYR B 1 622 ? 33 -43.031 1.85 1 94.88 622 TYR B C 1
ATOM 12093 O O . TYR B 1 622 ? 32.438 -43.875 1.14 1 94.88 622 TYR B O 1
ATOM 12101 N N . ASN B 1 623 ? 32.5 -42.719 3.064 1 93.56 623 ASN B N 1
ATOM 12102 C CA . ASN B 1 623 ? 31.266 -43.281 3.592 1 93.56 623 ASN B CA 1
ATOM 12103 C C . ASN B 1 623 ? 30.266 -42.188 3.939 1 93.56 623 ASN B C 1
ATOM 12105 O O . ASN B 1 623 ? 29.969 -41.969 5.113 1 93.56 623 ASN B O 1
ATOM 12109 N N . PRO B 1 624 ? 29.688 -41.562 2.922 1 94.06 624 PRO B N 1
ATOM 12110 C CA . PRO B 1 624 ? 28.781 -40.406 3.164 1 94.06 624 PRO B CA 1
ATOM 12111 C C . PRO B 1 624 ? 27.547 -40.812 3.969 1 94.06 624 PRO B C 1
ATOM 12113 O O . PRO B 1 624 ? 27.016 -40 4.734 1 94.06 624 PRO B O 1
ATOM 12116 N N . ASP B 1 625 ? 27.047 -42.031 3.881 1 89.06 625 ASP B N 1
ATOM 12117 C CA . ASP B 1 625 ? 25.828 -42.469 4.547 1 89.06 625 ASP B CA 1
ATOM 12118 C C . ASP B 1 625 ? 26.016 -42.531 6.059 1 89.06 625 ASP B C 1
ATOM 12120 O O . ASP B 1 625 ? 25.047 -42.469 6.816 1 89.06 625 ASP B O 1
ATOM 12124 N N . TYR B 1 626 ? 27.234 -42.688 6.457 1 88.5 626 TYR B N 1
ATOM 12125 C CA . TYR B 1 626 ? 27.516 -42.781 7.883 1 88.5 626 TYR B CA 1
ATOM 12126 C C . TYR B 1 626 ? 27.766 -41.406 8.484 1 88.5 626 TYR B C 1
ATOM 12128 O O . TYR B 1 626 ? 27.859 -41.25 9.703 1 88.5 626 TYR B O 1
ATOM 12136 N N . LEU B 1 627 ? 27.891 -40.344 7.695 1 90.5 627 LEU B N 1
ATOM 12137 C CA . LEU B 1 627 ? 28 -38.969 8.172 1 90.5 627 LEU B CA 1
ATOM 12138 C C . LEU B 1 627 ? 26.609 -38.406 8.453 1 90.5 627 LEU B C 1
ATOM 12140 O O . LEU B 1 627 ? 26 -37.781 7.578 1 90.5 627 LEU B O 1
ATOM 12144 N N . ARG B 1 628 ? 26.078 -38.438 9.594 1 85.69 628 ARG B N 1
ATOM 12145 C CA . ARG B 1 628 ? 24.719 -38.062 9.938 1 85.69 628 ARG B CA 1
ATOM 12146 C C . ARG B 1 628 ? 24.688 -36.719 10.664 1 85.69 628 ARG B C 1
ATOM 12148 O O . ARG B 1 628 ? 23.609 -36.188 10.969 1 85.69 628 ARG B O 1
ATOM 12155 N N . VAL B 1 629 ? 25.828 -36.156 11.016 1 85.38 629 VAL B N 1
ATOM 12156 C CA . VAL B 1 629 ? 25.953 -34.875 11.656 1 85.38 629 VAL B CA 1
ATOM 12157 C C . VAL B 1 629 ? 26.703 -33.906 10.727 1 85.38 629 VAL B C 1
ATOM 12159 O O . VAL B 1 629 ? 27.234 -34.312 9.703 1 85.38 629 VAL B O 1
ATOM 12162 N N . PRO B 1 630 ? 26.672 -32.688 11.047 1 89.62 630 PRO B N 1
ATOM 12163 C CA . PRO B 1 630 ? 27.438 -31.766 10.195 1 89.62 630 PRO B CA 1
ATOM 12164 C C . PRO B 1 630 ? 28.906 -32.156 10.07 1 89.62 630 PRO B C 1
ATOM 12166 O O . PRO B 1 630 ? 29.516 -32.594 11.055 1 89.62 630 PRO B O 1
ATOM 12169 N N . ALA B 1 631 ? 29.391 -32.031 8.922 1 94.12 631 ALA B N 1
ATOM 12170 C CA . ALA B 1 631 ? 30.75 -32.469 8.625 1 94.12 631 ALA B CA 1
ATOM 12171 C C . ALA B 1 631 ? 31.781 -31.688 9.406 1 94.12 631 ALA B C 1
ATOM 12173 O O . ALA B 1 631 ? 31.734 -30.453 9.453 1 94.12 631 ALA B O 1
ATOM 12174 N N . LYS B 1 632 ? 32.625 -32.375 10.094 1 93.94 632 LYS B N 1
ATOM 12175 C CA . LYS B 1 632 ? 33.75 -31.812 10.805 1 93.94 632 LYS B CA 1
ATOM 12176 C C . LYS B 1 632 ? 35.031 -32.562 10.445 1 93.94 632 LYS B C 1
ATOM 12178 O O . LYS B 1 632 ? 35.125 -33.781 10.539 1 93.94 632 LYS B O 1
ATOM 12183 N N . CYS B 1 633 ? 36 -31.828 9.984 1 93.69 633 CYS B N 1
ATOM 12184 C CA . CYS B 1 633 ? 37.219 -32.469 9.531 1 93.69 633 CYS B CA 1
ATOM 12185 C C . CYS B 1 633 ? 38.031 -33 10.703 1 93.69 633 CYS B C 1
ATOM 12187 O O . CYS B 1 633 ? 37.719 -32.719 11.859 1 93.69 633 CYS B O 1
ATOM 12189 N N . PHE B 1 634 ? 39.062 -33.844 10.383 1 90.5 634 PHE B N 1
ATOM 12190 C CA . PHE B 1 634 ? 39.906 -34.5 11.367 1 90.5 634 PHE B CA 1
ATOM 12191 C C . PHE B 1 634 ? 40.562 -33.5 12.305 1 90.5 634 PHE B C 1
ATOM 12193 O O . PHE B 1 634 ? 40.562 -33.688 13.523 1 90.5 634 PHE B O 1
ATOM 12200 N N . TYR B 1 635 ? 40.969 -32.438 11.812 1 92 635 TYR B N 1
ATOM 12201 C CA . TYR B 1 635 ? 41.719 -31.438 12.562 1 92 635 TYR B CA 1
ATOM 12202 C C . TYR B 1 635 ? 40.812 -30.672 13.516 1 92 635 TYR B C 1
ATOM 12204 O O . TYR B 1 635 ? 41.156 -30.453 14.68 1 92 635 TYR B O 1
ATOM 12212 N N . CYS B 1 636 ? 39.594 -30.312 13 1 92.06 636 CYS B N 1
ATOM 12213 C CA . CYS B 1 636 ? 38.656 -29.562 13.828 1 92.06 636 CYS B CA 1
ATOM 12214 C C . CYS B 1 636 ? 38.031 -30.469 14.891 1 92.06 636 CYS B C 1
ATOM 12216 O O . CYS B 1 636 ? 37.656 -29.984 15.961 1 92.06 636 CYS B O 1
ATOM 12218 N N . ARG B 1 637 ? 38 -31.75 14.656 1 89.44 637 ARG B N 1
ATOM 12219 C CA . ARG B 1 637 ? 37.469 -32.719 15.641 1 89.44 637 ARG B CA 1
ATOM 12220 C C . ARG B 1 637 ? 38.438 -32.844 16.812 1 89.44 637 ARG B C 1
ATOM 12222 O O . ARG B 1 637 ? 38.031 -33.281 17.906 1 89.44 637 ARG B O 1
ATOM 12229 N N . HIS B 1 638 ? 39.625 -32.625 16.453 1 88.5 638 HIS B N 1
ATOM 12230 C CA . HIS B 1 638 ? 40.625 -32.688 17.5 1 88.5 638 HIS B CA 1
ATOM 12231 C C . HIS B 1 638 ? 40.969 -31.312 18.031 1 88.5 638 HIS B C 1
ATOM 12233 O O . HIS B 1 638 ? 41.938 -30.688 17.562 1 88.5 638 HIS B O 1
ATOM 12239 N N . GLU B 1 639 ? 40.25 -30.797 18.984 1 81.38 639 GLU B N 1
ATOM 12240 C CA . GLU B 1 639 ? 40.406 -29.547 19.703 1 81.38 639 GLU B CA 1
ATOM 12241 C C . GLU B 1 639 ? 40.25 -28.344 18.766 1 81.38 639 GLU B C 1
ATOM 12243 O O . GLU B 1 639 ? 41.062 -27.422 18.828 1 81.38 639 GLU B O 1
ATOM 12248 N N . GLU B 1 640 ? 39.5 -28.469 17.828 1 84.25 640 GLU B N 1
ATOM 12249 C CA . GLU B 1 640 ? 39.188 -27.375 16.906 1 84.25 640 GLU B CA 1
ATOM 12250 C C . GLU B 1 640 ? 40.469 -26.859 16.234 1 84.25 640 GLU B C 1
ATOM 12252 O O . GLU B 1 640 ? 40.656 -25.656 16.078 1 84.25 640 GLU B O 1
ATOM 12257 N N . GLY B 1 641 ? 41.375 -27.828 15.969 1 77.06 641 GLY B N 1
ATOM 12258 C CA . GLY B 1 641 ? 42.562 -27.484 15.227 1 77.06 641 GLY B CA 1
ATOM 12259 C C . GLY B 1 641 ? 43.719 -27.078 16.125 1 77.06 641 GLY B C 1
ATOM 12260 O O . GLY B 1 641 ? 44.781 -26.641 15.641 1 77.06 641 GLY B O 1
ATOM 12261 N N . ASN B 1 642 ? 43.594 -27.141 17.422 1 82.62 642 ASN B N 1
ATOM 12262 C CA . ASN B 1 642 ? 44.656 -26.719 18.328 1 82.62 642 ASN B CA 1
ATOM 12263 C C . ASN B 1 642 ? 45.406 -27.922 18.922 1 82.62 642 ASN B C 1
ATOM 12265 O O . ASN B 1 642 ? 46.219 -27.781 19.844 1 82.62 642 ASN B O 1
ATOM 12269 N N . ALA B 1 643 ? 45.094 -29.094 18.422 1 80.88 643 ALA B N 1
ATOM 12270 C CA . ALA B 1 643 ? 45.812 -30.281 18.891 1 80.88 643 ALA B CA 1
ATOM 12271 C C . ALA B 1 643 ? 47.219 -30.312 18.312 1 80.88 643 ALA B C 1
ATOM 12273 O O . ALA B 1 643 ? 47.688 -29.359 17.656 1 80.88 643 ALA B O 1
ATOM 12274 N N . LYS B 1 644 ? 48 -31.312 18.609 1 79.56 644 LYS B N 1
ATOM 12275 C CA . LYS B 1 644 ? 49.375 -31.453 18.188 1 79.56 644 LYS B CA 1
ATOM 12276 C C . LYS B 1 644 ? 49.5 -31.406 16.672 1 79.56 644 LYS B C 1
ATOM 12278 O O . LYS B 1 644 ? 50.5 -30.938 16.125 1 79.56 644 LYS B O 1
ATOM 12283 N N . GLU B 1 645 ? 48.375 -31.797 16.016 1 81 645 GLU B N 1
ATOM 12284 C CA . GLU B 1 645 ? 48.375 -31.859 14.555 1 81 645 GLU B CA 1
ATOM 12285 C C . GLU B 1 645 ? 48.188 -30.484 13.938 1 81 645 GLU B C 1
ATOM 12287 O O . GLU B 1 645 ? 48.5 -30.266 12.766 1 81 645 GLU B O 1
ATOM 12292 N N . GLY B 1 646 ? 47.719 -29.469 14.773 1 85.44 646 GLY B N 1
ATOM 12293 C CA . GLY B 1 646 ? 47.531 -28.109 14.281 1 85.44 646 GLY B CA 1
ATOM 12294 C C . GLY B 1 646 ? 46.281 -27.953 13.445 1 85.44 646 GLY B C 1
ATOM 12295 O O . GLY B 1 646 ? 45.438 -28.844 13.406 1 85.44 646 GLY B O 1
ATOM 12296 N N . PRO B 1 647 ? 46.125 -26.75 12.781 1 91.38 647 PRO B N 1
ATOM 12297 C CA . PRO B 1 647 ? 44.969 -26.5 11.922 1 91.38 647 PRO B CA 1
ATOM 12298 C C . PRO B 1 647 ? 45.031 -27.281 10.609 1 91.38 647 PRO B C 1
ATOM 12300 O O . PRO B 1 647 ? 46.094 -27.766 10.227 1 91.38 647 PRO B O 1
ATOM 12303 N N . ALA B 1 648 ? 43.938 -27.469 10 1 94 648 ALA B N 1
ATOM 12304 C CA . ALA B 1 648 ? 43.844 -28.219 8.75 1 94 648 ALA B CA 1
ATOM 12305 C C . ALA B 1 648 ? 44.75 -27.625 7.688 1 94 648 ALA B C 1
ATOM 12307 O O . ALA B 1 648 ? 44.75 -26.406 7.465 1 94 648 ALA B O 1
ATOM 12308 N N . PRO B 1 649 ? 45.656 -28.438 7.121 1 94.62 649 PRO B N 1
ATOM 12309 C CA . PRO B 1 649 ? 46.5 -27.953 6.027 1 94.62 649 PRO B CA 1
ATOM 12310 C C . PRO B 1 649 ? 45.688 -27.719 4.738 1 94.62 649 PRO B C 1
ATOM 12312 O O . PRO B 1 649 ? 45.406 -28.672 4.004 1 94.62 649 PRO B O 1
ATOM 12315 N N . VAL B 1 650 ? 45.375 -26.438 4.512 1 95.19 650 VAL B N 1
ATOM 12316 C CA . VAL B 1 650 ? 44.469 -26.156 3.404 1 95.19 650 VAL B CA 1
ATOM 12317 C C . VAL B 1 650 ? 45.219 -25.344 2.332 1 95.19 650 VAL B C 1
ATOM 12319 O O . VAL B 1 650 ? 46.219 -24.719 2.611 1 95.19 650 VAL B O 1
ATOM 12322 N N . ILE B 1 651 ? 44.812 -25.5 1.09 1 94.69 651 ILE B N 1
ATOM 12323 C CA . ILE B 1 651 ? 45.156 -24.656 -0.043 1 94.69 651 ILE B CA 1
ATOM 12324 C C . ILE B 1 651 ? 43.938 -23.953 -0.585 1 94.69 651 ILE B C 1
ATOM 12326 O O . ILE B 1 651 ? 42.844 -24.547 -0.674 1 94.69 651 ILE B O 1
ATOM 12330 N N . LYS B 1 652 ? 44.094 -22.703 -0.884 1 94.44 652 LYS B N 1
ATOM 12331 C CA . LYS B 1 652 ? 42.969 -21.891 -1.354 1 94.44 652 LYS B CA 1
ATOM 12332 C C . LYS B 1 652 ? 42.875 -21.922 -2.877 1 94.44 652 LYS B C 1
ATOM 12334 O O . LYS B 1 652 ? 43.906 -21.781 -3.566 1 94.44 652 LYS B O 1
ATOM 12339 N N . CYS B 1 653 ? 41.656 -22.188 -3.34 1 94.81 653 CYS B N 1
ATOM 12340 C CA . CYS B 1 653 ? 41.406 -22.172 -4.777 1 94.81 653 CYS B CA 1
ATOM 12341 C C . CYS B 1 653 ? 41.469 -20.75 -5.32 1 94.81 653 CYS B C 1
ATOM 12343 O O . CYS B 1 653 ? 40.938 -19.828 -4.719 1 94.81 653 CYS B O 1
ATOM 12345 N N . SER B 1 654 ? 42.125 -20.469 -6.395 1 92.19 654 SER B N 1
ATOM 12346 C CA . SER B 1 654 ? 42.281 -19.141 -6.98 1 92.19 654 SER B CA 1
ATOM 12347 C C . SER B 1 654 ? 41 -18.672 -7.664 1 92.19 654 SER B C 1
ATOM 12349 O O . SER B 1 654 ? 40.781 -17.484 -7.844 1 92.19 654 SER B O 1
ATOM 12351 N N . LYS B 1 655 ? 40.156 -19.672 -7.961 1 90.25 655 LYS B N 1
ATOM 12352 C CA . LYS B 1 655 ? 38.938 -19.328 -8.688 1 90.25 655 LYS B CA 1
ATOM 12353 C C . LYS B 1 655 ? 37.781 -19.125 -7.73 1 90.25 655 LYS B C 1
ATOM 12355 O O . LYS B 1 655 ? 37.25 -18.016 -7.625 1 90.25 655 LYS B O 1
ATOM 12360 N N . CYS B 1 656 ? 37.438 -20.078 -6.934 1 92.88 656 CYS B N 1
ATOM 12361 C CA . CYS B 1 656 ? 36.281 -19.984 -6.074 1 92.88 656 CYS B CA 1
ATOM 12362 C C . CYS B 1 656 ? 36.656 -19.578 -4.66 1 92.88 656 CYS B C 1
ATOM 12364 O O . CYS B 1 656 ? 35.812 -19.219 -3.852 1 92.88 656 CYS B O 1
ATOM 12366 N N . LEU B 1 657 ? 37.938 -19.641 -4.336 1 92.69 657 LEU B N 1
ATOM 12367 C CA . LEU B 1 657 ? 38.531 -19.188 -3.078 1 92.69 657 LEU B CA 1
ATOM 12368 C C . LEU B 1 657 ? 38.156 -20.141 -1.941 1 92.69 657 LEU B C 1
ATOM 12370 O O . LEU B 1 657 ? 38.344 -19.812 -0.768 1 92.69 657 LEU B O 1
ATOM 12374 N N . ASN B 1 658 ? 37.594 -21.312 -2.244 1 95 658 ASN B N 1
ATOM 12375 C CA . ASN B 1 658 ? 37.375 -22.344 -1.227 1 95 658 ASN B CA 1
ATOM 12376 C C . ASN B 1 658 ? 38.688 -22.984 -0.802 1 95 658 ASN B C 1
ATOM 12378 O O . ASN B 1 658 ? 39.688 -22.891 -1.51 1 95 658 ASN B O 1
ATOM 12382 N N . ARG B 1 659 ? 38.656 -23.594 0.372 1 95.5 659 ARG B N 1
ATOM 12383 C CA . ARG B 1 659 ? 39.844 -24.234 0.947 1 95.5 659 ARG B CA 1
ATOM 12384 C C . ARG B 1 659 ? 39.75 -25.75 0.838 1 95.5 659 ARG B C 1
ATOM 12386 O O . ARG B 1 659 ? 38.719 -26.344 1.183 1 95.5 659 ARG B O 1
ATOM 12393 N N . VAL B 1 660 ? 40.781 -26.328 0.313 1 96.38 660 VAL B N 1
ATOM 12394 C CA . VAL B 1 660 ? 40.844 -27.781 0.175 1 96.38 660 VAL B CA 1
ATOM 12395 C C . VAL B 1 660 ? 41.969 -28.344 1.027 1 96.38 660 VAL B C 1
ATOM 12397 O O . VAL B 1 660 ? 43.062 -27.797 1.036 1 96.38 660 VAL B O 1
ATOM 12400 N N . ILE B 1 661 ? 41.688 -29.422 1.761 1 96.5 661 ILE B N 1
ATOM 12401 C CA . ILE B 1 661 ? 42.719 -30.047 2.58 1 96.5 661 ILE B CA 1
ATOM 12402 C C . ILE B 1 661 ? 43.75 -30.734 1.684 1 96.5 661 ILE B C 1
ATOM 12404 O O . ILE B 1 661 ? 43.375 -31.578 0.848 1 96.5 661 ILE B O 1
ATOM 12408 N N . TRP B 1 662 ? 44.969 -30.344 1.801 1 95.44 662 TRP B N 1
ATOM 12409 C CA . TRP B 1 662 ? 46.125 -30.953 1.115 1 95.44 662 TRP B CA 1
ATOM 12410 C C . TRP B 1 662 ? 47.344 -30.969 2.014 1 95.44 662 TRP B C 1
ATOM 12412 O O . TRP B 1 662 ? 48.125 -30.016 2.02 1 95.44 662 TRP B O 1
ATOM 12422 N N . PRO B 1 663 ? 47.5 -32.125 2.701 1 93.62 663 PRO B N 1
ATOM 12423 C CA . PRO B 1 663 ? 48.625 -32.219 3.629 1 93.62 663 PRO B CA 1
ATOM 12424 C C . PRO B 1 663 ? 49.969 -31.938 2.947 1 93.62 663 PRO B C 1
ATOM 12426 O O . PRO B 1 663 ? 50.156 -32.344 1.792 1 93.62 663 PRO B O 1
ATOM 12429 N N . LEU B 1 664 ? 50.938 -31.359 3.664 1 90.94 664 LEU B N 1
ATOM 12430 C CA . LEU B 1 664 ? 52.188 -30.875 3.137 1 90.94 664 LEU B CA 1
ATOM 12431 C C . LEU B 1 664 ? 53 -32 2.516 1 90.94 664 LEU B C 1
ATOM 12433 O O . LEU B 1 664 ? 53.656 -31.828 1.487 1 90.94 664 LEU B O 1
ATOM 12437 N N . GLU B 1 665 ? 52.906 -33.25 3.09 1 90.5 665 GLU B N 1
ATOM 12438 C CA . GLU B 1 665 ? 53.688 -34.406 2.678 1 90.5 665 GLU B CA 1
ATOM 12439 C C . GLU B 1 665 ? 53.344 -34.844 1.257 1 90.5 665 GLU B C 1
ATOM 12441 O O . GLU B 1 665 ? 54.156 -35.438 0.56 1 90.5 665 GLU B O 1
ATOM 12446 N N . TYR B 1 666 ? 52.156 -34.469 0.874 1 93.62 666 TYR B N 1
ATOM 12447 C CA . TYR B 1 666 ? 51.688 -35.031 -0.387 1 93.62 666 TYR B CA 1
ATOM 12448 C C . TYR B 1 666 ? 51.594 -33.938 -1.458 1 93.62 666 TYR B C 1
ATOM 12450 O O . TYR B 1 666 ? 51.062 -34.188 -2.543 1 93.62 666 TYR B O 1
ATOM 12458 N N . ARG B 1 667 ? 52.062 -32.719 -1.198 1 93.06 667 ARG B N 1
ATOM 12459 C CA . ARG B 1 667 ? 52.031 -31.609 -2.152 1 93.06 667 ARG B CA 1
ATOM 12460 C C . ARG B 1 667 ? 53.219 -31.719 -3.139 1 93.06 667 ARG B C 1
ATOM 12462 O O . ARG B 1 667 ? 54.312 -32.094 -2.762 1 93.06 667 ARG B O 1
ATOM 12469 N N . PRO B 1 668 ? 52.875 -31.422 -4.391 1 87.5 668 PRO B N 1
ATOM 12470 C CA . PRO B 1 668 ? 54 -31.469 -5.359 1 87.5 668 PRO B CA 1
ATOM 12471 C C . PRO B 1 668 ? 55.062 -30.422 -5.09 1 87.5 668 PRO B C 1
ATOM 12473 O O . PRO B 1 668 ? 54.719 -29.297 -4.672 1 87.5 668 PRO B O 1
ATOM 12476 N N . ALA B 1 669 ? 56.344 -30.594 -5.039 1 80.19 669 ALA B N 1
ATOM 12477 C CA . ALA B 1 669 ? 57.469 -29.719 -4.691 1 80.19 669 ALA B CA 1
ATOM 12478 C C . ALA B 1 669 ? 57.5 -28.469 -5.574 1 80.19 669 ALA B C 1
ATOM 12480 O O . ALA B 1 669 ? 57.781 -27.375 -5.098 1 80.19 669 ALA B O 1
ATOM 12481 N N . ASN B 1 670 ? 57.25 -28.406 -6.91 1 75.5 670 ASN B N 1
ATOM 12482 C CA . ASN B 1 670 ? 57.5 -27.281 -7.809 1 75.5 670 ASN B CA 1
ATOM 12483 C C . ASN B 1 670 ? 56.188 -26.688 -8.367 1 75.5 670 ASN B C 1
ATOM 12485 O O . ASN B 1 670 ? 56.188 -26.094 -9.438 1 75.5 670 ASN B O 1
ATOM 12489 N N . THR B 1 671 ? 55.125 -26.734 -7.543 1 77.75 671 THR B N 1
ATOM 12490 C CA . THR B 1 671 ? 53.875 -26.219 -8.102 1 77.75 671 THR B CA 1
ATOM 12491 C C . THR B 1 671 ? 53.469 -24.922 -7.41 1 77.75 671 THR B C 1
ATOM 12493 O O . THR B 1 671 ? 53.594 -24.797 -6.191 1 77.75 671 THR B O 1
ATOM 12496 N N . ASP B 1 672 ? 53.344 -23.844 -8.25 1 83.25 672 ASP B N 1
ATOM 12497 C CA . ASP B 1 672 ? 52.812 -22.578 -7.75 1 83.25 672 ASP B CA 1
ATOM 12498 C C . ASP B 1 672 ? 51.375 -22.75 -7.211 1 83.25 672 ASP B C 1
ATOM 12500 O O . ASP B 1 672 ? 50.406 -22.781 -7.98 1 83.25 672 ASP B O 1
ATOM 12504 N N . LEU B 1 673 ? 51.281 -22.812 -5.883 1 85.44 673 LEU B N 1
ATOM 12505 C CA . LEU B 1 673 ? 50.031 -23.109 -5.215 1 85.44 673 LEU B CA 1
ATOM 12506 C C . LEU B 1 673 ? 49.094 -21.891 -5.23 1 85.44 673 LEU B C 1
ATOM 12508 O O . LEU B 1 673 ? 47.906 -22 -4.93 1 85.44 673 LEU B O 1
ATOM 12512 N N . THR B 1 674 ? 49.594 -20.703 -5.652 1 86.62 674 THR B N 1
ATOM 12513 C CA . THR B 1 674 ? 48.75 -19.516 -5.734 1 86.62 674 THR B CA 1
ATOM 12514 C C . THR B 1 674 ? 47.812 -19.594 -6.922 1 86.62 674 THR B C 1
ATOM 12516 O O . THR B 1 674 ? 46.781 -18.922 -6.938 1 86.62 674 THR B O 1
ATOM 12519 N N . LYS B 1 675 ? 48.125 -20.438 -7.855 1 89.88 675 LYS B N 1
ATOM 12520 C CA . LYS B 1 675 ? 47.281 -20.594 -9.055 1 89.88 675 LYS B CA 1
ATOM 12521 C C . LYS B 1 675 ? 46.438 -21.859 -8.984 1 89.88 675 LYS B C 1
ATOM 12523 O O . LYS B 1 675 ? 45.875 -22.281 -9.984 1 89.88 675 LYS B O 1
ATOM 12528 N N . PHE B 1 676 ? 46.406 -22.469 -7.766 1 92.56 676 PHE B N 1
ATOM 12529 C CA . PHE B 1 676 ? 45.688 -23.719 -7.574 1 92.56 676 PHE B CA 1
ATOM 12530 C C . PHE B 1 676 ? 44.188 -23.531 -7.848 1 92.56 676 PHE B C 1
ATOM 12532 O O . PHE B 1 676 ? 43.594 -22.562 -7.375 1 92.56 676 PHE B O 1
ATOM 12539 N N . GLU B 1 677 ? 43.656 -24.375 -8.719 1 93.19 677 GLU B N 1
ATOM 12540 C CA . GLU B 1 677 ? 42.219 -24.469 -8.922 1 93.19 677 GLU B CA 1
ATOM 12541 C C . GLU B 1 677 ? 41.688 -25.797 -8.391 1 93.19 677 GLU B C 1
ATOM 12543 O O . GLU B 1 677 ? 42.188 -26.859 -8.719 1 93.19 677 GLU B O 1
ATOM 12548 N N . CYS B 1 678 ? 40.719 -25.656 -7.582 1 93.69 678 CYS B N 1
ATOM 12549 C CA . CYS B 1 678 ? 40.219 -26.875 -6.965 1 93.69 678 CYS B CA 1
ATOM 12550 C C . CYS B 1 678 ? 39.531 -27.766 -8 1 93.69 678 CYS B C 1
ATOM 12552 O O . CYS B 1 678 ? 39.281 -27.344 -9.133 1 93.69 678 CYS B O 1
ATOM 12554 N N . TYR B 1 679 ? 39.25 -28.938 -7.59 1 92.56 679 TYR B N 1
ATOM 12555 C CA . TYR B 1 679 ? 38.844 -29.984 -8.508 1 92.56 679 TYR B CA 1
ATOM 12556 C C . TYR B 1 679 ? 37.375 -29.797 -8.938 1 92.56 679 TYR B C 1
ATOM 12558 O O . TYR B 1 679 ? 36.969 -30.312 -9.984 1 92.56 679 TYR B O 1
ATOM 12566 N N . ALA B 1 680 ? 36.688 -29.094 -8.125 1 93.38 680 ALA B N 1
ATOM 12567 C CA . ALA B 1 680 ? 35.344 -28.719 -8.547 1 93.38 680 ALA B CA 1
ATOM 12568 C C . ALA B 1 680 ? 35.375 -27.641 -9.633 1 93.38 680 ALA B C 1
ATOM 12570 O O . ALA B 1 680 ? 34.562 -27.688 -10.578 1 93.38 680 ALA B O 1
ATOM 12571 N N . CYS B 1 681 ? 36.219 -26.703 -9.492 1 92.69 681 CYS B N 1
ATOM 12572 C CA . CYS B 1 681 ? 36.344 -25.609 -10.453 1 92.69 681 CYS B CA 1
ATOM 12573 C C . CYS B 1 681 ? 36.844 -26.125 -11.805 1 92.69 681 CYS B C 1
ATOM 12575 O O . CYS B 1 681 ? 36.469 -25.578 -12.844 1 92.69 681 CYS B O 1
ATOM 12577 N N . THR B 1 682 ? 37.656 -27.016 -11.797 1 90 682 THR B N 1
ATOM 12578 C CA . THR B 1 682 ? 38.188 -27.562 -13.039 1 90 682 THR B CA 1
ATOM 12579 C C . THR B 1 682 ? 37.156 -28.453 -13.719 1 90 682 THR B C 1
ATOM 12581 O O . THR B 1 682 ? 37.281 -28.766 -14.906 1 90 682 THR B O 1
ATOM 12584 N N . SER B 1 683 ? 36.25 -28.781 -12.875 1 85.62 683 SER B N 1
ATOM 12585 C CA . SER B 1 683 ? 35.125 -29.547 -13.438 1 85.62 683 SER B CA 1
ATOM 12586 C C . SER B 1 683 ? 33.969 -28.641 -13.805 1 85.62 683 SER B C 1
ATOM 12588 O O . SER B 1 683 ? 34.062 -27.422 -13.648 1 85.62 683 SER B O 1
ATOM 12590 N N . ASP B 1 684 ? 32.938 -29.047 -14.469 1 77.94 684 ASP B N 1
ATOM 12591 C CA . ASP B 1 684 ? 31.781 -28.266 -14.922 1 77.94 684 ASP B CA 1
ATOM 12592 C C . ASP B 1 684 ? 30.812 -28 -13.766 1 77.94 684 ASP B C 1
ATOM 12594 O O . ASP B 1 684 ? 29.609 -27.859 -13.984 1 77.94 684 ASP B O 1
ATOM 12598 N N . THR B 1 685 ? 31.516 -27.859 -12.484 1 85.44 685 THR B N 1
ATOM 12599 C CA . THR B 1 685 ? 30.656 -27.609 -11.336 1 85.44 685 THR B CA 1
ATOM 12600 C C . THR B 1 685 ? 30.625 -26.109 -11.016 1 85.44 685 THR B C 1
ATOM 12602 O O . THR B 1 685 ? 31.641 -25.422 -11.109 1 85.44 685 THR B O 1
ATOM 12605 N N . VAL B 1 686 ? 29.453 -25.547 -10.75 1 85.25 686 VAL B N 1
ATOM 12606 C CA . VAL B 1 686 ? 29.328 -24.156 -10.32 1 85.25 686 VAL B CA 1
ATOM 12607 C C . VAL B 1 686 ? 29.906 -24 -8.914 1 85.25 686 VAL B C 1
ATOM 12609 O O . VAL B 1 686 ? 29.391 -24.578 -7.957 1 85.25 686 VAL B O 1
ATOM 12612 N N . THR B 1 687 ? 31 -23.328 -8.844 1 92.31 687 THR B N 1
ATOM 12613 C CA . THR B 1 687 ? 31.703 -23.266 -7.566 1 92.31 687 THR B CA 1
ATOM 12614 C C . THR B 1 687 ? 31.516 -21.906 -6.914 1 92.31 687 THR B C 1
ATOM 12616 O O . THR B 1 687 ? 31.875 -21.703 -5.754 1 92.31 687 THR B O 1
ATOM 12619 N N . ILE B 1 688 ? 31.031 -20.922 -7.609 1 90.25 688 ILE B N 1
ATOM 12620 C CA . ILE B 1 688 ? 30.641 -19.625 -7.059 1 90.25 688 ILE B CA 1
ATOM 12621 C C . ILE B 1 688 ? 29.125 -19.5 -7.086 1 90.25 688 ILE B C 1
ATOM 12623 O O . ILE B 1 688 ? 28.5 -19.516 -8.156 1 90.25 688 ILE B O 1
ATOM 12627 N N . ILE B 1 689 ? 28.547 -19.438 -5.918 1 87.38 689 ILE B N 1
ATOM 12628 C CA . ILE B 1 689 ? 27.094 -19.422 -5.832 1 87.38 689 ILE B CA 1
ATOM 12629 C C . ILE B 1 689 ? 26.625 -18.062 -5.328 1 87.38 689 ILE B C 1
ATOM 12631 O O . ILE B 1 689 ? 27.359 -17.359 -4.617 1 87.38 689 ILE B O 1
ATOM 12635 N N . CYS B 1 690 ? 25.484 -17.609 -5.789 1 81.62 690 CYS B N 1
ATOM 12636 C CA . CYS B 1 690 ? 24.844 -16.391 -5.297 1 81.62 690 CYS B CA 1
ATOM 12637 C C . CYS B 1 690 ? 23.906 -16.703 -4.137 1 81.62 690 CYS B C 1
ATOM 12639 O O . CYS B 1 690 ? 22.891 -17.375 -4.312 1 81.62 690 CYS B O 1
ATOM 12641 N N . GLN B 1 691 ? 24.312 -16.312 -3.023 1 85.88 691 GLN B N 1
ATOM 12642 C CA . GLN B 1 691 ? 23.5 -16.562 -1.83 1 85.88 691 GLN B CA 1
ATOM 12643 C C . GLN B 1 691 ? 22.734 -15.32 -1.407 1 85.88 691 GLN B C 1
ATOM 12645 O O . GLN B 1 691 ? 23.281 -14.219 -1.394 1 85.88 691 GLN B O 1
ATOM 12650 N N . GLU B 1 692 ? 21.469 -15.562 -1.103 1 83.5 692 GLU B N 1
ATOM 12651 C CA . GLU B 1 692 ? 20.656 -14.469 -0.567 1 83.5 692 GLU B CA 1
ATOM 12652 C C . GLU B 1 692 ? 21.047 -14.148 0.874 1 83.5 692 GLU B C 1
ATOM 12654 O O . GLU B 1 692 ? 21.297 -15.055 1.671 1 83.5 692 GLU B O 1
ATOM 12659 N N . THR B 1 693 ? 21.219 -12.891 1.138 1 91 693 THR B N 1
ATOM 12660 C CA . THR B 1 693 ? 21.578 -12.43 2.473 1 91 693 THR B CA 1
ATOM 12661 C C . THR B 1 693 ? 20.969 -11.062 2.756 1 91 693 THR B C 1
ATOM 12663 O O . THR B 1 693 ? 20.109 -10.594 2.014 1 91 693 THR B O 1
ATOM 12666 N N . THR B 1 694 ? 21.266 -10.508 3.938 1 92.62 694 THR B N 1
ATOM 12667 C CA . THR B 1 694 ? 20.859 -9.164 4.336 1 92.62 694 THR B CA 1
ATOM 12668 C C . THR B 1 694 ? 22.047 -8.375 4.871 1 92.62 694 THR B C 1
ATOM 12670 O O . THR B 1 694 ? 23.156 -8.891 4.938 1 92.62 694 THR B O 1
ATOM 12673 N N . ALA B 1 695 ? 21.828 -7.113 5.176 1 93.62 695 ALA B N 1
ATOM 12674 C CA . ALA B 1 695 ? 22.906 -6.336 5.785 1 93.62 695 ALA B CA 1
ATOM 12675 C C . ALA B 1 695 ? 23.125 -6.75 7.234 1 93.62 695 ALA B C 1
ATOM 12677 O O . ALA B 1 695 ? 24.25 -6.66 7.75 1 93.62 695 ALA B O 1
ATOM 12678 N N . GLN B 1 696 ? 22.172 -7.281 7.852 1 92 696 GLN B N 1
ATOM 12679 C CA . GLN B 1 696 ? 22.234 -7.672 9.258 1 92 696 GLN B CA 1
ATOM 12680 C C . GLN B 1 696 ? 23.031 -8.961 9.43 1 92 696 GLN B C 1
ATOM 12682 O O . GLN B 1 696 ? 23.812 -9.094 10.383 1 92 696 GLN B O 1
ATOM 12687 N N . ASP B 1 697 ? 22.891 -9.898 8.555 1 90.62 697 ASP B N 1
ATOM 12688 C CA . ASP B 1 697 ? 23.5 -11.219 8.695 1 90.62 697 ASP B CA 1
ATOM 12689 C C . ASP B 1 697 ? 25.031 -11.125 8.68 1 90.62 697 ASP B C 1
ATOM 12691 O O . ASP B 1 697 ? 25.688 -11.57 9.617 1 90.62 697 ASP B O 1
ATOM 12695 N N . PRO B 1 698 ? 25.594 -10.586 7.676 1 91.75 698 PRO B N 1
ATOM 12696 C CA . PRO B 1 698 ? 27.047 -10.453 7.695 1 91.75 698 PRO B CA 1
ATOM 12697 C C . PRO B 1 698 ? 27.547 -9.555 8.828 1 91.75 698 PRO B C 1
ATOM 12699 O O . PRO B 1 698 ? 28.688 -9.695 9.273 1 91.75 698 PRO B O 1
ATOM 12702 N N . SER B 1 699 ? 26.75 -8.633 9.273 1 92.56 699 SER B N 1
ATOM 12703 C CA . SER B 1 699 ? 27.141 -7.719 10.344 1 92.56 699 SER B CA 1
ATOM 12704 C C . SER B 1 699 ? 27.281 -8.453 11.672 1 92.56 699 SER B C 1
ATOM 12706 O O . SER B 1 699 ? 28.047 -8.031 12.547 1 92.56 699 SER B O 1
ATOM 12708 N N . ARG B 1 700 ? 26.594 -9.523 11.828 1 90.94 700 ARG B N 1
ATOM 12709 C CA . ARG B 1 700 ? 26.719 -10.328 13.039 1 90.94 700 ARG B CA 1
ATOM 12710 C C . ARG B 1 700 ? 28.109 -10.961 13.133 1 90.94 700 ARG B C 1
ATOM 12712 O O . ARG B 1 700 ? 28.672 -11.078 14.227 1 90.94 700 ARG B O 1
ATOM 12719 N N . GLU B 1 701 ? 28.609 -11.312 11.961 1 90.5 701 GLU B N 1
ATOM 12720 C CA . GLU B 1 701 ? 29.906 -11.953 11.883 1 90.5 701 GLU B CA 1
ATOM 12721 C C . GLU B 1 701 ? 31.031 -10.922 11.719 1 90.5 701 GLU B C 1
ATOM 12723 O O . GLU B 1 701 ? 32.125 -11.086 12.266 1 90.5 701 GLU B O 1
ATOM 12728 N N . ASN B 1 702 ? 30.844 -9.828 11.062 1 92.81 702 ASN B N 1
ATOM 12729 C CA . ASN B 1 702 ? 31.891 -8.898 10.656 1 92.81 702 ASN B CA 1
ATOM 12730 C C . ASN B 1 702 ? 31.781 -7.574 11.398 1 92.81 702 ASN B C 1
ATOM 12732 O O . ASN B 1 702 ? 32.688 -6.734 11.32 1 92.81 702 ASN B O 1
ATOM 12736 N N . GLY B 1 703 ? 30.734 -7.422 12.148 1 91 703 GLY B N 1
ATOM 12737 C CA . GLY B 1 703 ? 30.484 -6.105 12.719 1 91 703 GLY B CA 1
ATOM 12738 C C . GLY B 1 703 ? 29.719 -5.191 11.781 1 91 703 GLY B C 1
ATOM 12739 O O . GLY B 1 703 ? 29.391 -5.582 10.656 1 91 703 GLY B O 1
ATOM 12740 N N . ILE B 1 704 ? 29.5 -3.916 12.133 1 93.06 704 ILE B N 1
ATOM 12741 C CA . ILE B 1 704 ? 28.641 -3.037 11.352 1 93.06 704 ILE B CA 1
ATOM 12742 C C . ILE B 1 704 ? 29.469 -1.97 10.656 1 93.06 704 ILE B C 1
ATOM 12744 O O . ILE B 1 704 ? 28.938 -1.118 9.938 1 93.06 704 ILE B O 1
ATOM 12748 N N . ASP B 1 705 ? 30.766 -1.955 10.672 1 91.5 705 ASP B N 1
ATOM 12749 C CA . ASP B 1 705 ? 31.625 -0.901 10.148 1 91.5 705 ASP B CA 1
ATOM 12750 C C . ASP B 1 705 ? 31.531 -0.814 8.625 1 91.5 705 ASP B C 1
ATOM 12752 O O . ASP B 1 705 ? 31.734 0.252 8.047 1 91.5 705 ASP B O 1
ATOM 12756 N N . TRP B 1 706 ? 31.188 -1.973 8.039 1 92.38 706 TRP B N 1
ATOM 12757 C CA . TRP B 1 706 ? 31.125 -1.964 6.578 1 92.38 706 TRP B CA 1
ATOM 12758 C C . TRP B 1 706 ? 29.875 -1.25 6.09 1 92.38 706 TRP B C 1
ATOM 12760 O O . TRP B 1 706 ? 29.812 -0.822 4.934 1 92.38 706 TRP B O 1
ATOM 12770 N N . ILE B 1 707 ? 28.875 -1.082 6.957 1 94.75 707 ILE B N 1
ATOM 12771 C CA . ILE B 1 707 ? 27.641 -0.431 6.512 1 94.75 707 ILE B CA 1
ATOM 12772 C C . ILE B 1 707 ? 27.484 0.917 7.211 1 94.75 707 ILE B C 1
ATOM 12774 O O . ILE B 1 707 ? 26.734 1.776 6.762 1 94.75 707 ILE B O 1
ATOM 12778 N N . LEU B 1 708 ? 28.172 1.15 8.375 1 95.75 708 LEU B N 1
ATOM 12779 C CA . LEU B 1 708 ? 28.016 2.404 9.102 1 95.75 708 LEU B CA 1
ATOM 12780 C C . LEU B 1 708 ? 29.344 2.822 9.742 1 95.75 708 LEU B C 1
ATOM 12782 O O . LEU B 1 708 ? 29.875 2.109 10.602 1 95.75 708 LEU B O 1
ATOM 12786 N N . ARG B 1 709 ? 29.875 3.861 9.258 1 95.19 709 ARG B N 1
ATOM 12787 C CA . ARG B 1 709 ? 30.969 4.512 9.977 1 95.19 709 ARG B CA 1
ATOM 12788 C C . ARG B 1 709 ? 30.438 5.391 11.102 1 95.19 709 ARG B C 1
ATOM 12790 O O . ARG B 1 709 ? 29.609 6.273 10.875 1 95.19 709 ARG B O 1
ATOM 12797 N N . ASN B 1 710 ? 30.719 5.16 12.312 1 95.5 710 ASN B N 1
ATOM 12798 C CA . ASN B 1 710 ? 30.266 5.871 13.508 1 95.5 710 ASN B CA 1
ATOM 12799 C C . ASN B 1 710 ? 31.438 6.191 14.438 1 95.5 710 ASN B C 1
ATOM 12801 O O . ASN B 1 710 ? 31.594 5.582 15.492 1 95.5 710 ASN B O 1
ATOM 12805 N N . ASP B 1 711 ? 32.156 7.234 14.031 1 94 711 ASP B N 1
ATOM 12806 C CA . ASP B 1 711 ? 33.344 7.613 14.75 1 94 711 ASP B CA 1
ATOM 12807 C C . ASP B 1 711 ? 33.031 8.117 16.156 1 94 711 ASP B C 1
ATOM 12809 O O . ASP B 1 711 ? 32.031 8.852 16.344 1 94 711 ASP B O 1
ATOM 12813 N N . ASP B 1 712 ? 33.781 7.68 17.219 1 92.81 712 ASP B N 1
ATOM 12814 C CA . ASP B 1 712 ? 33.656 8.117 18.609 1 92.81 712 ASP B CA 1
ATOM 12815 C C . ASP B 1 712 ? 32.25 7.84 19.141 1 92.81 712 ASP B C 1
ATOM 12817 O O . ASP B 1 712 ? 31.734 8.617 19.953 1 92.81 712 ASP B O 1
ATOM 12821 N N . LYS B 1 713 ? 31.578 6.883 18.562 1 93.44 713 LYS B N 1
ATOM 12822 C CA . LYS B 1 713 ? 30.234 6.547 19 1 93.44 713 LYS B CA 1
ATOM 12823 C C . LYS B 1 713 ? 29.328 7.781 19.016 1 93.44 713 LYS B C 1
ATOM 12825 O O . LYS B 1 713 ? 28.672 8.07 20.016 1 93.44 713 LYS B O 1
ATOM 12830 N N . ALA B 1 714 ? 29.516 8.492 17.859 1 95.56 714 ALA B N 1
ATOM 12831 C CA . ALA B 1 714 ? 28.672 9.68 17.703 1 95.56 714 ALA B CA 1
ATOM 12832 C C . ALA B 1 714 ? 27.203 9.336 17.969 1 95.56 714 ALA B C 1
ATOM 12834 O O . ALA B 1 714 ? 26.469 10.133 18.547 1 95.56 714 ALA B O 1
ATOM 12835 N N . ILE B 1 715 ? 26.734 8.234 17.422 1 95.19 715 ILE B N 1
ATOM 12836 C CA . ILE B 1 715 ? 25.453 7.652 17.797 1 95.19 715 ILE B CA 1
ATOM 12837 C C . ILE B 1 715 ? 25.688 6.512 18.797 1 95.19 715 ILE B C 1
ATOM 12839 O O . ILE B 1 715 ? 26.25 5.477 18.438 1 95.19 715 ILE B O 1
ATOM 12843 N N . HIS B 1 716 ? 25.297 6.617 19.938 1 92 716 HIS B N 1
ATOM 12844 C CA . HIS B 1 716 ? 25.641 5.699 21.016 1 92 716 HIS B CA 1
ATOM 12845 C C . HIS B 1 716 ? 25.016 4.324 20.781 1 92 716 HIS B C 1
ATOM 12847 O O . HIS B 1 716 ? 25.703 3.307 20.844 1 92 716 HIS B O 1
ATOM 12853 N N . ASP B 1 717 ? 23.719 4.27 20.625 1 91.44 717 ASP B N 1
ATOM 12854 C CA . ASP B 1 717 ? 23.016 3.021 20.328 1 91.44 717 ASP B CA 1
ATOM 12855 C C . ASP B 1 717 ? 22.5 3.018 18.891 1 91.44 717 ASP B C 1
ATOM 12857 O O . ASP B 1 717 ? 21.422 3.539 18.625 1 91.44 717 ASP B O 1
ATOM 12861 N N . THR B 1 718 ? 23.344 2.328 18.109 1 94.19 718 THR B N 1
ATOM 12862 C CA . THR B 1 718 ? 22.984 2.359 16.688 1 94.19 718 THR B CA 1
ATOM 12863 C C . THR B 1 718 ? 21.828 1.409 16.406 1 94.19 718 THR B C 1
ATOM 12865 O O . THR B 1 718 ? 21.688 0.37 17.047 1 94.19 718 THR B O 1
ATOM 12868 N N . PHE B 1 719 ? 21.062 1.696 15.516 1 93.81 719 PHE B N 1
ATOM 12869 C CA . PHE B 1 719 ? 19.984 0.896 14.961 1 93.81 719 PHE B CA 1
ATOM 12870 C C . PHE B 1 719 ? 19.047 0.407 16.062 1 93.81 719 PHE B C 1
ATOM 12872 O O . PHE B 1 719 ? 18.719 -0.778 16.125 1 93.81 719 PHE B O 1
ATOM 12879 N N . ASN B 1 720 ? 18.672 1.273 16.969 1 90 720 ASN B N 1
ATOM 12880 C CA . ASN B 1 720 ? 17.844 0.902 18.109 1 90 720 ASN B CA 1
ATOM 12881 C C . ASN B 1 720 ? 16.359 1.121 17.828 1 90 720 ASN B C 1
ATOM 12883 O O . ASN B 1 720 ? 15.523 0.943 18.703 1 90 720 ASN B O 1
ATOM 12887 N N . GLY B 1 721 ? 16.047 1.517 16.672 1 87.38 721 GLY B N 1
ATOM 12888 C CA . GLY B 1 721 ? 14.656 1.652 16.266 1 87.38 721 GLY B CA 1
ATOM 12889 C C . GLY B 1 721 ? 14.008 2.928 16.766 1 87.38 721 GLY B C 1
ATOM 12890 O O . GLY B 1 721 ? 12.836 3.186 16.484 1 87.38 721 GLY B O 1
ATOM 12891 N N . ARG B 1 722 ? 14.711 3.787 17.391 1 87.12 722 ARG B N 1
ATOM 12892 C CA . ARG B 1 722 ? 14.148 5.016 17.938 1 87.12 722 ARG B CA 1
ATOM 12893 C C . ARG B 1 722 ? 13.953 6.066 16.844 1 87.12 722 ARG B C 1
ATOM 12895 O O . ARG B 1 722 ? 14.383 5.875 15.711 1 87.12 722 ARG B O 1
ATOM 12902 N N . SER B 1 723 ? 13.234 7.168 17.266 1 88.81 723 SER B N 1
ATOM 12903 C CA . SER B 1 723 ? 12.898 8.219 16.312 1 88.81 723 SER B CA 1
ATOM 12904 C C . SER B 1 723 ? 14.133 9.047 15.953 1 88.81 723 SER B C 1
ATOM 12906 O O . SER B 1 723 ? 15.125 9.039 16.688 1 88.81 723 SER B O 1
ATOM 12908 N N . LEU B 1 724 ? 14.062 9.695 14.797 1 92.56 724 LEU B N 1
ATOM 12909 C CA . LEU B 1 724 ? 15.141 10.586 14.391 1 92.56 724 LEU B CA 1
ATOM 12910 C C . LEU B 1 724 ? 15.305 11.727 15.383 1 92.56 724 LEU B C 1
ATOM 12912 O O . LEU B 1 724 ? 16.422 12.219 15.594 1 92.56 724 LEU B O 1
ATOM 12916 N N . PHE B 1 725 ? 14.188 12.211 16 1 90.56 725 PHE B N 1
ATOM 12917 C CA . PHE B 1 725 ? 14.258 13.273 17 1 90.56 725 PHE B CA 1
ATOM 12918 C C . PHE B 1 725 ? 15.102 12.844 18.203 1 90.56 725 PHE B C 1
ATOM 12920 O O . PHE B 1 725 ? 15.906 13.625 18.703 1 90.56 725 PHE B O 1
ATOM 12927 N N . TYR B 1 726 ? 14.883 11.594 18.594 1 89.81 726 TYR B N 1
ATOM 12928 C CA . TYR B 1 726 ? 15.68 11.062 19.688 1 89.81 726 TYR B CA 1
ATOM 12929 C C . TYR B 1 726 ? 17.172 11.07 19.328 1 89.81 726 TYR B C 1
ATOM 12931 O O . TYR B 1 726 ? 18 11.516 20.125 1 89.81 726 TYR B O 1
ATOM 12939 N N . THR B 1 727 ? 17.516 10.586 18.141 1 93.81 727 THR B N 1
ATOM 12940 C CA . THR B 1 727 ? 18.906 10.531 17.703 1 93.81 727 THR B CA 1
ATOM 12941 C C . THR B 1 727 ? 19.5 11.938 17.609 1 93.81 727 THR B C 1
ATOM 12943 O O . THR B 1 727 ? 20.625 12.172 18.062 1 93.81 727 THR B O 1
ATOM 12946 N N . ALA B 1 728 ? 18.719 12.852 17.031 1 92.56 728 ALA B N 1
ATOM 12947 C CA . ALA B 1 728 ? 19.188 14.227 16.859 1 92.56 728 ALA B CA 1
ATOM 12948 C C . ALA B 1 728 ? 19.391 14.906 18.203 1 92.56 728 ALA B C 1
ATOM 12950 O O . ALA B 1 728 ? 20.312 15.703 18.375 1 92.56 728 ALA B O 1
ATOM 12951 N N . SER B 1 729 ? 18.547 14.594 19.203 1 88.88 729 SER B N 1
ATOM 12952 C CA . SER B 1 729 ? 18.594 15.227 20.516 1 88.88 729 SER B CA 1
ATOM 12953 C C . SER B 1 729 ? 19.734 14.672 21.359 1 88.88 729 SER B C 1
ATOM 12955 O O . SER B 1 729 ? 20.188 15.312 22.312 1 88.88 729 SER B O 1
ATOM 12957 N N . HIS B 1 730 ? 20.281 13.523 20.984 1 90.31 730 HIS B N 1
ATOM 12958 C CA . HIS B 1 730 ? 21.266 12.859 21.844 1 90.31 730 HIS B CA 1
ATOM 12959 C C . HIS B 1 730 ? 22.625 12.766 21.156 1 90.31 730 HIS B C 1
ATOM 12961 O O . HIS B 1 730 ? 23.469 11.977 21.578 1 90.31 730 HIS B O 1
ATOM 12967 N N . CYS B 1 731 ? 22.812 13.445 20.125 1 92.25 731 CYS B N 1
ATOM 12968 C CA . CYS B 1 731 ? 24.109 13.477 19.438 1 92.25 731 CYS B CA 1
ATOM 12969 C C . CYS B 1 731 ? 24.578 14.906 19.234 1 92.25 731 CYS B C 1
ATOM 12971 O O . CYS B 1 731 ? 23.812 15.852 19.438 1 92.25 731 CYS B O 1
ATOM 12973 N N . ASP B 1 732 ? 25.844 14.992 18.984 1 90.69 732 ASP B N 1
ATOM 12974 C CA . ASP B 1 732 ? 26.406 16.281 18.562 1 90.69 732 ASP B CA 1
ATOM 12975 C C . ASP B 1 732 ? 26.016 16.594 17.109 1 90.69 732 ASP B C 1
ATOM 12977 O O . ASP B 1 732 ? 26.703 16.188 16.188 1 90.69 732 ASP B O 1
ATOM 12981 N N . LEU B 1 733 ? 25.016 17.328 17 1 90.44 733 LEU B N 1
ATOM 12982 C CA . LEU B 1 733 ? 24.375 17.547 15.711 1 90.44 733 LEU B CA 1
ATOM 12983 C C . LEU B 1 733 ? 25.297 18.297 14.766 1 90.44 733 LEU B C 1
ATOM 12985 O O . LEU B 1 733 ? 25.328 18.031 13.562 1 90.44 733 LEU B O 1
ATOM 12989 N N . VAL B 1 734 ? 26 19.219 15.188 1 88.31 734 VAL B N 1
ATOM 12990 C CA . VAL B 1 734 ? 26.812 20.125 14.383 1 88.31 734 VAL B CA 1
ATOM 12991 C C . VAL B 1 734 ? 27.906 19.328 13.672 1 88.31 734 VAL B C 1
ATOM 12993 O O . VAL B 1 734 ? 28.219 19.594 12.508 1 88.31 734 VAL B O 1
ATOM 12996 N N . HIS B 1 735 ? 28.391 18.266 14.305 1 91.81 735 HIS B N 1
ATOM 12997 C CA . HIS B 1 735 ? 29.5 17.516 13.727 1 91.81 735 HIS B CA 1
ATOM 12998 C C . HIS B 1 735 ? 29.078 16.109 13.352 1 91.81 735 HIS B C 1
ATOM 13000 O O . HIS B 1 735 ? 29.922 15.234 13.117 1 91.81 735 HIS B O 1
ATOM 13006 N N . LEU B 1 736 ? 27.875 15.836 13.344 1 94.62 736 LEU B N 1
ATOM 13007 C CA . LEU B 1 736 ? 27.375 14.484 13.102 1 94.62 736 LEU B CA 1
ATOM 13008 C C . LEU B 1 736 ? 27.781 14.008 11.703 1 94.62 736 LEU B C 1
ATOM 13010 O O . LEU B 1 736 ? 28.156 12.852 11.523 1 94.62 736 LEU B O 1
ATOM 13014 N N . HIS B 1 737 ? 27.703 14.891 10.688 1 93.88 737 HIS B N 1
ATOM 13015 C CA . HIS B 1 737 ? 27.953 14.516 9.297 1 93.88 737 HIS B CA 1
ATOM 13016 C C . HIS B 1 737 ? 29.406 14.164 9.078 1 93.88 737 HIS B C 1
ATOM 13018 O O . HIS B 1 737 ? 29.75 13.438 8.141 1 93.88 737 HIS B O 1
ATOM 13024 N N . ASP B 1 738 ? 30.266 14.617 9.93 1 93.81 738 ASP B N 1
ATOM 13025 C CA . ASP B 1 738 ? 31.688 14.297 9.82 1 93.81 738 ASP B CA 1
ATOM 13026 C C . ASP B 1 738 ? 32 12.953 10.469 1 93.81 738 ASP B C 1
ATOM 13028 O O . ASP B 1 738 ? 32.969 12.273 10.078 1 93.81 738 ASP B O 1
ATOM 13032 N N . LYS B 1 739 ? 31.234 12.578 11.359 1 95.38 739 LYS B N 1
ATOM 13033 C CA . LYS B 1 739 ? 31.547 11.414 12.188 1 95.38 739 LYS B CA 1
ATOM 13034 C C . LYS B 1 739 ? 30.734 10.203 11.758 1 95.38 739 LYS B C 1
ATOM 13036 O O . LYS B 1 739 ? 31.109 9.062 12.047 1 95.38 739 LYS B O 1
ATOM 13041 N N . VAL B 1 740 ? 29.609 10.406 11.156 1 96.38 740 VAL B N 1
ATOM 13042 C CA . VAL B 1 740 ? 28.719 9.305 10.812 1 96.38 740 VAL B CA 1
ATOM 13043 C C . VAL B 1 740 ? 28.516 9.258 9.297 1 96.38 740 VAL B C 1
ATOM 13045 O O . VAL B 1 740 ? 28.266 10.289 8.664 1 96.38 740 VAL B O 1
A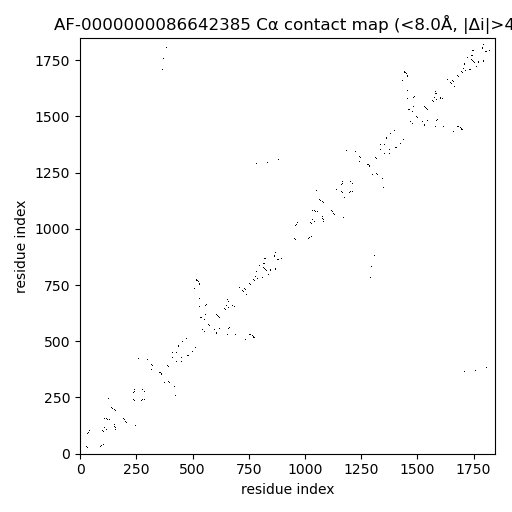TOM 13048 N N . GLU B 1 741 ? 28.703 8.109 8.711 1 94.94 741 GLU B N 1
ATOM 13049 C CA . GLU B 1 741 ? 28.469 7.902 7.285 1 94.94 741 GLU B CA 1
ATOM 13050 C C . GLU B 1 741 ? 27.844 6.535 7.02 1 94.94 741 GLU B C 1
ATOM 13052 O O . GLU B 1 741 ? 28.391 5.508 7.418 1 94.94 741 GLU B O 1
ATOM 13057 N N . ALA B 1 742 ? 26.672 6.629 6.418 1 94.88 742 ALA B N 1
ATOM 13058 C CA . ALA B 1 742 ? 26.016 5.375 6.039 1 94.88 742 ALA B CA 1
ATOM 13059 C C . ALA B 1 742 ? 26.703 4.75 4.828 1 94.88 742 ALA B C 1
ATOM 13061 O O . ALA B 1 742 ? 26.953 5.43 3.83 1 94.88 742 ALA B O 1
ATOM 13062 N N . ILE B 1 743 ? 27.078 3.518 4.895 1 93.12 743 ILE B N 1
ATOM 13063 C CA . ILE B 1 743 ? 27.688 2.707 3.846 1 93.12 743 ILE B CA 1
ATOM 13064 C C . ILE B 1 743 ? 28.953 3.398 3.33 1 93.12 743 ILE B C 1
ATOM 13066 O O . ILE B 1 743 ? 29 3.838 2.178 1 93.12 743 ILE B O 1
ATOM 13070 N N . PRO B 1 744 ? 29.906 3.461 4.172 1 90.38 744 PRO B N 1
ATOM 13071 C CA . PRO B 1 744 ? 31.141 4.156 3.809 1 90.38 744 PRO B CA 1
ATOM 13072 C C . PRO B 1 744 ? 31.844 3.518 2.613 1 90.38 744 PRO B C 1
ATOM 13074 O O . PRO B 1 744 ? 31.906 2.291 2.516 1 90.38 744 PRO B O 1
ATOM 13077 N N . ILE B 1 745 ? 32.281 4.258 1.699 1 75.88 745 ILE B N 1
ATOM 13078 C CA . ILE B 1 745 ? 32.938 3.812 0.473 1 75.88 745 ILE B CA 1
ATOM 13079 C C . ILE B 1 745 ? 34.344 3.309 0.789 1 75.88 745 ILE B C 1
ATOM 13081 O O . ILE B 1 745 ? 34.812 2.312 0.218 1 75.88 745 ILE B O 1
ATOM 13085 N N . MET B 1 746 ? 35.031 3.91 1.701 1 69.12 746 MET B N 1
ATOM 13086 C CA . MET B 1 746 ? 36.469 3.67 1.909 1 69.12 746 MET B CA 1
ATOM 13087 C C . MET B 1 746 ? 36.688 2.498 2.861 1 69.12 746 MET B C 1
ATOM 13089 O O . MET B 1 746 ? 37.812 2.164 3.188 1 69.12 746 MET B O 1
ATOM 13093 N N . ASP B 1 747 ? 35.625 1.762 3.182 1 68.19 747 ASP B N 1
ATOM 13094 C CA . ASP B 1 747 ? 35.844 0.637 4.082 1 68.19 747 ASP B CA 1
ATOM 13095 C C . ASP B 1 747 ? 36.562 -0.511 3.359 1 68.19 747 ASP B C 1
ATOM 13097 O O . ASP B 1 747 ? 36.094 -0.955 2.303 1 68.19 747 ASP B O 1
ATOM 13101 N N . SER B 1 748 ? 37.812 -0.826 3.775 1 67.12 748 SER B N 1
ATOM 13102 C CA . SER B 1 748 ? 38.688 -1.812 3.135 1 67.12 748 SER B CA 1
ATOM 13103 C C . SER B 1 748 ? 38.5 -3.191 3.766 1 67.12 748 SER B C 1
ATOM 13105 O O . SER B 1 748 ? 39.188 -4.145 3.377 1 67.12 748 SER B O 1
ATOM 13107 N N . SER B 1 749 ? 37.562 -3.318 4.652 1 80.31 749 SER B N 1
ATOM 13108 C CA . SER B 1 749 ? 37.438 -4.625 5.293 1 80.31 749 SER B CA 1
ATOM 13109 C C . SER B 1 749 ? 36.719 -5.621 4.402 1 80.31 749 SER B C 1
ATOM 13111 O O . SER B 1 749 ? 35.875 -5.234 3.59 1 80.31 749 SER B O 1
ATOM 13113 N N . PHE B 1 750 ? 37.25 -6.91 4.484 1 87.69 750 PHE B N 1
ATOM 13114 C CA . PHE B 1 750 ? 36.625 -7.98 3.709 1 87.69 750 PHE B CA 1
ATOM 13115 C C . PHE B 1 750 ? 35.469 -8.594 4.469 1 87.69 750 PHE B C 1
ATOM 13117 O O . PHE B 1 750 ? 35.562 -8.805 5.68 1 87.69 750 PHE B O 1
ATOM 13124 N N . LEU B 1 751 ? 34.406 -8.75 3.779 1 91.69 751 LEU B N 1
ATOM 13125 C CA . LEU B 1 751 ? 33.188 -9.312 4.363 1 91.69 751 LEU B CA 1
ATOM 13126 C C . LEU B 1 751 ? 33.156 -10.828 4.199 1 91.69 751 LEU B C 1
ATOM 13128 O O . LEU B 1 751 ? 33.531 -11.352 3.148 1 91.69 751 LEU B O 1
ATOM 13132 N N . THR B 1 752 ? 32.812 -11.57 5.234 1 93.44 752 THR B N 1
ATOM 13133 C CA . THR B 1 752 ? 32.625 -13.023 5.184 1 93.44 752 THR B CA 1
ATOM 13134 C C . THR B 1 752 ? 31.203 -13.406 5.582 1 93.44 752 THR B C 1
ATOM 13136 O O . THR B 1 752 ? 30.547 -12.68 6.324 1 93.44 752 THR B O 1
ATOM 13139 N N . ILE B 1 753 ? 30.703 -14.422 5.012 1 92.94 753 ILE B N 1
ATOM 13140 C CA . ILE B 1 753 ? 29.438 -15.039 5.398 1 92.94 753 ILE B CA 1
ATOM 13141 C C . ILE B 1 753 ? 29.672 -16.516 5.75 1 92.94 753 ILE B C 1
ATOM 13143 O O . ILE B 1 753 ? 30.109 -17.297 4.906 1 92.94 753 ILE B O 1
ATOM 13147 N N . ASP B 1 754 ? 29.406 -16.828 6.961 1 90.19 754 ASP B N 1
ATOM 13148 C CA . ASP B 1 754 ? 29.672 -18.172 7.465 1 90.19 754 ASP B CA 1
ATOM 13149 C C . ASP B 1 754 ? 31.125 -18.594 7.227 1 90.19 754 ASP B C 1
ATOM 13151 O O . ASP B 1 754 ? 31.391 -19.703 6.781 1 90.19 754 ASP B O 1
ATOM 13155 N N . GLY B 1 755 ? 31.953 -17.656 7.379 1 90.81 755 GLY B N 1
ATOM 13156 C CA . GLY B 1 755 ? 33.375 -17.906 7.281 1 90.81 755 GLY B CA 1
ATOM 13157 C C . GLY B 1 755 ? 33.906 -17.844 5.855 1 90.81 755 GLY B C 1
ATOM 13158 O O . GLY B 1 755 ? 35.125 -17.984 5.621 1 90.81 755 GLY B O 1
ATOM 13159 N N . LYS B 1 756 ? 33.062 -17.641 4.871 1 93.12 756 LYS B N 1
ATOM 13160 C CA . LYS B 1 756 ? 33.469 -17.578 3.473 1 93.12 756 LYS B CA 1
ATOM 13161 C C . LYS B 1 756 ? 33.562 -16.141 2.977 1 93.12 756 LYS B C 1
ATOM 13163 O O . LYS B 1 756 ? 32.719 -15.32 3.32 1 93.12 756 LYS B O 1
ATOM 13168 N N . LEU B 1 757 ? 34.531 -15.875 2.193 1 92.62 757 LEU B N 1
ATOM 13169 C CA . LEU B 1 757 ? 34.781 -14.523 1.712 1 92.62 757 LEU B CA 1
ATOM 13170 C C . LEU B 1 757 ? 33.719 -14.125 0.679 1 92.62 757 LEU B C 1
ATOM 13172 O O . LEU B 1 757 ? 33.406 -14.906 -0.221 1 92.62 757 LEU B O 1
ATOM 13176 N N . VAL B 1 758 ? 33.219 -12.922 0.812 1 93.12 758 VAL B N 1
ATOM 13177 C CA . VAL B 1 758 ? 32.25 -12.367 -0.153 1 93.12 758 VAL B CA 1
ATOM 13178 C C . VAL B 1 758 ? 33.031 -11.742 -1.318 1 93.12 758 VAL B C 1
ATOM 13180 O O . VAL B 1 758 ? 33.844 -10.852 -1.119 1 93.12 758 VAL B O 1
ATOM 13183 N N . ARG B 1 759 ? 32.688 -12.109 -2.48 1 88.5 759 ARG B N 1
ATOM 13184 C CA . ARG B 1 759 ? 33.469 -11.703 -3.652 1 88.5 759 ARG B CA 1
ATOM 13185 C C . ARG B 1 759 ? 32.938 -10.406 -4.242 1 88.5 759 ARG B C 1
ATOM 13187 O O . ARG B 1 759 ? 33.625 -9.68 -4.941 1 88.5 759 ARG B O 1
ATOM 13194 N N . ASN B 1 760 ? 31.688 -10.18 -4.086 1 85.12 760 ASN B N 1
ATOM 13195 C CA . ASN B 1 760 ? 31.062 -9 -4.688 1 85.12 760 ASN B CA 1
ATOM 13196 C C . ASN B 1 760 ? 30.656 -7.984 -3.627 1 85.12 760 ASN B C 1
ATOM 13198 O O . ASN B 1 760 ? 29.531 -7.48 -3.648 1 85.12 760 ASN B O 1
ATOM 13202 N N . GLN B 1 761 ? 31.562 -7.695 -2.748 1 87.69 761 GLN B N 1
ATOM 13203 C CA . GLN B 1 761 ? 31.281 -6.793 -1.637 1 87.69 761 GLN B CA 1
ATOM 13204 C C . GLN B 1 761 ? 30.859 -5.418 -2.139 1 87.69 761 GLN B C 1
ATOM 13206 O O . GLN B 1 761 ? 29.922 -4.809 -1.593 1 87.69 761 GLN B O 1
ATOM 13211 N N . LEU B 1 762 ? 31.516 -4.855 -3.096 1 82.88 762 LEU B N 1
ATOM 13212 C CA . LEU B 1 762 ? 31.203 -3.537 -3.629 1 82.88 762 LEU B CA 1
ATOM 13213 C C . LEU B 1 762 ? 29.781 -3.512 -4.203 1 82.88 762 LEU B C 1
ATOM 13215 O O . LEU B 1 762 ? 29.062 -2.525 -4.047 1 82.88 762 LEU B O 1
ATOM 13219 N N . GLU B 1 763 ? 29.438 -4.664 -4.828 1 79.62 763 GLU B N 1
ATOM 13220 C CA . GLU B 1 763 ? 28.109 -4.754 -5.402 1 79.62 763 GLU B CA 1
ATOM 13221 C C . GLU B 1 763 ? 27.031 -4.766 -4.316 1 79.62 763 GLU B C 1
ATOM 13223 O O . GLU B 1 763 ? 25.969 -4.176 -4.48 1 79.62 763 GLU B O 1
ATOM 13228 N N . ILE B 1 764 ? 27.297 -5.426 -3.312 1 87.69 764 ILE B N 1
ATOM 13229 C CA . ILE B 1 764 ? 26.359 -5.5 -2.195 1 87.69 764 ILE B CA 1
ATOM 13230 C C . ILE B 1 764 ? 26.172 -4.109 -1.592 1 87.69 764 ILE B C 1
ATOM 13232 O O . ILE B 1 764 ? 25.031 -3.701 -1.312 1 87.69 764 ILE B O 1
ATOM 13236 N N . LYS B 1 765 ? 27.219 -3.398 -1.458 1 87.94 765 LYS B N 1
ATOM 13237 C CA . LYS B 1 765 ? 27.156 -2.055 -0.893 1 87.94 765 LYS B CA 1
ATOM 13238 C C . LYS B 1 765 ? 26.406 -1.1 -1.812 1 87.94 765 LYS B C 1
ATOM 13240 O O . LYS B 1 765 ? 25.609 -0.286 -1.347 1 87.94 765 LYS B O 1
ATOM 13245 N N . THR B 1 766 ? 26.656 -1.216 -3.076 1 82.62 766 THR B N 1
ATOM 13246 C CA . THR B 1 766 ? 25.984 -0.353 -4.043 1 82.62 766 THR B CA 1
ATOM 13247 C C . THR B 1 766 ? 24.484 -0.618 -4.062 1 82.62 766 THR B C 1
ATOM 13249 O O . THR B 1 766 ? 23.688 0.315 -4.164 1 82.62 766 THR B O 1
ATOM 13252 N N . SER B 1 767 ? 24.172 -1.93 -4.016 1 83.5 767 SER B N 1
ATOM 13253 C CA . SER B 1 767 ? 22.766 -2.285 -3.977 1 83.5 767 SER B CA 1
ATOM 13254 C C . SER B 1 767 ? 22.078 -1.699 -2.746 1 83.5 767 SER B C 1
ATOM 13256 O O . SER B 1 767 ? 20.984 -1.131 -2.846 1 83.5 767 SER B O 1
ATOM 13258 N N . LEU B 1 768 ? 22.719 -1.859 -1.649 1 89.81 768 LEU B N 1
ATOM 13259 C CA . LEU B 1 768 ? 22.172 -1.321 -0.407 1 89.81 768 LEU B CA 1
ATOM 13260 C C . LEU B 1 768 ? 22.094 0.2 -0.465 1 89.81 768 LEU B C 1
ATOM 13262 O O . LEU B 1 768 ? 21.109 0.789 -0.002 1 89.81 768 LEU B O 1
ATOM 13266 N N . GLN B 1 769 ? 23.094 0.841 -1.013 1 88.56 769 GLN B N 1
ATOM 13267 C CA . GLN B 1 769 ? 23.125 2.291 -1.17 1 88.56 769 GLN B CA 1
ATOM 13268 C C . GLN B 1 769 ? 21.969 2.768 -2.051 1 88.56 769 GLN B C 1
ATOM 13270 O O . GLN B 1 769 ? 21.422 3.846 -1.826 1 88.56 769 GLN B O 1
ATOM 13275 N N . GLY B 1 770 ? 21.734 1.951 -3.064 1 83.06 770 GLY B N 1
ATOM 13276 C CA . GLY B 1 770 ? 20.609 2.291 -3.92 1 83.06 770 GLY B CA 1
ATOM 13277 C C . GLY B 1 770 ? 19.297 2.42 -3.162 1 83.06 770 GLY B C 1
ATOM 13278 O O . GLY B 1 770 ? 18.547 3.377 -3.369 1 83.06 770 GLY B O 1
ATOM 13279 N N . TRP B 1 771 ? 19.031 1.493 -2.252 1 86.56 771 TRP B N 1
ATOM 13280 C CA . TRP B 1 771 ? 17.812 1.525 -1.442 1 86.56 771 TRP B CA 1
ATOM 13281 C C . TRP B 1 771 ? 17.797 2.744 -0.527 1 86.56 771 TRP B C 1
ATOM 13283 O O . TRP B 1 771 ? 16.766 3.393 -0.359 1 86.56 771 TRP B O 1
ATOM 13293 N N . VAL B 1 772 ? 18.953 3.094 0.028 1 91.81 772 VAL B N 1
ATOM 13294 C CA . VAL B 1 772 ? 19.062 4.184 0.993 1 91.81 772 VAL B CA 1
ATOM 13295 C C . VAL B 1 772 ? 18.906 5.523 0.282 1 91.81 772 VAL B C 1
ATOM 13297 O O . VAL B 1 772 ? 18.188 6.402 0.758 1 91.81 772 VAL B O 1
ATOM 13300 N N . THR B 1 773 ? 19.484 5.66 -0.861 1 87 773 THR B N 1
ATOM 13301 C CA . THR B 1 773 ? 19.438 6.918 -1.603 1 87 773 THR B CA 1
ATOM 13302 C C . THR B 1 773 ? 18.047 7.184 -2.146 1 87 773 THR B C 1
ATOM 13304 O O . THR B 1 773 ? 17.609 8.336 -2.213 1 87 773 THR B O 1
ATOM 13307 N N . LEU B 1 774 ? 17.375 6.125 -2.545 1 82 774 LEU B N 1
ATOM 13308 C CA . LEU B 1 774 ? 16.016 6.258 -3.064 1 82 774 LEU B CA 1
ATOM 13309 C C . LEU B 1 774 ? 15.016 6.449 -1.93 1 82 774 LEU B C 1
ATOM 13311 O O . LEU B 1 774 ? 13.867 6.816 -2.168 1 82 774 LEU B O 1
ATOM 13315 N N . ARG B 1 775 ? 15.555 6.336 -0.652 1 88 775 ARG B N 1
ATOM 13316 C CA . ARG B 1 775 ? 14.734 6.453 0.545 1 88 775 ARG B CA 1
ATOM 13317 C C . ARG B 1 775 ? 13.531 5.52 0.474 1 88 775 ARG B C 1
ATOM 13319 O O . ARG B 1 775 ? 12.398 5.941 0.716 1 88 775 ARG B O 1
ATOM 13326 N N . GLN B 1 776 ? 13.82 4.285 -0.015 1 84.12 776 GLN B N 1
ATOM 13327 C CA . GLN B 1 776 ? 12.836 3.215 -0.08 1 84.12 776 GLN B CA 1
ATOM 13328 C C . GLN B 1 776 ? 13.305 1.979 0.679 1 84.12 776 GLN B C 1
ATOM 13330 O O . GLN B 1 776 ? 14.5 1.829 0.946 1 84.12 776 GLN B O 1
ATOM 13335 N N . ALA B 1 777 ? 12.43 1.24 1.125 1 87.12 777 ALA B N 1
ATOM 13336 C CA . ALA B 1 777 ? 12.734 -0.017 1.804 1 87.12 777 ALA B CA 1
ATOM 13337 C C . ALA B 1 777 ? 12.023 -1.189 1.13 1 87.12 777 ALA B C 1
ATOM 13339 O O . ALA B 1 777 ? 10.914 -1.04 0.616 1 87.12 777 ALA B O 1
ATOM 13340 N N . GLU B 1 778 ? 12.703 -2.35 1.093 1 85.31 778 GLU B N 1
ATOM 13341 C CA . GLU B 1 778 ? 12.109 -3.539 0.494 1 85.31 778 GLU B CA 1
ATOM 13342 C C . GLU B 1 778 ? 10.891 -4.008 1.29 1 85.31 778 GLU B C 1
ATOM 13344 O O . GLU B 1 778 ? 10.906 -3.986 2.521 1 85.31 778 GLU B O 1
ATOM 13349 N N . ALA B 1 779 ? 9.867 -4.25 0.539 1 85.12 779 ALA B N 1
ATOM 13350 C CA . ALA B 1 779 ? 8.648 -4.727 1.197 1 85.12 779 ALA B CA 1
ATOM 13351 C C . ALA B 1 779 ? 8.586 -6.25 1.185 1 85.12 779 ALA B C 1
ATOM 13353 O O . ALA B 1 779 ? 9.164 -6.898 0.31 1 85.12 779 ALA B O 1
ATOM 13354 N N . GLY B 1 780 ? 8.094 -6.887 2.232 1 85.69 780 GLY B N 1
ATOM 13355 C CA . GLY B 1 780 ? 7.711 -8.289 2.312 1 85.69 780 GLY B CA 1
ATOM 13356 C C . GLY B 1 780 ? 6.223 -8.492 2.512 1 85.69 780 GLY B C 1
ATOM 13357 O O . GLY B 1 780 ? 5.484 -7.531 2.736 1 85.69 780 GLY B O 1
ATOM 13358 N N . VAL B 1 781 ? 5.797 -9.75 2.303 1 87.06 781 VAL B N 1
ATOM 13359 C CA . VAL B 1 781 ? 4.367 -10.031 2.395 1 87.06 781 VAL B CA 1
ATOM 13360 C C . VAL B 1 781 ? 4.059 -10.695 3.732 1 87.06 781 VAL B C 1
ATOM 13362 O O . VAL B 1 781 ? 4.738 -11.641 4.137 1 87.06 781 VAL B O 1
ATOM 13365 N N . CYS B 1 782 ? 3.15 -10.094 4.461 1 91.44 782 CYS B N 1
ATOM 13366 C CA . CYS B 1 782 ? 2.656 -10.727 5.68 1 91.44 782 CYS B CA 1
ATOM 13367 C C . CYS B 1 782 ? 1.866 -11.992 5.359 1 91.44 782 CYS B C 1
ATOM 13369 O O . CYS B 1 782 ? 1 -11.977 4.484 1 91.44 782 CYS B O 1
ATOM 13371 N N . SER B 1 783 ? 2.102 -13.062 6.098 1 91.31 783 SER B N 1
ATOM 13372 C CA . SER B 1 783 ? 1.458 -14.344 5.812 1 91.31 783 SER B CA 1
ATOM 13373 C C . SER B 1 783 ? 0.008 -14.344 6.285 1 91.31 783 SER B C 1
ATOM 13375 O O . SER B 1 783 ? -0.778 -15.203 5.883 1 91.31 783 SER B O 1
ATOM 13377 N N . LEU B 1 784 ? -0.405 -13.469 7.129 1 88.25 784 LEU B N 1
ATOM 13378 C CA . LEU B 1 784 ? -1.757 -13.461 7.68 1 88.25 784 LEU B CA 1
ATOM 13379 C C . LEU B 1 784 ? -2.646 -12.484 6.914 1 88.25 784 LEU B C 1
ATOM 13381 O O . LEU B 1 784 ? -3.73 -12.859 6.457 1 88.25 784 LEU B O 1
ATOM 13385 N N . CYS B 1 785 ? -2.186 -11.258 6.707 1 86.94 785 CYS B N 1
ATOM 13386 C CA . CYS B 1 785 ? -3.045 -10.266 6.074 1 86.94 785 CYS B CA 1
ATOM 13387 C C . CYS B 1 785 ? -2.676 -10.078 4.605 1 86.94 785 CYS B C 1
ATOM 13389 O O . CYS B 1 785 ? -3.4 -9.414 3.859 1 86.94 785 CYS B O 1
ATOM 13391 N N . PHE B 1 786 ? -1.501 -10.57 4.109 1 86.25 786 PHE B N 1
ATOM 13392 C CA . PHE B 1 786 ? -1.053 -10.562 2.721 1 86.25 786 PHE B CA 1
ATOM 13393 C C . PHE B 1 786 ? -0.792 -9.141 2.242 1 86.25 786 PHE B C 1
ATOM 13395 O O . PHE B 1 786 ? -0.74 -8.883 1.038 1 86.25 786 PHE B O 1
ATOM 13402 N N . SER B 1 787 ? -0.674 -8.219 3.209 1 82.44 787 SER B N 1
ATOM 13403 C CA . SER B 1 787 ? -0.29 -6.855 2.857 1 82.44 787 SER B CA 1
ATOM 13404 C C . SER B 1 787 ? 1.221 -6.734 2.688 1 82.44 787 SER B C 1
ATOM 13406 O O . SER B 1 787 ? 1.98 -7.512 3.268 1 82.44 787 SER B O 1
ATOM 13408 N N . ASN B 1 788 ? 1.61 -5.832 1.848 1 83 788 ASN B N 1
ATOM 13409 C CA . ASN B 1 788 ? 3.027 -5.508 1.713 1 83 788 ASN B CA 1
ATOM 13410 C C . ASN B 1 788 ? 3.516 -4.641 2.869 1 83 788 ASN B C 1
ATOM 13412 O O . ASN B 1 788 ? 2.984 -3.553 3.104 1 83 788 ASN B O 1
ATOM 13416 N N . ILE B 1 789 ? 4.414 -5.203 3.65 1 86.25 789 ILE B N 1
ATOM 13417 C CA . ILE B 1 789 ? 4.996 -4.543 4.812 1 86.25 789 ILE B CA 1
ATOM 13418 C C . ILE B 1 789 ? 6.516 -4.473 4.66 1 86.25 789 ILE B C 1
ATOM 13420 O O . ILE B 1 789 ? 7.117 -5.32 3.998 1 86.25 789 ILE B O 1
ATOM 13424 N N . ARG B 1 790 ? 7.078 -3.441 5.234 1 86.38 790 ARG B N 1
ATOM 13425 C CA . ARG B 1 790 ? 8.531 -3.395 5.25 1 86.38 790 ARG B CA 1
ATOM 13426 C C . ARG B 1 790 ? 9.117 -4.66 5.871 1 86.38 790 ARG B C 1
ATOM 13428 O O . ARG B 1 790 ? 8.656 -5.109 6.922 1 86.38 790 ARG B O 1
ATOM 13435 N N . LYS B 1 791 ? 10.078 -5.219 5.215 1 87.5 791 LYS B N 1
ATOM 13436 C CA . LYS B 1 791 ? 10.672 -6.477 5.656 1 87.5 791 LYS B CA 1
ATOM 13437 C C . LYS B 1 791 ? 11.172 -6.375 7.098 1 87.5 791 LYS B C 1
ATOM 13439 O O . LYS B 1 791 ? 11.102 -7.344 7.852 1 87.5 791 LYS B O 1
ATOM 13444 N N . ALA B 1 792 ? 11.672 -5.184 7.422 1 84.69 792 ALA B N 1
ATOM 13445 C CA . ALA B 1 792 ? 12.188 -4.977 8.773 1 84.69 792 ALA B CA 1
ATOM 13446 C C . ALA B 1 792 ? 11.078 -5.082 9.812 1 84.69 792 ALA B C 1
ATOM 13448 O O . ALA B 1 792 ? 11.336 -5.367 10.984 1 84.69 792 ALA B O 1
ATOM 13449 N N . ASP B 1 793 ? 9.891 -4.902 9.422 1 87.5 793 ASP B N 1
ATOM 13450 C CA . ASP B 1 793 ? 8.75 -4.906 10.336 1 87.5 793 ASP B CA 1
ATOM 13451 C C . ASP B 1 793 ? 8.062 -6.266 10.352 1 87.5 793 ASP B C 1
ATOM 13453 O O . ASP B 1 793 ? 7.043 -6.445 11.023 1 87.5 793 ASP B O 1
ATOM 13457 N N . LEU B 1 794 ? 8.57 -7.203 9.602 1 90.69 794 LEU B N 1
ATOM 13458 C CA . LEU B 1 794 ? 8.047 -8.562 9.602 1 90.69 794 LEU B CA 1
ATOM 13459 C C . LEU B 1 794 ? 8.781 -9.43 10.617 1 90.69 794 LEU B C 1
ATOM 13461 O O . LEU B 1 794 ? 10.008 -9.336 10.742 1 90.69 794 LEU B O 1
ATOM 13465 N N . LYS B 1 795 ? 8.039 -10.156 11.398 1 90.06 795 LYS B N 1
ATOM 13466 C CA . LYS B 1 795 ? 8.594 -11.055 12.406 1 90.06 795 LYS B CA 1
ATOM 13467 C C . LYS B 1 795 ? 8.039 -12.469 12.234 1 90.06 795 LYS B C 1
ATOM 13469 O O . LYS B 1 795 ? 7 -12.664 11.602 1 90.06 795 LYS B O 1
ATOM 13474 N N . ARG B 1 796 ? 8.789 -13.375 12.812 1 91.19 796 ARG B N 1
ATOM 13475 C CA . ARG B 1 796 ? 8.305 -14.75 12.805 1 91.19 796 ARG B CA 1
ATOM 13476 C C . ARG B 1 796 ? 7.055 -14.891 13.664 1 91.19 796 ARG B C 1
ATOM 13478 O O . ARG B 1 796 ? 6.961 -14.289 14.742 1 91.19 796 ARG B O 1
ATOM 13485 N N . ALA B 1 797 ? 6.066 -15.617 13.18 1 93.12 797 ALA B N 1
ATOM 13486 C CA . ALA B 1 797 ? 4.77 -15.734 13.844 1 93.12 797 ALA B CA 1
ATOM 13487 C C . ALA B 1 797 ? 4.918 -16.359 15.234 1 93.12 797 ALA B C 1
ATOM 13489 O O . ALA B 1 797 ? 4.262 -15.93 16.188 1 93.12 797 ALA B O 1
ATOM 13490 N N . CYS B 1 798 ? 5.715 -17.422 15.445 1 93.44 798 CYS B N 1
ATOM 13491 C CA . CYS B 1 798 ? 5.781 -18.047 16.75 1 93.44 798 CYS B CA 1
ATOM 13492 C C . CYS B 1 798 ? 7.227 -18.188 17.219 1 93.44 798 CYS B C 1
ATOM 13494 O O . CYS B 1 798 ? 7.48 -18.484 18.391 1 93.44 798 CYS B O 1
ATOM 13496 N N . GLY B 1 799 ? 8.227 -17.984 16.391 1 88.19 799 GLY B N 1
ATOM 13497 C CA . GLY B 1 799 ? 9.625 -17.984 16.781 1 88.19 799 GLY B CA 1
ATOM 13498 C C . GLY B 1 799 ? 10.211 -19.375 16.906 1 88.19 799 GLY B C 1
ATOM 13499 O O . GLY B 1 799 ? 11.398 -19.547 17.203 1 88.19 799 GLY B O 1
ATOM 13500 N N . ARG B 1 800 ? 9.398 -20.391 16.734 1 89.31 800 ARG B N 1
ATOM 13501 C CA . ARG B 1 800 ? 9.875 -21.766 16.828 1 89.31 800 ARG B CA 1
ATOM 13502 C C . ARG B 1 800 ? 10.617 -22.172 15.555 1 89.31 800 ARG B C 1
ATOM 13504 O O . ARG B 1 800 ? 10.312 -21.672 14.469 1 89.31 800 ARG B O 1
ATOM 13511 N N . THR B 1 801 ? 11.562 -23.062 15.773 1 83.12 801 THR B N 1
ATOM 13512 C CA . THR B 1 801 ? 12.312 -23.562 14.625 1 83.12 801 THR B CA 1
ATOM 13513 C C . THR B 1 801 ? 11.406 -24.344 13.688 1 83.12 801 THR B C 1
ATOM 13515 O O . THR B 1 801 ? 10.547 -25.109 14.141 1 83.12 801 THR B O 1
ATOM 13518 N N . GLY B 1 802 ? 11.438 -24.125 12.508 1 79.94 802 GLY B N 1
ATOM 13519 C CA . GLY B 1 802 ? 10.625 -24.828 11.531 1 79.94 802 GLY B CA 1
ATOM 13520 C C . GLY B 1 802 ? 9.461 -24 11.016 1 79.94 802 GLY B C 1
ATOM 13521 O O . GLY B 1 802 ? 8.914 -24.281 9.953 1 79.94 802 GLY B O 1
ATOM 13522 N N . CYS B 1 803 ? 8.953 -23.141 11.906 1 87.19 803 CYS B N 1
ATOM 13523 C CA . CYS B 1 803 ? 7.887 -22.266 11.453 1 87.19 803 CYS B CA 1
ATOM 13524 C C . CYS B 1 803 ? 8.453 -21 10.812 1 87.19 803 CYS B C 1
ATOM 13526 O O . CYS B 1 803 ? 9.031 -20.156 11.5 1 87.19 803 CYS B O 1
ATOM 13528 N N . HIS B 1 804 ? 8.289 -20.844 9.484 1 85.94 804 HIS B N 1
ATOM 13529 C CA . HIS B 1 804 ? 8.961 -19.766 8.75 1 85.94 804 HIS B CA 1
ATOM 13530 C C . HIS B 1 804 ? 7.965 -18.703 8.297 1 85.94 804 HIS B C 1
ATOM 13532 O O . HIS B 1 804 ? 8.281 -17.891 7.43 1 85.94 804 HIS B O 1
ATOM 13538 N N . GLN B 1 805 ? 6.809 -18.75 8.969 1 91.12 805 GLN B N 1
ATOM 13539 C CA . GLN B 1 805 ? 5.809 -17.766 8.555 1 91.12 805 GLN B CA 1
ATOM 13540 C C . GLN B 1 805 ? 6.102 -16.391 9.148 1 91.12 805 GLN B C 1
ATOM 13542 O O . GLN B 1 805 ? 6.387 -16.281 10.344 1 91.12 805 GLN B O 1
ATOM 13547 N N . LEU B 1 806 ? 6.148 -15.383 8.297 1 92.19 806 LEU B N 1
ATOM 13548 C CA . LEU B 1 806 ? 6.391 -14.008 8.719 1 92.19 806 LEU B CA 1
ATOM 13549 C C . LEU B 1 806 ? 5.086 -13.227 8.797 1 92.19 806 LEU B C 1
ATOM 13551 O O . LEU B 1 806 ? 4.238 -13.328 7.902 1 92.19 806 LEU B O 1
ATOM 13555 N N . VAL B 1 807 ? 4.895 -12.516 9.93 1 94 807 VAL B N 1
ATOM 13556 C CA . VAL B 1 807 ? 3.658 -11.766 10.156 1 94 807 VAL B CA 1
ATOM 13557 C C . VAL B 1 807 ? 3.984 -10.344 10.602 1 94 807 VAL B C 1
ATOM 13559 O O . VAL B 1 807 ? 5.02 -10.109 11.227 1 94 807 VAL B O 1
ATOM 13562 N N . CYS B 1 808 ? 3.174 -9.328 10.203 1 91.94 808 CYS B N 1
ATOM 13563 C CA . CYS B 1 808 ? 3.406 -7.93 10.547 1 91.94 808 CYS B CA 1
ATOM 13564 C C . CYS B 1 808 ? 3.014 -7.656 11.992 1 91.94 808 CYS B C 1
ATOM 13566 O O . CYS B 1 808 ? 2.336 -8.469 12.625 1 91.94 808 CYS B O 1
ATOM 13568 N N . ASN B 1 809 ? 3.396 -6.535 12.516 1 86.69 809 ASN B N 1
ATOM 13569 C CA . ASN B 1 809 ? 3.152 -6.168 13.906 1 86.69 809 ASN B CA 1
ATOM 13570 C C . ASN B 1 809 ? 1.661 -6.031 14.195 1 86.69 809 ASN B C 1
ATOM 13572 O O . ASN B 1 809 ? 1.193 -6.441 15.266 1 86.69 809 ASN B O 1
ATOM 13576 N N . SER B 1 810 ? 0.931 -5.441 13.305 1 84.81 810 SER B N 1
ATOM 13577 C CA . SER B 1 810 ? -0.506 -5.273 13.5 1 84.81 810 SER B CA 1
ATOM 13578 C C . SER B 1 810 ? -1.211 -6.621 13.617 1 84.81 810 SER B C 1
ATOM 13580 O O . SER B 1 810 ? -2.107 -6.785 14.445 1 84.81 810 SER B O 1
ATOM 13582 N N . CYS B 1 811 ? -0.807 -7.547 12.766 1 89.44 811 CYS B N 1
ATOM 13583 C CA . CYS B 1 811 ? -1.396 -8.883 12.805 1 89.44 811 CYS B CA 1
ATOM 13584 C C . CYS B 1 811 ? -1.011 -9.617 14.086 1 89.44 811 CYS B C 1
ATOM 13586 O O . CYS B 1 811 ? -1.826 -10.336 14.664 1 89.44 811 CYS B O 1
ATOM 13588 N N . LEU B 1 812 ? 0.213 -9.492 14.539 1 91.06 812 LEU B N 1
ATOM 13589 C CA . LEU B 1 812 ? 0.634 -10.109 15.789 1 91.06 812 LEU B CA 1
ATOM 13590 C C . LEU B 1 812 ? -0.144 -9.531 16.969 1 91.06 812 LEU B C 1
ATOM 13592 O O . LEU B 1 812 ? -0.555 -10.266 17.875 1 91.06 812 LEU B O 1
ATOM 13596 N N . GLN B 1 813 ? -0.28 -8.219 16.906 1 87.44 813 GLN B N 1
ATOM 13597 C CA . GLN B 1 813 ? -1.053 -7.555 17.953 1 87.44 813 GLN B CA 1
ATOM 13598 C C . GLN B 1 813 ? -2.506 -8.016 17.953 1 87.44 813 GLN B C 1
ATOM 13600 O O . GLN B 1 813 ? -3.109 -8.211 19 1 87.44 813 GLN B O 1
ATOM 13605 N N . SER B 1 814 ? -3.016 -8.195 16.812 1 86.62 814 SER B N 1
ATOM 13606 C CA . SER B 1 814 ? -4.406 -8.617 16.672 1 86.62 814 SER B CA 1
ATOM 13607 C C . SER B 1 814 ? -4.578 -10.086 17.062 1 86.62 814 SER B C 1
ATOM 13609 O O . SER B 1 814 ? -5.684 -10.516 17.391 1 86.62 814 SER B O 1
ATOM 13611 N N . TRP B 1 815 ? -3.574 -10.883 16.969 1 91.38 815 TRP B N 1
ATOM 13612 C CA . TRP B 1 815 ? -3.662 -12.305 17.266 1 91.38 815 TRP B CA 1
ATOM 13613 C C . TRP B 1 815 ? -3.301 -12.578 18.719 1 91.38 815 TRP B C 1
ATOM 13615 O O . TRP B 1 815 ? -4.152 -12.992 19.516 1 91.38 815 TRP B O 1
ATOM 13625 N N . TYR B 1 816 ? -2.143 -12.234 19.141 1 90.75 816 TYR B N 1
ATOM 13626 C CA . TYR B 1 816 ? -1.703 -12.508 20.5 1 90.75 816 TYR B CA 1
ATOM 13627 C C . TYR B 1 816 ? -2.199 -11.43 21.469 1 90.75 816 TYR B C 1
ATOM 13629 O O . TYR B 1 816 ? -2.451 -11.703 22.641 1 90.75 816 TYR B O 1
ATOM 13637 N N . GLY B 1 817 ? -2.33 -10.281 21.016 1 88 817 GLY B N 1
ATOM 13638 C CA . GLY B 1 817 ? -2.727 -9.148 21.828 1 88 817 GLY B CA 1
ATOM 13639 C C . GLY B 1 817 ? -4.195 -9.172 22.219 1 88 817 GLY B C 1
ATOM 13640 O O . GLY B 1 817 ? -4.633 -8.391 23.062 1 88 817 GLY B O 1
ATOM 13641 N N . ILE B 1 818 ? -4.934 -10.086 21.594 1 87 818 ILE B N 1
ATOM 13642 C CA . ILE B 1 818 ? -6.34 -10.219 21.953 1 87 818 ILE B CA 1
ATOM 13643 C C . ILE B 1 818 ? -6.469 -10.578 23.438 1 87 818 ILE B C 1
ATOM 13645 O O . ILE B 1 818 ? -7.445 -10.195 24.078 1 87 818 ILE B O 1
ATOM 13649 N N . ASN B 1 819 ? -5.535 -11.305 23.875 1 89.5 819 ASN B N 1
ATOM 13650 C CA . ASN B 1 819 ? -5.5 -11.672 25.281 1 89.5 819 ASN B CA 1
ATOM 13651 C C . ASN B 1 819 ? -4.879 -10.562 26.141 1 89.5 819 ASN B C 1
ATOM 13653 O O . ASN B 1 819 ? -3.67 -10.336 26.078 1 89.5 819 ASN B O 1
ATOM 13657 N N . GLU B 1 820 ? -5.703 -9.844 26.797 1 87.75 820 GLU B N 1
ATOM 13658 C CA . GLU B 1 820 ? -5.273 -8.734 27.641 1 87.75 820 GLU B CA 1
ATOM 13659 C C . GLU B 1 820 ? -5.91 -8.82 29.031 1 87.75 820 GLU B C 1
ATOM 13661 O O . GLU B 1 820 ? -6.938 -9.484 29.203 1 87.75 820 GLU B O 1
ATOM 13666 N N . ARG B 1 821 ? -5.27 -8.133 29.938 1 86.25 821 ARG B N 1
ATOM 13667 C CA . ARG B 1 821 ? -5.805 -8.109 31.297 1 86.25 821 ARG B CA 1
ATOM 13668 C C . ARG B 1 821 ? -7.207 -7.516 31.328 1 86.25 821 ARG B C 1
ATOM 13670 O O . ARG B 1 821 ? -7.484 -6.531 30.641 1 86.25 821 ARG B O 1
ATOM 13677 N N . GLY B 1 822 ? -8.07 -8.141 32.062 1 86.19 822 GLY B N 1
ATOM 13678 C CA . GLY B 1 822 ? -9.438 -7.668 32.219 1 86.19 822 GLY B CA 1
ATOM 13679 C C . GLY B 1 822 ? -10.383 -8.25 31.172 1 86.19 822 GLY B C 1
ATOM 13680 O O . GLY B 1 822 ? -11.578 -7.941 31.172 1 86.19 822 GLY B O 1
ATOM 13681 N N . ARG B 1 823 ? -9.883 -9.094 30.344 1 88.06 823 ARG B N 1
ATOM 13682 C CA . ARG B 1 823 ? -10.695 -9.648 29.266 1 88.06 823 ARG B CA 1
ATOM 13683 C C . ARG B 1 823 ? -10.734 -11.172 29.344 1 88.06 823 ARG B C 1
ATOM 13685 O O . ARG B 1 823 ? -10.008 -11.781 30.141 1 88.06 823 ARG B O 1
ATOM 13692 N N . ILE B 1 824 ? -11.664 -11.672 28.5 1 88.88 824 ILE B N 1
ATOM 13693 C CA . ILE B 1 824 ? -11.773 -13.125 28.391 1 88.88 824 ILE B CA 1
ATOM 13694 C C . ILE B 1 824 ? -10.57 -13.68 27.656 1 88.88 824 ILE B C 1
ATOM 13696 O O . ILE B 1 824 ? -10.117 -13.102 26.656 1 88.88 824 ILE B O 1
ATOM 13700 N N . ILE B 1 825 ? -10.062 -14.727 28.172 1 89.06 825 ILE B N 1
ATOM 13701 C CA . ILE B 1 825 ? -8.891 -15.336 27.562 1 89.06 825 ILE B CA 1
ATOM 13702 C C . ILE B 1 825 ? -9.312 -16.156 26.344 1 89.06 825 ILE B C 1
ATOM 13704 O O . ILE B 1 825 ? -10.133 -17.078 26.469 1 89.06 825 ILE B O 1
ATOM 13708 N N . ASN B 1 826 ? -8.812 -15.781 25.219 1 89.5 826 ASN B N 1
ATOM 13709 C CA . ASN B 1 826 ? -8.977 -16.578 24 1 89.5 826 ASN B CA 1
ATOM 13710 C C . ASN B 1 826 ? -7.898 -17.641 23.875 1 89.5 826 ASN B C 1
ATOM 13712 O O . ASN B 1 826 ? -6.777 -17.359 23.453 1 89.5 826 ASN B O 1
ATOM 13716 N N . VAL B 1 827 ? -8.203 -18.828 24.078 1 88.19 827 VAL B N 1
ATOM 13717 C CA . VAL B 1 827 ? -7.238 -19.922 24.172 1 88.19 827 VAL B CA 1
ATOM 13718 C C . VAL B 1 827 ? -6.652 -20.203 22.781 1 88.19 827 VAL B C 1
ATOM 13720 O O . VAL B 1 827 ? -5.477 -20.562 22.672 1 88.19 827 VAL B O 1
ATOM 13723 N N . ALA B 1 828 ? -7.449 -20.031 21.781 1 88.5 828 ALA B N 1
ATOM 13724 C CA . ALA B 1 828 ? -6.98 -20.312 20.422 1 88.5 828 ALA B CA 1
ATOM 13725 C C . ALA B 1 828 ? -5.863 -19.344 20.031 1 88.5 828 ALA B C 1
ATOM 13727 O O . ALA B 1 828 ? -4.922 -19.734 19.328 1 88.5 828 ALA B O 1
ATOM 13728 N N . ALA B 1 829 ? -5.922 -18.141 20.484 1 91.5 829 ALA B N 1
ATOM 13729 C CA . ALA B 1 829 ? -4.977 -17.109 20.078 1 91.5 829 ALA B CA 1
ATOM 13730 C C . ALA B 1 829 ? -3.711 -17.156 20.938 1 91.5 829 ALA B C 1
ATOM 13732 O O . ALA B 1 829 ? -2.855 -16.281 20.844 1 91.5 829 ALA B O 1
ATOM 13733 N N . LEU B 1 830 ? -3.59 -18.188 21.781 1 91.75 830 LEU B N 1
ATOM 13734 C CA . LEU B 1 830 ? -2.367 -18.391 22.547 1 91.75 830 LEU B CA 1
ATOM 13735 C C . LEU B 1 830 ? -1.355 -19.203 21.75 1 91.75 830 LEU B C 1
ATOM 13737 O O . LEU B 1 830 ? -0.167 -19.219 22.078 1 91.75 830 LEU B O 1
ATOM 13741 N N . SER B 1 831 ? -1.88 -19.859 20.719 1 92.75 831 SER B N 1
ATOM 13742 C CA . SER B 1 831 ? -1.032 -20.688 19.859 1 92.75 831 SER B CA 1
ATOM 13743 C C . SER B 1 831 ? -0.802 -20.031 18.5 1 92.75 831 SER B C 1
ATOM 13745 O O . SER B 1 831 ? -1.557 -19.141 18.109 1 92.75 831 SER B O 1
ATOM 13747 N N . CYS B 1 832 ? 0.285 -20.453 17.844 1 95 832 CYS B N 1
ATOM 13748 C CA . CYS B 1 832 ? 0.601 -19.938 16.516 1 95 832 CYS B CA 1
ATOM 13749 C C . CYS B 1 832 ? -0.553 -20.172 15.547 1 95 832 CYS B C 1
ATOM 13751 O O . CYS B 1 832 ? -1.123 -21.266 15.508 1 95 832 CYS B O 1
ATOM 13753 N N . PRO B 1 833 ? -0.939 -19.203 14.82 1 93.62 833 PRO B N 1
ATOM 13754 C CA . PRO B 1 833 ? -2.062 -19.359 13.898 1 93.62 833 PRO B CA 1
ATOM 13755 C C . PRO B 1 833 ? -1.746 -20.312 12.742 1 93.62 833 PRO B C 1
ATOM 13757 O O . PRO B 1 833 ? -2.658 -20.797 12.062 1 93.62 833 PRO B O 1
ATOM 13760 N N . PHE B 1 834 ? -0.508 -20.594 12.523 1 94.31 834 PHE B N 1
ATOM 13761 C CA . PHE B 1 834 ? -0.123 -21.391 11.352 1 94.31 834 PHE B CA 1
ATOM 13762 C C . PHE B 1 834 ? 0.253 -22.812 11.758 1 94.31 834 PHE B C 1
ATOM 13764 O O . PHE B 1 834 ? -0.448 -23.766 11.414 1 94.31 834 PHE B O 1
ATOM 13771 N N . CYS B 1 835 ? 1.261 -22.984 12.664 1 93.31 835 CYS B N 1
ATOM 13772 C CA . CYS B 1 835 ? 1.708 -24.312 13.047 1 93.31 835 CYS B CA 1
ATOM 13773 C C . CYS B 1 835 ? 0.99 -24.797 14.305 1 93.31 835 CYS B C 1
ATOM 13775 O O . CYS B 1 835 ? 1.08 -25.969 14.672 1 93.31 835 CYS B O 1
ATOM 13777 N N . ARG B 1 836 ? 0.279 -23.953 15.07 1 92.44 836 ARG B N 1
ATOM 13778 C CA . ARG B 1 836 ? -0.573 -24.219 16.219 1 92.44 836 ARG B CA 1
ATOM 13779 C C . ARG B 1 836 ? 0.259 -24.594 17.438 1 92.44 836 ARG B C 1
ATOM 13781 O O . ARG B 1 836 ? -0.281 -25.078 18.453 1 92.44 836 ARG B O 1
ATOM 13788 N N . ARG B 1 837 ? 1.531 -24.391 17.406 1 91.5 837 ARG B N 1
ATOM 13789 C CA . ARG B 1 837 ? 2.396 -24.594 18.562 1 91.5 837 ARG B CA 1
ATOM 13790 C C . ARG B 1 837 ? 2.424 -23.359 19.453 1 91.5 837 ARG B C 1
ATOM 13792 O O . ARG B 1 837 ? 2.02 -22.281 19.031 1 91.5 837 ARG B O 1
ATOM 13799 N N . LEU B 1 838 ? 2.879 -23.594 20.609 1 91.38 838 LEU B N 1
ATOM 13800 C CA . LEU B 1 838 ? 3.045 -22.453 21.5 1 91.38 838 LEU B CA 1
ATOM 13801 C C . LEU B 1 838 ? 4.242 -21.609 21.094 1 91.38 838 LEU B C 1
ATOM 13803 O O . LEU B 1 838 ? 5.344 -22.125 20.906 1 91.38 838 LEU B O 1
ATOM 13807 N N . PRO B 1 839 ? 4.031 -20.375 20.953 1 93.19 839 PRO B N 1
ATOM 13808 C CA . PRO B 1 839 ? 5.133 -19.5 20.531 1 93.19 839 PRO B CA 1
ATOM 13809 C C . PRO B 1 839 ? 6.238 -19.422 21.594 1 93.19 839 PRO B C 1
ATOM 13811 O O . PRO B 1 839 ? 6.031 -19.797 22.734 1 93.19 839 PRO B O 1
ATOM 13814 N N . THR B 1 840 ? 7.406 -18.984 21.172 1 93 840 THR B N 1
ATOM 13815 C CA . THR B 1 840 ? 8.508 -18.781 22.109 1 93 840 THR B CA 1
ATOM 13816 C C . THR B 1 840 ? 8.219 -17.609 23.031 1 93 840 THR B C 1
ATOM 13818 O O . THR B 1 840 ? 7.48 -16.688 22.656 1 93 840 THR B O 1
ATOM 13821 N N . PRO B 1 841 ? 8.703 -17.594 24.234 1 89.5 841 PRO B N 1
ATOM 13822 C CA . PRO B 1 841 ? 8.445 -16.5 25.172 1 89.5 841 PRO B CA 1
ATOM 13823 C C . PRO B 1 841 ? 8.898 -15.141 24.625 1 89.5 841 PRO B C 1
ATOM 13825 O O . PRO B 1 841 ? 8.258 -14.125 24.875 1 89.5 841 PRO B O 1
ATOM 13828 N N . LYS B 1 842 ? 9.93 -15.172 23.875 1 86.88 842 LYS B N 1
ATOM 13829 C CA . LYS B 1 842 ? 10.43 -13.922 23.312 1 86.88 842 LYS B CA 1
ATOM 13830 C C . LYS B 1 842 ? 9.414 -13.289 22.359 1 86.88 842 LYS B C 1
ATOM 13832 O O . LYS B 1 842 ? 9.273 -12.062 22.328 1 86.88 842 LYS B O 1
ATOM 13837 N N . THR B 1 843 ? 8.734 -14.109 21.656 1 89.06 843 THR B N 1
ATOM 13838 C CA . THR B 1 843 ? 7.777 -13.633 20.672 1 89.06 843 THR B CA 1
ATOM 13839 C C . THR B 1 843 ? 6.547 -13.039 21.359 1 89.06 843 THR B C 1
ATOM 13841 O O . THR B 1 843 ? 5.988 -12.047 20.891 1 89.06 843 THR B O 1
ATOM 13844 N N . ILE B 1 844 ? 6.121 -13.57 22.516 1 90.81 844 ILE B N 1
ATOM 13845 C CA . ILE B 1 844 ? 4.832 -13.188 23.078 1 90.81 844 ILE B CA 1
ATOM 13846 C C . ILE B 1 844 ? 5.047 -12.242 24.25 1 90.81 844 ILE B C 1
ATOM 13848 O O . ILE B 1 844 ? 4.086 -11.695 24.797 1 90.81 844 ILE B O 1
ATOM 13852 N N . SER B 1 845 ? 6.277 -11.969 24.672 1 88.06 845 SER B N 1
ATOM 13853 C CA . SER B 1 845 ? 6.57 -11.109 25.812 1 88.06 845 SER B CA 1
ATOM 13854 C C . SER B 1 845 ? 6.02 -9.703 25.594 1 88.06 845 SER B C 1
ATOM 13856 O O . SER B 1 845 ? 5.566 -9.055 26.547 1 88.06 845 SER B O 1
ATOM 13858 N N . ALA B 1 846 ? 6.066 -9.312 24.438 1 84.06 846 ALA B N 1
ATOM 13859 C CA . ALA B 1 846 ? 5.633 -7.957 24.125 1 84.06 846 ALA B CA 1
ATOM 13860 C C . ALA B 1 846 ? 4.141 -7.785 24.375 1 84.06 846 ALA B C 1
ATOM 13862 O O . ALA B 1 846 ? 3.656 -6.664 24.547 1 84.06 846 ALA B O 1
ATOM 13863 N N . TYR B 1 847 ? 3.422 -8.883 24.562 1 86.38 847 TYR B N 1
ATOM 13864 C CA . TYR B 1 847 ? 1.973 -8.812 24.703 1 86.38 847 TYR B CA 1
ATOM 13865 C C . TYR B 1 847 ? 1.557 -9.188 26.125 1 86.38 847 TYR B C 1
ATOM 13867 O O . TYR B 1 847 ? 0.372 -9.406 26.391 1 86.38 847 TYR B O 1
ATOM 13875 N N . GLY B 1 848 ? 2.586 -9.359 27.031 1 85.38 848 GLY B N 1
ATOM 13876 C CA . GLY B 1 848 ? 2.34 -9.57 28.453 1 85.38 848 GLY B CA 1
ATOM 13877 C C . GLY B 1 848 ? 1.928 -10.992 28.781 1 85.38 848 GLY B C 1
ATOM 13878 O O . GLY B 1 848 ? 1.654 -11.312 29.938 1 85.38 848 GLY B O 1
ATOM 13879 N N . LEU B 1 849 ? 1.868 -11.859 27.812 1 88.94 849 LEU B N 1
ATOM 13880 C CA . LEU B 1 849 ? 1.342 -13.211 27.984 1 88.94 849 LEU B CA 1
ATOM 13881 C C . LEU B 1 849 ? 2.262 -14.039 28.875 1 88.94 849 LEU B C 1
ATOM 13883 O O . LEU B 1 849 ? 1.835 -15.047 29.453 1 88.94 849 LEU B O 1
ATOM 13887 N N . THR B 1 850 ? 3.504 -13.57 28.938 1 86.81 850 THR B N 1
ATOM 13888 C CA . THR B 1 850 ? 4.438 -14.289 29.797 1 86.81 850 THR B CA 1
ATOM 13889 C C . THR B 1 850 ? 4.121 -14.047 31.266 1 86.81 850 THR B C 1
ATOM 13891 O O . THR B 1 850 ? 4.566 -14.797 32.125 1 86.81 850 THR B O 1
ATOM 13894 N N . ARG B 1 851 ? 3.287 -13.07 31.578 1 85.88 851 ARG B N 1
ATOM 13895 C CA . ARG B 1 851 ? 2.953 -12.703 32.969 1 85.88 851 ARG B CA 1
ATOM 13896 C C . ARG B 1 851 ? 1.601 -13.281 33.375 1 85.88 851 ARG B C 1
ATOM 13898 O O . ARG B 1 851 ? 1.163 -13.109 34.5 1 85.88 851 ARG B O 1
ATOM 13905 N N . LEU B 1 852 ? 0.952 -13.875 32.469 1 90 852 LEU B N 1
ATOM 13906 C CA . LEU B 1 852 ? -0.344 -14.484 32.75 1 90 852 LEU B CA 1
ATOM 13907 C C . LEU B 1 852 ? -0.177 -15.766 33.562 1 90 852 LEU B C 1
ATOM 13909 O O . LEU B 1 852 ? 0.387 -16.75 33.062 1 90 852 LEU B O 1
ATOM 13913 N N . GLY B 1 853 ? -0.648 -15.641 34.812 1 87.94 853 GLY B N 1
ATOM 13914 C CA . GLY B 1 853 ? -0.535 -16.797 35.688 1 87.94 853 GLY B CA 1
ATOM 13915 C C . GLY B 1 853 ? -1.694 -17.766 35.562 1 87.94 853 GLY B C 1
ATOM 13916 O O . GLY B 1 853 ? -2.777 -17.391 35.094 1 87.94 853 GLY B O 1
ATOM 13917 N N . ASN B 1 854 ? -1.532 -19.078 35.906 1 87.69 854 ASN B N 1
ATOM 13918 C CA . ASN B 1 854 ? -2.533 -20.141 35.938 1 87.69 854 ASN B CA 1
ATOM 13919 C C . ASN B 1 854 ? -3.068 -20.453 34.531 1 87.69 854 ASN B C 1
ATOM 13921 O O . ASN B 1 854 ? -4.254 -20.75 34.375 1 87.69 854 ASN B O 1
ATOM 13925 N N . LEU B 1 855 ? -2.221 -20.172 33.562 1 88.69 855 LEU B N 1
ATOM 13926 C CA . LEU B 1 855 ? -2.641 -20.359 32.188 1 88.69 855 LEU B CA 1
ATOM 13927 C C . LEU B 1 855 ? -2.83 -21.844 31.859 1 88.69 855 LEU B C 1
ATOM 13929 O O . LEU B 1 855 ? -3.727 -22.203 31.109 1 88.69 855 LEU B O 1
ATOM 13933 N N . ARG B 1 856 ? -2.021 -22.641 32.406 1 86.75 856 ARG B N 1
ATOM 13934 C CA . ARG B 1 856 ? -2.121 -24.078 32.156 1 86.75 856 ARG B CA 1
ATOM 13935 C C . ARG B 1 856 ? -3.506 -24.594 32.531 1 86.75 856 ARG B C 1
ATOM 13937 O O . ARG B 1 856 ? -4.117 -25.344 31.75 1 86.75 856 ARG B O 1
ATOM 13944 N N . ASN B 1 857 ? -3.957 -24.219 33.656 1 86.75 857 ASN B N 1
ATOM 13945 C CA . ASN B 1 857 ? -5.285 -24.641 34.094 1 86.75 857 ASN B CA 1
ATOM 13946 C C . ASN B 1 857 ? -6.375 -24.094 33.156 1 86.75 857 ASN B C 1
ATOM 13948 O O . ASN B 1 857 ? -7.344 -24.797 32.844 1 86.75 857 ASN B O 1
ATOM 13952 N N . ALA B 1 858 ? -6.223 -22.938 32.844 1 88.5 858 ALA B N 1
ATOM 13953 C CA . ALA B 1 858 ? -7.207 -22.312 31.953 1 88.5 858 ALA B CA 1
ATOM 13954 C C . ALA B 1 858 ? -7.312 -23.047 30.625 1 88.5 858 ALA B C 1
ATOM 13956 O O . ALA B 1 858 ? -8.406 -23.219 30.078 1 88.5 858 ALA B O 1
ATOM 13957 N N . VAL B 1 859 ? -6.184 -23.453 30.109 1 86.62 859 VAL B N 1
ATOM 13958 C CA . VAL B 1 859 ? -6.16 -24.156 28.844 1 86.62 859 VAL B CA 1
ATOM 13959 C C . VAL B 1 859 ? -6.73 -25.562 29.016 1 86.62 859 VAL B C 1
ATOM 13961 O O . VAL B 1 859 ? -7.488 -26.047 28.172 1 86.62 859 VAL B O 1
ATOM 13964 N N . GLU B 1 860 ? -6.375 -26.172 30.078 1 84.12 860 GLU B N 1
ATOM 13965 C CA . GLU B 1 860 ? -6.844 -27.531 30.344 1 84.12 860 GLU B CA 1
ATOM 13966 C C . GLU B 1 860 ? -8.352 -27.562 30.562 1 84.12 860 GLU B C 1
ATOM 13968 O O . GLU B 1 860 ? -9.031 -28.484 30.125 1 84.12 860 GLU B O 1
ATOM 13973 N N . GLU B 1 861 ? -8.844 -26.562 31.219 1 85.19 861 GLU B N 1
ATOM 13974 C CA . GLU B 1 861 ? -10.266 -26.531 31.547 1 85.19 861 GLU B CA 1
ATOM 13975 C C . GLU B 1 861 ? -11.055 -25.719 30.531 1 85.19 861 GLU B C 1
ATOM 13977 O O . GLU B 1 861 ? -12.219 -25.391 30.75 1 85.19 861 GLU B O 1
ATOM 13982 N N . ALA B 1 862 ? -10.477 -25.375 29.547 1 81.19 862 ALA B N 1
ATOM 13983 C CA . ALA B 1 862 ? -11.094 -24.469 28.562 1 81.19 862 ALA B CA 1
ATOM 13984 C C . ALA B 1 862 ? -12.344 -25.094 27.953 1 81.19 862 ALA B C 1
ATOM 13986 O O . ALA B 1 862 ? -13.211 -24.375 27.453 1 81.19 862 ALA B O 1
ATOM 13987 N N . GLY B 1 863 ? -12.453 -26.312 27.953 1 79.88 863 GLY B N 1
ATOM 13988 C CA . GLY B 1 863 ? -13.625 -26.984 27.422 1 79.88 863 GLY B CA 1
ATOM 13989 C C . GLY B 1 863 ? -14.867 -26.812 28.281 1 79.88 863 GLY B C 1
ATOM 13990 O O . GLY B 1 863 ? -15.992 -26.891 27.781 1 79.88 863 GLY B O 1
ATOM 13991 N N . ALA B 1 864 ? -14.68 -26.516 29.562 1 79.88 864 ALA B N 1
ATOM 13992 C CA . ALA B 1 864 ? -15.797 -26.469 30.5 1 79.88 864 ALA B CA 1
ATOM 13993 C C . ALA B 1 864 ? -16.016 -25.062 31.031 1 79.88 864 ALA B C 1
ATOM 13995 O O . ALA B 1 864 ? -17.141 -24.688 31.375 1 79.88 864 ALA B O 1
ATOM 13996 N N . TRP B 1 865 ? -14.922 -24.359 31.062 1 85.31 865 TRP B N 1
ATOM 13997 C CA . TRP B 1 865 ? -15 -23.031 31.656 1 85.31 865 TRP B CA 1
ATOM 13998 C C . TRP B 1 865 ? -14.414 -21.984 30.734 1 85.31 865 TRP B C 1
ATOM 14000 O O . TRP B 1 865 ? -13.469 -22.25 29.984 1 85.31 865 TRP B O 1
ATOM 14010 N N . ILE B 1 866 ? -15.055 -20.828 30.812 1 87.88 866 ILE B N 1
ATOM 14011 C CA . ILE B 1 866 ? -14.461 -19.641 30.219 1 87.88 866 ILE B CA 1
ATOM 14012 C C . ILE B 1 866 ? -13.656 -18.875 31.266 1 87.88 866 ILE B C 1
ATOM 14014 O O . ILE B 1 866 ? -14.164 -18.562 32.344 1 87.88 866 ILE B O 1
ATOM 14018 N N . TYR B 1 867 ? -12.43 -18.734 31.016 1 89.5 867 TYR B N 1
ATOM 14019 C CA . TYR B 1 867 ? -11.539 -18.031 31.938 1 89.5 867 TYR B CA 1
ATOM 14020 C C . TYR B 1 867 ? -11.367 -16.578 31.5 1 89.5 867 TYR B C 1
ATOM 14022 O O . TYR B 1 867 ? -11.453 -16.25 30.312 1 89.5 867 TYR B O 1
ATOM 14030 N N . ALA B 1 868 ? -11.195 -15.695 32.406 1 91.5 868 ALA B N 1
ATOM 14031 C CA . ALA B 1 868 ? -10.859 -14.297 32.188 1 91.5 868 ALA B CA 1
ATOM 14032 C C . ALA B 1 868 ? -9.57 -13.914 32.906 1 91.5 868 ALA B C 1
ATOM 14034 O O . ALA B 1 868 ? -9.188 -14.562 33.875 1 91.5 868 ALA B O 1
ATOM 14035 N N . TRP B 1 869 ? -8.836 -13.008 32.344 1 92.38 869 TRP B N 1
ATOM 14036 C CA . TRP B 1 869 ? -7.59 -12.508 32.938 1 92.38 869 TRP B CA 1
ATOM 14037 C C . TRP B 1 869 ? -7.859 -11.383 33.906 1 92.38 869 TRP B C 1
ATOM 14039 O O . TRP B 1 869 ? -8.211 -10.266 33.531 1 92.38 869 TRP B O 1
ATOM 14049 N N . CYS B 1 870 ? -7.648 -11.68 35.094 1 91.06 870 CYS B N 1
ATOM 14050 C CA . CYS B 1 870 ? -7.973 -10.719 36.156 1 91.06 870 CYS B CA 1
ATOM 14051 C C . CYS B 1 870 ? -7.023 -9.523 36.125 1 91.06 870 CYS B C 1
ATOM 14053 O O . CYS B 1 870 ? -5.805 -9.695 36.031 1 91.06 870 CYS B O 1
ATOM 14055 N N . THR B 1 871 ? -7.516 -8.344 36.281 1 88 871 THR B N 1
ATOM 14056 C CA . THR B 1 871 ? -6.727 -7.121 36.188 1 88 871 THR B CA 1
ATOM 14057 C C . THR B 1 871 ? -5.871 -6.926 37.438 1 88 871 THR B C 1
ATOM 14059 O O . THR B 1 871 ? -4.77 -6.375 37.344 1 88 871 THR B O 1
ATOM 14062 N N . ASP B 1 872 ? -6.32 -7.387 38.5 1 85.44 872 ASP B N 1
ATOM 14063 C CA . ASP B 1 872 ? -5.66 -7.125 39.781 1 85.44 872 ASP B CA 1
ATOM 14064 C C . ASP B 1 872 ? -4.605 -8.188 40.094 1 85.44 872 ASP B C 1
ATOM 14066 O O . ASP B 1 872 ? -3.412 -7.875 40.156 1 85.44 872 ASP B O 1
ATOM 14070 N N . CYS B 1 873 ? -5.012 -9.438 40.156 1 85.94 873 CYS B N 1
ATOM 14071 C CA . CYS B 1 873 ? -4.082 -10.484 40.594 1 85.94 873 CYS B CA 1
ATOM 14072 C C . CYS B 1 873 ? -3.246 -10.969 39.406 1 85.94 873 CYS B C 1
ATOM 14074 O O . CYS B 1 873 ? -2.186 -11.562 39.594 1 85.94 873 CYS B O 1
ATOM 14076 N N . GLY B 1 874 ? -3.707 -10.742 38.156 1 89.31 874 GLY B N 1
ATOM 14077 C CA . GLY B 1 874 ? -2.961 -11.117 36.969 1 89.31 874 GLY B CA 1
ATOM 14078 C C . GLY B 1 874 ? -3.078 -12.594 36.656 1 89.31 874 GLY B C 1
ATOM 14079 O O . GLY B 1 874 ? -2.354 -13.102 35.781 1 89.31 874 GLY B O 1
ATOM 14080 N N . PHE B 1 875 ? -3.984 -13.305 37.312 1 92.12 875 PHE B N 1
ATOM 14081 C CA . PHE B 1 875 ? -4.172 -14.727 37.062 1 92.12 875 PHE B CA 1
ATOM 14082 C C . PHE B 1 875 ? -5.414 -14.977 36.219 1 92.12 875 PHE B C 1
ATOM 14084 O O . PHE B 1 875 ? -6.336 -14.164 36.219 1 92.12 875 PHE B O 1
ATOM 14091 N N . ALA B 1 876 ? -5.34 -16.047 35.5 1 93.62 876 ALA B N 1
ATOM 14092 C CA . ALA B 1 876 ? -6.543 -16.531 34.812 1 93.62 876 ALA B CA 1
ATOM 14093 C C . ALA B 1 876 ? -7.531 -17.109 35.812 1 93.62 876 ALA B C 1
ATOM 14095 O O . ALA B 1 876 ? -7.172 -17.984 36.625 1 93.62 876 ALA B O 1
ATOM 14096 N N . ARG B 1 877 ? -8.719 -16.625 35.781 1 91.94 877 ARG B N 1
ATOM 14097 C CA . ARG B 1 877 ? -9.75 -17.062 36.719 1 91.94 877 ARG B CA 1
ATOM 14098 C C . ARG B 1 877 ? -11.031 -17.453 35.969 1 91.94 877 ARG B C 1
ATOM 14100 O O . ARG B 1 877 ? -11.328 -16.891 34.938 1 91.94 877 ARG B O 1
ATOM 14107 N N . GLN B 1 878 ? -11.766 -18.359 36.625 1 89.81 878 GLN B N 1
ATOM 14108 C CA . GLN B 1 878 ? -13.023 -18.812 36.031 1 89.81 878 GLN B CA 1
ATOM 14109 C C . GLN B 1 878 ? -14.047 -17.688 35.969 1 89.81 878 GLN B C 1
ATOM 14111 O O . GLN B 1 878 ? -14.227 -16.969 36.969 1 89.81 878 GLN B O 1
ATOM 14116 N N . TYR B 1 879 ? -14.609 -17.516 34.875 1 87.12 879 TYR B N 1
ATOM 14117 C CA . TYR B 1 879 ? -15.586 -16.453 34.688 1 87.12 879 TYR B CA 1
ATOM 14118 C C . TYR B 1 879 ? -17 -17.031 34.531 1 87.12 879 TYR B C 1
ATOM 14120 O O . TYR B 1 879 ? -17.859 -16.797 35.406 1 87.12 879 TYR B O 1
ATOM 14128 N N . VAL B 1 880 ? -17.203 -17.734 33.438 1 82.44 880 VAL B N 1
ATOM 14129 C CA . VAL B 1 880 ? -18.516 -18.312 33.188 1 82.44 880 VAL B CA 1
ATOM 14130 C C . VAL B 1 880 ? -18.359 -19.75 32.719 1 82.44 880 VAL B C 1
ATOM 14132 O O . VAL B 1 880 ? -17.359 -20.094 32.062 1 82.44 880 VAL B O 1
ATOM 14135 N N . GLU B 1 881 ? -19.281 -20.562 33.156 1 79.62 881 GLU B N 1
ATOM 14136 C CA . GLU B 1 881 ? -19.297 -21.938 32.656 1 79.62 881 GLU B CA 1
ATOM 14137 C C . GLU B 1 881 ? -19.703 -21.969 31.172 1 79.62 881 GLU B C 1
ATOM 14139 O O . GLU B 1 881 ? -20.594 -21.234 30.75 1 79.62 881 GLU B O 1
ATOM 14144 N N . ARG B 1 882 ? -18.906 -22.641 30.469 1 74.25 882 ARG B N 1
ATOM 14145 C CA . ARG B 1 882 ? -19.188 -22.781 29.047 1 74.25 882 ARG B CA 1
ATOM 14146 C C . ARG B 1 882 ? -20.344 -23.75 28.797 1 74.25 882 ARG B C 1
ATOM 14148 O O . ARG B 1 882 ? -20.125 -24.953 28.625 1 74.25 882 ARG B O 1
ATOM 14155 N N . ALA B 1 883 ? -21.578 -23.516 29.141 1 61.75 883 ALA B N 1
ATOM 14156 C CA . ALA B 1 883 ? -22.719 -24.438 29.094 1 61.75 883 ALA B CA 1
ATOM 14157 C C . ALA B 1 883 ? -23.188 -24.641 27.656 1 61.75 883 ALA B C 1
ATOM 14159 O O . ALA B 1 883 ? -23.766 -25.672 27.328 1 61.75 883 ALA B O 1
ATOM 14160 N N . CYS B 1 884 ? -23.016 -23.625 26.672 1 66.75 884 CYS B N 1
ATOM 14161 C CA . CYS B 1 884 ? -23.609 -23.766 25.344 1 66.75 884 CYS B CA 1
ATOM 14162 C C . CYS B 1 884 ? -22.688 -23.219 24.266 1 66.75 884 CYS B C 1
ATOM 14164 O O . CYS B 1 884 ? -21.719 -22.516 24.562 1 66.75 884 CYS B O 1
ATOM 14166 N N . ALA B 1 885 ? -22.656 -23.859 23.125 1 67.94 885 ALA B N 1
ATOM 14167 C CA . ALA B 1 885 ? -21.891 -23.406 21.969 1 67.94 885 ALA B CA 1
ATOM 14168 C C . ALA B 1 885 ? -22.672 -22.359 21.172 1 67.94 885 ALA B C 1
ATOM 14170 O O . ALA B 1 885 ? -22.594 -22.328 19.938 1 67.94 885 ALA B O 1
ATOM 14171 N N . ALA B 1 886 ? -23.516 -21.625 21.844 1 59.66 886 ALA B N 1
ATOM 14172 C CA . ALA B 1 886 ? -24.438 -20.75 21.125 1 59.66 886 ALA B CA 1
ATOM 14173 C C . ALA B 1 886 ? -23.734 -19.484 20.672 1 59.66 886 ALA B C 1
ATOM 14175 O O . ALA B 1 886 ? -24.172 -18.844 19.703 1 59.66 886 ALA B O 1
ATOM 14176 N N . GLY B 1 887 ? -22.609 -19.172 21.25 1 67.38 887 GLY B N 1
ATOM 14177 C CA . GLY B 1 887 ? -21.969 -17.938 20.828 1 67.38 887 GLY B CA 1
ATOM 14178 C C . GLY B 1 887 ? -20.906 -17.469 21.812 1 67.38 887 GLY B C 1
ATOM 14179 O O . GLY B 1 887 ? -20.656 -18.109 22.812 1 67.38 887 GLY B O 1
ATOM 14180 N N . ALA B 1 888 ? -20.328 -16.375 21.344 1 72 888 ALA B N 1
ATOM 14181 C CA . ALA B 1 888 ? -19.297 -15.781 22.203 1 72 888 ALA B CA 1
ATOM 14182 C C . ALA B 1 888 ? -19.891 -15.203 23.469 1 72 888 ALA B C 1
ATOM 14184 O O . ALA B 1 888 ? -21 -14.641 23.453 1 72 888 ALA B O 1
ATOM 14185 N N . PRO B 1 889 ? -19.312 -15.492 24.578 1 72.06 889 PRO B N 1
ATOM 14186 C CA . PRO B 1 889 ? -19.812 -14.922 25.844 1 72.06 889 PRO B CA 1
ATOM 14187 C C . PRO B 1 889 ? -19.844 -13.398 25.828 1 72.06 889 PRO B C 1
ATOM 14189 O O . PRO B 1 889 ? -19.172 -12.773 25 1 72.06 889 PRO B O 1
ATOM 14192 N N . PRO B 1 890 ? -20.766 -12.852 26.547 1 67.69 890 PRO B N 1
ATOM 14193 C CA . PRO B 1 890 ? -20.859 -11.383 26.594 1 67.69 890 PRO B CA 1
ATOM 14194 C C . PRO B 1 890 ? -19.516 -10.727 26.938 1 67.69 890 PRO B C 1
ATOM 14196 O O . PRO B 1 890 ? -18.75 -11.281 27.719 1 67.69 890 PRO B O 1
ATOM 14199 N N . GLU B 1 891 ? -19.281 -9.742 26.328 1 70.12 891 GLU B N 1
ATOM 14200 C CA . GLU B 1 891 ? -18.016 -9.031 26.5 1 70.12 891 GLU B CA 1
ATOM 14201 C C . GLU B 1 891 ? -17.891 -8.461 27.922 1 70.12 891 GLU B C 1
ATOM 14203 O O . GLU B 1 891 ? -18.891 -8.008 28.5 1 70.12 891 GLU B O 1
ATOM 14208 N N . LEU B 1 892 ? -16.781 -8.828 28.531 1 73.31 892 LEU B N 1
ATOM 14209 C CA . LEU B 1 892 ? -16.516 -8.281 29.859 1 73.31 892 LEU B CA 1
ATOM 14210 C C . LEU B 1 892 ? -16.25 -6.777 29.781 1 73.31 892 LEU B C 1
ATOM 14212 O O . LEU B 1 892 ? -15.758 -6.277 28.766 1 73.31 892 LEU B O 1
ATOM 14216 N N . THR B 1 893 ? -17 -6.039 30.688 1 60.09 893 THR B N 1
ATOM 14217 C CA . THR B 1 893 ? -16.641 -4.633 30.812 1 60.09 893 THR B CA 1
ATOM 14218 C C . THR B 1 893 ? -15.133 -4.473 31.016 1 60.09 893 THR B C 1
ATOM 14220 O O . THR B 1 893 ? -14.469 -5.379 31.516 1 60.09 893 THR B O 1
ATOM 14223 N N . ASP B 1 894 ? -14.602 -3.402 30.609 1 61.19 894 ASP B N 1
ATOM 14224 C CA . ASP B 1 894 ? -13.195 -3.016 30.766 1 61.19 894 ASP B CA 1
ATOM 14225 C C . ASP B 1 894 ? -12.75 -3.125 32.219 1 61.19 894 ASP B C 1
ATOM 14227 O O . ASP B 1 894 ? -13.469 -2.717 33.125 1 61.19 894 ASP B O 1
ATOM 14231 N N . ASP B 1 895 ? -11.836 -4.055 32.75 1 74.88 895 ASP B N 1
ATOM 14232 C CA . ASP B 1 895 ? -11.148 -4.168 34.031 1 74.88 895 ASP B CA 1
ATOM 14233 C C . ASP B 1 895 ? -11.82 -5.215 34.906 1 74.88 895 ASP B C 1
ATOM 14235 O O . ASP B 1 895 ? -12.117 -4.949 36.094 1 74.88 895 ASP B O 1
ATOM 14239 N N . TRP B 1 896 ? -12.164 -6.355 34.375 1 85.38 896 TRP B N 1
ATOM 14240 C CA . TRP B 1 896 ? -12.773 -7.445 35.125 1 85.38 896 TRP B CA 1
ATOM 14241 C C . TRP B 1 896 ? -11.852 -7.93 36.25 1 85.38 896 TRP B C 1
ATOM 14243 O O . TRP B 1 896 ? -10.648 -8.102 36.031 1 85.38 896 TRP B O 1
ATOM 14253 N N . GLN B 1 897 ? -12.484 -7.984 37.5 1 87.12 897 GLN B N 1
ATOM 14254 C CA . GLN B 1 897 ? -11.789 -8.516 38.688 1 87.12 897 GLN B CA 1
ATOM 14255 C C . GLN B 1 897 ? -12.453 -9.789 39.188 1 87.12 897 GLN B C 1
ATOM 14257 O O . GLN B 1 897 ? -13.68 -9.906 39.156 1 87.12 897 GLN B O 1
ATOM 14262 N N . CYS B 1 898 ? -11.648 -10.766 39.438 1 87.44 898 CYS B N 1
ATOM 14263 C CA . CYS B 1 898 ? -12.195 -12.031 39.938 1 87.44 898 CYS B CA 1
ATOM 14264 C C . CYS B 1 898 ? -12.852 -11.844 41.281 1 87.44 898 CYS B C 1
ATOM 14266 O O . CYS B 1 898 ? -12.633 -10.836 41.969 1 87.44 898 CYS B O 1
ATOM 14268 N N . GLU B 1 899 ? -13.633 -12.789 41.688 1 80.94 899 GLU B N 1
ATOM 14269 C CA . GLU B 1 899 ? -14.414 -12.719 42.906 1 80.94 899 GLU B CA 1
ATOM 14270 C C . GLU B 1 899 ? -13.5 -12.5 44.125 1 80.94 899 GLU B C 1
ATOM 14272 O O . GLU B 1 899 ? -13.836 -11.734 45.031 1 80.94 899 GLU B O 1
ATOM 14277 N N . GLU B 1 900 ? -12.367 -13.133 44.156 1 79.5 900 GLU B N 1
ATOM 14278 C CA . GLU B 1 900 ? -11.438 -13.023 45.25 1 79.5 900 GLU B CA 1
ATOM 14279 C C . GLU B 1 900 ? -10.852 -11.617 45.375 1 79.5 900 GLU B C 1
ATOM 14281 O O . GLU B 1 900 ? -10.648 -11.102 46.469 1 79.5 900 GLU B O 1
ATOM 14286 N N . CYS B 1 901 ? -10.68 -11.047 44.188 1 84.19 901 CYS B N 1
ATOM 14287 C CA . CYS B 1 901 ? -10.078 -9.719 44.156 1 84.19 901 CYS B CA 1
ATOM 14288 C C . CYS B 1 901 ? -11.141 -8.633 44.344 1 84.19 901 CYS B C 1
ATOM 14290 O O . CYS B 1 901 ? -10.844 -7.551 44.844 1 84.19 901 CYS B O 1
ATOM 14292 N N . ALA B 1 902 ? -12.367 -8.836 44 1 74.5 902 ALA B N 1
ATOM 14293 C CA . ALA B 1 902 ? -13.438 -7.859 44.125 1 74.5 902 ALA B CA 1
ATOM 14294 C C . ALA B 1 902 ? -13.922 -7.766 45.562 1 74.5 902 ALA B C 1
ATOM 14296 O O . ALA B 1 902 ? -14.422 -6.723 46 1 74.5 902 ALA B O 1
ATOM 14297 N N . THR B 1 903 ? -14.016 -8.812 46.531 1 63.31 903 THR B N 1
ATOM 14298 C CA . THR B 1 903 ? -14.516 -8.766 47.906 1 63.31 903 THR B CA 1
ATOM 14299 C C . THR B 1 903 ? -13.562 -7.988 48.781 1 63.31 903 THR B C 1
ATOM 14301 O O . THR B 1 903 ? -12.375 -8.32 48.875 1 63.31 903 THR B O 1
ATOM 14304 N N . PRO B 1 904 ? -13.898 -6.852 49.312 1 52.91 904 PRO B N 1
ATOM 14305 C CA . PRO B 1 904 ? -13.109 -6.039 50.25 1 52.91 904 PRO B CA 1
ATOM 14306 C C . PRO B 1 904 ? -12.625 -6.832 51.438 1 52.91 904 PRO B C 1
ATOM 14308 O O . PRO B 1 904 ? -13.344 -7.691 51.969 1 52.91 904 PRO B O 1
ATOM 14311 N N . ALA B 1 905 ? -11.391 -6.969 51.812 1 44.94 905 ALA B N 1
ATOM 14312 C CA . ALA B 1 905 ? -10.891 -7.539 53.031 1 44.94 905 ALA B CA 1
ATOM 14313 C C . ALA B 1 905 ? -11.617 -6.953 54.25 1 44.94 905 ALA B C 1
ATOM 14315 O O . ALA B 1 905 ? -11.93 -5.758 54.281 1 44.94 905 ALA B O 1
ATOM 14316 N N . PRO B 1 906 ? -12.219 -7.695 55.188 1 38.5 906 PRO B N 1
ATOM 14317 C CA . PRO B 1 906 ? -12.555 -7.059 56.469 1 38.5 906 PRO B CA 1
ATOM 14318 C C . PRO B 1 906 ? -11.383 -6.277 57.031 1 38.5 906 PRO B C 1
ATOM 14320 O O . PRO B 1 906 ? -10.227 -6.566 56.719 1 38.5 906 PRO B O 1
ATOM 14323 N N . ALA B 1 907 ? -11.641 -5.215 57.781 1 35.28 907 ALA B N 1
ATOM 14324 C CA . ALA B 1 907 ? -10.734 -4.367 58.562 1 35.28 907 ALA B CA 1
ATOM 14325 C C . ALA B 1 907 ? -9.836 -5.207 59.469 1 35.28 907 ALA B C 1
ATOM 14327 O O . ALA B 1 907 ? -10.32 -6.082 60.188 1 35.28 907 ALA B O 1
ATOM 14328 N N . PRO B 1 908 ? -8.531 -5.387 59.438 1 27.55 908 PRO B N 1
ATOM 14329 C CA . PRO B 1 908 ? -7.734 -5.84 60.594 1 27.55 908 PRO B CA 1
ATOM 14330 C C . PRO B 1 908 ? -8.07 -5.086 61.875 1 27.55 908 PRO B C 1
ATOM 14332 O O . PRO B 1 908 ? -8.367 -3.891 61.844 1 27.55 908 PRO B O 1
ATOM 14335 N N . GLY B 1 909 ? -8.562 -5.414 63.188 1 30.08 909 GLY B N 1
ATOM 14336 C CA . GLY B 1 909 ? -7.652 -5.344 64.312 1 30.08 909 GLY B CA 1
ATOM 14337 C C . GLY B 1 909 ? -6.219 -5.688 63.969 1 30.08 909 GLY B C 1
ATOM 14338 O O . GLY B 1 909 ? -5.934 -6.062 62.812 1 30.08 909 GLY B O 1
ATOM 14339 N N . GLY B 1 910 ? -5.25 -6.328 64.875 1 26.58 910 GLY B N 1
ATOM 14340 C CA . GLY B 1 910 ? -3.801 -6.195 64.875 1 26.58 910 GLY B CA 1
ATOM 14341 C C . GLY B 1 910 ? -3.162 -6.57 63.562 1 26.58 910 GLY B C 1
ATOM 14342 O O . GLY B 1 910 ? -2.537 -5.734 62.906 1 26.58 910 GLY B O 1
ATOM 14343 N N . ASP B 1 911 ? -2.637 -7.895 63.5 1 25.19 911 ASP B N 1
ATOM 14344 C CA . ASP B 1 911 ? -1.307 -8.305 63.062 1 25.19 911 ASP B CA 1
ATOM 14345 C C . ASP B 1 911 ? -1.172 -8.195 61.531 1 25.19 911 ASP B C 1
ATOM 14347 O O . ASP B 1 911 ? -2.174 -8.156 60.812 1 25.19 911 ASP B O 1
ATOM 14351 N N . GLU B 1 912 ? 0.222 -8.398 61.031 1 27.02 912 GLU B N 1
ATOM 14352 C CA . GLU B 1 912 ? 1.143 -8.234 59.906 1 27.02 912 GLU B CA 1
ATOM 14353 C C . GLU B 1 912 ? 0.717 -9.086 58.719 1 27.02 912 GLU B C 1
ATOM 14355 O O . GLU B 1 912 ? 0.934 -10.297 58.688 1 27.02 912 GLU B O 1
ATOM 14360 N N . THR B 1 913 ? -0.38 -9.172 58.375 1 26.7 913 THR B N 1
ATOM 14361 C CA . THR B 1 913 ? -0.592 -10.211 57.375 1 26.7 913 THR B CA 1
ATOM 14362 C C . THR B 1 913 ? 0.417 -10.07 56.25 1 26.7 913 THR B C 1
ATOM 14364 O O . THR B 1 913 ? 0.495 -9.023 55.594 1 26.7 913 THR B O 1
ATOM 14367 N N . THR B 1 914 ? 1.554 -10.938 56.344 1 25.06 914 THR B N 1
ATOM 14368 C CA . THR B 1 914 ? 2.66 -11.172 55.438 1 25.06 914 THR B CA 1
ATOM 14369 C C . THR B 1 914 ? 2.145 -11.398 54.031 1 25.06 914 THR B C 1
ATOM 14371 O O . THR B 1 914 ? 1.299 -12.266 53.781 1 25.06 914 THR B O 1
ATOM 14374 N N . ILE B 1 915 ? 2.164 -10.469 53.281 1 25.84 915 ILE B N 1
ATOM 14375 C CA . ILE B 1 915 ? 1.965 -10.531 51.844 1 25.84 915 ILE B CA 1
ATOM 14376 C C . ILE B 1 915 ? 2.906 -11.57 51.25 1 25.84 915 ILE B C 1
ATOM 14378 O O . ILE B 1 915 ? 4.125 -11.391 51.25 1 25.84 915 ILE B O 1
ATOM 14382 N N . LYS B 1 916 ? 2.713 -12.93 51.562 1 25.97 916 LYS B N 1
ATOM 14383 C CA . LYS B 1 916 ? 3.609 -13.914 50.969 1 25.97 916 LYS B CA 1
ATOM 14384 C C . LYS B 1 916 ? 3.703 -13.711 49.438 1 25.97 916 LYS B C 1
ATOM 14386 O O . LYS B 1 916 ? 2.688 -13.711 48.75 1 25.97 916 LYS B O 1
ATOM 14391 N N . GLY B 1 917 ? 4.816 -13.141 49 1 23.89 917 GLY B N 1
ATOM 14392 C CA . GLY B 1 917 ? 5.34 -13.031 47.625 1 23.89 917 GLY B CA 1
ATOM 14393 C C . GLY B 1 917 ? 5.359 -14.352 46.875 1 23.89 917 GLY B C 1
ATOM 14394 O O . GLY B 1 917 ? 5.84 -15.359 47.406 1 23.89 917 GLY B O 1
ATOM 14395 N N . LEU B 1 918 ? 4.352 -14.727 46.312 1 25.88 918 LEU B N 1
ATOM 14396 C CA . LEU B 1 918 ? 4.25 -16 45.625 1 25.88 918 LEU B CA 1
ATOM 14397 C C . LEU B 1 918 ? 5.469 -16.25 44.719 1 25.88 918 LEU B C 1
ATOM 14399 O O . LEU B 1 918 ? 5.891 -15.344 44 1 25.88 918 LEU B O 1
ATOM 14403 N N . GLU B 1 919 ? 6.383 -17.141 45.094 1 21.84 919 GLU B N 1
ATOM 14404 C CA . GLU B 1 919 ? 7.57 -17.703 44.469 1 21.84 919 GLU B CA 1
ATOM 14405 C C . GLU B 1 919 ? 7.289 -18.094 43 1 21.84 919 GLU B C 1
ATOM 14407 O O . GLU B 1 919 ? 6.152 -18.422 42.656 1 21.84 919 GLU B O 1
ATOM 14412 N N . CYS B 1 920 ? 8.141 -17.688 42.062 1 23.88 920 CYS B N 1
ATOM 14413 C CA . CYS B 1 920 ? 8.336 -17.938 40.656 1 23.88 920 CYS B CA 1
ATOM 14414 C C . CYS B 1 920 ? 8.289 -19.438 40.344 1 23.88 920 CYS B C 1
ATOM 14416 O O . CYS B 1 920 ? 9.031 -20.219 40.938 1 23.88 920 CYS B O 1
ATOM 14418 N N . PRO B 1 921 ? 7.211 -20.031 40.188 1 23.14 921 PRO B N 1
ATOM 14419 C CA . PRO B 1 921 ? 7.398 -21.469 40.031 1 23.14 921 PRO B CA 1
ATOM 14420 C C . PRO B 1 921 ? 8.531 -21.812 39.062 1 23.14 921 PRO B C 1
ATOM 14422 O O . PRO B 1 921 ? 8.906 -21 38.219 1 23.14 921 PRO B O 1
ATOM 14425 N N . GLY B 1 922 ? 9.5 -22.859 39.438 1 18.86 922 GLY B N 1
ATOM 14426 C CA . GLY B 1 922 ? 10.602 -23.594 38.844 1 18.86 922 GLY B CA 1
ATOM 14427 C C . GLY B 1 922 ? 10.344 -24.016 37.406 1 18.86 922 GLY B C 1
ATOM 14428 O O . GLY B 1 922 ? 9.195 -24.234 37.031 1 18.86 922 GLY B O 1
ATOM 14429 N N . CYS B 1 923 ? 11.312 -23.609 36.438 1 17.73 923 CYS B N 1
ATOM 14430 C CA . CYS B 1 923 ? 12.266 -24.406 35.688 1 17.73 923 CYS B CA 1
ATOM 14431 C C . CYS B 1 923 ? 12.781 -25.562 36.531 1 17.73 923 CYS B C 1
ATOM 14433 O O . CYS B 1 923 ? 13.648 -25.375 37.375 1 17.73 923 CYS B O 1
ATOM 14435 N N . GLY B 1 924 ? 11.977 -26.359 37.344 1 17.8 924 GLY B N 1
ATOM 14436 C CA . GLY B 1 924 ? 12.469 -27.719 37.188 1 17.8 924 GLY B CA 1
ATOM 14437 C C . GLY B 1 924 ? 12.156 -28.297 35.812 1 17.8 924 GLY B C 1
ATOM 14438 O O . GLY B 1 924 ? 11.289 -27.781 35.094 1 17.8 924 GLY B O 1
#

Secondary structure (DSSP, 8-state):
-GGG------S--SB-HHHHHHHHHHHS-SSSPEEEEEEESSPBP-TTT-SHHHHHHHHHHHSTTGGGGTGGGGSSHHHHHHHHHHSSS-EEEEEEE-S--HHHHHHHHHHHHHTT-EEEE----HHHHHHHHHHHHHHHTT-GGGGTT---EEEEEEES--TTGGG--STT-GGGGGT---SSS----TTEEEEEEEGGGHHHHS---SPP---HHHHHHH-HHHHHHHHHHHHHHHHHHGGGGGG-HHHHHHHHHHHH-TT-THHHHHHHHHHHHHHT---HHHHHHHHHHHHHHT--HHHHHHHHHTS-GGG--SEEE--TT--------S---GGGS-GGG--HHHHHGGGT---HHHHHHHHHHHHH-EEE-SGGGS-HHHHSS-TTTS--EEGGGGSGGGTT-HHHHGGGGTSTT----HHHHHHHHHHHHHHT-GGGHHHHHHHHHHHGGGSS-TT-GGGSSHHHHHHHHHHHHHHHHHHHTTSS--SSTT--SS-HHHHHHHHHHHHHHHHHHTTT--EEEEEE---EEEEEE--SEEE-TTT-SEEEGGGB-GGG-BHHHHTTTSS---GGGSPPTTHHHHHTTT--TT--TTSEEEEEE-S-TTT-EEEEES-GGG--S----HHHHTGGGTSTT-S--EEE-TTT--EEE--GGGS-TT--GGG---TTTTTT---EEEEEE-SHHHHHHH-STTTEEEGGGSSSSTT----HHHHHHTS-GGGHHHHEEES-TT--PPPEETTEEPTTHHHHHHHHHHHHHTT---EEE-TTT--EEEGGGEEESS--TT---EEEHHHHHHHGGG--TTSB--GGGGS-TTT-SPPPHHHHGGGTGGG-BSHHHHHHTTTTEEEEE-TTT-BEEEEEE----SSPPPPPPSS---HHHHSPPP-SS------------TT-/-GGG------S--SB-HHHHHHHHHHHS-SSSPEEEEEEESSPBP-TTT-SHHHHHHHHHHHSTTGGGGTGGGGSSHHHHHHHHHHSSS-EEEEEEE-S--HHHHHHHHHHHHHTT-EEEE----HHHHHHHHHHHHHHHTT-GGGGTT---EEEEEEES--TTGGG--STT-GGGGGT---SSS----TTEEEEEEEGGGHHHHS---SPPPP-HHHHHHH-HHHHHHHHHHHHHHHHHHGGGGGG-HHHHHHHHHHHH-TT-THHHHHHHHHHHHHHT---HHHHHHHHHHHHHHT--HHHHHHHHHTS-GGG--SEEE--TT--------S---GGGS-GGG--HHHHHGGGT---HHHHHHHHHHHHH-EEE-SGGGS-HHHHHS-TTTS--EEGGGGSGGGTT-HHHHGGGGTSTT----HHHHHHHHHHHHHHT-GGGHHHHHHHHHHSGGGSS-TT-GGGSSHHHHHHHHHHHHHHHHHHHTTSS--SSTT--SS-HHHHHHHHHHHHHHHHHHTTT--EEEEEE---EEEEEE--SEEE-TTT-SEEEGGGB-GGG-BHHHHTTTSS---GGGSPPTTHHHHHTTT--TT--TTSEEEEEE-S-TTT-EEEEES-GGG--S----HHHHTGGGTSTT-S--EEE-TTT--EEE--GGGS-TT--GGG---TTTTTT---EEEEEE-SHHHHHHH-STTTEEEGGGSSSSTT----HHHHHHTS-GGGHHHHEEES-TT--PPPEETTEEPTTHHHHHHHHHHHHHTT---EEE-TTT--EEEGGGEEESS--TT---EEEHHHHHHHGGG--TTSB--GGGGS-TTT-SPPPHHHHGGGTGGG-BSHHHHHHTTTTEEEEE-TTT-BEEEEEE---SSSPPPPPPSS---HHHHSPPP--SS--------------

Organism: NCBI:txid1208366

Sequence (1848 aa):
MTRNIIAGHGGDWPEATKTGLAKAYQEMREDETTVMPLYADAPPHFAETGGSNYNLEKKSLNKTGTYGRTGRLFSDWTTAAQTLRTGPKKAVVFSIVEQGTTSSWTSYLYLSTVTGGALFTAKVTADTVSQLTLGLLLTWMGAGNAVKGDMTRVGKMEYVDSDNINEVKSETDSLFDKYCTKGFTPALNSNIDETPFCLNDMTLVLKVRGPSVRNFAKRYIDDDNYKKLAVDQLRRIIASKVTNISVNPIFGALWRTVCNDRTNEARDGLITMFGFEVDRISDVKERARMKTWLEESYNYAAEIQVLISAVPKNERFPVVFLDPTEDFAVTSSGNDDEDNRPLSEFTCAELLEIGRSCDYRILRRLGKVLTRLSYIEKEEDMPAHIKAADIEKVTQIPLAVANPKHDCKFWNILLHAVVPGTMFTARPSAVLAALALRMGIVPLQGVADQELLAFRDKWNTIDIPETWNTGCLSLLLDADRDYEKRVADGITERVNANTSILKEEDRRVFQTLVDYKMLEMNLKTTLHANIGWRPDKTKVALGPVVVCKACKFPRSVTIMGTSGVCGMCSSGRLVCLCKACARPEDYQERLKQNVSVYHNEKSLGYWVECSRAKCRAQYVVYNPDYLRVPAKCFYCRHEEGNAKEGPAPVIKCSKCLNRVIWPLEYRPANTDLTKFECYACTSDTVTIICQETTAQDPSRENGIDWILRNDDKAIHDTFNGRSLFYTASHCDLVHLHDKVEAIPIMDSSFLTIDGKLVRNQLEIKTSLQGWVTLRQAEAGVCSLCFSNIRKADLKRACGRTGCHQLVCNSCLQSWYGINERGRIINVAALSCPFCRRLPTPKTISAYGLTRLGNLRNAVEEAGAWIYAWCTDCGFARQYVERACAAGAPPELTDDWQCEECATPAPAPGGDETTIKGLECPGCGMTRNIIAGHGGDWPEATKTGLAKAYQEMREDETTVMPLYADAPPHFAETGGSNYNLEKKSLNKTGTYGRTGRLFSDWTTAAQTLRTGPKKAVVFSIVEQGTTSSWTSYLYLSTVTGGALFTAKVTADTVSQLTLGLLLTWMGAGNAVKGDMTRVGKMEYVDSDNINEVKSETDSLFDKYCTKGFTPALNSNIDETPFCLNDMTLVLKVRGPSVRNFAKRYIDDDNYKKLAVDQLRRIIASKVTNISVNPIFGALWRTVCNDRTNEARDGLITMFGFEVDRISDVKERARMKTWLEESYNYAAEIQVLISAVPKNERFPVVFLDPTEDFAVTSSGNDDEDNRPLSEFTCAELLEIGRSCDYRILRRLGKVLTRLSYIEKEEDMPAHIKAADIEKVTQIPLAVANPKHDCKFWNILLHAVVPGTMFTARPSAVLAALALRMGIVPLQGVADQELLAFRDKWNTIDIPETWNTGCLSLLLDADRDYEKRVADGITERVNANTSILKEEDRRVFQTLVDYKMLEMNLKTTLHANIGWRPDKTKVALGPVVVCKACKFPRSVTIMGTSGVCGMCSSGRLVCLCKACARPEDYQERLKQNVSVYHNEKSLGYWVECSRAKCRAQYVVYNPDYLRVPAKCFYCRHEEGNAKEGPAPVIKCSKCLNRVIWPLEYRPANTDLTKFECYACTSDTVTIICQETTAQDPSRENGIDWILRNDDKAIHDTFNGRSLFYTASHCDLVHLHDKVEAIPIMDSSFLTIDGKLVRNQLEIKTSLQGWVTLRQAEAGVCSLCFSNIRKADLKRACGRTGCHQLVCNSCLQSWYGINERGRIINVAALSCPFCRRLPTPKTISAYGLTRLGNLRNAVEEAGAWIYAWCTDCGFARQYVERACAAGAPPELTDDWQCEECATPAPAPGGDETTIKGLECPGCG

InterPro domains:
  IPR001841 Zinc finger, RING-type [PS50089] (782-836)
  IPR013083 Zinc finger, RING/FYVE/PHD-type [G3DSA:3.30.40.10] (764-843)

Solvent-accessible surface area (backbone atoms only — not comparable to full-atom values): 101520 Å² total; per-residue (Å²): 111,53,77,72,57,67,83,66,82,59,95,67,80,52,35,71,48,45,60,52,51,29,47,47,58,53,70,52,52,58,93,46,74,41,79,40,81,42,79,46,86,51,22,57,65,42,81,73,59,42,63,71,62,37,53,49,50,42,49,57,23,59,37,87,71,30,49,84,61,48,17,56,51,30,58,36,67,46,41,31,30,46,38,26,46,70,38,69,47,25,33,31,29,32,30,43,29,48,85,71,52,48,28,36,46,25,57,46,41,46,38,5,52,65,22,69,39,42,24,34,32,37,71,84,41,48,65,52,48,49,45,51,51,50,44,49,52,31,19,25,18,64,44,38,74,45,32,55,80,39,75,56,72,35,31,37,54,42,62,73,72,64,87,66,60,84,69,43,71,37,76,82,32,75,66,33,59,70,58,28,47,73,38,90,62,68,57,91,61,89,42,56,44,75,45,76,46,36,48,41,49,40,60,78,76,44,73,65,77,50,68,74,64,69,56,61,38,59,42,39,74,73,29,68,70,48,30,54,51,50,52,54,50,49,47,48,40,35,70,74,43,42,66,61,50,52,66,37,53,58,44,24,42,31,47,46,45,42,72,66,34,78,84,43,80,62,33,62,61,45,51,51,49,40,53,51,41,51,68,61,46,77,53,65,65,58,37,51,48,42,51,49,35,58,53,57,34,49,54,43,45,70,62,50,49,52,60,57,66,67,52,53,83,88,43,41,53,35,29,37,29,45,60,51,46,61,71,76,73,63,82,75,85,78,80,82,54,86,77,74,57,62,69,80,72,55,48,62,68,66,66,51,40,57,54,62,37,55,46,50,72,53,51,18,53,52,40,49,49,66,40,62,45,42,77,41,65,46,79,85,69,54,38,50,20,62,71,70,33,54,61,88,77,46,41,70,46,32,59,50,32,43,34,73,93,55,70,46,43,30,59,23,40,52,53,26,40,64,37,78,12,31,65,46,56,72,64,40,19,36,51,50,27,28,49,38,47,62,47,43,30,50,90,48,41,68,60,24,51,53,46,31,50,71,46,36,85,65,67,92,44,81,86,48,56,56,53,41,35,66,49,39,41,49,43,48,51,45,24,34,49,51,54,50,49,32,38,74,70,64,74,42,81,70,90,44,97,83,61,51,47,49,46,71,68,55,47,44,33,48,49,40,52,43,35,44,53,30,43,55,50,35,31,55,29,84,36,65,39,35,28,42,55,77,49,72,66,36,76,34,39,45,32,63,57,44,61,16,73,78,84,61,36,42,35,43,45,47,41,42,50,74,92,52,25,32,51,83,65,32,33,82,73,44,87,56,84,45,81,86,37,50,81,57,92,62,42,75,60,58,72,56,38,88,58,46,81,80,52,46,41,73,35,72,37,29,26,33,34,23,66,47,46,88,67,41,37,26,36,64,44,60,58,59,87,77,58,84,60,82,44,65,44,77,31,50,70,40,68,66,17,68,39,97,83,30,56,72,46,60,48,50,17,58,76,46,59,45,33,35,37,48,43,76,90,76,52,73,91,88,61,72,60,75,70,32,64,44,47,46,60,78,38,100,46,82,35,66,38,78,40,82,42,34,57,49,61,38,24,72,75,66,43,56,57,66,50,38,38,52,49,91,50,47,60,78,71,69,81,69,81,68,56,56,38,58,54,55,72,70,32,62,56,90,54,38,48,80,33,36,38,63,52,43,81,81,56,81,76,85,52,38,56,84,61,35,58,45,73,40,54,69,55,41,50,52,55,52,45,50,35,28,74,68,66,49,59,53,65,33,66,21,59,54,63,46,45,80,36,48,38,62,56,44,37,58,64,24,66,47,88,89,58,82,46,35,27,35,59,70,57,47,44,52,41,46,41,60,40,40,74,11,29,57,56,48,69,74,42,61,27,25,62,34,72,57,45,72,43,38,67,80,65,42,44,86,46,50,59,78,63,48,36,59,47,67,58,46,63,72,40,44,29,52,33,37,33,24,24,17,52,78,85,36,30,48,36,83,68,45,73,37,81,58,52,84,38,50,70,80,79,62,60,93,64,35,58,45,72,81,72,61,56,71,78,79,74,94,79,81,84,81,81,75,79,77,76,79,71,77,70,72,88,112,110,53,78,72,57,67,81,65,81,58,93,63,80,52,34,72,49,44,60,50,51,28,48,48,58,50,71,52,52,59,94,45,75,40,80,40,82,41,79,47,84,52,23,57,63,41,80,73,60,40,63,72,62,38,52,50,50,42,51,58,22,60,36,87,70,31,49,85,60,47,17,55,52,28,58,34,68,46,42,30,29,47,38,26,47,69,37,71,47,24,33,32,31,33,31,42,30,49,84,70,53,49,26,36,46,26,57,48,42,47,38,5,52,65,22,68,37,42,24,33,32,36,71,86,40,48,64,52,50,47,44,51,50,49,45,48,52,32,20,26,18,63,42,36,74,43,29,55,82,39,76,55,70,35,31,37,54,43,63,74,70,63,87,66,59,85,69,45,72,35,75,83,33,77,67,33,59,69,59,30,49,72,36,90,62,70,58,92,61,89,41,58,45,76,45,75,46,36,48,40,50,41,60,78,75,42,72,64,79,48,70,72,63,70,55,60,39,58,43,39,74,74,31,67,70,48,30,54,49,49,53,53,49,48,46,51,40,35,70,73,44,42,67,62,50,50,65,36,52,58,46,23,41,30,47,46,44,43,73,66,36,78,84,42,81,61,33,62,59,44,52,52,48,41,52,53,41,51,69,61,46,78,53,65,65,58,38,49,50,42,51,48,35,58,50,57,33,50,54,43,44,67,62,49,50,50,59,56,68,67,53,53,82,88,46,42,52,36,30,36,30,45,60,51,47,60,71,76,74,63,82,74,83,78,81,82,54,85,79,74,57,60,71,78,71,56,48,60,64,66,66,52,42,57,55,63,38,53,46,50,72,51,51,18,53,53,39,50,50,66,40,62,46,42,78,41,66,46,79,85,68,54,38,51,19,63,71,69,31,54,61,86,77,46,42,69,46,33,60,49,32,42,35,75,92,53,69,45,43,32,60,23,40,53,55,27,40,63,37,78,12,31,67,47,56,71,65,38,19,36,51,50,29,28,50,38,48,62,48,44,31,50,92,48,40,67,59,25,50,53,46,31,49,72,46,36,84,65,67,92,45,81,87,46,58,56,53,41,35,64,48,38,41,49,42,49,51,45,25,32,49,50,54,51,49,32,37,75,69,63,74,42,81,70,90,43,96,83,63,51,46,49,46,70,67,54,47,43,33,48,47,41,53,45,35,44,53,31,42,55,51,33,32,56,29,85,38,66,40,36,28,43,56,76,48,72,65,36,76,35,40,47,33,62,56,44,61,18,75,77,82,61,37,42,36,42,44,46,41,44,51,75,92,53,26,32,51,83,65,33,33,82,74,46,87,56,82,47,84,86,37,51,79,56,92,62,43,75,60,58,71,56,37,86,59,45,80,80,51,45,42,75,36,71,36,28,26,33,35,22,66,47,47,89,67,42,37,28,36,65,42,60,59,59,87,76,58,84,60,82,45,64,43,76,30,48,70,40,68,68,17,70,39,99,82,31,56,71,46,60,47,49,16,61,78,46,59,45,33,35,36,50,42,75,91,76,51,71,90,89,59,71,61,76,70,32,64,44,46,45,61,78,37,101,46,82,34,66,38,78,40,80,43,35,58,48,61,37,24,75,76,66,44,56,56,66,51,37,37,53,48,90,50,48,60,78,71,69,80,69,81,69,55,54,37,57,54,55,72,70,31,62,58,89,56,37,48,81,34,37,38,66,50,42,80,83,57,82,75,84,53,36,54,84,61,35,60,44,73,41,55,70,57,41,51,50,55,53,46,50,36,30,74,68,67,48,58,51,65,33,65,21,58,53,63,46,46,81,37,49,36,62,56,46,38,58,66,25,64,46,89,89,54,82,46,34,27,36,61,70,56,48,45,51,42,47,40,59,40,40,73,11,28,56,55,49,70,73,42,62,27,25,61,34,70,58,43,73,43,37,66,81,66,41,45,86,46,50,59,76,65,49,34,58,49,67,57,46,61,71,41,44,28,49,33,38,32,24,24,16,53,78,84,36,30,47,36,83,69,46,73,37,81,58,54,84,37,49,71,78,80,64,61,91,63,36,59,45,71,80,73,62,56,77,75,78,80,75,77,89,82,78,78,75,78,73,75,79,76,76,80,73,90,116

Foldseek 3Di:
DLQPDDPPPPVDADDAVLVVLLLVLLVFDLVDAAEAEAEFAFHHDDVQQPDPVLVVSLCQLPDACPSNRCSNQSSFLLSSLVCQQPNSHHYQYEYEYEPDFLQGPLSVQLSNVSRVHWYKYADRDSLLVLLLVVCQVCLQQVNNQFCAPFFGKMKTKDFQDCPCSNVADGPPGPVVVQRHDHHDDRDDNPGMDMDMDGSNCVNVVDPHNHHHDDQLLVCLVVPVVSVVVLLVVLQVCLVVALLSCLSTLSSLLNLVSLCQPLVDPSSVVSVVSSVVRLVVPPDPVSSVSVVVSNQVSLACQVVVVVLQVPDDPVQQPFKKAADPVDDPQDPDDDDPPVLSDDLLPDGLVLQQCLLQALDPSSLVNLVVVLVRMDTHGDPVPDDPVVVVDDCVVMPMHGLCCCPVVSVRQCLQCVCCNRVNRRGYDLVSSLLSLLSCLLVVVPSCVVSSLSSLLVCQPPLLDLSRLSCQFLSNLVSQLSSQVSVVVCCVVVNDPDPDPQGTSYHPLSNLLSLLLLLQVLLLLFQFPKFKFKAFDFFQQDKFFLAAWAQAPPLRFTHRLLQCDPPRHGLLRCLVVDPDPDPVSDQDPCSVVLSPAQTDNPRGRGGIFTKGFALQLQAREIHGDRCSVVCPDHDHDPCCVQVHQPPPNHHFCWQAALPNRGTYGHDPVRDDPPDDSNNDHDRCRVPPHDGIDIDIDGNNQLCVVVNNCQFKQAAPPQPVDGSPPDGSSVRCVPGDSSCRSVRMDGRDPPDPDFTAHSNTTTDPSVVRSVVSVVSSVVSHAAWDAQPPPRDTHGPSQWDQQQQDPPRPGTHGPVVSCVQLLVADAQWWDDLQSQARPPPRHGGDCVSNVVNVVVQEAPVVVCNVCVVFFTWHQAQPPRYTDGDGTPPDPPDDPDIGDGHDHDPVGVDDDDDPDDDDPPPPDDDPPPPD/DLQPDDPPPPVDADDAVLVVLLLVLLVFDLVDEAEAEAEFAFHHDDVQAPDPVLVVSLCQLPDACPSNRCSNCSNFLLSSLVCQQPNSHHYQYEYEYEPDFLQGPLSVQLSNVSRVHWYKYADRDSLLVLLLVVCQVCLQQVNNQFQAPFFGKMKTKDFQDCPCSNVADGPPGPVVVQRHDHHDDRDDNPGMDMDMDGSNCVNVVDPHNHHHDDQLLVCCVVPVVSVVVLLVVLQVCLVVALLSCLSTLSSLLNLVSLCQPLVDPCSVVSVVSSVVRLVVPPDPVSSVSVVVSNQSSLACQVVVVVLQVPDDPVQQPFKKAADPVDDPQDPDDDDPPVLSDDLLPDGLVLQQCLLQALDPVSLVNLVVVLVRMDTHGDPVPDDPVVVVDDCVVMPMHGLCCCPVVSVRQCLQCVCCNRVNRRGYDLVSSLLSLLSCLLVVVPSCVVSSLSSLLVCQPPLLDLSRLSCQFLSNLVSLLSSQVSVVVCCVVVNDPDPDPQGTSYHPLSNLLSLLLLLQVLLLLFQFPKFKFKAFDFFQQDKFFLAAWAQAPPLRFTHRLLQCDPPRHGLLRCLVVDPDPDPVSDQDPCSVVLSPAQTDNPRGRGGIFTKGFALQLQAREIHGDRCSVPCPDHDHDPCCVPVHQPPPNHHFCWQAALPRRGTYGHDPVRDDPPDDSNNHHDRQRVPPHDGIDIDIDGNNQLCVVVNNCQFKQAAPPQPVDGSPPDGSSVRCVPGDSSCRSVRMDGRDPPDPDFTDHSNTTTDPSVVRSVVSVVSSVVSHAAWDAQPPPRDTHGPSQWDQQQADPPRPGTHGPVVSCVQLLVADAQWWDDLQSQARPPPRHGGDCVSNVVNVVVQEAPVVVCNVCVVFFTWHQAQPPRYTDGDDTPPDPPDDPDIGDGHDHDPVRVDDDPDDDDDDPPPPPPDDDDPD

pLDDT: mean 84.12, std 13.43, range [17.73, 97.81]

Radius of gyration: 47.41 Å; Cα contacts (8 Å, |Δi|>4): 3077; chains: 2; bounding box: 140×108×114 Å

Nearest PDB structures (foldseek):
  8yp3-assembly2_B  TM=3.092E-01  e=7.777E-01  Spodoptera frugiperda
  8yp3-assembly1_A  TM=3.349E-01  e=1.484E+00  Spodoptera frugiperda
  8yp3-assembly3_C  TM=3.023E-01  e=2.321E+00  Spodoptera frugiperda
  8yp3-assembly2_B  TM=3.078E-01  e=7.226E-01  Spodoptera frugiperda
  8yp3-assembly1_A  TM=3.350E-01  e=1.382E+00  Spodoptera frugiperda